Protein AF-0000000073405732 (afdb_homodimer)

Nearest PDB structures (foldseek):
  2b3y-assembly2_B  TM=9.616E-01  e=0.000E+00  Homo sapiens
  3sn2-assembly1_A  TM=6.070E-01  e=7.212E-95  Oryctolagus cuniculus
  6vcd-assembly1_A  TM=7.478E-01  e=3.315E-65  Homo sapiens
  4kp1-assembly1_A  TM=7.744E-01  e=2.807E-24  Methanocaldococcus jannaschii DSM 2661
  4nqy-assembly1_A  TM=7.704E-01  e=5.737E-23  Methanocaldococcus jannaschii DSM 2661

Organism: Sulfolobus acidocaldarius (strain ATCC 33909 / DSM 639 / JCM 8929 / NBRC 15157 / NCIMB 11770) (NCBI:txid330779)

InterPro domains:
  IPR000573 Aconitase A/isopropylmalate dehydratase small subunit, swivel domain [PF00694] (658-774)
  IPR001030 Aconitase/3-isopropylmalate dehydratase large subunit, alpha/beta/alpha domain [PF00330] (59-525)
  IPR001030 Aconitase/3-isopropylmalate dehydratase large subunit, alpha/beta/alpha domain [PR00415] (131-144)
  IPR001030 Aconitase/3-isopropylmalate dehydratase large subunit, alpha/beta/alpha domain [PR00415] (155-163)
  IPR001030 Aconitase/3-isopropylmalate dehydratase large subunit, alpha/beta/alpha domain [PR00415] (188-201)
  IPR001030 Aconitase/3-isopropylmalate dehydratase large subunit, alpha/beta/alpha domain [PR00415] (202-217)
  IPR001030 Aconitase/3-isopropylmalate dehydratase large subunit, alpha/beta/alpha domain [PR00415] (264-277)
  IPR001030 Aconitase/3-isopropylmalate dehydratase large subunit, alpha/beta/alpha domain [PR00415] (278-291)
  IPR001030 Aconitase/3-isopropylmalate dehydratase large subunit, alpha/beta/alpha domain [PR00415] (352-366)
  IPR001030 Aconitase/3-isopropylmalate dehydratase large subunit, alpha/beta/alpha domain [PR00415] (394-405)
  IPR001030 Aconitase/3-isopropylmalate dehydratase large subunit, alpha/beta/alpha domain [PR00415] (456-469)
  IPR006249 Aconitase/Iron-responsive element-binding protein 2 [PTHR11670] (6-842)
  IPR006249 Aconitase/Iron-responsive element-binding protein 2 [TIGR01341] (8-843)
  IPR015928 Aconitase/3-isopropylmalate dehydratase, swivel [G3DSA:3.20.19.10] (614-844)
  IPR015931 Aconitase/3-isopropylmalate dehydratase large subunit, alpha/beta/alpha, subdomain 1/3 [G3DSA:3.30.499.10] (2-352)
  IPR015931 Aconitase/3-isopropylmalate dehydratase large subunit, alpha/beta/alpha, subdomain 1/3 [G3DSA:3.30.499.10] (353-553)
  IPR018136 Aconitase family, 4Fe-4S cluster binding site [PS01244] (456-469)
  IPR036008 Aconitase, iron-sulfur domain [SSF53732] (9-590)
  IPR044137 Aconitase A, swivel domain [cd01580] (627-791)

Solvent-accessible surface area (backbone atoms only — not comparable to full-atom values): 83290 Å² total; per-residue (Å²): 121,73,44,75,74,54,90,80,29,26,29,60,54,53,70,62,42,42,81,74,70,37,62,59,80,49,42,36,62,73,51,47,53,54,34,37,47,28,58,72,53,56,68,70,71,82,26,33,70,64,25,38,48,25,52,47,63,60,38,62,65,35,65,30,38,36,68,66,63,32,39,39,28,36,48,47,50,34,42,34,46,52,46,50,50,43,46,48,21,48,52,29,43,76,72,72,43,71,32,75,74,65,41,41,68,32,45,30,42,32,29,32,15,67,70,42,37,33,73,35,44,22,18,65,58,10,29,62,53,16,53,52,51,32,49,68,75,36,48,70,59,51,44,50,51,51,28,46,37,66,50,35,53,53,40,48,66,33,42,68,67,60,17,18,55,60,42,44,37,56,64,61,69,56,56,42,45,45,74,43,79,53,96,89,33,42,29,44,48,73,44,30,37,40,16,35,38,40,44,39,9,22,36,5,21,52,34,23,52,24,21,40,33,21,33,66,60,49,49,42,34,26,59,61,40,62,50,71,45,54,33,57,53,37,36,29,36,34,30,36,63,52,76,45,90,74,49,49,64,52,23,49,32,39,52,50,24,34,53,38,40,73,68,60,38,64,69,19,34,34,35,54,39,55,86,32,48,81,77,44,47,36,57,46,33,20,31,43,9,27,45,20,55,72,19,35,24,52,26,30,38,28,63,33,43,68,48,36,36,51,48,29,49,32,40,65,43,77,31,66,64,38,51,52,49,28,55,73,55,68,47,40,67,78,73,85,49,56,55,76,41,78,45,79,44,55,40,56,72,49,53,51,40,32,17,38,43,46,38,51,49,39,60,36,49,44,92,51,41,30,65,78,51,64,79,67,76,86,72,55,72,49,92,85,55,38,46,43,23,31,44,34,27,30,38,18,14,69,51,41,31,64,25,54,69,39,48,47,29,26,21,45,24,30,40,41,33,37,37,44,36,45,60,41,38,89,75,37,48,33,33,22,18,36,13,34,68,51,51,57,52,34,31,52,74,69,64,28,42,65,32,28,32,57,49,22,38,20,54,25,43,27,17,33,25,41,50,63,17,23,38,46,76,64,56,66,71,55,47,50,37,35,62,76,58,69,43,48,28,29,31,33,25,13,33,77,61,27,44,72,54,42,45,44,76,75,41,70,28,24,31,31,31,38,41,40,52,24,55,49,40,33,41,46,30,38,64,67,49,47,58,88,83,40,58,49,47,52,23,69,77,68,46,73,39,39,48,79,79,29,56,53,48,68,69,63,39,56,72,50,45,64,57,62,51,38,29,66,49,43,50,62,56,57,73,49,46,74,59,51,54,73,71,63,67,64,59,85,63,73,74,46,91,61,75,83,82,49,90,82,48,78,39,51,44,86,67,65,70,85,74,55,85,44,63,69,48,57,43,65,68,15,38,43,57,43,40,39,56,59,64,39,30,26,50,36,34,36,40,41,31,70,51,48,66,85,37,65,33,25,44,54,42,43,71,73,65,51,85,73,70,60,28,41,34,71,24,46,27,12,60,71,48,43,45,40,34,33,35,45,22,69,74,30,62,27,71,64,43,94,54,66,13,30,45,23,43,39,78,89,82,59,49,74,41,42,42,48,58,43,30,53,52,33,53,75,68,69,42,41,27,29,34,40,34,26,40,43,35,33,34,79,57,21,55,40,56,41,24,47,28,44,38,74,50,43,32,50,33,38,40,18,45,32,65,23,65,47,38,43,51,30,24,33,39,48,38,20,46,41,26,33,33,72,62,50,69,82,70,64,65,79,52,80,34,36,32,34,38,57,41,67,85,67,52,57,60,28,75,29,51,34,37,36,32,40,90,87,64,52,73,49,77,43,79,20,40,33,64,38,76,37,70,67,48,48,50,15,24,57,52,29,5,39,66,52,40,54,52,53,50,56,55,51,57,66,74,99,120,74,43,76,73,52,90,78,31,26,28,60,53,51,70,62,42,42,83,76,69,35,64,60,80,48,40,36,58,72,52,46,52,53,34,39,46,26,57,70,54,55,69,69,70,83,24,34,69,64,24,39,49,25,53,46,63,60,37,63,67,37,65,31,38,36,66,66,61,32,38,41,28,35,50,47,52,33,41,35,46,51,46,50,51,44,45,48,22,49,52,29,44,74,73,72,42,69,33,74,73,65,41,42,65,32,47,30,41,34,29,32,16,65,69,42,36,33,75,32,44,23,17,65,57,10,28,62,52,14,53,52,51,31,48,68,76,36,46,71,59,51,44,51,52,52,29,46,38,66,48,36,54,53,42,48,65,31,41,69,68,57,16,17,52,60,40,44,36,57,64,62,69,58,57,43,44,44,74,44,77,52,94,90,33,42,30,44,46,73,44,31,38,40,17,34,38,41,45,38,8,22,37,4,21,52,34,24,53,22,21,41,32,20,30,65,59,50,49,42,35,26,59,60,43,61,50,71,48,53,33,57,51,37,37,30,35,34,30,36,66,53,76,46,89,74,49,48,64,51,23,47,32,39,50,49,24,34,53,38,40,73,71,60,37,61,70,17,33,32,36,53,38,54,86,33,48,83,76,43,48,36,55,46,34,20,32,44,9,26,45,21,55,72,18,33,23,52,26,29,36,30,64,33,41,66,48,36,38,51,47,29,47,32,41,67,43,77,31,65,64,38,51,53,48,26,54,71,56,67,46,40,67,79,72,85,51,56,58,76,40,76,45,78,46,56,40,55,71,50,52,52,40,34,18,38,43,45,39,50,49,38,57,38,51,43,91,52,41,30,65,77,53,64,79,66,77,84,69,54,73,50,92,84,56,39,48,45,23,32,43,34,26,29,38,17,13,71,49,41,28,65,25,54,68,40,49,48,26,26,22,46,25,29,40,41,33,35,37,45,38,44,60,41,40,89,74,35,48,32,33,22,19,36,13,33,68,52,49,56,52,33,30,51,75,69,62,27,40,64,32,27,30,56,49,22,38,20,56,25,42,28,16,31,25,42,49,62,17,24,37,46,75,66,56,67,70,55,47,50,38,35,62,77,58,68,42,49,27,30,30,32,25,12,32,77,62,28,44,72,55,42,46,45,79,76,42,72,28,24,30,30,31,35,40,41,50,23,54,50,41,33,39,46,31,38,62,67,48,46,58,88,81,39,56,48,48,54,24,71,76,69,47,75,39,39,46,79,78,29,57,54,48,68,68,66,38,58,73,49,44,63,58,61,50,36,31,66,48,43,50,62,56,58,74,51,46,73,60,51,55,75,72,62,67,63,58,85,63,74,76,47,92,60,75,81,82,47,90,84,48,78,37,52,44,87,66,65,70,85,75,54,86,46,64,68,48,58,44,65,68,14,39,43,58,43,38,40,58,59,64,40,30,26,49,36,35,36,40,42,31,69,51,49,65,85,38,68,33,26,44,54,42,44,73,73,66,49,85,72,71,60,27,41,35,71,23,46,26,13,59,72,48,44,43,39,35,32,34,43,22,69,72,29,62,26,70,62,43,93,56,68,14,32,44,23,43,39,77,90,82,59,49,74,43,42,41,49,58,44,29,53,52,35,54,75,68,69,43,42,27,28,36,39,34,26,41,42,35,34,33,78,59,21,56,39,55,40,24,48,29,45,39,73,50,43,33,49,33,39,39,18,46,32,66,23,66,46,38,43,51,28,21,33,38,48,38,21,46,42,25,34,33,72,61,49,69,83,70,65,65,77,52,80,35,35,33,33,37,55,41,68,84,68,50,60,62,29,74,30,51,35,38,38,32,39,90,85,65,52,72,48,78,43,78,21,40,33,64,38,76,38,70,67,48,47,49,16,23,58,53,29,5,40,67,53,40,54,52,53,49,55,55,52,57,67,75,99

Radius of gyration: 43.56 Å; Cα contacts (8 Å, |Δi|>4): 4177; chains: 2; bounding box: 74×132×95 Å

Sequence (1696 aa):
MSQILESNIRYYPIKQLKDRGYDVDSLPYSLKILVENTFRNLDNVKITEEDLDAIASWKTGKEFSFLPTRVVLQDYTGIPLLVDLAAMRDEMSKRGEDPLKINPIVQSDLIIDHSVQVDYYGTASSLLLNKKKEFERNVERYKFLKWAQRSFKNLRVFPPGKGIIHQINLEYLSKVVDVKEFRGQLTAYPEIVIGTDSHTPMTNGLGVLSWGVGGLEAEAVMLGEPYTMAVPEVVGVRLVGEIKEGVTPTDIVLYITEKLRKKGVVGKFVEFFGPSLGNLTVPDRATIANMAPEYGATASYFPIDYQTLNYLAATAREYKLVEKYAKAQGIFYESQPKYSEVVTIDLSEVEPAIAGPKNPDERVPLKDLKKLFQEKKDKKKGSLVKDLDVVLTAITSCTNTSNPTVMIGAGILAKKAIQHGIRSKSYVKTSMAPGSPVVVEYLKESGLLPYLEALGFHVVGFGCTTCIGNAGPLPKKIEEDVKSNKLEVYGVISGNRNYEGRINPYLSGVFLASPVLVVAFSLAGRIDIDFFNEPIDYDPNGNPVYLRDIWPTTKEISEYIKLGMNPEFYKAVYSHILEGDENWNNLQVKESELYSWDEKSTYIRMPPWISLDLKLDDVKNARILLLLGDKITTDHISPAGPIDKDSVAGKYLSELGEQDLNTYGARRGDHEVMLRGGFANSKLKNLLVDVQGGFTKHFPDGKVMSVYEASQQYKKEGVPLVIVAGKQYGSGSSRDWAAKVTALLGVKAVLAESFERIHRSNLVAMGVVPIEIPDWKSLGIKGDEIVNVYLKDLKPKSKVKVEFIKQDGSKVEVQGLARVDTNVELEYIKQGGILKYVFNKLIHESQNMSQILESNIRYYPIKQLKDRGYDVDSLPYSLKILVENTFRNLDNVKITEEDLDAIASWKTGKEFSFLPTRVVLQDYTGIPLLVDLAAMRDEMSKRGEDPLKINPIVQSDLIIDHSVQVDYYGTASSLLLNKKKEFERNVERYKFLKWAQRSFKNLRVFPPGKGIIHQINLEYLSKVVDVKEFRGQLTAYPEIVIGTDSHTPMTNGLGVLSWGVGGLEAEAVMLGEPYTMAVPEVVGVRLVGEIKEGVTPTDIVLYITEKLRKKGVVGKFVEFFGPSLGNLTVPDRATIANMAPEYGATASYFPIDYQTLNYLAATAREYKLVEKYAKAQGIFYESQPKYSEVVTIDLSEVEPAIAGPKNPDERVPLKDLKKLFQEKKDKKKGSLVKDLDVVLTAITSCTNTSNPTVMIGAGILAKKAIQHGIRSKSYVKTSMAPGSPVVVEYLKESGLLPYLEALGFHVVGFGCTTCIGNAGPLPKKIEEDVKSNKLEVYGVISGNRNYEGRINPYLSGVFLASPVLVVAFSLAGRIDIDFFNEPIDYDPNGNPVYLRDIWPTTKEISEYIKLGMNPEFYKAVYSHILEGDENWNNLQVKESELYSWDEKSTYIRMPPWISLDLKLDDVKNARILLLLGDKITTDHISPAGPIDKDSVAGKYLSELGEQDLNTYGARRGDHEVMLRGGFANSKLKNLLVDVQGGFTKHFPDGKVMSVYEASQQYKKEGVPLVIVAGKQYGSGSSRDWAAKVTALLGVKAVLAESFERIHRSNLVAMGVVPIEIPDWKSLGIKGDEIVNVYLKDLKPKSKVKVEFIKQDGSKVEVQGLARVDTNVELEYIKQGGILKYVFNKLIHESQN

Secondary structure (DSSP, 8-state):
--EEEETTEEE--GGGGGGGT--GGGS-HHHHHHHHHHHHT--SSSS-HHHHHHHHTT-TT-EEEE--SEEEEEHHHHHHHHHHHHHHHHHHHHTTS-GGG----S-EEEE--SS----S-SSTTHHHHHHHHHHHHTHHHHHHHHHHHHHSTTEEEEPTTS--HHHHIIIII--SEEEEEETTEEEEEE-EEEESSTTGGGGGGGT-EEEE--HHHHHHHHTTPPEEEEPPPEEEEEEES-PPTT--HHHHHHHHHHHHHHHT-TT-EEEEESTTGGGS-HHHHHHHHHTHHHHT-SEEEPPB-HHHHHHHHHTT---HHHHHHHHHHT-BS-S----SEEEEEEGGG---EEE-SS-TT-EEEGGGGGGGGTT-----B-SS-BTTBEEEEEE-STTTTT-HHHHHHHHHHHHHHHHTT----TTSEEEE--SSHHHHHHHHHTT-HHHHHHTT--B--SS-GGGGT---PPPHHHHHHHHHHT---EEEES-S---TTTS-TT-SEEEE--HHHHHHHHHH-BSS--TTTS-SEE-TTS-EE-HHHHPPPHHHHHHHHHHHT-HHHHHHHHTTTT---HHHHT------SS----TT-SS----SGGG-------EEEEEEEEE--S--BHHHHS--SBPPTTSHHHHHHHHTT-S---BTGGGTT-HHHHHHHTT--TT---TTSSS-SSEEEETTTTEEEEHHHHHHHHHHHT--EEEE--SSBTBS---THHHHHHHHTTEEEEEES-B-HHHHHHHHHTTPEEEE-S-TTTTT--S--EEEE--TT--TT-EEEEEEEPTTS-EEEEEEEE---SHHHHHHHHTTSHHHHHHHHHHHHHH-/--EEEETTEEE--GGGGGGGT--GGGS-HHHHHHHHHHHHT--SSSS-HHHHHHHHTT-TT-EEEE--SEEEEEHHHHHHHHHHHHHHHHHHHHTTS-GGG----S-EEEE--SS----S-SSTTHHHHHHHHHHHHTHHHHHHHHHHHHHSTTEEEEPTTS--HHHHIIIII--SEEEEEETTEEEEEE-EEEESSTTGGGGGGGT-EEEE--HHHHHHHHTTPPEEEEPPPEEEEEEES-PPTT--HHHHHHHHHHHHHHHT-TT-EEEEESTTGGGS-HHHHHHHHHTHHHHT-SEEEPPB-HHHHHHHHHTT---HHHHHHHHHHT-BS-S----SEEEEEEGGG---EEE-SS-TT-EEEGGGGGGGGTT-----B-SS-BTTBEEEEEE-STTTTT-HHHHHHHHHHHHHHHHTT----TTSEEEE--SSHHHHHHHHHTT-HHHHHHTT--B--SS-GGGGT---PPPHHHHHHHHHHT---EEEESSS---TTTS-TT-SEEEE--HHHHHHHHHH-BSS--TTTS-SEE-TTS-EE-HHHHPPPHHHHHHHHHHHT-HHHHHHHHTTTT---HHHHT------SS----TT-SS----SGGG-------EEEEEEEEE--S--BHHHHS--SBPPTTSHHHHHHHHTT-S---BTGGGTT-HHHHHHHTT--TT---TTSSS-SSEEEETTTTEEEEHHHHHHHHHHHT--EEEE--SSBTBS---THHHHHHHHTTEEEEEES-B-HHHHHHHHHTT-EEEE-S-TTTTT--S--EEEE--TT--TT-EEEEEEEPTTS-EEEEEEEE---SHHHHHHHHTTSHHHHHHHHHHHHHH-

pLDDT: mean 94.65, std 4.59, range [49.5, 98.88]

Foldseek 3Di:
DWDDLDDQAIEDACVVCVVVVFPLLQDALLLLQQLRQLVLPDPCPQRHPVQNCCSSNLVFQDKHWGAAQEEEEELLQVLQLLLLLLLLLVVCVVVVHHSLLSAFPHQYEYEHFAQFFQADFLDQCQAVVSVVVSCVVQVVSLLSVVLSCQQHPNYAYFDFFFFARLVCCQLPVAQQWDWDQDPNGTYIGGGEYEYQWQLQLLNLLLAHHYGYFFSLQSSLSRSPRTDMDGSAAEEEEAEAADADKQDDLLLVLLVVLLVLLVVDQAPHHYEYDYDCLVVAASLSSSLNQRLCQQSHHRHYHYFAEVSSLLQCVLQPHDSPSVVSVCVSNSRYPDDNHDGPHYHYDYNHPGAFWKADFAGSNRIDHLQCQLVVCVPPPDKADFPQGIAQFAQEFEAFEPNAQLPLLLLLQQLQLLVLCVVLAFEFDPRHGYEYAHRRCLSVVLCVVVVSQVSCSRRGHHHNGRHRHQQQQSHHDRDPVSLCRCVVGVHAYEHEYQYSTWHACRRHPSHPGYMHHGSNVSSLSSRQRGRSDNLVPAASDAGPVGHGHGSVSRGDTPVNSVVSVSSSSHNVSSCVSVVCRRPDDPSSVPSDHDHDNHDDDDPLDQAADNDDLVVDDFAWFKAFQAAALFEEEADAALCQFFNFHADDCPAQLNVVCVVSPDPGRRTSSRRSNHVVSRLSRGSQRQQGDGLQDDHGGQWHAAPDVGDIDGSSVNLVVCVVVVHAYEHEYEYAHHRDTSRLSSQVSCVVSRHQEYEYQYYRDNVCLSVLQQLRWYWHWPDVVVLVDRRRWTKIWGPNPPDAQDWTWMWTQDPVRDIDITTITTNRHDPVSVVQNNQRHSSSVSSVVSVVVVVD/DWDDLDDQAIEDACVVCVVVVFPLLQDALLLLQVLRQLVLPDPCPQRHPVQNCCSSNLVFQDKHWGAAQEEEEELLQVLQLLLLLLLLLVVCVVVVHHSLLSAFPHQYEYEYFAQFFQADFLDQCQAVVSVVVSCVVQVVSLLSVVLSCQQHPNYAYFDFFFFARLVCCQLPVAQQWDWDQDPNGTYIGGGEYEYQWQLQLLNLLLAHHYGYFFSLQSSLSRSPRTDMDGSAAEEEEAEAADADKLDDLLLVLLVVLLVLLVVDQAPHHYEYDYDCLVVAASLSSSLNQRLCQQSHHRHYHYFAEVSSLLQCVLSPHDNPSVVSVCVSNSRYPDDNHDGPHYHYDYNHPGAFWKADFAGSNRIDHLQCQLVVCVPPPDKADFPQGIAQFAQEFEAFEPNAQLPLLLLVQQLQLLVLCVVLAFEFDPRHGYEYAHRRCLSVVLCVVVVSQVSCSRRGHHHNGRHRHQQQQSHHDRDPVSLCRCVVGVHAYEHEYQYSTWHACRRHPSHPGYMHHGSNVSSLSSRQRGRSDNLVPAASDAGPVGHGHGSVSRGDTPVNSVVSVSSSSHNVSSCVSVVCRRPDDPSSVPSDHDHDNRDDADPLDQQADNDCLVVDDFAWFKAFQAAALFEEEADAALCQFFNFHADDCPAQLNVVVVVSPDPGRRTSSRRSNHVVSRLSCGSQRQQGDGLQDDHGGQWHFAPDVGDIDGSSVNLVVCVVVVHAYEHEYEYAHHRDTSRLSSQVSCVVSRHQEYEYQYYRDNVCLSVLQQLRWYWHWPDVVVLVDRRGWTKIWGPNPPDAQDWTWMWTQDPVRDIDITTITTNRHDPVSVVQNNQNHSSSVSSVVSVVVVVD

Structure (mmCIF, N/CA/C/O backbone):
data_AF-0000000073405732-model_v1
#
loop_
_entity.id
_entity.type
_entity.pdbx_description
1 polymer 'Aconitate hydratase'
#
loop_
_atom_site.group_PDB
_atom_site.id
_atom_site.type_symbol
_atom_site.label_atom_id
_atom_site.label_alt_id
_atom_site.label_comp_id
_atom_site.label_asym_id
_atom_site.label_entity_id
_atom_site.label_seq_id
_atom_site.pdbx_PDB_ins_code
_atom_site.Cartn_x
_atom_site.Cartn_y
_atom_site.Cartn_z
_atom_site.occupancy
_atom_site.B_iso_or_equiv
_atom_site.auth_seq_id
_atom_site.auth_comp_id
_atom_site.auth_asym_id
_atom_site.auth_atom_id
_atom_site.pdbx_PDB_model_num
ATOM 1 N N . MET A 1 1 ? 27.875 -38.969 -40.375 1 80.94 1 MET A N 1
ATOM 2 C CA . MET A 1 1 ? 29.078 -38.719 -39.594 1 80.94 1 MET A CA 1
ATOM 3 C C . MET A 1 1 ? 29.016 -37.344 -38.938 1 80.94 1 MET A C 1
ATOM 5 O O . MET A 1 1 ? 28.406 -36.406 -39.469 1 80.94 1 MET A O 1
ATOM 9 N N . SER A 1 2 ? 29.688 -37.312 -37.812 1 86.69 2 SER A N 1
ATOM 10 C CA . SER A 1 2 ? 29.719 -36.031 -37.094 1 86.69 2 SER A CA 1
ATOM 11 C C . SER A 1 2 ? 30.641 -35.031 -37.75 1 86.69 2 SER A C 1
ATOM 13 O O . SER A 1 2 ? 31.562 -35.406 -38.469 1 86.69 2 SER A O 1
ATOM 15 N N . GLN A 1 3 ? 30.328 -33.688 -37.656 1 90.25 3 GLN A N 1
ATOM 16 C CA . GLN A 1 3 ? 31.141 -32.594 -38.156 1 90.25 3 GLN A CA 1
ATOM 17 C C . GLN A 1 3 ? 31.469 -31.594 -37.062 1 90.25 3 GLN A C 1
ATOM 19 O O . GLN A 1 3 ? 30.828 -31.578 -36 1 90.25 3 GLN A O 1
ATOM 24 N N . ILE A 1 4 ? 32.469 -30.797 -37.281 1 92.38 4 ILE A N 1
ATOM 25 C CA . ILE A 1 4 ? 32.906 -29.797 -36.312 1 92.38 4 ILE A CA 1
ATOM 26 C C . ILE A 1 4 ? 31.984 -28.578 -36.406 1 92.38 4 ILE A C 1
ATOM 28 O O . ILE A 1 4 ? 31.797 -28.016 -37.5 1 92.38 4 ILE A O 1
ATOM 32 N N . LEU A 1 5 ? 31.391 -28.172 -35.344 1 93 5 LEU A N 1
ATOM 33 C CA . LEU A 1 5 ? 30.578 -26.953 -35.25 1 93 5 LEU A CA 1
ATOM 34 C C . LEU A 1 5 ? 31.438 -25.734 -34.938 1 93 5 LEU A C 1
ATOM 36 O O . LEU A 1 5 ? 31.375 -24.734 -35.656 1 93 5 LEU A O 1
ATOM 40 N N . GLU A 1 6 ? 32.125 -25.812 -33.844 1 90.25 6 GLU A N 1
ATOM 41 C CA . GLU A 1 6 ? 33.094 -24.812 -33.406 1 90.25 6 GLU A CA 1
ATOM 42 C C . GLU A 1 6 ? 34.125 -25.406 -32.469 1 90.25 6 GLU A C 1
ATOM 44 O O . GLU A 1 6 ? 33.781 -26.188 -31.562 1 90.25 6 GLU A O 1
ATOM 49 N N . SER A 1 7 ? 35.406 -25.016 -32.781 1 89 7 SER A N 1
ATOM 50 C CA . SER A 1 7 ? 36.469 -25.5 -31.922 1 89 7 SER A CA 1
ATOM 51 C C . SER A 1 7 ? 36.438 -27.031 -31.781 1 89 7 SER A C 1
ATOM 53 O O . SER A 1 7 ? 36.438 -27.734 -32.781 1 89 7 SER A O 1
ATOM 55 N N . ASN A 1 8 ? 36.219 -27.547 -30.516 1 91.81 8 ASN A N 1
ATOM 56 C CA . ASN A 1 8 ? 36.25 -28.984 -30.266 1 91.81 8 ASN A CA 1
ATOM 57 C C . ASN A 1 8 ? 34.844 -29.547 -30.078 1 91.81 8 ASN A C 1
ATOM 59 O O . ASN A 1 8 ? 34.688 -30.672 -29.594 1 91.81 8 ASN A O 1
ATOM 63 N N . ILE A 1 9 ? 33.812 -28.797 -30.531 1 96.62 9 ILE A N 1
ATOM 64 C CA . ILE A 1 9 ? 32.438 -29.25 -30.391 1 96.62 9 ILE A CA 1
ATOM 65 C C . ILE A 1 9 ? 31.922 -29.781 -31.734 1 96.62 9 ILE A C 1
ATOM 67 O O . ILE A 1 9 ? 31.984 -29.062 -32.75 1 96.62 9 ILE A O 1
ATOM 71 N N . ARG A 1 10 ? 31.453 -30.984 -31.734 1 96.94 10 ARG A N 1
ATOM 72 C CA . ARG A 1 10 ? 30.922 -31.594 -32.938 1 96.94 10 ARG A CA 1
ATOM 73 C C . ARG A 1 10 ? 29.406 -31.609 -32.938 1 96.94 10 ARG A C 1
ATOM 75 O O . ARG A 1 10 ? 28.781 -31.25 -31.922 1 96.94 10 ARG A O 1
ATOM 82 N N . TYR A 1 11 ? 28.781 -31.859 -34.062 1 97.5 11 TYR A N 1
ATOM 83 C CA . TYR A 1 11 ? 27.344 -32.094 -34.188 1 97.5 11 TYR A CA 1
ATOM 84 C C . TYR A 1 11 ? 27.047 -33.062 -35.312 1 97.5 11 TYR A C 1
ATOM 86 O O . TYR A 1 11 ? 27.938 -33.375 -36.125 1 97.5 11 TYR A O 1
ATOM 94 N N . TYR A 1 12 ? 25.906 -33.625 -35.375 1 97.19 12 TYR A N 1
ATOM 95 C CA . TYR A 1 12 ? 25.453 -34.531 -36.406 1 97.19 12 TYR A CA 1
ATOM 96 C C . TYR A 1 12 ? 24.516 -33.844 -37.375 1 97.19 12 TYR A C 1
ATOM 98 O O . TYR A 1 12 ? 23.312 -33.719 -37.094 1 97.19 12 TYR A O 1
ATOM 106 N N . PRO A 1 13 ? 25.031 -33.469 -38.562 1 97 13 PRO A N 1
ATOM 107 C CA . PRO A 1 13 ? 24.203 -32.719 -39.5 1 97 13 PRO A CA 1
ATOM 108 C C . PRO A 1 13 ? 23.109 -33.562 -40.156 1 97 13 PRO A C 1
ATOM 110 O O . PRO A 1 13 ? 23.438 -34.5 -40.875 1 97 13 PRO A O 1
ATOM 113 N N . ILE A 1 14 ? 21.844 -33.125 -40 1 96.5 14 ILE A N 1
ATOM 114 C CA . ILE A 1 14 ? 20.75 -33.938 -40.531 1 96.5 14 ILE A CA 1
ATOM 115 C C . ILE A 1 14 ? 20.703 -33.75 -42.062 1 96.5 14 ILE A C 1
ATOM 117 O O . ILE A 1 14 ? 20.047 -34.531 -42.75 1 96.5 14 ILE A O 1
ATOM 121 N N . LYS A 1 15 ? 21.344 -32.75 -42.562 1 94.44 15 LYS A N 1
ATOM 122 C CA . LYS A 1 15 ? 21.422 -32.531 -44 1 94.44 15 LYS A CA 1
ATOM 123 C C . LYS A 1 15 ? 22.031 -33.719 -44.719 1 94.44 15 LYS A C 1
ATOM 125 O O . LYS A 1 15 ? 21.766 -33.969 -45.906 1 94.44 15 LYS A O 1
ATOM 130 N N . GLN A 1 16 ? 22.875 -34.469 -44.031 1 95.38 16 GLN A N 1
ATOM 131 C CA . GLN A 1 16 ? 23.516 -35.656 -44.594 1 95.38 16 GLN A CA 1
ATOM 132 C C . GLN A 1 16 ? 22.469 -36.688 -45 1 95.38 16 GLN A C 1
ATOM 134 O O . GLN A 1 16 ? 22.734 -37.531 -45.875 1 95.38 16 GLN A O 1
ATOM 139 N N . LEU A 1 17 ? 21.359 -36.656 -44.406 1 97 17 LEU A N 1
ATOM 140 C CA . LEU A 1 17 ? 20.312 -37.625 -44.656 1 97 17 LEU A CA 1
ATOM 141 C C . LEU A 1 17 ? 19.672 -37.375 -46.031 1 97 17 LEU A C 1
ATOM 143 O O . LEU A 1 17 ? 19 -38.25 -46.562 1 97 17 LEU A O 1
ATOM 147 N N . LYS A 1 18 ? 19.906 -36.25 -46.562 1 95 18 LYS A N 1
ATOM 148 C CA . LYS A 1 18 ? 19.422 -35.969 -47.938 1 95 18 LYS A CA 1
ATOM 149 C C . LYS A 1 18 ? 20.078 -36.906 -48.938 1 95 18 LYS A C 1
ATOM 151 O O . LYS A 1 18 ? 19.438 -37.344 -49.906 1 95 18 LYS A O 1
ATOM 156 N N . ASP A 1 19 ? 21.281 -37.188 -48.688 1 94.12 19 ASP A N 1
ATOM 157 C CA . ASP A 1 19 ? 22.016 -38.125 -49.562 1 94.12 19 ASP A CA 1
ATOM 158 C C . ASP A 1 19 ? 21.406 -39.531 -49.5 1 94.12 19 ASP A C 1
ATOM 160 O O . ASP A 1 19 ? 21.594 -40.312 -50.406 1 94.12 19 ASP A O 1
ATOM 164 N N . ARG A 1 20 ? 20.719 -39.75 -48.406 1 94.56 20 ARG A N 1
ATOM 165 C CA . ARG A 1 20 ? 20.078 -41.031 -48.219 1 94.56 20 ARG A CA 1
ATOM 166 C C . ARG A 1 20 ? 18.656 -41.031 -48.812 1 94.56 20 ARG A C 1
ATOM 168 O O . ARG A 1 20 ? 17.938 -42 -48.688 1 94.56 20 ARG A O 1
ATOM 175 N N . GLY A 1 21 ? 18.297 -39.875 -49.344 1 95.06 21 GLY A N 1
ATOM 176 C CA . GLY A 1 21 ? 17.016 -39.781 -50.031 1 95.06 21 GLY A CA 1
ATOM 177 C C . GLY A 1 21 ? 15.922 -39.188 -49.156 1 95.06 21 GLY A C 1
ATOM 178 O O . GLY A 1 21 ? 14.758 -39.125 -49.562 1 95.06 21 GLY A O 1
ATOM 179 N N . TYR A 1 22 ? 16.219 -38.719 -47.938 1 96.75 22 TYR A N 1
ATOM 180 C CA . TYR A 1 22 ? 15.211 -38.156 -47.062 1 96.75 22 TYR A CA 1
ATOM 181 C C . TYR A 1 22 ? 15.055 -36.656 -47.312 1 96.75 22 TYR A C 1
ATOM 183 O O . TYR A 1 22 ? 16.047 -35.938 -47.5 1 96.75 22 TYR A O 1
ATOM 191 N N . ASP A 1 23 ? 13.844 -36.156 -47.375 1 95.25 23 ASP A N 1
ATOM 192 C CA . ASP A 1 23 ? 13.562 -34.75 -47.5 1 95.25 23 ASP A CA 1
ATOM 193 C C . ASP A 1 23 ? 13.469 -34.062 -46.125 1 95.25 23 ASP A C 1
ATOM 195 O O . ASP A 1 23 ? 12.398 -33.625 -45.719 1 95.25 23 ASP A O 1
ATOM 199 N N . VAL A 1 24 ? 14.539 -33.844 -45.5 1 95.19 24 VAL A N 1
ATOM 200 C CA . VAL A 1 24 ? 14.586 -33.344 -44.125 1 95.19 24 VAL A CA 1
ATOM 201 C C . VAL A 1 24 ? 14.242 -31.844 -44.125 1 95.19 24 VAL A C 1
ATOM 203 O O . VAL A 1 24 ? 13.766 -31.312 -43.125 1 95.19 24 VAL A O 1
ATOM 206 N N . ASP A 1 25 ? 14.367 -31.109 -45.25 1 94 25 ASP A N 1
ATOM 207 C CA . ASP A 1 25 ? 14.148 -29.672 -45.312 1 94 25 ASP A CA 1
ATOM 208 C C . ASP A 1 25 ? 12.664 -29.328 -45.156 1 94 25 ASP A C 1
ATOM 210 O O . ASP A 1 25 ? 12.32 -28.297 -44.562 1 94 25 ASP A O 1
ATOM 214 N N . SER A 1 26 ? 11.836 -30.188 -45.625 1 95.12 26 SER A N 1
ATOM 215 C CA . SER A 1 26 ? 10.406 -29.891 -45.625 1 95.12 26 SER A CA 1
ATOM 216 C C . SER A 1 26 ? 9.742 -30.328 -44.312 1 95.12 26 SER A C 1
ATOM 218 O O . SER A 1 26 ? 8.578 -30 -44.062 1 95.12 26 SER A O 1
ATOM 220 N N . LEU A 1 27 ? 10.469 -31 -43.406 1 97.44 27 LEU A N 1
ATOM 221 C CA . LEU A 1 27 ? 9.906 -31.484 -42.156 1 97.44 27 LEU A CA 1
ATOM 222 C C . LEU A 1 27 ? 9.641 -30.328 -41.188 1 97.44 27 LEU A C 1
ATOM 224 O O . LEU A 1 27 ? 10.367 -29.328 -41.188 1 97.44 27 LEU A O 1
ATOM 228 N N . PRO A 1 28 ? 8.523 -30.422 -40.406 1 97.94 28 PRO A N 1
ATOM 229 C CA . PRO A 1 28 ? 8.367 -29.484 -39.312 1 97.94 28 PRO A CA 1
ATOM 230 C C . PRO A 1 28 ? 9.594 -29.422 -38.406 1 97.94 28 PRO A C 1
ATOM 232 O O . PRO A 1 28 ? 10.328 -30.422 -38.281 1 97.94 28 PRO A O 1
ATOM 235 N N . TYR A 1 29 ? 9.82 -28.266 -37.781 1 98.31 29 TYR A N 1
ATOM 236 C CA . TYR A 1 29 ? 11 -28.062 -36.938 1 98.31 29 TYR A CA 1
ATOM 237 C C . TYR A 1 29 ? 11.023 -29.078 -35.812 1 98.31 29 TYR A C 1
ATOM 239 O O . TYR A 1 29 ? 12.086 -29.578 -35.438 1 98.31 29 TYR A O 1
ATOM 247 N N . SER A 1 30 ? 9.891 -29.391 -35.188 1 98.31 30 SER A N 1
ATOM 248 C CA . SER A 1 30 ? 9.797 -30.359 -34.125 1 98.31 30 SER A CA 1
ATOM 249 C C . SER A 1 30 ? 10.25 -31.75 -34.562 1 98.31 30 SER A C 1
ATOM 251 O O . SER A 1 30 ? 10.945 -32.438 -33.844 1 98.31 30 SER A O 1
ATOM 253 N N . LEU A 1 31 ? 9.898 -32.125 -35.719 1 98.25 31 LEU A N 1
ATOM 254 C CA . LEU A 1 31 ? 10.289 -33.406 -36.25 1 98.25 31 LEU A CA 1
ATOM 255 C C . LEU A 1 31 ? 11.781 -33.438 -36.594 1 98.25 31 LEU A C 1
ATOM 257 O O . LEU A 1 31 ? 12.43 -34.469 -36.438 1 98.25 31 LEU A O 1
ATOM 261 N N . LYS A 1 32 ? 12.328 -32.312 -37.094 1 98.19 32 LYS A N 1
ATOM 262 C CA . LYS A 1 32 ? 13.758 -32.219 -37.344 1 98.19 32 LYS A CA 1
ATOM 263 C C . LYS A 1 32 ? 14.562 -32.562 -36.094 1 98.19 32 LYS A C 1
ATOM 265 O O . LYS A 1 32 ? 15.617 -33.188 -36.156 1 98.19 32 LYS A O 1
ATOM 270 N N . ILE A 1 33 ? 14.07 -32.094 -35 1 98.44 33 ILE A N 1
ATOM 271 C CA . ILE A 1 33 ? 14.727 -32.344 -33.719 1 98.44 33 ILE A CA 1
ATOM 272 C C . ILE A 1 33 ? 14.703 -33.844 -33.438 1 98.44 33 ILE A C 1
ATOM 274 O O . ILE A 1 33 ? 15.711 -34.438 -33 1 98.44 33 ILE A O 1
ATOM 278 N N . LEU A 1 34 ? 13.555 -34.5 -33.656 1 98.5 34 LEU A N 1
ATOM 279 C CA . LEU A 1 34 ? 13.43 -35.938 -33.406 1 98.5 34 LEU A CA 1
ATOM 280 C C . LEU A 1 34 ? 14.297 -36.719 -34.406 1 98.5 34 LEU A C 1
ATOM 282 O O . LEU A 1 34 ? 14.875 -37.719 -34.062 1 98.5 34 LEU A O 1
ATOM 286 N N . VAL A 1 35 ? 14.383 -36.219 -35.625 1 98.44 35 VAL A N 1
ATOM 287 C CA . VAL A 1 35 ? 15.227 -36.844 -36.625 1 98.44 35 VAL A CA 1
ATOM 288 C C . VAL A 1 35 ? 16.688 -36.812 -36.188 1 98.44 35 VAL A C 1
ATOM 290 O O . VAL A 1 35 ? 17.406 -37.781 -36.281 1 98.44 35 VAL A O 1
ATOM 293 N N . GLU A 1 36 ? 17.094 -35.625 -35.781 1 98.31 36 GLU A N 1
ATOM 294 C CA . GLU A 1 36 ? 18.469 -35.5 -35.281 1 98.31 36 GLU A CA 1
ATOM 295 C C . GLU A 1 36 ? 18.75 -36.469 -34.188 1 98.31 36 GLU A C 1
ATOM 297 O O . GLU A 1 36 ? 19.797 -37.125 -34.188 1 98.31 36 GLU A O 1
ATOM 302 N N . ASN A 1 37 ? 17.906 -36.594 -33.188 1 98.19 37 ASN A N 1
ATOM 303 C CA . ASN A 1 37 ? 18.078 -37.5 -32.062 1 98.19 37 ASN A CA 1
ATOM 304 C C . ASN A 1 37 ? 18.188 -38.938 -32.5 1 98.19 37 ASN A C 1
ATOM 306 O O . ASN A 1 37 ? 19.078 -39.656 -32.062 1 98.19 37 ASN A O 1
ATOM 310 N N . THR A 1 38 ? 17.281 -39.344 -33.375 1 97.94 38 THR A N 1
ATOM 311 C CA . THR A 1 38 ? 17.266 -40.719 -33.844 1 97.94 38 THR A CA 1
ATOM 312 C C . THR A 1 38 ? 18.531 -41.031 -34.656 1 97.94 38 THR A C 1
ATOM 314 O O . THR A 1 38 ? 19.156 -42.062 -34.469 1 97.94 38 THR A O 1
ATOM 317 N N . PHE A 1 39 ? 18.922 -40.094 -35.5 1 97.25 39 PHE A N 1
ATOM 318 C CA . PHE A 1 39 ? 20.109 -40.219 -36.312 1 97.25 39 PHE A CA 1
ATOM 319 C C . PHE A 1 39 ? 21.359 -40.344 -35.469 1 97.25 39 PHE A C 1
ATOM 321 O O . PHE A 1 39 ? 22.156 -41.25 -35.656 1 97.25 39 PHE A O 1
ATOM 328 N N . ARG A 1 40 ? 21.516 -39.469 -34.531 1 96.88 40 ARG A N 1
ATOM 329 C CA . ARG A 1 40 ? 22.688 -39.438 -33.656 1 96.88 40 ARG A CA 1
ATOM 330 C C . ARG A 1 40 ? 22.766 -40.719 -32.812 1 96.88 40 ARG A C 1
ATOM 332 O O . ARG A 1 40 ? 23.859 -41.25 -32.562 1 96.88 40 ARG A O 1
ATOM 339 N N . ASN A 1 41 ? 21.594 -41.312 -32.469 1 96.31 41 ASN A N 1
ATOM 340 C CA . ASN A 1 41 ? 21.562 -42.406 -31.5 1 96.31 41 ASN A CA 1
ATOM 341 C C . ASN A 1 41 ? 21.422 -43.75 -32.188 1 96.31 41 ASN A C 1
ATOM 343 O O . ASN A 1 41 ? 21.156 -44.781 -31.547 1 96.31 41 ASN A O 1
ATOM 347 N N . LEU A 1 42 ? 21.609 -43.844 -33.469 1 95.31 42 LEU A N 1
ATOM 348 C CA . LEU A 1 42 ? 21.531 -45.094 -34.188 1 95.31 42 LEU A CA 1
ATOM 349 C C . LEU A 1 42 ? 22.562 -46.094 -33.656 1 95.31 42 LEU A C 1
ATOM 351 O O . LEU A 1 42 ? 23.766 -45.812 -33.656 1 95.31 42 LEU A O 1
ATOM 355 N N . ASP A 1 43 ? 22.078 -47.219 -33.156 1 91.19 43 ASP A N 1
ATOM 356 C CA . ASP A 1 43 ? 22.953 -48.281 -32.688 1 91.19 43 ASP A CA 1
ATOM 357 C C . ASP A 1 43 ? 22.5 -49.625 -33.188 1 91.19 43 ASP A C 1
ATOM 359 O O . ASP A 1 43 ? 23.109 -50.656 -32.875 1 91.19 43 ASP A O 1
ATOM 363 N N . ASN A 1 44 ? 21.375 -49.688 -33.906 1 87.81 44 ASN A N 1
ATOM 364 C CA . ASN A 1 44 ? 20.766 -50.875 -34.531 1 87.81 44 ASN A CA 1
ATOM 365 C C . ASN A 1 44 ? 20.375 -51.906 -33.469 1 87.81 44 ASN A C 1
ATOM 367 O O . ASN A 1 44 ? 20.281 -53.094 -33.75 1 87.81 44 ASN A O 1
ATOM 371 N N . VAL A 1 45 ? 20.25 -51.5 -32.344 1 88.31 45 VAL A N 1
ATOM 372 C CA . VAL A 1 45 ? 19.75 -52.344 -31.234 1 88.31 45 VAL A CA 1
ATOM 373 C C . VAL A 1 45 ? 18.5 -51.688 -30.625 1 88.31 45 VAL A C 1
ATOM 375 O O . VAL A 1 45 ? 17.375 -52.094 -30.891 1 88.31 45 VAL A O 1
ATOM 378 N N . LYS A 1 46 ? 18.703 -50.625 -30.031 1 88.19 46 LYS A N 1
ATOM 379 C CA . LYS A 1 46 ? 17.594 -49.906 -29.406 1 88.19 46 LYS A CA 1
ATOM 380 C C . LYS A 1 46 ? 16.938 -48.938 -30.406 1 88.19 46 LYS A C 1
ATOM 382 O O . LYS A 1 46 ? 15.719 -48.781 -30.406 1 88.19 46 LYS A O 1
ATOM 387 N N . ILE A 1 47 ? 17.828 -48.25 -31.141 1 95.5 47 ILE A N 1
ATOM 388 C CA . ILE A 1 47 ? 17.375 -47.375 -32.188 1 95.5 47 ILE A CA 1
ATOM 389 C C . ILE A 1 47 ? 17.859 -47.875 -33.562 1 95.5 47 ILE A C 1
ATOM 391 O O . ILE A 1 47 ? 19.062 -48 -33.781 1 95.5 47 ILE A O 1
ATOM 395 N N . THR A 1 48 ? 16.922 -48.125 -34.438 1 96.19 48 THR A N 1
ATOM 396 C CA . THR A 1 48 ? 17.25 -48.844 -35.656 1 96.19 48 THR A CA 1
ATOM 397 C C . THR A 1 48 ? 17.062 -47.938 -36.875 1 96.19 48 THR A C 1
ATOM 399 O O . THR A 1 48 ? 16.547 -46.812 -36.75 1 96.19 48 THR A O 1
ATOM 402 N N . GLU A 1 49 ? 17.562 -48.5 -37.969 1 96.38 49 GLU A N 1
ATOM 403 C CA . GLU A 1 49 ? 17.375 -47.781 -39.25 1 96.38 49 GLU A CA 1
ATOM 404 C C . GLU A 1 49 ? 15.898 -47.656 -39.594 1 96.38 49 GLU A C 1
ATOM 406 O O . GLU A 1 49 ? 15.484 -46.688 -40.219 1 96.38 49 GLU A O 1
ATOM 411 N N . GLU A 1 50 ? 15.156 -48.594 -39.156 1 96.06 50 GLU A N 1
ATOM 412 C CA . GLU A 1 50 ? 13.719 -48.5 -39.344 1 96.06 50 GLU A CA 1
ATOM 413 C C . GLU A 1 50 ? 13.109 -47.344 -38.594 1 96.06 50 GLU A C 1
ATOM 415 O O . GLU A 1 50 ? 12.195 -46.656 -39.094 1 96.06 50 GLU A O 1
ATOM 420 N N . ASP A 1 51 ? 13.641 -47.125 -37.438 1 97.12 51 ASP A N 1
ATOM 421 C CA . ASP A 1 51 ? 13.195 -45.969 -36.656 1 97.12 51 ASP A CA 1
ATOM 422 C C . ASP A 1 51 ? 13.5 -44.656 -37.375 1 97.12 51 ASP A C 1
ATOM 424 O O . ASP A 1 51 ? 12.648 -43.781 -37.438 1 97.12 51 ASP A O 1
ATOM 428 N N . LEU A 1 52 ? 14.742 -44.562 -37.812 1 97.81 52 LEU A N 1
ATOM 429 C CA . LEU A 1 52 ? 15.148 -43.344 -38.562 1 97.81 52 LEU A CA 1
ATOM 430 C C . LEU A 1 52 ? 14.289 -43.156 -39.781 1 97.81 52 LEU A C 1
ATOM 432 O O . LEU A 1 52 ? 13.867 -42.031 -40.094 1 97.81 52 LEU A O 1
ATOM 436 N N . ASP A 1 53 ? 14.031 -44.25 -40.5 1 97.75 53 ASP A N 1
ATOM 437 C CA . ASP A 1 53 ? 13.211 -44.156 -41.688 1 97.75 53 ASP A CA 1
ATOM 438 C C . ASP A 1 53 ? 11.797 -43.688 -41.344 1 97.75 53 ASP A C 1
ATOM 440 O O . ASP A 1 53 ? 11.219 -42.875 -42.062 1 97.75 53 ASP A O 1
ATOM 444 N N . ALA A 1 54 ? 11.258 -44.219 -40.281 1 97.56 54 ALA A N 1
ATOM 445 C CA . ALA A 1 54 ? 9.906 -43.844 -39.875 1 97.56 54 ALA A CA 1
ATOM 446 C C . ALA A 1 54 ? 9.789 -42.344 -39.625 1 97.56 54 ALA A C 1
ATOM 448 O O . ALA A 1 54 ? 8.859 -41.719 -40.125 1 97.56 54 ALA A O 1
ATOM 449 N N . ILE A 1 55 ? 10.727 -41.75 -38.906 1 97.94 55 ILE A N 1
ATOM 450 C CA . ILE A 1 55 ? 10.609 -40.344 -38.5 1 97.94 55 ILE A CA 1
ATOM 451 C C . ILE A 1 55 ? 11.117 -39.438 -39.594 1 97.94 55 ILE A C 1
ATOM 453 O O . ILE A 1 55 ? 10.547 -38.375 -39.844 1 97.94 55 ILE A O 1
ATOM 457 N N . ALA A 1 56 ? 12.195 -39.812 -40.312 1 97.94 56 ALA A N 1
ATOM 458 C CA . ALA A 1 56 ? 12.766 -39 -41.375 1 97.94 56 ALA A CA 1
ATOM 459 C C . ALA A 1 56 ? 11.844 -38.938 -42.562 1 97.94 56 ALA A C 1
ATOM 461 O O . ALA A 1 56 ? 11.805 -37.906 -43.281 1 97.94 56 ALA A O 1
ATOM 462 N N . SER A 1 57 ? 11.062 -40 -42.781 1 97.69 57 SER A N 1
ATOM 463 C CA . SER A 1 57 ? 10.094 -40 -43.875 1 97.69 57 SER A CA 1
ATOM 464 C C . SER A 1 57 ? 8.719 -39.562 -43.406 1 97.69 57 SER A C 1
ATOM 466 O O . SER A 1 57 ? 7.754 -39.562 -44.156 1 97.69 57 SER A O 1
ATOM 468 N N . TRP A 1 58 ? 8.594 -39.219 -42.188 1 97.69 58 TRP A N 1
ATOM 469 C CA . TRP A 1 58 ? 7.352 -38.781 -41.594 1 97.69 58 TRP A CA 1
ATOM 470 C C . TRP A 1 58 ? 6.219 -39.75 -41.844 1 97.69 58 TRP A C 1
ATOM 472 O O . TRP A 1 58 ? 5.16 -39.375 -42.344 1 97.69 58 TRP A O 1
ATOM 482 N N . LYS A 1 59 ? 6.48 -41 -41.562 1 97.06 59 LYS A N 1
ATOM 483 C CA . LYS A 1 59 ? 5.457 -42.031 -41.688 1 97.06 59 LYS A CA 1
ATOM 484 C C . LYS A 1 59 ? 4.516 -42.031 -40.469 1 97.06 59 LYS A C 1
ATOM 486 O O . LYS A 1 59 ? 4.66 -42.812 -39.562 1 97.06 59 LYS A O 1
ATOM 491 N N . THR A 1 60 ? 3.541 -41.188 -40.625 1 95 60 THR A N 1
ATOM 492 C CA . THR A 1 60 ? 2.619 -40.969 -39.5 1 95 60 THR A CA 1
ATOM 493 C C . THR A 1 60 ? 1.992 -42.25 -39.031 1 95 60 THR A C 1
ATOM 495 O O . THR A 1 60 ? 1.548 -43.062 -39.844 1 95 60 THR A O 1
ATOM 498 N N . GLY A 1 61 ? 2.021 -42.406 -37.75 1 90.38 61 GLY A N 1
ATOM 499 C CA . GLY A 1 61 ? 1.394 -43.562 -37.188 1 90.38 61 GLY A CA 1
ATOM 500 C C . GLY A 1 61 ? 2.361 -44.719 -36.969 1 90.38 61 GLY A C 1
ATOM 501 O O . GLY A 1 61 ? 2.092 -45.625 -36.188 1 90.38 61 GLY A O 1
ATOM 502 N N . LYS A 1 62 ? 3.467 -44.688 -37.656 1 94.5 62 LYS A N 1
ATOM 503 C CA . LYS A 1 62 ? 4.473 -45.719 -37.469 1 94.5 62 LYS A CA 1
ATOM 504 C C . LYS A 1 62 ? 5.234 -45.562 -36.156 1 94.5 62 LYS A C 1
ATOM 506 O O . LYS A 1 62 ? 5.527 -44.406 -35.75 1 94.5 62 LYS A O 1
ATOM 511 N N . GLU A 1 63 ? 5.527 -46.688 -35.594 1 93.62 63 GLU A N 1
ATOM 512 C CA . GLU A 1 63 ? 6.266 -46.656 -34.344 1 93.62 63 GLU A CA 1
ATOM 513 C C . GLU A 1 63 ? 7.738 -46.312 -34.562 1 93.62 63 GLU A C 1
ATOM 515 O O . GLU A 1 63 ? 8.32 -46.719 -35.594 1 93.62 63 GLU A O 1
ATOM 520 N N . PHE A 1 64 ? 8.258 -45.5 -33.719 1 95.75 64 PHE A N 1
ATOM 521 C CA . PHE A 1 64 ? 9.695 -45.281 -33.719 1 95.75 64 PHE A CA 1
ATOM 522 C C . PHE A 1 64 ? 10.188 -44.969 -32.281 1 95.75 64 PHE A C 1
ATOM 524 O O . PHE A 1 64 ? 9.398 -44.562 -31.438 1 95.75 64 PHE A O 1
ATOM 531 N N . SER A 1 65 ? 11.43 -45.156 -32.031 1 95.69 65 SER A N 1
ATOM 532 C CA . SER A 1 65 ? 12.031 -44.938 -30.719 1 95.69 65 SER A CA 1
ATOM 533 C C . SER A 1 65 ? 13.117 -43.875 -30.766 1 95.69 65 SER A C 1
ATOM 535 O O . SER A 1 65 ? 13.773 -43.688 -31.797 1 95.69 65 SER A O 1
ATOM 537 N N . PHE A 1 66 ? 13.266 -43.125 -29.797 1 96.94 66 PHE A N 1
ATOM 538 C CA . PHE A 1 66 ? 14.328 -42.125 -29.625 1 96.94 66 PHE A CA 1
ATOM 539 C C . PHE A 1 66 ? 14.734 -42.031 -28.156 1 96.94 66 PHE A C 1
ATOM 541 O O . PHE A 1 66 ? 14.133 -42.688 -27.297 1 96.94 66 PHE A O 1
ATOM 548 N N . LEU A 1 67 ? 15.797 -41.281 -27.828 1 96.38 67 LEU A N 1
ATOM 549 C CA . LEU A 1 67 ? 16.312 -41.156 -26.453 1 96.38 67 LEU A CA 1
ATOM 550 C C . LEU A 1 67 ? 16.203 -39.719 -25.953 1 96.38 67 LEU A C 1
ATOM 552 O O . LEU A 1 67 ? 17.047 -38.875 -26.281 1 96.38 67 LEU A O 1
ATOM 556 N N . PRO A 1 68 ? 15.219 -39.438 -25.062 1 97.12 68 PRO A N 1
ATOM 557 C CA . PRO A 1 68 ? 15.172 -38.094 -24.484 1 97.12 68 PRO A CA 1
ATOM 558 C C . PRO A 1 68 ? 16.484 -37.688 -23.812 1 97.12 68 PRO A C 1
ATOM 560 O O . PRO A 1 68 ? 17.203 -38.562 -23.297 1 97.12 68 PRO A O 1
ATOM 563 N N . THR A 1 69 ? 16.812 -36.375 -23.781 1 96.88 69 THR A N 1
ATOM 564 C CA . THR A 1 69 ? 18.109 -35.906 -23.312 1 96.88 69 THR A CA 1
ATOM 565 C C . THR A 1 69 ? 18.047 -35.562 -21.812 1 96.88 69 THR A C 1
ATOM 567 O O . THR A 1 69 ? 19.078 -35.469 -21.156 1 96.88 69 THR A O 1
ATOM 570 N N . ARG A 1 70 ? 16.875 -35.344 -21.281 1 97 70 ARG A N 1
ATOM 571 C CA . ARG A 1 70 ? 16.703 -35.031 -19.875 1 97 70 ARG A CA 1
ATOM 572 C C . ARG A 1 70 ? 15.305 -35.375 -19.391 1 97 70 ARG A C 1
ATOM 574 O O . ARG A 1 70 ? 14.359 -35.406 -20.188 1 97 70 ARG A O 1
ATOM 581 N N . VAL A 1 71 ? 15.188 -35.75 -18.141 1 97.44 71 VAL A N 1
ATOM 582 C CA . VAL A 1 71 ? 13.906 -36.031 -17.484 1 97.44 71 VAL A CA 1
ATOM 583 C C . VAL A 1 71 ? 13.703 -35.062 -16.328 1 97.44 71 VAL A C 1
ATOM 585 O O . VAL A 1 71 ? 14.625 -34.812 -15.539 1 97.44 71 VAL A O 1
ATOM 588 N N . VAL A 1 72 ? 12.578 -34.406 -16.281 1 97.44 72 VAL A N 1
ATOM 589 C CA . VAL A 1 72 ? 12.281 -33.469 -15.172 1 97.44 72 VAL A CA 1
ATOM 590 C C . VAL A 1 72 ? 11.109 -34.031 -14.359 1 97.44 72 VAL A C 1
ATOM 592 O O . VAL A 1 72 ? 10.141 -34.562 -14.914 1 97.44 72 VAL A O 1
ATOM 595 N N . LEU A 1 73 ? 11.266 -33.969 -13.016 1 96.5 73 LEU A N 1
ATOM 596 C CA . LEU A 1 73 ? 10.281 -34.469 -12.07 1 96.5 73 LEU A CA 1
ATOM 597 C C . LEU A 1 73 ? 9.914 -33.406 -11.047 1 96.5 73 LEU A C 1
ATOM 599 O O . LEU A 1 73 ? 10.695 -32.5 -10.781 1 96.5 73 LEU A O 1
ATOM 603 N N . GLN A 1 74 ? 8.719 -33.469 -10.562 1 96.44 74 GLN A N 1
ATOM 604 C CA . GLN A 1 74 ? 8.344 -32.75 -9.352 1 96.44 74 GLN A CA 1
ATOM 605 C C . GLN A 1 74 ? 8.07 -33.719 -8.203 1 96.44 74 GLN A C 1
ATOM 607 O O . GLN A 1 74 ? 8.047 -34.938 -8.391 1 96.44 74 GLN A O 1
ATOM 612 N N . ASP A 1 75 ? 7.906 -33.219 -7.016 1 95.56 75 ASP A N 1
ATOM 613 C CA . ASP A 1 75 ? 7.992 -34.031 -5.812 1 95.56 75 ASP A CA 1
ATOM 614 C C . ASP A 1 75 ? 6.754 -34.938 -5.668 1 95.56 75 ASP A C 1
ATOM 616 O O . ASP A 1 75 ? 6.824 -36 -5.078 1 95.56 75 ASP A O 1
ATOM 620 N N . TYR A 1 76 ? 5.566 -34.594 -6.191 1 94.69 76 TYR A N 1
ATOM 621 C CA . TYR A 1 76 ? 4.371 -35.438 -6.086 1 94.69 76 TYR A CA 1
ATOM 622 C C . TYR A 1 76 ? 4.48 -36.656 -6.984 1 94.69 76 TYR A C 1
ATOM 624 O O . TYR A 1 76 ? 4.09 -37.75 -6.594 1 94.69 76 TYR A O 1
ATOM 632 N N . THR A 1 77 ? 4.953 -36.438 -8.172 1 94.12 77 THR A N 1
ATOM 633 C CA . THR A 1 77 ? 5.031 -37.531 -9.117 1 94.12 77 THR A CA 1
ATOM 634 C C . THR A 1 77 ? 6.426 -38.156 -9.109 1 94.12 77 THR A C 1
ATOM 636 O O . THR A 1 77 ? 6.605 -39.312 -9.516 1 94.12 77 THR A O 1
ATOM 639 N N . GLY A 1 78 ? 7.391 -37.406 -8.625 1 95.62 78 GLY A N 1
ATOM 640 C CA . GLY A 1 78 ? 8.75 -37.938 -8.562 1 95.62 78 GLY A CA 1
ATOM 641 C C . GLY A 1 78 ? 8.961 -38.938 -7.438 1 95.62 78 GLY A C 1
ATOM 642 O O . GLY A 1 78 ? 9.711 -39.906 -7.594 1 95.62 78 GLY A O 1
ATOM 643 N N . ILE A 1 79 ? 8.297 -38.781 -6.32 1 95.94 79 ILE A N 1
ATOM 644 C CA . ILE A 1 79 ? 8.492 -39.625 -5.152 1 95.94 79 ILE A CA 1
ATOM 645 C C . ILE A 1 79 ? 8.039 -41.031 -5.469 1 95.94 79 ILE A C 1
ATOM 647 O O . ILE A 1 79 ? 8.789 -42 -5.25 1 95.94 79 ILE A O 1
ATOM 651 N N . PRO A 1 80 ? 6.824 -41.219 -5.984 1 94.69 80 PRO A N 1
ATOM 652 C CA . PRO A 1 80 ? 6.457 -42.594 -6.301 1 94.69 80 PRO A CA 1
ATOM 653 C C . PRO A 1 80 ? 7.43 -43.25 -7.277 1 94.69 80 PRO A C 1
ATOM 655 O O . PRO A 1 80 ? 7.691 -44.469 -7.176 1 94.69 80 PRO A O 1
ATOM 658 N N . LEU A 1 81 ? 7.953 -42.562 -8.195 1 95.44 81 LEU A N 1
ATOM 659 C CA . LEU A 1 81 ? 8.922 -43.094 -9.148 1 95.44 81 LEU A CA 1
ATOM 660 C C . LEU A 1 81 ? 10.203 -43.5 -8.445 1 95.44 81 LEU A C 1
ATOM 662 O O . LEU A 1 81 ? 10.734 -44.594 -8.711 1 95.44 81 LEU A O 1
ATOM 666 N N . LEU A 1 82 ? 10.727 -42.688 -7.586 1 96.75 82 LEU A N 1
ATOM 667 C CA . LEU A 1 82 ? 11.953 -42.969 -6.867 1 96.75 82 LEU A CA 1
ATOM 668 C C . LEU A 1 82 ? 11.742 -44.125 -5.879 1 96.75 82 LEU A C 1
ATOM 670 O O . LEU A 1 82 ? 12.664 -44.906 -5.625 1 96.75 82 LEU A O 1
ATOM 674 N N . VAL A 1 83 ? 10.531 -44.188 -5.316 1 96.44 83 VAL A N 1
ATOM 675 C CA . VAL A 1 83 ? 10.18 -45.312 -4.453 1 96.44 83 VAL A CA 1
ATOM 676 C C . VAL A 1 83 ? 10.25 -46.625 -5.242 1 96.44 83 VAL A C 1
ATOM 678 O O . VAL A 1 83 ? 10.742 -47.625 -4.742 1 96.44 83 VAL A O 1
ATOM 681 N N . ASP A 1 84 ? 9.742 -46.594 -6.465 1 95.56 84 ASP A N 1
ATOM 682 C CA . ASP A 1 84 ? 9.82 -47.781 -7.328 1 95.56 84 ASP A CA 1
ATOM 683 C C . ASP A 1 84 ? 11.266 -48.156 -7.59 1 95.56 84 ASP A C 1
ATOM 685 O O . ASP A 1 84 ? 11.602 -49.344 -7.582 1 95.56 84 ASP A O 1
ATOM 689 N N . LEU A 1 85 ? 12.156 -47.188 -7.871 1 96.19 85 LEU A N 1
ATOM 690 C CA . LEU A 1 85 ? 13.57 -47.469 -8.102 1 96.19 85 LEU A CA 1
ATOM 691 C C . LEU A 1 85 ? 14.211 -48.094 -6.859 1 96.19 85 LEU A C 1
ATOM 693 O O . LEU A 1 85 ? 15 -49.031 -6.957 1 96.19 85 LEU A O 1
ATOM 697 N N . ALA A 1 86 ? 13.875 -47.5 -5.703 1 96.38 86 ALA A N 1
ATOM 698 C CA . ALA A 1 86 ? 14.383 -48.062 -4.449 1 96.38 86 ALA A CA 1
ATOM 699 C C . ALA A 1 86 ? 13.93 -49.5 -4.266 1 96.38 86 ALA A C 1
ATOM 701 O O . ALA A 1 86 ? 14.719 -50.344 -3.838 1 96.38 86 ALA A O 1
ATOM 702 N N . ALA A 1 87 ? 12.688 -49.75 -4.531 1 95.38 87 ALA A N 1
ATOM 703 C CA . ALA A 1 87 ? 12.148 -51.094 -4.418 1 95.38 87 ALA A CA 1
ATOM 704 C C . ALA A 1 87 ? 12.844 -52.031 -5.387 1 95.38 87 ALA A C 1
ATOM 706 O O . ALA A 1 87 ? 13.078 -53.219 -5.059 1 95.38 87 ALA A O 1
ATOM 707 N N . MET A 1 88 ? 13.148 -51.594 -6.59 1 95 88 MET A N 1
ATOM 708 C CA . MET A 1 88 ? 13.867 -52.406 -7.574 1 95 88 MET A CA 1
ATOM 709 C C . MET A 1 88 ? 15.25 -52.781 -7.055 1 95 88 MET A C 1
ATOM 711 O O . MET A 1 88 ? 15.703 -53.906 -7.258 1 95 88 MET A O 1
ATOM 715 N N . ARG A 1 89 ? 15.883 -51.875 -6.449 1 95.94 89 ARG A N 1
ATOM 716 C CA . ARG A 1 89 ? 17.188 -52.156 -5.871 1 95.94 89 ARG A CA 1
ATOM 717 C C . ARG A 1 89 ? 17.078 -53.281 -4.824 1 95.94 89 ARG A C 1
ATOM 719 O O . ARG A 1 89 ? 17.922 -54.188 -4.773 1 95.94 89 ARG A O 1
ATOM 726 N N . ASP A 1 90 ? 16.125 -53.188 -4 1 95.5 90 ASP A N 1
ATOM 727 C CA . ASP A 1 90 ? 15.906 -54.219 -2.982 1 95.5 90 ASP A CA 1
ATOM 728 C C . ASP A 1 90 ? 15.672 -55.562 -3.619 1 95.5 90 ASP A C 1
ATOM 730 O O . ASP A 1 90 ? 16.234 -56.562 -3.168 1 95.5 90 ASP A O 1
ATOM 734 N N . GLU A 1 91 ? 14.812 -55.562 -4.613 1 93.81 91 GLU A N 1
ATOM 735 C CA . GLU A 1 91 ? 14.516 -56.812 -5.293 1 93.81 91 GLU A CA 1
ATOM 736 C C . GLU A 1 91 ? 15.766 -57.406 -5.957 1 93.81 91 GLU A C 1
ATOM 738 O O . GLU A 1 91 ? 15.984 -58.625 -5.934 1 93.81 91 GLU A O 1
ATOM 743 N N . MET A 1 92 ? 16.562 -56.594 -6.562 1 94.44 92 MET A N 1
ATOM 744 C CA . MET A 1 92 ? 17.828 -57 -7.137 1 94.44 92 MET A CA 1
ATOM 745 C C . MET A 1 92 ? 18.703 -57.688 -6.082 1 94.44 92 MET A C 1
ATOM 747 O O . MET A 1 92 ? 19.266 -58.75 -6.312 1 94.44 92 MET A O 1
ATOM 751 N N . SER A 1 93 ? 18.797 -57.062 -5.031 1 95.19 93 SER A N 1
ATOM 752 C CA . SER A 1 93 ? 19.609 -57.562 -3.934 1 95.19 93 SER A CA 1
ATOM 753 C C . SER A 1 93 ? 19.094 -58.906 -3.449 1 95.19 93 SER A C 1
ATOM 755 O O . SER A 1 93 ? 19.859 -59.844 -3.203 1 95.19 93 SER A O 1
ATOM 757 N N . LYS A 1 94 ? 17.875 -59.062 -3.297 1 94.06 94 LYS A N 1
ATOM 758 C CA . LYS A 1 94 ? 17.25 -60.312 -2.855 1 94.06 94 LYS A CA 1
ATOM 759 C C . LYS A 1 94 ? 17.547 -61.438 -3.816 1 94.06 94 LYS A C 1
ATOM 761 O O . LYS A 1 94 ? 17.672 -62.594 -3.4 1 94.06 94 LYS A O 1
ATOM 766 N N . ARG A 1 95 ? 17.672 -61.125 -5.043 1 92.44 95 ARG A N 1
ATOM 767 C CA . ARG A 1 95 ? 17.906 -62.125 -6.074 1 92.44 95 ARG A CA 1
ATOM 768 C C . ARG A 1 95 ? 19.406 -62.375 -6.266 1 92.44 95 ARG A C 1
ATOM 770 O O . ARG A 1 95 ? 19.812 -63.125 -7.145 1 92.44 95 ARG A O 1
ATOM 777 N N . G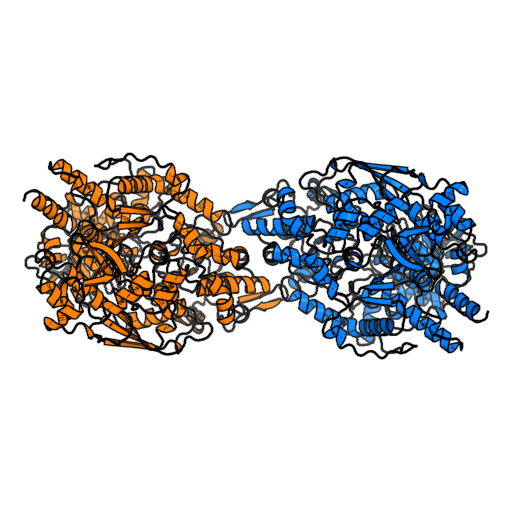LY A 1 96 ? 20.219 -61.719 -5.527 1 92.75 96 GLY A N 1
ATOM 778 C CA . GLY A 1 96 ? 21.656 -61.906 -5.57 1 92.75 96 GLY A CA 1
ATOM 779 C C . GLY A 1 96 ? 22.328 -61.094 -6.668 1 92.75 96 GLY A C 1
ATOM 780 O O . GLY A 1 96 ? 23.484 -61.344 -7.008 1 92.75 96 GLY A O 1
ATOM 781 N N . GLU A 1 97 ? 21.562 -60.125 -7.25 1 94 97 GLU A N 1
ATOM 782 C CA . GLU A 1 97 ? 22.125 -59.281 -8.289 1 94 97 GLU A CA 1
ATOM 783 C C . GLU A 1 97 ? 22.625 -57.969 -7.699 1 94 97 GLU A C 1
ATOM 785 O O . GLU A 1 97 ? 22.328 -57.625 -6.547 1 94 97 GLU A O 1
ATOM 790 N N . ASP A 1 98 ? 23.422 -57.25 -8.453 1 94.69 98 ASP A N 1
ATOM 791 C CA . ASP A 1 98 ? 23.969 -55.969 -8.023 1 94.69 98 ASP A CA 1
ATOM 792 C C . ASP A 1 98 ? 22.891 -54.906 -8.023 1 94.69 98 ASP A C 1
ATOM 794 O O . ASP A 1 98 ? 22.391 -54.5 -9.078 1 94.69 98 ASP A O 1
ATOM 798 N N . PRO A 1 99 ? 22.516 -54.375 -6.895 1 95.25 99 PRO A N 1
ATOM 799 C CA . PRO A 1 99 ? 21.469 -53.344 -6.828 1 95.25 99 PRO A CA 1
ATOM 800 C C . PRO A 1 99 ? 21.859 -52.062 -7.586 1 95.25 99 PRO A C 1
ATOM 802 O O . PRO A 1 99 ? 20.969 -51.312 -8.016 1 95.25 99 PRO A O 1
ATOM 805 N N . LEU A 1 100 ? 23.109 -51.781 -7.789 1 94.25 100 LEU A N 1
ATOM 806 C CA . LEU A 1 100 ? 23.594 -50.562 -8.398 1 94.25 100 LEU A CA 1
ATOM 807 C C . LEU A 1 100 ? 23.312 -50.531 -9.898 1 94.25 100 LEU A C 1
ATOM 809 O O . LEU A 1 100 ? 23.422 -49.5 -10.539 1 94.25 100 LEU A O 1
ATOM 813 N N . LYS A 1 101 ? 22.844 -51.625 -10.375 1 92.44 101 LYS A N 1
ATOM 814 C CA . LYS A 1 101 ? 22.406 -51.688 -11.766 1 92.44 101 LYS A CA 1
ATOM 815 C C . LYS A 1 101 ? 21.172 -50.812 -11.984 1 92.44 101 LYS A C 1
ATOM 817 O O . LYS A 1 101 ? 20.922 -50.344 -13.102 1 92.44 101 LYS A O 1
ATOM 822 N N . ILE A 1 102 ? 20.469 -50.719 -10.875 1 95.25 102 ILE A N 1
ATOM 823 C CA . ILE A 1 102 ? 19.328 -49.812 -10.914 1 95.25 102 ILE A CA 1
ATOM 824 C C . ILE A 1 102 ? 19.797 -48.375 -10.641 1 95.25 102 ILE A C 1
ATOM 826 O O . ILE A 1 102 ? 19.953 -47.969 -9.492 1 95.25 102 ILE A O 1
ATOM 830 N N . ASN A 1 103 ? 20 -47.594 -11.734 1 95.31 103 ASN A N 1
ATOM 831 C CA . ASN A 1 103 ? 20.469 -46.219 -11.641 1 95.31 103 ASN A CA 1
ATOM 832 C C . ASN A 1 103 ? 20.062 -45.406 -12.867 1 95.31 103 ASN A C 1
ATOM 834 O O . ASN A 1 103 ? 20.203 -45.875 -14 1 95.31 103 ASN A O 1
ATOM 838 N N . PRO A 1 104 ? 19.578 -44.188 -12.633 1 95.31 104 PRO A N 1
ATOM 839 C CA . PRO A 1 104 ? 19.281 -43.312 -13.789 1 95.31 104 PRO A CA 1
ATOM 840 C C . PRO A 1 104 ? 20.484 -43.125 -14.703 1 95.31 104 PRO A C 1
ATOM 842 O O . PRO A 1 104 ? 21.578 -42.781 -14.227 1 95.31 104 PRO A O 1
ATOM 845 N N . ILE A 1 105 ? 20.281 -43.312 -15.945 1 93.62 105 ILE A N 1
ATOM 846 C CA . ILE A 1 105 ? 21.312 -43.094 -16.953 1 93.62 105 ILE A CA 1
ATOM 847 C C . ILE A 1 105 ? 21.156 -41.719 -17.578 1 93.62 105 ILE A C 1
ATOM 849 O O . ILE A 1 105 ? 22.141 -41.062 -17.922 1 93.62 105 ILE A O 1
ATOM 853 N N . VAL A 1 106 ? 19.953 -41.25 -17.734 1 94.38 106 VAL A N 1
ATOM 854 C CA . VAL A 1 106 ? 19.641 -39.938 -18.281 1 94.38 106 VAL A CA 1
ATOM 855 C C . VAL A 1 106 ? 19.594 -38.906 -17.172 1 94.38 106 VAL A C 1
ATOM 857 O O . VAL A 1 106 ? 19.078 -39.188 -16.078 1 94.38 106 VAL A O 1
ATOM 860 N N . GLN A 1 107 ? 20.172 -37.719 -17.422 1 95.56 107 GLN A N 1
ATOM 861 C CA . GLN A 1 107 ? 20.094 -36.656 -16.438 1 95.56 107 GLN A CA 1
ATOM 862 C C . GLN A 1 107 ? 18.656 -36.406 -16 1 95.56 107 GLN A C 1
ATOM 864 O O . GLN A 1 107 ? 17.781 -36.156 -16.828 1 95.56 107 GLN A O 1
ATOM 869 N N . SER A 1 108 ? 18.422 -36.562 -14.695 1 97.31 108 SER A N 1
ATOM 870 C CA . SER A 1 108 ? 17.094 -36.406 -14.117 1 97.31 108 SER A CA 1
ATOM 871 C C . SER A 1 108 ? 17.094 -35.312 -13.031 1 97.31 108 SER A C 1
ATOM 873 O O . SER A 1 108 ? 17.906 -35.375 -12.102 1 97.31 108 SER A O 1
ATOM 875 N N . ASP A 1 109 ? 16.25 -34.281 -13.133 1 97.69 109 ASP A N 1
ATOM 876 C CA . ASP A 1 109 ? 16.156 -33.188 -12.188 1 97.69 109 ASP A CA 1
ATOM 877 C C . ASP A 1 109 ? 14.797 -33.188 -11.484 1 97.69 109 ASP A C 1
ATOM 879 O O . ASP A 1 109 ? 13.75 -33.125 -12.133 1 97.69 109 ASP A O 1
ATOM 883 N N . LEU A 1 110 ? 14.805 -33.312 -10.18 1 98 110 LEU A N 1
ATOM 884 C CA . LEU A 1 110 ? 13.586 -33.25 -9.383 1 98 110 LEU A CA 1
ATOM 885 C C . LEU A 1 110 ? 13.469 -31.938 -8.641 1 98 110 LEU A C 1
ATOM 887 O O . LEU A 1 110 ? 14.336 -31.594 -7.836 1 98 110 LEU A O 1
ATOM 891 N N . ILE A 1 111 ? 12.445 -31.156 -8.891 1 97.44 111 ILE A N 1
ATOM 892 C CA . ILE A 1 111 ? 12.195 -29.875 -8.234 1 97.44 111 ILE A CA 1
ATOM 893 C C . ILE A 1 111 ? 11.062 -30.031 -7.23 1 97.44 111 ILE A C 1
ATOM 895 O O . ILE A 1 111 ? 9.961 -30.469 -7.582 1 97.44 111 ILE A O 1
ATOM 899 N N . ILE A 1 112 ? 11.266 -29.703 -5.98 1 97 112 ILE A N 1
ATOM 900 C CA . ILE A 1 112 ? 10.219 -29.734 -4.965 1 97 112 ILE A CA 1
ATOM 901 C C . ILE A 1 112 ? 9.383 -28.453 -5.043 1 97 112 ILE A C 1
ATOM 903 O O . ILE A 1 112 ? 9.805 -27.406 -4.562 1 97 112 ILE A O 1
ATOM 907 N N . ASP A 1 113 ? 8.211 -28.547 -5.598 1 96.75 113 ASP A N 1
ATOM 908 C CA . ASP A 1 113 ? 7.402 -27.344 -5.773 1 96.75 113 ASP A CA 1
ATOM 909 C C . ASP A 1 113 ? 5.918 -27.641 -5.57 1 96.75 113 ASP A C 1
ATOM 911 O O . ASP A 1 113 ? 5.082 -26.734 -5.668 1 96.75 113 ASP A O 1
ATOM 915 N N . HIS A 1 114 ? 5.527 -28.891 -5.219 1 96.06 114 HIS A N 1
ATOM 916 C CA . HIS A 1 114 ? 4.117 -29.234 -5.133 1 96.06 114 HIS A CA 1
ATOM 917 C C . HIS A 1 114 ? 3.682 -29.422 -3.68 1 96.06 114 HIS A C 1
ATOM 919 O O . HIS A 1 114 ? 2.504 -29.656 -3.406 1 96.06 114 HIS A O 1
ATOM 925 N N . SER A 1 115 ? 4.559 -29.203 -2.795 1 95.88 115 SER A N 1
ATOM 926 C CA . SER A 1 115 ? 4.266 -29.562 -1.409 1 95.88 115 SER A CA 1
ATOM 927 C C . SER A 1 115 ? 3.82 -28.344 -0.608 1 95.88 115 SER A C 1
ATOM 929 O O . SER A 1 115 ? 3.215 -28.484 0.457 1 95.88 115 SER A O 1
ATOM 931 N N . VAL A 1 116 ? 4.137 -27.172 -1.077 1 95.69 116 VAL A N 1
ATOM 932 C CA . VAL A 1 116 ? 3.834 -25.984 -0.302 1 95.69 116 VAL A CA 1
ATOM 933 C C . VAL A 1 116 ? 2.342 -25.672 -0.394 1 95.69 116 VAL A C 1
ATOM 935 O O . VAL A 1 116 ? 1.749 -25.75 -1.473 1 95.69 116 VAL A O 1
ATOM 938 N N . GLN A 1 117 ? 1.698 -25.453 0.738 1 96.31 117 GLN A N 1
ATOM 939 C CA . GLN A 1 117 ? 0.29 -25.094 0.852 1 96.31 117 GLN A CA 1
ATOM 940 C C . GLN A 1 117 ? 0.132 -23.672 1.379 1 96.31 117 GLN A C 1
ATOM 942 O O . GLN A 1 117 ? 0.971 -23.188 2.143 1 96.31 117 GLN A O 1
ATOM 947 N N . VAL A 1 118 ? -0.962 -23 0.987 1 97.38 118 VAL A N 1
ATOM 948 C CA . VAL A 1 118 ? -1.215 -21.625 1.417 1 97.38 118 VAL A CA 1
ATOM 949 C C . VAL A 1 118 ? -2.029 -21.641 2.709 1 97.38 118 VAL A C 1
ATOM 951 O O . VAL A 1 118 ? -3.184 -21.203 2.725 1 97.38 118 VAL A O 1
ATOM 954 N N . ASP A 1 119 ? -1.345 -22.016 3.779 1 96.69 119 ASP A N 1
ATOM 955 C CA . ASP A 1 119 ? -1.962 -22 5.102 1 96.69 119 ASP A CA 1
ATOM 956 C C . ASP A 1 119 ? -2.057 -20.578 5.648 1 96.69 119 ASP A C 1
ATOM 958 O O . ASP A 1 119 ? -3.014 -20.25 6.348 1 96.69 119 ASP A O 1
ATOM 962 N N . TYR A 1 120 ? -1.038 -19.844 5.391 1 97.69 120 TYR A N 1
ATOM 963 C CA . TYR A 1 120 ? -0.951 -18.453 5.812 1 97.69 120 TYR A CA 1
ATOM 964 C C . TYR A 1 120 ? -0.957 -17.516 4.609 1 97.69 120 TYR A C 1
ATOM 966 O O . TYR A 1 120 ? -0.351 -17.812 3.578 1 97.69 120 TYR A O 1
ATOM 974 N N . TYR A 1 121 ? -1.674 -16.422 4.699 1 98.06 121 TYR A N 1
ATOM 975 C CA . TYR A 1 121 ? -1.866 -15.492 3.592 1 98.06 121 TYR A CA 1
ATOM 976 C C . TYR A 1 121 ? -2.074 -14.07 4.102 1 98.06 121 TYR A C 1
ATOM 978 O O . TYR A 1 121 ? -2.309 -13.859 5.293 1 98.06 121 TYR A O 1
ATOM 986 N N . GLY A 1 122 ? -1.891 -13.078 3.229 1 97.5 122 GLY A N 1
ATOM 987 C CA . GLY A 1 122 ? -2.256 -11.695 3.492 1 97.5 122 GLY A CA 1
ATOM 988 C C . GLY A 1 122 ? -1.295 -10.992 4.434 1 97.5 122 GLY A C 1
ATOM 989 O O . GLY A 1 122 ? -1.606 -9.922 4.965 1 97.5 122 GLY A O 1
ATOM 990 N N . THR A 1 123 ? -0.124 -11.609 4.762 1 97.88 123 THR A N 1
ATOM 991 C CA . THR A 1 123 ? 0.878 -11 5.629 1 97.88 123 THR A CA 1
ATOM 992 C C . THR A 1 123 ? 2.283 -11.234 5.078 1 97.88 123 THR A C 1
ATOM 994 O O . THR A 1 123 ? 2.506 -12.172 4.312 1 97.88 123 THR A O 1
ATOM 997 N N . ALA A 1 124 ? 3.25 -10.383 5.477 1 96.5 124 ALA A N 1
ATOM 998 C CA . ALA A 1 124 ? 4.633 -10.5 5.027 1 96.5 124 ALA A CA 1
ATOM 999 C C . ALA A 1 124 ? 5.285 -11.766 5.586 1 96.5 124 ALA A C 1
ATOM 1001 O O . ALA A 1 124 ? 6.27 -12.258 5.035 1 96.5 124 ALA A O 1
ATOM 1002 N N . SER A 1 125 ? 4.707 -12.328 6.633 1 96.94 125 SER A N 1
ATOM 1003 C CA . SER A 1 125 ? 5.277 -13.516 7.258 1 96.94 125 SER A CA 1
ATOM 1004 C C . SER A 1 125 ? 4.773 -14.789 6.59 1 96.94 125 SER A C 1
ATOM 1006 O O . SER A 1 125 ? 5.219 -15.891 6.926 1 96.94 125 SER A O 1
ATOM 1008 N N . SER A 1 126 ? 3.887 -14.656 5.676 1 98.06 126 SER A N 1
ATOM 1009 C CA . SER A 1 126 ? 3.238 -15.82 5.074 1 98.06 126 SER A CA 1
ATOM 1010 C C . SER A 1 126 ? 4.25 -16.719 4.379 1 98.06 126 SER A C 1
ATOM 1012 O O . SER A 1 126 ? 4.18 -17.953 4.496 1 98.06 126 SER A O 1
ATOM 1014 N N . LEU A 1 127 ? 5.195 -16.141 3.654 1 97.25 127 LEU A N 1
ATOM 1015 C CA . LEU A 1 127 ? 6.211 -16.922 2.955 1 97.25 127 LEU A CA 1
ATOM 1016 C C . LEU A 1 127 ? 6.984 -17.812 3.93 1 97.25 127 LEU A C 1
ATOM 1018 O O . LEU A 1 127 ? 7.094 -19.016 3.725 1 97.25 127 LEU A O 1
ATOM 1022 N N . LEU A 1 128 ? 7.473 -17.203 5.004 1 96.25 128 LEU A N 1
ATOM 1023 C CA . LEU A 1 128 ? 8.281 -17.906 5.996 1 96.25 128 LEU A CA 1
ATOM 1024 C C . LEU A 1 128 ? 7.449 -18.969 6.711 1 96.25 128 LEU A C 1
ATOM 1026 O O . LEU A 1 128 ? 7.914 -20.094 6.91 1 96.25 128 LEU A O 1
ATOM 1030 N N . LEU A 1 129 ? 6.234 -18.625 7.098 1 96.88 129 LEU A N 1
ATOM 1031 C CA . LEU A 1 129 ? 5.383 -19.531 7.855 1 96.88 129 LEU A CA 1
ATOM 1032 C C . LEU A 1 129 ? 4.941 -20.719 6.996 1 96.88 129 LEU A C 1
ATOM 1034 O O . LEU A 1 129 ? 4.883 -21.844 7.477 1 96.88 129 LEU A O 1
ATOM 1038 N N . ASN A 1 130 ? 4.609 -20.469 5.758 1 97.5 130 ASN A N 1
ATOM 1039 C CA . ASN A 1 130 ? 4.227 -21.562 4.863 1 97.5 130 ASN A CA 1
ATOM 1040 C C . ASN A 1 130 ? 5.398 -22.5 4.594 1 97.5 130 ASN A C 1
ATOM 1042 O O . ASN A 1 130 ? 5.219 -23.719 4.508 1 97.5 130 ASN A O 1
ATOM 1046 N N . LYS A 1 131 ? 6.609 -21.953 4.375 1 95.69 131 LYS A N 1
ATOM 1047 C CA . LYS A 1 131 ? 7.793 -22.781 4.184 1 95.69 131 LYS A CA 1
ATOM 1048 C C . LYS A 1 131 ? 8.047 -23.672 5.398 1 95.69 131 LYS A C 1
ATOM 1050 O O . LYS A 1 131 ? 8.383 -24.844 5.254 1 95.69 131 LYS A O 1
ATOM 1055 N N . LYS A 1 132 ? 7.918 -23.078 6.586 1 95.06 132 LYS A N 1
ATOM 1056 C CA . LYS A 1 132 ? 8.109 -23.828 7.82 1 95.06 132 LYS A CA 1
ATOM 1057 C C . LYS A 1 132 ? 7.094 -24.969 7.934 1 95.06 132 LYS A C 1
ATOM 1059 O O . LYS A 1 132 ? 7.453 -26.109 8.25 1 95.06 132 LYS A O 1
ATOM 1064 N N . LYS A 1 133 ? 5.836 -24.641 7.695 1 95.44 133 LYS A N 1
ATOM 1065 C CA . LYS A 1 133 ? 4.777 -25.656 7.77 1 95.44 133 LYS A CA 1
ATOM 1066 C C . LYS A 1 133 ? 4.988 -26.75 6.73 1 95.44 133 LYS A C 1
ATOM 1068 O O . LYS A 1 133 ? 4.754 -27.922 7.008 1 95.44 133 LYS A O 1
ATOM 1073 N N . GLU A 1 134 ? 5.402 -26.391 5.543 1 95.12 134 GLU A N 1
ATOM 1074 C CA . GLU A 1 134 ? 5.707 -27.359 4.484 1 95.12 134 GLU A CA 1
ATOM 1075 C C . GLU A 1 134 ? 6.773 -28.359 4.938 1 95.12 134 GLU A C 1
ATOM 1077 O O . GLU A 1 134 ? 6.633 -29.562 4.719 1 95.12 134 GLU A O 1
ATOM 1082 N N . PHE A 1 135 ? 7.82 -27.906 5.523 1 94.25 135 PHE A N 1
ATOM 1083 C CA . PHE A 1 135 ? 8.922 -28.766 5.969 1 94.25 135 PHE A CA 1
ATOM 1084 C C . PHE A 1 135 ? 8.461 -29.703 7.074 1 94.25 135 PHE A C 1
ATOM 1086 O O . PHE A 1 135 ? 8.789 -30.891 7.062 1 94.25 135 PHE A O 1
ATOM 1093 N N . GLU A 1 136 ? 7.66 -29.156 7.984 1 93.5 136 GLU A N 1
ATOM 1094 C CA . GLU A 1 136 ? 7.141 -29.969 9.086 1 93.5 136 GLU A CA 1
ATOM 1095 C C . GLU A 1 136 ? 6.277 -31.125 8.57 1 93.5 136 GLU A C 1
ATOM 1097 O O . GLU A 1 136 ? 6.398 -32.25 9.047 1 93.5 136 GLU A O 1
ATOM 1102 N N . ARG A 1 137 ? 5.512 -30.812 7.586 1 93.38 137 ARG A N 1
ATOM 1103 C CA . ARG A 1 137 ? 4.543 -31.766 7.066 1 93.38 137 ARG A CA 1
ATOM 1104 C C . ARG A 1 137 ? 5.223 -32.812 6.191 1 93.38 137 ARG A C 1
ATOM 1106 O O . ARG A 1 137 ? 4.703 -33.906 6.016 1 93.38 137 ARG A O 1
ATOM 1113 N N . ASN A 1 138 ? 6.422 -32.5 5.652 1 94.88 138 ASN A N 1
ATOM 1114 C CA . ASN A 1 138 ? 6.965 -33.344 4.594 1 94.88 138 ASN A CA 1
ATOM 1115 C C . ASN A 1 138 ? 8.359 -33.844 4.941 1 94.88 138 ASN A C 1
ATOM 1117 O O . ASN A 1 138 ? 9.133 -34.219 4.055 1 94.88 138 ASN A O 1
ATOM 1121 N N . VAL A 1 139 ? 8.695 -33.906 6.211 1 93.25 139 VAL A N 1
ATOM 1122 C CA . VAL A 1 139 ? 10.047 -34.25 6.652 1 93.25 139 VAL A CA 1
ATOM 1123 C C . VAL A 1 139 ? 10.422 -35.625 6.148 1 93.25 139 VAL A C 1
ATOM 1125 O O . VAL A 1 139 ? 11.531 -35.844 5.652 1 93.25 139 VAL A O 1
ATOM 1128 N N . GLU A 1 140 ? 9.523 -36.625 6.262 1 93.06 140 GLU A N 1
ATOM 1129 C CA . GLU A 1 140 ? 9.805 -38 5.824 1 93.06 140 GLU A CA 1
ATOM 1130 C C . GLU A 1 140 ? 10.07 -38.062 4.32 1 93.06 140 GLU A C 1
ATOM 1132 O O . GLU A 1 140 ? 10.992 -38.719 3.869 1 93.06 140 GLU A O 1
ATOM 1137 N N . ARG A 1 141 ? 9.273 -37.375 3.613 1 95.75 141 ARG A N 1
ATOM 1138 C CA . ARG A 1 141 ? 9.438 -37.312 2.162 1 95.75 141 ARG A CA 1
ATOM 1139 C C . ARG A 1 141 ? 10.758 -36.688 1.778 1 95.75 141 ARG A C 1
ATOM 1141 O O . ARG A 1 141 ? 11.445 -37.156 0.871 1 95.75 141 ARG A O 1
ATOM 1148 N N . TYR A 1 142 ? 11.078 -35.594 2.459 1 95.75 142 TYR A N 1
ATOM 1149 C CA . TYR A 1 142 ? 12.297 -34.844 2.135 1 95.75 142 TYR A CA 1
ATOM 1150 C C . TYR A 1 142 ? 13.539 -35.656 2.51 1 95.75 142 TYR A C 1
ATOM 1152 O O . TYR A 1 142 ? 14.555 -35.594 1.816 1 95.75 142 TYR A O 1
ATOM 1160 N N . LYS A 1 143 ? 13.461 -36.438 3.604 1 95.19 143 LYS A N 1
ATOM 1161 C CA . LYS A 1 143 ? 14.539 -37.344 3.938 1 95.19 143 LYS A CA 1
ATOM 1162 C C . LYS A 1 143 ? 14.734 -38.406 2.846 1 95.19 143 LYS A C 1
ATOM 1164 O O . LYS A 1 143 ? 15.867 -38.719 2.473 1 95.19 143 LYS A O 1
ATOM 1169 N N . PHE A 1 144 ? 13.695 -38.938 2.385 1 96.56 144 PHE A N 1
ATOM 1170 C CA . PHE A 1 144 ? 13.758 -39.906 1.305 1 96.56 144 PHE A CA 1
ATOM 1171 C C . PHE A 1 144 ? 14.391 -39.312 0.059 1 96.56 144 PHE A C 1
ATOM 1173 O O . PHE A 1 144 ? 15.242 -39.906 -0.581 1 96.56 144 PHE A O 1
ATOM 1180 N N . LEU A 1 145 ? 13.938 -38.094 -0.345 1 96.69 145 LEU A N 1
ATOM 1181 C CA . LEU A 1 145 ? 14.469 -37.438 -1.531 1 96.69 145 LEU A CA 1
ATOM 1182 C C . LEU A 1 145 ? 15.953 -37.125 -1.37 1 96.69 145 LEU A C 1
ATOM 1184 O O . LEU A 1 145 ? 16.719 -37.219 -2.334 1 96.69 145 LEU A O 1
ATOM 1188 N N . LYS A 1 146 ? 16.281 -36.719 -0.194 1 94.94 146 LYS A N 1
ATOM 1189 C CA . LYS A 1 146 ? 17.703 -36.469 0.068 1 94.94 146 LYS A CA 1
ATOM 1190 C C . LYS A 1 146 ? 18.5 -37.781 -0.033 1 94.94 146 LYS A C 1
ATOM 1192 O O . LYS A 1 146 ? 19.609 -37.781 -0.572 1 94.94 146 LYS A O 1
ATOM 1197 N N . TRP A 1 147 ? 18.062 -38.844 0.539 1 96.12 147 TRP A N 1
ATOM 1198 C CA . TRP A 1 147 ? 18.688 -40.156 0.367 1 96.12 147 TRP A CA 1
ATOM 1199 C C . TRP A 1 147 ? 18.844 -40.5 -1.112 1 96.12 147 TRP A C 1
ATOM 1201 O O . TRP A 1 147 ? 19.922 -40.906 -1.544 1 96.12 147 TRP A O 1
ATOM 1211 N N . ALA A 1 148 ? 17.734 -40.375 -1.854 1 96.56 148 ALA A N 1
ATOM 1212 C CA . ALA A 1 148 ? 17.766 -40.688 -3.281 1 96.56 148 ALA A CA 1
ATOM 1213 C C . ALA A 1 148 ? 18.844 -39.875 -4 1 96.56 148 ALA A C 1
ATOM 1215 O O . ALA A 1 148 ? 19.578 -40.438 -4.836 1 96.56 148 ALA A O 1
ATOM 1216 N N . GLN A 1 149 ? 18.906 -38.594 -3.73 1 94.31 149 GLN A N 1
ATOM 1217 C CA . GLN A 1 149 ? 19.891 -37.719 -4.352 1 94.31 149 GLN A CA 1
ATOM 1218 C C . GLN A 1 149 ? 21.312 -38.219 -4.09 1 94.31 149 GLN A C 1
ATOM 1220 O O . GLN A 1 149 ? 22.172 -38.094 -4.961 1 94.31 149 GLN A O 1
ATOM 1225 N N . ARG A 1 150 ? 21.578 -38.719 -2.947 1 93.94 150 ARG A N 1
ATOM 1226 C CA . ARG A 1 150 ? 22.906 -39.188 -2.557 1 93.94 150 ARG A CA 1
ATOM 1227 C C . ARG A 1 150 ? 23.203 -40.562 -3.1 1 93.94 150 ARG A C 1
ATOM 1229 O O . ARG A 1 150 ? 24.344 -40.906 -3.35 1 93.94 150 ARG A O 1
ATOM 1236 N N . SER A 1 151 ? 22.172 -41.281 -3.271 1 95.44 151 SER A N 1
ATOM 1237 C CA . SER A 1 151 ? 22.328 -42.719 -3.574 1 95.44 151 SER A CA 1
ATOM 1238 C C . SER A 1 151 ? 22.297 -42.969 -5.078 1 95.44 151 SER A C 1
ATOM 1240 O O . SER A 1 151 ? 22.891 -43.938 -5.566 1 95.44 151 SER A O 1
ATOM 1242 N N . PHE A 1 152 ? 21.578 -42.219 -5.805 1 96.19 152 PHE A N 1
ATOM 1243 C CA . PHE A 1 152 ? 21.453 -42.375 -7.246 1 96.19 152 PHE A CA 1
ATOM 1244 C C . PHE A 1 152 ? 22.359 -41.406 -7.992 1 96.19 152 PHE A C 1
ATOM 1246 O O . PHE A 1 152 ? 22.516 -40.25 -7.59 1 96.19 152 PHE A O 1
ATOM 1253 N N . LYS A 1 153 ? 23 -41.906 -9.031 1 94.44 153 LYS A N 1
ATOM 1254 C CA . LYS A 1 153 ? 23.75 -41.031 -9.93 1 94.44 153 LYS A CA 1
ATOM 1255 C C . LYS A 1 153 ? 22.828 -40.344 -10.945 1 94.44 153 LYS A C 1
ATOM 1257 O O . LYS A 1 153 ? 21.734 -40.844 -11.227 1 94.44 153 LYS A O 1
ATOM 1262 N N . ASN A 1 154 ? 23.188 -39.156 -11.469 1 95.38 154 ASN A N 1
ATOM 1263 C CA . ASN A 1 154 ? 22.484 -38.406 -12.5 1 95.38 154 ASN A CA 1
ATOM 1264 C C . ASN A 1 154 ? 21.109 -37.906 -12.016 1 95.38 154 ASN A C 1
ATOM 1266 O O . ASN A 1 154 ? 20.172 -37.812 -12.805 1 95.38 154 ASN A O 1
ATOM 1270 N N . LEU A 1 155 ? 20.953 -37.875 -10.68 1 96.62 155 LEU A N 1
ATOM 1271 C CA . LEU A 1 155 ? 19.734 -37.312 -10.086 1 96.62 155 LEU A CA 1
ATOM 1272 C C . LEU A 1 155 ? 20.047 -36.094 -9.258 1 96.62 155 LEU A C 1
ATOM 1274 O O . LEU A 1 155 ? 20.859 -36.125 -8.32 1 96.62 155 LEU A O 1
ATOM 1278 N N . ARG A 1 156 ? 19.594 -34.906 -9.609 1 95.19 156 ARG A N 1
ATOM 1279 C CA . ARG A 1 156 ? 19.672 -33.688 -8.828 1 95.19 156 ARG A CA 1
ATOM 1280 C C . ARG A 1 156 ? 18.312 -33.344 -8.219 1 95.19 156 ARG A C 1
ATOM 1282 O O . ARG A 1 156 ? 17.297 -33.375 -8.898 1 95.19 156 ARG A O 1
ATOM 1289 N N . VAL A 1 157 ? 18.297 -33.031 -6.984 1 97 157 VAL A N 1
ATOM 1290 C CA . VAL A 1 157 ? 17.078 -32.625 -6.285 1 97 157 VAL A CA 1
ATOM 1291 C C . VAL A 1 157 ? 17.188 -31.156 -5.875 1 97 157 VAL A C 1
ATOM 1293 O O . VAL A 1 157 ? 18.141 -30.766 -5.199 1 97 157 VAL A O 1
ATOM 1296 N N . PHE A 1 158 ? 16.281 -30.328 -6.309 1 96.5 158 PHE A N 1
ATOM 1297 C CA . PHE A 1 158 ? 16.188 -28.922 -5.938 1 96.5 158 PHE A CA 1
ATOM 1298 C C . PHE A 1 158 ? 15.305 -28.75 -4.715 1 96.5 158 PHE A C 1
ATOM 1300 O O . PHE A 1 158 ? 14.141 -29.141 -4.723 1 96.5 158 PHE A O 1
ATOM 1307 N N . PRO A 1 159 ? 15.805 -28.156 -3.648 1 95.5 159 PRO A N 1
ATOM 1308 C CA . PRO A 1 159 ? 15.07 -28.047 -2.387 1 95.5 159 PRO A CA 1
ATOM 1309 C C . PRO A 1 159 ? 13.82 -27.172 -2.51 1 95.5 159 PRO A C 1
ATOM 1311 O O . PRO A 1 159 ? 13.672 -26.438 -3.494 1 95.5 159 PRO A O 1
ATOM 1314 N N . PRO A 1 160 ? 12.953 -27.312 -1.482 1 95 160 PRO A N 1
ATOM 1315 C CA . PRO A 1 160 ? 11.734 -26.484 -1.503 1 95 160 PRO A CA 1
ATOM 1316 C C . PRO A 1 160 ? 12.039 -24.984 -1.437 1 95 160 PRO A C 1
ATOM 1318 O O . PRO A 1 160 ? 13.023 -24.578 -0.826 1 95 160 PRO A O 1
ATOM 1321 N N . GLY A 1 161 ? 11.156 -24.203 -2.07 1 93.94 161 GLY A N 1
ATOM 1322 C CA . GLY A 1 161 ? 11.234 -22.75 -1.948 1 93.94 161 GLY A CA 1
ATOM 1323 C C . GLY A 1 161 ? 12.047 -22.109 -3.051 1 93.94 161 GLY A C 1
ATOM 1324 O O . GLY A 1 161 ? 12.383 -20.922 -2.967 1 93.94 161 GLY A O 1
ATOM 1325 N N . LYS A 1 162 ? 12.312 -22.812 -4.121 1 94.75 162 LYS A N 1
ATOM 1326 C CA . LYS A 1 162 ? 13.211 -22.281 -5.141 1 94.75 162 LYS A CA 1
ATOM 1327 C C . LYS A 1 162 ? 12.43 -21.828 -6.375 1 94.75 162 LYS A C 1
ATOM 1329 O O . LYS A 1 162 ? 12.953 -21.078 -7.199 1 94.75 162 LYS A O 1
ATOM 1334 N N . GLY A 1 163 ? 11.242 -22.281 -6.539 1 95.56 163 GLY A N 1
ATOM 1335 C CA . GLY A 1 163 ? 10.445 -21.953 -7.707 1 95.56 163 GLY A CA 1
ATOM 1336 C C . GLY A 1 163 ? 9.633 -23.125 -8.234 1 95.56 163 GLY A C 1
ATOM 1337 O O . GLY A 1 163 ? 9.727 -24.234 -7.711 1 95.56 163 GLY A O 1
ATOM 1338 N N . ILE A 1 164 ? 8.828 -22.859 -9.203 1 97.31 164 ILE A N 1
ATOM 1339 C CA . ILE A 1 164 ? 8.023 -23.891 -9.844 1 97.31 164 ILE A CA 1
ATOM 1340 C C . ILE A 1 164 ? 8.859 -24.625 -10.883 1 97.31 164 ILE A C 1
ATOM 1342 O O . ILE A 1 164 ? 9.648 -24.016 -11.609 1 97.31 164 ILE A O 1
ATOM 1346 N N . ILE A 1 165 ? 8.758 -25.859 -11.016 1 97.31 165 ILE A N 1
ATOM 1347 C CA . ILE A 1 165 ? 9.539 -26.75 -11.859 1 97.31 165 ILE A CA 1
ATOM 1348 C C . ILE A 1 165 ? 9.648 -26.172 -13.266 1 97.31 165 ILE A C 1
ATOM 1350 O O . ILE A 1 165 ? 10.742 -26.047 -13.812 1 97.31 165 ILE A O 1
ATOM 1354 N N . HIS A 1 166 ? 8.555 -25.766 -13.836 1 97.12 166 HIS A N 1
ATOM 1355 C CA . HIS A 1 166 ? 8.531 -25.344 -15.234 1 97.12 166 HIS A CA 1
ATOM 1356 C C . HIS A 1 166 ? 9.203 -23.984 -15.406 1 97.12 166 HIS A C 1
ATOM 1358 O O . HIS A 1 166 ? 9.805 -23.719 -16.453 1 97.12 166 HIS A O 1
ATOM 1364 N N . GLN A 1 167 ? 9.078 -23.234 -14.398 1 96.25 167 GLN A N 1
ATOM 1365 C CA . GLN A 1 167 ? 9.766 -21.938 -14.445 1 96.25 167 GLN A CA 1
ATOM 1366 C C . GLN A 1 167 ? 11.273 -22.109 -14.297 1 96.25 167 GLN A C 1
ATOM 1368 O O . GLN A 1 167 ? 12.055 -21.453 -14.992 1 96.25 167 GLN A O 1
ATOM 1373 N N . ILE A 1 168 ? 11.688 -22.922 -13.375 1 96.5 168 ILE A N 1
ATOM 1374 C CA . ILE A 1 168 ? 13.109 -23.219 -13.203 1 96.5 168 ILE A CA 1
ATOM 1375 C C . ILE A 1 168 ? 13.672 -23.812 -14.492 1 96.5 168 ILE A C 1
ATOM 1377 O O . ILE A 1 168 ? 14.766 -23.469 -14.914 1 96.5 168 ILE A O 1
ATOM 1381 N N . ASN A 1 169 ? 12.883 -24.75 -15.062 1 97.19 169 ASN A N 1
ATOM 1382 C CA . ASN A 1 169 ? 13.297 -25.344 -16.328 1 97.19 169 ASN A CA 1
ATOM 1383 C C . ASN A 1 169 ? 13.453 -24.281 -17.422 1 97.19 169 ASN A C 1
ATOM 1385 O O . ASN A 1 169 ? 14.43 -24.297 -18.172 1 97.19 169 ASN A O 1
ATOM 1389 N N . LEU A 1 170 ? 12.562 -23.328 -17.484 1 97.38 170 LEU A N 1
ATOM 1390 C CA . LEU A 1 170 ? 12.555 -22.297 -18.516 1 97.38 170 LEU A CA 1
ATOM 1391 C C . LEU A 1 170 ? 13.672 -21.281 -18.281 1 97.38 170 LEU A C 1
ATOM 1393 O O . LEU A 1 170 ? 14.352 -20.875 -19.219 1 97.38 170 LEU A O 1
ATOM 1397 N N . GLU A 1 171 ? 13.914 -20.891 -17.031 1 96 171 GLU A N 1
ATOM 1398 C CA . GLU A 1 171 ? 14.773 -19.75 -16.719 1 96 171 GLU A CA 1
ATOM 1399 C C . GLU A 1 171 ? 16.219 -20.219 -16.469 1 96 171 GLU A C 1
ATOM 1401 O O . GLU A 1 171 ? 17.141 -19.406 -16.531 1 96 171 GLU A O 1
ATOM 1406 N N . TYR A 1 172 ? 16.375 -21.562 -16.203 1 95.31 172 TYR A N 1
ATOM 1407 C CA . TYR A 1 172 ? 17.703 -21.953 -15.719 1 95.31 172 TYR A CA 1
ATOM 1408 C C . TYR A 1 172 ? 18.156 -23.25 -16.359 1 95.31 172 TYR A C 1
ATOM 1410 O O . TYR A 1 172 ? 19.203 -23.297 -17.016 1 95.31 172 TYR A O 1
ATOM 1418 N N . LEU A 1 173 ? 17.375 -24.344 -16.312 1 96.69 173 LEU A N 1
ATOM 1419 C CA . LEU A 1 173 ? 17.844 -25.688 -16.625 1 96.69 173 LEU A CA 1
ATOM 1420 C C . LEU A 1 173 ? 18 -25.875 -18.141 1 96.69 173 LEU A C 1
ATOM 1422 O O . LEU A 1 173 ? 18.922 -26.547 -18.594 1 96.69 173 LEU A O 1
ATOM 1426 N N . SER A 1 174 ? 17.031 -25.391 -18.922 1 97.06 174 SER A N 1
ATOM 1427 C CA . SER A 1 174 ? 17.031 -25.641 -20.359 1 97.06 174 SER A CA 1
ATOM 1428 C C . SER A 1 174 ? 18.078 -24.797 -21.078 1 97.06 174 SER A C 1
ATOM 1430 O O . SER A 1 174 ? 18.094 -23.562 -20.922 1 97.06 174 SER A O 1
ATOM 1432 N N . LYS A 1 175 ? 18.859 -25.438 -21.891 1 96.81 175 LYS A N 1
ATOM 1433 C CA . LYS A 1 175 ? 19.906 -24.75 -22.641 1 96.81 175 LYS A CA 1
ATOM 1434 C C . LYS A 1 175 ? 19.547 -24.641 -24.109 1 96.81 175 LYS A C 1
ATOM 1436 O O . LYS A 1 175 ? 20.25 -23.984 -24.891 1 96.81 175 LYS A O 1
ATOM 1441 N N . VAL A 1 176 ? 18.484 -25.203 -24.516 1 98.25 176 VAL A N 1
ATOM 1442 C CA . VAL A 1 176 ? 18 -25.266 -25.891 1 98.25 176 VAL A CA 1
ATOM 1443 C C . VAL A 1 176 ? 18.906 -26.172 -26.719 1 98.25 176 VAL A C 1
ATOM 1445 O O . VAL A 1 176 ? 18.422 -27.125 -27.328 1 98.25 176 VAL A O 1
ATOM 1448 N N . VAL A 1 177 ? 20.156 -25.875 -26.719 1 98.25 177 VAL A N 1
ATOM 1449 C CA . VAL A 1 177 ? 21.219 -26.719 -27.281 1 98.25 177 VAL A CA 1
ATOM 1450 C C . VAL A 1 177 ? 22.234 -27.062 -26.188 1 98.25 177 VAL A C 1
ATOM 1452 O O . VAL A 1 177 ? 22.844 -26.156 -25.594 1 98.25 177 VAL A O 1
ATOM 1455 N N . ASP A 1 178 ? 22.312 -28.359 -25.953 1 96.31 178 ASP A N 1
ATOM 1456 C CA . ASP A 1 178 ? 23.25 -28.797 -24.922 1 96.31 178 ASP A CA 1
ATOM 1457 C C . ASP A 1 178 ? 24.531 -29.359 -25.547 1 96.31 178 ASP A C 1
ATOM 1459 O O . ASP A 1 178 ? 24.547 -29.703 -26.734 1 96.31 178 ASP A O 1
ATOM 1463 N N . VAL A 1 179 ? 25.625 -29.266 -24.875 1 96.5 179 VAL A N 1
ATOM 1464 C CA . VAL A 1 179 ? 26.922 -29.828 -25.266 1 96.5 179 VAL A CA 1
ATOM 1465 C C . VAL A 1 179 ? 27.391 -30.828 -24.219 1 96.5 179 VAL A C 1
ATOM 1467 O O . VAL A 1 179 ? 27.578 -30.469 -23.062 1 96.5 179 VAL A O 1
ATOM 1470 N N . LYS A 1 180 ? 27.484 -32.125 -24.609 1 94.81 180 LYS A N 1
ATOM 1471 C CA . LYS A 1 180 ? 27.938 -33.156 -23.703 1 94.81 180 LYS A CA 1
ATOM 1472 C C . LYS A 1 180 ? 28.844 -34.156 -24.438 1 94.81 180 LYS A C 1
ATOM 1474 O O . LYS A 1 180 ? 28.906 -34.156 -25.672 1 94.81 180 LYS A O 1
ATOM 1479 N N . GLU A 1 181 ? 29.547 -34.938 -23.609 1 94.25 181 GLU A N 1
ATOM 1480 C CA . GLU A 1 181 ? 30.344 -36 -24.188 1 94.25 181 GLU A CA 1
ATOM 1481 C C . GLU A 1 181 ? 29.438 -37.094 -24.781 1 94.25 181 GLU A C 1
ATOM 1483 O O . GLU A 1 181 ? 28.516 -37.594 -24.125 1 94.25 181 GLU A O 1
ATOM 1488 N N . PHE A 1 182 ? 29.547 -37.406 -26.016 1 93.19 182 PHE A N 1
ATOM 1489 C CA . PHE A 1 182 ? 28.828 -38.406 -26.75 1 93.19 182 PHE A CA 1
ATOM 1490 C C . PHE A 1 182 ? 29.797 -39.25 -27.609 1 93.19 182 PHE A C 1
ATOM 1492 O O . PHE A 1 182 ? 30.438 -38.719 -28.516 1 93.19 182 PHE A O 1
ATOM 1499 N N . ARG A 1 183 ? 29.969 -40.469 -27.234 1 91.88 183 ARG A N 1
ATOM 1500 C CA . ARG A 1 183 ? 30.891 -41.375 -27.906 1 91.88 183 ARG A CA 1
ATOM 1501 C C . ARG A 1 183 ? 32.312 -40.812 -27.922 1 91.88 183 ARG A C 1
ATOM 1503 O O . ARG A 1 183 ? 32.938 -40.781 -28.969 1 91.88 183 ARG A O 1
ATOM 1510 N N . GLY A 1 184 ? 32.656 -40.281 -26.797 1 91.88 184 GLY A N 1
ATOM 1511 C CA . GLY A 1 184 ? 34 -39.844 -26.531 1 91.88 184 GLY A CA 1
ATOM 1512 C C . GLY A 1 184 ? 34.312 -38.438 -27.062 1 91.88 184 GLY A C 1
ATOM 1513 O O . GLY A 1 184 ? 35.438 -37.969 -26.938 1 91.88 184 GLY A O 1
ATOM 1514 N N . GLN A 1 185 ? 33.312 -37.781 -27.594 1 94.44 185 GLN A N 1
ATOM 1515 C CA . GLN A 1 185 ? 33.5 -36.438 -28.156 1 94.44 185 GLN A CA 1
ATOM 1516 C C . GLN A 1 185 ? 32.469 -35.469 -27.641 1 94.44 185 GLN A C 1
ATOM 1518 O O . GLN A 1 185 ? 31.312 -35.844 -27.422 1 94.44 185 GLN A O 1
ATOM 1523 N N . LEU A 1 186 ? 32.969 -34.25 -27.453 1 96.25 186 LEU A N 1
ATOM 1524 C CA . LEU A 1 186 ? 32 -33.188 -27.109 1 96.25 186 LEU A CA 1
ATOM 1525 C C . LEU A 1 186 ? 31.078 -32.938 -28.281 1 96.25 186 LEU A C 1
ATOM 1527 O O . LEU A 1 186 ? 31.531 -32.625 -29.391 1 96.25 186 LEU A O 1
ATOM 1531 N N . THR A 1 187 ? 29.812 -33.094 -28.094 1 97.38 187 THR A N 1
ATOM 1532 C CA . THR A 1 187 ? 28.828 -33.031 -29.172 1 97.38 187 THR A CA 1
ATOM 1533 C C . THR A 1 187 ? 27.656 -32.125 -28.766 1 97.38 187 THR A C 1
ATOM 1535 O O . THR A 1 187 ? 27.125 -32.25 -27.672 1 97.38 187 THR A O 1
ATOM 1538 N N . ALA A 1 188 ? 27.359 -31.172 -29.703 1 97.81 188 ALA A N 1
ATOM 1539 C CA . ALA A 1 188 ? 26.172 -30.328 -29.516 1 97.81 188 ALA A CA 1
ATOM 1540 C C . ALA A 1 188 ? 24.938 -31 -30.078 1 97.81 188 ALA A C 1
ATOM 1542 O O . ALA A 1 188 ? 24.984 -31.641 -31.125 1 97.81 188 ALA A O 1
ATOM 1543 N N . TYR A 1 189 ? 23.812 -30.969 -29.422 1 97.75 189 TYR A N 1
ATOM 1544 C CA . TYR A 1 189 ? 22.531 -31.516 -29.875 1 97.75 189 TYR A CA 1
ATOM 1545 C C . TYR A 1 189 ? 21.359 -30.75 -29.266 1 97.75 189 TYR A C 1
ATOM 1547 O O . TYR A 1 189 ? 21.516 -30.125 -28.219 1 97.75 189 TYR A O 1
ATOM 1555 N N . PRO A 1 190 ? 20.188 -30.672 -29.922 1 98.06 190 PRO A N 1
ATOM 1556 C CA . PRO A 1 190 ? 19.016 -30.016 -29.328 1 98.06 190 PRO A CA 1
ATOM 1557 C C . PRO A 1 190 ? 18.406 -30.828 -28.188 1 98.06 190 PRO A C 1
ATOM 1559 O O . PRO A 1 190 ? 18.406 -32.062 -28.234 1 98.06 190 PRO A O 1
ATOM 1562 N N . GLU A 1 191 ? 17.828 -30.172 -27.25 1 97.38 191 GLU A N 1
ATOM 1563 C CA . GLU A 1 191 ? 17.25 -30.812 -26.078 1 97.38 191 GLU A CA 1
ATOM 1564 C C . GLU A 1 191 ? 15.883 -31.422 -26.406 1 97.38 191 GLU A C 1
ATOM 1566 O O . GLU A 1 191 ? 15.086 -30.812 -27.125 1 97.38 191 GLU A O 1
ATOM 1571 N N . ILE A 1 192 ? 15.641 -32.562 -25.953 1 98.19 192 ILE A N 1
ATOM 1572 C CA . ILE A 1 192 ? 14.336 -33.188 -25.859 1 98.19 192 ILE A CA 1
ATOM 1573 C C . ILE A 1 192 ? 14.07 -33.594 -24.406 1 98.19 192 ILE A C 1
ATOM 1575 O O . ILE A 1 192 ? 14.766 -34.438 -23.844 1 98.19 192 ILE A O 1
ATOM 1579 N N . VAL A 1 193 ? 13.047 -32.969 -23.828 1 98.12 193 VAL A N 1
ATOM 1580 C CA . VAL A 1 193 ? 12.812 -33.125 -22.391 1 98.12 193 VAL A CA 1
ATOM 1581 C C . VAL A 1 193 ? 11.453 -33.781 -22.172 1 98.12 193 VAL A C 1
ATOM 1583 O O . VAL A 1 193 ? 10.445 -33.344 -22.75 1 98.12 193 VAL A O 1
ATOM 1586 N N . ILE A 1 194 ? 11.414 -34.875 -21.453 1 97.12 194 ILE A N 1
ATOM 1587 C CA . ILE A 1 194 ? 10.141 -35.406 -20.984 1 97.12 194 ILE A CA 1
ATOM 1588 C C . ILE A 1 194 ? 10.008 -35.188 -19.469 1 97.12 194 ILE A C 1
ATOM 1590 O O . ILE A 1 194 ? 11.008 -35.062 -18.766 1 97.12 194 ILE A O 1
ATOM 1594 N N . GLY A 1 195 ? 8.859 -34.969 -19.031 1 96.12 195 GLY A N 1
ATOM 1595 C CA . GLY A 1 195 ? 8.625 -34.688 -17.609 1 96.12 195 GLY A CA 1
ATOM 1596 C C . GLY A 1 195 ? 7.414 -35.406 -17.062 1 96.12 195 GLY A C 1
ATOM 1597 O O . GLY A 1 195 ? 6.508 -35.781 -17.797 1 96.12 195 GLY A O 1
ATOM 1598 N N . THR A 1 196 ? 7.402 -35.594 -15.75 1 95 196 THR A N 1
ATOM 1599 C CA . THR A 1 196 ? 6.301 -36.312 -15.086 1 95 196 THR A CA 1
ATOM 1600 C C . THR A 1 196 ? 5.207 -35.312 -14.68 1 95 196 THR A C 1
ATOM 1602 O O . THR A 1 196 ? 4.402 -35.594 -13.797 1 95 196 THR A O 1
ATOM 1605 N N . ASP A 1 197 ? 5.301 -34.188 -15.219 1 95.25 197 ASP A N 1
ATOM 1606 C CA . ASP A 1 197 ? 4.246 -33.188 -15.102 1 95.25 197 ASP A CA 1
ATOM 1607 C C . ASP A 1 197 ? 3.676 -32.812 -16.469 1 95.25 197 ASP A C 1
ATOM 1609 O O . ASP A 1 197 ? 4.422 -32.719 -17.453 1 95.25 197 ASP A O 1
ATOM 1613 N N . SER A 1 198 ? 2.41 -32.656 -16.484 1 94.25 198 SER A N 1
ATOM 1614 C CA . SER A 1 198 ? 1.72 -32.469 -17.75 1 94.25 198 SER A CA 1
ATOM 1615 C C . SER A 1 198 ? 2.111 -31.141 -18.406 1 94.25 198 SER A C 1
ATOM 1617 O O . SER A 1 198 ? 1.992 -30.984 -19.625 1 94.25 198 SER A O 1
ATOM 1619 N N . HIS A 1 199 ? 2.592 -30.141 -17.688 1 96.19 199 HIS A N 1
ATOM 1620 C CA . HIS A 1 199 ? 2.855 -28.828 -18.25 1 96.19 199 HIS A CA 1
ATOM 1621 C C . HIS A 1 199 ? 4.324 -28.672 -18.625 1 96.19 199 HIS A C 1
ATOM 1623 O O . HIS A 1 199 ? 4.801 -27.547 -18.844 1 96.19 199 HIS A O 1
ATOM 1629 N N . THR A 1 200 ? 5 -29.75 -18.75 1 97.25 200 THR A N 1
ATOM 1630 C CA . THR A 1 200 ? 6.379 -29.797 -19.219 1 97.25 200 THR A CA 1
ATOM 1631 C C . THR A 1 200 ? 6.523 -29.109 -20.562 1 97.25 200 THR A C 1
ATOM 1633 O O . THR A 1 200 ? 7.582 -28.547 -20.875 1 97.25 200 THR A O 1
ATOM 1636 N N . PRO A 1 201 ? 5.461 -29.031 -21.375 1 97.69 201 PRO A N 1
ATOM 1637 C CA . PRO A 1 201 ? 5.559 -28.375 -22.688 1 97.69 201 PRO A CA 1
ATOM 1638 C C . PRO A 1 201 ? 5.852 -26.891 -22.578 1 97.69 201 PRO A C 1
ATOM 1640 O O . PRO A 1 201 ? 6.145 -26.234 -23.594 1 97.69 201 PRO A O 1
ATOM 1643 N N . MET A 1 202 ? 5.82 -26.312 -21.406 1 97.75 202 MET A N 1
ATOM 1644 C CA . MET A 1 202 ? 6.055 -24.891 -21.234 1 97.75 202 MET A CA 1
ATOM 1645 C C . MET A 1 202 ? 7.332 -24.469 -21.953 1 97.75 202 MET A C 1
ATOM 1647 O O . MET A 1 202 ? 7.367 -23.422 -22.609 1 97.75 202 MET A O 1
ATOM 1651 N N . THR A 1 203 ? 8.367 -25.25 -21.922 1 98 203 THR A N 1
ATOM 1652 C CA . THR A 1 203 ? 9.664 -24.891 -22.484 1 98 203 THR A CA 1
ATOM 1653 C C . THR A 1 203 ? 9.633 -24.984 -24.016 1 98 203 THR A C 1
ATOM 1655 O O . THR A 1 203 ? 10.57 -24.562 -24.688 1 98 203 THR A O 1
ATOM 1658 N N . ASN A 1 204 ? 8.531 -25.547 -24.578 1 98.62 204 ASN A N 1
ATOM 1659 C CA . ASN A 1 204 ? 8.383 -25.453 -26.031 1 98.62 204 ASN A CA 1
ATOM 1660 C C . ASN A 1 204 ? 8.422 -24.016 -26.516 1 98.62 204 ASN A C 1
ATOM 1662 O O . ASN A 1 204 ? 8.828 -23.734 -27.641 1 98.62 204 ASN A O 1
ATOM 1666 N N . GLY A 1 205 ? 8.008 -23.125 -25.641 1 98.19 205 GLY A N 1
ATOM 1667 C CA . GLY A 1 205 ? 8.039 -21.703 -25.969 1 98.19 205 GLY A CA 1
ATOM 1668 C C . GLY A 1 205 ? 9.445 -21.172 -26.141 1 98.19 205 GLY A C 1
ATOM 1669 O O . GLY A 1 205 ? 9.641 -20.109 -26.75 1 98.19 205 GLY A O 1
ATOM 1670 N N . LEU A 1 206 ? 10.414 -21.859 -25.672 1 98 206 LEU A N 1
ATOM 1671 C CA . LEU A 1 206 ? 11.82 -21.484 -25.734 1 98 206 LEU A CA 1
ATOM 1672 C C . LEU A 1 206 ? 12.523 -22.188 -26.891 1 98 206 LEU A C 1
ATOM 1674 O O . LEU A 1 206 ? 13.695 -21.906 -27.172 1 98 206 LEU A O 1
ATOM 1678 N N . GLY A 1 207 ? 11.836 -23.094 -27.516 1 98.19 207 GLY A N 1
ATOM 1679 C CA . GLY A 1 207 ? 12.43 -23.859 -28.594 1 98.19 207 GLY A CA 1
ATOM 1680 C C . GLY A 1 207 ? 12.984 -25.203 -28.141 1 98.19 207 GLY A C 1
ATOM 1681 O O . GLY A 1 207 ? 13.781 -25.828 -28.859 1 98.19 207 GLY A O 1
ATOM 1682 N N . VAL A 1 208 ? 12.633 -25.641 -26.984 1 98.44 208 VAL A N 1
ATOM 1683 C CA . VAL A 1 208 ? 12.961 -26.969 -26.484 1 98.44 208 VAL A CA 1
ATOM 1684 C C . VAL A 1 208 ? 11.781 -27.922 -26.719 1 98.44 208 VAL A C 1
ATOM 1686 O O . VAL A 1 208 ? 10.648 -27.594 -26.375 1 98.44 208 VAL A O 1
ATOM 1689 N N . LEU A 1 209 ? 11.984 -29.047 -27.359 1 98.62 209 LEU A N 1
ATOM 1690 C CA . LEU A 1 209 ? 10.906 -30.016 -27.531 1 98.62 209 LEU A CA 1
ATOM 1691 C C . LEU A 1 209 ? 10.688 -30.812 -26.25 1 98.62 209 LEU A C 1
ATOM 1693 O O . LEU A 1 209 ? 11.562 -31.578 -25.828 1 98.62 209 LEU A O 1
ATOM 1697 N N . SER A 1 210 ? 9.555 -30.609 -25.656 1 98 210 SER A N 1
ATOM 1698 C CA . SER A 1 210 ? 9.305 -31.219 -24.344 1 98 210 SER A CA 1
ATOM 1699 C C . SER A 1 210 ? 7.828 -31.547 -24.156 1 98 210 SER A C 1
ATOM 1701 O O . SER A 1 210 ? 6.961 -30.828 -24.688 1 98 210 SER A O 1
ATOM 1703 N N . TRP A 1 211 ? 7.484 -32.562 -23.469 1 96.75 211 TRP A N 1
ATOM 1704 C CA . TRP A 1 211 ? 6.094 -32.844 -23.141 1 96.75 211 TRP A CA 1
ATOM 1705 C C . TRP A 1 211 ? 6.004 -33.75 -21.922 1 96.75 211 TRP A C 1
ATOM 1707 O O . TRP A 1 211 ? 7.016 -34.281 -21.469 1 96.75 211 TRP A O 1
ATOM 1717 N N . GLY A 1 212 ? 4.848 -33.781 -21.359 1 95.44 212 GLY A N 1
ATOM 1718 C CA . GLY A 1 212 ? 4.586 -34.594 -20.188 1 95.44 212 GLY A CA 1
ATOM 1719 C C . GLY A 1 212 ? 4.336 -36.062 -20.531 1 95.44 212 GLY A C 1
ATOM 1720 O O . GLY A 1 212 ? 3.703 -36.375 -21.547 1 95.44 212 GLY A O 1
ATOM 1721 N N . VAL A 1 213 ? 4.863 -36.938 -19.734 1 94.44 213 VAL A N 1
ATOM 1722 C CA . VAL A 1 213 ? 4.66 -38.375 -19.891 1 94.44 213 VAL A CA 1
ATOM 1723 C C . VAL A 1 213 ? 4.25 -38.969 -18.547 1 94.44 213 VAL A C 1
ATOM 1725 O O . VAL A 1 213 ? 4.297 -38.312 -17.516 1 94.44 213 VAL A O 1
ATOM 1728 N N . GLY A 1 214 ? 3.742 -40.156 -18.594 1 89.56 214 GLY A N 1
ATOM 1729 C CA . GLY A 1 214 ? 3.463 -40.844 -17.344 1 89.56 214 GLY A CA 1
ATOM 1730 C C . GLY A 1 214 ? 4.715 -41.188 -16.562 1 89.56 214 GLY A C 1
ATOM 1731 O O . GLY A 1 214 ? 5.785 -41.375 -17.125 1 89.56 214 GLY A O 1
ATOM 1732 N N . GLY A 1 215 ? 4.523 -41.25 -15.273 1 89.44 215 GLY A N 1
ATOM 1733 C CA . GLY A 1 215 ? 5.648 -41.531 -14.391 1 89.44 215 GLY A CA 1
ATOM 1734 C C . GLY A 1 215 ? 6.355 -42.844 -14.75 1 89.44 215 GLY A C 1
ATOM 1735 O O . GLY A 1 215 ? 7.586 -42.906 -14.695 1 89.44 215 GLY A O 1
ATOM 1736 N N . LEU A 1 216 ? 5.645 -43.812 -15.195 1 89.31 216 LEU A N 1
ATOM 1737 C CA . LEU A 1 216 ? 6.207 -45.125 -15.508 1 89.31 216 LEU A CA 1
ATOM 1738 C C . LEU A 1 216 ? 7.066 -45.062 -16.766 1 89.31 216 LEU A C 1
ATOM 1740 O O . LEU A 1 216 ? 8.141 -45.656 -16.812 1 89.31 216 LEU A O 1
ATOM 1744 N N . GLU A 1 217 ? 6.59 -44.344 -17.703 1 90.5 217 GLU A N 1
ATOM 1745 C CA . GLU A 1 217 ? 7.383 -44.125 -18.906 1 90.5 217 GLU A CA 1
ATOM 1746 C C . GLU A 1 217 ? 8.664 -43.344 -18.594 1 90.5 217 GLU A C 1
ATOM 1748 O O . GLU A 1 217 ? 9.727 -43.688 -19.125 1 90.5 217 GLU A O 1
ATOM 1753 N N . ALA A 1 218 ? 8.516 -42.406 -17.812 1 94.5 218 ALA A N 1
ATOM 1754 C CA . ALA A 1 218 ? 9.68 -41.625 -17.438 1 94.5 218 ALA A CA 1
ATOM 1755 C C . ALA A 1 218 ? 10.719 -42.469 -16.719 1 94.5 218 ALA A C 1
ATOM 1757 O O . ALA A 1 218 ? 11.922 -42.281 -16.906 1 94.5 218 ALA A O 1
ATOM 1758 N N . GLU A 1 219 ? 10.258 -43.344 -15.875 1 93.62 219 GLU A N 1
ATOM 1759 C CA . GLU A 1 219 ? 11.141 -44.25 -15.156 1 93.62 219 GLU A CA 1
ATOM 1760 C C . GLU A 1 219 ? 11.93 -45.125 -16.109 1 93.62 219 GLU A C 1
ATOM 1762 O O . GLU A 1 219 ? 13.133 -45.312 -15.93 1 93.62 219 GLU A O 1
ATOM 1767 N N . ALA A 1 220 ? 11.266 -45.625 -17.047 1 92.81 220 ALA A N 1
ATOM 1768 C CA . ALA A 1 220 ? 11.922 -46.469 -18.047 1 92.81 220 ALA A CA 1
ATOM 1769 C C . ALA A 1 220 ? 13.008 -45.688 -18.781 1 92.81 220 ALA A C 1
ATOM 1771 O O . ALA A 1 220 ? 14.109 -46.188 -19 1 92.81 220 ALA A O 1
ATOM 1772 N N . VAL A 1 221 ? 12.711 -44.5 -19.141 1 95.31 221 VAL A N 1
ATOM 1773 C CA . VAL A 1 221 ? 13.672 -43.625 -19.844 1 95.31 221 VAL A CA 1
ATOM 1774 C C . VAL A 1 221 ? 14.844 -43.312 -18.922 1 95.31 221 VAL A C 1
ATOM 1776 O O . VAL A 1 221 ? 16 -43.312 -19.359 1 95.31 221 VAL A O 1
ATOM 1779 N N . MET A 1 222 ? 14.547 -43.062 -17.656 1 96.19 222 MET A N 1
ATOM 1780 C CA . MET A 1 222 ? 15.602 -42.781 -16.672 1 96.19 222 MET A CA 1
ATOM 1781 C C . MET A 1 222 ? 16.594 -43.938 -16.641 1 96.19 222 MET A C 1
ATOM 1783 O O . MET A 1 222 ? 17.797 -43.719 -16.438 1 96.19 222 MET A O 1
ATOM 1787 N N . LEU A 1 223 ? 16.094 -45.156 -16.828 1 94.12 223 LEU A N 1
ATOM 1788 C CA . LEU A 1 223 ? 16.906 -46.344 -16.719 1 94.12 223 LEU A CA 1
ATOM 1789 C C . LEU A 1 223 ? 17.516 -46.719 -18.062 1 94.12 223 LEU A C 1
ATOM 1791 O O . LEU A 1 223 ? 18.125 -47.781 -18.203 1 94.12 223 LEU A O 1
ATOM 1795 N N . GLY A 1 224 ? 17.312 -45.875 -19.094 1 89.56 224 GLY A N 1
ATOM 1796 C CA . GLY A 1 224 ? 18.047 -46.031 -20.328 1 89.56 224 GLY A CA 1
ATOM 1797 C C . GLY A 1 224 ? 17.203 -46.625 -21.453 1 89.56 224 GLY A C 1
ATOM 1798 O O . GLY A 1 224 ? 17.703 -46.844 -22.562 1 89.56 224 GLY A O 1
ATOM 1799 N N . GLU A 1 225 ? 15.992 -46.906 -21.156 1 91 225 GLU A N 1
ATOM 1800 C CA . GLU A 1 225 ? 15.109 -47.375 -22.219 1 91 225 GLU A CA 1
ATOM 1801 C C . GLU A 1 225 ? 14.68 -46.25 -23.141 1 91 225 GLU A C 1
ATOM 1803 O O . GLU A 1 225 ? 14.414 -45.125 -22.688 1 91 225 GLU A O 1
ATOM 1808 N N . PRO A 1 226 ? 14.688 -46.469 -24.484 1 94.12 226 PRO A N 1
ATOM 1809 C CA . PRO A 1 226 ? 14.18 -45.438 -25.406 1 94.12 226 PRO A CA 1
ATOM 1810 C C . PRO A 1 226 ? 12.703 -45.156 -25.203 1 94.12 226 PRO A C 1
ATOM 1812 O O . PRO A 1 226 ? 11.969 -45.969 -24.656 1 94.12 226 PRO A O 1
ATOM 1815 N N . TYR A 1 227 ? 12.359 -43.969 -25.469 1 94.81 227 TYR A N 1
ATOM 1816 C CA . TYR A 1 227 ? 10.945 -43.625 -25.547 1 94.81 227 TYR A CA 1
ATOM 1817 C C . TYR A 1 227 ? 10.359 -43.969 -26.906 1 94.81 227 TYR A C 1
ATOM 1819 O O . TYR A 1 227 ? 10.891 -43.594 -27.938 1 94.81 227 TYR A O 1
ATOM 1827 N N . THR A 1 228 ? 9.328 -44.719 -26.875 1 93.06 228 THR A N 1
ATOM 1828 C CA . THR A 1 228 ? 8.703 -45.188 -28.125 1 93.06 228 THR A CA 1
ATOM 1829 C C . THR A 1 228 ? 7.336 -44.531 -28.297 1 93.06 228 THR A C 1
ATOM 1831 O O . THR A 1 228 ? 6.527 -44.5 -27.375 1 93.06 228 THR A O 1
ATOM 1834 N N . MET A 1 229 ? 7.105 -44 -29.469 1 92.75 229 MET A N 1
ATOM 1835 C CA . MET A 1 229 ? 5.805 -43.438 -29.781 1 92.75 229 MET A CA 1
ATOM 1836 C C . MET A 1 229 ? 5.504 -43.531 -31.281 1 92.75 229 MET A C 1
ATOM 1838 O O . MET A 1 229 ? 6.379 -43.906 -32.062 1 92.75 229 MET A O 1
ATOM 1842 N N . ALA A 1 230 ? 4.312 -43.312 -31.562 1 92 230 ALA A N 1
ATOM 1843 C CA . ALA A 1 230 ? 3.938 -43.219 -32.969 1 92 230 ALA A CA 1
ATOM 1844 C C . ALA A 1 230 ? 4.363 -41.875 -33.562 1 92 230 ALA A C 1
ATOM 1846 O O . ALA A 1 230 ? 4.254 -40.844 -32.906 1 92 230 ALA A O 1
ATOM 1847 N N . VAL A 1 231 ? 4.949 -41.938 -34.812 1 96.44 231 VAL A N 1
ATOM 1848 C CA . VAL A 1 231 ? 5.266 -40.688 -35.5 1 96.44 231 VAL A CA 1
ATOM 1849 C C . VAL A 1 231 ? 4.035 -39.781 -35.531 1 96.44 231 VAL A C 1
ATOM 1851 O O . VAL A 1 231 ? 2.98 -40.188 -36.031 1 96.44 231 VAL A O 1
ATOM 1854 N N . PRO A 1 232 ? 4.094 -38.656 -35 1 96.25 232 PRO A N 1
ATOM 1855 C CA . PRO A 1 232 ? 2.904 -37.812 -34.812 1 96.25 232 PRO A CA 1
ATOM 1856 C C . PRO A 1 232 ? 2.537 -37.031 -36.062 1 96.25 232 PRO A C 1
ATOM 1858 O O . PRO A 1 232 ? 3.412 -36.719 -36.875 1 96.25 232 PRO A O 1
ATOM 1861 N N . GLU A 1 233 ? 1.226 -36.75 -36.156 1 97.19 233 GLU A N 1
ATOM 1862 C CA . GLU A 1 233 ? 0.83 -35.656 -37.031 1 97.19 233 GLU A CA 1
ATOM 1863 C C . GLU A 1 233 ? 1.273 -34.312 -36.438 1 97.19 233 GLU A C 1
ATOM 1865 O O . GLU A 1 233 ? 1.402 -34.188 -35.219 1 97.19 233 GLU A O 1
ATOM 1870 N N . VAL A 1 234 ? 1.605 -33.375 -37.312 1 98.31 234 VAL A N 1
ATOM 1871 C CA . VAL A 1 234 ? 1.985 -32.031 -36.875 1 98.31 234 VAL A CA 1
ATOM 1872 C C . VAL A 1 234 ? 1.021 -31 -37.438 1 98.31 234 VAL A C 1
ATOM 1874 O O . VAL A 1 234 ? 0.964 -30.812 -38.656 1 98.31 234 VAL A O 1
ATOM 1877 N N . VAL A 1 235 ? 0.223 -30.438 -36.562 1 98.25 235 VAL A N 1
ATOM 1878 C CA . VAL A 1 235 ? -0.68 -29.359 -36.938 1 98.25 235 VAL A CA 1
ATOM 1879 C C . VAL A 1 235 ? 0.055 -28.016 -36.875 1 98.25 235 VAL A C 1
ATOM 1881 O O . VAL A 1 235 ? 0.585 -27.641 -35.844 1 98.25 235 VAL A O 1
ATOM 1884 N N . GLY A 1 236 ? 0.143 -27.359 -38.031 1 98.19 236 GLY A N 1
ATOM 1885 C CA . GLY A 1 236 ? 0.687 -26 -38.031 1 98.19 236 GLY A CA 1
ATOM 1886 C C . GLY A 1 236 ? -0.327 -24.953 -37.656 1 98.19 236 GLY A C 1
ATOM 1887 O O . GLY A 1 236 ? -1.438 -24.922 -38.188 1 98.19 236 GLY A O 1
ATOM 1888 N N . VAL A 1 237 ? -0.037 -24.125 -36.688 1 98.38 237 VAL A N 1
ATOM 1889 C CA . VAL A 1 237 ? -0.882 -23.016 -36.281 1 98.38 237 VAL A CA 1
ATOM 1890 C C . VAL A 1 237 ? -0.279 -21.703 -36.812 1 98.38 237 VAL A C 1
ATOM 1892 O O . VAL A 1 237 ? 0.741 -21.234 -36.281 1 98.38 237 VAL A O 1
ATOM 1895 N N . ARG A 1 238 ? -0.918 -21.141 -37.781 1 98.25 238 ARG A N 1
ATOM 1896 C CA . ARG A 1 238 ? -0.462 -19.891 -38.375 1 98.25 238 ARG A CA 1
ATOM 1897 C C . ARG A 1 238 ? -0.972 -18.688 -37.594 1 98.25 238 ARG A C 1
ATOM 1899 O O . ARG A 1 238 ? -2.178 -18.438 -37.531 1 98.25 238 ARG A O 1
ATOM 1906 N N . LEU A 1 239 ? -0.081 -17.922 -36.938 1 98 239 LEU A N 1
ATOM 1907 C CA . LEU A 1 239 ? -0.442 -16.719 -36.219 1 98 239 LEU A CA 1
ATOM 1908 C C . LEU A 1 239 ? -0.398 -15.492 -37.094 1 98 239 LEU A C 1
ATOM 1910 O O . LEU A 1 239 ? 0.621 -15.227 -37.75 1 98 239 LEU A O 1
ATOM 1914 N N . VAL A 1 240 ? -1.499 -14.852 -37.188 1 98 240 VAL A N 1
ATOM 1915 C CA . VAL A 1 240 ? -1.594 -13.633 -37.969 1 98 240 VAL A CA 1
ATOM 1916 C C . VAL A 1 240 ? -2.209 -12.516 -37.156 1 98 240 VAL A C 1
ATOM 1918 O O . VAL A 1 240 ? -2.646 -12.742 -36 1 98 240 VAL A O 1
ATOM 1921 N N . GLY A 1 241 ? -2.104 -11.289 -37.594 1 96.88 241 GLY A N 1
ATOM 1922 C CA . GLY A 1 241 ? -2.746 -10.148 -36.938 1 96.88 241 GLY A CA 1
ATOM 1923 C C . GLY A 1 241 ? -1.939 -9.578 -35.781 1 96.88 241 GLY A C 1
ATOM 1924 O O . GLY A 1 241 ? -0.82 -10.023 -35.531 1 96.88 241 GLY A O 1
ATOM 1925 N N . GLU A 1 242 ? -2.514 -8.531 -35.156 1 95.81 242 GLU A N 1
ATOM 1926 C CA . GLU A 1 242 ? -1.838 -7.836 -34.031 1 95.81 242 GLU A CA 1
ATOM 1927 C C . GLU A 1 242 ? -2.654 -7.91 -32.75 1 95.81 242 GLU A C 1
ATOM 1929 O O . GLU A 1 242 ? -3.883 -7.832 -32.781 1 95.81 242 GLU A O 1
ATOM 1934 N N . ILE A 1 243 ? -1.949 -8.039 -31.688 1 95.25 243 ILE A N 1
ATOM 1935 C CA . ILE A 1 243 ? -2.602 -8.086 -30.391 1 95.25 243 ILE A CA 1
ATOM 1936 C C . ILE A 1 243 ? -3.213 -6.719 -30.078 1 95.25 243 ILE A C 1
ATOM 1938 O O . ILE A 1 243 ? -2.541 -5.691 -30.188 1 95.25 243 ILE A O 1
ATOM 1942 N N . LYS A 1 244 ? -4.426 -6.637 -29.609 1 94.12 244 LYS A N 1
ATOM 1943 C CA . LYS A 1 244 ? -5.145 -5.402 -29.297 1 94.12 244 LYS A CA 1
ATOM 1944 C C . LYS A 1 244 ? -4.766 -4.871 -27.922 1 94.12 244 LYS A C 1
ATOM 1946 O O . LYS A 1 244 ? -4.297 -5.625 -27.062 1 94.12 244 LYS A O 1
ATOM 1951 N N . GLU A 1 245 ? -4.969 -3.611 -27.766 1 95.19 245 GLU A N 1
ATOM 1952 C CA . GLU A 1 245 ? -4.805 -2.988 -26.453 1 95.19 245 GLU A CA 1
ATOM 1953 C C . GLU A 1 245 ? -5.691 -3.658 -25.406 1 95.19 245 GLU A C 1
ATOM 1955 O O . GLU A 1 245 ? -6.859 -3.953 -25.672 1 95.19 245 GLU A O 1
ATOM 1960 N N . GLY A 1 246 ? -5.059 -3.949 -24.297 1 94.44 246 GLY A N 1
ATOM 1961 C CA . GLY A 1 246 ? -5.828 -4.508 -23.203 1 94.44 246 GLY A CA 1
ATOM 1962 C C . GLY A 1 246 ? -5.828 -6.027 -23.172 1 94.44 246 GLY A C 1
ATOM 1963 O O . GLY A 1 246 ? -6.223 -6.641 -22.188 1 94.44 246 GLY A O 1
ATOM 1964 N N . VAL A 1 247 ? -5.379 -6.625 -24.219 1 96.88 247 VAL A N 1
ATOM 1965 C CA . VAL A 1 247 ? -5.332 -8.078 -24.312 1 96.88 247 VAL A CA 1
ATOM 1966 C C . VAL A 1 247 ? -4.039 -8.594 -23.688 1 96.88 247 VAL A C 1
ATOM 1968 O O . VAL A 1 247 ? -2.957 -8.078 -23.969 1 96.88 247 VAL A O 1
ATOM 1971 N N . THR A 1 248 ? -4.152 -9.578 -22.781 1 96.44 248 THR A N 1
ATOM 1972 C CA . THR A 1 248 ? -2.996 -10.172 -22.109 1 96.44 248 THR A CA 1
ATOM 1973 C C . THR A 1 248 ? -2.645 -11.523 -22.734 1 96.44 248 THR A C 1
ATOM 1975 O O . THR A 1 248 ? -3.443 -12.094 -23.484 1 96.44 248 THR A O 1
ATOM 1978 N N . PRO A 1 249 ? -1.423 -12.039 -22.391 1 96.19 249 PRO A N 1
ATOM 1979 C CA . PRO A 1 249 ? -1.066 -13.375 -22.859 1 96.19 249 PRO A CA 1
ATOM 1980 C C . PRO A 1 249 ? -2.039 -14.453 -22.375 1 96.19 249 PRO A C 1
ATOM 1982 O O . PRO A 1 249 ? -2.244 -15.453 -23.062 1 96.19 249 PRO A O 1
ATOM 1985 N N . THR A 1 250 ? -2.65 -14.234 -21.25 1 97.5 250 THR A N 1
ATOM 1986 C CA . THR A 1 250 ? -3.646 -15.172 -20.734 1 97.5 250 THR A CA 1
ATOM 1987 C C . THR A 1 250 ? -4.855 -15.234 -21.656 1 97.5 250 THR A C 1
ATOM 1989 O O . THR A 1 250 ? -5.395 -16.312 -21.922 1 97.5 250 THR A O 1
ATOM 1992 N N . ASP A 1 251 ? -5.273 -14.109 -22.203 1 98 251 ASP A N 1
ATOM 1993 C CA . ASP A 1 251 ? -6.387 -14.062 -23.141 1 98 251 ASP A CA 1
ATOM 1994 C C . ASP A 1 251 ? -6.059 -14.852 -24.406 1 98 251 ASP A C 1
ATOM 1996 O O . ASP A 1 251 ? -6.922 -15.547 -24.953 1 98 251 ASP A O 1
ATOM 2000 N N . ILE A 1 252 ? -4.871 -14.711 -24.828 1 97.75 252 ILE A N 1
ATOM 2001 C CA . ILE A 1 252 ? -4.426 -15.375 -26.062 1 97.75 252 ILE A CA 1
ATOM 2002 C C . ILE A 1 252 ? -4.469 -16.891 -25.859 1 97.75 252 ILE A C 1
ATOM 2004 O O . ILE A 1 252 ? -5.012 -17.609 -26.703 1 97.75 252 ILE A O 1
ATOM 2008 N N . VAL A 1 253 ? -3.943 -17.344 -24.75 1 97.75 253 VAL A N 1
ATOM 2009 C CA . VAL A 1 253 ? -3.863 -18.797 -24.562 1 97.75 253 VAL A CA 1
ATOM 2010 C C . VAL A 1 253 ? -5.262 -19.359 -24.344 1 97.75 253 VAL A C 1
ATOM 2012 O O . VAL A 1 253 ? -5.555 -20.484 -24.781 1 97.75 253 VAL A O 1
ATOM 2015 N N . LEU A 1 254 ? -6.113 -18.609 -23.609 1 98.06 254 LEU A N 1
ATOM 2016 C CA . LEU A 1 254 ? -7.477 -19.094 -23.438 1 98.06 254 LEU A CA 1
ATOM 2017 C C . LEU A 1 254 ? -8.188 -19.203 -24.797 1 98.06 254 LEU A C 1
ATOM 2019 O O . LEU A 1 254 ? -8.945 -20.156 -25.031 1 98.06 254 LEU A O 1
ATOM 2023 N N . TYR A 1 255 ? -7.965 -18.266 -25.688 1 98.06 255 TYR A N 1
ATOM 2024 C CA . TYR A 1 255 ? -8.539 -18.266 -27.031 1 98.06 255 TYR A CA 1
ATOM 2025 C C . TYR A 1 255 ? -8.016 -19.453 -27.844 1 98.06 255 TYR A C 1
ATOM 2027 O O . TYR A 1 255 ? -8.789 -20.172 -28.469 1 98.06 255 TYR A O 1
ATOM 2035 N N . ILE A 1 256 ? -6.754 -19.656 -27.797 1 97.81 256 ILE A N 1
ATOM 2036 C CA . ILE A 1 256 ? -6.117 -20.75 -28.516 1 97.81 256 ILE A CA 1
ATOM 2037 C C . ILE A 1 256 ? -6.609 -22.094 -27.969 1 97.81 256 ILE A C 1
ATOM 2039 O O . ILE A 1 256 ? -6.891 -23.016 -28.734 1 97.81 256 ILE A O 1
ATOM 2043 N N . THR A 1 257 ? -6.684 -22.188 -26.656 1 97.31 257 THR A N 1
ATOM 2044 C CA . THR A 1 257 ? -7.152 -23.406 -26.031 1 97.31 257 THR A CA 1
ATOM 2045 C C . THR A 1 257 ? -8.562 -23.75 -26.5 1 97.31 257 THR A C 1
ATOM 2047 O O . THR A 1 257 ? -8.836 -24.906 -26.859 1 97.31 257 THR A O 1
ATOM 2050 N N . GLU A 1 258 ? -9.422 -22.812 -26.484 1 96.44 258 GLU A N 1
ATOM 2051 C CA . GLU A 1 258 ? -10.789 -23.031 -26.969 1 96.44 258 GLU A CA 1
ATOM 2052 C C . GLU A 1 258 ? -10.805 -23.5 -28.406 1 96.44 258 GLU A C 1
ATOM 2054 O O . GLU A 1 258 ? -11.477 -24.469 -28.75 1 96.44 258 GLU A O 1
ATOM 2059 N N . LYS A 1 259 ? -10.031 -22.906 -29.297 1 96.56 259 LYS A N 1
ATOM 2060 C CA . LYS A 1 259 ? -10.023 -23.188 -30.734 1 96.56 259 LYS A CA 1
ATOM 2061 C C . LYS A 1 259 ? -9.43 -24.562 -31.031 1 96.56 259 LYS A C 1
ATOM 2063 O O . LYS A 1 259 ? -9.992 -25.344 -31.797 1 96.56 259 LYS A O 1
ATOM 2068 N N . LEU A 1 260 ? -8.328 -24.844 -30.406 1 96.56 260 LEU A N 1
ATOM 2069 C CA . LEU A 1 260 ? -7.625 -26.078 -30.719 1 96.56 260 LEU A CA 1
ATOM 2070 C C . LEU A 1 260 ? -8.328 -27.281 -30.094 1 96.56 260 LEU A C 1
ATOM 2072 O O . LEU A 1 260 ? -8.281 -28.391 -30.641 1 96.56 260 LEU A O 1
ATOM 2076 N N . ARG A 1 261 ? -8.875 -27.062 -28.875 1 92 261 ARG A N 1
ATOM 2077 C CA . ARG A 1 261 ? -9.672 -28.141 -28.297 1 92 261 ARG A CA 1
ATOM 2078 C C . ARG A 1 261 ? -10.828 -28.516 -29.219 1 92 261 ARG A C 1
ATOM 2080 O O . ARG A 1 261 ? -11.125 -29.703 -29.406 1 92 261 ARG A O 1
ATOM 2087 N N . LYS A 1 262 ? -11.547 -27.562 -29.797 1 91.5 262 LYS A N 1
ATOM 2088 C CA . LYS A 1 262 ? -12.641 -27.781 -30.734 1 91.5 262 LYS A CA 1
ATOM 2089 C C . LYS A 1 262 ? -12.148 -28.453 -32 1 91.5 262 LYS A C 1
ATOM 2091 O O . LYS A 1 262 ? -12.852 -29.281 -32.594 1 91.5 262 LYS A O 1
ATOM 2096 N N . LYS A 1 263 ? -10.93 -28.094 -32.438 1 92.38 263 LYS A N 1
ATOM 2097 C CA . LYS A 1 263 ? -10.344 -28.656 -33.656 1 92.38 263 LYS A CA 1
ATOM 2098 C C . LYS A 1 263 ? -10 -30.141 -33.438 1 92.38 263 LYS A C 1
ATOM 2100 O O . LYS A 1 263 ? -10 -30.906 -34.406 1 92.38 263 LYS A O 1
ATOM 2105 N N . GLY A 1 264 ? -9.656 -30.547 -32.188 1 89.69 264 GLY A N 1
ATOM 2106 C CA . GLY A 1 264 ? -9.312 -31.922 -31.906 1 89.69 264 GLY A CA 1
ATOM 2107 C C . GLY A 1 264 ? -7.871 -32.281 -32.25 1 89.69 264 GLY A C 1
ATOM 2108 O O . GLY A 1 264 ? -7.613 -33.062 -33.156 1 89.69 264 GLY A O 1
ATOM 2109 N N . VAL A 1 265 ? -6.945 -31.797 -31.469 1 91.38 265 VAL A N 1
ATOM 2110 C CA . VAL A 1 265 ? -5.527 -32 -31.75 1 91.38 265 VAL A CA 1
ATOM 2111 C C . VAL A 1 265 ? -4.949 -33 -30.75 1 91.38 265 VAL A C 1
ATOM 2113 O O . VAL A 1 265 ? -3.752 -33 -30.453 1 91.38 265 VAL A O 1
ATOM 2116 N N . VAL A 1 266 ? -5.758 -33.844 -30.219 1 85.88 266 VAL A N 1
ATOM 2117 C CA . VAL A 1 266 ? -5.332 -34.844 -29.234 1 85.88 266 VAL A CA 1
ATOM 2118 C C . VAL A 1 266 ? -4.32 -35.812 -29.844 1 85.88 266 VAL A C 1
ATOM 2120 O O . VAL A 1 266 ? -4.555 -36.344 -30.938 1 85.88 266 VAL A O 1
ATOM 2123 N N . GLY A 1 267 ? -3.211 -35.938 -29.141 1 86.62 267 GLY A N 1
ATOM 2124 C CA . GLY A 1 267 ? -2.193 -36.906 -29.562 1 86.62 267 GLY A CA 1
ATOM 2125 C C . GLY A 1 267 ? -1.293 -36.375 -30.656 1 86.62 267 GLY A C 1
ATOM 2126 O O . GLY A 1 267 ? -0.375 -37.062 -31.109 1 86.62 267 GLY A O 1
ATOM 2127 N N . LYS A 1 268 ? -1.508 -35.156 -31.062 1 95.75 268 LYS A N 1
ATOM 2128 C CA . LYS A 1 268 ? -0.745 -34.562 -32.156 1 95.75 268 LYS A CA 1
ATOM 2129 C C . LYS A 1 268 ? 0.256 -33.531 -31.625 1 95.75 268 LYS A C 1
ATOM 2131 O O . LYS A 1 268 ? 0.185 -33.156 -30.453 1 95.75 268 LYS A O 1
ATOM 2136 N N . PHE A 1 269 ? 1.265 -33.219 -32.469 1 98.06 269 PHE A N 1
ATOM 2137 C CA . PHE A 1 269 ? 2.105 -32.031 -32.219 1 98.06 269 PHE A CA 1
ATOM 2138 C C . PHE A 1 269 ? 1.503 -30.797 -32.844 1 98.06 269 PHE A C 1
ATOM 2140 O O . PHE A 1 269 ? 0.894 -30.859 -33.906 1 98.06 269 PHE A O 1
ATOM 2147 N N . VAL A 1 270 ? 1.568 -29.734 -32.125 1 98.38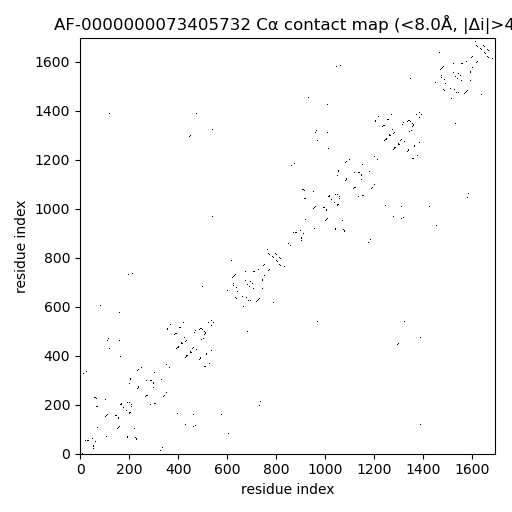 270 VAL A N 1
ATOM 2148 C CA . VAL A 1 270 ? 1.204 -28.422 -32.625 1 98.38 270 VAL A CA 1
ATOM 2149 C C . VAL A 1 270 ? 2.455 -27.562 -32.781 1 98.38 270 VAL A C 1
ATOM 2151 O O . VAL A 1 270 ? 3.309 -27.531 -31.906 1 98.38 270 VAL A O 1
ATOM 2154 N N . GLU A 1 271 ? 2.66 -26.984 -33.906 1 98.5 271 GLU A N 1
ATOM 2155 C CA . GLU A 1 271 ? 3.793 -26.094 -34.156 1 98.5 271 GLU A CA 1
ATOM 2156 C C . GLU A 1 271 ? 3.324 -24.719 -34.656 1 98.5 271 GLU A C 1
ATOM 2158 O O . GLU A 1 271 ? 2.502 -24.641 -35.562 1 98.5 271 GLU A O 1
ATOM 2163 N N . PHE A 1 272 ? 3.783 -23.656 -34 1 98.5 272 PHE A N 1
ATOM 2164 C CA . PHE A 1 272 ? 3.348 -22.297 -34.312 1 98.5 272 PHE A CA 1
ATOM 2165 C C . PHE A 1 272 ? 4.27 -21.656 -35.344 1 98.5 272 PHE A C 1
ATOM 2167 O O . PHE A 1 272 ? 5.484 -21.859 -35.312 1 98.5 272 PHE A O 1
ATOM 2174 N N . PHE A 1 273 ? 3.688 -20.953 -36.219 1 98 273 PHE A N 1
ATOM 2175 C CA . PHE A 1 273 ? 4.402 -20.219 -37.281 1 98 273 PHE A CA 1
ATOM 2176 C C . PHE A 1 273 ? 3.582 -19.047 -37.781 1 98 273 PHE A C 1
ATOM 2178 O O . PHE A 1 273 ? 2.516 -18.75 -37.219 1 98 273 PHE A O 1
ATOM 2185 N N . GLY A 1 274 ? 4.141 -18.266 -38.719 1 96.94 274 GLY A N 1
ATOM 2186 C CA . GLY A 1 274 ? 3.393 -17.172 -39.312 1 96.94 274 GLY A CA 1
ATOM 2187 C C . GLY A 1 274 ? 3.994 -15.805 -39.031 1 96.94 274 GLY A C 1
ATOM 2188 O O . GLY A 1 274 ? 4.961 -15.695 -38.281 1 96.94 274 GLY A O 1
ATOM 2189 N N . PRO A 1 275 ? 3.439 -14.773 -39.594 1 96.19 275 PRO A N 1
ATOM 2190 C CA . PRO A 1 275 ? 4.02 -13.43 -39.531 1 96.19 275 PRO A CA 1
ATOM 2191 C C . PRO A 1 275 ? 3.998 -12.82 -38.156 1 96.19 275 PRO A C 1
ATOM 2193 O O . PRO A 1 275 ? 4.797 -11.93 -37.844 1 96.19 275 PRO A O 1
ATOM 2196 N N . SER A 1 276 ? 3.117 -13.25 -37.312 1 96.56 276 SER A N 1
ATOM 2197 C CA . SER A 1 276 ? 2.979 -12.625 -36 1 96.56 276 SER A CA 1
ATOM 2198 C C . SER A 1 276 ? 3.783 -13.383 -34.938 1 96.56 276 SER A C 1
ATOM 2200 O O . SER A 1 276 ? 3.748 -13.031 -33.75 1 96.56 276 SER A O 1
ATOM 2202 N N . LEU A 1 277 ? 4.512 -14.445 -35.344 1 96.44 277 LEU A N 1
ATOM 2203 C CA . LEU A 1 277 ? 5.27 -15.273 -34.406 1 96.44 277 LEU A CA 1
ATOM 2204 C C . LEU A 1 277 ? 6.305 -14.438 -33.656 1 96.44 277 LEU A C 1
ATOM 2206 O O . LEU A 1 277 ? 6.477 -14.586 -32.438 1 96.44 277 LEU A O 1
ATOM 2210 N N . GLY A 1 278 ? 6.957 -13.539 -34.375 1 93.88 278 GLY A N 1
ATOM 2211 C CA . GLY A 1 278 ? 8.031 -12.727 -33.812 1 93.88 278 GLY A CA 1
ATOM 2212 C C . GLY A 1 278 ? 7.555 -11.688 -32.812 1 93.88 278 GLY A C 1
ATOM 2213 O O . GLY A 1 278 ? 8.352 -11.133 -32.062 1 93.88 278 GLY A O 1
ATOM 2214 N N . ASN A 1 279 ? 6.242 -11.453 -32.812 1 92.5 279 ASN A N 1
ATOM 2215 C CA . ASN A 1 279 ? 5.672 -10.453 -31.906 1 92.5 279 ASN A CA 1
ATOM 2216 C C . ASN A 1 279 ? 5.457 -11.016 -30.5 1 92.5 279 ASN A C 1
ATOM 2218 O O . ASN A 1 279 ? 5.199 -10.258 -29.562 1 92.5 279 ASN A O 1
ATOM 2222 N N . LEU A 1 280 ? 5.633 -12.273 -30.359 1 96.12 280 LEU A N 1
ATOM 2223 C CA . LEU A 1 280 ? 5.457 -12.914 -29.047 1 96.12 280 LEU A CA 1
ATOM 2224 C C . LEU A 1 280 ? 6.805 -13.172 -28.391 1 96.12 280 LEU A C 1
ATOM 2226 O O . LEU A 1 280 ? 7.688 -13.789 -28.984 1 96.12 280 LEU A O 1
ATOM 2230 N N . THR A 1 281 ? 6.926 -12.625 -27.188 1 95.12 281 THR A N 1
ATOM 2231 C CA . THR A 1 281 ? 8.125 -12.906 -26.406 1 95.12 281 THR A CA 1
ATOM 2232 C C . THR A 1 281 ? 8.125 -14.344 -25.891 1 95.12 281 THR A C 1
ATOM 2234 O O . THR A 1 281 ? 7.098 -15.023 -25.938 1 95.12 281 THR A O 1
ATOM 2237 N N . VAL A 1 282 ? 9.25 -14.82 -25.453 1 97.06 282 VAL A N 1
ATOM 2238 C CA . VAL A 1 282 ? 9.359 -16.203 -24.984 1 97.06 282 VAL A CA 1
ATOM 2239 C C . VAL A 1 282 ? 8.414 -16.422 -23.797 1 97.06 282 VAL A C 1
ATOM 2241 O O . VAL A 1 282 ? 7.734 -17.438 -23.719 1 97.06 282 VAL A O 1
ATOM 2244 N N . PRO A 1 283 ? 8.336 -15.445 -22.859 1 96.38 283 PRO A N 1
ATOM 2245 C CA . PRO A 1 283 ? 7.363 -15.672 -21.781 1 96.38 283 PRO A CA 1
ATOM 2246 C C . PRO A 1 283 ? 5.934 -15.797 -22.297 1 96.38 283 PRO A C 1
ATOM 2248 O O . PRO A 1 283 ? 5.156 -16.594 -21.781 1 96.38 283 PRO A O 1
ATOM 2251 N N . ASP A 1 284 ? 5.574 -15.086 -23.344 1 96.5 284 ASP A N 1
ATOM 2252 C CA . ASP A 1 284 ? 4.254 -15.203 -23.953 1 96.5 284 ASP A CA 1
ATOM 2253 C C . ASP A 1 284 ? 4.066 -16.578 -24.594 1 96.5 284 ASP A C 1
ATOM 2255 O O . ASP A 1 284 ? 3.031 -17.219 -24.406 1 96.5 284 ASP A O 1
ATOM 2259 N N . ARG A 1 285 ? 5.078 -16.984 -25.328 1 98.25 285 ARG A N 1
ATOM 2260 C CA . ARG A 1 285 ? 5.066 -18.297 -25.984 1 98.25 285 ARG A CA 1
ATOM 2261 C C . ARG A 1 285 ? 4.973 -19.422 -24.953 1 98.25 285 ARG A C 1
ATOM 2263 O O . ARG A 1 285 ? 4.266 -20.406 -25.172 1 98.25 285 ARG A O 1
ATOM 2270 N N . ALA A 1 286 ? 5.742 -19.188 -23.875 1 98.06 286 ALA A N 1
ATOM 2271 C CA . ALA A 1 286 ? 5.734 -20.188 -22.812 1 98.06 286 ALA A CA 1
ATOM 2272 C C . ALA A 1 286 ? 4.344 -20.312 -22.203 1 98.06 286 ALA A C 1
ATOM 2274 O O . ALA A 1 286 ? 3.922 -21.422 -21.828 1 98.06 286 ALA A O 1
ATOM 2275 N N . THR A 1 287 ? 3.645 -19.203 -22.078 1 97.69 287 THR A N 1
ATOM 2276 C CA . THR A 1 287 ? 2.273 -19.219 -21.578 1 97.69 287 THR A CA 1
ATOM 2277 C C . THR A 1 287 ? 1.377 -20.062 -22.484 1 97.69 287 THR A C 1
ATOM 2279 O O . THR A 1 287 ? 0.599 -20.891 -22.016 1 97.69 287 THR A O 1
ATOM 2282 N N . ILE A 1 288 ? 1.551 -19.922 -23.766 1 97.75 288 ILE A N 1
ATOM 2283 C CA . ILE A 1 288 ? 0.752 -20.641 -24.75 1 97.75 288 ILE A CA 1
ATOM 2284 C C . ILE A 1 288 ? 1.114 -22.125 -24.719 1 97.75 288 ILE A C 1
ATOM 2286 O O . ILE A 1 288 ? 0.231 -22.984 -24.688 1 97.75 288 ILE A O 1
ATOM 2290 N N . ALA A 1 289 ? 2.4 -22.406 -24.688 1 98.19 289 ALA A N 1
ATOM 2291 C CA . ALA A 1 289 ? 2.891 -23.781 -24.734 1 98.19 289 ALA A CA 1
ATOM 2292 C C . ALA A 1 289 ? 2.535 -24.531 -23.453 1 98.19 289 ALA A C 1
ATOM 2294 O O . ALA A 1 289 ? 2.281 -25.734 -23.469 1 98.19 289 ALA A O 1
ATOM 2295 N N . ASN A 1 290 ? 2.475 -23.797 -22.359 1 97.5 290 ASN A N 1
ATOM 2296 C CA . ASN A 1 290 ? 2.158 -24.375 -21.062 1 97.5 290 ASN A CA 1
ATOM 2297 C C . ASN A 1 290 ? 0.809 -25.094 -21.078 1 97.5 290 ASN A C 1
ATOM 2299 O O . ASN A 1 290 ? 0.646 -26.141 -20.438 1 97.5 290 ASN A O 1
ATOM 2303 N N . MET A 1 291 ? -0.136 -24.641 -21.812 1 96.44 291 MET A N 1
ATOM 2304 C CA . MET A 1 291 ? -1.501 -25.156 -21.75 1 96.44 291 MET A CA 1
ATOM 2305 C C . MET A 1 291 ? -1.754 -26.188 -22.844 1 96.44 291 MET A C 1
ATOM 2307 O O . MET A 1 291 ? -2.904 -26.484 -23.172 1 96.44 291 MET A O 1
ATOM 2311 N N . ALA A 1 292 ? -0.695 -26.766 -23.438 1 96.19 292 ALA A N 1
ATOM 2312 C CA . ALA A 1 292 ? -0.814 -27.812 -24.438 1 96.19 292 ALA A CA 1
ATOM 2313 C C . ALA A 1 292 ? -1.726 -28.938 -23.938 1 96.19 292 ALA A C 1
ATOM 2315 O O . ALA A 1 292 ? -2.596 -29.406 -24.688 1 96.19 292 ALA A O 1
ATOM 2316 N N . PRO A 1 293 ? -1.582 -29.344 -22.688 1 93.5 293 PRO A N 1
ATOM 2317 C CA . PRO A 1 293 ? -2.471 -30.406 -22.234 1 93.5 293 PRO A CA 1
ATOM 2318 C C . PRO A 1 293 ? -3.943 -30 -22.25 1 93.5 293 PRO A C 1
ATOM 2320 O O . PRO A 1 293 ? -4.812 -30.828 -22.531 1 93.5 293 PRO A O 1
ATOM 2323 N N . GLU A 1 294 ? -4.219 -28.781 -21.984 1 93.44 294 GLU A N 1
ATOM 2324 C CA . GLU A 1 294 ? -5.602 -28.312 -21.922 1 93.44 294 GLU A CA 1
ATOM 2325 C C . GLU A 1 294 ? -6.246 -28.281 -23.297 1 93.44 294 GLU A C 1
ATOM 2327 O O . GLU A 1 294 ? -7.453 -28.484 -23.438 1 93.44 294 GLU A O 1
ATOM 2332 N N . TYR A 1 295 ? -5.438 -28 -24.359 1 91.56 295 TYR A N 1
ATOM 2333 C CA . TYR A 1 295 ? -6.07 -28.094 -25.656 1 91.56 295 TYR A CA 1
ATOM 2334 C C . TYR A 1 295 ? -5.809 -29.453 -26.297 1 91.56 295 TYR A C 1
ATOM 2336 O O . TYR A 1 295 ? -6.289 -29.734 -27.391 1 91.56 295 TYR A O 1
ATOM 2344 N N . GLY A 1 296 ? -5.086 -30.375 -25.594 1 89.56 296 GLY A N 1
ATOM 2345 C CA . GLY A 1 296 ? -5.035 -31.781 -25.938 1 89.56 296 GLY A CA 1
ATOM 2346 C C . GLY A 1 296 ? -3.781 -32.156 -26.719 1 89.56 296 GLY A C 1
ATOM 2347 O O . GLY A 1 296 ? -3.518 -33.344 -26.938 1 89.56 296 GLY A O 1
ATOM 2348 N N . ALA A 1 297 ? -2.93 -31.281 -27.094 1 95.31 297 ALA A N 1
ATOM 2349 C CA . ALA A 1 297 ? -1.736 -31.547 -27.875 1 95.31 297 ALA A CA 1
ATOM 2350 C C . ALA A 1 297 ? -0.649 -32.188 -27.031 1 95.31 297 ALA A C 1
ATOM 2352 O O . ALA A 1 297 ? -0.558 -31.938 -25.828 1 95.31 297 ALA A O 1
ATOM 2353 N N . THR A 1 298 ? 0.141 -33.031 -27.656 1 95.25 298 THR A N 1
ATOM 2354 C CA . THR A 1 298 ? 1.288 -33.625 -26.984 1 95.25 298 THR A CA 1
ATOM 2355 C C . THR A 1 298 ? 2.363 -32.562 -26.719 1 95.25 298 THR A C 1
ATOM 2357 O O . THR A 1 298 ? 2.908 -32.5 -25.625 1 95.25 298 THR A O 1
ATOM 2360 N N . ALA A 1 299 ? 2.594 -31.781 -27.75 1 97.19 299 ALA A N 1
ATOM 2361 C CA . ALA A 1 299 ? 3.564 -30.688 -27.688 1 97.19 299 ALA A CA 1
ATOM 2362 C C . ALA A 1 299 ? 3.076 -29.484 -28.469 1 97.19 299 ALA A C 1
ATOM 2364 O O . ALA A 1 299 ? 2.322 -29.609 -29.438 1 97.19 299 ALA A O 1
ATOM 2365 N N . SER A 1 300 ? 3.42 -28.328 -28.016 1 97.81 300 SER A N 1
ATOM 2366 C CA . SER A 1 300 ? 3.143 -27.062 -28.672 1 97.81 300 SER A CA 1
ATOM 2367 C C . SER A 1 300 ? 4.422 -26.266 -28.906 1 97.81 300 SER A C 1
ATOM 2369 O O . SER A 1 300 ? 4.762 -25.375 -28.125 1 97.81 300 SER A O 1
ATOM 2371 N N . TYR A 1 301 ? 4.984 -26.438 -30.047 1 98.62 301 TYR A N 1
ATOM 2372 C CA . TYR A 1 301 ? 6.383 -26.094 -30.266 1 98.62 301 TYR A CA 1
ATOM 2373 C C . TYR A 1 301 ? 6.508 -24.75 -30.984 1 98.62 301 TYR A C 1
ATOM 2375 O O . TYR A 1 301 ? 5.809 -24.484 -31.953 1 98.62 301 TYR A O 1
ATOM 2383 N N . PHE A 1 302 ? 7.293 -23.859 -30.453 1 98.69 302 PHE A N 1
ATOM 2384 C CA . PHE A 1 302 ? 7.766 -22.641 -31.109 1 98.69 302 PHE A CA 1
ATOM 2385 C C . PHE A 1 302 ? 9.203 -22.797 -31.578 1 98.69 302 PHE A C 1
ATOM 2387 O O . PHE A 1 302 ? 10.102 -23.062 -30.766 1 98.69 302 PHE A O 1
ATOM 2394 N N . PRO A 1 303 ? 9.484 -22.641 -32.844 1 98.44 303 PRO A N 1
ATOM 2395 C CA . PRO A 1 303 ? 10.844 -22.844 -33.344 1 98.44 303 PRO A CA 1
ATOM 2396 C C . PRO A 1 303 ? 11.836 -21.828 -32.75 1 98.44 303 PRO A C 1
ATOM 2398 O O . PRO A 1 303 ? 11.438 -20.75 -32.312 1 98.44 303 PRO A O 1
ATOM 2401 N N . ILE A 1 304 ? 13.156 -22.203 -32.781 1 98.56 304 ILE A N 1
ATOM 2402 C CA . ILE A 1 304 ? 14.227 -21.312 -32.344 1 98.56 304 ILE A CA 1
ATOM 2403 C C . ILE A 1 304 ? 14.32 -20.109 -33.281 1 98.56 304 ILE A C 1
ATOM 2405 O O . ILE A 1 304 ? 14.414 -20.266 -34.5 1 98.56 304 ILE A O 1
ATOM 2409 N N . ASP A 1 305 ? 14.203 -18.938 -32.75 1 98.25 305 ASP A N 1
ATOM 2410 C CA . ASP A 1 305 ? 14.344 -17.703 -33.531 1 98.25 305 ASP A CA 1
ATOM 2411 C C . ASP A 1 305 ? 15.008 -16.609 -32.688 1 98.25 305 ASP A C 1
ATOM 2413 O O . ASP A 1 305 ? 15.703 -16.906 -31.719 1 98.25 305 ASP A O 1
ATOM 2417 N N . TYR A 1 306 ? 14.867 -15.367 -33.062 1 97.62 306 TYR A N 1
ATOM 2418 C CA . TYR A 1 306 ? 15.562 -14.273 -32.375 1 97.62 306 TYR A CA 1
ATOM 2419 C C . TYR A 1 306 ? 14.961 -14.023 -30.984 1 97.62 306 TYR A C 1
ATOM 2421 O O . TYR A 1 306 ? 15.664 -13.586 -30.078 1 97.62 306 TYR A O 1
ATOM 2429 N N . GLN A 1 307 ? 13.672 -14.273 -30.828 1 97.44 307 GLN A N 1
ATOM 2430 C CA . GLN A 1 307 ? 13.078 -14.148 -29.5 1 97.44 307 GLN A CA 1
ATOM 2431 C C . GLN A 1 307 ? 13.711 -15.141 -28.516 1 97.44 307 GLN A C 1
ATOM 2433 O O . GLN A 1 307 ? 13.898 -14.82 -27.344 1 97.44 307 GLN A O 1
ATOM 2438 N N . THR A 1 308 ? 13.992 -16.344 -29.062 1 98.38 308 THR A N 1
ATOM 2439 C CA . THR A 1 308 ? 14.688 -17.344 -28.25 1 98.38 308 THR A CA 1
ATOM 2440 C C . THR A 1 308 ? 16.047 -16.828 -27.797 1 98.38 308 THR A C 1
ATOM 2442 O O . THR A 1 308 ? 16.391 -16.891 -26.609 1 98.38 308 THR A O 1
ATOM 2445 N N . LEU A 1 309 ? 16.781 -16.234 -28.734 1 98.12 309 LEU A N 1
ATOM 2446 C CA . LEU A 1 309 ? 18.109 -15.719 -28.453 1 98.12 309 LEU A CA 1
ATOM 2447 C C . LEU A 1 309 ? 18.047 -14.555 -27.469 1 98.12 309 LEU A C 1
ATOM 2449 O O . LEU A 1 309 ? 18.859 -14.469 -26.547 1 98.12 309 LEU A O 1
ATOM 2453 N N . ASN A 1 310 ? 17.109 -13.672 -27.672 1 96.19 310 ASN A N 1
ATOM 2454 C CA . ASN A 1 310 ? 16.922 -12.539 -26.781 1 96.19 310 ASN A CA 1
ATOM 2455 C C . ASN A 1 310 ? 16.641 -12.992 -25.344 1 96.19 310 ASN A C 1
ATOM 2457 O O . ASN A 1 310 ? 17.156 -12.406 -24.391 1 96.19 310 ASN A O 1
ATOM 2461 N N . TYR A 1 311 ? 15.852 -13.938 -25.188 1 96.94 311 TYR A N 1
ATOM 2462 C CA . TYR A 1 311 ? 15.5 -14.438 -23.875 1 96.94 311 TYR A CA 1
ATOM 2463 C C . TYR A 1 311 ? 16.703 -15.078 -23.188 1 96.94 311 TYR A C 1
ATOM 2465 O O . TYR A 1 311 ? 16.922 -14.891 -21.984 1 96.94 311 TYR A O 1
ATOM 2473 N N . LEU A 1 312 ? 17.406 -15.938 -23.969 1 97.69 312 LEU A N 1
ATOM 2474 C CA . LEU A 1 312 ? 18.609 -16.547 -23.406 1 97.69 312 LEU A CA 1
ATOM 2475 C C . LEU A 1 312 ? 19.594 -15.477 -22.938 1 97.69 312 LEU A C 1
ATOM 2477 O O . LEU A 1 312 ? 20.172 -15.594 -21.875 1 97.69 312 LEU A O 1
ATOM 2481 N N . ALA A 1 313 ? 19.75 -14.422 -23.703 1 96 313 ALA A N 1
ATOM 2482 C CA . ALA A 1 313 ? 20.609 -13.312 -23.312 1 96 313 ALA A CA 1
ATOM 2483 C C . ALA A 1 313 ? 20.094 -12.617 -22.062 1 96 313 ALA A C 1
ATOM 2485 O O . ALA A 1 313 ? 20.859 -12.305 -21.156 1 96 313 ALA A O 1
ATOM 2486 N N . ALA A 1 314 ? 18.797 -12.391 -22.031 1 93.88 314 ALA A N 1
ATOM 2487 C CA . ALA A 1 314 ? 18.156 -11.68 -20.922 1 93.88 314 ALA A CA 1
ATOM 2488 C C . ALA A 1 314 ? 18.219 -12.492 -19.625 1 93.88 314 ALA A C 1
ATOM 2490 O O . ALA A 1 314 ? 18.141 -11.93 -18.531 1 93.88 314 ALA A O 1
ATOM 2491 N N . THR A 1 315 ? 18.344 -13.789 -19.703 1 94.25 315 THR A N 1
ATOM 2492 C CA . THR A 1 315 ? 18.406 -14.641 -18.516 1 94.25 315 THR A CA 1
ATOM 2493 C C . THR A 1 315 ? 19.828 -15.094 -18.25 1 94.25 315 THR A C 1
ATOM 2495 O O . THR A 1 315 ? 20.062 -16.078 -17.547 1 94.25 315 THR A O 1
ATOM 2498 N N . ALA A 1 316 ? 20.828 -14.484 -18.875 1 93.62 316 ALA A N 1
ATOM 2499 C CA . ALA A 1 316 ? 22.266 -14.656 -18.656 1 93.62 316 ALA A CA 1
ATOM 2500 C C . ALA A 1 316 ? 22.719 -16.047 -19.094 1 93.62 316 ALA A C 1
ATOM 2502 O O . ALA A 1 316 ? 23.531 -16.672 -18.422 1 93.62 316 ALA A O 1
ATOM 2503 N N . ARG A 1 317 ? 22.25 -16.547 -20.219 1 94.62 317 ARG A N 1
ATOM 2504 C CA . ARG A 1 317 ? 22.609 -17.859 -20.734 1 94.62 317 ARG A CA 1
ATOM 2505 C C . ARG A 1 317 ? 23.266 -17.75 -22.094 1 94.62 317 ARG A C 1
ATOM 2507 O O . ARG A 1 317 ? 23.281 -16.672 -22.703 1 94.62 317 ARG A O 1
ATOM 2514 N N . GLU A 1 318 ? 23.781 -18.922 -22.578 1 93.25 318 GLU A N 1
ATOM 2515 C CA . GLU A 1 318 ? 24.547 -18.953 -23.828 1 93.25 318 GLU A CA 1
ATOM 2516 C C . GLU A 1 318 ? 23.625 -18.922 -25.047 1 93.25 318 GLU A C 1
ATOM 2518 O O . GLU A 1 318 ? 22.906 -19.891 -25.312 1 93.25 318 GLU A O 1
ATOM 2523 N N . TYR A 1 319 ? 23.625 -17.797 -25.797 1 96.75 319 TYR A N 1
ATOM 2524 C CA . TYR A 1 319 ? 22.734 -17.688 -26.938 1 96.75 319 TYR A CA 1
ATOM 2525 C C . TYR A 1 319 ? 23.5 -17.797 -28.25 1 96.75 319 TYR A C 1
ATOM 2527 O O . TYR A 1 319 ? 22.922 -18.141 -29.281 1 96.75 319 TYR A O 1
ATOM 2535 N N . LYS A 1 320 ? 24.844 -17.609 -28.25 1 97.25 320 LYS A N 1
ATOM 2536 C CA . LYS A 1 320 ? 25.641 -17.625 -29.484 1 97.25 320 LYS A CA 1
ATOM 2537 C C . LYS A 1 320 ? 25.766 -19.047 -30.031 1 97.25 320 LYS A C 1
ATOM 2539 O O . LYS A 1 320 ? 25.625 -19.266 -31.234 1 97.25 320 LYS A O 1
ATOM 2544 N N . LEU A 1 321 ? 26.047 -20 -29.156 1 97 321 LEU A N 1
ATOM 2545 C CA . LEU A 1 321 ? 26.156 -21.391 -29.562 1 97 321 LEU A CA 1
ATOM 2546 C C . LEU A 1 321 ? 24.828 -21.922 -30.094 1 97 321 LEU A C 1
ATOM 2548 O O . LEU A 1 321 ? 24.797 -22.688 -31.047 1 97 321 LEU A O 1
ATOM 2552 N N . VAL A 1 322 ? 23.766 -21.453 -29.453 1 98.38 322 VAL A N 1
ATOM 2553 C CA . VAL A 1 322 ? 22.438 -21.875 -29.875 1 98.38 322 VAL A CA 1
ATOM 2554 C C . VAL A 1 322 ? 22.156 -21.391 -31.297 1 98.38 322 VAL A C 1
ATOM 2556 O O . VAL A 1 322 ? 21.641 -22.141 -32.125 1 98.38 322 VAL A O 1
ATOM 2559 N N . GLU A 1 323 ? 22.469 -20.125 -31.469 1 98.12 323 GLU A N 1
ATOM 2560 C CA . GLU A 1 323 ? 22.281 -19.562 -32.812 1 98.12 323 GLU A CA 1
ATOM 2561 C C . GLU A 1 323 ? 23.078 -20.328 -33.844 1 98.12 323 GLU A C 1
ATOM 2563 O O . GLU A 1 323 ? 22.547 -20.703 -34.875 1 98.12 323 GLU A O 1
ATOM 2568 N N . LYS A 1 324 ? 24.359 -20.531 -33.594 1 97.69 324 LYS A N 1
ATOM 2569 C CA . LYS A 1 324 ? 25.266 -21.203 -34.5 1 97.69 324 LYS A CA 1
ATOM 2570 C C . LYS A 1 324 ? 24.781 -22.625 -34.812 1 97.69 324 LYS A C 1
ATOM 2572 O O . LYS A 1 324 ? 24.734 -23.031 -35.969 1 97.69 324 LYS A O 1
ATOM 2577 N N . TYR A 1 325 ? 24.5 -23.344 -33.844 1 98.12 325 TYR A N 1
ATOM 2578 C CA . TYR A 1 325 ? 24.047 -24.719 -34 1 98.12 325 TYR A CA 1
ATOM 2579 C C . TYR A 1 325 ? 22.734 -24.766 -34.781 1 98.12 325 TYR A C 1
ATOM 2581 O O . TYR A 1 325 ? 22.594 -25.578 -35.719 1 98.12 325 TYR A O 1
ATOM 2589 N N . ALA A 1 326 ? 21.734 -23.953 -34.375 1 98.31 326 ALA A N 1
ATOM 2590 C CA . ALA A 1 326 ? 20.406 -24 -34.969 1 98.31 326 ALA A CA 1
ATOM 2591 C C . ALA A 1 326 ? 20.484 -23.688 -36.469 1 98.31 326 ALA A C 1
ATOM 2593 O O . ALA A 1 326 ? 19.781 -24.312 -37.281 1 98.31 326 ALA A O 1
ATOM 2594 N N . LYS A 1 327 ? 21.266 -22.75 -36.812 1 97.19 327 LYS A N 1
ATOM 2595 C CA . LYS A 1 327 ? 21.422 -22.391 -38.219 1 97.19 327 LYS A CA 1
ATOM 2596 C C . LYS A 1 327 ? 22.141 -23.516 -38.969 1 97.19 327 LYS A C 1
ATOM 2598 O O . LYS A 1 327 ? 21.734 -23.875 -40.094 1 97.19 327 LYS A O 1
ATOM 2603 N N . ALA A 1 328 ? 23.203 -24.062 -38.344 1 96.62 328 ALA A N 1
ATOM 2604 C CA . ALA A 1 328 ? 23.953 -25.141 -38.969 1 96.62 328 ALA A CA 1
ATOM 2605 C C . ALA A 1 328 ? 23.062 -26.359 -39.188 1 96.62 328 ALA A C 1
ATOM 2607 O O . ALA A 1 328 ? 23.203 -27.078 -40.188 1 96.62 328 ALA A O 1
ATOM 2608 N N . GLN A 1 329 ? 22.234 -26.641 -38.312 1 96.38 329 GLN A N 1
ATOM 2609 C CA . GLN A 1 329 ? 21.391 -27.828 -38.312 1 96.38 329 GLN A CA 1
ATOM 2610 C C . GLN A 1 329 ? 20.125 -27.609 -39.125 1 96.38 329 GLN A C 1
ATOM 2612 O O . GLN A 1 329 ? 19.406 -28.562 -39.438 1 96.38 329 GLN A O 1
ATOM 2617 N N . GLY A 1 330 ? 19.797 -26.375 -39.5 1 95.25 330 GLY A N 1
ATOM 2618 C CA . GLY A 1 330 ? 18.594 -26.062 -40.25 1 95.25 330 GLY A CA 1
ATOM 2619 C C . GLY A 1 330 ? 17.344 -26.047 -39.406 1 95.25 330 GLY A C 1
ATOM 2620 O O . GLY A 1 330 ? 16.25 -26.359 -39.875 1 95.25 330 GLY A O 1
ATOM 2621 N N . ILE A 1 331 ? 17.469 -25.719 -38.094 1 97.62 331 ILE A N 1
ATOM 2622 C CA . ILE A 1 331 ? 16.297 -25.719 -37.219 1 97.62 331 ILE A CA 1
ATOM 2623 C C . ILE A 1 331 ? 16.062 -24.312 -36.688 1 97.62 331 ILE A C 1
ATOM 2625 O O . ILE A 1 331 ? 15.289 -24.125 -35.75 1 97.62 331 ILE A O 1
ATOM 2629 N N . PHE A 1 332 ? 16.781 -23.25 -37.156 1 97.69 332 PHE A N 1
ATOM 2630 C CA . PHE A 1 332 ? 16.469 -21.844 -36.938 1 97.69 332 PHE A CA 1
ATOM 2631 C C . PHE A 1 332 ? 15.297 -21.406 -37.812 1 97.69 332 PHE A C 1
ATOM 2633 O O . PHE A 1 332 ? 15.258 -21.703 -39 1 97.69 332 PHE A O 1
ATOM 2640 N N . TYR A 1 333 ? 14.328 -20.75 -37.219 1 97.25 333 TYR A N 1
ATOM 2641 C CA . TYR A 1 333 ? 13.102 -20.391 -37.938 1 97.25 333 TYR A CA 1
ATOM 2642 C C . TYR A 1 333 ? 13.406 -19.453 -39.094 1 97.25 333 TYR A C 1
ATOM 2644 O O . TYR A 1 333 ? 13.5 -18.25 -38.906 1 97.25 333 TYR A O 1
ATOM 2652 N N . GLU A 1 334 ? 13.484 -19.984 -40.281 1 91.12 334 GLU A N 1
ATOM 2653 C CA . GLU A 1 334 ? 13.797 -19.219 -41.5 1 91.12 334 GLU A CA 1
ATOM 2654 C C . GLU A 1 334 ? 12.906 -19.609 -42.656 1 91.12 334 GLU A C 1
ATOM 2656 O O . GLU A 1 334 ? 12.781 -18.875 -43.625 1 91.12 334 GLU A O 1
ATOM 2661 N N . SER A 1 335 ? 12.359 -20.781 -42.594 1 89 335 SER A N 1
ATOM 2662 C CA . SER A 1 335 ? 11.531 -21.297 -43.656 1 89 335 SER A CA 1
ATOM 2663 C C . SER A 1 335 ? 10.25 -21.938 -43.125 1 89 335 SER A C 1
ATOM 2665 O O . SER A 1 335 ? 10.188 -22.328 -41.969 1 89 335 SER A O 1
ATOM 2667 N N . GLN A 1 336 ? 9.281 -21.922 -43.969 1 90.5 336 GLN A N 1
ATOM 2668 C CA . GLN A 1 336 ? 8.023 -22.562 -43.594 1 90.5 336 GLN A CA 1
ATOM 2669 C C . GLN A 1 336 ? 8.039 -24.047 -43.969 1 90.5 336 GLN A C 1
ATOM 2671 O O . GLN A 1 336 ? 8.18 -24.406 -45.156 1 90.5 336 GLN A O 1
ATOM 2676 N N . PRO A 1 337 ? 7.895 -24.875 -43.062 1 93.5 337 PRO A N 1
ATOM 2677 C CA . PRO A 1 337 ? 7.859 -26.312 -43.344 1 93.5 337 PRO A CA 1
ATOM 2678 C C . PRO A 1 337 ? 6.488 -26.781 -43.812 1 93.5 337 PRO A C 1
ATOM 2680 O O . PRO A 1 337 ? 5.566 -25.984 -43.969 1 93.5 337 PRO A O 1
ATOM 2683 N N . LYS A 1 338 ? 6.387 -28.172 -44.156 1 95.5 338 LYS A N 1
ATOM 2684 C CA . LYS A 1 338 ? 5.109 -28.828 -44.406 1 95.5 338 LYS A CA 1
ATOM 2685 C C . LYS A 1 338 ? 4.438 -29.266 -43.125 1 95.5 338 LYS A C 1
ATOM 2687 O O . LYS A 1 338 ? 5.113 -29.641 -42.156 1 95.5 338 LYS A O 1
ATOM 2692 N N . TYR A 1 339 ? 3.107 -29.109 -43.062 1 97.88 339 TYR A N 1
ATOM 2693 C CA . TYR A 1 339 ? 2.342 -29.578 -41.938 1 97.88 339 TYR A CA 1
ATOM 2694 C C . TYR A 1 339 ? 1.248 -30.547 -42.375 1 97.88 339 TYR A C 1
ATOM 2696 O O . TYR A 1 339 ? 0.859 -30.578 -43.531 1 97.88 339 TYR A O 1
ATOM 2704 N N . SER A 1 340 ? 0.806 -31.375 -41.438 1 97.56 340 SER A N 1
ATOM 2705 C CA . SER A 1 340 ? -0.323 -32.25 -41.719 1 97.56 340 SER A CA 1
ATOM 2706 C C . SER A 1 340 ? -1.598 -31.453 -41.969 1 97.56 340 SER A C 1
ATOM 2708 O O . SER A 1 340 ? -2.412 -31.844 -42.812 1 97.56 340 SER A O 1
ATOM 2710 N N . GLU A 1 341 ? -1.742 -30.547 -41.25 1 97 341 GLU A N 1
ATOM 2711 C CA . GLU A 1 341 ? -2.846 -29.594 -41.312 1 97 341 GLU A CA 1
ATOM 2712 C C . GLU A 1 341 ? -2.432 -28.219 -40.781 1 97 341 GLU A C 1
ATOM 2714 O O . GLU A 1 341 ? -1.476 -28.109 -40.031 1 97 341 GLU A O 1
ATOM 2719 N N . VAL A 1 342 ? -3.152 -27.172 -41.281 1 97.5 342 VAL A N 1
ATOM 2720 C CA . VAL A 1 342 ? -2.832 -25.828 -40.844 1 97.5 342 VAL A CA 1
ATOM 2721 C C . VAL A 1 342 ? -4.082 -25.156 -40.281 1 97.5 342 VAL A C 1
ATOM 2723 O O . VAL A 1 342 ? -5.16 -25.219 -40.875 1 97.5 342 VAL A O 1
ATOM 2726 N N . VAL A 1 343 ? -4 -24.656 -39.125 1 97.5 343 VAL A N 1
ATOM 2727 C CA . VAL A 1 343 ? -5.031 -23.844 -38.469 1 97.5 343 VAL A CA 1
ATOM 2728 C C . VAL A 1 343 ? -4.551 -22.406 -38.344 1 97.5 343 VAL A C 1
ATOM 2730 O O . VAL A 1 343 ? -3.418 -22.156 -37.906 1 97.5 343 VAL A O 1
ATOM 2733 N N . THR A 1 344 ? -5.375 -21.453 -38.719 1 97.75 344 THR A N 1
ATOM 2734 C CA . THR A 1 344 ? -4.996 -20.047 -38.625 1 97.75 344 THR A CA 1
ATOM 2735 C C . THR A 1 344 ? -5.633 -19.391 -37.406 1 97.75 344 THR A C 1
ATOM 2737 O O . THR A 1 344 ? -6.836 -19.547 -37.156 1 97.75 344 THR A O 1
ATOM 2740 N N . ILE A 1 345 ? -4.883 -18.75 -36.594 1 97.5 345 ILE A N 1
ATOM 2741 C CA . ILE A 1 345 ? -5.336 -17.969 -35.469 1 97.5 345 ILE A CA 1
ATOM 2742 C C . ILE A 1 345 ? -5.027 -16.5 -35.656 1 97.5 345 ILE A C 1
ATOM 2744 O O . ILE A 1 345 ? -3.869 -16.109 -35.875 1 97.5 345 ILE A O 1
ATOM 2748 N N . ASP A 1 346 ? -6.035 -15.672 -35.656 1 97.69 346 ASP A N 1
ATOM 2749 C CA . ASP A 1 346 ? -5.902 -14.219 -35.812 1 97.69 346 ASP A CA 1
ATOM 2750 C C . ASP A 1 346 ? -5.875 -13.547 -34.438 1 97.69 346 ASP A C 1
ATOM 2752 O O . ASP A 1 346 ? -6.906 -13.438 -33.75 1 97.69 346 ASP A O 1
ATOM 2756 N N . LEU A 1 347 ? -4.73 -13.062 -34.062 1 97.38 347 LEU A N 1
ATOM 2757 C CA . LEU A 1 347 ? -4.531 -12.453 -32.75 1 97.38 347 LEU A CA 1
ATOM 2758 C C . LEU A 1 347 ? -5.398 -11.211 -32.594 1 97.38 347 LEU A C 1
ATOM 2760 O O . LEU A 1 347 ? -5.707 -10.805 -31.469 1 97.38 347 LEU A O 1
ATOM 2764 N N . SER A 1 348 ? -5.832 -10.586 -33.656 1 97.12 348 SER A N 1
ATOM 2765 C CA . SER A 1 348 ? -6.652 -9.375 -33.625 1 97.12 348 SER A CA 1
ATOM 2766 C C . SER A 1 348 ? -8.07 -9.695 -33.156 1 97.12 348 SER A C 1
ATOM 2768 O O . SER A 1 348 ? -8.82 -8.797 -32.75 1 97.12 348 SER A O 1
ATOM 2770 N N . GLU A 1 349 ? -8.398 -10.93 -33.156 1 96.81 349 GLU A N 1
ATOM 2771 C CA . GLU A 1 349 ? -9.734 -11.344 -32.75 1 96.81 349 GLU A CA 1
ATOM 2772 C C . GLU A 1 349 ? -9.789 -11.641 -31.25 1 96.81 349 GLU A C 1
ATOM 2774 O O . GLU A 1 349 ? -10.875 -11.766 -30.672 1 96.81 349 GLU A O 1
ATOM 2779 N N . VAL A 1 350 ? -8.695 -11.719 -30.641 1 97.5 350 VAL A N 1
ATOM 2780 C CA . VAL A 1 350 ? -8.641 -12.062 -29.219 1 97.5 350 VAL A CA 1
ATOM 2781 C C . VAL A 1 350 ? -9.117 -10.883 -28.375 1 97.5 350 VAL A C 1
ATOM 2783 O O . VAL A 1 350 ? -8.758 -9.734 -28.656 1 97.5 350 VAL A O 1
ATOM 2786 N N . GLU A 1 351 ? -10 -11.109 -27.469 1 96.69 351 GLU A N 1
ATOM 2787 C CA . GLU A 1 351 ? -10.484 -10.125 -26.5 1 96.69 351 GLU A CA 1
ATOM 2788 C C . GLU A 1 351 ? -10.297 -10.609 -25.078 1 96.69 351 GLU A C 1
ATOM 2790 O O . GLU A 1 351 ? -10.086 -11.805 -24.844 1 96.69 351 GLU A O 1
ATOM 2795 N N . PRO A 1 352 ? -10.281 -9.672 -24.094 1 97 352 PRO A N 1
ATOM 2796 C CA . PRO A 1 352 ? -10.18 -10.102 -22.703 1 97 352 PRO A CA 1
ATOM 2797 C C . PRO A 1 352 ? -11.234 -11.133 -22.328 1 97 352 PRO A C 1
ATOM 2799 O O . PRO A 1 352 ? -12.398 -11 -22.703 1 97 352 PRO A O 1
ATOM 2802 N N . ALA A 1 353 ? -10.781 -12.18 -21.625 1 98 353 ALA A N 1
ATOM 2803 C CA . ALA A 1 353 ? -11.672 -13.297 -21.328 1 98 353 ALA A CA 1
ATOM 2804 C C . ALA A 1 353 ? -11.242 -14.023 -20.062 1 98 353 ALA A C 1
ATOM 2806 O O . ALA A 1 353 ? -10.188 -13.734 -19.5 1 98 353 ALA A O 1
ATOM 2807 N N . ILE A 1 354 ? -12.047 -14.844 -19.547 1 98.25 354 ILE A N 1
ATOM 2808 C CA . ILE A 1 354 ? -11.781 -15.805 -18.484 1 98.25 354 ILE A CA 1
ATOM 2809 C C . ILE A 1 354 ? -12.258 -17.188 -18.906 1 98.25 354 ILE A C 1
ATOM 2811 O O . ILE A 1 354 ? -12.859 -17.344 -19.984 1 98.25 354 ILE A O 1
ATOM 2815 N N . ALA A 1 355 ? -11.898 -18.188 -18.141 1 98.12 355 ALA A N 1
ATOM 2816 C CA . ALA A 1 355 ? -12.352 -19.547 -18.469 1 98.12 355 ALA A CA 1
ATOM 2817 C C . ALA A 1 355 ? -12.891 -20.266 -17.25 1 98.12 355 ALA A C 1
ATOM 2819 O O . ALA A 1 355 ? -12.273 -20.234 -16.172 1 98.12 355 ALA A O 1
ATOM 2820 N N . GLY A 1 356 ? -13.977 -20.891 -17.297 1 95.81 356 GLY A N 1
ATOM 2821 C CA . GLY A 1 356 ? -14.594 -21.625 -16.203 1 95.81 356 GLY A CA 1
ATOM 2822 C C . GLY A 1 356 ? -16.094 -21.781 -16.359 1 95.81 356 GLY A C 1
ATOM 2823 O O . GLY A 1 356 ? -16.641 -21.5 -17.422 1 95.81 356 GLY A O 1
ATOM 2824 N N . PRO A 1 357 ? -16.703 -22.266 -15.367 1 94.56 357 PRO A N 1
ATOM 2825 C CA . PRO A 1 357 ? -16.188 -22.438 -14.008 1 94.56 357 PRO A CA 1
ATOM 2826 C C . PRO A 1 357 ? -15.578 -23.812 -13.773 1 94.56 357 PRO A C 1
ATOM 2828 O O . PRO A 1 357 ? -15.016 -24.078 -12.703 1 94.56 357 PRO A O 1
ATOM 2831 N N . LYS A 1 358 ? -15.477 -24.781 -14.742 1 91.75 358 LYS A N 1
ATOM 2832 C CA . LYS A 1 358 ? -15.156 -26.172 -14.422 1 91.75 358 LYS A CA 1
ATOM 2833 C C . LYS A 1 358 ? -14.023 -26.688 -15.305 1 91.75 358 LYS A C 1
ATOM 2835 O O . LYS A 1 358 ? -13.359 -27.656 -14.961 1 91.75 358 LYS A O 1
ATOM 2840 N N . ASN A 1 359 ? -13.906 -26.031 -16.453 1 91.75 359 ASN A N 1
ATOM 2841 C CA . ASN A 1 359 ? -12.891 -26.531 -17.375 1 91.75 359 ASN A CA 1
ATOM 2842 C C . ASN A 1 359 ? -12.094 -25.391 -18 1 91.75 359 ASN A C 1
ATOM 2844 O O . ASN A 1 359 ? -12.625 -24.297 -18.219 1 91.75 359 ASN A O 1
ATOM 2848 N N . PRO A 1 360 ? -10.891 -25.625 -18.359 1 94.12 360 PRO A N 1
ATOM 2849 C CA . PRO A 1 360 ? -10.031 -24.578 -18.922 1 94.12 360 PRO A CA 1
ATOM 2850 C C . PRO A 1 360 ? -10.469 -24.156 -20.312 1 94.12 360 PRO A C 1
ATOM 2852 O O . PRO A 1 360 ? -10.133 -23.047 -20.766 1 94.12 360 PRO A O 1
ATOM 2855 N N . ASP A 1 361 ? -11.148 -24.984 -21.062 1 93.44 361 ASP A N 1
ATOM 2856 C CA . ASP A 1 361 ? -11.508 -24.656 -22.438 1 93.44 361 ASP A CA 1
ATOM 2857 C C . ASP A 1 361 ? -12.867 -23.969 -22.5 1 93.44 361 ASP A C 1
ATOM 2859 O O . ASP A 1 361 ? -13.352 -23.609 -23.578 1 93.44 361 ASP A O 1
ATOM 2863 N N . GLU A 1 362 ? -13.469 -23.75 -21.297 1 95.12 362 GLU A N 1
ATOM 2864 C CA . GLU A 1 362 ? -14.711 -23 -21.219 1 95.12 362 GLU A CA 1
ATOM 2865 C C . GLU A 1 362 ? -14.445 -21.5 -21.172 1 95.12 362 GLU A C 1
ATOM 2867 O O . GLU A 1 362 ? -14.719 -20.844 -20.172 1 95.12 362 GLU A O 1
ATOM 2872 N N . ARG A 1 363 ? -14.031 -20.984 -22.344 1 97.62 363 ARG A N 1
ATOM 2873 C CA . ARG A 1 363 ? -13.68 -19.562 -22.438 1 97.62 363 ARG A CA 1
ATOM 2874 C C . ARG A 1 363 ? -14.938 -18.703 -22.469 1 97.62 363 ARG A C 1
ATOM 2876 O O . ARG A 1 363 ? -15.914 -19.031 -23.156 1 97.62 363 ARG A O 1
ATOM 2883 N N . VAL A 1 364 ? -14.945 -17.641 -21.703 1 97.69 364 VAL A N 1
ATOM 2884 C CA . VAL A 1 364 ? -16.031 -16.672 -21.641 1 97.69 364 VAL A CA 1
ATOM 2885 C C . VAL A 1 364 ? -15.461 -15.258 -21.828 1 97.69 364 VAL A C 1
ATOM 2887 O O . VAL A 1 364 ? -14.703 -14.773 -21 1 97.69 364 VAL A O 1
ATOM 2890 N N . PRO A 1 365 ? -15.844 -14.633 -23.016 1 97.38 365 PRO A N 1
ATOM 2891 C CA . PRO A 1 365 ? -15.461 -13.219 -23.109 1 97.38 365 PRO A CA 1
ATOM 2892 C C . PRO A 1 365 ? -15.93 -12.406 -21.906 1 97.38 365 PRO A C 1
ATOM 2894 O O . PRO A 1 365 ? -17.047 -12.594 -21.422 1 97.38 365 PRO A O 1
ATOM 2897 N N . LEU A 1 366 ? -15.055 -11.578 -21.422 1 97.31 366 LEU A N 1
ATOM 2898 C CA . LEU A 1 366 ? -15.328 -10.82 -20.203 1 97.31 366 LEU A CA 1
ATOM 2899 C C . LEU A 1 366 ? -16.656 -10.086 -20.297 1 97.31 366 LEU A C 1
ATOM 2901 O O . LEU A 1 366 ? -17.391 -9.984 -19.312 1 97.31 366 LEU A O 1
ATOM 2905 N N . LYS A 1 367 ? -17.016 -9.547 -21.453 1 95.44 367 LYS A N 1
ATOM 2906 C CA . LYS A 1 367 ? -18.234 -8.781 -21.688 1 95.44 367 LYS A CA 1
ATOM 2907 C C . LYS A 1 367 ? -19.484 -9.648 -21.516 1 95.44 367 LYS A C 1
ATOM 2909 O O . LYS A 1 367 ? -20.578 -9.141 -21.266 1 95.44 367 LYS A O 1
ATOM 2914 N N . ASP A 1 368 ? -19.328 -10.977 -21.594 1 96.12 368 ASP A N 1
ATOM 2915 C CA . ASP A 1 368 ? -20.453 -11.906 -21.547 1 96.12 368 ASP A CA 1
ATOM 2916 C C . ASP A 1 368 ? -20.5 -12.633 -20.203 1 96.12 368 ASP A C 1
ATOM 2918 O O . ASP A 1 368 ? -21.359 -13.484 -19.984 1 96.12 368 ASP A O 1
ATOM 2922 N N . LEU A 1 369 ? -19.578 -12.359 -19.344 1 96.69 369 LEU A N 1
ATOM 2923 C CA . LEU A 1 369 ? -19.438 -13.109 -18.094 1 96.69 369 LEU A CA 1
ATOM 2924 C C . LEU A 1 369 ? -20.719 -13.031 -17.266 1 96.69 369 LEU A C 1
ATOM 2926 O O . LEU A 1 369 ? -21.203 -14.055 -16.766 1 96.69 369 LEU A O 1
ATOM 2930 N N . LYS A 1 370 ? -21.266 -11.852 -17.094 1 95.69 370 LYS A N 1
ATOM 2931 C CA . LYS A 1 370 ? -22.453 -11.648 -16.266 1 95.69 370 LYS A CA 1
ATOM 2932 C C . LYS A 1 370 ? -23.625 -12.469 -16.781 1 95.69 370 LYS A C 1
ATOM 2934 O O . LYS A 1 370 ? -24.438 -12.945 -16 1 95.69 370 LYS A O 1
ATOM 2939 N N . LYS A 1 371 ? -23.672 -12.742 -18.125 1 95.19 371 LYS A N 1
ATOM 2940 C CA . LYS A 1 371 ? -24.75 -13.492 -18.766 1 95.19 371 LYS A CA 1
ATOM 2941 C C . LYS A 1 371 ? -24.797 -14.938 -18.266 1 95.19 371 LYS A C 1
ATOM 2943 O O . LYS A 1 371 ? -25.844 -15.57 -18.25 1 95.19 371 LYS A O 1
ATOM 2948 N N . LEU A 1 372 ? -23.672 -15.43 -17.859 1 94.5 372 LEU A N 1
ATOM 2949 C CA . LEU A 1 372 ? -23.578 -16.812 -17.375 1 94.5 372 LEU A CA 1
ATOM 2950 C C . LEU A 1 372 ? -24.406 -17 -16.109 1 94.5 372 LEU A C 1
ATOM 2952 O O . LEU A 1 372 ? -24.812 -18.125 -15.789 1 94.5 372 LEU A O 1
ATOM 2956 N N . PHE A 1 373 ? -24.734 -15.883 -15.383 1 94.38 373 PHE A N 1
ATOM 2957 C CA . PHE A 1 373 ? -25.359 -16 -14.078 1 94.38 373 PHE A CA 1
ATOM 2958 C C . PHE A 1 373 ? -26.734 -15.336 -14.078 1 94.38 373 PHE A C 1
ATOM 2960 O O . PHE A 1 373 ? -27.312 -15.094 -13.016 1 94.38 373 PHE A O 1
ATOM 2967 N N . GLN A 1 374 ? -27.234 -14.984 -15.164 1 88.19 374 GLN A N 1
ATOM 2968 C CA . GLN A 1 374 ? -28.484 -14.25 -15.289 1 88.19 374 GLN A CA 1
ATOM 2969 C C . GLN A 1 374 ? -29.672 -15.078 -14.797 1 88.19 374 GLN A C 1
ATOM 2971 O O . GLN A 1 374 ? -30.656 -14.531 -14.305 1 88.19 374 GLN A O 1
ATOM 2976 N N . GLU A 1 375 ? -29.516 -16.297 -14.82 1 80.38 375 GLU A N 1
ATOM 2977 C CA . GLU A 1 375 ? -30.641 -17.156 -14.477 1 80.38 375 GLU A CA 1
ATOM 2978 C C . GLU A 1 375 ? -30.703 -17.422 -12.977 1 80.38 375 GLU A C 1
ATOM 2980 O O . GLU A 1 375 ? -31.703 -17.953 -12.469 1 80.38 375 GLU A O 1
ATOM 2985 N N . LYS A 1 376 ? -29.797 -17 -12.336 1 78.12 376 LYS A N 1
ATOM 2986 C CA . LYS A 1 376 ? -29.828 -17.219 -10.891 1 78.12 376 LYS A CA 1
ATOM 2987 C C . LYS A 1 376 ? -30.688 -16.172 -10.195 1 78.12 376 LYS A C 1
ATOM 2989 O O . LYS A 1 376 ? -30.203 -15.086 -9.859 1 78.12 376 LYS A O 1
ATOM 2994 N N . LYS A 1 377 ? -32.031 -16.344 -9.938 1 69.12 377 LYS A N 1
ATOM 2995 C CA . LYS A 1 377 ? -33 -15.398 -9.375 1 69.12 377 LYS A CA 1
ATOM 2996 C C . LYS A 1 377 ? -33 -15.461 -7.852 1 69.12 377 LYS A C 1
ATOM 2998 O O . LYS A 1 377 ? -33.031 -14.422 -7.184 1 69.12 377 LYS A O 1
ATOM 3003 N N . ASP A 1 378 ? -32.844 -16.641 -7.359 1 84 378 ASP A N 1
ATOM 3004 C CA . ASP A 1 378 ? -32.938 -16.766 -5.91 1 84 378 ASP A CA 1
ATOM 3005 C C . ASP A 1 378 ? -31.547 -16.828 -5.273 1 84 378 ASP A C 1
ATOM 3007 O O . ASP A 1 378 ? -31 -17.906 -5.062 1 84 378 ASP A O 1
ATOM 3011 N N . LYS A 1 379 ? -31.094 -15.617 -4.914 1 89.06 379 LYS A N 1
ATOM 3012 C CA . LYS A 1 379 ? -29.781 -15.531 -4.305 1 89.06 379 LYS A CA 1
ATOM 3013 C C . LYS A 1 379 ? -29.875 -15.57 -2.781 1 89.06 379 LYS A C 1
ATOM 3015 O O . LYS A 1 379 ? -30.594 -14.773 -2.178 1 89.06 379 LYS A O 1
ATOM 3020 N N . LYS A 1 380 ? -29.078 -16.516 -2.307 1 94.5 380 LYS A N 1
ATOM 3021 C CA . LYS A 1 380 ? -29 -16.641 -0.856 1 94.5 380 LYS A CA 1
ATOM 3022 C C . LYS A 1 380 ? -27.953 -15.695 -0.276 1 94.5 380 LYS A C 1
ATOM 3024 O O . LYS A 1 380 ? -27.016 -15.297 -0.97 1 94.5 380 LYS A O 1
ATOM 3029 N N . LYS A 1 381 ? -28.203 -15.227 0.986 1 94.75 381 LYS A N 1
ATOM 3030 C CA . LYS A 1 381 ? -27.281 -14.32 1.67 1 94.75 381 LYS A CA 1
ATOM 3031 C C . LYS A 1 381 ? -26.922 -14.852 3.057 1 94.75 381 LYS A C 1
ATOM 3033 O O . LYS A 1 381 ? -27.812 -15.273 3.811 1 94.75 381 LYS A O 1
ATOM 3038 N N . GLY A 1 382 ? -25.594 -14.914 3.244 1 96 382 GLY A N 1
ATOM 3039 C CA . GLY A 1 382 ? -25.109 -15.195 4.586 1 96 382 GLY A CA 1
ATOM 3040 C C . GLY A 1 382 ? -24.844 -13.953 5.406 1 96 382 GLY A C 1
ATOM 3041 O O . GLY A 1 382 ? -25.406 -12.891 5.129 1 96 382 GLY A O 1
ATOM 3042 N N . SER A 1 383 ? -24.094 -14.102 6.473 1 94.31 383 SER A N 1
ATOM 3043 C CA . SER A 1 383 ? -23.75 -12.984 7.352 1 94.31 383 SER A CA 1
ATOM 3044 C C . SER A 1 383 ? -22.594 -12.172 6.793 1 94.31 383 SER A C 1
ATOM 3046 O O . SER A 1 383 ? -22.5 -10.969 7.027 1 94.31 383 SER A O 1
ATOM 3048 N N . LEU A 1 384 ? -21.719 -12.844 6.023 1 95.38 384 LEU A N 1
ATOM 3049 C CA . LEU A 1 384 ? -20.484 -12.195 5.582 1 95.38 384 LEU A CA 1
ATOM 3050 C C . LEU A 1 384 ? -20.422 -12.148 4.059 1 95.38 384 LEU A C 1
ATOM 3052 O O . LEU A 1 384 ? -19.859 -11.211 3.488 1 95.38 384 LEU A O 1
ATOM 3056 N N . VAL A 1 385 ? -20.938 -13.219 3.41 1 97.69 385 VAL A N 1
ATOM 3057 C CA . VAL A 1 385 ? -20.875 -13.297 1.954 1 97.69 385 VAL A CA 1
ATOM 3058 C C . VAL A 1 385 ? -22.234 -13.766 1.415 1 97.69 385 VAL A C 1
ATOM 3060 O O . VAL A 1 385 ? -23.125 -14.109 2.188 1 97.69 385 VAL A O 1
ATOM 3063 N N . LYS A 1 386 ? -22.438 -13.711 0.107 1 97.69 386 LYS A N 1
ATOM 3064 C CA . LYS A 1 386 ? -23.688 -14.109 -0.559 1 97.69 386 LYS A CA 1
ATOM 3065 C C . LYS A 1 386 ? -23.391 -14.906 -1.828 1 97.69 386 LYS A C 1
ATOM 3067 O O . LYS A 1 386 ? -22.234 -15.07 -2.207 1 97.69 386 LYS A O 1
ATOM 3072 N N . ASP A 1 387 ? -24.406 -15.422 -2.443 1 97.75 387 ASP A N 1
ATOM 3073 C CA . ASP A 1 387 ? -24.266 -16.141 -3.709 1 97.75 387 ASP A CA 1
ATOM 3074 C C . ASP A 1 387 ? -23.562 -15.273 -4.75 1 97.75 387 ASP A C 1
ATOM 3076 O O . ASP A 1 387 ? -23.812 -14.07 -4.84 1 97.75 387 ASP A O 1
ATOM 3080 N N . LEU A 1 388 ? -22.625 -15.922 -5.457 1 98.06 388 LEU A N 1
ATOM 3081 C CA . LEU A 1 388 ? -21.906 -15.359 -6.605 1 98.06 388 LEU A CA 1
ATOM 3082 C C . LEU A 1 388 ? -20.766 -14.461 -6.152 1 98.06 388 LEU A C 1
ATOM 3084 O O . LEU A 1 388 ? -20.094 -13.852 -6.977 1 98.06 388 LEU A O 1
ATOM 3088 N N . ASP A 1 389 ? -20.5 -14.477 -4.797 1 98.38 389 ASP A N 1
ATOM 3089 C CA . ASP A 1 389 ? -19.312 -13.789 -4.312 1 98.38 389 ASP A CA 1
ATOM 3090 C C . ASP A 1 389 ? -18.047 -14.555 -4.672 1 98.38 389 ASP A C 1
ATOM 3092 O O . ASP A 1 389 ? -18.062 -15.781 -4.777 1 98.38 389 ASP A O 1
ATOM 3096 N N . VAL A 1 390 ? -17.031 -13.789 -4.977 1 98.69 390 VAL A N 1
ATOM 3097 C CA . VAL A 1 390 ? -15.695 -14.352 -5.082 1 98.69 390 VAL A CA 1
ATOM 3098 C C . VAL A 1 390 ? -15.031 -14.359 -3.707 1 98.69 390 VAL A C 1
ATOM 3100 O O . VAL A 1 390 ? -14.859 -13.305 -3.084 1 98.69 390 VAL A O 1
ATOM 3103 N N . VAL A 1 391 ? -14.641 -15.555 -3.199 1 98.56 391 VAL A N 1
ATOM 3104 C CA . VAL A 1 391 ? -14.133 -15.625 -1.834 1 98.56 391 VAL A CA 1
ATOM 3105 C C . VAL A 1 391 ? -12.656 -16.016 -1.851 1 98.56 391 VAL A C 1
ATOM 3107 O O . VAL A 1 391 ? -12 -16.016 -0.809 1 98.56 391 VAL A O 1
ATOM 3110 N N . LEU A 1 392 ? -12.141 -16.328 -3.041 1 98.5 392 LEU A N 1
ATOM 3111 C CA . LEU A 1 392 ? -10.742 -16.703 -3.189 1 98.5 392 LEU A CA 1
ATOM 3112 C C . LEU A 1 392 ? -10.164 -16.172 -4.496 1 98.5 392 LEU A C 1
ATOM 3114 O O . LEU A 1 392 ? -10.75 -16.375 -5.566 1 98.5 392 LEU A O 1
ATOM 3118 N N . THR A 1 393 ? -9.133 -15.414 -4.445 1 98.62 393 THR A N 1
ATOM 3119 C CA . THR A 1 393 ? -8.352 -14.992 -5.602 1 98.62 393 THR A CA 1
ATOM 3120 C C . THR A 1 393 ? -6.871 -15.312 -5.41 1 98.62 393 THR A C 1
ATOM 3122 O O . THR A 1 393 ? -6.328 -15.109 -4.32 1 98.62 393 THR A O 1
ATOM 3125 N N . ALA A 1 394 ? -6.234 -15.883 -6.387 1 98.56 394 ALA A N 1
ATOM 3126 C CA . ALA A 1 394 ? -4.84 -16.281 -6.246 1 98.56 394 ALA A CA 1
ATOM 3127 C C . ALA A 1 394 ? -4.07 -16.062 -7.543 1 98.56 394 ALA A C 1
ATOM 3129 O O . ALA A 1 394 ? -4.477 -16.531 -8.609 1 98.56 394 ALA A O 1
ATOM 3130 N N . ILE A 1 395 ? -3.055 -15.227 -7.469 1 98.44 395 ILE A N 1
ATOM 3131 C CA . ILE A 1 395 ? -2.033 -15.234 -8.516 1 98.44 395 ILE A CA 1
ATOM 3132 C C . ILE A 1 395 ? -1.11 -16.438 -8.328 1 98.44 395 ILE A C 1
ATOM 3134 O O . ILE A 1 395 ? -0.301 -16.469 -7.398 1 98.44 395 ILE A O 1
ATOM 3138 N N . THR A 1 396 ? -1.257 -17.406 -9.195 1 97 396 THR A N 1
ATOM 3139 C CA . THR A 1 396 ? -0.636 -18.703 -8.961 1 97 396 THR A CA 1
ATOM 3140 C C . THR A 1 396 ? -0.348 -19.406 -10.281 1 97 396 THR A C 1
ATOM 3142 O O . THR A 1 396 ? -0.709 -18.906 -11.352 1 97 396 THR A O 1
ATOM 3145 N N . SER A 1 397 ? 0.467 -20.391 -10.211 1 92.75 397 SER A N 1
ATOM 3146 C CA . SER A 1 397 ? 0.667 -21.359 -11.289 1 92.75 397 SER A CA 1
ATOM 3147 C C . SER A 1 397 ? 1.874 -21 -12.148 1 92.75 397 SER A C 1
ATOM 3149 O O . SER A 1 397 ? 2.312 -19.844 -12.148 1 92.75 397 SER A O 1
ATOM 3151 N N . CYS A 1 398 ? 2.32 -21.859 -12.836 1 93.88 398 CYS A N 1
ATOM 3152 C CA . CYS A 1 398 ? 3.451 -21.703 -13.75 1 93.88 398 CYS A CA 1
ATOM 3153 C C . CYS A 1 398 ? 3.039 -20.969 -15.008 1 93.88 398 CYS A C 1
ATOM 3155 O O . CYS A 1 398 ? 3.889 -20.422 -15.727 1 93.88 398 CYS A O 1
ATOM 3157 N N . THR A 1 399 ? 1.79 -20.859 -15.297 1 92.69 399 THR A N 1
ATOM 3158 C CA . THR A 1 399 ? 1.312 -20.312 -16.562 1 92.69 399 THR A CA 1
ATOM 3159 C C . THR A 1 399 ? 1.516 -18.797 -16.609 1 92.69 399 THR A C 1
ATOM 3161 O O . THR A 1 399 ? 1.921 -18.25 -17.641 1 92.69 399 THR A O 1
ATOM 3164 N N . ASN A 1 400 ? 1.293 -18.188 -15.5 1 90.31 400 ASN A N 1
ATOM 3165 C CA . ASN A 1 400 ? 1.161 -16.75 -15.578 1 90.31 400 ASN A CA 1
ATOM 3166 C C . ASN A 1 400 ? 2.092 -16.047 -14.594 1 90.31 400 ASN A C 1
ATOM 3168 O O . ASN A 1 400 ? 2.34 -14.844 -14.711 1 90.31 400 ASN A O 1
ATOM 3172 N N . THR A 1 401 ? 2.662 -16.656 -13.719 1 90.12 401 THR A N 1
ATOM 3173 C CA . THR A 1 401 ? 3.254 -15.969 -12.57 1 90.12 401 THR A CA 1
ATOM 3174 C C . THR A 1 401 ? 4.73 -15.68 -12.82 1 90.12 401 THR A C 1
ATOM 3176 O O . THR A 1 401 ? 5.465 -15.32 -11.898 1 90.12 401 THR A O 1
ATOM 3179 N N . SER A 1 402 ? 5.172 -15.906 -14.008 1 88.88 402 SER A N 1
ATOM 3180 C CA . SER A 1 402 ? 6.555 -15.539 -14.305 1 88.88 402 SER A CA 1
ATOM 3181 C C . SER A 1 402 ? 6.66 -14.758 -15.602 1 88.88 402 SER A C 1
ATOM 3183 O O . SER A 1 402 ? 7.762 -14.523 -16.109 1 88.88 402 SER A O 1
ATOM 3185 N N . ASN A 1 403 ? 5.535 -14.523 -16.156 1 94.75 403 ASN A N 1
ATOM 3186 C CA . ASN A 1 403 ? 5.492 -13.617 -17.297 1 94.75 403 ASN A CA 1
ATOM 3187 C C . ASN A 1 403 ? 5.461 -12.156 -16.859 1 94.75 403 ASN A C 1
ATOM 3189 O O . ASN A 1 403 ? 4.461 -11.695 -16.297 1 94.75 403 ASN A O 1
ATOM 3193 N N . PRO A 1 404 ? 6.547 -11.445 -17.156 1 95.25 404 PRO A N 1
ATOM 3194 C CA . PRO A 1 404 ? 6.617 -10.07 -16.656 1 95.25 404 PRO A CA 1
ATOM 3195 C C . PRO A 1 404 ? 5.445 -9.211 -17.125 1 95.25 404 PRO A C 1
ATOM 3197 O O . PRO A 1 404 ? 5 -8.32 -16.406 1 95.25 404 PRO A O 1
ATOM 3200 N N . THR A 1 405 ? 4.891 -9.477 -18.281 1 95.5 405 THR A N 1
ATOM 3201 C CA . THR A 1 405 ? 3.809 -8.68 -18.828 1 95.5 405 THR A CA 1
ATOM 3202 C C . THR A 1 405 ? 2.602 -8.68 -17.906 1 95.5 405 THR A C 1
ATOM 3204 O O . THR A 1 405 ? 2.066 -7.617 -17.562 1 95.5 405 THR A O 1
ATOM 3207 N N . VAL A 1 406 ? 2.215 -9.766 -17.453 1 97.25 406 VAL A N 1
ATOM 3208 C CA . VAL A 1 406 ? 0.988 -9.844 -16.672 1 97.25 406 VAL A CA 1
ATOM 3209 C C . VAL A 1 406 ? 1.295 -9.547 -15.195 1 97.25 406 VAL A C 1
ATOM 3211 O O . VAL A 1 406 ? 0.429 -9.07 -14.461 1 97.25 406 VAL A O 1
ATOM 3214 N N . MET A 1 407 ? 2.506 -9.867 -14.734 1 97.81 407 MET A N 1
ATOM 3215 C CA . MET A 1 407 ? 2.84 -9.602 -13.336 1 97.81 407 MET A CA 1
ATOM 3216 C C . MET A 1 407 ? 3.029 -8.109 -13.094 1 97.81 407 MET A C 1
ATOM 3218 O O . MET A 1 407 ? 2.555 -7.574 -12.094 1 97.81 407 MET A O 1
ATOM 3222 N N . ILE A 1 408 ? 3.76 -7.477 -13.992 1 97.62 408 ILE A N 1
ATOM 3223 C CA . ILE A 1 408 ? 3.895 -6.027 -13.93 1 97.62 408 ILE A CA 1
ATOM 3224 C C . ILE A 1 408 ? 2.527 -5.371 -14.109 1 97.62 408 ILE A C 1
ATOM 3226 O O . ILE A 1 408 ? 2.191 -4.414 -13.406 1 97.62 408 ILE A O 1
ATOM 3230 N N . GLY A 1 409 ? 1.75 -5.938 -15.102 1 98.06 409 GLY A N 1
ATOM 3231 C CA . GLY A 1 409 ? 0.393 -5.449 -15.281 1 98.06 409 GLY A CA 1
ATOM 3232 C C . GLY A 1 409 ? -0.44 -5.512 -14.016 1 98.06 409 GLY A C 1
ATOM 3233 O O . GLY A 1 409 ? -1.166 -4.566 -13.695 1 98.06 409 GLY A O 1
ATOM 3234 N N . ALA A 1 410 ? -0.358 -6.609 -13.297 1 98.56 410 ALA A N 1
ATOM 3235 C CA . ALA A 1 410 ? -1.074 -6.762 -12.039 1 98.56 410 ALA A CA 1
ATOM 3236 C C . ALA A 1 410 ? -0.618 -5.723 -11.016 1 98.56 410 ALA A C 1
ATOM 3238 O O . ALA A 1 410 ? -1.436 -5.16 -10.281 1 98.56 410 ALA A O 1
ATOM 3239 N N . GLY A 1 411 ? 0.72 -5.512 -10.969 1 98.44 411 GLY A N 1
ATOM 3240 C CA . GLY A 1 411 ? 1.266 -4.492 -10.086 1 98.44 411 GLY A CA 1
ATOM 3241 C C . GLY A 1 411 ? 0.751 -3.098 -10.398 1 98.44 411 GLY A C 1
ATOM 3242 O O . GLY A 1 411 ? 0.413 -2.338 -9.492 1 98.44 411 GLY A O 1
ATOM 3243 N N . ILE A 1 412 ? 0.703 -2.736 -11.672 1 98.56 412 ILE A N 1
ATOM 3244 C CA . ILE A 1 412 ? 0.237 -1.422 -12.102 1 98.56 412 ILE A CA 1
ATOM 3245 C C . ILE A 1 412 ? -1.242 -1.262 -11.758 1 98.56 412 ILE A C 1
ATOM 3247 O O . ILE A 1 412 ? -1.662 -0.207 -11.273 1 98.56 412 ILE A O 1
ATOM 3251 N N . LEU A 1 413 ? -2.053 -2.33 -12.023 1 98.75 413 LEU A N 1
ATOM 3252 C CA . LEU A 1 413 ? -3.461 -2.268 -11.648 1 98.75 413 LEU A CA 1
ATOM 3253 C C . LEU A 1 413 ? -3.617 -2.021 -10.148 1 98.75 413 LEU A C 1
ATOM 3255 O O . LEU A 1 413 ? -4.445 -1.205 -9.734 1 98.75 413 LEU A O 1
ATOM 3259 N N . ALA A 1 414 ? -2.838 -2.748 -9.367 1 98.81 414 ALA A N 1
ATOM 3260 C CA . ALA A 1 414 ? -2.889 -2.578 -7.914 1 98.81 414 ALA A CA 1
ATOM 3261 C C . ALA A 1 414 ? -2.537 -1.147 -7.516 1 98.81 414 ALA A C 1
ATOM 3263 O O . ALA A 1 414 ? -3.201 -0.553 -6.664 1 98.81 414 ALA A O 1
ATOM 3264 N N . LYS A 1 415 ? -1.455 -0.607 -8.055 1 98.5 415 LYS A N 1
ATOM 3265 C CA . LYS A 1 415 ? -1.032 0.766 -7.793 1 98.5 415 LYS A CA 1
ATOM 3266 C C . LYS A 1 415 ? -2.154 1.754 -8.102 1 98.5 415 LYS A C 1
ATOM 3268 O O . LYS A 1 415 ? -2.473 2.615 -7.277 1 98.5 415 LYS A O 1
ATOM 3273 N N . LYS A 1 416 ? -2.756 1.63 -9.25 1 98.56 416 LYS A N 1
ATOM 3274 C CA . LYS A 1 416 ? -3.834 2.527 -9.656 1 98.56 416 LYS A CA 1
ATOM 3275 C C . LYS A 1 416 ? -5.051 2.369 -8.75 1 98.56 416 LYS A C 1
ATOM 3277 O O . LYS A 1 416 ? -5.746 3.346 -8.461 1 98.56 416 LYS A O 1
ATOM 3282 N N . ALA A 1 417 ? -5.359 1.122 -8.367 1 98.75 417 ALA A N 1
ATOM 3283 C CA . ALA A 1 417 ? -6.457 0.894 -7.43 1 98.75 417 ALA A CA 1
ATOM 3284 C C . ALA A 1 417 ? -6.246 1.67 -6.133 1 98.75 417 ALA A C 1
ATOM 3286 O O . ALA A 1 417 ? -7.16 2.346 -5.652 1 98.75 417 ALA A O 1
ATOM 3287 N N . ILE A 1 418 ? -5.016 1.603 -5.578 1 98.31 418 ILE A N 1
ATOM 3288 C CA . ILE A 1 418 ? -4.68 2.309 -4.348 1 98.31 418 ILE A CA 1
ATOM 3289 C C . ILE A 1 418 ? -4.73 3.816 -4.586 1 98.31 418 ILE A C 1
ATOM 3291 O O . ILE A 1 418 ? -5.18 4.574 -3.721 1 98.31 418 ILE A O 1
ATOM 3295 N N . GLN A 1 419 ? -4.289 4.254 -5.73 1 98.12 419 GLN A N 1
ATOM 3296 C CA . GLN A 1 419 ? -4.324 5.668 -6.086 1 98.12 419 GLN A CA 1
ATOM 3297 C C . GLN A 1 419 ? -5.758 6.188 -6.137 1 98.12 419 GLN A C 1
ATOM 3299 O O . GLN A 1 419 ? -6.008 7.363 -5.863 1 98.12 419 GLN A O 1
ATOM 3304 N N . HIS A 1 420 ? -6.719 5.309 -6.43 1 98.12 420 HIS A N 1
ATOM 3305 C CA . HIS A 1 420 ? -8.133 5.676 -6.457 1 98.12 420 HIS A CA 1
ATOM 3306 C C . HIS A 1 420 ? -8.805 5.398 -5.117 1 98.12 420 HIS A C 1
ATOM 3308 O O . HIS A 1 420 ? -10.008 5.586 -4.969 1 98.12 420 HIS A O 1
ATOM 3314 N N . GLY A 1 421 ? -8.078 4.855 -4.203 1 96.94 421 GLY A N 1
ATOM 3315 C CA . GLY A 1 421 ? -8.555 4.668 -2.842 1 96.94 421 GLY A CA 1
ATOM 3316 C C . GLY A 1 421 ? -9.438 3.443 -2.682 1 96.94 421 GLY A C 1
ATOM 3317 O O . GLY A 1 421 ? -10.266 3.381 -1.771 1 96.94 421 GLY A O 1
ATOM 3318 N N . ILE A 1 422 ? -9.375 2.527 -3.596 1 96.44 422 ILE A N 1
ATOM 3319 C CA . ILE A 1 422 ? -10.195 1.329 -3.447 1 96.44 422 ILE A CA 1
ATOM 3320 C C . ILE A 1 422 ? -9.328 0.158 -3.002 1 96.44 422 ILE A C 1
ATOM 3322 O O . ILE A 1 422 ? -8.102 0.182 -3.18 1 96.44 422 ILE A O 1
ATOM 3326 N N . ARG A 1 423 ? -9.898 -0.915 -2.33 1 95.81 423 ARG A N 1
ATOM 3327 C CA . ARG A 1 423 ? -9.211 -2.043 -1.711 1 95.81 423 ARG A CA 1
ATOM 3328 C C . ARG A 1 423 ? -9.922 -3.355 -2.02 1 95.81 423 ARG A C 1
ATOM 3330 O O . ARG A 1 423 ? -11.109 -3.361 -2.352 1 95.81 423 ARG A O 1
ATOM 3337 N N . SER A 1 424 ? -9.133 -4.5 -1.966 1 98.06 424 SER A N 1
ATOM 3338 C CA . SER A 1 424 ? -9.758 -5.812 -2.057 1 98.06 424 SER A CA 1
ATOM 3339 C C . SER A 1 424 ? -10.812 -5.996 -0.972 1 98.06 424 SER A C 1
ATOM 3341 O O . SER A 1 424 ? -10.688 -5.457 0.129 1 98.06 424 SER A O 1
ATOM 3343 N N . LYS A 1 425 ? -11.914 -6.738 -1.329 1 97.44 425 LYS A N 1
ATOM 3344 C CA . LYS A 1 425 ? -12.922 -7.035 -0.314 1 97.44 425 LYS A CA 1
ATOM 3345 C C . LYS A 1 425 ? -12.328 -7.879 0.813 1 97.44 425 LYS A C 1
ATOM 3347 O O . LYS A 1 425 ? -11.508 -8.766 0.568 1 97.44 425 LYS A O 1
ATOM 3352 N N . SER A 1 426 ? -12.75 -7.664 2.076 1 93.69 426 SER A N 1
ATOM 3353 C CA . SER A 1 426 ? -12.141 -8.25 3.262 1 93.69 426 SER A CA 1
ATOM 3354 C C . SER A 1 426 ? -12.391 -9.75 3.332 1 93.69 426 SER A C 1
ATOM 3356 O O . SER A 1 426 ? -11.641 -10.484 3.979 1 93.69 426 SER A O 1
ATOM 3358 N N . TYR A 1 427 ? -13.461 -10.227 2.664 1 96.25 427 TYR A N 1
ATOM 3359 C CA . TYR A 1 427 ? -13.82 -11.633 2.777 1 96.25 427 TYR A CA 1
ATOM 3360 C C . TYR A 1 427 ? -13.109 -12.461 1.711 1 96.25 427 TYR A C 1
ATOM 3362 O O . TYR A 1 427 ? -13.234 -13.688 1.686 1 96.25 427 TYR A O 1
ATOM 3370 N N . VAL A 1 428 ? -12.328 -11.812 0.815 1 98 428 VAL A N 1
ATOM 3371 C CA . VAL A 1 428 ? -11.617 -12.531 -0.239 1 98 428 VAL A CA 1
ATOM 3372 C C . VAL A 1 428 ? -10.242 -12.969 0.269 1 98 428 VAL A C 1
ATOM 3374 O O . VAL A 1 428 ? -9.445 -12.141 0.708 1 98 428 VAL A O 1
ATOM 3377 N N . LYS A 1 429 ? -9.945 -14.234 0.272 1 98.12 429 LYS A N 1
ATOM 3378 C CA . LYS A 1 429 ? -8.586 -14.727 0.505 1 98.12 429 LYS A CA 1
ATOM 3379 C C . LYS A 1 429 ? -7.688 -14.438 -0.692 1 98.12 429 LYS A C 1
ATOM 3381 O O . LYS A 1 429 ? -7.914 -14.961 -1.786 1 98.12 429 LYS A O 1
ATOM 3386 N N . THR A 1 430 ? -6.734 -13.617 -0.503 1 98.25 430 THR A N 1
ATOM 3387 C CA . THR A 1 430 ? -5.82 -13.234 -1.576 1 98.25 430 THR A CA 1
ATOM 3388 C C . THR A 1 430 ? -4.445 -13.859 -1.365 1 98.25 430 THR A C 1
ATOM 3390 O O . THR A 1 430 ? -3.977 -13.969 -0.23 1 98.25 430 THR A O 1
ATOM 3393 N N . SER A 1 431 ? -3.814 -14.312 -2.443 1 98.06 431 SER A N 1
ATOM 3394 C CA . SER A 1 431 ? -2.463 -14.859 -2.348 1 98.06 431 SER A CA 1
ATOM 3395 C C . SER A 1 431 ? -1.693 -14.656 -3.65 1 98.06 431 SER A C 1
ATOM 3397 O O . SER A 1 431 ? -2.295 -14.508 -4.715 1 98.06 431 SER A O 1
ATOM 3399 N N . MET A 1 432 ? -0.426 -14.57 -3.551 1 98.38 432 MET A N 1
ATOM 3400 C CA . MET A 1 432 ? 0.47 -14.5 -4.699 1 98.38 432 MET A CA 1
ATOM 3401 C C . MET A 1 432 ? 1.634 -15.469 -4.543 1 98.38 432 MET A C 1
ATOM 3403 O O . MET A 1 432 ? 2.383 -15.398 -3.566 1 98.38 432 MET A O 1
ATOM 3407 N N . ALA A 1 433 ? 1.721 -16.406 -5.406 1 98.12 433 ALA A N 1
ATOM 3408 C CA . ALA A 1 433 ? 2.816 -17.359 -5.465 1 98.12 433 ALA A CA 1
ATOM 3409 C C . ALA A 1 433 ? 3.561 -17.266 -6.793 1 98.12 433 ALA A C 1
ATOM 3411 O O . ALA A 1 433 ? 3.256 -18 -7.738 1 98.12 433 ALA A O 1
ATOM 3412 N N . PRO A 1 434 ? 4.59 -16.453 -6.836 1 96.75 434 PRO A N 1
ATOM 3413 C CA . PRO A 1 434 ? 5.336 -16.281 -8.086 1 96.75 434 PRO A CA 1
ATOM 3414 C C . PRO A 1 434 ? 6.074 -17.547 -8.5 1 96.75 434 PRO A C 1
ATOM 3416 O O . PRO A 1 434 ? 6.426 -18.375 -7.652 1 96.75 434 PRO A O 1
ATOM 3419 N N . GLY A 1 435 ? 6.258 -17.625 -9.82 1 95.75 435 GLY A N 1
ATOM 3420 C CA . GLY A 1 435 ? 6.914 -18.797 -10.352 1 95.75 435 GLY A CA 1
ATOM 3421 C C . GLY A 1 435 ? 8.367 -18.906 -9.945 1 95.75 435 GLY A C 1
ATOM 3422 O O . GLY A 1 435 ? 8.922 -20.016 -9.898 1 95.75 435 GLY A O 1
ATOM 3423 N N . SER A 1 436 ? 9.047 -17.828 -9.789 1 94.25 436 SER A N 1
ATOM 3424 C CA . SER A 1 436 ? 10.422 -17.781 -9.32 1 94.25 436 SER A CA 1
ATOM 3425 C C . SER A 1 436 ? 10.688 -16.547 -8.477 1 94.25 436 SER A C 1
ATOM 3427 O O . SER A 1 436 ? 9.961 -15.547 -8.578 1 94.25 436 SER A O 1
ATOM 3429 N N . PRO A 1 437 ? 11.773 -16.547 -7.641 1 95.19 437 PRO A N 1
ATOM 3430 C CA . PRO A 1 437 ? 12.125 -15.383 -6.824 1 95.19 437 PRO A CA 1
ATOM 3431 C C . PRO A 1 437 ? 12.5 -14.164 -7.664 1 95.19 437 PRO A C 1
ATOM 3433 O O . PRO A 1 437 ? 12.492 -13.039 -7.164 1 95.19 437 PRO A O 1
ATOM 3436 N N . VAL A 1 438 ? 12.789 -14.336 -8.945 1 95.44 438 VAL A N 1
ATOM 3437 C CA . VAL A 1 438 ? 13.133 -13.234 -9.844 1 95.44 438 VAL A CA 1
ATOM 3438 C C . VAL A 1 438 ? 11.961 -12.258 -9.938 1 95.44 438 VAL A C 1
ATOM 3440 O O . VAL A 1 438 ? 12.164 -11.047 -10.031 1 95.44 438 VAL A O 1
ATOM 3443 N N . VAL A 1 439 ? 10.719 -12.773 -9.891 1 96.62 439 VAL A N 1
ATOM 3444 C CA . VAL A 1 439 ? 9.508 -11.961 -10.008 1 96.62 439 VAL A CA 1
ATOM 3445 C C . VAL A 1 439 ? 9.414 -11 -8.82 1 96.62 439 VAL A C 1
ATOM 3447 O O . VAL A 1 439 ? 9.062 -9.836 -8.992 1 96.62 439 VAL A O 1
ATOM 3450 N N . VAL A 1 440 ? 9.727 -11.492 -7.652 1 96.56 440 VAL A N 1
ATOM 3451 C CA . VAL A 1 440 ? 9.68 -10.664 -6.449 1 96.56 440 VAL A CA 1
ATOM 3452 C C . VAL A 1 440 ? 10.734 -9.562 -6.543 1 96.56 440 VAL A C 1
ATOM 3454 O O . VAL A 1 440 ? 10.477 -8.414 -6.164 1 96.56 440 VAL A O 1
ATOM 3457 N N . GLU A 1 441 ? 11.891 -9.891 -7.086 1 95.25 441 GLU A N 1
ATOM 3458 C CA . GLU A 1 441 ? 12.977 -8.93 -7.199 1 95.25 441 GLU A CA 1
ATOM 3459 C C . GLU A 1 441 ? 12.586 -7.758 -8.102 1 95.25 441 GLU A C 1
ATOM 3461 O O . GLU A 1 441 ? 12.781 -6.598 -7.734 1 95.25 441 GLU A O 1
ATOM 3466 N N . TYR A 1 442 ? 12.016 -8.008 -9.281 1 94.75 442 TYR A N 1
ATOM 3467 C CA . TYR A 1 442 ? 11.727 -6.887 -10.172 1 94.75 442 TYR A CA 1
ATOM 3468 C C . TYR A 1 442 ? 10.469 -6.148 -9.719 1 94.75 442 TYR A C 1
ATOM 3470 O O . TYR A 1 442 ? 10.289 -4.969 -10.031 1 94.75 442 TYR A O 1
ATOM 3478 N N . LEU A 1 443 ? 9.508 -6.828 -8.992 1 96.88 443 LEU A N 1
ATOM 3479 C CA . LEU A 1 443 ? 8.367 -6.117 -8.422 1 96.88 443 LEU A CA 1
ATOM 3480 C C . LEU A 1 443 ? 8.82 -5.152 -7.328 1 96.88 443 LEU A C 1
ATOM 3482 O O . LEU A 1 443 ? 8.266 -4.066 -7.184 1 96.88 443 LEU A O 1
ATOM 3486 N N . LYS A 1 444 ? 9.836 -5.562 -6.535 1 95.25 444 LYS A N 1
ATOM 3487 C CA . LYS A 1 444 ? 10.414 -4.703 -5.508 1 95.25 444 LYS A CA 1
ATOM 3488 C C . LYS A 1 444 ? 11.133 -3.508 -6.137 1 95.25 444 LYS A C 1
ATOM 3490 O O . LYS A 1 444 ? 10.891 -2.363 -5.746 1 95.25 444 LYS A O 1
ATOM 3495 N N . GLU A 1 445 ? 11.938 -3.762 -7.074 1 94.12 445 GLU A N 1
ATOM 3496 C CA . GLU A 1 445 ? 12.75 -2.727 -7.707 1 94.12 445 GLU A CA 1
ATOM 3497 C C . GLU A 1 445 ? 11.883 -1.721 -8.453 1 94.12 445 GLU A C 1
ATOM 3499 O O . GLU A 1 445 ? 12.219 -0.537 -8.531 1 94.12 445 GLU A O 1
ATOM 3504 N N . SER A 1 446 ? 10.789 -2.221 -9.031 1 94.44 446 SER A N 1
ATOM 3505 C CA . SER A 1 446 ? 9.883 -1.348 -9.766 1 94.44 446 SER A CA 1
ATOM 3506 C C . SER A 1 446 ? 8.984 -0.558 -8.82 1 94.44 446 SER A C 1
ATOM 3508 O O . SER A 1 446 ? 8.266 0.346 -9.242 1 94.44 446 SER A O 1
ATOM 3510 N N . GLY A 1 447 ? 8.977 -0.884 -7.551 1 94.75 447 GLY A N 1
ATOM 3511 C CA . GLY A 1 447 ? 8.156 -0.202 -6.57 1 94.75 447 GLY A CA 1
ATOM 3512 C C . GLY A 1 447 ? 6.703 -0.644 -6.598 1 94.75 447 GLY A C 1
ATOM 3513 O O . GLY A 1 447 ? 5.84 0.003 -6.004 1 94.75 447 GLY A O 1
ATOM 3514 N N . LEU A 1 448 ? 6.379 -1.743 -7.25 1 97.38 448 LEU A N 1
ATOM 3515 C CA . LEU A 1 448 ? 4.996 -2.166 -7.441 1 97.38 448 LEU A CA 1
ATOM 3516 C C . LEU A 1 448 ? 4.57 -3.133 -6.34 1 97.38 448 LEU A C 1
ATOM 3518 O O . LEU A 1 448 ? 3.375 -3.281 -6.066 1 97.38 448 LEU A O 1
ATOM 3522 N N . LEU A 1 449 ? 5.52 -3.811 -5.645 1 97.81 449 LEU A N 1
ATOM 3523 C CA . LEU A 1 449 ? 5.23 -4.859 -4.676 1 97.81 449 LEU A CA 1
ATOM 3524 C C . LEU A 1 449 ? 4.391 -4.316 -3.523 1 97.81 449 LEU A C 1
ATOM 3526 O O . LEU A 1 449 ? 3.418 -4.953 -3.104 1 97.81 449 LEU A O 1
ATOM 3530 N N . PRO A 1 450 ? 4.688 -3.031 -2.977 1 97.5 450 PRO A N 1
ATOM 3531 C CA . PRO A 1 450 ? 3.895 -2.529 -1.854 1 97.5 450 PRO A CA 1
ATOM 3532 C C . PRO A 1 450 ? 2.412 -2.398 -2.191 1 97.5 450 PRO A C 1
ATOM 3534 O O . PRO A 1 450 ? 1.558 -2.576 -1.319 1 97.5 450 PRO A O 1
ATOM 3537 N N . TYR A 1 451 ? 2.113 -2.09 -3.438 1 98.38 451 TYR A N 1
ATOM 3538 C CA . TYR A 1 451 ? 0.723 -1.914 -3.844 1 98.38 451 TYR A CA 1
ATOM 3539 C C . TYR A 1 451 ? 0.002 -3.254 -3.912 1 98.38 451 TYR A C 1
ATOM 3541 O O . TYR A 1 451 ? -1.179 -3.35 -3.568 1 98.38 451 TYR A O 1
ATOM 3549 N N . LEU A 1 452 ? 0.684 -4.285 -4.391 1 98.69 452 LEU A N 1
ATOM 3550 C CA . LEU A 1 452 ? 0.113 -5.629 -4.348 1 98.69 452 LEU A CA 1
ATOM 3551 C C . LEU A 1 452 ? -0.129 -6.07 -2.908 1 98.69 452 LEU A C 1
ATOM 3553 O O . LEU A 1 452 ? -1.195 -6.602 -2.59 1 98.69 452 LEU A O 1
ATOM 3557 N N . GLU A 1 453 ? 0.839 -5.832 -2.057 1 98.25 453 GLU A N 1
ATOM 3558 C CA . GLU A 1 453 ? 0.711 -6.172 -0.643 1 98.25 453 GLU A CA 1
ATOM 3559 C C . GLU A 1 453 ? -0.444 -5.414 0.005 1 98.25 453 GLU A C 1
ATOM 3561 O O . GLU A 1 453 ? -1.166 -5.969 0.838 1 98.25 453 GLU A O 1
ATOM 3566 N N . ALA A 1 454 ? -0.587 -4.156 -0.428 1 98 454 ALA A N 1
ATOM 3567 C CA . ALA A 1 454 ? -1.664 -3.32 0.099 1 98 454 ALA A CA 1
ATOM 3568 C C . ALA A 1 454 ? -3.029 -3.939 -0.19 1 98 454 ALA A C 1
ATOM 3570 O O . ALA A 1 454 ? -3.988 -3.719 0.554 1 98 454 ALA A O 1
ATOM 3571 N N . LEU A 1 455 ? -3.127 -4.727 -1.245 1 98.5 455 LEU A N 1
ATOM 3572 C CA . LEU A 1 455 ? -4.379 -5.375 -1.623 1 98.5 455 LEU A CA 1
ATOM 3573 C C . LEU A 1 455 ? -4.418 -6.812 -1.125 1 98.5 455 LEU A C 1
ATOM 3575 O O . LEU A 1 455 ? -5.312 -7.578 -1.49 1 98.5 455 LEU A O 1
ATOM 3579 N N . GLY A 1 456 ? -3.42 -7.238 -0.345 1 98 456 GLY A N 1
ATOM 3580 C CA . GLY A 1 456 ? -3.41 -8.547 0.292 1 98 456 GLY A CA 1
ATOM 3581 C C . GLY A 1 456 ? -2.623 -9.586 -0.486 1 98 456 GLY A C 1
ATOM 3582 O O . GLY A 1 456 ? -2.537 -10.742 -0.074 1 98 456 GLY A O 1
ATOM 3583 N N . PHE A 1 457 ? -2.076 -9.211 -1.612 1 98.56 457 PHE A N 1
ATOM 3584 C CA . PHE A 1 457 ? -1.331 -10.156 -2.438 1 98.56 457 PHE A CA 1
ATOM 3585 C C . PHE A 1 457 ? 0.134 -10.203 -2.02 1 98.56 457 PHE A C 1
ATOM 3587 O O . PHE A 1 457 ? 1.019 -9.836 -2.797 1 98.56 457 PHE A O 1
ATOM 3594 N N . HIS A 1 458 ? 0.363 -10.734 -0.809 1 98.19 458 HIS A N 1
ATOM 3595 C CA . HIS A 1 458 ? 1.701 -11.016 -0.3 1 98.19 458 HIS A CA 1
ATOM 3596 C C . HIS A 1 458 ? 2.252 -12.312 -0.883 1 98.19 458 HIS A C 1
ATOM 3598 O O . HIS A 1 458 ? 1.486 -13.188 -1.297 1 98.19 458 HIS A O 1
ATOM 3604 N N . VAL A 1 459 ? 3.557 -12.43 -0.937 1 98.12 459 VAL A N 1
ATOM 3605 C CA . VAL A 1 459 ? 4.18 -13.672 -1.385 1 98.12 459 VAL A CA 1
ATOM 3606 C C . VAL A 1 459 ? 3.908 -14.781 -0.371 1 98.12 459 VAL A C 1
ATOM 3608 O O . VAL A 1 459 ? 4.223 -14.633 0.813 1 98.12 459 VAL A O 1
ATOM 3611 N N . VAL A 1 460 ? 3.34 -15.859 -0.845 1 98.25 460 VAL A N 1
ATOM 3612 C CA . VAL A 1 460 ? 2.928 -16.906 0.088 1 98.25 460 VAL A CA 1
ATOM 3613 C C . VAL A 1 460 ? 3.834 -18.125 -0.066 1 98.25 460 VAL A C 1
ATOM 3615 O O . VAL A 1 460 ? 3.842 -19.016 0.791 1 98.25 460 VAL A O 1
ATOM 3618 N N . GLY A 1 461 ? 4.566 -18.188 -1.144 1 97.12 461 GLY A N 1
ATOM 3619 C CA . GLY A 1 461 ? 5.438 -19.312 -1.427 1 97.12 461 GLY A CA 1
ATOM 3620 C C . GLY A 1 461 ? 5.922 -19.344 -2.865 1 97.12 461 GLY A C 1
ATOM 3621 O O . GLY A 1 461 ? 5.453 -18.562 -3.699 1 97.12 461 GLY A O 1
ATOM 3622 N N . PHE A 1 462 ? 6.895 -20.156 -3.133 1 96.44 462 PHE A N 1
ATOM 3623 C CA . PHE A 1 462 ? 7.379 -20.469 -4.473 1 96.44 462 PHE A CA 1
ATOM 3624 C C . PHE A 1 462 ? 7.09 -21.922 -4.828 1 96.44 462 PHE A C 1
ATOM 3626 O O . PHE A 1 462 ? 7.887 -22.812 -4.52 1 96.44 462 PHE A O 1
ATOM 3633 N N . GLY A 1 463 ? 5.984 -22.141 -5.5 1 96.38 463 GLY A N 1
ATOM 3634 C CA . GLY A 1 463 ? 5.469 -23.438 -5.895 1 96.38 463 GLY A CA 1
ATOM 3635 C C . GLY A 1 463 ? 4.094 -23.359 -6.531 1 96.38 463 GLY A C 1
ATOM 3636 O O . GLY A 1 463 ? 3.582 -22.281 -6.793 1 96.38 463 GLY A O 1
ATOM 3637 N N . CYS A 1 464 ? 3.52 -24.453 -6.773 1 95.12 464 CYS A N 1
ATOM 3638 C CA . CYS A 1 464 ? 2.256 -24.516 -7.5 1 95.12 464 CYS A CA 1
ATOM 3639 C C . CYS A 1 464 ? 1.102 -24.047 -6.617 1 95.12 464 CYS A C 1
ATOM 3641 O O . CYS A 1 464 ? 0.11 -23.516 -7.121 1 95.12 464 CYS A O 1
ATOM 3643 N N . THR A 1 465 ? 1.212 -24.312 -5.27 1 96.06 465 THR A N 1
ATOM 3644 C CA . THR A 1 465 ? 0.302 -23.812 -4.242 1 96.06 465 THR A CA 1
ATOM 3645 C C . THR A 1 465 ? -1.15 -24.031 -4.656 1 96.06 465 THR A C 1
ATOM 3647 O O . THR A 1 465 ? -1.602 -25.172 -4.781 1 96.06 465 THR A O 1
ATOM 3650 N N . THR A 1 466 ? -1.948 -22.969 -4.918 1 95.88 466 THR A N 1
ATOM 3651 C CA . THR A 1 466 ? -3.393 -23 -5.117 1 95.88 466 THR A CA 1
ATOM 3652 C C . THR A 1 466 ? -3.748 -23.75 -6.395 1 95.88 466 THR A C 1
ATOM 3654 O O . THR A 1 466 ? -4.773 -24.438 -6.453 1 95.88 466 THR A O 1
ATOM 3657 N N . CYS A 1 467 ? -2.926 -23.734 -7.34 1 93.75 467 CYS A N 1
ATOM 3658 C CA . CYS A 1 467 ? -3.223 -24.312 -8.648 1 93.75 467 CYS A CA 1
ATOM 3659 C C . CYS A 1 467 ? -3.434 -25.812 -8.555 1 93.75 467 CYS A C 1
ATOM 3661 O O . CYS A 1 467 ? -4.195 -26.391 -9.336 1 93.75 467 CYS A O 1
ATOM 3663 N N . ILE A 1 468 ? -2.83 -26.469 -7.617 1 92.69 468 ILE A N 1
ATOM 3664 C CA . ILE A 1 468 ? -2.936 -27.922 -7.516 1 92.69 468 ILE A CA 1
ATOM 3665 C C . ILE A 1 468 ? -3.797 -28.297 -6.312 1 92.69 468 ILE A C 1
ATOM 3667 O O . ILE A 1 468 ? -3.74 -29.438 -5.832 1 92.69 468 ILE A O 1
ATOM 3671 N N . GLY A 1 469 ? -4.445 -27.297 -5.781 1 91.12 469 GLY A N 1
ATOM 3672 C CA . GLY A 1 469 ? -5.367 -27.562 -4.688 1 91.12 469 GLY A CA 1
ATOM 3673 C C . GLY A 1 469 ? -4.766 -27.281 -3.32 1 91.12 469 GLY A C 1
ATOM 3674 O O . GLY A 1 469 ? -5.344 -27.641 -2.295 1 91.12 469 GLY A O 1
ATOM 3675 N N . ASN A 1 470 ? -3.59 -26.688 -3.309 1 95.56 470 ASN A N 1
ATOM 3676 C CA . ASN A 1 470 ? -2.93 -26.328 -2.059 1 95.56 470 ASN A CA 1
ATOM 3677 C C . ASN A 1 470 ? -3.264 -24.891 -1.644 1 95.56 470 ASN A C 1
ATOM 3679 O O . ASN A 1 470 ? -2.377 -24.141 -1.246 1 95.56 470 ASN A O 1
ATOM 3683 N N . ALA A 1 471 ? -4.547 -24.547 -1.791 1 95.44 471 ALA A N 1
ATOM 3684 C CA . ALA A 1 471 ? -5.004 -23.203 -1.453 1 95.44 471 ALA A CA 1
ATOM 3685 C C . ALA A 1 471 ? -5.105 -23.016 0.059 1 95.44 471 ALA A C 1
ATOM 3687 O O . ALA A 1 471 ? -5.188 -21.891 0.552 1 95.44 471 ALA A O 1
ATOM 3688 N N . GLY A 1 472 ? -4.984 -24.141 0.797 1 92.44 472 GLY A N 1
ATOM 3689 C CA . GLY A 1 472 ? -5.285 -24.047 2.217 1 92.44 472 GLY A CA 1
ATOM 3690 C C . GLY A 1 472 ? -6.742 -23.734 2.496 1 92.44 472 GLY A C 1
ATOM 3691 O O . GLY A 1 472 ? -7.547 -23.609 1.57 1 92.44 472 GLY A O 1
ATOM 3692 N N . PRO A 1 473 ? -7.07 -23.672 3.736 1 92 473 PRO A N 1
ATOM 3693 C CA . PRO A 1 473 ? -8.461 -23.391 4.098 1 92 473 PRO A CA 1
ATOM 3694 C C . PRO A 1 473 ? -8.883 -21.953 3.799 1 92 473 PRO A C 1
ATOM 3696 O O . PRO A 1 473 ? -8.039 -21.062 3.791 1 92 473 PRO A O 1
ATOM 3699 N N . LEU A 1 474 ? -10.156 -21.734 3.5 1 94.88 474 LEU A N 1
ATOM 3700 C CA . LEU A 1 474 ? -10.719 -20.391 3.52 1 94.88 474 LEU A CA 1
ATOM 3701 C C . LEU A 1 474 ? -10.711 -19.828 4.938 1 94.88 474 LEU A C 1
ATOM 3703 O O . LEU A 1 474 ? -10.562 -20.578 5.906 1 94.88 474 LEU A O 1
ATOM 3707 N N . PRO A 1 475 ? -10.797 -18.469 5.031 1 93.31 475 PRO A N 1
ATOM 3708 C CA . PRO A 1 475 ? -10.984 -17.969 6.391 1 93.31 475 PRO A CA 1
ATOM 3709 C C . PRO A 1 475 ? -12.133 -18.656 7.129 1 93.31 475 PRO A C 1
ATOM 3711 O O . PRO A 1 475 ? -13.195 -18.875 6.547 1 93.31 475 PRO A O 1
ATOM 3714 N N . LYS A 1 476 ? -11.922 -19.031 8.383 1 92.44 476 LYS A N 1
ATOM 3715 C CA . LYS A 1 476 ? -12.844 -19.859 9.148 1 92.44 476 LYS A CA 1
ATOM 3716 C C . LYS A 1 476 ? -14.266 -19.297 9.102 1 92.44 476 LYS A C 1
ATOM 3718 O O . LYS A 1 476 ? -15.219 -20.031 8.859 1 92.44 476 LYS A O 1
ATOM 3723 N N . LYS A 1 477 ? -14.398 -18.016 9.312 1 93.88 477 LYS A N 1
ATOM 3724 C CA . LYS A 1 477 ? -15.711 -17.391 9.344 1 93.88 477 LYS A CA 1
ATOM 3725 C C . LYS A 1 477 ? -16.406 -17.469 7.984 1 93.88 477 LYS A C 1
ATOM 3727 O O . LYS A 1 477 ? -17.625 -17.625 7.906 1 93.88 477 LYS A O 1
ATOM 3732 N N . ILE A 1 478 ? -15.641 -17.359 6.953 1 96 478 ILE A N 1
ATOM 3733 C CA . ILE A 1 478 ? -16.188 -17.422 5.598 1 96 478 ILE A CA 1
ATOM 3734 C C . ILE A 1 478 ? -16.594 -18.859 5.277 1 96 478 ILE A C 1
ATOM 3736 O O . ILE A 1 478 ? -17.672 -19.078 4.715 1 96 478 ILE A O 1
ATOM 3740 N N . GLU A 1 479 ? -15.688 -19.75 5.574 1 94.56 479 GLU A N 1
ATOM 3741 C CA . GLU A 1 479 ? -15.992 -21.156 5.344 1 94.56 479 GLU A CA 1
ATOM 3742 C C . GLU A 1 479 ? -17.281 -21.578 6.055 1 94.56 479 GLU A C 1
ATOM 3744 O O . GLU A 1 479 ? -18.141 -22.234 5.465 1 94.56 479 GLU A O 1
ATOM 3749 N N . GLU A 1 480 ? -17.469 -21.203 7.301 1 95.56 480 GLU A N 1
ATOM 3750 C CA . GLU A 1 480 ? -18.656 -21.516 8.086 1 95.56 480 GLU A CA 1
ATOM 3751 C C . GLU A 1 480 ? -19.906 -20.875 7.473 1 95.56 480 GLU A C 1
ATOM 3753 O O . GLU A 1 480 ? -20.969 -21.5 7.418 1 95.56 480 GLU A O 1
ATOM 3758 N N . ASP A 1 481 ? -19.75 -19.672 7.074 1 96.81 481 ASP A N 1
ATOM 3759 C CA . ASP A 1 481 ? -20.875 -18.969 6.453 1 96.81 481 ASP A CA 1
ATOM 3760 C C . ASP A 1 481 ? -21.328 -19.672 5.18 1 96.81 481 ASP A C 1
ATOM 3762 O O . ASP A 1 481 ? -22.531 -19.844 4.953 1 96.81 481 ASP A O 1
ATOM 3766 N N . VAL A 1 482 ? -20.391 -20.094 4.363 1 96.31 482 VAL A N 1
ATOM 3767 C CA . VAL A 1 482 ? -20.672 -20.766 3.1 1 96.31 482 VAL A CA 1
ATOM 3768 C C . VAL A 1 482 ? -21.328 -22.109 3.373 1 96.31 482 VAL A C 1
ATOM 3770 O O . VAL A 1 482 ? -22.328 -22.469 2.738 1 96.31 482 VAL A O 1
ATOM 3773 N N . LYS A 1 483 ? -20.844 -22.859 4.328 1 93.62 483 LYS A N 1
ATOM 3774 C CA . LYS A 1 483 ? -21.359 -24.188 4.664 1 93.62 483 LYS A CA 1
ATOM 3775 C C . LYS A 1 483 ? -22.766 -24.094 5.25 1 93.62 483 LYS A C 1
ATOM 3777 O O . LYS A 1 483 ? -23.672 -24.812 4.816 1 93.62 483 LYS A O 1
ATOM 3782 N N . SER A 1 484 ? -22.891 -23.188 6.188 1 96 484 SER A N 1
ATOM 3783 C CA . SER A 1 484 ? -24.141 -23.094 6.938 1 96 484 SER A CA 1
ATOM 3784 C C . SER A 1 484 ? -25.297 -22.641 6.043 1 96 484 SER A C 1
ATOM 3786 O O . SER A 1 484 ? -26.438 -23.062 6.227 1 96 484 SER A O 1
ATOM 3788 N N . ASN A 1 485 ? -24.953 -21.891 5.098 1 96.38 485 ASN A N 1
ATOM 3789 C CA . ASN A 1 485 ? -26 -21.312 4.27 1 96.38 485 ASN A CA 1
ATOM 3790 C C . ASN A 1 485 ? -26.016 -21.922 2.871 1 96.38 485 ASN A C 1
ATOM 3792 O O . ASN A 1 485 ? -26.812 -21.531 2.018 1 96.38 485 ASN A O 1
ATOM 3796 N N . LYS A 1 486 ? -25.219 -22.891 2.594 1 93.62 486 LYS A N 1
ATOM 3797 C CA . LYS A 1 486 ? -25.125 -23.578 1.312 1 93.62 486 LYS A CA 1
ATOM 3798 C C . LYS A 1 486 ? -25.016 -22.594 0.158 1 93.62 486 LYS A C 1
ATOM 3800 O O . LYS A 1 486 ? -25.781 -22.656 -0.798 1 93.62 486 LYS A O 1
ATOM 3805 N N . LEU A 1 487 ? -24 -21.656 0.347 1 96.94 487 LEU A N 1
ATOM 3806 C CA . LEU A 1 487 ? -23.828 -20.578 -0.611 1 96.94 487 LEU A CA 1
ATOM 3807 C C . LEU A 1 487 ? -23.031 -21.031 -1.826 1 96.94 487 LEU A C 1
ATOM 3809 O O . LEU A 1 487 ? -22.141 -21.859 -1.704 1 96.94 487 LEU A O 1
ATOM 3813 N N . GLU A 1 488 ? -23.406 -20.484 -2.994 1 96.31 488 GLU A N 1
ATOM 3814 C CA . GLU A 1 488 ? -22.641 -20.656 -4.223 1 96.31 488 GLU A CA 1
ATOM 3815 C C . GLU A 1 488 ? -21.578 -19.578 -4.379 1 96.31 488 GLU A C 1
ATOM 3817 O O . GLU A 1 488 ? -21.859 -18.484 -4.848 1 96.31 488 GLU A O 1
ATOM 3822 N N . VAL A 1 489 ? -20.359 -19.922 -4.02 1 97.69 489 VAL A N 1
ATOM 3823 C CA . VAL A 1 489 ? -19.281 -18.953 -4.09 1 97.69 489 VAL A CA 1
ATOM 3824 C C . VAL A 1 489 ? -18.219 -19.422 -5.078 1 97.69 489 VAL A C 1
ATOM 3826 O O . VAL A 1 489 ? -18.172 -20.609 -5.422 1 97.69 489 VAL A O 1
ATOM 3829 N N . TYR A 1 490 ? -17.359 -18.547 -5.57 1 98.31 490 TYR A N 1
ATOM 3830 C CA . TYR A 1 490 ? -16.453 -18.859 -6.66 1 98.31 490 TYR A CA 1
ATOM 3831 C C . TYR A 1 490 ? -15.023 -18.438 -6.316 1 98.31 490 TYR A C 1
ATOM 3833 O O . TYR A 1 490 ? -14.812 -17.672 -5.371 1 98.31 490 TYR A O 1
ATOM 3841 N N . GLY A 1 491 ? -14.086 -19 -6.961 1 98.19 491 GLY A N 1
ATOM 3842 C CA . GLY A 1 491 ? -12.695 -18.562 -6.969 1 98.19 491 GLY A CA 1
ATOM 3843 C C . GLY A 1 491 ? -12.227 -18.078 -8.328 1 98.19 491 GLY A C 1
ATOM 3844 O O . GLY A 1 491 ? -12.797 -18.453 -9.352 1 98.19 491 GLY A O 1
ATOM 3845 N N . VAL A 1 492 ? -11.305 -17.172 -8.352 1 98.75 492 VAL A N 1
ATOM 3846 C CA . VAL A 1 492 ? -10.648 -16.734 -9.57 1 98.75 492 VAL A CA 1
ATOM 3847 C C . VAL A 1 492 ? -9.133 -16.844 -9.422 1 98.75 492 VAL A C 1
ATOM 3849 O O . VAL A 1 492 ? -8.539 -16.25 -8.508 1 98.75 492 VAL A O 1
ATOM 3852 N N . ILE A 1 493 ? -8.477 -17.562 -10.266 1 98.56 493 ILE A N 1
ATOM 3853 C CA . ILE A 1 493 ? -7.039 -17.797 -10.125 1 98.56 493 ILE A CA 1
ATOM 3854 C C . ILE A 1 493 ? -6.359 -17.625 -11.484 1 98.56 493 ILE A C 1
ATOM 3856 O O . ILE A 1 493 ? -7.008 -17.734 -12.531 1 98.56 493 ILE A O 1
ATOM 3860 N N . SER A 1 494 ? -5.09 -17.359 -11.453 1 98 494 SER A N 1
ATOM 3861 C CA . SER A 1 494 ? -4.316 -17.281 -12.688 1 98 494 SER A CA 1
ATOM 3862 C C . SER A 1 494 ? -3.658 -18.625 -13.016 1 98 494 SER A C 1
ATOM 3864 O O . SER A 1 494 ? -2.457 -18.672 -13.281 1 98 494 SER A O 1
ATOM 3866 N N . GLY A 1 495 ? -4.406 -19.656 -12.875 1 95 495 GLY A N 1
ATOM 3867 C CA . GLY A 1 495 ? -3.906 -21.016 -13.094 1 95 495 GLY A CA 1
ATOM 3868 C C . GLY A 1 495 ? -4.215 -21.547 -14.484 1 95 495 GLY A C 1
ATOM 3869 O O . GLY A 1 495 ? -4.691 -20.797 -15.344 1 95 495 GLY A O 1
ATOM 3870 N N . ASN A 1 496 ? -3.881 -22.75 -14.703 1 94.62 496 ASN A N 1
ATOM 3871 C CA . ASN A 1 496 ? -4.133 -23.375 -15.992 1 94.62 496 ASN A CA 1
ATOM 3872 C C . ASN A 1 496 ? -5.281 -24.375 -15.914 1 94.62 496 ASN A C 1
ATOM 3874 O O . ASN A 1 496 ? -5.82 -24.797 -16.938 1 94.62 496 ASN A O 1
ATOM 3878 N N . ARG A 1 497 ? -5.656 -24.766 -14.688 1 93.62 497 ARG A N 1
ATOM 3879 C CA . ARG A 1 497 ? -6.754 -25.719 -14.539 1 93.62 497 ARG A CA 1
ATOM 3880 C C . ARG A 1 497 ? -7.707 -25.281 -13.43 1 93.62 497 ARG A C 1
ATOM 3882 O O . ARG A 1 497 ? -7.289 -24.672 -12.445 1 93.62 497 ARG A O 1
ATOM 3889 N N . ASN A 1 498 ? -9.031 -25.594 -13.633 1 93.88 498 ASN A N 1
ATOM 3890 C CA . ASN A 1 498 ? -10.07 -25.25 -12.68 1 93.88 498 ASN A CA 1
ATOM 3891 C C . ASN A 1 498 ? -11.102 -26.375 -12.539 1 93.88 498 ASN A C 1
ATOM 3893 O O . ASN A 1 498 ? -12.289 -26.094 -12.359 1 93.88 498 ASN A O 1
ATOM 3897 N N . TYR A 1 499 ? -10.633 -27.531 -12.641 1 90.19 499 TYR A N 1
ATOM 3898 C CA . TYR A 1 499 ? -11.523 -28.672 -12.523 1 90.19 499 TYR A CA 1
ATOM 3899 C C . TYR A 1 499 ? -12.281 -28.641 -11.203 1 90.19 499 TYR A C 1
ATOM 3901 O O . TYR A 1 499 ? -11.773 -28.141 -10.195 1 90.19 499 TYR A O 1
ATOM 3909 N N . GLU A 1 500 ? -13.398 -29.219 -11.266 1 86.56 500 GLU A N 1
ATOM 3910 C CA . GLU A 1 500 ? -14.273 -29.203 -10.102 1 86.56 500 GLU A CA 1
ATOM 3911 C C . GLU A 1 500 ? -13.617 -29.875 -8.906 1 86.56 500 GLU A C 1
ATOM 3913 O O . GLU A 1 500 ? -13.062 -30.969 -9.031 1 86.56 500 GLU A O 1
ATOM 3918 N N . GLY A 1 501 ? -13.648 -29.141 -7.809 1 84.81 501 GLY A N 1
ATOM 3919 C CA . GLY A 1 501 ? -13.172 -29.703 -6.555 1 84.81 501 GLY A CA 1
ATOM 3920 C C . GLY A 1 501 ? -11.664 -29.672 -6.422 1 84.81 501 GLY A C 1
ATOM 3921 O O . GLY A 1 501 ? -11.117 -30.062 -5.387 1 84.81 501 GLY A O 1
ATOM 3922 N N . ARG A 1 502 ? -11.008 -29.172 -7.406 1 86.31 502 ARG A N 1
ATOM 3923 C CA . ARG A 1 502 ? -9.547 -29.188 -7.426 1 86.31 502 ARG A CA 1
ATOM 3924 C C . ARG A 1 502 ? -8.969 -28.188 -6.441 1 86.31 502 ARG A C 1
ATOM 3926 O O . ARG A 1 502 ? -8.086 -28.516 -5.652 1 86.31 502 ARG A O 1
ATOM 3933 N N . ILE A 1 503 ? -9.516 -26.969 -6.461 1 91.88 503 ILE A N 1
ATOM 3934 C CA . ILE A 1 503 ? -8.875 -25.859 -5.766 1 91.88 503 ILE A CA 1
ATOM 3935 C C . ILE A 1 503 ? -9.281 -25.875 -4.293 1 91.88 503 ILE A C 1
ATOM 3937 O O . ILE A 1 503 ? -8.438 -25.734 -3.41 1 91.88 503 ILE A O 1
ATOM 3941 N N . ASN A 1 504 ? -10.523 -25.953 -4.07 1 90.81 504 ASN A N 1
ATOM 3942 C CA . ASN A 1 504 ? -11.156 -25.953 -2.75 1 90.81 504 ASN A CA 1
ATOM 3943 C C . ASN A 1 504 ? -12.531 -26.609 -2.787 1 90.81 504 ASN A C 1
ATOM 3945 O O . ASN A 1 504 ? -13.336 -26.328 -3.678 1 90.81 504 ASN A O 1
ATOM 3949 N N . PRO A 1 505 ? -12.758 -27.469 -1.866 1 86.19 505 PRO A N 1
ATOM 3950 C CA . PRO A 1 505 ? -13.992 -28.25 -1.941 1 86.19 505 PRO A CA 1
ATOM 3951 C C . PRO A 1 505 ? -15.242 -27.406 -1.761 1 86.19 505 PRO A C 1
ATOM 3953 O O . PRO A 1 505 ? -16.344 -27.812 -2.152 1 86.19 505 PRO A O 1
ATOM 3956 N N . TYR A 1 506 ? -15.188 -26.203 -1.212 1 90.88 506 TYR A N 1
ATOM 3957 C CA . TYR A 1 506 ? -16.359 -25.406 -0.888 1 90.88 506 TYR A CA 1
ATOM 3958 C C . TYR A 1 506 ? -16.719 -24.469 -2.029 1 90.88 506 TYR A C 1
ATOM 3960 O O . TYR A 1 506 ? -17.781 -23.844 -2.023 1 90.88 506 TYR A O 1
ATOM 3968 N N . LEU A 1 507 ? -15.875 -24.391 -3.008 1 95.12 507 LEU A N 1
ATOM 3969 C CA . LEU A 1 507 ? -16.156 -23.531 -4.156 1 95.12 507 LEU A CA 1
ATOM 3970 C C . LEU A 1 507 ? -17.078 -24.234 -5.148 1 95.12 507 LEU A C 1
ATOM 3972 O O . LEU A 1 507 ? -16.922 -25.422 -5.406 1 95.12 507 LEU A O 1
ATOM 3976 N N . SER A 1 508 ? -18 -23.484 -5.656 1 94.38 508 SER A N 1
ATOM 3977 C CA . SER A 1 508 ? -18.906 -24 -6.676 1 94.38 508 SER A CA 1
ATOM 3978 C C . SER A 1 508 ? -18.234 -24.062 -8.039 1 94.38 508 SER A C 1
ATOM 3980 O O . SER A 1 508 ? -18.656 -24.812 -8.922 1 94.38 508 SER A O 1
ATOM 3982 N N . GLY A 1 509 ? -17.25 -23.312 -8.219 1 95.44 509 GLY A N 1
ATOM 3983 C CA . GLY A 1 509 ? -16.453 -23.25 -9.43 1 95.44 509 GLY A CA 1
ATOM 3984 C C . GLY A 1 509 ? -15.281 -22.281 -9.312 1 95.44 509 GLY A C 1
ATOM 3985 O O . GLY A 1 509 ? -15.203 -21.5 -8.367 1 95.44 509 GLY A O 1
ATOM 3986 N N . VAL A 1 510 ? -14.398 -22.422 -10.195 1 97.5 510 VAL A N 1
ATOM 3987 C CA . VAL A 1 510 ? -13.234 -21.547 -10.258 1 97.5 510 VAL A CA 1
ATOM 3988 C C . VAL A 1 510 ? -13.031 -21.062 -11.688 1 97.5 510 VAL A C 1
ATOM 3990 O O . VAL A 1 510 ? -13.219 -21.812 -12.641 1 97.5 510 VAL A O 1
ATOM 3993 N N . PHE A 1 511 ? -12.734 -19.797 -11.82 1 98.44 511 PHE A N 1
ATOM 3994 C CA . PHE A 1 511 ? -12.445 -19.234 -13.133 1 98.44 511 PHE A CA 1
ATOM 3995 C C . PHE A 1 511 ? -10.953 -18.953 -13.289 1 98.44 511 PHE A C 1
ATOM 3997 O O . PHE A 1 511 ? -10.297 -18.531 -12.336 1 98.44 511 PHE A O 1
ATOM 4004 N N . LEU A 1 512 ? -10.469 -19.203 -14.477 1 98.38 512 LEU A N 1
ATOM 4005 C CA . LEU A 1 512 ? -9.094 -18.859 -14.844 1 98.38 512 LEU A CA 1
ATOM 4006 C C . LEU A 1 512 ? -9.016 -17.469 -15.453 1 98.38 512 LEU A C 1
ATOM 4008 O O . LEU A 1 512 ? -9.812 -17.125 -16.328 1 98.38 512 LEU A O 1
ATOM 4012 N N . ALA A 1 513 ? -8.125 -16.719 -14.969 1 98.31 513 ALA A N 1
ATOM 4013 C CA . ALA A 1 513 ? -7.973 -15.344 -15.445 1 98.31 513 ALA A CA 1
ATOM 4014 C C . ALA A 1 513 ? -6.508 -14.914 -15.422 1 98.31 513 ALA A C 1
ATOM 4016 O O . ALA A 1 513 ? -5.656 -15.617 -14.875 1 98.31 513 ALA A O 1
ATOM 4017 N N . SER A 1 514 ? -6.215 -13.805 -16.109 1 98.12 514 SER A N 1
ATOM 4018 C CA . SER A 1 514 ? -4.887 -13.203 -16 1 98.12 514 SER A CA 1
ATOM 4019 C C . SER A 1 514 ? -4.633 -12.688 -14.594 1 98.12 514 SER A C 1
ATOM 4021 O O . SER A 1 514 ? -5.574 -12.359 -13.867 1 98.12 514 SER A O 1
ATOM 4023 N N . PRO A 1 515 ? -3.334 -12.586 -14.203 1 98.5 515 PRO A N 1
ATOM 4024 C CA . PRO A 1 515 ? -3.031 -11.969 -12.906 1 98.5 515 PRO A CA 1
ATOM 4025 C C . PRO A 1 515 ? -3.686 -10.602 -12.734 1 98.5 515 PRO A C 1
ATOM 4027 O O . PRO A 1 515 ? -4.117 -10.25 -11.633 1 98.5 515 PRO A O 1
ATOM 4030 N N . VAL A 1 516 ? -3.783 -9.844 -13.797 1 98.62 516 VAL A N 1
ATOM 4031 C CA . VAL A 1 516 ? -4.395 -8.516 -13.758 1 98.62 516 VAL A CA 1
ATOM 4032 C C . VAL A 1 516 ? -5.867 -8.641 -13.375 1 98.62 516 VAL A C 1
ATOM 4034 O O . VAL A 1 516 ? -6.34 -7.938 -12.477 1 98.62 516 VAL A O 1
ATOM 4037 N N . LEU A 1 517 ? -6.559 -9.555 -14.008 1 98.69 517 LEU A N 1
ATOM 4038 C CA . LEU A 1 517 ? -7.98 -9.742 -13.734 1 98.69 517 LEU A CA 1
ATOM 4039 C C . LEU A 1 517 ? -8.195 -10.367 -12.359 1 98.69 517 LEU A C 1
ATOM 4041 O O . LEU A 1 517 ? -9.203 -10.102 -11.703 1 98.69 517 LEU A O 1
ATOM 4045 N N . VAL A 1 518 ? -7.242 -11.211 -11.938 1 98.81 518 VAL A N 1
ATOM 4046 C CA . VAL A 1 518 ? -7.332 -11.781 -10.594 1 98.81 518 VAL A CA 1
ATOM 4047 C C . VAL A 1 518 ? -7.41 -10.664 -9.562 1 98.81 518 VAL A C 1
ATOM 4049 O O . VAL A 1 518 ? -8.258 -10.695 -8.664 1 98.81 518 VAL A O 1
ATOM 4052 N N . VAL A 1 519 ? -6.535 -9.672 -9.688 1 98.81 519 VAL A N 1
ATOM 4053 C CA . VAL A 1 519 ? -6.543 -8.539 -8.773 1 98.81 519 VAL A CA 1
ATOM 4054 C C . VAL A 1 519 ? -7.855 -7.77 -8.914 1 98.81 519 VAL A C 1
ATOM 4056 O O . VAL A 1 519 ? -8.461 -7.375 -7.918 1 98.81 519 VAL A O 1
ATOM 4059 N N . ALA A 1 520 ? -8.336 -7.586 -10.125 1 98.81 520 ALA A N 1
ATOM 4060 C CA . ALA A 1 520 ? -9.578 -6.859 -10.367 1 98.81 520 ALA A CA 1
ATOM 4061 C C . ALA A 1 520 ? -10.75 -7.535 -9.664 1 98.81 520 ALA A C 1
ATOM 4063 O O . ALA A 1 520 ? -11.602 -6.859 -9.086 1 98.81 520 ALA A O 1
ATOM 4064 N N . PHE A 1 521 ? -10.797 -8.836 -9.719 1 98.88 521 PHE A N 1
ATOM 4065 C CA . PHE A 1 521 ? -11.898 -9.57 -9.102 1 98.88 521 PHE A CA 1
ATOM 4066 C C . PHE A 1 521 ? -11.82 -9.492 -7.582 1 98.88 521 PHE A C 1
ATOM 4068 O O . PHE A 1 521 ? -12.844 -9.531 -6.898 1 98.88 521 PHE A O 1
ATOM 4075 N N . SER A 1 522 ? -10.594 -9.383 -7.027 1 98.75 522 SER A N 1
ATOM 4076 C CA . SER A 1 522 ? -10.469 -9.203 -5.582 1 98.75 522 SER A CA 1
ATOM 4077 C C . SER A 1 522 ? -11.062 -7.875 -5.137 1 98.75 522 SER A C 1
ATOM 4079 O O . SER A 1 522 ? -11.562 -7.758 -4.016 1 98.75 522 SER A O 1
ATOM 4081 N N . LEU A 1 523 ? -10.93 -6.855 -6.02 1 98.69 523 LEU A N 1
ATOM 4082 C CA . LEU A 1 523 ? -11.5 -5.539 -5.758 1 98.69 523 LEU A CA 1
ATOM 4083 C C . LEU A 1 523 ? -13.023 -5.574 -5.855 1 98.69 523 LEU A C 1
ATOM 4085 O O . LEU A 1 523 ? -13.719 -5.004 -5.008 1 98.69 523 LEU A O 1
ATOM 4089 N N . ALA A 1 524 ? -13.578 -6.285 -6.895 1 98.5 524 ALA A N 1
ATOM 4090 C CA . ALA A 1 524 ? -15.016 -6.336 -7.141 1 98.5 524 ALA A CA 1
ATOM 4091 C C . ALA A 1 524 ? -15.719 -7.211 -6.105 1 98.5 524 ALA A C 1
ATOM 4093 O O . ALA A 1 524 ? -16.844 -6.914 -5.688 1 98.5 524 ALA A O 1
ATOM 4094 N N . GLY A 1 525 ? -15.133 -8.406 -5.797 1 98.38 525 GLY A N 1
ATOM 4095 C CA . GLY A 1 525 ? -15.648 -9.312 -4.785 1 98.38 525 GLY A CA 1
ATOM 4096 C C . GLY A 1 525 ? -16.828 -10.133 -5.266 1 98.38 525 GLY A C 1
ATOM 4097 O O . GLY A 1 525 ? -17.5 -10.805 -4.473 1 98.38 525 GLY A O 1
ATOM 4098 N N . ARG A 1 526 ? -17.156 -10.094 -6.516 1 98.06 526 ARG A N 1
ATOM 4099 C CA . ARG A 1 526 ? -18.281 -10.836 -7.082 1 98.06 526 ARG A CA 1
ATOM 4100 C C . ARG A 1 526 ? -17.984 -11.273 -8.508 1 98.06 526 ARG A C 1
ATOM 4102 O O . ARG A 1 526 ? -17.281 -10.578 -9.25 1 98.06 526 ARG A O 1
ATOM 4109 N N . ILE A 1 527 ? -18.562 -12.398 -8.93 1 98.25 527 ILE A N 1
ATOM 4110 C CA . ILE A 1 527 ? -18.234 -12.984 -10.227 1 98.25 527 ILE A CA 1
ATOM 4111 C C . ILE A 1 527 ? -19.188 -12.438 -11.281 1 98.25 527 ILE A C 1
ATOM 4113 O O . ILE A 1 527 ? -18.859 -12.398 -12.469 1 98.25 527 ILE A O 1
ATOM 4117 N N . ASP A 1 528 ? -20.406 -12.008 -10.891 1 97.31 528 ASP A N 1
ATOM 4118 C CA . ASP A 1 528 ? -21.422 -11.539 -11.828 1 97.31 528 ASP A CA 1
AT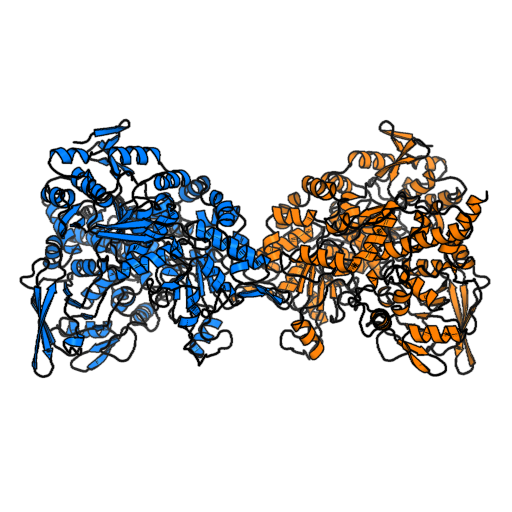OM 4119 C C . ASP A 1 528 ? -21.281 -10.039 -12.086 1 97.31 528 ASP A C 1
ATOM 4121 O O . ASP A 1 528 ? -22.281 -9.32 -12.102 1 97.31 528 ASP A O 1
ATOM 4125 N N . ILE A 1 529 ? -20.141 -9.578 -12.289 1 97.56 529 ILE A N 1
ATOM 4126 C CA . ILE A 1 529 ? -19.891 -8.164 -12.547 1 97.56 529 ILE A CA 1
ATOM 4127 C C . ILE A 1 529 ? -19.75 -7.938 -14.055 1 97.56 529 ILE A C 1
ATOM 4129 O O . ILE A 1 529 ? -19.172 -8.758 -14.766 1 97.56 529 ILE A O 1
ATOM 4133 N N . ASP A 1 530 ? -20.328 -6.824 -14.578 1 97.62 530 ASP A N 1
ATOM 4134 C CA . ASP A 1 530 ? -20.031 -6.293 -15.906 1 97.62 530 ASP A CA 1
ATOM 4135 C C . ASP A 1 530 ? -18.938 -5.234 -15.844 1 97.62 530 ASP A C 1
ATOM 4137 O O . ASP A 1 530 ? -19.219 -4.051 -15.656 1 97.62 530 ASP A O 1
ATOM 4141 N N . PHE A 1 531 ? -17.703 -5.559 -16.094 1 97.12 531 PHE A N 1
ATOM 4142 C CA . PHE A 1 531 ? -16.531 -4.711 -15.914 1 97.12 531 PHE A CA 1
ATOM 4143 C C . PHE A 1 531 ? -16.562 -3.531 -16.875 1 97.12 531 PHE A C 1
ATOM 4145 O O . PHE A 1 531 ? -15.812 -2.561 -16.688 1 97.12 531 PHE A O 1
ATOM 4152 N N . PHE A 1 532 ? -17.359 -3.598 -17.906 1 96.25 532 PHE A N 1
ATOM 4153 C CA . PHE A 1 532 ? -17.375 -2.539 -18.922 1 96.25 532 PHE A CA 1
ATOM 4154 C C . PHE A 1 532 ? -18.375 -1.455 -18.547 1 96.25 532 PHE A C 1
ATOM 4156 O O . PHE A 1 532 ? -18.188 -0.283 -18.875 1 96.25 532 PHE A O 1
ATOM 4163 N N . ASN A 1 533 ? -19.422 -1.84 -17.781 1 96.25 533 ASN A N 1
ATOM 4164 C CA . ASN A 1 533 ? -20.5 -0.884 -17.594 1 96.25 533 ASN A CA 1
ATOM 4165 C C . ASN A 1 533 ? -20.781 -0.635 -16.109 1 96.25 533 ASN A C 1
ATOM 4167 O O . ASN A 1 533 ? -21.469 0.324 -15.75 1 96.25 533 ASN A O 1
ATOM 4171 N N . GLU A 1 534 ? -20.297 -1.429 -15.281 1 97.81 534 GLU A N 1
ATOM 4172 C CA . GLU A 1 534 ? -20.5 -1.258 -13.844 1 97.81 534 GLU A CA 1
ATOM 4173 C C . GLU A 1 534 ? -19.203 -0.858 -13.148 1 97.81 534 GLU A C 1
ATOM 4175 O O . GLU A 1 534 ? -18.125 -1.323 -13.523 1 97.81 534 GLU A O 1
ATOM 4180 N N . PRO A 1 535 ? -19.312 0.033 -12.133 1 98.25 535 PRO A N 1
ATOM 4181 C CA . PRO A 1 535 ? -18.109 0.344 -11.375 1 98.25 535 PRO A CA 1
ATOM 4182 C C . PRO A 1 535 ? -17.625 -0.829 -10.523 1 98.25 535 PRO A C 1
ATOM 4184 O O . PRO A 1 535 ? -18.438 -1.571 -9.969 1 98.25 535 PRO A O 1
ATOM 4187 N N . ILE A 1 536 ? -16.344 -1 -10.461 1 98.12 536 ILE A N 1
ATOM 4188 C CA . ILE A 1 536 ? -15.75 -1.989 -9.578 1 98.12 536 ILE A CA 1
ATOM 4189 C C . ILE A 1 536 ? -16.047 -1.633 -8.125 1 98.12 536 ILE A C 1
ATOM 4191 O O . ILE A 1 536 ? -16.312 -2.514 -7.305 1 98.12 536 ILE A O 1
ATOM 4195 N N . ASP A 1 537 ? -15.914 -0.392 -7.812 1 97.25 537 ASP A N 1
ATOM 4196 C CA . ASP A 1 537 ? -16.172 0.192 -6.5 1 97.25 537 ASP A CA 1
ATOM 4197 C C . ASP A 1 537 ? -16.312 1.709 -6.59 1 97.25 537 ASP A C 1
ATOM 4199 O O . ASP A 1 537 ? -16.391 2.266 -7.688 1 97.25 537 ASP A O 1
ATOM 4203 N N . TYR A 1 538 ? -16.453 2.344 -5.469 1 96.75 538 TYR A N 1
ATOM 4204 C CA . TYR A 1 538 ? -16.469 3.797 -5.344 1 96.75 538 TYR A CA 1
ATOM 4205 C C . TYR A 1 538 ? -15.305 4.293 -4.5 1 96.75 538 TYR A C 1
ATOM 4207 O O . TYR A 1 538 ? -14.945 3.668 -3.498 1 96.75 538 TYR A O 1
ATOM 4215 N N . ASP A 1 539 ? -14.633 5.355 -4.977 1 95.88 539 ASP A N 1
ATOM 4216 C CA . ASP A 1 539 ? -13.547 5.906 -4.18 1 95.88 539 ASP A CA 1
ATOM 4217 C C . ASP A 1 539 ? -14.07 6.566 -2.906 1 95.88 539 ASP A C 1
ATOM 4219 O O . ASP A 1 539 ? -15.281 6.664 -2.709 1 95.88 539 ASP A O 1
ATOM 4223 N N . PRO A 1 540 ? -13.211 6.977 -1.943 1 93.94 540 PRO A N 1
ATOM 4224 C CA . PRO A 1 540 ? -13.664 7.516 -0.657 1 93.94 540 PRO A CA 1
ATOM 4225 C C . PRO A 1 540 ? -14.516 8.773 -0.81 1 93.94 540 PRO A C 1
ATOM 4227 O O . PRO A 1 540 ? -15.211 9.164 0.128 1 93.94 540 PRO A O 1
ATOM 4230 N N . ASN A 1 541 ? -14.484 9.477 -1.926 1 95.12 541 ASN A N 1
ATOM 4231 C CA . ASN A 1 541 ? -15.242 10.703 -2.17 1 95.12 541 ASN A CA 1
ATOM 4232 C C . ASN A 1 541 ? -16.562 10.422 -2.889 1 95.12 541 ASN A C 1
ATOM 4234 O O . ASN A 1 541 ? -17.281 11.344 -3.258 1 95.12 541 ASN A O 1
ATOM 4238 N N . GLY A 1 542 ? -16.859 9.172 -3.156 1 94.38 542 GLY A N 1
ATOM 4239 C CA . GLY A 1 542 ? -18.125 8.766 -3.725 1 94.38 542 GLY A CA 1
ATOM 4240 C C . GLY A 1 542 ? -18.109 8.68 -5.238 1 94.38 542 GLY A C 1
ATOM 4241 O O . GLY A 1 542 ? -19.141 8.477 -5.871 1 94.38 542 GLY A O 1
ATOM 4242 N N . ASN A 1 543 ? -17 8.805 -5.852 1 95.69 543 ASN A N 1
ATOM 4243 C CA . ASN A 1 543 ? -16.891 8.688 -7.301 1 95.69 543 ASN A CA 1
ATOM 4244 C C . ASN A 1 543 ? -16.719 7.238 -7.738 1 95.69 543 ASN A C 1
ATOM 4246 O O . ASN A 1 543 ? -16 6.473 -7.102 1 95.69 543 ASN A O 1
ATOM 4250 N N . PRO A 1 544 ? -17.469 6.824 -8.812 1 97.62 544 PRO A N 1
ATOM 4251 C CA . PRO A 1 544 ? -17.328 5.449 -9.297 1 97.62 544 PRO A CA 1
ATOM 4252 C C . PRO A 1 544 ? -15.953 5.184 -9.914 1 97.62 544 PRO A C 1
ATOM 4254 O O . PRO A 1 544 ? -15.391 6.059 -10.586 1 97.62 544 PRO A O 1
ATOM 4257 N N . VAL A 1 545 ? -15.344 4.07 -9.648 1 98.31 545 VAL A N 1
ATOM 4258 C CA . VAL A 1 545 ? -14.102 3.611 -10.25 1 98.31 545 VAL A CA 1
ATOM 4259 C C . VAL A 1 545 ? -14.383 2.412 -11.156 1 98.31 545 VAL A C 1
ATOM 4261 O O . VAL A 1 545 ? -14.875 1.38 -10.695 1 98.31 545 VAL A O 1
ATOM 4264 N N . TYR A 1 546 ? -14.117 2.531 -12.453 1 98.38 546 TYR A N 1
ATOM 4265 C CA . TYR A 1 546 ? -14.336 1.471 -13.43 1 98.38 546 TYR A CA 1
ATOM 4266 C C . TYR A 1 546 ? -13.039 0.733 -13.742 1 98.38 546 TYR A C 1
ATOM 4268 O O . TYR A 1 546 ? -11.953 1.243 -13.469 1 98.38 546 TYR A O 1
ATOM 4276 N N . LEU A 1 547 ? -13.164 -0.497 -14.273 1 98.31 547 LEU A N 1
ATOM 4277 C CA . LEU A 1 547 ? -11.977 -1.266 -14.641 1 98.31 547 LEU A CA 1
ATOM 4278 C C . LEU A 1 547 ? -11.109 -0.49 -15.625 1 98.31 547 LEU A C 1
ATOM 4280 O O . LEU A 1 547 ? -9.875 -0.527 -15.531 1 98.31 547 LEU A O 1
ATOM 4284 N N . ARG A 1 548 ? -11.711 0.184 -16.578 1 97.62 548 ARG A N 1
ATOM 4285 C CA . ARG A 1 548 ? -10.984 0.936 -17.594 1 97.62 548 ARG A CA 1
ATOM 4286 C C . ARG A 1 548 ? -10.094 1.997 -16.953 1 97.62 548 ARG A C 1
ATOM 4288 O O . ARG A 1 548 ? -9.062 2.377 -17.531 1 97.62 548 ARG A O 1
ATOM 4295 N N . ASP A 1 549 ? -10.492 2.531 -15.719 1 97.69 549 ASP A N 1
ATOM 4296 C CA . ASP A 1 549 ? -9.734 3.578 -15.031 1 97.69 549 ASP A CA 1
ATOM 4297 C C . ASP A 1 549 ? -8.438 3.029 -14.445 1 97.69 549 ASP A C 1
ATOM 4299 O O . ASP A 1 549 ? -7.484 3.781 -14.219 1 97.69 549 ASP A O 1
ATOM 4303 N N . ILE A 1 550 ? -8.406 1.743 -14.188 1 98.31 550 ILE A N 1
ATOM 4304 C CA . ILE A 1 550 ? -7.258 1.225 -13.453 1 98.31 550 ILE A CA 1
ATOM 4305 C C . ILE A 1 550 ? -6.578 0.122 -14.258 1 98.31 550 ILE A C 1
ATOM 4307 O O . ILE A 1 550 ? -5.598 -0.473 -13.812 1 98.31 550 ILE A O 1
ATOM 4311 N N . TRP A 1 551 ? -7.027 -0.242 -15.453 1 98.44 551 TRP A N 1
ATOM 4312 C CA . TRP A 1 551 ? -6.391 -1.241 -16.312 1 98.44 551 TRP A CA 1
ATOM 4313 C C . TRP A 1 551 ? -5.062 -0.726 -16.844 1 98.44 551 TRP A C 1
ATOM 4315 O O . TRP A 1 551 ? -4.984 0.399 -17.344 1 98.44 551 TRP A O 1
ATOM 4325 N N . PRO A 1 552 ? -3.98 -1.496 -16.75 1 97.81 552 PRO A N 1
ATOM 4326 C CA . PRO A 1 552 ? -2.695 -1.029 -17.281 1 97.81 552 PRO A CA 1
ATOM 4327 C C . PRO A 1 552 ? -2.662 -0.975 -18.797 1 97.81 552 PRO A C 1
ATOM 4329 O O . PRO A 1 552 ? -3.162 -1.886 -19.469 1 97.81 552 PRO A O 1
ATOM 4332 N N . THR A 1 553 ? -2.072 0.004 -19.375 1 96.75 553 THR A N 1
ATOM 4333 C CA . THR A 1 553 ? -1.854 0.095 -20.812 1 96.75 553 THR A CA 1
ATOM 4334 C C . THR A 1 553 ? -0.573 -0.63 -21.219 1 96.75 553 THR A C 1
ATOM 4336 O O . THR A 1 553 ? 0.284 -0.898 -20.375 1 96.75 553 THR A O 1
ATOM 4339 N N . THR A 1 554 ? -0.506 -0.965 -22.453 1 94.5 554 THR A N 1
ATOM 4340 C CA . THR A 1 554 ? 0.7 -1.604 -22.969 1 94.5 554 THR A CA 1
ATOM 4341 C C . THR A 1 554 ? 1.915 -0.703 -22.766 1 94.5 554 THR A C 1
ATOM 4343 O O . THR A 1 554 ? 3.01 -1.184 -22.469 1 94.5 554 THR A O 1
ATOM 4346 N N . LYS A 1 555 ? 1.718 0.552 -22.938 1 95.19 555 LYS A N 1
ATOM 4347 C CA . LYS A 1 555 ? 2.795 1.522 -22.766 1 95.19 555 LYS A CA 1
ATOM 4348 C C . LYS A 1 555 ? 3.299 1.53 -21.328 1 95.19 555 LYS A C 1
ATOM 4350 O O . LYS A 1 555 ? 4.508 1.52 -21.078 1 95.19 555 LYS A O 1
ATOM 4355 N N . GLU A 1 556 ? 2.406 1.576 -20.359 1 95.88 556 GLU A N 1
ATOM 4356 C CA . GLU A 1 556 ? 2.783 1.553 -18.953 1 95.88 556 GLU A CA 1
ATOM 4357 C C . GLU A 1 556 ? 3.578 0.295 -18.609 1 95.88 556 GLU A C 1
ATOM 4359 O O . GLU A 1 556 ? 4.574 0.359 -17.891 1 95.88 556 GLU A O 1
ATOM 4364 N N . ILE A 1 557 ? 3.143 -0.842 -19.094 1 96.06 557 ILE A N 1
ATOM 4365 C CA . ILE A 1 557 ? 3.807 -2.113 -18.828 1 96.06 557 ILE A CA 1
ATOM 4366 C C . ILE A 1 557 ? 5.211 -2.098 -19.422 1 96.06 557 ILE A C 1
ATOM 4368 O O . ILE A 1 557 ? 6.172 -2.533 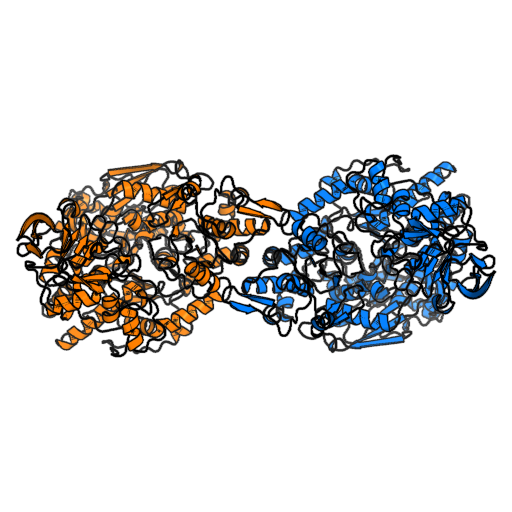-18.781 1 96.06 557 ILE A O 1
ATOM 4372 N N . SER A 1 558 ? 5.32 -1.602 -20.641 1 93.69 558 SER A N 1
ATOM 4373 C CA . SER A 1 558 ? 6.594 -1.586 -21.359 1 93.69 558 SER A CA 1
ATOM 4374 C C . SER A 1 558 ? 7.641 -0.771 -20.609 1 93.69 558 SER A C 1
ATOM 4376 O O . SER A 1 558 ? 8.836 -1.058 -20.688 1 93.69 558 SER A O 1
ATOM 4378 N N . GLU A 1 559 ? 7.191 0.204 -19.812 1 91.94 559 GLU A N 1
ATOM 4379 C CA . GLU A 1 559 ? 8.102 1.053 -19.062 1 91.94 559 GLU A CA 1
ATOM 4380 C C . GLU A 1 559 ? 8.82 0.258 -17.969 1 91.94 559 GLU A C 1
ATOM 4382 O O . GLU A 1 559 ? 9.922 0.615 -17.562 1 91.94 559 GLU A O 1
ATOM 4387 N N . TYR A 1 560 ? 8.195 -0.772 -17.531 1 91.19 560 TYR A N 1
ATOM 4388 C CA . TYR A 1 560 ? 8.758 -1.556 -16.438 1 91.19 560 TYR A CA 1
ATOM 4389 C C . TYR A 1 560 ? 9.375 -2.848 -16.953 1 91.19 560 TYR A C 1
ATOM 4391 O O . TYR A 1 560 ? 10.109 -3.525 -16.219 1 91.19 560 TYR A O 1
ATOM 4399 N N . ILE A 1 561 ? 9.164 -3.24 -18.188 1 88.44 561 ILE A N 1
ATOM 4400 C CA . ILE A 1 561 ? 9.5 -4.555 -18.719 1 88.44 561 ILE A CA 1
ATOM 4401 C C . ILE A 1 561 ? 11.008 -4.754 -18.688 1 88.44 561 ILE A C 1
ATOM 4403 O O . ILE A 1 561 ? 11.492 -5.867 -18.453 1 88.44 561 ILE A O 1
ATOM 4407 N N . LYS A 1 562 ? 11.742 -3.654 -18.906 1 83.62 562 LYS A N 1
ATOM 4408 C CA . LYS A 1 562 ? 13.195 -3.766 -18.891 1 83.62 562 LYS A CA 1
ATOM 4409 C C . LYS A 1 562 ? 13.703 -4.25 -17.531 1 83.62 562 LYS A C 1
ATOM 4411 O O . LYS A 1 562 ? 14.68 -4.992 -17.469 1 83.62 562 LYS A O 1
ATOM 4416 N N . LEU A 1 563 ? 13.016 -3.848 -16.516 1 82.06 563 LEU A N 1
ATOM 4417 C CA . LEU A 1 563 ? 13.383 -4.293 -15.18 1 82.06 563 LEU A CA 1
ATOM 4418 C C . LEU A 1 563 ? 13.078 -5.777 -15 1 82.06 563 LEU A C 1
ATOM 4420 O O . LEU A 1 563 ? 13.812 -6.484 -14.305 1 82.06 563 LEU A O 1
ATOM 4424 N N . GLY A 1 564 ? 12.078 -6.258 -15.609 1 82.31 564 GLY A N 1
ATOM 4425 C CA . GLY A 1 564 ? 11.695 -7.66 -15.508 1 82.31 564 GLY A CA 1
ATOM 4426 C C . GLY A 1 564 ? 12.641 -8.586 -16.25 1 82.31 564 GLY A C 1
ATOM 4427 O O . GLY A 1 564 ? 12.68 -9.789 -15.969 1 82.31 564 GLY A O 1
ATOM 4428 N N . MET A 1 565 ? 13.414 -8.039 -17.141 1 85.94 565 MET A N 1
ATOM 4429 C CA . MET A 1 565 ? 14.336 -8.828 -17.969 1 85.94 565 MET A CA 1
ATOM 4430 C C . MET A 1 565 ? 15.781 -8.406 -17.719 1 85.94 565 MET A C 1
ATOM 4432 O O . MET A 1 565 ? 16.531 -8.156 -18.672 1 85.94 565 MET A O 1
ATOM 4436 N N . ASN A 1 566 ? 16.125 -8.219 -16.484 1 89.06 566 ASN A N 1
ATOM 4437 C CA . ASN A 1 566 ? 17.469 -7.867 -16.078 1 89.06 566 ASN A CA 1
ATOM 4438 C C . ASN A 1 566 ? 18.297 -9.109 -15.734 1 89.06 566 ASN A C 1
ATOM 4440 O O . ASN A 1 566 ? 18.047 -9.773 -14.734 1 89.06 566 ASN A O 1
ATOM 4444 N N . PRO A 1 567 ? 19.312 -9.398 -16.547 1 92.81 567 PRO A N 1
ATOM 4445 C CA . PRO A 1 567 ? 20.109 -10.617 -16.344 1 92.81 567 PRO A CA 1
ATOM 4446 C C . PRO A 1 567 ? 20.719 -10.703 -14.945 1 92.81 567 PRO A C 1
ATOM 4448 O O . PRO A 1 567 ? 20.922 -11.805 -14.43 1 92.81 567 PRO A O 1
ATOM 4451 N N . GLU A 1 568 ? 20.922 -9.609 -14.289 1 92.94 568 GLU A N 1
ATOM 4452 C CA . GLU A 1 568 ? 21.531 -9.594 -12.961 1 92.94 568 GLU A CA 1
ATOM 4453 C C . GLU A 1 568 ? 20.609 -10.258 -11.93 1 92.94 568 GLU A C 1
ATOM 4455 O O . GLU A 1 568 ? 21.094 -10.898 -11 1 92.94 568 GLU A O 1
ATOM 4460 N N . PHE A 1 569 ? 19.344 -10.117 -12.125 1 92.44 569 PHE A N 1
ATOM 4461 C CA . PHE A 1 569 ? 18.406 -10.75 -11.211 1 92.44 569 PHE A CA 1
ATOM 4462 C C . PHE A 1 569 ? 18.453 -12.266 -11.344 1 92.44 569 PHE A C 1
ATOM 4464 O O . PHE A 1 569 ? 18.422 -12.984 -10.344 1 92.44 569 PHE A O 1
ATOM 4471 N N . TYR A 1 570 ? 18.5 -12.773 -12.555 1 93.81 570 TYR A N 1
ATOM 4472 C CA . TYR A 1 570 ? 18.531 -14.203 -12.812 1 93.81 570 TYR A CA 1
ATOM 4473 C C . TYR A 1 570 ? 19.828 -14.82 -12.281 1 93.81 570 TYR A C 1
ATOM 4475 O O . TYR A 1 570 ? 19.797 -15.875 -11.648 1 93.81 570 TYR A O 1
ATOM 4483 N N . LYS A 1 571 ? 20.969 -14.141 -12.539 1 94.5 571 LYS A N 1
ATOM 4484 C CA . LYS A 1 571 ? 22.234 -14.609 -12.008 1 94.5 571 LYS A CA 1
ATOM 4485 C C . LYS A 1 571 ? 22.203 -14.703 -10.484 1 94.5 571 LYS A C 1
ATOM 4487 O O . LYS A 1 571 ? 22.641 -15.695 -9.906 1 94.5 571 LYS A O 1
ATOM 4492 N N . ALA A 1 572 ? 21.688 -13.688 -9.906 1 92.94 572 ALA A N 1
ATOM 4493 C CA . ALA A 1 572 ? 21.672 -13.617 -8.453 1 92.94 572 ALA A CA 1
ATOM 4494 C C . ALA A 1 572 ? 20.797 -14.727 -7.863 1 92.94 572 ALA A C 1
ATOM 4496 O O . ALA A 1 572 ? 21.172 -15.367 -6.883 1 92.94 572 ALA A O 1
ATOM 4497 N N . VAL A 1 573 ? 19.656 -15 -8.391 1 91.38 573 VAL A N 1
ATOM 4498 C CA . VAL A 1 573 ? 18.688 -15.953 -7.871 1 91.38 573 VAL A CA 1
ATOM 4499 C C . VAL A 1 573 ? 19.172 -17.375 -8.109 1 91.38 573 VAL A C 1
ATOM 4501 O O . VAL A 1 573 ? 19.125 -18.219 -7.207 1 91.38 573 VAL A O 1
ATOM 4504 N N . TYR A 1 574 ? 19.719 -17.688 -9.266 1 93.62 574 TYR A N 1
ATOM 4505 C CA . TYR A 1 574 ? 19.984 -19.062 -9.641 1 93.62 574 TYR A CA 1
ATOM 4506 C C . TYR A 1 574 ? 21.391 -19.469 -9.242 1 93.62 574 TYR A C 1
ATOM 4508 O O . TYR A 1 574 ? 21.734 -20.656 -9.266 1 93.62 574 TYR A O 1
ATOM 4516 N N . SER A 1 575 ? 22.25 -18.531 -8.797 1 92.44 575 SER A N 1
ATOM 4517 C CA . SER A 1 575 ? 23.562 -18.875 -8.258 1 92.44 575 SER A CA 1
ATOM 4518 C C . SER A 1 575 ? 23.438 -19.672 -6.965 1 92.44 575 SER A C 1
ATOM 4520 O O . SER A 1 575 ? 24.344 -20.422 -6.602 1 92.44 575 SER A O 1
ATOM 4522 N N . HIS A 1 576 ? 22.281 -19.688 -6.348 1 89.31 576 HIS A N 1
ATOM 4523 C CA . HIS A 1 576 ? 22.094 -20.375 -5.07 1 89.31 576 HIS A CA 1
ATOM 4524 C C . HIS A 1 576 ? 20.922 -21.344 -5.133 1 89.31 576 HIS A C 1
ATOM 4526 O O . HIS A 1 576 ? 20.297 -21.656 -4.109 1 89.31 576 HIS A O 1
ATOM 4532 N N . ILE A 1 577 ? 20.641 -21.844 -6.297 1 90.44 577 ILE A N 1
ATOM 4533 C CA . ILE A 1 577 ? 19.391 -22.562 -6.52 1 90.44 577 ILE A CA 1
ATOM 4534 C C . ILE A 1 577 ? 19.484 -23.938 -5.859 1 90.44 577 ILE A C 1
ATOM 4536 O O . ILE A 1 577 ? 18.469 -24.516 -5.465 1 90.44 577 ILE A O 1
ATOM 4540 N N . LEU A 1 578 ? 20.672 -24.531 -5.703 1 89.81 578 LEU A N 1
ATOM 4541 C CA . LEU A 1 578 ? 20.828 -25.875 -5.156 1 89.81 578 LEU A CA 1
ATOM 4542 C C . LEU A 1 578 ? 21 -25.828 -3.643 1 89.81 578 LEU A C 1
ATOM 4544 O O . LEU A 1 578 ? 20.969 -26.875 -2.979 1 89.81 578 LEU A O 1
ATOM 4548 N N . GLU A 1 579 ? 21.109 -24.625 -3.111 1 87.88 579 GLU A N 1
ATOM 4549 C CA . GLU A 1 579 ? 21.281 -24.469 -1.672 1 87.88 579 GLU A CA 1
ATOM 4550 C C . GLU A 1 579 ? 19.938 -24.422 -0.952 1 87.88 579 GLU A C 1
ATOM 4552 O O . GLU A 1 579 ? 19.047 -23.656 -1.322 1 87.88 579 GLU A O 1
ATOM 4557 N N . GLY A 1 580 ? 19.828 -25.359 -0.012 1 86.19 580 GLY A N 1
ATOM 4558 C CA . GLY A 1 580 ? 18.594 -25.359 0.774 1 86.19 580 GLY A CA 1
ATOM 4559 C C . GLY A 1 580 ? 18.672 -24.438 1.976 1 86.19 580 GLY A C 1
ATOM 4560 O O . GLY A 1 580 ? 19.734 -23.875 2.279 1 86.19 580 GLY A O 1
ATOM 4561 N N . ASP A 1 581 ? 17.547 -24.172 2.568 1 87.25 581 ASP A N 1
ATOM 4562 C CA . ASP A 1 581 ? 17.516 -23.391 3.801 1 87.25 581 ASP A CA 1
ATOM 4563 C C . ASP A 1 581 ? 18.031 -24.219 4.984 1 87.25 581 ASP A C 1
ATOM 4565 O O . ASP A 1 581 ? 18.516 -25.328 4.805 1 87.25 581 ASP A O 1
ATOM 4569 N N . GLU A 1 582 ? 17.953 -23.672 6.141 1 88.06 582 GLU A N 1
ATOM 4570 C CA . GLU A 1 582 ? 18.469 -24.328 7.332 1 88.06 582 GLU A CA 1
ATOM 4571 C C . GLU A 1 582 ? 17.734 -25.641 7.602 1 88.06 582 GLU A C 1
ATOM 4573 O O . GLU A 1 582 ? 18.344 -26.625 8.039 1 88.06 582 GLU A O 1
ATOM 4578 N N . ASN A 1 583 ? 16.516 -25.688 7.332 1 89.19 583 ASN A N 1
ATOM 4579 C CA . ASN A 1 583 ? 15.734 -26.906 7.555 1 89.19 583 ASN A CA 1
ATOM 4580 C C . ASN A 1 583 ? 16.172 -28.031 6.633 1 89.19 583 ASN A C 1
ATOM 4582 O O . ASN A 1 583 ? 16.328 -29.172 7.07 1 89.19 583 ASN A O 1
ATOM 4586 N N . TRP A 1 584 ? 16.344 -27.781 5.383 1 90.88 584 TRP A N 1
ATOM 4587 C CA . TRP A 1 584 ? 16.781 -28.75 4.387 1 90.88 584 TRP A CA 1
ATOM 4588 C C . TRP A 1 584 ? 18.188 -29.25 4.684 1 90.88 584 TRP A C 1
ATOM 4590 O O . TRP A 1 584 ? 18.453 -30.453 4.621 1 90.88 584 TRP A O 1
ATOM 4600 N N . ASN A 1 585 ? 19.062 -28.344 5.062 1 90.06 585 ASN A N 1
ATOM 4601 C CA . ASN A 1 585 ? 20.469 -28.672 5.301 1 90.06 585 ASN A CA 1
ATOM 4602 C C . ASN A 1 585 ? 20.625 -29.531 6.555 1 90.06 585 ASN A C 1
ATOM 4604 O O . ASN A 1 585 ? 21.547 -30.344 6.641 1 90.06 585 ASN A O 1
ATOM 4608 N N . ASN A 1 586 ? 19.719 -29.453 7.445 1 89.88 586 ASN A N 1
ATOM 4609 C CA . ASN A 1 586 ? 19.812 -30.156 8.719 1 89.88 586 ASN A CA 1
ATOM 4610 C C . ASN A 1 586 ? 19.219 -31.547 8.633 1 89.88 586 ASN A C 1
ATOM 4612 O O . ASN A 1 586 ? 19.312 -32.344 9.586 1 89.88 586 ASN A O 1
ATOM 4616 N N . LEU A 1 587 ? 18.609 -31.797 7.539 1 90 587 LEU A N 1
ATOM 4617 C CA . LEU A 1 587 ? 18.078 -33.156 7.371 1 90 587 LEU A CA 1
ATOM 4618 C C . LEU A 1 587 ? 19.219 -34.188 7.367 1 90 587 LEU A C 1
ATOM 4620 O O . LEU A 1 587 ? 20.109 -34.125 6.512 1 90 587 LEU A O 1
ATOM 4624 N N . GLN A 1 588 ? 19.297 -35.031 8.359 1 87.25 588 GLN A N 1
ATOM 4625 C CA . GLN A 1 588 ? 20.328 -36.062 8.461 1 87.25 588 GLN A CA 1
ATOM 4626 C C . GLN A 1 588 ? 19.922 -37.344 7.715 1 87.25 588 GLN A C 1
ATOM 4628 O O . GLN A 1 588 ? 18.922 -37.969 8.055 1 87.25 588 GLN A O 1
ATOM 4633 N N . VAL A 1 589 ? 20.594 -37.594 6.625 1 88.88 589 VAL A N 1
ATOM 4634 C CA . VAL A 1 589 ? 20.344 -38.781 5.84 1 88.88 589 VAL A CA 1
ATOM 4635 C C . VAL A 1 589 ? 21.672 -39.5 5.535 1 88.88 589 VAL A C 1
ATOM 4637 O O . VAL A 1 589 ? 22.656 -38.844 5.199 1 88.88 589 VAL A O 1
ATOM 4640 N N . LYS A 1 590 ? 21.781 -40.812 5.785 1 86.81 590 LYS A N 1
ATOM 4641 C CA . LYS A 1 590 ? 22.969 -41.625 5.492 1 86.81 590 LYS A CA 1
ATOM 4642 C C . LYS A 1 590 ? 22.906 -42.188 4.074 1 86.81 590 LYS A C 1
ATOM 4644 O O . LYS A 1 590 ? 21.844 -42.594 3.615 1 86.81 590 LYS A O 1
ATOM 4649 N N . GLU A 1 591 ? 23.984 -42.031 3.373 1 86.38 591 GLU A N 1
ATOM 4650 C CA . GLU A 1 591 ? 24.078 -42.656 2.055 1 86.38 591 GLU A CA 1
ATOM 4651 C C . GLU A 1 591 ? 24.156 -44.188 2.166 1 86.38 591 GLU A C 1
ATOM 4653 O O . GLU A 1 591 ? 24.844 -44.719 3.037 1 86.38 591 GLU A O 1
ATOM 4658 N N . SER A 1 592 ? 23.328 -44.812 1.461 1 92.5 592 SER A N 1
ATOM 4659 C CA . SER A 1 592 ? 23.312 -46.281 1.388 1 92.5 592 SER A CA 1
ATOM 4660 C C . SER A 1 592 ? 22.781 -46.75 0.045 1 92.5 592 SER A C 1
ATOM 4662 O O . SER A 1 592 ? 22.031 -46.031 -0.621 1 92.5 592 SER A O 1
ATOM 4664 N N . GLU A 1 593 ? 23.234 -47.906 -0.319 1 92.88 593 GLU A N 1
ATOM 4665 C CA . GLU A 1 593 ? 22.797 -48.469 -1.597 1 92.88 593 GLU A CA 1
ATOM 4666 C C . GLU A 1 593 ? 21.328 -48.875 -1.564 1 92.88 593 GLU A C 1
ATOM 4668 O O . GLU A 1 593 ? 20.625 -48.719 -2.566 1 92.88 593 GLU A O 1
ATOM 4673 N N . LEU A 1 594 ? 20.922 -49.375 -0.479 1 96.12 594 LEU A N 1
ATOM 4674 C CA . LEU A 1 594 ? 19.531 -49.781 -0.288 1 96.12 594 LEU A CA 1
ATOM 4675 C C . LEU A 1 594 ? 18.828 -48.844 0.681 1 96.12 594 LEU A C 1
ATOM 4677 O O . LEU A 1 594 ? 19.422 -48.375 1.664 1 96.12 594 LEU A O 1
ATOM 4681 N N . TYR A 1 595 ? 17.594 -48.531 0.354 1 95.62 595 TYR A N 1
ATOM 4682 C CA . TYR A 1 595 ? 16.797 -47.688 1.239 1 95.62 595 TYR A CA 1
ATOM 4683 C C . TYR A 1 595 ? 16.328 -48.469 2.467 1 95.62 595 TYR A C 1
ATOM 4685 O O . TYR A 1 595 ? 15.945 -49.625 2.363 1 95.62 595 TYR A O 1
ATOM 4693 N N . SER A 1 596 ? 16.375 -47.812 3.627 1 94.44 596 SER A N 1
ATOM 4694 C CA . SER A 1 596 ? 15.875 -48.406 4.859 1 94.44 596 SER A CA 1
ATOM 4695 C C . SER A 1 596 ? 14.391 -48.156 5.055 1 94.44 596 SER A C 1
ATOM 4697 O O . SER A 1 596 ? 14.016 -47.125 5.66 1 94.44 596 SER A O 1
ATOM 4699 N N . TRP A 1 597 ? 13.609 -49.062 4.668 1 95.06 597 TRP A N 1
ATOM 4700 C CA . TRP A 1 597 ? 12.156 -48.906 4.75 1 95.06 597 TRP A CA 1
ATOM 4701 C C . TRP A 1 597 ? 11.695 -48.875 6.199 1 95.06 597 TRP A C 1
ATOM 4703 O O . TRP A 1 597 ? 12.156 -49.656 7.031 1 95.06 597 TRP A O 1
ATOM 4713 N N . ASP A 1 598 ? 10.883 -47.938 6.527 1 93 598 ASP A N 1
ATOM 4714 C CA . ASP A 1 598 ? 10.25 -47.844 7.836 1 93 598 ASP A CA 1
ATOM 4715 C C . ASP A 1 598 ? 8.812 -48.344 7.797 1 93 598 ASP A C 1
ATOM 4717 O O . ASP A 1 598 ? 7.949 -47.719 7.16 1 93 598 ASP A O 1
ATOM 4721 N N . GLU A 1 599 ? 8.516 -49.344 8.5 1 89.19 599 GLU A N 1
ATOM 4722 C CA . GLU A 1 599 ? 7.199 -49.969 8.484 1 89.19 599 GLU A CA 1
ATOM 4723 C C . GLU A 1 599 ? 6.137 -49.031 9.055 1 89.19 599 GLU A C 1
ATOM 4725 O O . GLU A 1 599 ? 4.945 -49.188 8.773 1 89.19 599 GLU A O 1
ATOM 4730 N N . LYS A 1 600 ? 6.527 -48.125 9.828 1 91.75 600 LYS A N 1
ATOM 4731 C CA . LYS A 1 600 ? 5.574 -47.219 10.453 1 91.75 600 LYS A CA 1
ATOM 4732 C C . LYS A 1 600 ? 5.32 -46 9.578 1 91.75 600 LYS A C 1
ATOM 4734 O O . LYS A 1 600 ? 4.434 -45.188 9.867 1 91.75 600 LYS A O 1
ATOM 4739 N N . SER A 1 601 ? 6.055 -45.906 8.453 1 93.69 601 SER A N 1
ATOM 4740 C CA . SER A 1 601 ? 5.906 -44.75 7.578 1 93.69 601 SER A CA 1
ATOM 4741 C C . SER A 1 601 ? 4.531 -44.719 6.918 1 93.69 601 SER A C 1
ATOM 4743 O O . SER A 1 601 ? 4.012 -45.781 6.52 1 93.69 601 SER A O 1
ATOM 4745 N N . THR A 1 602 ? 3.947 -43.531 6.891 1 94.69 602 THR A N 1
ATOM 4746 C CA . THR A 1 602 ? 2.682 -43.344 6.191 1 94.69 602 THR A CA 1
ATOM 4747 C C . THR A 1 602 ? 2.887 -42.531 4.91 1 94.69 602 THR A C 1
ATOM 4749 O O . THR A 1 602 ? 1.918 -42.094 4.281 1 94.69 602 THR A O 1
ATOM 4752 N N . TYR A 1 603 ? 4.156 -42.281 4.523 1 96.25 603 TYR A N 1
ATOM 4753 C CA . TYR A 1 603 ? 4.48 -41.531 3.33 1 96.25 603 TYR A CA 1
ATOM 4754 C C . TYR A 1 603 ? 5.238 -42.375 2.318 1 96.25 603 TYR A C 1
ATOM 4756 O O . TYR A 1 603 ? 5.047 -42.219 1.108 1 96.25 603 TYR A O 1
ATOM 4764 N N . ILE A 1 604 ? 6.152 -43.219 2.814 1 96.75 604 ILE A N 1
ATOM 4765 C CA . ILE A 1 604 ? 7.02 -44.031 1.968 1 96.75 604 ILE A CA 1
ATOM 4766 C C . ILE A 1 604 ? 6.895 -45.5 2.361 1 96.75 604 ILE A C 1
ATOM 4768 O O . ILE A 1 604 ? 7.25 -45.906 3.477 1 96.75 604 ILE A O 1
ATOM 4772 N N . ARG A 1 605 ? 6.367 -46.281 1.446 1 95.69 605 ARG A N 1
ATOM 4773 C CA . ARG A 1 605 ? 6.188 -47.719 1.699 1 95.69 605 ARG A CA 1
ATOM 4774 C C . ARG A 1 605 ? 6.609 -48.531 0.492 1 95.69 605 ARG A C 1
ATOM 4776 O O . ARG A 1 605 ? 6.465 -48.094 -0.651 1 95.69 605 ARG A O 1
ATOM 4783 N N . MET A 1 606 ? 7.172 -49.75 0.818 1 94.38 606 MET A N 1
ATOM 4784 C CA . MET A 1 606 ? 7.512 -50.656 -0.253 1 94.38 606 MET A CA 1
ATOM 4785 C C . MET A 1 606 ? 6.297 -50.969 -1.119 1 94.38 606 MET A C 1
ATOM 4787 O O . MET A 1 606 ? 5.266 -51.438 -0.615 1 94.38 606 MET A O 1
ATOM 4791 N N . PRO A 1 607 ? 6.402 -50.625 -2.418 1 92.38 607 PRO A N 1
ATOM 4792 C CA . PRO A 1 607 ? 5.234 -50.844 -3.281 1 92.38 607 PRO A CA 1
ATOM 4793 C C . PRO A 1 607 ? 5 -52.312 -3.627 1 92.38 607 PRO A C 1
ATOM 4795 O O . PRO A 1 607 ? 5.941 -53.094 -3.633 1 92.38 607 PRO A O 1
ATOM 4798 N N . PRO A 1 608 ? 3.779 -52.625 -3.98 1 88.44 608 PRO A N 1
ATOM 4799 C CA . PRO A 1 608 ? 3.426 -54.031 -4.168 1 88.44 608 PRO A CA 1
ATOM 4800 C C . PRO A 1 608 ? 3.561 -54.5 -5.617 1 88.44 608 PRO A C 1
ATOM 4802 O O . PRO A 1 608 ? 3.141 -55.625 -5.961 1 88.44 608 PRO A O 1
ATOM 4805 N N . TRP A 1 609 ? 4.043 -53.844 -6.523 1 79 609 TRP A N 1
ATOM 4806 C CA . TRP A 1 609 ? 3.955 -54.156 -7.945 1 79 609 TRP A CA 1
ATOM 4807 C C . TRP A 1 609 ? 4.734 -55.406 -8.273 1 79 609 TRP A C 1
ATOM 4809 O O . TRP A 1 609 ? 4.434 -56.094 -9.25 1 79 609 TRP A O 1
ATOM 4819 N N . ILE A 1 610 ? 5.73 -55.781 -7.488 1 76.69 610 ILE A N 1
ATOM 4820 C CA . ILE A 1 610 ? 6.523 -56.969 -7.789 1 76.69 610 ILE A CA 1
ATOM 4821 C C . ILE A 1 610 ? 5.66 -58.219 -7.629 1 76.69 610 ILE A C 1
ATOM 4823 O O . ILE A 1 610 ? 5.852 -59.219 -8.344 1 76.69 610 ILE A O 1
ATOM 4827 N N . SER A 1 611 ? 4.723 -58.094 -6.766 1 74.94 611 SER A N 1
ATOM 4828 C CA . SER A 1 611 ? 3.91 -59.25 -6.438 1 74.94 611 SER A CA 1
ATOM 4829 C C . SER A 1 611 ? 2.646 -59.281 -7.289 1 74.94 611 SER A C 1
ATOM 4831 O O . SER A 1 611 ? 1.886 -60.25 -7.227 1 74.94 611 SER A O 1
ATOM 4833 N N . LEU A 1 612 ? 2.471 -58.312 -8.125 1 75.31 612 LEU A N 1
ATOM 4834 C CA . LEU A 1 612 ? 1.282 -58.281 -8.969 1 75.31 612 LEU A CA 1
ATOM 4835 C C . LEU A 1 612 ? 1.397 -59.312 -10.094 1 75.31 612 LEU A C 1
ATOM 4837 O O . LEU A 1 612 ? 2.438 -59.406 -10.758 1 75.31 612 LEU A O 1
ATOM 4841 N N . ASP A 1 613 ? 0.501 -60.25 -10.094 1 69.62 613 ASP A N 1
ATOM 4842 C CA . ASP A 1 613 ? 0.484 -61.25 -11.156 1 69.62 613 ASP A CA 1
ATOM 4843 C C . ASP A 1 613 ? -0.479 -60.875 -12.273 1 69.62 613 ASP A C 1
ATOM 4845 O O . ASP A 1 613 ? -1.669 -61.188 -12.219 1 69.62 613 ASP A O 1
ATOM 4849 N N . LEU A 1 614 ? 0.033 -59.969 -13.102 1 71.69 614 LEU A N 1
ATOM 4850 C CA . LEU A 1 614 ? -0.796 -59.531 -14.211 1 71.69 614 LEU A CA 1
ATOM 4851 C C . LEU A 1 614 ? -0.394 -60.219 -15.508 1 71.69 614 LEU A C 1
ATOM 4853 O O . LEU A 1 614 ? 0.787 -60.25 -15.859 1 71.69 614 LEU A O 1
ATOM 4857 N N . LYS A 1 615 ? -1.162 -61.031 -15.992 1 75.31 615 LYS A N 1
ATOM 4858 C CA . LYS A 1 615 ? -0.943 -61.688 -17.281 1 75.31 615 LYS A CA 1
ATOM 4859 C C . LYS A 1 615 ? -2.059 -61.375 -18.266 1 75.31 615 LYS A C 1
ATOM 4861 O O . LYS A 1 615 ? -3.223 -61.25 -17.875 1 75.31 615 LYS A O 1
ATOM 4866 N N . LEU A 1 616 ? -1.516 -61.219 -19.422 1 88.12 616 LEU A N 1
ATOM 4867 C CA . LEU A 1 616 ? -2.488 -60.969 -20.484 1 88.12 616 LEU A CA 1
ATOM 4868 C C . LEU A 1 616 ? -3.352 -62.188 -20.734 1 88.12 616 LEU A C 1
ATOM 4870 O O . LEU A 1 616 ? -2.836 -63.25 -21.094 1 88.12 616 LEU A O 1
ATOM 4874 N N . ASP A 1 617 ? -4.609 -62.062 -20.484 1 91.19 617 ASP A N 1
ATOM 4875 C CA . ASP A 1 617 ? -5.59 -63.094 -20.719 1 91.19 617 ASP A CA 1
ATOM 4876 C C . ASP A 1 617 ? -6.988 -62.531 -20.922 1 91.19 617 ASP A C 1
ATOM 4878 O O . ASP A 1 617 ? -7.191 -61.312 -20.734 1 91.19 617 ASP A O 1
ATOM 4882 N N . ASP A 1 618 ? -7.891 -63.344 -21.359 1 95.81 618 ASP A N 1
ATOM 4883 C CA . ASP A 1 618 ? -9.281 -62.938 -21.453 1 95.81 618 ASP A CA 1
ATOM 4884 C C . ASP A 1 618 ? -9.836 -62.562 -20.078 1 95.81 618 ASP A C 1
ATOM 4886 O O . ASP A 1 618 ? -9.469 -63.156 -19.078 1 95.81 618 ASP A O 1
ATOM 4890 N N . VAL A 1 619 ? -10.664 -61.531 -20.094 1 96.12 619 VAL A N 1
ATOM 4891 C CA . VAL A 1 619 ? -11.391 -61.156 -18.891 1 96.12 619 VAL A CA 1
ATOM 4892 C C . VAL A 1 619 ? -12.789 -61.75 -18.906 1 96.12 619 VAL A C 1
ATOM 4894 O O . VAL A 1 619 ? -13.625 -61.375 -19.734 1 96.12 619 VAL A O 1
ATOM 4897 N N . LYS A 1 620 ? -12.992 -62.656 -18 1 96.81 620 LYS A N 1
ATOM 4898 C CA . LYS A 1 620 ? -14.258 -63.406 -18.016 1 96.81 620 LYS A CA 1
ATOM 4899 C C . LYS A 1 620 ? -15.078 -63.125 -16.75 1 96.81 620 LYS A C 1
ATOM 4901 O O . LYS A 1 620 ? -14.516 -63 -15.664 1 96.81 620 LYS A O 1
ATOM 4906 N N . ASN A 1 621 ? -16.391 -62.969 -16.969 1 97.25 621 ASN A N 1
ATOM 4907 C CA . ASN A 1 621 ? -17.359 -62.781 -15.898 1 97.25 621 ASN A CA 1
ATOM 4908 C C . ASN A 1 621 ? -16.984 -61.625 -14.984 1 97.25 621 ASN A C 1
ATOM 4910 O O . ASN A 1 621 ? -17.062 -61.75 -13.758 1 97.25 621 ASN A O 1
ATOM 4914 N N . ALA A 1 622 ? -16.562 -60.5 -15.586 1 98.06 622 ALA A N 1
ATOM 4915 C CA . ALA A 1 622 ? -16.172 -59.344 -14.82 1 98.06 622 ALA A CA 1
ATOM 4916 C C . ALA A 1 622 ? -17.391 -58.5 -14.43 1 98.06 622 ALA A C 1
ATOM 4918 O O . ALA A 1 622 ? -18.453 -58.594 -15.062 1 98.06 622 ALA A O 1
ATOM 4919 N N . ARG A 1 623 ? -17.266 -57.75 -13.32 1 98.19 623 ARG A N 1
ATOM 4920 C CA . ARG A 1 623 ? -18.281 -56.781 -12.891 1 98.19 623 ARG A CA 1
ATOM 4921 C C . ARG A 1 623 ? -17.844 -55.344 -13.164 1 98.19 623 ARG A C 1
ATOM 4923 O O . ARG A 1 623 ? -16.656 -55.062 -13.172 1 98.19 623 ARG A O 1
ATOM 4930 N N . ILE A 1 624 ? -18.859 -54.531 -13.391 1 98.44 624 ILE A N 1
ATOM 4931 C CA . ILE A 1 624 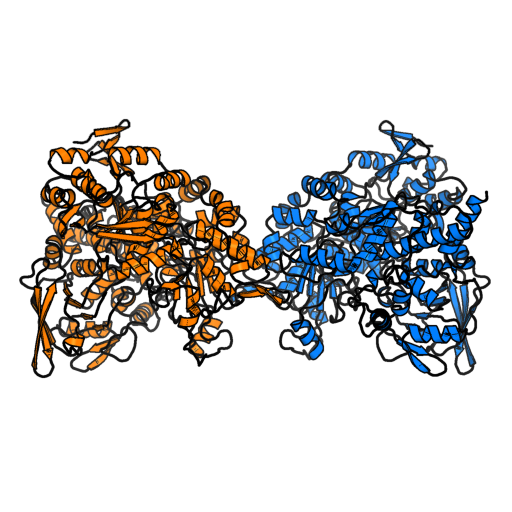? -18.594 -53.125 -13.578 1 98.44 624 ILE A CA 1
ATOM 4932 C C . ILE A 1 624 ? -18.438 -52.438 -12.219 1 98.44 624 ILE A C 1
ATOM 4934 O O . ILE A 1 624 ? -19.406 -52.344 -11.453 1 98.44 624 ILE A O 1
ATOM 4938 N N . LEU A 1 625 ? -17.25 -51.969 -11.953 1 98.25 625 LEU A N 1
ATOM 4939 C CA . LEU A 1 625 ? -16.984 -51.281 -10.688 1 98.25 625 LEU A CA 1
ATOM 4940 C C . LEU A 1 625 ? -17.547 -49.875 -10.695 1 98.25 625 LEU A C 1
ATOM 4942 O O . LEU A 1 625 ? -18.078 -49.406 -9.688 1 98.25 625 LEU A O 1
ATOM 4946 N N . LEU A 1 626 ? -17.328 -49.125 -11.797 1 98.44 626 LEU A N 1
ATOM 4947 C CA . LEU A 1 626 ? -17.797 -47.75 -11.953 1 98.44 626 LEU A CA 1
ATOM 4948 C C . LEU A 1 626 ? -18.453 -47.562 -13.32 1 98.44 626 LEU A C 1
ATOM 4950 O O . LEU A 1 626 ? -17.969 -48.094 -14.328 1 98.44 626 LEU A O 1
ATOM 4954 N N . LEU A 1 627 ? -19.562 -46.906 -13.344 1 98.31 627 LEU A N 1
ATOM 4955 C CA . LEU A 1 627 ? -20.234 -46.406 -14.539 1 98.31 627 LEU A CA 1
ATOM 4956 C C . LEU A 1 627 ? -20.219 -44.875 -14.594 1 98.31 627 LEU A C 1
ATOM 4958 O O . LEU A 1 627 ? -20.969 -44.219 -13.859 1 98.31 627 LEU A O 1
ATOM 4962 N N . LEU A 1 628 ? -19.328 -44.375 -15.477 1 97.56 628 LEU A N 1
ATOM 4963 C CA . LEU A 1 628 ? -19 -42.938 -15.414 1 97.56 628 LEU A CA 1
ATOM 4964 C C . LEU A 1 628 ? -19.406 -42.25 -16.703 1 97.56 628 LEU A C 1
ATOM 4966 O O . LEU A 1 628 ? -19.5 -42.875 -17.766 1 97.56 628 LEU A O 1
ATOM 4970 N N . GLY A 1 629 ? -19.625 -40.938 -16.609 1 95.5 629 GLY A N 1
ATOM 4971 C CA . GLY A 1 629 ? -19.938 -40.125 -17.75 1 95.5 629 GLY A CA 1
ATOM 4972 C C . GLY A 1 629 ? -18.703 -39.656 -18.5 1 95.5 629 GLY A C 1
ATOM 4973 O O . GLY A 1 629 ? -17.719 -40.375 -18.609 1 95.5 629 GLY A O 1
ATOM 4974 N N . ASP A 1 630 ? -18.781 -38.438 -19.078 1 92.81 630 ASP A N 1
ATOM 4975 C CA . ASP A 1 630 ? -17.703 -37.875 -19.875 1 92.81 630 ASP A CA 1
ATOM 4976 C C . ASP A 1 630 ? -16.75 -37.062 -19 1 92.81 630 ASP A C 1
ATOM 4978 O O . ASP A 1 630 ? -17.078 -36.688 -17.875 1 92.81 630 ASP A O 1
ATOM 4982 N N . LYS A 1 631 ? -15.602 -36.781 -19.484 1 90.56 631 LYS A N 1
ATOM 4983 C CA . LYS A 1 631 ? -14.602 -35.875 -18.938 1 90.56 631 LYS A CA 1
ATOM 4984 C C . LYS A 1 631 ? -14.242 -36.25 -17.5 1 90.56 631 LYS A C 1
ATOM 4986 O O . LYS A 1 631 ? -14.242 -35.406 -16.609 1 90.56 631 LYS A O 1
ATOM 4991 N N . ILE A 1 632 ? -14.039 -37.531 -17.344 1 93.31 632 ILE A N 1
ATOM 4992 C CA . ILE A 1 632 ? -13.484 -38 -16.078 1 93.31 632 ILE A CA 1
ATOM 4993 C C . ILE A 1 632 ? -12 -37.656 -16.016 1 93.31 632 ILE A C 1
ATOM 4995 O O . ILE A 1 632 ? -11.211 -38.125 -16.812 1 93.31 632 ILE A O 1
ATOM 4999 N N . THR A 1 633 ? -11.641 -36.812 -15.039 1 92.12 633 THR A N 1
ATOM 5000 C CA . THR A 1 633 ? -10.266 -36.312 -14.945 1 92.12 633 THR A CA 1
ATOM 5001 C C . THR A 1 633 ? -9.438 -37.219 -14.023 1 92.12 633 THR A C 1
ATOM 5003 O O . THR A 1 633 ? -9.984 -38 -13.266 1 92.12 633 THR A O 1
ATOM 5006 N N . THR A 1 634 ? -8.164 -37.062 -14.156 1 93.06 634 THR A N 1
ATOM 5007 C CA . THR A 1 634 ? -7.281 -37.812 -13.258 1 93.06 634 THR A CA 1
ATOM 5008 C C . THR A 1 634 ? -7.414 -37.281 -11.828 1 93.06 634 THR A C 1
ATOM 5010 O O . THR A 1 634 ? -7.008 -37.969 -10.883 1 93.06 634 THR A O 1
ATOM 5013 N N . ASP A 1 635 ? -7.977 -36.156 -11.648 1 90.69 635 ASP A N 1
ATOM 5014 C CA . ASP A 1 635 ? -8.297 -35.688 -10.297 1 90.69 635 ASP A CA 1
ATOM 5015 C C . ASP A 1 635 ? -9.461 -36.469 -9.711 1 90.69 635 ASP A C 1
ATOM 5017 O O . ASP A 1 635 ? -9.508 -36.719 -8.5 1 90.69 635 ASP A O 1
ATOM 5021 N N . HIS A 1 636 ? -10.406 -36.812 -10.578 1 92.62 636 HIS A N 1
ATOM 5022 C CA . HIS A 1 636 ? -11.5 -37.688 -10.141 1 92.62 636 HIS A CA 1
ATOM 5023 C C . HIS A 1 636 ? -10.984 -39.062 -9.703 1 92.62 636 HIS A C 1
ATOM 5025 O O . HIS A 1 636 ? -11.469 -39.625 -8.719 1 92.62 636 HIS A O 1
ATOM 5031 N N . ILE A 1 637 ? -9.992 -39.5 -10.375 1 95.31 637 ILE A N 1
ATOM 5032 C CA . ILE A 1 637 ? -9.516 -40.875 -10.203 1 95.31 637 ILE A CA 1
ATOM 5033 C C . ILE A 1 637 ? -8.523 -40.938 -9.039 1 95.31 637 ILE A C 1
ATOM 5035 O O . ILE A 1 637 ? -8.617 -41.812 -8.18 1 95.31 637 ILE A O 1
ATOM 5039 N N . SER A 1 638 ? -7.602 -40.062 -9.062 1 94.31 638 SER A N 1
ATOM 5040 C CA . SER A 1 638 ? -6.57 -39.969 -8.031 1 94.31 638 SER A CA 1
ATOM 5041 C C . SER A 1 638 ? -6.371 -38.531 -7.578 1 94.31 638 SER A C 1
ATOM 5043 O O . SER A 1 638 ? -5.453 -37.875 -8.039 1 94.31 638 SER A O 1
ATOM 5045 N N . PRO A 1 639 ? -7.121 -38.094 -6.645 1 90.69 639 PRO A N 1
ATOM 5046 C CA . PRO A 1 639 ? -7.051 -36.688 -6.203 1 90.69 639 PRO A CA 1
ATOM 5047 C C . PRO A 1 639 ? -5.707 -36.344 -5.574 1 90.69 639 PRO A C 1
ATOM 5049 O O . PRO A 1 639 ? -4.988 -37.219 -5.102 1 90.69 639 PRO A O 1
ATOM 5052 N N . ALA A 1 640 ? -5.332 -35.031 -5.633 1 89.38 640 ALA A N 1
ATOM 5053 C CA . ALA A 1 640 ? -4.094 -34.562 -5.031 1 89.38 640 ALA A CA 1
ATOM 5054 C C . ALA A 1 640 ? -4.379 -33.719 -3.793 1 89.38 640 ALA A C 1
ATOM 5056 O O . ALA A 1 640 ? -3.488 -33.469 -2.971 1 89.38 640 ALA A O 1
ATOM 5057 N N . GLY A 1 641 ? -5.578 -33.25 -3.613 1 86.75 641 GLY A N 1
ATOM 5058 C CA . GLY A 1 641 ? -5.953 -32.281 -2.586 1 86.75 641 GLY A CA 1
ATOM 5059 C C . GLY A 1 641 ? -5.961 -32.875 -1.189 1 86.75 641 GLY A C 1
ATOM 5060 O O . GLY A 1 641 ? -5.438 -33.969 -0.973 1 86.75 641 GLY A O 1
ATOM 5061 N N . PRO A 1 642 ? -6.516 -32.125 -0.294 1 88.5 642 PRO A N 1
ATOM 5062 C CA . PRO A 1 642 ? -6.512 -32.531 1.111 1 88.5 642 PRO A CA 1
ATOM 5063 C C . PRO A 1 642 ? -7.285 -33.844 1.351 1 88.5 642 PRO A C 1
ATOM 5065 O O . PRO A 1 642 ? -8.328 -34.062 0.732 1 88.5 642 PRO A O 1
ATOM 5068 N N . ILE A 1 643 ? -6.781 -34.594 2.26 1 92.81 643 ILE A N 1
ATOM 5069 C CA . ILE A 1 643 ? -7.449 -35.812 2.654 1 92.81 643 ILE A CA 1
ATOM 5070 C C . ILE A 1 643 ? -8.5 -35.531 3.723 1 92.81 643 ILE A C 1
ATOM 5072 O O . ILE A 1 643 ? -8.188 -34.938 4.766 1 92.81 643 ILE A O 1
ATOM 5076 N N . ASP A 1 644 ? -9.695 -35.969 3.422 1 89.12 644 ASP A N 1
ATOM 5077 C CA . ASP A 1 644 ? -10.781 -35.781 4.379 1 89.12 644 ASP A CA 1
ATOM 5078 C C . ASP A 1 644 ? -10.68 -36.781 5.523 1 89.12 644 ASP A C 1
ATOM 5080 O O . ASP A 1 644 ? -10.438 -37.969 5.293 1 89.12 644 ASP A O 1
ATOM 5084 N N . LYS A 1 645 ? -10.891 -36.281 6.684 1 90.06 645 LYS A N 1
ATOM 5085 C CA . LYS A 1 645 ? -10.773 -37.156 7.867 1 90.06 645 LYS A CA 1
ATOM 5086 C C . LYS A 1 645 ? -11.797 -38.281 7.828 1 90.06 645 LYS A C 1
ATOM 5088 O O . LYS A 1 645 ? -11.539 -39.375 8.344 1 90.06 645 LYS A O 1
ATOM 5093 N N . ASP A 1 646 ? -12.906 -38.062 7.16 1 89.88 646 ASP A N 1
ATOM 5094 C CA . ASP A 1 646 ? -13.992 -39.031 7.168 1 89.88 646 ASP A CA 1
ATOM 5095 C C . ASP A 1 646 ? -13.906 -39.969 5.965 1 89.88 646 ASP A C 1
ATOM 5097 O O . ASP A 1 646 ? -14.656 -40.938 5.875 1 89.88 646 ASP A O 1
ATOM 5101 N N . SER A 1 647 ? -12.969 -39.75 5.098 1 93.44 647 SER A N 1
ATOM 5102 C CA . SER A 1 647 ? -12.773 -40.625 3.955 1 93.44 647 SER A CA 1
ATOM 5103 C C . SER A 1 647 ? -12.133 -41.969 4.387 1 93.44 647 SER A C 1
ATOM 5105 O O . SER A 1 647 ? -11.648 -42.094 5.512 1 93.44 647 SER A O 1
ATOM 5107 N N . VAL A 1 648 ? -12.109 -42.938 3.49 1 95.88 648 VAL A N 1
ATOM 5108 C CA . VAL A 1 648 ? -11.508 -44.219 3.783 1 95.88 648 VAL A CA 1
ATOM 5109 C C . VAL A 1 648 ? -10.031 -44.031 4.109 1 95.88 648 VAL A C 1
ATOM 5111 O O . VAL A 1 648 ? -9.523 -44.625 5.066 1 95.88 648 VAL A O 1
ATOM 5114 N N . ALA A 1 649 ? -9.344 -43.25 3.34 1 96.5 649 ALA A N 1
ATOM 5115 C CA . ALA A 1 649 ? -7.934 -42.969 3.582 1 96.5 649 ALA A CA 1
ATOM 5116 C C . ALA A 1 649 ? -7.742 -42.219 4.891 1 96.5 649 ALA A C 1
ATOM 5118 O O . ALA A 1 649 ? -6.785 -42.469 5.629 1 96.5 649 ALA A O 1
ATOM 5119 N N . GLY A 1 650 ? -8.625 -41.25 5.145 1 96.06 650 GLY A N 1
ATOM 5120 C CA . GLY A 1 650 ? -8.555 -40.5 6.375 1 96.06 650 GLY A CA 1
ATOM 5121 C C . GLY A 1 650 ? -8.695 -41.344 7.621 1 96.06 650 GLY A C 1
ATOM 5122 O O . GLY A 1 650 ? -7.941 -41.188 8.586 1 96.06 650 GLY A O 1
ATOM 5123 N N . LYS A 1 651 ? -9.664 -42.219 7.594 1 95.88 651 LYS A N 1
ATOM 5124 C CA . LYS A 1 651 ? -9.883 -43.125 8.719 1 95.88 651 LYS A CA 1
ATOM 5125 C C . LYS A 1 651 ? -8.68 -44.062 8.914 1 95.88 651 LYS A C 1
ATOM 5127 O O . LYS A 1 651 ? -8.258 -44.281 10.047 1 95.88 651 LYS A O 1
ATOM 5132 N N . TYR A 1 652 ? -8.156 -44.562 7.914 1 96.38 652 TYR A N 1
ATOM 5133 C CA . TYR A 1 652 ? -6.977 -45.438 7.961 1 96.38 652 TYR A CA 1
ATOM 5134 C C . TYR A 1 652 ? -5.805 -44.688 8.609 1 96.38 652 TYR A C 1
ATOM 5136 O O . TYR A 1 652 ? -5.156 -45.219 9.508 1 96.38 652 TYR A O 1
ATOM 5144 N N . LEU A 1 653 ? -5.508 -43.438 8.125 1 96.88 653 LEU A N 1
ATOM 5145 C CA . LEU A 1 653 ? -4.395 -42.656 8.641 1 96.88 653 LEU A CA 1
ATOM 5146 C C . LEU A 1 653 ? -4.629 -42.281 10.102 1 96.88 653 LEU A C 1
ATOM 5148 O O . LEU A 1 653 ? -3.689 -42.25 10.898 1 96.88 653 LEU A O 1
ATOM 5152 N N . SER A 1 654 ? -5.898 -42 10.367 1 95.88 654 SER A N 1
ATOM 5153 C CA . SER A 1 654 ? -6.23 -41.688 11.75 1 95.88 654 SER A CA 1
ATOM 5154 C C . SER A 1 654 ? -5.996 -42.875 12.664 1 95.88 654 SER A C 1
ATOM 5156 O O . SER A 1 654 ? -5.539 -42.719 13.805 1 95.88 654 SER A O 1
ATOM 5158 N N . GLU A 1 655 ? -6.328 -44 12.203 1 95.25 655 GLU A N 1
ATOM 5159 C CA . GLU A 1 655 ? -6.109 -45.25 12.961 1 95.25 655 GLU A CA 1
ATOM 5160 C C . GLU A 1 655 ? -4.621 -45.469 13.211 1 95.25 655 GLU A C 1
ATOM 5162 O O . GLU A 1 655 ? -4.246 -46.062 14.227 1 95.25 655 GLU A O 1
ATOM 5167 N N . LEU A 1 656 ? -3.859 -45.031 12.344 1 95.06 656 LEU A N 1
ATOM 5168 C CA . LEU A 1 656 ? -2.414 -45.188 12.5 1 95.06 656 LEU A CA 1
ATOM 5169 C C . LEU A 1 656 ? -1.845 -44.062 13.367 1 95.06 656 LEU A C 1
ATOM 5171 O O . LEU A 1 656 ? -0.635 -44 13.602 1 95.06 656 LEU A O 1
ATOM 5175 N N . GLY A 1 657 ? -2.666 -43.062 13.805 1 92.88 657 GLY A N 1
ATOM 5176 C CA . GLY A 1 657 ? -2.26 -42.031 14.75 1 92.88 657 GLY A CA 1
ATOM 5177 C C . GLY A 1 657 ? -1.845 -40.719 14.078 1 92.88 657 GLY A C 1
ATOM 5178 O O . GLY A 1 657 ? -1.278 -39.844 14.719 1 92.88 657 GLY A O 1
ATOM 5179 N N . GLU A 1 658 ? -2.135 -40.562 12.773 1 92.5 658 GLU A N 1
ATOM 5180 C CA . GLU A 1 658 ? -1.755 -39.344 12.07 1 92.5 658 GLU A CA 1
ATOM 5181 C C . GLU A 1 658 ? -2.656 -38.188 12.453 1 92.5 658 GLU A C 1
ATOM 5183 O O . GLU A 1 658 ? -3.883 -38.312 12.445 1 92.5 658 GLU A O 1
ATOM 5188 N N . GLN A 1 659 ? -2.008 -37.125 12.906 1 88.25 659 GLN A N 1
ATOM 5189 C CA . GLN A 1 659 ? -2.756 -35.938 13.273 1 88.25 659 GLN A CA 1
ATOM 5190 C C . GLN A 1 659 ? -2.922 -35 12.078 1 88.25 659 GLN A C 1
ATOM 5192 O O . GLN A 1 659 ? -3.965 -34.375 11.922 1 88.25 659 GLN A O 1
ATOM 5197 N N . ASP A 1 660 ? -1.954 -34.906 11.258 1 89.5 660 ASP A N 1
ATOM 5198 C CA . ASP A 1 660 ? -1.989 -34.156 10.016 1 89.5 660 ASP A CA 1
ATOM 5199 C C . ASP A 1 660 ? -2.078 -35.094 8.805 1 89.5 660 ASP A C 1
ATOM 5201 O O . ASP A 1 660 ? -1.104 -35.75 8.461 1 89.5 660 ASP A O 1
ATOM 5205 N N . LEU A 1 661 ? -3.197 -35.031 8.219 1 92.94 661 LEU A N 1
ATOM 5206 C CA . LEU A 1 661 ? -3.436 -35.969 7.133 1 92.94 661 LEU A CA 1
ATOM 5207 C C . LEU A 1 661 ? -2.721 -35.531 5.863 1 92.94 661 LEU A C 1
ATOM 5209 O O . LEU A 1 661 ? -2.393 -36.344 5.008 1 92.94 661 LEU A O 1
ATOM 5213 N N . ASN A 1 662 ? -2.404 -34.156 5.785 1 93.25 662 ASN A N 1
ATOM 5214 C CA . ASN A 1 662 ? -1.771 -33.625 4.586 1 93.25 662 ASN A CA 1
ATOM 5215 C C . ASN A 1 662 ? -2.633 -33.844 3.348 1 93.25 662 ASN A C 1
ATOM 5217 O O . ASN A 1 662 ? -3.854 -33.688 3.396 1 93.25 662 ASN A O 1
ATOM 5221 N N . THR A 1 663 ? -2.066 -34.125 2.189 1 92.88 663 THR A N 1
ATOM 5222 C CA . THR A 1 663 ? -2.787 -34.281 0.932 1 92.88 663 THR A CA 1
ATOM 5223 C C . THR A 1 663 ? -2.504 -35.656 0.304 1 92.88 663 THR A C 1
ATOM 5225 O O . THR A 1 663 ? -1.545 -36.312 0.68 1 92.88 663 THR A O 1
ATOM 5228 N N . TYR A 1 664 ? -3.373 -36.031 -0.556 1 93.56 664 TYR A N 1
ATOM 5229 C CA . TYR A 1 664 ? -3.113 -37.25 -1.334 1 93.56 664 TYR A CA 1
ATOM 5230 C C . TYR A 1 664 ? -1.839 -37.094 -2.158 1 93.56 664 TYR A C 1
ATOM 5232 O O . TYR A 1 664 ? -1.091 -38.062 -2.332 1 93.56 664 TYR A O 1
ATOM 5240 N N . GLY A 1 665 ? -1.63 -35.906 -2.641 1 92.62 665 GLY A N 1
ATOM 5241 C CA . GLY A 1 665 ? -0.416 -35.625 -3.396 1 92.62 665 GLY A CA 1
ATOM 5242 C C . GLY A 1 665 ? 0.85 -35.938 -2.621 1 92.62 665 GLY A C 1
ATOM 5243 O O . GLY A 1 665 ? 1.811 -36.469 -3.18 1 92.62 665 GLY A O 1
ATOM 5244 N N . ALA A 1 666 ? 0.806 -35.656 -1.386 1 94.12 666 ALA A N 1
ATOM 5245 C CA . ALA A 1 666 ? 1.988 -35.812 -0.545 1 94.12 666 ALA A CA 1
ATOM 5246 C C . ALA A 1 666 ? 2.174 -37.281 -0.148 1 94.12 666 ALA A C 1
ATOM 5248 O O . ALA A 1 666 ? 3.266 -37.688 0.257 1 94.12 666 ALA A O 1
ATOM 5249 N N . ARG A 1 667 ? 1.173 -38.062 -0.272 1 96.06 667 ARG A N 1
ATOM 5250 C CA . ARG A 1 667 ? 1.251 -39.438 0.243 1 96.06 667 ARG A CA 1
ATOM 5251 C C . ARG A 1 667 ? 1.367 -40.438 -0.895 1 96.06 667 ARG A C 1
ATOM 5253 O O . ARG A 1 667 ? 1.064 -41.625 -0.717 1 96.06 667 ARG A O 1
ATOM 5260 N N . ARG A 1 668 ? 1.832 -40.062 -1.978 1 95.81 668 ARG A N 1
ATOM 5261 C CA . ARG A 1 668 ? 1.901 -40.875 -3.184 1 95.81 668 ARG A CA 1
ATOM 5262 C C . ARG A 1 668 ? 3.01 -41.906 -3.074 1 95.81 668 ARG A C 1
ATOM 5264 O O . ARG A 1 668 ? 3.09 -42.844 -3.895 1 95.81 668 ARG A O 1
ATOM 5271 N N . GLY A 1 669 ? 3.842 -41.844 -2.076 1 95.69 669 GLY A N 1
ATOM 5272 C CA . GLY A 1 669 ? 4.832 -42.875 -1.817 1 95.69 669 GLY A CA 1
ATOM 5273 C C . GLY A 1 669 ? 4.285 -44.031 -1.002 1 95.69 669 GLY A C 1
ATOM 5274 O O . GLY A 1 669 ? 4.996 -45.031 -0.745 1 95.69 669 GLY A O 1
ATOM 5275 N N . ASP A 1 670 ? 3.02 -43.969 -0.64 1 96.25 670 ASP A N 1
ATOM 5276 C CA . ASP A 1 670 ? 2.361 -45 0.156 1 96.25 670 ASP A CA 1
ATOM 5277 C C . ASP A 1 670 ? 1.162 -45.594 -0.585 1 96.25 670 ASP A C 1
ATOM 5279 O O . ASP A 1 670 ? 0.091 -44.969 -0.623 1 96.25 670 ASP A O 1
ATOM 5283 N N . HIS A 1 671 ? 1.287 -46.812 -1.039 1 94.81 671 HIS A N 1
ATOM 5284 C CA . HIS A 1 671 ? 0.25 -47.438 -1.854 1 94.81 671 HIS A CA 1
ATOM 5285 C C . HIS A 1 671 ? -1.014 -47.688 -1.04 1 94.81 671 HIS A C 1
ATOM 5287 O O . HIS A 1 671 ? -2.119 -47.719 -1.588 1 94.81 671 HIS A O 1
ATOM 5293 N N . GLU A 1 672 ? -0.929 -47.844 0.268 1 95.62 672 GLU A N 1
ATOM 5294 C CA . GLU A 1 672 ? -2.102 -48.094 1.102 1 95.62 672 GLU A CA 1
ATOM 5295 C C . GLU A 1 672 ? -3.02 -46.875 1.139 1 95.62 672 GLU A C 1
ATOM 5297 O O . GLU A 1 672 ? -4.242 -47.031 1.089 1 95.62 672 GLU A O 1
ATOM 5302 N N . VAL A 1 673 ? -2.406 -45.781 1.263 1 96.44 673 VAL A N 1
ATOM 5303 C CA . VAL A 1 673 ? -3.18 -44.531 1.292 1 96.44 673 VAL A CA 1
ATOM 5304 C C . VAL A 1 673 ? -3.771 -44.281 -0.089 1 96.44 673 VAL A C 1
ATOM 5306 O O . VAL A 1 673 ? -4.949 -43.938 -0.21 1 96.44 673 VAL A O 1
ATOM 5309 N N . MET A 1 674 ? -2.961 -44.469 -1.134 1 96.19 674 MET A N 1
ATOM 5310 C CA . MET A 1 674 ? -3.379 -44.125 -2.49 1 96.19 674 MET A CA 1
ATOM 5311 C C . MET A 1 674 ? -4.484 -45.062 -2.969 1 96.19 674 MET A C 1
ATOM 5313 O O . MET A 1 674 ? -5.406 -44.625 -3.668 1 96.19 674 MET A O 1
ATOM 5317 N N . LEU A 1 675 ? -4.367 -46.281 -2.576 1 95.94 675 LEU A N 1
ATOM 5318 C CA . LEU A 1 675 ? -5.406 -47.25 -2.934 1 95.94 675 LEU A CA 1
ATOM 5319 C C . LEU A 1 675 ? -6.742 -46.844 -2.307 1 95.94 675 LEU A C 1
ATOM 5321 O O . LEU A 1 675 ? -7.781 -46.906 -2.969 1 95.94 675 LEU A O 1
ATOM 5325 N N . ARG A 1 676 ? -6.73 -46.438 -1.109 1 97.12 676 ARG A N 1
ATOM 5326 C CA . ARG A 1 676 ? -7.922 -46.031 -0.355 1 97.12 676 ARG A CA 1
ATOM 5327 C C . ARG A 1 676 ? -8.469 -44.719 -0.837 1 97.12 676 ARG A C 1
ATOM 5329 O O . ARG A 1 676 ? -9.633 -44.375 -0.592 1 97.12 676 ARG A O 1
ATOM 5336 N N . GLY A 1 677 ? -7.598 -43.969 -1.507 1 95.38 677 GLY A N 1
ATOM 5337 C CA . GLY A 1 677 ? -7.992 -42.688 -2.027 1 95.38 677 GLY A CA 1
ATOM 5338 C C . GLY A 1 677 ? -8.445 -42.719 -3.475 1 95.38 677 GLY A C 1
ATOM 5339 O O . GLY A 1 677 ? -8.883 -41.719 -4.027 1 95.38 677 GLY A O 1
ATOM 5340 N N . GLY A 1 678 ? -8.359 -43.906 -4.125 1 95.31 678 GLY A N 1
ATOM 5341 C CA . GLY A 1 678 ? -8.742 -44.062 -5.52 1 95.31 678 GLY A CA 1
ATOM 5342 C C . GLY A 1 678 ? -10.211 -43.75 -5.766 1 95.31 678 GLY A C 1
ATOM 5343 O O . GLY A 1 678 ? -11.086 -44.344 -5.129 1 95.31 678 GLY A O 1
ATOM 5344 N N . PHE A 1 679 ? -10.531 -42.844 -6.695 1 95.5 679 PHE A N 1
ATOM 5345 C CA . PHE A 1 679 ? -11.867 -42.438 -7.086 1 95.5 679 PHE A CA 1
ATOM 5346 C C . PHE A 1 679 ? -12.609 -41.812 -5.902 1 95.5 679 PHE A C 1
ATOM 5348 O O . PHE A 1 679 ? -13.828 -41.969 -5.777 1 95.5 679 PHE A O 1
ATOM 5355 N N . ALA A 1 680 ? -11.828 -41.156 -5 1 91.25 680 ALA A N 1
ATOM 5356 C CA . ALA A 1 680 ? -12.414 -40.625 -3.771 1 91.25 680 ALA A CA 1
ATOM 5357 C C . ALA A 1 680 ? -12.773 -39.156 -3.922 1 91.25 680 ALA A C 1
ATOM 5359 O O . ALA A 1 680 ? -13.242 -38.531 -2.973 1 91.25 680 ALA A O 1
ATOM 5360 N N . ASN A 1 681 ? -12.586 -38.562 -5.09 1 89.62 681 ASN A N 1
ATOM 5361 C CA . ASN A 1 681 ? -12.938 -37.188 -5.312 1 89.62 681 ASN A CA 1
ATOM 5362 C C . ASN A 1 681 ? -14.398 -36.906 -4.98 1 89.62 681 ASN A C 1
ATOM 5364 O O . ASN A 1 681 ? -15.281 -37.625 -5.426 1 89.62 681 ASN A O 1
ATOM 5368 N N . SER A 1 682 ? -14.648 -35.812 -4.258 1 85.88 682 SER A N 1
ATOM 5369 C CA . SER A 1 682 ? -15.984 -35.531 -3.736 1 85.88 682 SER A CA 1
ATOM 5370 C C . SER A 1 682 ? -16.953 -35.156 -4.859 1 85.88 682 SER A C 1
ATOM 5372 O O . SER A 1 682 ? -18.172 -35.219 -4.68 1 85.88 682 SER A O 1
ATOM 5374 N N . LYS A 1 683 ? -16.422 -34.812 -6.016 1 87.5 683 LYS A N 1
ATOM 5375 C CA . LYS A 1 683 ? -17.281 -34.375 -7.105 1 87.5 683 LYS A CA 1
ATOM 5376 C C . LYS A 1 683 ? -17.5 -35.5 -8.125 1 87.5 683 LYS A C 1
ATOM 5378 O O . LYS A 1 683 ? -18.234 -35.312 -9.109 1 87.5 683 LYS A O 1
ATOM 5383 N N . LEU A 1 684 ? -16.875 -36.656 -7.891 1 92.06 684 LEU A N 1
ATOM 5384 C CA . LEU A 1 684 ? -17.047 -37.781 -8.805 1 92.06 684 LEU A CA 1
ATOM 5385 C C . LEU A 1 684 ? -18.5 -38.25 -8.781 1 92.06 684 LEU A C 1
ATOM 5387 O O . LEU A 1 684 ? -19.062 -38.469 -7.711 1 92.06 684 LEU A O 1
ATOM 5391 N N . LYS A 1 685 ? -19.109 -38.438 -9.961 1 93.88 685 LYS A N 1
ATOM 5392 C CA . LYS A 1 685 ? -20.469 -38.906 -10.094 1 93.88 685 LYS A CA 1
ATOM 5393 C C . LYS A 1 685 ? -20.5 -40.312 -10.711 1 93.88 685 LYS A C 1
ATOM 5395 O O . LYS A 1 685 ? -20.422 -40.469 -11.93 1 93.88 685 LYS A O 1
ATOM 5400 N N . ASN A 1 686 ? -20.625 -41.344 -9.891 1 96.75 686 ASN A N 1
ATOM 5401 C CA . ASN A 1 686 ? -20.875 -42.719 -10.32 1 96.75 686 ASN A CA 1
ATOM 5402 C C . ASN A 1 686 ? -22.359 -42.969 -10.555 1 96.75 686 ASN A C 1
ATOM 5404 O O . ASN A 1 686 ? -23.172 -42.812 -9.648 1 96.75 686 ASN A O 1
ATOM 5408 N N . LEU A 1 687 ? -22.703 -43.406 -11.758 1 96.62 687 LEU A N 1
ATOM 5409 C CA . LEU A 1 687 ? -24.109 -43.5 -12.148 1 96.62 687 LEU A CA 1
ATOM 5410 C C . LEU A 1 687 ? -24.734 -44.75 -11.531 1 96.62 687 LEU A C 1
ATOM 5412 O O . LEU A 1 687 ? -25.953 -44.938 -11.586 1 96.62 687 LEU A O 1
ATOM 5416 N N . LEU A 1 688 ? -23.969 -45.594 -10.828 1 96.75 688 LEU A N 1
ATOM 5417 C CA . LEU A 1 688 ? -24.484 -46.781 -10.148 1 96.75 688 LEU A CA 1
ATOM 5418 C C . LEU A 1 688 ? -25.141 -46.406 -8.828 1 96.75 688 LEU A C 1
ATOM 5420 O O . LEU A 1 688 ? -25.875 -47.188 -8.242 1 96.75 688 LEU A O 1
ATOM 5424 N N . VAL A 1 689 ? -24.844 -45.219 -8.32 1 96.75 689 VAL A N 1
ATOM 5425 C CA . VAL A 1 689 ? -25.344 -44.781 -7.02 1 96.75 689 VAL A CA 1
ATOM 5426 C C . VAL A 1 689 ? -25.875 -43.344 -7.109 1 96.75 689 VAL A C 1
ATOM 5428 O O . VAL A 1 689 ? -25.516 -42.625 -8.039 1 96.75 689 VAL A O 1
ATOM 5431 N N . ASP A 1 690 ? -26.609 -42.844 -6.102 1 93.38 690 ASP A N 1
ATOM 5432 C CA . ASP A 1 690 ? -27.219 -41.5 -6.102 1 93.38 690 ASP A CA 1
ATOM 5433 C C . ASP A 1 690 ? -26.406 -40.531 -5.27 1 93.38 690 ASP A C 1
ATOM 5435 O O . ASP A 1 690 ? -26.719 -39.344 -5.219 1 93.38 690 ASP A O 1
ATOM 5439 N N . VAL A 1 691 ? -25.344 -40.969 -4.734 1 90.31 691 VAL A N 1
ATOM 5440 C CA . VAL A 1 691 ? -24.5 -40.094 -3.916 1 90.31 691 VAL A CA 1
ATOM 5441 C C . VAL A 1 691 ? -23.219 -39.75 -4.672 1 90.31 691 VAL A C 1
ATOM 5443 O O . VAL A 1 691 ? -22.688 -40.594 -5.426 1 90.31 691 VAL A O 1
ATOM 5446 N N . GLN A 1 692 ? -22.797 -38.531 -4.566 1 86.81 692 GLN A N 1
ATOM 5447 C CA . GLN A 1 692 ? -21.531 -38.094 -5.168 1 86.81 692 GLN A CA 1
ATOM 5448 C C . GLN A 1 692 ? -20.344 -38.5 -4.293 1 86.81 692 GLN A C 1
ATOM 5450 O O . GLN A 1 692 ? -20.5 -38.656 -3.078 1 86.81 692 GLN A O 1
ATOM 5455 N N . GLY A 1 693 ? -19.312 -38.75 -5.031 1 86.12 693 GLY A N 1
ATOM 5456 C CA . GLY A 1 693 ? -18.094 -39.125 -4.316 1 86.12 693 GLY A CA 1
ATOM 5457 C C . GLY A 1 693 ? -17.625 -40.531 -4.656 1 86.12 693 GLY A C 1
ATOM 5458 O O . GLY A 1 693 ? -18.047 -41.125 -5.656 1 86.12 693 GLY A O 1
ATOM 5459 N N . GLY A 1 694 ? -16.641 -41.156 -3.844 1 90.56 694 GLY A N 1
ATOM 5460 C CA . GLY A 1 694 ? -15.977 -42.438 -4.078 1 90.56 694 GLY A CA 1
ATOM 5461 C C . GLY A 1 694 ? -16.797 -43.625 -3.627 1 90.56 694 GLY A C 1
ATOM 5462 O O . GLY A 1 694 ? -16.297 -44.5 -2.912 1 90.56 694 GLY A O 1
ATOM 5463 N N . PHE A 1 695 ? -18.109 -43.594 -4.184 1 96 695 PHE A N 1
ATOM 5464 C CA . PHE A 1 695 ? -18.984 -44.688 -3.803 1 96 695 PHE A CA 1
ATOM 5465 C C . PHE A 1 695 ? -19.422 -45.5 -5.027 1 96 695 PHE A C 1
ATOM 5467 O O . PHE A 1 695 ? -19.375 -45 -6.152 1 96 695 PHE A O 1
ATOM 5474 N N . THR A 1 696 ? -19.734 -46.781 -4.809 1 97.69 696 THR A N 1
ATOM 5475 C CA . THR A 1 696 ? -20.219 -47.688 -5.852 1 97.69 696 THR A CA 1
ATOM 5476 C C . THR A 1 696 ? -21.172 -48.719 -5.27 1 97.69 696 THR A C 1
ATOM 5478 O O . THR A 1 696 ? -21.578 -48.625 -4.105 1 97.69 696 THR A O 1
ATOM 5481 N N . LYS A 1 697 ? -21.688 -49.562 -6.199 1 97.25 697 LYS A N 1
ATOM 5482 C CA . LYS A 1 697 ? -22.609 -50.625 -5.812 1 97.25 697 LYS A CA 1
ATOM 5483 C C . LYS A 1 697 ? -22 -52 -6.062 1 97.25 697 LYS A C 1
ATOM 5485 O O . LYS A 1 697 ? -21.453 -52.25 -7.141 1 97.25 697 LYS A O 1
ATOM 5490 N N . HIS A 1 698 ? -22.047 -52.875 -4.973 1 97.5 698 HIS A N 1
ATOM 5491 C CA . HIS A 1 698 ? -21.594 -54.25 -5.125 1 97.5 698 HIS A CA 1
ATOM 5492 C C . HIS A 1 698 ? -22.734 -55.156 -5.633 1 97.5 698 HIS A C 1
ATOM 5494 O O . HIS A 1 698 ? -23.844 -55.094 -5.117 1 97.5 698 HIS A O 1
ATOM 5500 N N . PHE A 1 699 ? -22.531 -55.844 -6.684 1 95.38 699 PHE A N 1
ATOM 5501 C CA . PHE A 1 699 ? -23.516 -56.75 -7.258 1 95.38 699 PHE A CA 1
ATOM 5502 C C . PHE A 1 699 ? -23.172 -58.188 -6.953 1 95.38 699 PHE A C 1
ATOM 5504 O O . PHE A 1 699 ? -22 -58.562 -6.879 1 95.38 699 PHE A O 1
ATOM 5511 N N . PRO A 1 700 ? -24.062 -59.125 -6.734 1 91.62 700 PRO A N 1
ATOM 5512 C CA . PRO A 1 700 ? -25.469 -58.906 -7.074 1 91.62 700 PRO A CA 1
ATOM 5513 C C . PRO A 1 700 ? -26.281 -58.375 -5.902 1 91.62 700 PRO A C 1
ATOM 5515 O O . PRO A 1 700 ? -27.469 -58.062 -6.055 1 91.62 700 PRO A O 1
ATOM 5518 N N . ASP A 1 701 ? -25.672 -58.219 -4.727 1 93.81 701 ASP A N 1
ATOM 5519 C CA . ASP A 1 701 ? -26.453 -57.906 -3.531 1 93.81 701 ASP A CA 1
ATOM 5520 C C . ASP A 1 701 ? -26.922 -56.438 -3.537 1 93.81 701 ASP A C 1
ATOM 5522 O O . ASP A 1 701 ? -27.812 -56.062 -2.785 1 93.81 701 ASP A O 1
ATOM 5526 N N . GLY A 1 702 ? -26.344 -55.625 -4.305 1 94.06 702 GLY A N 1
ATOM 5527 C CA . GLY A 1 702 ? -26.812 -54.25 -4.492 1 94.06 702 GLY A CA 1
ATOM 5528 C C . GLY A 1 702 ? -26.391 -53.344 -3.367 1 94.06 702 GLY A C 1
ATOM 5529 O O . GLY A 1 702 ? -26.812 -52.188 -3.326 1 94.06 702 GLY A O 1
ATOM 5530 N N . LYS A 1 703 ? -25.516 -53.656 -2.547 1 96.44 703 LYS A N 1
ATOM 5531 C CA . LYS A 1 703 ? -25.094 -52.844 -1.411 1 96.44 703 LYS A CA 1
ATOM 5532 C C . LYS A 1 703 ? -24.203 -51.688 -1.859 1 96.44 703 LYS A C 1
ATOM 5534 O O . LYS A 1 703 ? -23.266 -51.906 -2.645 1 96.44 703 LYS A O 1
ATOM 5539 N N . VAL A 1 704 ? -24.547 -50.5 -1.353 1 97.12 704 VAL A N 1
ATOM 5540 C CA . VAL A 1 704 ? -23.766 -49.312 -1.649 1 97.12 704 VAL A CA 1
ATOM 5541 C C . VAL A 1 704 ? -22.594 -49.188 -0.662 1 97.12 704 VAL A C 1
ATOM 5543 O O . VAL A 1 704 ? -22.797 -49.344 0.549 1 97.12 704 VAL A O 1
ATOM 5546 N N . MET A 1 705 ? -21.406 -49 -1.052 1 96.62 705 MET A N 1
ATOM 5547 C CA . MET A 1 705 ? -20.203 -48.844 -0.238 1 96.62 705 MET A CA 1
ATOM 5548 C C . MET A 1 705 ? -19.141 -48.062 -0.988 1 96.62 705 MET A C 1
ATOM 5550 O O . MET A 1 705 ? -19.359 -47.625 -2.119 1 96.62 705 MET A O 1
ATOM 5554 N N . SER A 1 706 ? -17.984 -47.781 -0.284 1 96.88 706 SER A N 1
ATOM 5555 C CA . SER A 1 706 ? -16.906 -47.062 -0.954 1 96.88 706 SER A CA 1
ATOM 5556 C C . SER A 1 706 ? -16.297 -47.906 -2.078 1 96.88 706 SER A C 1
ATOM 5558 O O . SER A 1 706 ? -16.391 -49.125 -2.076 1 96.88 706 SER A O 1
ATOM 5560 N N . VAL A 1 707 ? -15.711 -47.25 -3.061 1 97.75 707 VAL A N 1
ATOM 5561 C CA . VAL A 1 707 ? -15.062 -47.938 -4.184 1 97.75 707 VAL A CA 1
ATOM 5562 C C . VAL A 1 707 ? -14 -48.906 -3.668 1 97.75 707 VAL A C 1
ATOM 5564 O O . VAL A 1 707 ? -13.891 -50.031 -4.156 1 97.75 707 VAL A O 1
ATOM 5567 N N . TYR A 1 708 ? -13.258 -48.531 -2.678 1 97.12 708 TYR A N 1
ATOM 5568 C CA . TYR A 1 708 ? -12.219 -49.375 -2.086 1 97.12 708 TYR A CA 1
ATOM 5569 C C . TYR A 1 708 ? -12.812 -50.625 -1.475 1 97.12 708 TYR A C 1
ATOM 5571 O O . TYR A 1 708 ? -12.336 -51.719 -1.739 1 97.12 708 TYR A O 1
ATOM 5579 N N . GLU A 1 709 ? -13.805 -50.469 -0.726 1 97.44 709 GLU A N 1
ATOM 5580 C CA . GLU A 1 709 ? -14.422 -51.594 -0.039 1 97.44 709 GLU A CA 1
ATOM 5581 C C . GLU A 1 709 ? -15.023 -52.594 -1.033 1 97.44 709 GLU A C 1
ATOM 5583 O O . GLU A 1 709 ? -14.898 -53.781 -0.861 1 97.44 709 GLU A O 1
ATOM 5588 N N . ALA A 1 710 ? -15.664 -52.031 -1.99 1 98 710 ALA A N 1
ATOM 5589 C CA . ALA A 1 710 ? -16.25 -52.906 -3.02 1 98 710 ALA A CA 1
ATOM 5590 C C . ALA A 1 710 ? -15.164 -53.688 -3.74 1 98 710 ALA A C 1
ATOM 5592 O O . ALA A 1 710 ? -15.336 -54.906 -3.996 1 98 710 ALA A O 1
ATOM 5593 N N . SER A 1 711 ? -14.133 -53.062 -4.121 1 97.56 711 SER A N 1
ATOM 5594 C CA . SER A 1 711 ? -13.031 -53.719 -4.82 1 97.56 711 SER A CA 1
ATOM 5595 C C . SER A 1 711 ? -12.438 -54.844 -3.975 1 97.56 711 SER A C 1
ATOM 5597 O O . SER A 1 711 ? -12.117 -55.938 -4.492 1 97.56 711 SER A O 1
ATOM 5599 N N . GLN A 1 712 ? -12.25 -54.594 -2.725 1 96.69 712 GLN A N 1
ATOM 5600 C CA . GLN A 1 712 ? -11.719 -55.625 -1.829 1 96.69 712 GLN A CA 1
ATOM 5601 C C . GLN A 1 712 ? -12.656 -56.812 -1.745 1 96.69 712 GLN A C 1
ATOM 5603 O O . GLN A 1 712 ? -12.203 -57.969 -1.715 1 96.69 712 GLN A O 1
ATOM 5608 N N . GLN A 1 713 ? -13.875 -56.531 -1.714 1 97.44 713 GLN A N 1
ATOM 5609 C CA . GLN A 1 713 ? -14.859 -57.594 -1.663 1 97.44 713 GLN A CA 1
ATOM 5610 C C . GLN A 1 713 ? -14.828 -58.438 -2.939 1 97.44 713 GLN A C 1
ATOM 5612 O O . GLN A 1 713 ? -14.828 -59.656 -2.883 1 97.44 713 GLN A O 1
ATOM 5617 N N . TYR A 1 714 ? -14.812 -57.812 -4.062 1 97.88 714 TYR A N 1
ATOM 5618 C CA . TYR A 1 714 ? -14.75 -58.531 -5.336 1 97.88 714 TYR A CA 1
ATOM 5619 C C . TYR A 1 714 ? -13.477 -59.344 -5.441 1 97.88 714 TYR A C 1
ATOM 5621 O O . TYR A 1 714 ? -13.484 -60.438 -6 1 97.88 714 TYR A O 1
ATOM 5629 N N . LYS A 1 715 ? -12.391 -58.812 -4.984 1 95.19 715 LYS A N 1
ATOM 5630 C CA . LYS A 1 715 ? -11.125 -59.531 -4.984 1 95.19 715 LYS A CA 1
ATOM 5631 C C . LYS A 1 715 ? -11.227 -60.844 -4.188 1 95.19 715 LYS A C 1
ATOM 5633 O O . LYS A 1 715 ? -10.742 -61.875 -4.629 1 95.19 715 LYS A O 1
ATOM 5638 N N . LYS A 1 716 ? -11.836 -60.75 -3.057 1 96 716 LYS A N 1
ATOM 5639 C CA . LYS A 1 716 ? -12.047 -61.938 -2.225 1 96 716 LYS A CA 1
ATOM 5640 C C . LYS A 1 716 ? -12.906 -62.969 -2.943 1 96 716 LYS A C 1
ATOM 5642 O O . LYS A 1 716 ? -12.734 -64.188 -2.748 1 96 716 LYS A O 1
ATOM 5647 N N . GLU A 1 717 ? -13.742 -62.438 -3.779 1 97.12 717 GLU A N 1
ATOM 5648 C CA . GLU A 1 717 ? -14.664 -63.312 -4.508 1 97.12 717 GLU A CA 1
ATOM 5649 C C . GLU A 1 717 ? -14.031 -63.844 -5.797 1 97.12 717 GLU A C 1
ATOM 5651 O O . GLU A 1 717 ? -14.594 -64.688 -6.461 1 97.12 717 GLU A O 1
ATOM 5656 N N . GLY A 1 718 ? -12.906 -63.344 -6.129 1 94.75 718 GLY A N 1
ATOM 5657 C CA . GLY A 1 718 ? -12.219 -63.719 -7.352 1 94.75 718 GLY A CA 1
ATOM 5658 C C . GLY A 1 718 ? -12.875 -63.188 -8.602 1 94.75 718 GLY A C 1
ATOM 5659 O O . GLY A 1 718 ? -12.789 -63.812 -9.672 1 94.75 718 GLY A O 1
ATOM 5660 N N . VAL A 1 719 ? -13.578 -62.156 -8.523 1 96.88 719 VAL A N 1
ATOM 5661 C CA . VAL A 1 719 ? -14.297 -61.562 -9.641 1 96.88 719 VAL A CA 1
ATOM 5662 C C . VAL A 1 719 ? -13.469 -60.406 -10.234 1 96.88 719 VAL A C 1
ATOM 5664 O O . VAL A 1 719 ? -13.125 -59.469 -9.531 1 96.88 719 VAL A O 1
ATOM 5667 N N . PRO A 1 720 ? -13.078 -60.5 -11.531 1 96.12 720 PRO A N 1
ATOM 5668 C CA . PRO A 1 720 ? -12.391 -59.344 -12.156 1 96.12 720 PRO A CA 1
ATOM 5669 C C . PRO A 1 720 ? -13.305 -58.156 -12.359 1 96.12 720 PRO A C 1
ATOM 5671 O O . PRO A 1 720 ? -14.531 -58.312 -12.352 1 96.12 720 PRO A O 1
ATOM 5674 N N . LEU A 1 721 ? -12.688 -57.031 -12.484 1 97.88 721 LEU A N 1
ATOM 5675 C CA . LEU A 1 721 ? -13.477 -55.781 -12.57 1 97.88 721 LEU A CA 1
ATOM 5676 C C . LEU A 1 721 ? -13.172 -55.031 -13.867 1 97.88 721 LEU A C 1
ATOM 5678 O O . LEU A 1 721 ? -12.094 -55.188 -14.438 1 97.88 721 LEU A O 1
ATOM 5682 N N . VAL A 1 722 ? -14.141 -54.219 -14.383 1 98.44 722 VAL A N 1
ATOM 5683 C CA . VAL A 1 722 ? -13.969 -53.281 -15.477 1 98.44 722 VAL A CA 1
ATOM 5684 C C . VAL A 1 722 ? -14.594 -51.938 -15.109 1 98.44 722 VAL A C 1
ATOM 5686 O O . VAL A 1 722 ? -15.367 -51.844 -14.156 1 98.44 722 VAL A O 1
ATOM 5689 N N . ILE A 1 723 ? -14.164 -50.906 -15.727 1 98.56 723 ILE A N 1
ATOM 5690 C CA . ILE A 1 723 ? -14.773 -49.594 -15.633 1 98.56 723 ILE A CA 1
ATOM 5691 C C . ILE A 1 723 ? -15.375 -49.188 -16.984 1 98.56 723 ILE A C 1
ATOM 5693 O O . ILE A 1 723 ? -14.781 -49.469 -18.031 1 98.56 723 ILE A O 1
ATOM 5697 N N . VAL A 1 724 ? -16.562 -48.656 -17 1 98.56 724 VAL A N 1
ATOM 5698 C CA . VAL A 1 724 ? -17.234 -48.156 -18.188 1 98.56 724 VAL A CA 1
ATOM 5699 C C . VAL A 1 724 ? -17.406 -46.625 -18.094 1 98.56 724 VAL A C 1
ATOM 5701 O O . VAL A 1 724 ? -17.906 -46.125 -17.078 1 98.56 724 VAL A O 1
ATOM 5704 N N . ALA A 1 725 ? -16.922 -45.938 -19.062 1 98.12 725 ALA A N 1
ATOM 5705 C CA . ALA A 1 725 ? -16.953 -44.469 -18.984 1 98.12 725 ALA A CA 1
ATOM 5706 C C . ALA A 1 725 ? -17.266 -43.844 -20.344 1 98.12 725 ALA A C 1
ATOM 5708 O O . ALA A 1 725 ? -17.359 -44.562 -21.344 1 98.12 725 ALA A O 1
ATOM 5709 N N . GLY A 1 726 ? -17.516 -42.562 -20.375 1 96.75 726 GLY A N 1
ATOM 5710 C CA . GLY A 1 726 ? -17.828 -41.844 -21.594 1 96.75 726 GLY A CA 1
ATOM 5711 C C . GLY A 1 726 ? -16.594 -41.312 -22.297 1 96.75 726 GLY A C 1
ATOM 5712 O O . GLY A 1 726 ? -15.586 -42 -22.422 1 96.75 726 GLY A O 1
ATOM 5713 N N . LYS A 1 727 ? -16.703 -40.062 -22.781 1 93.5 727 LYS A N 1
ATOM 5714 C CA . LYS A 1 727 ? -15.656 -39.438 -23.578 1 93.5 727 LYS A CA 1
ATOM 5715 C C . LYS A 1 727 ? -14.586 -38.812 -22.688 1 93.5 727 LYS A C 1
ATOM 5717 O O . LYS A 1 727 ? -14.891 -38.312 -21.594 1 93.5 727 LYS A O 1
ATOM 5722 N N . GLN A 1 728 ? -13.305 -38.719 -23.25 1 90.69 728 GLN A N 1
ATOM 5723 C CA . GLN A 1 728 ? -12.195 -37.969 -22.656 1 90.69 728 GLN A CA 1
ATOM 5724 C C . GLN A 1 728 ? -11.875 -38.5 -21.266 1 90.69 728 GLN A C 1
ATOM 5726 O O . GLN A 1 728 ? -11.789 -37.75 -20.297 1 90.69 728 GLN A O 1
ATOM 5731 N N . TYR A 1 729 ? -11.836 -39.875 -21.219 1 94.81 729 TYR A N 1
ATOM 5732 C CA . TYR A 1 729 ? -11.5 -40.531 -19.953 1 94.81 729 TYR A CA 1
ATOM 5733 C C . TYR A 1 729 ? -10.023 -40.344 -19.625 1 94.81 729 TYR A C 1
ATOM 5735 O O . TYR A 1 729 ? -9.148 -40.656 -20.438 1 94.81 729 TYR A O 1
ATOM 5743 N N . GLY A 1 730 ? -9.773 -39.75 -18.469 1 93.12 730 GLY A N 1
ATOM 5744 C CA . GLY A 1 730 ? -8.414 -39.594 -17.984 1 93.12 730 GLY A CA 1
ATOM 5745 C C . GLY A 1 730 ? -7.789 -38.281 -18.344 1 93.12 730 GLY A C 1
ATOM 5746 O O . GLY A 1 730 ? -6.582 -38.188 -18.578 1 93.12 730 GLY A O 1
ATOM 5747 N N . SER A 1 731 ? -8.531 -37.188 -18.422 1 87.06 731 SER A N 1
ATOM 5748 C CA . SER A 1 731 ? -8.023 -35.844 -18.734 1 87.06 731 SER A CA 1
ATOM 5749 C C . SER A 1 731 ? -7.273 -35.25 -17.562 1 87.06 731 SER A C 1
ATOM 5751 O O . SER A 1 731 ? -7.633 -35.5 -16.406 1 87.06 731 SER A O 1
ATOM 5753 N N . GLY A 1 732 ? -6.223 -34.531 -17.984 1 80.81 732 GLY A N 1
ATOM 5754 C CA . GLY A 1 732 ? -5.594 -33.75 -16.906 1 80.81 732 GLY A CA 1
ATOM 5755 C C . GLY A 1 732 ? -4.141 -34.125 -16.688 1 80.81 732 GLY A C 1
ATOM 5756 O O . GLY A 1 732 ? -3.348 -34.156 -17.641 1 80.81 732 GLY A O 1
ATOM 5757 N N . SER A 1 733 ? -3.762 -34.594 -15.383 1 79.06 733 SER A N 1
ATOM 5758 C CA . SER A 1 733 ? -2.395 -34.688 -14.883 1 79.06 733 SER A CA 1
ATOM 5759 C C . SER A 1 733 ? -1.743 -36 -15.289 1 79.06 733 SER A C 1
ATOM 5761 O O . SER A 1 733 ? -2.436 -36.969 -15.578 1 79.06 733 SER A O 1
ATOM 5763 N N . SER A 1 734 ? -0.41 -36 -15.352 1 78.25 734 SER A N 1
ATOM 5764 C CA . SER A 1 734 ? 0.405 -37.156 -15.711 1 78.25 734 SER A CA 1
ATOM 5765 C C . SER A 1 734 ? 0.528 -38.125 -14.547 1 78.25 734 SER A C 1
ATOM 5767 O O . SER A 1 734 ? 1.417 -38.969 -14.531 1 78.25 734 SER A O 1
ATOM 5769 N N . ARG A 1 735 ? -0.342 -38.125 -13.68 1 85.44 735 ARG A N 1
ATOM 5770 C CA . ARG A 1 735 ? -0.257 -38.906 -12.453 1 85.44 735 ARG A CA 1
ATOM 5771 C C . ARG A 1 735 ? -0.288 -40.406 -12.758 1 85.44 735 ARG A C 1
ATOM 5773 O O . ARG A 1 735 ? -1.322 -40.938 -13.164 1 85.44 735 ARG A O 1
ATOM 5780 N N . ASP A 1 736 ? 0.741 -41.188 -12.406 1 91.19 736 ASP A N 1
ATOM 5781 C CA . ASP A 1 736 ? 0.796 -42.625 -12.609 1 91.19 736 ASP A CA 1
ATOM 5782 C C . ASP A 1 736 ? -0.177 -43.344 -11.68 1 91.19 736 ASP A C 1
ATOM 5784 O O . ASP A 1 736 ? -0.684 -44.406 -12.016 1 91.19 736 ASP A O 1
ATOM 5788 N N . TRP A 1 737 ? -0.451 -42.656 -10.57 1 93.94 737 TRP A N 1
ATOM 5789 C CA . TRP A 1 737 ? -1.315 -43.281 -9.57 1 93.94 737 TRP A CA 1
ATOM 5790 C C . TRP A 1 737 ? -2.74 -43.406 -10.094 1 93.94 737 TRP A C 1
ATOM 5792 O O . TRP A 1 737 ? -3.516 -44.25 -9.594 1 93.94 737 TRP A O 1
ATOM 5802 N N . ALA A 1 738 ? -3.129 -42.594 -11.031 1 94.56 738 ALA A N 1
ATOM 5803 C CA . ALA A 1 738 ? -4.449 -42.812 -11.617 1 94.56 738 ALA A CA 1
ATOM 5804 C C . ALA A 1 738 ? -4.559 -44.188 -12.266 1 94.56 738 ALA A C 1
ATOM 5806 O O . ALA A 1 738 ? -5.617 -44.812 -12.227 1 94.56 738 ALA A O 1
ATOM 5807 N N . ALA A 1 739 ? -3.465 -44.688 -12.844 1 94.25 739 ALA A N 1
ATOM 5808 C CA . ALA A 1 739 ? -3.439 -46.031 -13.445 1 94.25 739 ALA A CA 1
ATOM 5809 C C . ALA A 1 739 ? -3.102 -47.094 -12.406 1 94.25 739 ALA A C 1
ATOM 5811 O O . ALA A 1 739 ? -3.676 -48.188 -12.422 1 94.25 739 ALA A O 1
ATOM 5812 N N . LYS A 1 740 ? -2.166 -46.75 -11.508 1 93.88 740 LYS A N 1
ATOM 5813 C CA . LYS A 1 740 ? -1.776 -47.719 -10.469 1 93.88 740 LYS A CA 1
ATOM 5814 C C . LYS A 1 740 ? -2.977 -48.125 -9.625 1 93.88 740 LYS A C 1
ATOM 5816 O O . LYS A 1 740 ? -3.172 -49.312 -9.359 1 93.88 740 LYS A O 1
ATOM 5821 N N . VAL A 1 741 ? -3.703 -47.094 -9.242 1 95.44 741 VAL A N 1
ATOM 5822 C CA . VAL A 1 741 ? -4.836 -47.375 -8.367 1 95.44 741 VAL A CA 1
ATOM 5823 C C . VAL A 1 741 ? -5.867 -48.219 -9.117 1 95.44 741 VAL A C 1
ATOM 5825 O O . VAL A 1 741 ? -6.465 -49.156 -8.539 1 95.44 741 VAL A O 1
ATOM 5828 N N . THR A 1 742 ? -6.125 -47.938 -10.367 1 95.56 742 THR A N 1
ATOM 5829 C CA . THR A 1 742 ? -7.059 -48.688 -11.195 1 95.56 742 THR A CA 1
ATOM 5830 C C . THR A 1 742 ? -6.66 -50.188 -11.234 1 95.56 742 THR A C 1
ATOM 5832 O O . THR A 1 742 ? -7.492 -51.062 -11.016 1 95.56 742 THR A O 1
ATOM 5835 N N . ALA A 1 743 ? -5.422 -50.438 -11.453 1 94.06 743 ALA A N 1
ATOM 5836 C CA . ALA A 1 743 ? -4.91 -51.812 -11.516 1 94.06 743 ALA A CA 1
ATOM 5837 C C . ALA A 1 743 ? -5.008 -52.5 -10.156 1 94.06 743 ALA A C 1
ATOM 5839 O O . ALA A 1 743 ? -5.418 -53.656 -10.07 1 94.06 743 ALA A O 1
ATOM 5840 N N . LEU A 1 744 ? -4.598 -51.781 -9.109 1 93.75 744 LEU A N 1
ATOM 5841 C CA . LEU A 1 744 ? -4.527 -52.375 -7.773 1 93.75 744 LEU A CA 1
ATOM 5842 C C . LEU A 1 744 ? -5.926 -52.656 -7.23 1 93.75 744 LEU A C 1
ATOM 5844 O O . LEU A 1 744 ? -6.094 -53.5 -6.34 1 93.75 744 LEU A O 1
ATOM 5848 N N . LEU A 1 745 ? -6.891 -51.938 -7.746 1 95.62 745 LEU A N 1
ATOM 5849 C CA . LEU A 1 745 ? -8.273 -52.156 -7.348 1 95.62 745 LEU A CA 1
ATOM 5850 C C . LEU A 1 745 ? -8.812 -53.438 -7.996 1 95.62 745 LEU A C 1
ATOM 5852 O O . LEU A 1 745 ? -9.867 -53.938 -7.609 1 95.62 745 LEU A O 1
ATOM 5856 N N . GLY A 1 746 ? -8.141 -53.938 -8.961 1 93.56 746 GLY A N 1
ATOM 5857 C CA . GLY A 1 746 ? -8.555 -55.188 -9.602 1 93.56 746 GLY A CA 1
ATOM 5858 C C . GLY A 1 746 ? -9.172 -54.969 -10.969 1 93.56 746 GLY A C 1
ATOM 5859 O O . GLY A 1 746 ? -9.734 -55.906 -11.555 1 93.56 746 GLY A O 1
ATOM 5860 N N . VAL A 1 747 ? -9.094 -53.812 -11.492 1 96.44 747 VAL A N 1
ATOM 5861 C CA . VAL A 1 747 ? -9.648 -53.5 -12.805 1 96.44 747 VAL A CA 1
ATOM 5862 C C . VAL A 1 747 ? -8.727 -54.031 -13.898 1 96.44 747 VAL A C 1
ATOM 5864 O O . VAL A 1 747 ? -7.527 -53.781 -13.891 1 96.44 747 VAL A O 1
ATOM 5867 N N . LYS A 1 748 ? -9.312 -54.719 -14.852 1 96 74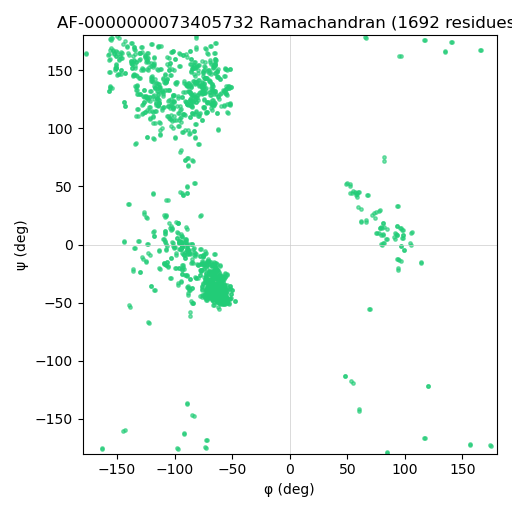8 LYS A N 1
ATOM 5868 C CA . LYS A 1 748 ? -8.516 -55.344 -15.906 1 96 748 LYS A CA 1
ATOM 5869 C C . LYS A 1 748 ? -8.609 -54.562 -17.203 1 96 748 LYS A C 1
ATOM 5871 O O . LYS A 1 748 ? -7.688 -54.594 -18.031 1 96 748 LYS A O 1
ATOM 5876 N N . ALA A 1 749 ? -9.688 -53.906 -17.391 1 97.31 749 ALA A N 1
ATOM 5877 C CA . ALA A 1 749 ? -9.914 -53.125 -18.594 1 97.31 749 ALA A CA 1
ATOM 5878 C C . ALA A 1 749 ? -10.805 -51.938 -18.312 1 97.31 749 ALA A C 1
ATOM 5880 O O . ALA A 1 749 ? -11.672 -52 -17.438 1 97.31 749 ALA A O 1
ATOM 5881 N N . VAL A 1 750 ? -10.539 -50.938 -18.984 1 98.31 750 VAL A N 1
ATOM 5882 C CA . VAL A 1 750 ? -11.398 -49.75 -18.953 1 98.31 750 VAL A CA 1
ATOM 5883 C C . VAL A 1 750 ? -12.055 -49.531 -20.312 1 98.31 750 VAL A C 1
ATOM 5885 O O . VAL A 1 750 ? -11.367 -49.438 -21.344 1 98.31 750 VAL A O 1
ATOM 5888 N N . LEU A 1 751 ? -13.375 -49.531 -20.375 1 98.5 751 LEU A N 1
ATOM 5889 C CA . LEU A 1 751 ? -14.18 -49.344 -21.578 1 98.5 751 LEU A CA 1
ATOM 5890 C C . LEU A 1 751 ? -14.742 -47.938 -21.656 1 98.5 751 LEU A C 1
ATOM 5892 O O . LEU A 1 751 ? -15.664 -47.594 -20.906 1 98.5 751 LEU A O 1
ATOM 5896 N N . ALA A 1 752 ? -14.18 -47.188 -22.516 1 98 752 ALA A N 1
ATOM 5897 C CA . ALA A 1 752 ? -14.602 -45.812 -22.625 1 98 752 ALA A CA 1
ATOM 5898 C C . ALA A 1 752 ? -14.797 -45.406 -24.094 1 98 752 ALA A C 1
ATOM 5900 O O . ALA A 1 752 ? -14.336 -46.094 -25 1 98 752 ALA A O 1
ATOM 5901 N N . GLU A 1 753 ? -15.5 -44.281 -24.297 1 96.81 753 GLU A N 1
ATOM 5902 C CA . GLU A 1 753 ? -15.68 -43.781 -25.656 1 96.81 753 GLU A CA 1
ATOM 5903 C C . GLU A 1 753 ? -14.375 -43.25 -26.219 1 96.81 753 GLU A C 1
ATOM 5905 O O . GLU A 1 753 ? -14.133 -43.312 -27.438 1 96.81 753 GLU A O 1
ATOM 5910 N N . SER A 1 754 ? -13.633 -42.625 -25.422 1 93.88 754 SER A N 1
ATOM 5911 C CA . SER A 1 754 ? -12.312 -42.125 -25.797 1 93.88 754 SER A CA 1
ATOM 5912 C C . SER A 1 754 ? -11.422 -41.938 -24.578 1 93.88 754 SER A C 1
ATOM 5914 O O . SER A 1 754 ? -11.914 -41.875 -23.453 1 93.88 754 SER A O 1
ATOM 5916 N N . PHE A 1 755 ? -10.086 -41.906 -24.875 1 93.5 755 PHE A N 1
ATOM 5917 C CA . PHE A 1 755 ? -9.094 -41.781 -23.797 1 93.5 755 PHE A CA 1
ATOM 5918 C C . PHE A 1 755 ? -8.188 -40.562 -24.062 1 93.5 755 PHE A C 1
ATOM 5920 O O . PHE A 1 755 ? -7.953 -40.188 -25.203 1 93.5 755 PHE A O 1
ATOM 5927 N N . GLU A 1 756 ? -7.734 -40.031 -22.969 1 90.88 756 GLU A N 1
ATOM 5928 C CA . GLU A 1 756 ? -6.641 -39.062 -23.062 1 90.88 756 GLU A CA 1
ATOM 5929 C C . GLU A 1 756 ? -5.289 -39.75 -23.109 1 90.88 756 GLU A C 1
ATOM 5931 O O . GLU A 1 756 ? -5.098 -40.781 -22.453 1 90.88 756 GLU A O 1
ATOM 5936 N N . ARG A 1 757 ? -4.398 -39.125 -23.734 1 86.25 757 ARG A N 1
ATOM 5937 C CA . ARG A 1 757 ? -3.168 -39.781 -24.172 1 86.25 757 ARG A CA 1
ATOM 5938 C C . ARG A 1 757 ? -2.365 -40.281 -22.984 1 86.25 757 ARG A C 1
ATOM 5940 O O . ARG A 1 757 ? -1.982 -41.469 -22.938 1 86.25 757 ARG A O 1
ATOM 5947 N N . ILE A 1 758 ? -2.043 -39.406 -21.984 1 89.44 758 ILE A N 1
ATOM 5948 C CA . ILE A 1 758 ? -1.114 -39.75 -20.906 1 89.44 758 ILE A CA 1
ATOM 5949 C C . ILE A 1 758 ? -1.711 -40.844 -20.047 1 89.44 758 ILE A C 1
ATOM 5951 O O . ILE A 1 758 ? -1.021 -41.812 -19.688 1 89.44 758 ILE A O 1
ATOM 5955 N N . HIS A 1 759 ? -2.979 -40.688 -19.797 1 93.25 759 HIS A N 1
ATOM 5956 C CA . HIS A 1 759 ? -3.625 -41.688 -18.953 1 93.25 759 HIS A CA 1
ATOM 5957 C C . HIS A 1 759 ? -3.719 -43.031 -19.672 1 93.25 759 HIS A C 1
ATOM 5959 O O . HIS A 1 759 ? -3.516 -44.062 -19.062 1 93.25 759 HIS A O 1
ATOM 5965 N N . ARG A 1 760 ? -4.047 -43 -20.906 1 93.44 760 ARG A N 1
ATOM 5966 C CA . ARG A 1 760 ? -4.07 -44.219 -21.719 1 93.44 760 ARG A CA 1
ATOM 5967 C C . ARG A 1 760 ? -2.744 -44.969 -21.609 1 93.44 760 ARG A C 1
ATOM 5969 O O . ARG A 1 760 ? -2.725 -46.188 -21.375 1 93.44 760 ARG A O 1
ATOM 5976 N N . SER A 1 761 ? -1.699 -44.219 -21.75 1 91.81 761 SER A N 1
ATOM 5977 C CA . SER A 1 761 ? -0.37 -44.812 -21.703 1 91.81 761 SER A CA 1
ATOM 5978 C C . SER A 1 761 ? -0.077 -45.406 -20.328 1 91.81 761 SER A C 1
ATOM 5980 O O . SER A 1 761 ? 0.534 -46.469 -20.219 1 91.81 761 SER A O 1
ATOM 5982 N N . ASN A 1 762 ? -0.478 -44.719 -19.328 1 93.5 762 ASN A N 1
ATOM 5983 C CA . ASN A 1 762 ? -0.265 -45.219 -17.953 1 93.5 762 ASN A CA 1
ATOM 5984 C C . ASN A 1 762 ? -1.042 -46.5 -17.688 1 93.5 762 ASN A C 1
ATOM 5986 O O . ASN A 1 762 ? -0.561 -47.375 -16.984 1 93.5 762 ASN A O 1
ATOM 5990 N N . LEU A 1 763 ? -2.277 -46.531 -18.219 1 94.88 763 LEU A N 1
ATOM 5991 C CA . LEU A 1 763 ? -3.064 -47.75 -18.047 1 94.88 763 LEU A CA 1
ATOM 5992 C C . LEU A 1 763 ? -2.346 -48.969 -18.656 1 94.88 763 LEU A C 1
ATOM 5994 O O . LEU A 1 763 ? -2.174 -50 -18 1 94.88 763 LEU A O 1
ATOM 5998 N N . VAL A 1 764 ? -1.873 -48.781 -19.844 1 93.94 764 VAL A N 1
ATOM 5999 C CA . VAL A 1 764 ? -1.159 -49.844 -20.547 1 93.94 764 VAL A CA 1
ATOM 6000 C C . VAL A 1 764 ? 0.093 -50.25 -19.766 1 93.94 764 VAL A C 1
ATOM 6002 O O . VAL A 1 764 ? 0.4 -51.438 -19.625 1 93.94 764 VAL A O 1
ATOM 6005 N N . ALA A 1 765 ? 0.764 -49.25 -19.297 1 92.69 765 ALA A N 1
ATOM 6006 C CA . ALA A 1 765 ? 2.004 -49.469 -18.547 1 92.69 765 ALA A CA 1
ATOM 6007 C C . ALA A 1 765 ? 1.745 -50.25 -17.281 1 92.69 765 ALA A C 1
ATOM 6009 O O . ALA A 1 765 ? 2.65 -50.906 -16.75 1 92.69 765 ALA A O 1
ATOM 6010 N N . MET A 1 766 ? 0.52 -50.25 -16.781 1 92.62 766 MET A N 1
ATOM 6011 C CA . MET A 1 766 ? 0.166 -51 -15.57 1 92.62 766 MET A CA 1
ATOM 6012 C C . MET A 1 766 ? -0.503 -52.312 -15.906 1 92.62 766 MET A C 1
ATOM 6014 O O . MET A 1 766 ? -0.905 -53.062 -15.016 1 92.62 766 MET A O 1
ATOM 6018 N N . GLY A 1 767 ? -0.67 -52.5 -17.156 1 91.69 767 GLY A N 1
ATOM 6019 C CA . GLY A 1 767 ? -1.252 -53.781 -17.594 1 91.69 767 GLY A CA 1
ATOM 6020 C C . GLY A 1 767 ? -2.766 -53.719 -17.703 1 91.69 767 GLY A C 1
ATOM 6021 O O . GLY A 1 767 ? -3.412 -54.75 -17.859 1 91.69 767 GLY A O 1
ATOM 6022 N N . VAL A 1 768 ? -3.373 -52.594 -17.516 1 94.62 768 VAL A N 1
ATOM 6023 C CA . VAL A 1 768 ? -4.805 -52.406 -17.719 1 94.62 768 VAL A CA 1
ATOM 6024 C C . VAL A 1 768 ? -5.074 -52.062 -19.188 1 94.62 768 VAL A C 1
ATOM 6026 O O . VAL A 1 768 ? -4.438 -51.156 -19.734 1 94.62 768 VAL A O 1
ATOM 6029 N N . VAL A 1 769 ? -5.992 -52.688 -19.844 1 96.5 769 VAL A N 1
ATOM 6030 C CA . VAL A 1 769 ? -6.188 -52.5 -21.266 1 96.5 769 VAL A CA 1
ATOM 6031 C C . VAL A 1 769 ? -7.273 -51.438 -21.5 1 96.5 769 VAL A C 1
ATOM 6033 O O . VAL A 1 769 ? -8.43 -51.656 -21.141 1 96.5 769 VAL A O 1
ATOM 6036 N N . PRO A 1 770 ? -6.93 -50.375 -22.078 1 97.5 770 PRO A N 1
ATOM 6037 C CA . PRO A 1 770 ? -7.949 -49.406 -22.484 1 97.5 770 PRO A CA 1
ATOM 6038 C C . PRO A 1 770 ? -8.641 -49.781 -23.797 1 97.5 770 PRO A C 1
ATOM 6040 O O . PRO A 1 770 ? -7.977 -50.094 -24.781 1 97.5 770 PRO A O 1
ATOM 6043 N N . ILE A 1 771 ? -9.961 -49.781 -23.766 1 98.31 771 ILE A N 1
ATOM 6044 C CA . ILE A 1 771 ? -10.734 -50.188 -24.938 1 98.31 771 ILE A CA 1
ATOM 6045 C C . ILE A 1 771 ? -11.766 -49.094 -25.281 1 98.31 771 ILE A C 1
ATOM 6047 O O . ILE A 1 771 ? -12.602 -48.75 -24.438 1 98.31 771 ILE A O 1
ATOM 6051 N N . GLU A 1 772 ? -11.656 -48.594 -26.469 1 97.75 772 GLU A N 1
ATOM 6052 C CA . GLU A 1 772 ? -12.656 -47.656 -26.922 1 97.75 772 GLU A CA 1
ATOM 6053 C C . GLU A 1 772 ? -13.906 -48.344 -27.438 1 97.75 772 GLU A C 1
ATOM 6055 O O . GLU A 1 772 ? -13.82 -49.219 -28.328 1 97.75 772 GLU A O 1
ATOM 6060 N N . ILE A 1 773 ? -15.008 -48.062 -26.906 1 97.88 773 ILE A N 1
ATOM 6061 C CA . ILE A 1 773 ? -16.297 -48.625 -27.297 1 97.88 773 ILE A CA 1
ATOM 6062 C C . ILE A 1 773 ? -17.266 -47.531 -27.672 1 97.88 773 ILE A C 1
ATOM 6064 O O . ILE A 1 773 ? -17.016 -46.344 -27.391 1 97.88 773 ILE A O 1
ATOM 6068 N N . PRO A 1 774 ? -18.344 -47.906 -28.328 1 95.88 774 PRO A N 1
ATOM 6069 C CA . PRO A 1 774 ? -19.375 -46.875 -28.578 1 95.88 774 PRO A CA 1
ATOM 6070 C C . PRO A 1 774 ? -20.016 -46.375 -27.281 1 95.88 774 PRO A C 1
ATOM 6072 O O . PRO A 1 774 ? -19.766 -46.906 -26.203 1 95.88 774 PRO A O 1
ATOM 6075 N N . ASP A 1 775 ? -20.812 -45.406 -27.453 1 95.56 775 ASP A N 1
ATOM 6076 C CA . ASP A 1 775 ? -21.516 -44.844 -26.312 1 95.56 775 ASP A CA 1
ATOM 6077 C C . ASP A 1 775 ? -22.297 -45.906 -25.547 1 95.56 775 ASP A C 1
ATOM 6079 O O . ASP A 1 775 ? -23.219 -46.531 -26.078 1 95.56 775 ASP A O 1
ATOM 6083 N N . TRP A 1 776 ? -21.844 -46.125 -24.344 1 95.5 776 TRP A N 1
ATOM 6084 C CA . TRP A 1 776 ? -22.422 -47.219 -23.562 1 95.5 776 TRP A CA 1
ATOM 6085 C C . TRP A 1 776 ? -23.891 -46.969 -23.25 1 95.5 776 TRP A C 1
ATOM 6087 O O . TRP A 1 776 ? -24.656 -47.906 -23.016 1 95.5 776 TRP A O 1
ATOM 6097 N N . LYS A 1 777 ? -24.25 -45.656 -23.188 1 95.69 777 LYS A N 1
ATOM 6098 C CA . LYS A 1 777 ? -25.656 -45.344 -23 1 95.69 777 LYS A CA 1
ATOM 6099 C C . LYS A 1 777 ? -26.516 -45.875 -24.156 1 95.69 777 LYS A C 1
ATOM 6101 O O . LYS A 1 777 ? -27.594 -46.406 -23.938 1 95.69 777 LYS A O 1
ATOM 6106 N N . SER A 1 778 ? -26.047 -45.719 -25.312 1 95.62 778 SER A N 1
ATOM 6107 C CA . SER A 1 778 ? -26.75 -46.188 -26.5 1 95.62 778 SER A CA 1
ATOM 6108 C C . SER A 1 778 ? -26.828 -47.719 -26.531 1 95.62 778 SER A C 1
ATOM 6110 O O . SER A 1 778 ? -27.719 -48.281 -27.172 1 95.62 778 SER A O 1
ATOM 6112 N N . LEU A 1 779 ? -25.953 -48.375 -25.875 1 95.12 779 LEU A N 1
ATOM 6113 C CA . LEU A 1 779 ? -25.938 -49.844 -25.797 1 95.12 779 LEU A CA 1
ATOM 6114 C C . LEU A 1 779 ? -26.891 -50.344 -24.703 1 95.12 779 LEU A C 1
ATOM 6116 O O . LEU A 1 779 ? -27.125 -51.531 -24.594 1 95.12 779 LEU A O 1
ATOM 6120 N N . GLY A 1 780 ? -27.422 -49.406 -23.969 1 94.62 780 GLY A N 1
ATOM 6121 C CA . GLY A 1 780 ? -28.359 -49.75 -22.906 1 94.62 780 GLY A CA 1
ATOM 6122 C C . GLY A 1 780 ? -27.703 -50.375 -21.688 1 94.62 780 GLY A C 1
ATOM 6123 O O . GLY A 1 780 ? -28.328 -51.156 -20.984 1 94.62 780 GLY A O 1
ATOM 6124 N N . ILE A 1 781 ? -26.516 -50.094 -21.453 1 96.19 781 ILE A N 1
ATOM 6125 C CA . ILE A 1 781 ? -25.797 -50.625 -20.312 1 96.19 781 ILE A CA 1
ATOM 6126 C C . ILE A 1 781 ? -26.266 -49.938 -19.031 1 96.19 781 ILE A C 1
ATOM 6128 O O . ILE A 1 781 ? -26.344 -48.688 -18.969 1 96.19 781 ILE A O 1
ATOM 6132 N N . LYS A 1 782 ? -26.531 -50.719 -17.984 1 95.56 782 LYS A N 1
ATOM 6133 C CA . LYS A 1 782 ? -27.078 -50.156 -16.75 1 95.56 782 LYS A CA 1
ATOM 6134 C C . LYS A 1 782 ? -26.062 -50.281 -15.609 1 95.56 782 LYS A C 1
ATOM 6136 O O . LYS A 1 782 ? -26.172 -49.594 -14.602 1 95.56 782 LYS A O 1
ATOM 6141 N N . GLY A 1 783 ? -25.125 -51.156 -15.75 1 95.94 783 GLY A N 1
ATOM 6142 C CA . GLY A 1 783 ? -24.078 -51.25 -14.75 1 95.94 783 GLY A CA 1
ATOM 6143 C C . GLY A 1 783 ? -24.109 -52.562 -13.992 1 95.94 783 GLY A C 1
ATOM 6144 O O . GLY A 1 783 ? -23.141 -52.938 -13.328 1 95.94 783 GLY A O 1
ATOM 6145 N N . ASP A 1 784 ? -25.172 -53.312 -14.055 1 96.12 784 ASP A N 1
ATOM 6146 C CA . ASP A 1 784 ? -25.281 -54.562 -13.328 1 96.12 784 ASP A CA 1
ATOM 6147 C C . ASP A 1 784 ? -24.953 -55.75 -14.25 1 96.12 784 ASP A C 1
ATOM 6149 O O . ASP A 1 784 ? -25.141 -56.906 -13.867 1 96.12 784 ASP A O 1
ATOM 6153 N N . GLU A 1 785 ? -24.438 -55.531 -15.398 1 97.38 785 GLU A N 1
ATOM 6154 C CA . GLU A 1 785 ? -24.109 -56.562 -16.375 1 97.38 785 GLU A CA 1
ATOM 6155 C C . GLU A 1 785 ? -22.859 -57.344 -15.977 1 97.38 785 GLU A C 1
ATOM 6157 O O . GLU A 1 785 ? -22 -56.781 -15.258 1 97.38 785 GLU A O 1
ATOM 6162 N N . ILE A 1 786 ? -22.766 -58.562 -16.422 1 97.81 786 ILE A N 1
ATOM 6163 C CA . ILE A 1 786 ? -21.5 -59.312 -16.438 1 97.81 786 ILE A CA 1
ATOM 6164 C C . ILE A 1 786 ? -20.766 -59.031 -17.75 1 97.81 786 ILE A C 1
ATOM 6166 O O . ILE A 1 786 ? -21.375 -59.031 -18.828 1 97.81 786 ILE A O 1
ATOM 6170 N N . VAL A 1 787 ? -19.453 -58.812 -17.672 1 98.31 787 VAL A N 1
ATOM 6171 C CA . VAL A 1 787 ? -18.719 -58.375 -18.859 1 98.31 787 VAL A CA 1
ATOM 6172 C C . VAL A 1 787 ? -17.625 -59.375 -19.188 1 98.31 787 VAL A C 1
ATOM 6174 O O . VAL A 1 787 ? -16.891 -59.812 -18.297 1 98.31 787 VAL A O 1
ATOM 6177 N N . ASN A 1 788 ? -17.516 -59.781 -20.391 1 98.06 788 ASN A N 1
ATOM 6178 C CA . ASN A 1 788 ? -16.406 -60.562 -20.922 1 98.06 788 ASN A CA 1
ATOM 6179 C C . ASN A 1 788 ? -15.625 -59.781 -21.969 1 98.06 788 ASN A C 1
ATOM 6181 O O . ASN A 1 788 ? -16.219 -59.125 -22.828 1 98.06 788 ASN A O 1
ATOM 6185 N N . VAL A 1 789 ? -14.336 -59.75 -21.875 1 97.69 789 VAL A N 1
ATOM 6186 C CA . VAL A 1 789 ? -13.461 -59.125 -22.828 1 97.69 789 VAL A CA 1
ATOM 6187 C C . VAL A 1 789 ? -12.438 -60.125 -23.359 1 97.69 789 VAL A C 1
ATOM 6189 O O . VAL A 1 789 ? -11.719 -60.75 -22.578 1 97.69 789 VAL A O 1
ATOM 6192 N N . TYR A 1 790 ? -12.312 -60.281 -24.609 1 96.69 790 TYR A N 1
ATOM 6193 C CA . TYR A 1 790 ? -11.422 -61.25 -25.219 1 96.69 790 TYR A CA 1
ATOM 6194 C C . TYR A 1 790 ? -10.117 -60.625 -25.672 1 96.69 790 TYR A C 1
ATOM 6196 O O . TYR A 1 790 ? -10.078 -59.938 -26.719 1 96.69 790 TYR A O 1
ATOM 6204 N N . LEU A 1 791 ? -9.008 -60.906 -24.938 1 94.75 791 LEU A N 1
ATOM 6205 C CA . LEU A 1 791 ? -7.754 -60.156 -25.125 1 94.75 791 LEU A CA 1
ATOM 6206 C C . LEU A 1 791 ? -6.617 -61.125 -25.469 1 94.75 791 LEU A C 1
ATOM 6208 O O . LEU A 1 791 ? -5.5 -60.688 -25.766 1 94.75 791 LEU A O 1
ATOM 6212 N N . LYS A 1 792 ? -6.734 -62.375 -25.438 1 89.88 792 LYS A N 1
ATOM 6213 C CA . LYS A 1 792 ? -5.68 -63.375 -25.516 1 89.88 792 LYS A CA 1
ATOM 6214 C C . LYS A 1 792 ? -4.828 -63.188 -26.766 1 89.88 792 LYS A C 1
ATOM 6216 O O . LYS A 1 792 ? -3.609 -63.344 -26.734 1 89.88 792 LYS A O 1
ATOM 6221 N N . ASP A 1 793 ? -5.473 -62.812 -27.891 1 89.38 793 ASP A N 1
ATOM 6222 C CA . ASP A 1 793 ? -4.754 -62.656 -29.156 1 89.38 793 ASP A CA 1
ATOM 6223 C C . ASP A 1 793 ? -4.613 -61.156 -29.516 1 89.38 793 ASP A C 1
ATOM 6225 O O . ASP A 1 793 ? -4.645 -60.812 -30.688 1 89.38 793 ASP A O 1
ATOM 6229 N N . LEU A 1 794 ? -4.379 -60.406 -28.469 1 93.44 794 LEU A N 1
ATOM 6230 C CA . LEU A 1 794 ? -4.328 -58.969 -28.641 1 93.44 794 LEU A CA 1
ATOM 6231 C C . LEU A 1 794 ? -3.135 -58.562 -29.5 1 93.44 794 LEU A C 1
ATOM 6233 O O . LEU A 1 794 ? -2.029 -59.094 -29.312 1 93.44 794 LEU A O 1
ATOM 6237 N N . LYS A 1 795 ? -3.33 -57.75 -30.469 1 93 795 LYS A N 1
ATOM 6238 C CA . LYS A 1 795 ? -2.326 -57.094 -31.297 1 93 795 LYS A CA 1
ATOM 6239 C C . LYS A 1 795 ? -2.451 -55.562 -31.188 1 93 795 LYS A C 1
ATOM 6241 O O . LYS A 1 795 ? -3.496 -55.062 -30.781 1 93 795 LYS A O 1
ATOM 6246 N N . PRO A 1 796 ? -1.333 -54.938 -31.484 1 91.5 796 PRO A N 1
ATOM 6247 C CA . PRO A 1 796 ? -1.421 -53.469 -31.406 1 91.5 796 PRO A CA 1
ATOM 6248 C C . PRO A 1 796 ? -2.547 -52.906 -32.281 1 91.5 796 PRO A C 1
ATOM 6250 O O . PRO A 1 796 ? -2.695 -53.281 -33.438 1 91.5 796 PRO A O 1
ATOM 6253 N N . LYS A 1 797 ? -3.348 -52.094 -31.703 1 89.88 797 LYS A N 1
ATOM 6254 C CA . LYS A 1 797 ? -4.445 -51.406 -32.344 1 89.88 797 LYS A CA 1
ATOM 6255 C C . LYS A 1 797 ? -5.426 -52.375 -33 1 89.88 797 LYS A C 1
ATOM 6257 O O . LYS A 1 797 ? -5.879 -52.156 -34.125 1 89.88 797 LYS A O 1
ATOM 6262 N N . SER A 1 798 ? -5.734 -53.375 -32.281 1 92.88 798 SER A N 1
ATOM 6263 C CA . SER A 1 798 ? -6.668 -54.375 -32.844 1 92.88 798 SER A CA 1
ATOM 6264 C C . SER A 1 798 ? -8.039 -54.25 -32.188 1 92.88 798 SER A C 1
ATOM 6266 O O . SER A 1 798 ? -8.164 -53.688 -31.094 1 92.88 798 SER A O 1
ATOM 6268 N N . LYS A 1 799 ? -8.977 -54.688 -32.938 1 96.5 799 LYS A N 1
ATOM 6269 C CA . LYS A 1 799 ? -10.328 -54.75 -32.375 1 96.5 799 LYS A CA 1
ATOM 6270 C C . LYS A 1 799 ? -10.484 -56 -31.5 1 96.5 799 LYS A C 1
ATOM 6272 O O . LYS A 1 799 ? -9.93 -57.062 -31.812 1 96.5 799 LYS A O 1
ATOM 6277 N N . VAL A 1 800 ? -11.188 -55.812 -30.438 1 97.06 800 VAL A N 1
ATOM 6278 C CA . VAL A 1 800 ? -11.43 -56.938 -29.516 1 97.06 800 VAL A CA 1
ATOM 6279 C C . VAL A 1 800 ? -12.922 -57.062 -29.25 1 97.06 800 VAL A C 1
ATOM 6281 O O . VAL A 1 800 ? -13.664 -56.062 -29.297 1 97.06 800 VAL A O 1
ATOM 6284 N N . LYS A 1 801 ? -13.336 -58.25 -28.969 1 97.31 801 LYS A N 1
ATOM 6285 C CA . LYS A 1 801 ? -14.742 -58.531 -28.656 1 97.31 801 LYS A CA 1
ATOM 6286 C C . LYS A 1 801 ? -15.047 -58.25 -27.188 1 97.31 801 LYS A C 1
ATOM 6288 O O . LYS A 1 801 ? -14.312 -58.719 -26.312 1 97.31 801 LYS A O 1
ATOM 6293 N N . VAL A 1 802 ? -16.094 -57.469 -26.953 1 97.94 802 VAL A N 1
ATOM 6294 C CA . VAL A 1 802 ? -16.609 -57.219 -25.609 1 97.94 802 VAL A CA 1
ATOM 6295 C C . VAL A 1 802 ? -18.062 -57.656 -25.516 1 97.94 802 VAL A C 1
ATOM 6297 O O . VAL A 1 802 ? -18.891 -57.312 -26.375 1 97.94 802 VAL A O 1
ATOM 6300 N N . GLU A 1 803 ? -18.375 -58.469 -24.547 1 98 803 GLU A N 1
ATOM 6301 C CA . GLU A 1 803 ? -19.734 -58.969 -24.328 1 98 803 GLU A CA 1
ATOM 6302 C C . GLU A 1 803 ? -20.297 -58.469 -23 1 98 803 GLU A C 1
ATOM 6304 O O . GLU A 1 803 ? -19.672 -58.656 -21.953 1 98 803 GLU A O 1
ATOM 6309 N N . PHE A 1 804 ? -21.469 -57.844 -23.062 1 97.88 804 PHE A N 1
ATOM 6310 C CA . PHE A 1 804 ? -22.25 -57.5 -21.875 1 97.88 804 PHE A CA 1
ATOM 6311 C C . PHE A 1 804 ? -23.422 -58.438 -21.688 1 97.88 804 PHE A C 1
ATOM 6313 O O . PHE A 1 804 ? -24.312 -58.531 -22.547 1 97.88 804 PHE A O 1
ATOM 6320 N N . ILE A 1 805 ? -23.438 -59.156 -20.609 1 97.69 805 ILE A N 1
ATOM 6321 C CA . ILE A 1 805 ? -24.531 -60.062 -20.312 1 97.69 805 ILE A CA 1
ATOM 6322 C C . ILE A 1 805 ? -25.469 -59.438 -19.297 1 97.69 805 ILE A C 1
ATOM 6324 O O . ILE A 1 805 ? -25.078 -59.219 -18.141 1 97.69 805 ILE A O 1
ATOM 6328 N N . LYS A 1 806 ? -26.672 -59.25 -19.703 1 95.38 806 LYS A N 1
ATOM 6329 C CA . LYS A 1 806 ? -27.672 -58.625 -18.844 1 95.38 806 LYS A CA 1
ATOM 6330 C C . LYS A 1 806 ? -28.281 -59.625 -17.859 1 95.38 806 LYS A C 1
ATOM 6332 O O . LYS A 1 806 ? -28.016 -60.844 -17.969 1 95.38 806 LYS A O 1
ATOM 6337 N N . GLN A 1 807 ? -28.969 -59.188 -16.938 1 90.19 807 GLN A N 1
ATOM 6338 C CA . GLN A 1 807 ? -29.562 -60.031 -15.898 1 90.19 807 GLN A CA 1
ATOM 6339 C C . GLN A 1 807 ? -30.484 -61.062 -16.5 1 90.19 807 GLN A C 1
ATOM 6341 O O . GLN A 1 807 ? -30.594 -62.188 -15.984 1 90.19 807 GLN A O 1
ATOM 6346 N N . ASP A 1 808 ? -31.094 -60.75 -17.594 1 91.88 808 ASP A N 1
ATOM 6347 C CA . ASP A 1 808 ? -32.031 -61.656 -18.203 1 91.88 808 ASP A CA 1
ATOM 6348 C C . ASP A 1 808 ? -31.344 -62.656 -19.125 1 91.88 808 ASP A C 1
ATOM 6350 O O . ASP A 1 808 ? -31.984 -63.469 -19.766 1 91.88 808 ASP A O 1
ATOM 6354 N N . GLY A 1 809 ? -30.031 -62.531 -19.203 1 91.38 809 GLY A N 1
ATOM 6355 C CA . GLY A 1 809 ? -29.25 -63.469 -20 1 91.38 809 GLY A CA 1
ATOM 6356 C C . GLY A 1 809 ? -28.969 -62.969 -21.406 1 91.38 809 GLY A C 1
ATOM 6357 O O . GLY A 1 809 ? -28.125 -63.531 -22.109 1 91.38 809 GLY A O 1
ATOM 6358 N N . SER A 1 810 ? -29.719 -61.906 -21.766 1 94.88 810 SER A N 1
ATOM 6359 C CA . SER A 1 810 ? -29.453 -61.344 -23.094 1 94.88 810 SER A CA 1
ATOM 6360 C C . SER A 1 810 ? -28.062 -60.75 -23.188 1 94.88 810 SER A C 1
ATOM 6362 O O . SER A 1 810 ? -27.516 -60.25 -22.188 1 94.88 810 SER A O 1
ATOM 6364 N N . LYS A 1 811 ? -27.453 -60.812 -24.375 1 95.5 811 LYS A N 1
ATOM 6365 C CA . LYS A 1 811 ? -26.078 -60.406 -24.578 1 95.5 811 LYS A CA 1
ATOM 6366 C C . LYS A 1 811 ? -25.984 -59.219 -25.547 1 95.5 811 LYS A C 1
ATOM 6368 O O . LYS A 1 811 ? -26.734 -59.156 -26.516 1 95.5 811 LYS A O 1
ATOM 6373 N N . VAL A 1 812 ? -25.219 -58.25 -25.25 1 96.12 812 VAL A N 1
ATOM 6374 C CA . VAL A 1 812 ? -24.812 -57.188 -26.141 1 96.12 812 VAL A CA 1
ATOM 6375 C C . VAL A 1 812 ? -23.328 -57.344 -26.484 1 96.12 812 VAL A C 1
ATOM 6377 O O . VAL A 1 812 ? -22.484 -57.344 -25.594 1 96.12 812 VAL A O 1
ATOM 6380 N N . GLU A 1 813 ? -23.062 -57.531 -27.75 1 96.5 813 GLU A N 1
ATOM 6381 C CA . GLU A 1 813 ? -21.688 -57.719 -28.203 1 96.5 813 GLU A CA 1
ATOM 6382 C C . GLU A 1 813 ? -21.203 -56.5 -28.969 1 96.5 813 GLU A C 1
ATOM 6384 O O . GLU A 1 813 ? -21.922 -55.938 -29.812 1 96.5 813 GLU A O 1
ATOM 6389 N N . VAL A 1 814 ? -20.031 -56.062 -28.625 1 96.31 814 VAL A N 1
ATOM 6390 C CA . VAL A 1 814 ? -19.438 -54.906 -29.281 1 96.31 814 VAL A CA 1
ATOM 6391 C C . VAL A 1 814 ? -18 -55.188 -29.672 1 96.31 814 VAL A C 1
ATOM 6393 O O . VAL A 1 814 ? -17.328 -55.969 -29 1 96.31 814 VAL A O 1
ATOM 6396 N N . GLN A 1 815 ? -17.625 -54.625 -30.797 1 95.88 815 GLN A N 1
ATOM 6397 C CA . GLN A 1 815 ? -16.219 -54.625 -31.172 1 95.88 815 GLN A CA 1
ATOM 6398 C C . GLN A 1 815 ? -15.531 -53.344 -30.734 1 95.88 815 GLN A C 1
ATOM 6400 O O . GLN A 1 815 ? -15.773 -52.281 -31.297 1 95.88 815 GLN A O 1
ATOM 6405 N N . GLY A 1 816 ? -14.734 -53.5 -29.688 1 96.5 816 GLY A N 1
ATOM 6406 C CA . GLY A 1 816 ? -13.992 -52.344 -29.203 1 96.5 816 GLY A CA 1
ATOM 6407 C C . GLY A 1 816 ? -12.578 -52.25 -29.75 1 96.5 816 GLY A C 1
ATOM 6408 O O . GLY A 1 816 ? -12.008 -53.281 -30.156 1 96.5 816 GLY A O 1
ATOM 6409 N N . LEU A 1 817 ? -12.047 -51.031 -29.812 1 97.12 817 LEU A N 1
ATOM 6410 C CA . LEU A 1 817 ? -10.664 -50.844 -30.234 1 97.12 817 LEU A CA 1
ATOM 6411 C C . LEU A 1 817 ? -9.727 -50.844 -29.031 1 97.12 817 LEU A C 1
ATOM 6413 O O . LEU A 1 817 ? -9.812 -49.938 -28.172 1 97.12 817 LEU A O 1
ATOM 6417 N N . ALA A 1 818 ? -8.875 -51.875 -28.906 1 96.69 818 ALA A N 1
ATOM 6418 C CA . ALA A 1 818 ? -7.863 -51.844 -27.859 1 96.69 818 ALA A CA 1
ATOM 6419 C C . ALA A 1 818 ? -6.805 -50.781 -28.109 1 96.69 818 ALA A C 1
ATOM 6421 O O . ALA A 1 818 ? -6.168 -50.781 -29.172 1 96.69 818 ALA A O 1
ATOM 6422 N N . ARG A 1 819 ? -6.668 -49.875 -27.188 1 94.62 819 ARG A N 1
ATOM 6423 C CA . ARG A 1 819 ? -5.719 -48.781 -27.344 1 94.62 819 ARG A CA 1
ATOM 6424 C C . ARG A 1 819 ? -4.348 -49.156 -26.797 1 94.62 819 ARG A C 1
ATOM 6426 O O . ARG A 1 819 ? -3.836 -48.5 -25.875 1 94.62 819 ARG A O 1
ATOM 6433 N N . VAL A 1 820 ? -3.85 -50.281 -27.188 1 94.75 820 VAL A N 1
ATOM 6434 C CA . VAL A 1 820 ? -2.453 -50.688 -27.125 1 94.75 820 VAL A CA 1
ATOM 6435 C C . VAL A 1 820 ? -1.783 -50.438 -28.469 1 94.75 820 VAL A C 1
ATOM 6437 O O . VAL A 1 820 ? -1.882 -51.25 -29.391 1 94.75 820 VAL A O 1
ATOM 6440 N N . ASP A 1 821 ? -1.05 -49.406 -28.516 1 89.44 821 ASP A N 1
ATOM 6441 C CA . ASP A 1 821 ? -0.784 -48.781 -29.812 1 89.44 821 ASP A CA 1
ATOM 6442 C C . ASP A 1 821 ? 0.516 -49.312 -30.422 1 89.44 821 ASP A C 1
ATOM 6444 O O . ASP A 1 821 ? 0.727 -49.188 -31.625 1 89.44 821 ASP A O 1
ATOM 6448 N N . THR A 1 822 ? 1.444 -49.781 -29.594 1 89.06 822 THR A N 1
ATOM 6449 C CA . THR A 1 822 ? 2.742 -50.188 -30.109 1 89.06 822 THR A CA 1
ATOM 6450 C C . THR A 1 822 ? 3.061 -51.625 -29.688 1 89.06 822 THR A C 1
ATOM 6452 O O . THR A 1 822 ? 2.451 -52.156 -28.75 1 89.06 822 THR A O 1
ATOM 6455 N N . ASN A 1 823 ? 4.023 -52.188 -30.375 1 90.44 823 ASN A N 1
ATOM 6456 C CA . ASN A 1 823 ? 4.496 -53.531 -30 1 90.44 823 ASN A CA 1
ATOM 6457 C C . ASN A 1 823 ? 5.172 -53.531 -28.641 1 90.44 823 ASN A C 1
ATOM 6459 O O . ASN A 1 823 ? 5.062 -54.5 -27.875 1 90.44 823 ASN A O 1
ATOM 6463 N N . VAL A 1 824 ? 5.773 -52.469 -28.438 1 88.88 824 VAL A N 1
ATOM 6464 C CA . VAL A 1 824 ? 6.441 -52.344 -27.141 1 88.88 824 VAL A CA 1
ATOM 6465 C C . VAL A 1 824 ? 5.402 -52.344 -26.016 1 88.88 824 VAL A C 1
ATOM 6467 O O . VAL A 1 824 ? 5.59 -52.969 -24.984 1 88.88 824 VAL A O 1
ATOM 6470 N N . GLU A 1 825 ? 4.359 -51.656 -26.219 1 92.38 825 GLU A N 1
ATOM 6471 C CA . GLU A 1 825 ? 3.273 -51.594 -25.25 1 92.38 825 GLU A CA 1
ATOM 6472 C C . GLU A 1 825 ? 2.658 -52.969 -25.031 1 92.38 825 GLU A C 1
ATOM 6474 O O . GLU A 1 825 ? 2.305 -53.312 -23.906 1 92.38 825 GLU A O 1
ATOM 6479 N N . LEU A 1 826 ? 2.547 -53.656 -26.094 1 93.69 826 LEU A N 1
ATOM 6480 C CA . LEU A 1 826 ? 2.025 -55.031 -26 1 93.69 826 LEU A CA 1
ATOM 6481 C C . LEU A 1 826 ? 2.928 -55.875 -25.125 1 93.69 826 LEU A C 1
ATOM 6483 O O . LEU A 1 826 ? 2.439 -56.688 -24.328 1 93.69 826 LEU A O 1
ATOM 6487 N N . GLU A 1 827 ? 4.168 -55.656 -25.281 1 91.38 827 GLU A N 1
ATOM 6488 C CA . GLU A 1 827 ? 5.117 -56.406 -24.469 1 91.38 827 GLU A CA 1
ATOM 6489 C C . GLU A 1 827 ? 4.988 -56.062 -22.984 1 91.38 827 GLU A C 1
ATOM 6491 O O . GLU A 1 827 ? 5.172 -56.906 -22.109 1 91.38 827 GLU A O 1
ATOM 6496 N N . TYR A 1 828 ? 4.746 -54.781 -22.719 1 91.75 828 TYR A N 1
ATOM 6497 C CA . TYR A 1 828 ? 4.512 -54.375 -21.344 1 91.75 828 TYR A CA 1
ATOM 6498 C C . TYR A 1 828 ? 3.375 -55.188 -20.719 1 91.75 828 TYR A C 1
ATOM 6500 O O . TYR A 1 828 ? 3.512 -55.719 -19.609 1 91.75 828 TYR A O 1
ATOM 6508 N N . ILE A 1 829 ? 2.268 -55.25 -21.422 1 92.62 829 ILE A N 1
ATOM 6509 C CA . ILE A 1 829 ? 1.078 -55.938 -20.922 1 92.62 829 ILE A CA 1
ATOM 6510 C C . ILE A 1 829 ? 1.373 -57.438 -20.734 1 92.62 829 ILE A C 1
ATOM 6512 O O . ILE A 1 829 ? 0.972 -58.031 -19.734 1 92.62 829 ILE A O 1
ATOM 6516 N N . LYS A 1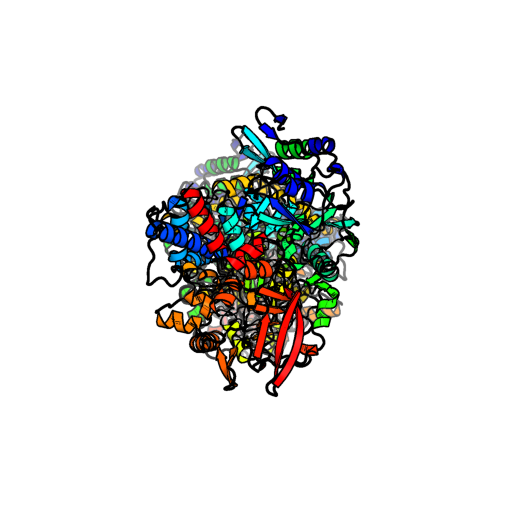 830 ? 2.061 -58.031 -21.672 1 91.56 830 LYS A N 1
ATOM 6517 C CA . LYS A 1 830 ? 2.385 -59.438 -21.625 1 91.56 830 LYS A CA 1
ATOM 6518 C C . LYS A 1 830 ? 3.234 -59.781 -20.391 1 91.56 830 LYS A C 1
ATOM 6520 O O . LYS A 1 830 ? 3.105 -60.844 -19.797 1 91.56 830 LYS A O 1
ATOM 6525 N N . GLN A 1 831 ? 4.016 -58.812 -20.031 1 88.44 831 GLN A N 1
ATOM 6526 C CA . GLN A 1 831 ? 4.926 -59.062 -18.922 1 88.44 831 GLN A CA 1
ATOM 6527 C C . GLN A 1 831 ? 4.32 -58.562 -17.609 1 88.44 831 GLN A C 1
ATOM 6529 O O . GLN A 1 831 ? 4.973 -58.594 -16.562 1 88.44 831 GLN A O 1
ATOM 6534 N N . GLY A 1 832 ? 3.184 -58.094 -17.703 1 85.81 832 GLY A N 1
ATOM 6535 C CA . GLY A 1 832 ? 2.496 -57.688 -16.484 1 85.81 832 GLY A CA 1
ATOM 6536 C C . GLY A 1 832 ? 2.713 -56.219 -16.125 1 85.81 832 GLY A C 1
ATOM 6537 O O . GLY A 1 832 ? 2.381 -55.781 -15.031 1 85.81 832 GLY A O 1
ATOM 6538 N N . GLY A 1 833 ? 3.318 -55.469 -17.047 1 89.38 833 GLY A N 1
ATOM 6539 C CA . GLY A 1 833 ? 3.551 -54.062 -16.828 1 89.38 833 GLY A CA 1
ATOM 6540 C C . GLY A 1 833 ? 4.949 -53.594 -17.219 1 89.38 833 GLY A C 1
ATOM 6541 O O . GLY A 1 833 ? 5.844 -54.438 -17.391 1 89.38 833 GLY A O 1
ATOM 6542 N N . ILE A 1 834 ? 5.09 -52.281 -17.297 1 90.44 834 ILE A N 1
ATOM 6543 C CA . ILE A 1 834 ? 6.336 -51.719 -17.797 1 90.44 834 ILE A CA 1
ATOM 6544 C C . ILE A 1 834 ? 7.445 -51.938 -16.766 1 90.44 834 ILE A C 1
ATOM 6546 O O . ILE A 1 834 ? 8.602 -52.156 -17.125 1 90.44 834 ILE A O 1
ATOM 6550 N N . LEU A 1 835 ? 7.145 -51.875 -15.453 1 90 835 LEU A N 1
ATOM 6551 C CA . LEU A 1 835 ? 8.164 -52 -14.422 1 90 835 LEU A CA 1
ATOM 6552 C C . LEU A 1 835 ? 8.789 -53.406 -14.438 1 90 835 LEU A C 1
ATOM 6554 O O . LEU A 1 835 ? 10.008 -53.531 -14.359 1 90 835 LEU A O 1
ATOM 6558 N N . LYS A 1 836 ? 7.957 -54.375 -14.523 1 90.31 836 LYS A N 1
ATOM 6559 C CA . LYS A 1 836 ? 8.453 -55.719 -14.625 1 90.31 836 LYS A CA 1
ATOM 6560 C C . LYS A 1 836 ? 9.266 -55.938 -15.906 1 90.31 836 LYS A C 1
ATOM 6562 O O . LYS A 1 836 ? 10.281 -56.625 -15.906 1 90.31 836 LYS A O 1
ATOM 6567 N N . TYR A 1 837 ? 8.766 -55.375 -16.938 1 90.69 837 TYR A N 1
ATOM 6568 C CA . TYR A 1 837 ? 9.461 -55.438 -18.219 1 90.69 837 TYR A CA 1
ATOM 6569 C C . TYR A 1 837 ? 10.875 -54.875 -18.109 1 90.69 837 TYR A C 1
ATOM 6571 O O . TYR A 1 837 ? 11.836 -55.531 -18.484 1 90.69 837 TYR A O 1
ATOM 6579 N N . VAL A 1 838 ? 11.016 -53.719 -17.562 1 91.44 838 VAL A N 1
ATOM 6580 C CA . VAL A 1 838 ? 12.312 -53.062 -17.453 1 91.44 838 VAL A CA 1
ATOM 6581 C C . VAL A 1 838 ? 13.203 -53.844 -16.469 1 91.44 838 VAL A C 1
ATOM 6583 O O . VAL A 1 838 ? 14.398 -54 -16.719 1 91.44 838 VAL A O 1
ATOM 6586 N N . PHE A 1 839 ? 12.648 -54.281 -15.383 1 91.81 839 PHE A N 1
ATOM 6587 C CA . PHE A 1 839 ? 13.391 -55 -14.375 1 91.81 839 PHE A CA 1
ATOM 6588 C C . PHE A 1 839 ? 13.969 -56.281 -14.961 1 91.81 839 PHE A C 1
ATOM 6590 O O . PHE A 1 839 ? 15.156 -56.594 -14.781 1 91.81 839 PHE A O 1
ATOM 6597 N N . ASN A 1 840 ? 13.156 -57.062 -15.68 1 89.56 840 ASN A N 1
ATOM 6598 C CA . ASN A 1 840 ? 13.594 -58.312 -16.297 1 89.56 840 ASN A CA 1
ATOM 6599 C C . ASN A 1 840 ? 14.68 -58.062 -17.344 1 89.56 840 ASN A C 1
ATOM 6601 O O . ASN A 1 840 ? 15.609 -58.875 -17.469 1 89.56 840 ASN A O 1
ATOM 6605 N N . LYS A 1 841 ? 14.461 -57.062 -18.016 1 89.38 841 LYS A N 1
ATOM 6606 C CA . LYS A 1 841 ? 15.461 -56.719 -19.031 1 89.38 841 LYS A CA 1
ATOM 6607 C C . LYS A 1 841 ? 16.812 -56.406 -18.375 1 89.38 841 LYS A C 1
ATOM 6609 O O . LYS A 1 841 ? 17.859 -56.812 -18.891 1 89.38 841 LYS A O 1
ATOM 6614 N N . LEU A 1 842 ? 16.859 -55.75 -17.312 1 89.12 842 LEU A N 1
ATOM 6615 C CA . LEU A 1 842 ? 18.078 -55.375 -16.625 1 89.12 842 LEU A CA 1
ATOM 6616 C C . LEU A 1 842 ? 18.75 -56.594 -16 1 89.12 842 LEU A C 1
ATOM 6618 O O . LEU A 1 842 ? 19.984 -56.688 -15.945 1 89.12 842 LEU A O 1
ATOM 6622 N N . ILE A 1 843 ? 17.969 -57.562 -15.578 1 88.19 843 ILE A N 1
ATOM 6623 C CA . ILE A 1 843 ? 18.5 -58.812 -15.023 1 88.19 843 ILE A CA 1
ATOM 6624 C C . ILE A 1 843 ? 19.188 -59.594 -16.125 1 88.19 843 ILE A C 1
ATOM 6626 O O . ILE A 1 843 ? 20.266 -60.156 -15.922 1 88.19 843 ILE A O 1
ATOM 6630 N N . HIS A 1 844 ? 18.562 -59.656 -17.266 1 85.5 844 HIS A N 1
ATOM 6631 C CA . HIS A 1 844 ? 19.094 -60.406 -18.391 1 85.5 844 HIS A CA 1
ATOM 6632 C C . HIS A 1 844 ? 20.375 -59.781 -18.922 1 85.5 844 HIS A C 1
ATOM 6634 O O . HIS A 1 844 ? 21.281 -60.5 -19.359 1 85.5 844 HIS A O 1
ATOM 6640 N N . GLU A 1 845 ? 20.438 -58.531 -19.047 1 77.94 845 GLU A N 1
ATOM 6641 C CA . GLU A 1 845 ? 21.641 -57.844 -19.516 1 77.94 845 GLU A CA 1
ATOM 6642 C C . GLU A 1 845 ? 22.812 -58.094 -18.578 1 77.94 845 GLU A C 1
ATOM 6644 O O . GLU A 1 845 ? 23.969 -58.062 -18.984 1 77.94 845 GLU A O 1
ATOM 6649 N N . SER A 1 846 ? 22.547 -58.344 -17.391 1 60.44 846 SER A N 1
ATOM 6650 C CA . SER A 1 846 ? 23.578 -58.656 -16.406 1 60.44 846 SER A CA 1
ATOM 6651 C C . SER A 1 846 ? 24.141 -60.062 -16.609 1 60.44 846 SER A C 1
ATOM 6653 O O . SER A 1 846 ? 25.297 -60.344 -16.297 1 60.44 846 SER A O 1
ATOM 6655 N N . GLN A 1 847 ? 23.328 -60.906 -17.109 1 57.06 847 GLN A N 1
ATOM 6656 C CA . GLN A 1 847 ? 23.75 -62.281 -17.281 1 57.06 847 GLN A CA 1
ATOM 6657 C C . GLN A 1 847 ? 24.516 -62.469 -18.594 1 57.06 847 GLN A C 1
ATOM 6659 O O . GLN A 1 847 ? 25.297 -63.406 -18.719 1 57.06 847 GLN A O 1
ATOM 6664 N N . ASN A 1 848 ? 24.438 -61.531 -19.516 1 50 848 ASN A N 1
ATOM 6665 C CA . ASN A 1 848 ? 25.25 -61.594 -20.734 1 50 848 ASN A CA 1
ATOM 6666 C C . ASN A 1 848 ? 26.469 -60.688 -20.625 1 50 848 ASN A C 1
ATOM 6668 O O . ASN A 1 848 ? 26.391 -59.562 -20.125 1 50 848 ASN A O 1
ATOM 6672 N N . MET B 1 1 ? 30.125 51.375 18.422 1 81.12 1 MET B N 1
ATOM 6673 C CA . MET B 1 1 ? 30.562 51.5 17.031 1 81.12 1 MET B CA 1
ATOM 6674 C C . MET B 1 1 ? 30.594 50.125 16.375 1 81.12 1 MET B C 1
ATOM 6676 O O . MET B 1 1 ? 30.859 49.094 17.031 1 81.12 1 MET B O 1
ATOM 6680 N N . SER B 1 2 ? 30.344 50.188 15.078 1 86.69 2 SER B N 1
ATOM 6681 C CA . SER B 1 2 ? 30.359 48.938 14.328 1 86.69 2 SER B CA 1
ATOM 6682 C C . SER B 1 2 ? 31.797 48.438 14.109 1 86.69 2 SER B C 1
ATOM 6684 O O . SER B 1 2 ? 32.75 49.25 14.133 1 86.69 2 SER B O 1
ATOM 6686 N N . GLN B 1 3 ? 32 47.094 14.008 1 90.06 3 GLN B N 1
ATOM 6687 C CA . GLN B 1 3 ? 33.281 46.438 13.742 1 90.06 3 GLN B CA 1
ATOM 6688 C C . GLN B 1 3 ? 33.188 45.5 12.555 1 90.06 3 GLN B C 1
ATOM 6690 O O . GLN B 1 3 ? 32.094 45.094 12.156 1 90.06 3 GLN B O 1
ATOM 6695 N N . ILE B 1 4 ? 34.312 45.156 11.992 1 92.38 4 ILE B N 1
ATOM 6696 C CA . ILE B 1 4 ? 34.344 44.25 10.844 1 92.38 4 ILE B CA 1
ATOM 6697 C C . ILE B 1 4 ? 34.219 42.812 11.328 1 92.38 4 ILE B C 1
ATOM 6699 O O . ILE B 1 4 ? 35 42.375 12.195 1 92.38 4 ILE B O 1
ATOM 6703 N N . LEU B 1 5 ? 33.312 42.094 10.828 1 93 5 LEU B N 1
ATOM 6704 C CA . LEU B 1 5 ? 33.125 40.656 11.109 1 93 5 LEU B CA 1
ATOM 6705 C C . LEU B 1 5 ? 34 39.812 10.156 1 93 5 LEU B C 1
ATOM 6707 O O . LEU B 1 5 ? 34.781 38.969 10.602 1 93 5 LEU B O 1
ATOM 6711 N N . GLU B 1 6 ? 33.719 39.969 8.906 1 90.25 6 GLU B N 1
ATOM 6712 C CA . GLU B 1 6 ? 34.469 39.375 7.82 1 90.25 6 GLU B CA 1
ATOM 6713 C C . GLU B 1 6 ? 34.344 40.156 6.531 1 90.25 6 GLU B C 1
ATOM 6715 O O . GLU B 1 6 ? 33.281 40.625 6.18 1 90.25 6 GLU B O 1
ATOM 6720 N N . SER B 1 7 ? 35.562 40.312 5.914 1 89.25 7 SER B N 1
ATOM 6721 C CA . SER B 1 7 ? 35.562 41.031 4.652 1 89.25 7 SER B CA 1
ATOM 6722 C C . SER B 1 7 ? 34.906 42.406 4.789 1 89.25 7 SER B C 1
ATOM 6724 O O . SER B 1 7 ? 35.281 43.188 5.656 1 89.25 7 SER B O 1
ATOM 6726 N N . ASN B 1 8 ? 33.781 42.625 4.016 1 91.94 8 ASN B N 1
ATOM 6727 C CA . ASN B 1 8 ? 33.094 43.938 4.004 1 91.94 8 ASN B CA 1
ATOM 6728 C C . ASN B 1 8 ? 31.828 43.906 4.836 1 91.94 8 ASN B C 1
ATOM 6730 O O . ASN B 1 8 ? 30.984 44.812 4.723 1 91.94 8 ASN B O 1
ATOM 6734 N N . ILE B 1 9 ? 31.656 42.875 5.727 1 96.69 9 ILE B N 1
ATOM 6735 C CA . ILE B 1 9 ? 30.469 42.75 6.555 1 96.69 9 ILE B CA 1
ATOM 6736 C C . ILE B 1 9 ? 30.781 43.25 7.973 1 96.69 9 ILE B C 1
ATOM 6738 O O . ILE B 1 9 ? 31.734 42.75 8.602 1 96.69 9 ILE B O 1
ATOM 6742 N N . ARG B 1 10 ? 30.016 44.188 8.414 1 97 10 ARG B N 1
ATOM 6743 C CA . ARG B 1 10 ? 30.203 44.719 9.758 1 97 10 ARG B CA 1
ATOM 6744 C C . ARG B 1 10 ? 29.156 44.156 10.719 1 97 10 ARG B C 1
ATOM 6746 O O . ARG B 1 10 ? 28.234 43.438 10.305 1 97 10 ARG B O 1
ATOM 6753 N N . TYR B 1 11 ? 29.375 44.312 12.016 1 97.56 11 TYR B N 1
ATOM 6754 C CA . TYR B 1 11 ? 28.391 44 13.055 1 97.56 11 TYR B CA 1
ATOM 6755 C C . TYR B 1 11 ? 28.547 44.938 14.242 1 97.56 11 TYR B C 1
ATOM 6757 O O . TYR B 1 11 ? 29.531 45.688 14.328 1 97.56 11 TYR B O 1
ATOM 6765 N N . TYR B 1 12 ? 27.594 45.062 15.078 1 97.25 12 TYR B N 1
ATOM 6766 C CA . TYR B 1 12 ? 27.594 45.875 16.281 1 97.25 12 TYR B CA 1
ATOM 6767 C C . TYR B 1 12 ? 27.828 45.031 17.531 1 97.25 12 TYR B C 1
ATOM 6769 O O . TYR B 1 12 ? 26.906 44.438 18.062 1 97.25 12 TYR B O 1
ATOM 6777 N N . PRO B 1 13 ? 29.078 45.031 18.047 1 97.06 13 PRO B N 1
ATOM 6778 C CA . PRO B 1 13 ? 29.391 44.156 19.172 1 97.06 13 PRO B CA 1
ATOM 6779 C C . PRO B 1 13 ? 28.75 44.625 20.484 1 97.06 13 PRO B C 1
ATOM 6781 O O . PRO B 1 13 ? 29.078 45.719 20.969 1 97.06 13 PRO B O 1
ATOM 6784 N N . ILE B 1 14 ? 27.938 43.75 21.109 1 96.56 14 ILE B N 1
ATOM 6785 C CA . ILE B 1 14 ? 27.266 44.156 22.328 1 96.56 14 ILE B CA 1
ATOM 6786 C C . ILE B 1 14 ? 28.25 44.188 23.5 1 96.56 14 ILE B C 1
ATOM 6788 O O . ILE B 1 14 ? 27.969 44.75 24.547 1 96.56 14 ILE B O 1
ATOM 6792 N N . LYS B 1 15 ? 29.375 43.562 23.328 1 94.44 15 LYS B N 1
ATOM 6793 C CA . LYS B 1 15 ? 30.422 43.562 24.344 1 94.44 15 LYS B CA 1
ATOM 6794 C C . LYS B 1 15 ? 30.859 45 24.672 1 94.44 15 LYS B C 1
ATOM 6796 O O . LYS B 1 15 ? 31.344 45.281 25.781 1 94.44 15 LYS B O 1
ATOM 6801 N N . GLN B 1 16 ? 30.719 45.875 23.734 1 95.44 16 GLN B N 1
ATOM 6802 C CA . GLN B 1 16 ? 31.078 47.281 23.922 1 95.44 16 GLN B CA 1
ATOM 6803 C C . GLN B 1 16 ? 30.25 47.906 25.047 1 95.44 16 GLN B C 1
ATOM 6805 O O . GLN B 1 16 ? 30.672 48.906 25.656 1 95.44 16 GLN B O 1
ATOM 6810 N N . LEU B 1 17 ? 29.125 47.406 25.266 1 97.06 17 LEU B N 1
ATOM 6811 C CA . LEU B 1 17 ? 28.219 47.938 26.266 1 97.06 17 LEU B CA 1
ATOM 6812 C C . LEU B 1 17 ? 28.734 47.656 27.672 1 97.06 17 LEU B C 1
ATOM 6814 O O . LEU B 1 17 ? 28.281 48.281 28.641 1 97.06 17 LEU B O 1
ATOM 6818 N N . LYS B 1 18 ? 29.688 46.781 27.797 1 95.06 18 LYS B N 1
ATOM 6819 C CA . LYS B 1 18 ? 30.312 46.531 29.094 1 95.06 18 LYS B CA 1
ATOM 6820 C C . LYS B 1 18 ? 31.047 47.781 29.594 1 95.06 18 LYS B C 1
ATOM 6822 O O . LYS B 1 18 ? 31.062 48.062 30.797 1 95.06 18 LYS B O 1
ATOM 6827 N N . ASP B 1 19 ? 31.594 48.469 28.672 1 94.12 19 ASP B N 1
ATOM 6828 C CA . ASP B 1 19 ? 32.281 49.688 29 1 94.12 19 ASP B CA 1
ATOM 6829 C C . ASP B 1 19 ? 31.328 50.75 29.531 1 94.12 19 ASP B C 1
ATOM 6831 O O . ASP B 1 19 ? 31.734 51.688 30.219 1 94.12 19 ASP B O 1
ATOM 6835 N N . ARG B 1 20 ? 30.078 50.562 29.172 1 94.69 20 ARG B N 1
ATOM 6836 C CA . ARG B 1 20 ? 29.047 51.469 29.625 1 94.69 20 ARG B CA 1
ATOM 6837 C C . ARG B 1 20 ? 28.453 51 30.953 1 94.69 20 ARG B C 1
ATOM 6839 O O . ARG B 1 20 ? 27.531 51.625 31.484 1 94.69 20 ARG B O 1
ATOM 6846 N N . GLY B 1 21 ? 28.969 49.906 31.438 1 95.12 21 GLY B N 1
ATOM 6847 C CA . GLY B 1 21 ? 28.547 49.438 32.75 1 95.12 21 GLY B CA 1
ATOM 6848 C C . GLY B 1 21 ? 27.484 48.375 32.688 1 95.12 21 GLY B C 1
ATOM 6849 O O . GLY B 1 21 ? 26.984 47.906 33.719 1 95.12 21 GLY B O 1
ATOM 6850 N N . TYR B 1 22 ? 27.094 47.875 31.516 1 96.81 22 TYR B N 1
ATOM 6851 C CA . TYR B 1 22 ? 26.062 46.844 31.391 1 96.81 22 TYR B CA 1
ATOM 6852 C C . TYR B 1 22 ? 26.672 45.469 31.484 1 96.81 22 TYR B C 1
ATOM 6854 O O . TYR B 1 22 ? 27.734 45.219 30.906 1 96.81 22 TYR B O 1
ATOM 6862 N N . ASP B 1 23 ? 26.047 44.562 32.219 1 95.25 23 ASP B N 1
ATOM 6863 C CA . ASP B 1 23 ? 26.469 43.156 32.281 1 95.25 23 ASP B CA 1
ATOM 6864 C C . ASP B 1 23 ? 25.797 42.312 31.203 1 95.25 23 ASP B C 1
ATOM 6866 O O . ASP B 1 23 ? 24.969 41.469 31.5 1 95.25 23 ASP B O 1
ATOM 6870 N N . VAL B 1 24 ? 26.203 42.438 30.016 1 95.25 24 VAL B N 1
ATOM 6871 C CA . VAL B 1 24 ? 25.547 41.812 28.875 1 95.25 24 VAL B CA 1
ATOM 6872 C C . VAL B 1 24 ? 25.859 40.312 28.875 1 95.25 24 VAL B C 1
ATOM 6874 O O . VAL B 1 24 ? 25.094 39.5 28.344 1 95.25 24 VAL B O 1
ATOM 6877 N N . ASP B 1 25 ? 26.938 39.844 29.547 1 94.06 25 ASP B N 1
ATOM 6878 C CA . ASP B 1 25 ? 27.359 38.438 29.516 1 94.06 25 ASP B CA 1
ATOM 6879 C C . ASP B 1 25 ? 26.375 37.562 30.297 1 94.06 25 ASP B C 1
ATOM 6881 O O . ASP B 1 25 ? 26.172 36.406 29.938 1 94.06 25 ASP B O 1
ATOM 6885 N N . SER B 1 26 ? 25.797 38.094 31.297 1 95.12 26 SER B N 1
ATOM 6886 C CA . SER B 1 26 ? 24.938 37.281 32.156 1 95.12 26 SER B CA 1
ATOM 6887 C C . SER B 1 26 ? 23.5 37.281 31.656 1 95.12 26 SER B C 1
ATOM 6889 O O . SER B 1 26 ? 22.672 36.5 32.156 1 95.12 26 SER B O 1
ATOM 6891 N N . LEU B 1 27 ? 23.156 38.031 30.594 1 97.5 27 LEU B N 1
ATOM 6892 C CA . LEU B 1 27 ? 21.812 38.094 30.062 1 97.5 27 LEU B CA 1
ATOM 6893 C C . LEU B 1 27 ? 21.438 36.812 29.344 1 97.5 27 LEU B C 1
ATOM 6895 O O . LEU B 1 27 ? 22.312 36.156 28.734 1 97.5 27 LEU B O 1
ATOM 6899 N N . PRO B 1 28 ? 20.141 36.375 29.469 1 98 28 PRO B N 1
ATOM 6900 C CA . PRO B 1 28 ? 19.688 35.281 28.578 1 98 28 PRO B CA 1
ATOM 6901 C C . PRO B 1 28 ? 19.969 35.562 27.109 1 98 28 PRO B C 1
ATOM 6903 O O . PRO B 1 28 ? 20.031 36.75 26.703 1 98 28 PRO B O 1
ATOM 6906 N N . TYR B 1 29 ? 20.172 34.5 26.344 1 98.31 29 TYR B N 1
ATOM 6907 C CA . TYR B 1 29 ? 20.516 34.656 24.922 1 98.31 29 TYR B CA 1
ATOM 6908 C C . TYR B 1 29 ? 19.438 35.438 24.188 1 98.31 29 TYR B C 1
ATOM 6910 O O . TYR B 1 29 ? 19.75 36.219 23.297 1 98.31 29 TYR B O 1
ATOM 6918 N N . SER B 1 30 ? 18.172 35.188 24.484 1 98.31 30 SER B N 1
ATOM 6919 C CA . SER B 1 30 ? 17.062 35.906 23.844 1 98.31 30 SER B CA 1
ATOM 6920 C C . SER B 1 30 ? 17.141 37.406 24.109 1 98.31 30 SER B C 1
ATOM 6922 O O . SER B 1 30 ? 16.906 38.219 23.219 1 98.31 30 SER B O 1
ATOM 6924 N N . LEU B 1 31 ? 17.5 37.781 25.266 1 98.25 31 LEU B N 1
ATOM 6925 C CA . LEU B 1 31 ? 17.625 39.188 25.594 1 98.25 31 LEU B CA 1
ATOM 6926 C C . LEU B 1 31 ? 18.828 39.812 24.906 1 98.25 31 LEU B C 1
ATOM 6928 O O . LEU B 1 31 ? 18.812 41 24.547 1 98.25 31 LEU B O 1
ATOM 6932 N N . LYS B 1 32 ? 19.938 39.031 24.781 1 98.25 32 LYS B N 1
ATOM 6933 C CA . LYS B 1 32 ? 21.109 39.531 24.062 1 98.25 32 LYS B CA 1
ATOM 6934 C C . LYS B 1 32 ? 20.734 39.969 22.641 1 98.25 32 LYS B C 1
ATOM 6936 O O . LYS B 1 32 ? 21.266 40.938 22.125 1 98.25 32 LYS B O 1
ATOM 6941 N N . ILE B 1 33 ? 19.875 39.219 22.062 1 98.5 33 ILE B N 1
ATOM 6942 C CA . ILE B 1 33 ? 19.422 39.531 20.719 1 98.5 33 ILE B CA 1
ATOM 6943 C C . ILE B 1 33 ? 18.672 40.844 20.719 1 98.5 33 ILE B C 1
ATOM 6945 O O . ILE B 1 33 ? 18.875 41.688 19.844 1 98.5 33 ILE B O 1
ATOM 6949 N N . LEU B 1 34 ? 17.781 41.031 21.703 1 98.5 34 LEU B N 1
ATOM 6950 C CA . LEU B 1 34 ? 17.031 42.281 21.812 1 98.5 34 LEU B CA 1
ATOM 6951 C C . LEU B 1 34 ? 17.953 43.438 22.125 1 98.5 34 LEU B C 1
ATOM 6953 O O . LEU B 1 34 ? 17.75 44.562 21.625 1 98.5 34 LEU B O 1
ATOM 6957 N N . VAL B 1 35 ? 18.953 43.219 22.938 1 98.44 35 VAL B N 1
ATOM 6958 C CA . VAL B 1 35 ? 19.953 44.25 23.25 1 98.44 35 VAL B CA 1
ATOM 6959 C C . VAL B 1 35 ? 20.688 44.656 21.984 1 98.44 35 VAL B C 1
ATOM 6961 O O . VAL B 1 35 ? 20.875 45.875 21.75 1 98.44 35 VAL B O 1
ATOM 6964 N N . GLU B 1 36 ? 21.125 43.688 21.25 1 98.38 36 GLU B N 1
ATOM 6965 C CA . GLU B 1 36 ? 21.797 44 19.984 1 98.38 36 GLU B CA 1
ATOM 6966 C C . GLU B 1 36 ? 20.922 44.875 19.078 1 98.38 36 GLU B C 1
ATOM 6968 O O . GLU B 1 36 ? 21.391 45.844 18.516 1 98.38 36 GLU B O 1
ATOM 6973 N N . ASN B 1 37 ? 19.688 44.531 18.906 1 98.25 37 ASN B N 1
ATOM 6974 C CA . ASN B 1 37 ? 18.75 45.25 18.047 1 98.25 37 ASN B CA 1
ATOM 6975 C C . ASN B 1 37 ? 18.562 46.688 18.531 1 98.25 37 ASN B C 1
ATOM 6977 O O . ASN B 1 37 ? 18.641 47.625 17.734 1 98.25 37 ASN B O 1
ATOM 6981 N N . THR B 1 38 ? 18.344 46.812 19.812 1 98 38 THR B N 1
ATOM 6982 C CA . THR B 1 38 ? 18.141 48.156 20.375 1 98 38 THR B CA 1
ATOM 6983 C C . THR B 1 38 ? 19.391 49 20.234 1 98 38 THR B C 1
ATOM 6985 O O . THR B 1 38 ? 19.312 50.188 19.859 1 98 38 THR B O 1
ATOM 6988 N N . PHE B 1 39 ? 20.516 48.406 20.5 1 97.5 39 PHE B N 1
ATOM 6989 C CA . PHE B 1 39 ? 21.797 49.094 20.406 1 97.5 39 PHE B CA 1
ATOM 6990 C C . PHE B 1 39 ? 22.062 49.531 18.969 1 97.5 39 PHE B C 1
ATOM 6992 O O . PHE B 1 39 ? 22.406 50.688 18.734 1 97.5 39 PHE B O 1
ATOM 6999 N N . ARG B 1 40 ? 21.922 48.656 18.031 1 96.88 40 ARG B N 1
ATOM 7000 C CA . ARG B 1 40 ? 22.172 48.969 16.625 1 96.88 40 ARG B CA 1
ATOM 7001 C C . ARG B 1 40 ? 21.219 50.031 16.109 1 96.88 40 ARG B C 1
ATOM 7003 O O . ARG B 1 40 ? 21.609 50.875 15.305 1 96.88 40 ARG B O 1
ATOM 7010 N N . ASN B 1 41 ? 19.984 50.125 16.672 1 96.38 41 ASN B N 1
ATOM 7011 C CA . ASN B 1 41 ? 18.953 50.969 16.109 1 96.38 41 ASN B CA 1
ATOM 7012 C C . ASN B 1 41 ? 18.797 52.25 16.922 1 96.38 41 ASN B C 1
ATOM 7014 O O . ASN B 1 41 ? 17.844 53 16.75 1 96.38 41 ASN B O 1
ATOM 7018 N N . LEU B 1 42 ? 19.703 52.562 17.812 1 95.38 42 LEU B N 1
ATOM 7019 C CA . LEU B 1 42 ? 19.656 53.812 18.578 1 95.38 42 LEU B CA 1
ATOM 7020 C C . LEU B 1 42 ? 19.625 55.031 17.656 1 95.38 42 LEU B C 1
ATOM 7022 O O . LEU B 1 42 ? 20.547 55.219 16.859 1 95.38 42 LEU B O 1
ATOM 7026 N N . ASP B 1 43 ? 18.578 55.812 17.75 1 91.25 43 ASP B N 1
ATOM 7027 C CA . ASP B 1 43 ? 18.484 57.031 16.969 1 91.25 43 ASP B CA 1
ATOM 7028 C C . ASP B 1 43 ? 17.984 58.188 17.844 1 91.25 43 ASP B C 1
ATOM 7030 O O . ASP B 1 43 ? 17.828 59.312 17.359 1 91.25 43 ASP B O 1
ATOM 7034 N N . ASN B 1 44 ? 17.672 57.906 19.109 1 87.94 44 ASN B N 1
ATOM 7035 C CA . ASN B 1 44 ? 17.203 58.875 20.109 1 87.94 44 ASN B CA 1
ATOM 7036 C C . ASN B 1 44 ? 15.891 59.531 19.719 1 87.94 44 ASN B C 1
ATOM 7038 O O . ASN B 1 44 ? 15.578 60.625 20.172 1 87.94 44 ASN B O 1
ATOM 7042 N N . VAL B 1 45 ? 15.219 58.938 18.875 1 88.56 45 VAL B N 1
ATOM 7043 C CA . VAL B 1 45 ? 13.883 59.375 18.484 1 88.56 45 VAL B CA 1
ATOM 7044 C C . VAL B 1 45 ? 12.891 58.219 18.703 1 88.56 45 VAL B C 1
ATOM 7046 O O . VAL B 1 45 ? 12.156 58.219 19.688 1 88.56 45 VAL B O 1
ATOM 7049 N N . LYS B 1 46 ? 13.055 57.25 17.969 1 88.31 46 LYS B N 1
ATOM 7050 C CA . LYS B 1 46 ? 12.172 56.094 18.109 1 88.31 46 LYS B CA 1
ATOM 7051 C C . LYS B 1 46 ? 12.711 55.094 19.141 1 88.31 46 LYS B C 1
ATOM 7053 O O . LYS B 1 46 ? 11.945 54.5 19.891 1 88.31 46 LYS B O 1
ATOM 7058 N N . ILE B 1 47 ? 14.023 54.906 19.047 1 95.56 47 ILE B N 1
ATOM 7059 C CA . ILE B 1 47 ? 14.727 54.062 20 1 95.56 47 ILE B CA 1
ATOM 7060 C C . ILE B 1 47 ? 15.719 54.906 20.797 1 95.56 47 ILE B C 1
ATOM 7062 O O . ILE B 1 47 ? 16.641 55.469 20.234 1 95.56 47 ILE B O 1
ATOM 7066 N N . THR B 1 48 ? 15.562 54.906 22.094 1 96.31 48 THR B N 1
ATOM 7067 C CA . THR B 1 48 ? 16.297 55.844 22.938 1 96.31 48 THR B CA 1
ATOM 7068 C C . THR B 1 48 ? 17.281 55.094 23.844 1 96.31 48 THR B C 1
ATOM 7070 O O . THR B 1 48 ? 17.25 53.875 23.922 1 96.31 48 THR B O 1
ATOM 7073 N N . GLU B 1 49 ? 18.078 55.969 24.453 1 96.44 49 GLU B N 1
ATOM 7074 C CA . GLU B 1 49 ? 19.016 55.438 25.422 1 96.44 49 GLU B CA 1
ATOM 7075 C C . GLU B 1 49 ? 18.281 54.812 26.609 1 96.44 49 GLU B C 1
ATOM 7077 O O . GLU B 1 49 ? 18.766 53.844 27.203 1 96.44 49 GLU B O 1
ATOM 7082 N N . GLU B 1 50 ? 17.156 55.312 26.875 1 96.19 50 GLU B N 1
ATOM 7083 C CA . GLU B 1 50 ? 16.344 54.75 27.938 1 96.19 50 GLU B CA 1
ATOM 7084 C C . GLU B 1 50 ? 15.875 53.344 27.562 1 96.19 50 GLU B C 1
ATOM 7086 O O . GLU B 1 50 ? 15.82 52.469 28.422 1 96.19 50 GLU B O 1
ATOM 7091 N N . ASP B 1 51 ? 15.578 53.188 26.312 1 97.25 51 ASP B N 1
ATOM 7092 C CA . ASP B 1 51 ? 15.211 51.844 25.828 1 97.25 51 ASP B CA 1
ATOM 7093 C C . ASP B 1 51 ? 16.359 50.875 26.016 1 97.25 51 ASP B C 1
ATOM 7095 O O . ASP B 1 51 ? 16.156 49.75 26.484 1 97.25 51 ASP B O 1
ATOM 7099 N N . LEU B 1 52 ? 17.547 51.281 25.562 1 97.88 52 LEU B N 1
ATOM 7100 C CA . LEU B 1 52 ? 18.719 50.438 25.672 1 97.88 52 LEU B CA 1
ATOM 7101 C C . LEU B 1 52 ? 19 50.094 27.141 1 97.88 52 LEU B C 1
ATOM 7103 O O . LEU B 1 52 ? 19.312 48.938 27.469 1 97.88 52 LEU B O 1
ATOM 7107 N N . ASP B 1 53 ? 18.844 51.125 27.984 1 97.75 53 ASP B N 1
ATOM 7108 C CA . ASP B 1 53 ? 19.078 50.906 29.406 1 97.75 53 ASP B CA 1
ATOM 7109 C C . ASP B 1 53 ? 18.078 49.906 29.984 1 97.75 53 ASP B C 1
ATOM 7111 O O . ASP B 1 53 ? 18.438 49.031 30.781 1 97.75 53 ASP B O 1
ATOM 7115 N N . ALA B 1 54 ? 16.844 50.031 29.578 1 97.62 54 ALA B N 1
ATOM 7116 C CA . ALA B 1 54 ? 15.797 49.125 30.078 1 97.62 54 ALA B CA 1
ATOM 7117 C C . ALA B 1 54 ? 16.125 47.688 29.75 1 97.62 54 ALA B C 1
ATOM 7119 O O . ALA B 1 54 ? 16.031 46.812 30.625 1 97.62 54 ALA B O 1
ATOM 7120 N N . ILE B 1 55 ? 16.531 47.375 28.516 1 98 55 ILE B N 1
ATOM 7121 C CA . ILE B 1 55 ? 16.703 45.969 28.078 1 98 55 ILE B CA 1
ATOM 7122 C C . ILE B 1 55 ? 18.078 45.469 28.469 1 98 55 ILE B C 1
ATOM 7124 O O . ILE B 1 55 ? 18.25 44.312 28.875 1 98 55 ILE B O 1
ATOM 7128 N N . ALA B 1 56 ? 19.125 46.344 28.391 1 98.06 56 ALA B N 1
ATOM 7129 C CA . ALA B 1 56 ? 20.484 45.938 28.719 1 98.06 56 ALA B CA 1
ATOM 7130 C C . ALA B 1 56 ? 20.641 45.688 30.219 1 98.06 56 ALA B C 1
ATOM 7132 O O . ALA B 1 56 ? 21.438 44.875 30.625 1 98.06 56 ALA B O 1
ATOM 7133 N N . SER B 1 57 ? 19.844 46.406 31.016 1 97.69 57 SER B N 1
ATOM 7134 C CA . SER B 1 57 ? 19.875 46.219 32.469 1 97.69 57 SER B CA 1
ATOM 7135 C C . SER B 1 57 ? 18.797 45.219 32.906 1 97.69 57 SER B C 1
ATOM 7137 O O . SER B 1 57 ? 18.641 44.969 34.094 1 97.69 57 SER B O 1
ATOM 7139 N N . TRP B 1 58 ? 18.078 44.719 32.031 1 97.75 58 TRP B N 1
ATOM 7140 C CA . TRP B 1 58 ? 17 43.75 32.281 1 97.75 58 TRP B CA 1
ATOM 7141 C C . TRP B 1 58 ? 16.047 44.281 33.344 1 97.75 58 TRP B C 1
ATOM 7143 O O . TRP B 1 58 ? 15.781 43.594 34.344 1 97.75 58 TRP B O 1
ATOM 7153 N N . LYS B 1 59 ? 15.586 45.469 33.125 1 97.06 59 LYS B N 1
ATOM 7154 C CA . LYS B 1 59 ? 14.578 46.062 34 1 97.06 59 LYS B CA 1
ATOM 7155 C C . LYS B 1 59 ? 13.188 45.531 33.688 1 97.06 59 LYS B C 1
ATOM 7157 O O . LYS B 1 59 ? 12.406 46.188 33 1 97.06 59 LYS B O 1
ATOM 7162 N N . THR B 1 60 ? 12.914 44.438 34.312 1 95.06 60 THR B N 1
ATOM 7163 C CA . THR B 1 60 ? 11.672 43.719 34 1 95.06 60 THR B CA 1
ATOM 7164 C C . THR B 1 60 ? 10.461 44.625 34.219 1 95.06 60 THR B C 1
ATOM 7166 O O . THR B 1 60 ? 10.375 45.312 35.25 1 95.06 60 THR B O 1
ATOM 7169 N N . GLY B 1 61 ? 9.625 44.594 33.25 1 90.56 61 GLY B N 1
ATOM 7170 C CA . GLY B 1 61 ? 8.398 45.375 33.375 1 90.56 61 GLY B CA 1
ATOM 7171 C C . GLY B 1 61 ? 8.5 46.75 32.75 1 90.56 61 GLY B C 1
ATOM 7172 O O . GLY B 1 61 ? 7.48 47.375 32.469 1 90.56 61 GLY B O 1
ATOM 7173 N N . LYS B 1 62 ? 9.695 47.219 32.594 1 94.62 62 LYS B N 1
ATOM 7174 C CA . LYS B 1 62 ? 9.891 48.531 31.953 1 94.62 62 LYS B CA 1
ATOM 7175 C C . LYS B 1 62 ? 9.641 48.469 30.453 1 94.62 62 LYS B C 1
ATOM 7177 O O . LYS B 1 62 ? 9.992 47.469 29.812 1 94.62 62 LYS B O 1
ATOM 7182 N N . GLU B 1 63 ? 9.07 49.531 30 1 93.75 63 GLU B N 1
ATOM 7183 C CA . GLU B 1 63 ? 8.789 49.594 28.578 1 93.75 63 GLU B CA 1
ATOM 7184 C C . GLU B 1 63 ? 10.055 49.875 27.766 1 93.75 63 GLU B C 1
ATOM 7186 O O . GLU B 1 63 ? 10.945 50.594 28.234 1 93.75 63 GLU B O 1
ATOM 7191 N N . PHE B 1 64 ? 10.172 49.219 26.672 1 95.81 64 PHE B N 1
ATOM 7192 C CA . PHE B 1 64 ? 11.227 49.531 25.719 1 95.81 64 PHE B CA 1
ATOM 7193 C C . PHE B 1 64 ? 10.773 49.25 24.297 1 95.81 64 PHE B C 1
ATOM 7195 O O . PHE B 1 64 ? 9.836 48.469 24.078 1 95.81 64 PHE B O 1
ATOM 7202 N N . SER B 1 65 ? 11.383 49.812 23.328 1 95.81 65 SER B N 1
ATOM 7203 C CA . SER B 1 65 ? 11.039 49.656 21.906 1 95.81 65 SER B CA 1
ATOM 7204 C C . SER B 1 65 ? 12.203 49.094 21.109 1 95.81 65 SER B C 1
ATOM 7206 O O . SER B 1 65 ? 13.367 49.312 21.453 1 95.81 65 SER B O 1
ATOM 7208 N N . PHE B 1 66 ? 11.969 48.312 20.172 1 96.94 66 PHE B N 1
ATOM 7209 C CA . PHE B 1 66 ? 12.945 47.781 19.219 1 96.94 66 PHE B CA 1
ATOM 7210 C C . PHE B 1 66 ? 12.328 47.656 17.828 1 96.94 66 PHE B C 1
ATOM 7212 O O . PHE B 1 66 ? 11.133 47.906 17.656 1 96.94 66 PHE B O 1
ATOM 7219 N N . LEU B 1 67 ? 13.117 47.281 16.812 1 96.44 67 LEU B N 1
ATOM 7220 C CA . LEU B 1 67 ? 12.648 47.188 15.43 1 96.44 67 LEU B CA 1
ATOM 7221 C C . LEU B 1 67 ? 12.789 45.75 14.914 1 96.44 67 LEU B C 1
ATOM 7223 O O . LEU B 1 67 ? 13.875 45.344 14.508 1 96.44 67 LEU B O 1
ATOM 7227 N N . PRO B 1 68 ? 11.648 45 14.82 1 97.19 68 PRO B N 1
ATOM 7228 C CA . PRO B 1 68 ? 11.734 43.688 14.211 1 97.19 68 PRO B CA 1
ATOM 7229 C C . PRO B 1 68 ? 12.344 43.719 12.812 1 97.19 68 PRO B C 1
ATOM 7231 O O . PRO B 1 68 ? 12.188 44.688 12.086 1 97.19 68 PRO B O 1
ATOM 7234 N N . THR B 1 69 ? 13.039 42.625 12.398 1 96.88 69 THR B N 1
ATOM 7235 C CA . THR B 1 69 ? 13.797 42.594 11.148 1 96.88 69 THR B CA 1
ATOM 7236 C C . THR B 1 69 ? 12.93 42.062 10.008 1 96.88 69 THR B C 1
ATOM 7238 O O . THR B 1 69 ? 13.25 42.281 8.828 1 96.88 69 THR B O 1
ATOM 7241 N N . ARG B 1 70 ? 11.875 41.344 10.297 1 97 70 ARG B N 1
ATOM 7242 C CA . ARG B 1 70 ? 10.984 40.781 9.289 1 97 70 ARG B CA 1
ATOM 7243 C C . ARG B 1 70 ? 9.594 40.531 9.867 1 97 70 ARG B C 1
ATOM 7245 O O . ARG B 1 70 ? 9.445 40.312 11.07 1 97 70 ARG B O 1
ATOM 7252 N N . VAL B 1 71 ? 8.586 40.656 9.047 1 97.5 71 VAL B N 1
ATOM 7253 C CA . VAL B 1 71 ? 7.207 40.344 9.398 1 97.5 71 VAL B CA 1
ATOM 7254 C C . VAL B 1 71 ? 6.691 39.219 8.5 1 97.5 71 VAL B C 1
ATOM 7256 O O . VAL B 1 71 ? 6.902 39.219 7.289 1 97.5 71 VAL B O 1
ATOM 7259 N N . VAL B 1 72 ? 6.137 38.156 9.078 1 97.5 72 VAL B N 1
ATOM 7260 C CA . VAL B 1 72 ? 5.574 37.062 8.305 1 97.5 72 VAL B CA 1
ATOM 7261 C C . VAL B 1 72 ? 4.062 37.031 8.5 1 97.5 72 VAL B C 1
ATOM 7263 O O . VAL B 1 72 ? 3.564 37.219 9.609 1 97.5 72 VAL B O 1
ATOM 7266 N N . LEU B 1 73 ? 3.344 36.844 7.371 1 96.56 73 LEU B N 1
ATOM 7267 C CA . LEU B 1 73 ? 1.885 36.812 7.344 1 96.56 73 LEU B CA 1
ATOM 7268 C C . LEU B 1 73 ? 1.372 35.562 6.648 1 96.56 73 LEU B C 1
ATOM 7270 O O . LEU B 1 73 ? 2.08 34.969 5.832 1 96.56 73 LEU B O 1
ATOM 7274 N N . GLN B 1 74 ? 0.226 35.125 7.027 1 96.5 74 GLN B N 1
ATOM 7275 C CA . GLN B 1 74 ? -0.521 34.156 6.242 1 96.5 74 GLN B CA 1
ATOM 7276 C C . GLN B 1 74 ? -1.801 34.75 5.68 1 96.5 74 GLN B C 1
ATOM 7278 O O . GLN B 1 74 ? -2.152 35.906 6.012 1 96.5 74 GLN B O 1
ATOM 7283 N N . ASP B 1 75 ? -2.479 34.094 4.82 1 95.69 75 ASP B N 1
ATOM 7284 C CA . ASP B 1 75 ? -3.488 34.688 3.967 1 95.69 75 ASP B CA 1
ATOM 7285 C C . ASP B 1 75 ? -4.754 35.031 4.762 1 95.69 75 ASP B C 1
ATOM 7287 O O . ASP B 1 75 ? -5.5 35.938 4.402 1 95.69 75 ASP B O 1
ATOM 7291 N N . TYR B 1 76 ? -5.09 34.375 5.887 1 94.81 76 TYR B N 1
ATOM 7292 C CA . TYR B 1 76 ? -6.277 34.656 6.68 1 94.81 76 TYR B CA 1
ATOM 7293 C C . TYR B 1 76 ? -6.086 35.969 7.469 1 94.81 76 TYR B C 1
ATOM 7295 O O . TYR B 1 76 ? -7.004 36.781 7.566 1 94.81 76 TYR B O 1
ATOM 7303 N N . THR B 1 77 ? -4.93 36.094 8.039 1 94.19 77 THR B N 1
ATOM 7304 C CA . THR B 1 77 ? -4.691 37.281 8.859 1 94.19 77 THR B CA 1
ATOM 7305 C C . THR B 1 77 ? -3.979 38.375 8.062 1 94.19 77 THR B C 1
ATOM 7307 O O . THR B 1 77 ? -4.027 39.531 8.414 1 94.19 77 THR B O 1
ATOM 7310 N N . GLY B 1 78 ? -3.354 37.969 6.984 1 95.69 78 GLY B N 1
ATOM 7311 C CA . GLY B 1 78 ? -2.66 38.938 6.141 1 95.69 78 GLY B CA 1
ATOM 7312 C C . GLY B 1 78 ? -3.598 39.781 5.297 1 95.69 78 GLY B C 1
ATOM 7313 O O . GLY B 1 78 ? -3.342 40.969 5.066 1 95.69 78 GLY B O 1
ATOM 7314 N N . ILE B 1 79 ? -4.703 39.25 4.848 1 95.94 79 ILE B N 1
ATOM 7315 C CA . ILE B 1 79 ? -5.625 39.938 3.955 1 95.94 79 ILE B CA 1
ATOM 7316 C C . ILE B 1 79 ? -6.258 41.125 4.684 1 95.94 79 ILE B C 1
ATOM 7318 O O . ILE B 1 79 ? -6.246 42.25 4.184 1 95.94 79 ILE B O 1
ATOM 7322 N N . PRO B 1 80 ? -6.836 40.906 5.871 1 94.75 80 PRO B N 1
ATOM 7323 C CA . PRO B 1 80 ? -7.395 42.062 6.543 1 94.75 80 PRO B CA 1
ATOM 7324 C C . PRO B 1 80 ? -6.355 43.156 6.77 1 94.75 80 PRO B C 1
ATOM 7326 O O . PRO B 1 80 ? -6.68 44.344 6.695 1 94.75 80 PRO B O 1
ATOM 7329 N N . LEU B 1 81 ? -5.164 42.812 7.043 1 95.38 81 LEU B N 1
ATOM 7330 C CA . LEU B 1 81 ? -4.086 43.781 7.23 1 95.38 81 LEU B CA 1
ATOM 7331 C C . LEU B 1 81 ? -3.824 44.562 5.945 1 95.38 81 LEU B C 1
ATOM 7333 O O . LEU B 1 81 ? -3.699 45.781 5.973 1 95.38 81 LEU B O 1
ATOM 7337 N N . LEU B 1 82 ? -3.699 43.875 4.84 1 96.81 82 LEU B N 1
ATOM 7338 C CA . LEU B 1 82 ? -3.426 44.531 3.555 1 96.81 82 LEU B CA 1
ATOM 7339 C C . LEU B 1 82 ? -4.613 45.375 3.1 1 96.81 82 LEU B C 1
ATOM 7341 O O . LEU B 1 82 ? -4.441 46.375 2.439 1 96.81 82 LEU B O 1
ATOM 7345 N N . VAL B 1 83 ? -5.828 44.906 3.449 1 96.5 83 VAL B N 1
ATOM 7346 C CA . VAL B 1 83 ? -7.031 45.688 3.172 1 96.5 83 VAL B CA 1
ATOM 7347 C C . VAL B 1 83 ? -6.961 47.031 3.914 1 96.5 83 VAL B C 1
ATOM 7349 O O . VAL B 1 83 ? -7.316 48.062 3.361 1 96.5 83 VAL B O 1
ATOM 7352 N N . ASP B 1 84 ? -6.52 46.969 5.16 1 95.56 84 ASP B N 1
ATOM 7353 C CA . ASP B 1 84 ? -6.348 48.219 5.938 1 95.56 84 ASP B CA 1
ATOM 7354 C C . ASP B 1 84 ? -5.344 49.156 5.273 1 95.56 84 ASP B C 1
ATOM 7356 O O . ASP B 1 84 ? -5.559 50.344 5.227 1 95.56 84 ASP B O 1
ATOM 7360 N N . LEU B 1 85 ? -4.203 48.625 4.781 1 96.19 85 LEU B N 1
ATOM 7361 C CA . LEU B 1 85 ? -3.203 49.438 4.102 1 96.19 85 LEU B CA 1
ATOM 7362 C C . LEU B 1 85 ? -3.781 50.062 2.836 1 96.19 85 LEU B C 1
ATOM 7364 O O . LEU B 1 85 ? -3.523 51.219 2.545 1 96.19 85 LEU B O 1
ATOM 7368 N N . ALA B 1 86 ? -4.52 49.25 2.094 1 96.5 86 ALA B N 1
ATOM 7369 C CA . ALA B 1 86 ? -5.176 49.75 0.897 1 96.5 86 ALA B CA 1
ATOM 7370 C C . ALA B 1 86 ? -6.133 50.906 1.246 1 96.5 86 ALA B C 1
ATOM 7372 O O . ALA B 1 86 ? -6.188 51.906 0.544 1 96.5 86 ALA B O 1
ATOM 7373 N N . ALA B 1 87 ? -6.902 50.688 2.268 1 95.44 87 ALA B N 1
ATOM 7374 C CA . ALA B 1 87 ? -7.84 51.719 2.721 1 95.44 87 ALA B CA 1
ATOM 7375 C C . ALA B 1 87 ? -7.105 53 3.146 1 95.44 87 ALA B C 1
ATOM 7377 O O . ALA B 1 87 ? -7.586 54.094 2.918 1 95.44 87 ALA B O 1
ATOM 7378 N N . MET B 1 88 ? -5.965 52.844 3.807 1 95.06 88 MET B N 1
ATOM 7379 C CA . MET B 1 88 ? -5.148 54 4.211 1 95.06 88 MET B CA 1
ATOM 7380 C C . MET B 1 88 ? -4.684 54.781 2.994 1 95.06 88 MET B C 1
ATOM 7382 O O . MET B 1 88 ? -4.664 56.031 3.023 1 95.06 88 MET B O 1
ATOM 7386 N N . ARG B 1 89 ? -4.293 54.094 2.002 1 96 89 ARG B N 1
ATOM 7387 C CA . ARG B 1 89 ? -3.891 54.781 0.777 1 96 89 ARG B CA 1
ATOM 7388 C C . ARG B 1 89 ? -5.039 55.625 0.21 1 96 89 ARG B C 1
ATOM 7390 O O . ARG B 1 89 ? -4.836 56.75 -0.235 1 96 89 ARG B O 1
ATOM 7397 N N . ASP B 1 90 ? -6.176 55.062 0.175 1 95.5 90 ASP B N 1
ATOM 7398 C CA . ASP B 1 90 ? -7.355 55.781 -0.309 1 95.5 90 ASP B CA 1
ATOM 7399 C C . ASP B 1 90 ? -7.609 57.031 0.518 1 95.5 90 ASP B C 1
ATOM 7401 O O . ASP B 1 90 ? -7.891 58.094 -0.035 1 95.5 90 ASP B O 1
ATOM 7405 N N . GLU B 1 91 ? -7.559 56.844 1.813 1 93.94 91 GLU B N 1
ATOM 7406 C CA . GLU B 1 91 ? -7.789 58 2.699 1 93.94 91 GLU B CA 1
ATOM 7407 C C . GLU B 1 91 ? -6.738 59.062 2.494 1 93.94 91 GLU B C 1
ATOM 7409 O O . GLU B 1 91 ? -7.055 60.25 2.514 1 93.94 91 GLU B O 1
ATOM 7414 N N . MET B 1 92 ? -5.5 58.688 2.336 1 94.5 92 MET B N 1
ATOM 7415 C CA . MET B 1 92 ? -4.438 59.656 2.027 1 94.5 92 MET B CA 1
ATOM 7416 C C . MET B 1 92 ? -4.758 60.438 0.765 1 94.5 92 MET B C 1
ATOM 7418 O O . MET B 1 92 ? -4.637 61.656 0.746 1 94.5 92 MET B O 1
ATOM 7422 N N . SER B 1 93 ? -5.133 59.75 -0.182 1 95.19 93 SER B N 1
ATOM 7423 C CA . SER B 1 93 ? -5.473 60.375 -1.453 1 95.19 93 SER B CA 1
ATOM 7424 C C . SER B 1 93 ? -6.633 61.344 -1.294 1 95.19 93 SER B C 1
ATOM 7426 O O . SER B 1 93 ? -6.602 62.469 -1.843 1 95.19 93 SER B O 1
ATOM 7428 N N . LYS B 1 94 ? -7.602 61.031 -0.619 1 94.12 94 LYS B N 1
ATOM 7429 C CA . LYS B 1 94 ? -8.766 61.875 -0.376 1 94.12 94 LYS B CA 1
ATOM 7430 C C . LYS B 1 94 ? -8.367 63.156 0.325 1 94.12 94 LYS B C 1
ATOM 7432 O O . LYS B 1 94 ? -8.984 64.188 0.101 1 94.12 94 LYS B O 1
ATOM 7437 N N . ARG B 1 95 ? -7.391 63.062 1.136 1 92.62 95 ARG B N 1
ATOM 7438 C CA . ARG B 1 95 ? -6.941 64.25 1.91 1 92.62 95 ARG B CA 1
ATOM 7439 C C . ARG B 1 95 ? -5.898 65 1.143 1 92.62 95 ARG B C 1
ATOM 7441 O O . ARG B 1 95 ? -5.344 66 1.666 1 92.62 95 ARG B O 1
ATOM 7448 N N . GLY B 1 96 ? -5.574 64.625 -0.03 1 92.88 96 GLY B N 1
ATOM 7449 C CA . GLY B 1 96 ? -4.637 65.312 -0.886 1 92.88 96 GLY B CA 1
ATOM 7450 C C . GLY B 1 96 ? -3.188 65 -0.59 1 92.88 96 GLY B C 1
ATOM 7451 O O . GLY B 1 96 ? -2.279 65.688 -1.034 1 92.88 96 GLY B O 1
ATOM 7452 N N . GLU B 1 97 ? -2.977 63.906 0.198 1 94 97 GLU B N 1
ATOM 7453 C CA . GLU B 1 97 ? -1.622 63.469 0.511 1 94 97 GLU B CA 1
ATOM 7454 C C . GLU B 1 97 ? -1.17 62.375 -0.446 1 94 97 GLU B C 1
ATOM 7456 O O . GLU B 1 97 ? -1.983 61.812 -1.182 1 94 97 GLU B O 1
ATOM 7461 N N . ASP B 1 98 ? 0.101 62.125 -0.479 1 94.75 98 ASP B N 1
ATOM 7462 C CA . ASP B 1 98 ? 0.668 61.094 -1.337 1 94.75 98 ASP B CA 1
ATOM 7463 C C . ASP B 1 98 ? 0.336 59.688 -0.809 1 94.75 98 ASP B C 1
ATOM 7465 O O . ASP B 1 98 ? 0.814 59.312 0.256 1 94.75 98 ASP B O 1
ATOM 7469 N N . PRO B 1 99 ? -0.446 58.938 -1.507 1 95.25 99 PRO B N 1
ATOM 7470 C CA . PRO B 1 99 ? -0.812 57.594 -1.049 1 95.25 99 PRO B CA 1
ATOM 7471 C C . PRO B 1 99 ? 0.396 56.656 -0.894 1 95.25 99 PRO B C 1
ATOM 7473 O O . PRO B 1 99 ? 0.351 55.688 -0.118 1 95.25 99 PRO B O 1
ATOM 7476 N N . LEU B 1 100 ? 1.479 56.906 -1.575 1 94.25 100 LEU B N 1
ATOM 7477 C CA . LEU B 1 100 ? 2.648 56.031 -1.595 1 94.25 100 LEU B CA 1
ATOM 7478 C C . LEU B 1 100 ? 3.412 56.125 -0.278 1 94.25 100 LEU B C 1
ATOM 7480 O O . LEU B 1 100 ? 4.281 55.281 -0.004 1 94.25 100 LEU B O 1
ATOM 7484 N N . LYS B 1 101 ? 2.992 57 0.533 1 92.5 101 LYS B N 1
ATOM 7485 C CA . LYS B 1 101 ? 3.57 57.062 1.872 1 92.5 101 LYS B CA 1
ATOM 7486 C C . LYS B 1 101 ? 3.193 55.844 2.697 1 92.5 101 LYS B C 1
ATOM 7488 O O . LYS B 1 101 ? 3.902 55.5 3.639 1 92.5 101 LYS B O 1
ATOM 7493 N N . ILE B 1 102 ? 2.057 55.344 2.295 1 95.31 102 ILE B N 1
ATOM 7494 C CA . ILE B 1 102 ? 1.641 54.094 2.918 1 95.31 102 ILE B CA 1
ATOM 7495 C C . ILE B 1 102 ? 2.316 52.938 2.215 1 95.31 102 ILE B C 1
ATOM 7497 O O . ILE B 1 102 ? 1.842 52.469 1.177 1 95.31 102 ILE B O 1
ATOM 7501 N N . ASN B 1 103 ? 3.436 52.438 2.793 1 95.38 103 ASN B N 1
ATOM 7502 C CA . ASN B 1 103 ? 4.203 51.312 2.229 1 95.38 103 ASN B CA 1
ATOM 7503 C C . ASN B 1 103 ? 5.016 50.594 3.301 1 95.38 103 ASN B C 1
ATOM 7505 O O . ASN B 1 103 ? 5.648 51.25 4.141 1 95.38 103 ASN B O 1
ATOM 7509 N N . PRO B 1 104 ? 4.984 49.281 3.26 1 95.31 104 PRO B N 1
ATOM 7510 C CA . PRO B 1 104 ? 5.824 48.531 4.215 1 95.31 104 PRO B CA 1
ATOM 7511 C C . PRO B 1 104 ? 7.297 48.906 4.117 1 95.31 104 PRO B C 1
ATOM 7513 O O . PRO B 1 104 ? 7.855 48.969 3.018 1 95.31 104 PRO B O 1
ATOM 7516 N N . ILE B 1 105 ? 7.883 49.188 5.215 1 93.62 105 ILE B N 1
ATOM 7517 C CA . ILE B 1 105 ? 9.297 49.5 5.297 1 93.62 105 ILE B CA 1
ATOM 7518 C C . ILE B 1 105 ? 10.094 48.281 5.684 1 93.62 105 ILE B C 1
ATOM 7520 O O . ILE B 1 105 ? 11.219 48.062 5.219 1 93.62 105 ILE B O 1
ATOM 7524 N N . VAL B 1 106 ? 9.539 47.438 6.477 1 94.5 106 VAL B N 1
ATOM 7525 C CA . VAL B 1 106 ? 10.156 46.188 6.92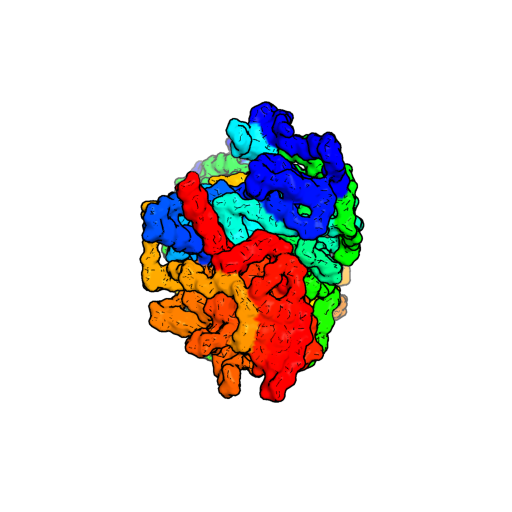2 1 94.5 106 VAL B CA 1
ATOM 7526 C C . VAL B 1 106 ? 9.797 45.062 5.957 1 94.5 106 VAL B C 1
ATOM 7528 O O . VAL B 1 106 ? 8.664 44.969 5.488 1 94.5 106 VAL B O 1
ATOM 7531 N N . GLN B 1 107 ? 10.797 44.219 5.617 1 95.56 107 GLN B N 1
ATOM 7532 C CA . GLN B 1 107 ? 10.516 43.062 4.754 1 95.56 107 GLN B CA 1
ATOM 7533 C C . GLN B 1 107 ? 9.359 42.219 5.301 1 95.56 107 GLN B C 1
ATOM 7535 O O . GLN B 1 107 ? 9.383 41.812 6.457 1 95.56 107 GLN B O 1
ATOM 7540 N N . SER B 1 108 ? 8.32 42.094 4.48 1 97.38 108 SER B N 1
ATOM 7541 C CA . SER B 1 108 ? 7.113 41.375 4.859 1 97.38 108 SER B CA 1
ATOM 7542 C C . SER B 1 108 ? 6.812 40.25 3.879 1 97.38 108 SER B C 1
ATOM 7544 O O . SER B 1 108 ? 6.762 40.469 2.666 1 97.38 108 SER B O 1
ATOM 7546 N N . ASP B 1 109 ? 6.684 39 4.344 1 97.69 109 ASP B N 1
ATOM 7547 C CA . ASP B 1 109 ? 6.43 37.812 3.529 1 97.69 109 ASP B CA 1
ATOM 7548 C C . ASP B 1 109 ? 5.059 37.219 3.846 1 97.69 109 ASP B C 1
ATOM 7550 O O . ASP B 1 109 ? 4.785 36.844 4.992 1 97.69 109 ASP B O 1
ATOM 7554 N N . LEU B 1 110 ? 4.184 37.156 2.873 1 98.06 110 LEU B N 1
ATOM 7555 C CA . LEU B 1 110 ? 2.869 36.562 3.039 1 98.06 110 LEU B CA 1
ATOM 7556 C C . LEU B 1 110 ? 2.812 35.188 2.355 1 98.06 110 LEU B C 1
ATOM 7558 O O . LEU B 1 110 ? 3.016 35.094 1.144 1 98.06 110 LEU B O 1
ATOM 7562 N N . ILE B 1 111 ? 2.564 34.125 3.08 1 97.5 111 ILE B N 1
ATOM 7563 C CA . ILE B 1 111 ? 2.453 32.781 2.557 1 97.5 111 ILE B CA 1
ATOM 7564 C C . ILE B 1 111 ? 0.988 32.344 2.533 1 97.5 111 ILE B C 1
ATOM 7566 O O . ILE B 1 111 ? 0.302 32.406 3.557 1 97.5 111 ILE B O 1
ATOM 7570 N N . ILE B 1 112 ? 0.456 31.953 1.405 1 97.06 112 ILE B N 1
ATOM 7571 C CA . ILE B 1 112 ? -0.912 31.453 1.3 1 97.06 112 ILE B CA 1
ATOM 7572 C C . ILE B 1 112 ? -0.96 29.984 1.706 1 97.06 112 ILE B C 1
ATOM 7574 O O . ILE B 1 112 ? -0.591 29.109 0.923 1 97.06 112 ILE B O 1
ATOM 7578 N N . ASP B 1 113 ? -1.438 29.719 2.883 1 96.88 113 ASP B N 1
ATOM 7579 C CA . ASP B 1 113 ? -1.43 28.328 3.359 1 96.88 113 ASP B CA 1
ATOM 7580 C C . ASP B 1 113 ? -2.672 28.031 4.195 1 96.88 113 ASP B C 1
ATOM 7582 O O . ASP B 1 113 ? -2.838 26.922 4.688 1 96.88 113 ASP B O 1
ATOM 7586 N N . HIS B 1 114 ? -3.621 28.984 4.348 1 96.19 114 HIS B N 1
ATOM 7587 C CA . HIS B 1 114 ? -4.766 28.781 5.227 1 96.19 114 HIS B CA 1
ATOM 7588 C C . HIS B 1 114 ? -6.051 28.578 4.426 1 96.19 114 HIS B C 1
ATOM 7590 O O . HIS B 1 114 ? -7.113 28.344 5 1 96.19 114 HIS B O 1
ATOM 7596 N N . SER B 1 115 ? -5.938 28.578 3.168 1 96 115 SER B N 1
ATOM 7597 C CA . SER B 1 115 ? -7.145 28.625 2.35 1 96 115 SER B CA 1
ATOM 7598 C C . SER B 1 115 ? -7.508 27.219 1.845 1 96 115 SER B C 1
ATOM 7600 O O . SER B 1 115 ? -8.641 26.984 1.418 1 96 115 SER B O 1
ATOM 7602 N N . VAL B 1 116 ? -6.566 26.328 1.841 1 95.69 116 VAL B N 1
ATOM 7603 C CA . VAL B 1 116 ? -6.82 25.016 1.271 1 95.69 116 VAL B CA 1
ATOM 7604 C C . VAL B 1 116 ? -7.66 24.188 2.24 1 95.69 116 VAL B C 1
ATOM 7606 O O . VAL B 1 116 ? -7.406 24.172 3.447 1 95.69 116 VAL B O 1
ATOM 7609 N N . GLN B 1 117 ? -8.742 23.594 1.754 1 96.38 117 GLN B N 1
ATOM 7610 C CA . GLN B 1 117 ? -9.641 22.719 2.508 1 96.38 117 GLN B CA 1
ATOM 7611 C C . GLN B 1 117 ? -9.547 21.281 2.008 1 96.38 117 GLN B C 1
ATOM 7613 O O . GLN B 1 117 ? -9.281 21.047 0.828 1 96.38 117 GLN B O 1
ATOM 7618 N N . VAL B 1 118 ? -9.797 20.312 2.902 1 97.44 118 VAL B N 1
ATOM 7619 C CA . VAL B 1 118 ? -9.734 18.906 2.539 1 97.44 118 VAL B CA 1
ATOM 7620 C C . VAL B 1 118 ? -11.109 18.438 2.07 1 97.44 118 VAL B C 1
ATOM 7622 O O . VAL B 1 118 ? -11.742 17.609 2.732 1 97.44 118 VAL B O 1
ATOM 7625 N N . ASP B 1 119 ? -11.461 18.891 0.873 1 96.75 119 ASP B N 1
ATOM 7626 C CA . ASP B 1 119 ? -12.711 18.469 0.257 1 96.75 119 ASP B CA 1
ATOM 7627 C C . ASP B 1 119 ? -12.602 17.047 -0.301 1 96.75 119 ASP B C 1
ATOM 7629 O O . ASP B 1 119 ? -13.57 16.281 -0.275 1 96.75 119 ASP B O 1
ATOM 7633 N N . TYR B 1 120 ? -11.469 16.781 -0.846 1 97.69 120 TYR B N 1
ATOM 7634 C CA . TYR B 1 120 ? -11.164 15.477 -1.415 1 97.69 120 TYR B CA 1
ATOM 7635 C C . TYR B 1 120 ? -10.062 14.781 -0.628 1 97.69 120 TYR B C 1
ATOM 7637 O O . TYR B 1 120 ? -9.102 15.422 -0.187 1 97.69 120 TYR B O 1
ATOM 7645 N N . TYR B 1 121 ? -10.203 13.492 -0.394 1 98.06 121 TYR B N 1
ATOM 7646 C CA . TYR B 1 121 ? -9.281 12.727 0.437 1 98.06 121 TYR B CA 1
ATOM 7647 C C . TYR B 1 121 ? -9.219 11.273 -0.017 1 98.06 121 TYR B C 1
ATOM 7649 O O . TYR B 1 121 ? -10.062 10.828 -0.8 1 98.06 121 TYR B O 1
ATOM 7657 N N . GLY B 1 122 ? -8.172 10.555 0.396 1 97.56 122 GLY B N 1
ATOM 7658 C CA . GLY B 1 122 ? -8.07 9.117 0.236 1 97.56 122 GLY B CA 1
ATOM 7659 C C . GLY B 1 122 ? -7.754 8.688 -1.186 1 97.56 122 GLY B C 1
ATOM 7660 O O . GLY B 1 122 ? -7.898 7.52 -1.537 1 97.56 122 GLY B O 1
ATOM 7661 N N . THR B 1 123 ? -7.395 9.648 -2.092 1 97.88 123 THR B N 1
ATOM 7662 C CA . THR B 1 123 ? -7.031 9.336 -3.469 1 97.88 123 THR B CA 1
ATOM 7663 C C . THR B 1 123 ? -5.816 10.156 -3.904 1 97.88 123 THR B C 1
ATOM 7665 O O . THR B 1 123 ? -5.531 11.203 -3.33 1 97.88 123 THR B O 1
ATOM 7668 N N . ALA B 1 124 ? -5.09 9.672 -4.941 1 96.5 124 ALA B N 1
ATOM 7669 C CA . ALA B 1 124 ? -3.91 10.359 -5.453 1 96.5 124 ALA B CA 1
ATOM 7670 C C . ALA B 1 124 ? -4.289 11.68 -6.121 1 96.5 124 ALA B C 1
ATOM 7672 O O . ALA B 1 124 ? -3.457 12.578 -6.254 1 96.5 124 ALA B O 1
ATOM 7673 N N . SER B 1 125 ? -5.559 11.844 -6.469 1 96.94 125 SER B N 1
ATOM 7674 C CA . SER B 1 125 ? -6.008 13.055 -7.141 1 96.94 125 SER B CA 1
ATOM 7675 C C . SER B 1 125 ? -6.402 14.133 -6.133 1 96.94 125 SER B C 1
ATOM 7677 O O . SER B 1 125 ? -6.727 15.258 -6.516 1 96.94 125 SER B O 1
ATOM 7679 N N . SER B 1 126 ? -6.375 13.812 -4.898 1 98.06 126 SER B N 1
ATOM 7680 C CA . SER B 1 126 ? -6.863 14.719 -3.863 1 98.06 126 SER B CA 1
ATOM 7681 C C . SER B 1 126 ? -6.074 16.016 -3.852 1 98.06 126 SER B C 1
ATOM 7683 O O . SER B 1 126 ? -6.652 17.109 -3.725 1 98.06 126 SER B O 1
ATOM 7685 N N . LEU B 1 127 ? -4.758 15.938 -3.979 1 97.25 127 LEU B N 1
ATOM 7686 C CA . LEU B 1 127 ? -3.916 17.125 -3.977 1 97.25 127 LEU B CA 1
ATOM 7687 C C . LEU B 1 127 ? -4.332 18.094 -5.086 1 97.25 127 LEU B C 1
ATOM 7689 O O . LEU B 1 127 ? -4.57 19.281 -4.832 1 97.25 127 LEU B O 1
ATOM 7693 N N . LEU B 1 128 ? -4.469 17.578 -6.293 1 96.19 128 LEU B N 1
ATOM 7694 C CA . LEU B 1 128 ? -4.809 18.391 -7.461 1 96.19 128 LEU B CA 1
ATOM 7695 C C . LEU B 1 128 ? -6.219 18.953 -7.332 1 96.19 128 LEU B C 1
ATOM 7697 O O . LEU B 1 128 ? -6.445 20.141 -7.617 1 96.19 128 LEU B O 1
ATOM 7701 N N . LEU B 1 129 ? -7.16 18.125 -6.906 1 96.81 129 LEU B N 1
ATOM 7702 C CA . LEU B 1 129 ? -8.555 18.547 -6.82 1 96.81 129 LEU B CA 1
ATOM 7703 C C . LEU B 1 129 ? -8.75 19.578 -5.723 1 96.81 129 LEU B C 1
ATOM 7705 O O . LEU B 1 129 ? -9.516 20.531 -5.891 1 96.81 129 LEU B O 1
ATOM 7709 N N . ASN B 1 130 ? -8.094 19.406 -4.594 1 97.56 130 ASN B N 1
ATOM 7710 C CA . ASN B 1 130 ? -8.195 20.391 -3.523 1 97.56 130 ASN B CA 1
ATOM 7711 C C . ASN B 1 130 ? -7.574 21.719 -3.926 1 97.56 130 ASN B C 1
ATOM 7713 O O . ASN B 1 130 ? -8.094 22.781 -3.576 1 97.56 130 ASN B O 1
ATOM 7717 N N . LYS B 1 131 ? -6.422 21.688 -4.602 1 95.62 131 LYS B N 1
ATOM 7718 C CA . LYS B 1 131 ? -5.801 22.922 -5.09 1 95.62 131 LYS B CA 1
ATOM 7719 C C . LYS B 1 131 ? -6.723 23.656 -6.051 1 95.62 131 LYS B C 1
ATOM 7721 O O . LYS B 1 131 ? -6.844 24.891 -5.988 1 95.62 131 LYS B O 1
ATOM 7726 N N . LYS B 1 132 ? -7.344 22.906 -6.953 1 95.06 132 LYS B N 1
ATOM 7727 C CA . LYS B 1 132 ? -8.273 23.5 -7.906 1 95.06 132 LYS B CA 1
ATOM 7728 C C . LYS B 1 132 ? -9.453 24.141 -7.191 1 95.06 132 LYS B C 1
ATOM 7730 O O . LYS B 1 132 ? -9.828 25.281 -7.504 1 95.06 132 LYS B O 1
ATOM 7735 N N . LYS B 1 133 ? -10.031 23.422 -6.258 1 95.44 133 LYS B N 1
ATOM 7736 C CA . LYS B 1 133 ? -11.172 23.953 -5.508 1 95.44 133 LYS B CA 1
ATOM 7737 C C . LYS B 1 133 ? -10.781 25.172 -4.691 1 95.44 133 LYS B C 1
ATOM 7739 O O . LYS B 1 133 ? -11.547 26.125 -4.59 1 95.44 133 LYS B O 1
ATOM 7744 N N . GLU B 1 134 ? -9.617 25.172 -4.102 1 95.25 134 GLU B N 1
ATOM 7745 C CA . GLU B 1 134 ? -9.094 26.312 -3.355 1 95.25 134 GLU B CA 1
ATOM 7746 C C . GLU B 1 134 ? -9.023 27.562 -4.23 1 95.25 134 GLU B C 1
ATOM 7748 O O . GLU B 1 134 ? -9.422 28.641 -3.807 1 95.25 134 GLU B O 1
ATOM 7753 N N . PHE B 1 135 ? -8.523 27.453 -5.406 1 94.44 135 PHE B N 1
ATOM 7754 C CA . PHE B 1 135 ? -8.375 28.578 -6.32 1 94.44 135 PHE B CA 1
ATOM 7755 C C . PHE B 1 135 ? -9.734 29.125 -6.734 1 94.44 135 PHE B C 1
ATOM 7757 O O . PHE B 1 135 ? -9.945 30.344 -6.773 1 94.44 135 PHE B O 1
ATOM 7764 N N . GLU B 1 136 ? -10.664 28.203 -6.988 1 93.69 136 GLU B N 1
ATOM 7765 C CA . GLU B 1 136 ? -12.008 28.594 -7.383 1 93.69 136 GLU B CA 1
ATOM 7766 C C . GLU B 1 136 ? -12.695 29.422 -6.285 1 93.69 136 GLU B C 1
ATOM 7768 O O . GLU B 1 136 ? -13.328 30.438 -6.566 1 93.69 136 GLU B O 1
ATOM 7773 N N . ARG B 1 137 ? -12.484 28.984 -5.078 1 93.81 137 ARG B N 1
ATOM 7774 C CA . ARG B 1 137 ? -13.164 29.578 -3.936 1 93.81 137 ARG B CA 1
ATOM 7775 C C . ARG B 1 137 ? -12.523 30.922 -3.561 1 93.81 137 ARG B C 1
ATOM 7777 O O . ARG B 1 137 ? -13.164 31.766 -2.943 1 93.81 137 ARG B O 1
ATOM 7784 N N . ASN B 1 138 ? -11.25 31.125 -3.961 1 95.06 138 ASN B N 1
ATOM 7785 C CA . ASN B 1 138 ? -10.508 32.25 -3.385 1 95.06 138 ASN B CA 1
ATOM 7786 C C . ASN B 1 138 ? -9.969 33.188 -4.469 1 95.06 138 ASN B C 1
ATOM 7788 O O . ASN B 1 138 ? -9.023 33.938 -4.227 1 95.06 138 ASN B O 1
ATOM 7792 N N . VAL B 1 139 ? -10.57 33.188 -5.637 1 93.38 139 VAL B N 1
ATOM 7793 C CA . VAL B 1 139 ? -10.062 33.938 -6.781 1 93.38 139 VAL B CA 1
ATOM 7794 C C . VAL B 1 139 ? -10 35.438 -6.441 1 93.38 139 VAL B C 1
ATOM 7796 O O . VAL B 1 139 ? -9.008 36.094 -6.742 1 93.38 139 VAL B O 1
ATOM 7799 N N . GLU B 1 140 ? -11.055 36 -5.82 1 93.25 140 GLU B N 1
ATOM 7800 C CA . GLU B 1 140 ? -11.086 37.406 -5.473 1 93.25 140 GLU B CA 1
ATOM 7801 C C . GLU B 1 140 ? -9.977 37.75 -4.484 1 93.25 140 GLU B C 1
ATOM 7803 O O . GLU B 1 140 ? -9.312 38.781 -4.629 1 93.25 140 GLU B O 1
ATOM 7808 N N . ARG B 1 141 ? -9.812 36.938 -3.541 1 95.88 141 ARG B N 1
ATOM 7809 C CA . ARG B 1 141 ? -8.773 37.156 -2.545 1 95.88 141 ARG B CA 1
ATOM 7810 C C . ARG B 1 141 ? -7.387 37.125 -3.182 1 95.88 141 ARG B C 1
ATOM 7812 O O . ARG B 1 141 ? -6.52 37.938 -2.857 1 95.88 141 ARG B O 1
ATOM 7819 N N . TYR B 1 142 ? -7.199 36.125 -4.059 1 95.81 142 TYR B N 1
ATOM 7820 C CA . TYR B 1 142 ? -5.895 35.938 -4.688 1 95.81 142 TYR B CA 1
ATOM 7821 C C . TYR B 1 142 ? -5.586 37.094 -5.641 1 95.81 142 TYR B C 1
ATOM 7823 O O . TYR B 1 142 ? -4.434 37.531 -5.766 1 95.81 142 TYR B O 1
ATOM 7831 N N . LYS B 1 143 ? -6.621 37.656 -6.305 1 95.31 143 LYS B N 1
ATOM 7832 C CA . LYS B 1 143 ? -6.438 38.844 -7.117 1 95.31 143 LYS B CA 1
ATOM 7833 C C . LYS B 1 143 ? -6.004 40.031 -6.258 1 95.31 143 LYS B C 1
ATOM 7835 O O . LYS B 1 143 ? -5.117 40.781 -6.645 1 95.31 143 LYS B O 1
ATOM 7840 N N . PHE B 1 144 ? -6.617 40.188 -5.172 1 96.56 144 PHE B N 1
ATOM 7841 C CA . PHE B 1 144 ? -6.254 41.25 -4.254 1 96.56 144 PHE B CA 1
ATOM 7842 C C . PHE B 1 144 ? -4.809 41.094 -3.791 1 96.56 144 PHE B C 1
ATOM 7844 O O . PHE B 1 144 ? -4.059 42.094 -3.754 1 96.56 144 PHE B O 1
ATOM 7851 N N . LEU B 1 145 ? -4.41 39.875 -3.369 1 96.69 145 LEU B N 1
ATOM 7852 C CA . LEU B 1 145 ? -3.053 39.625 -2.895 1 96.69 145 LEU B CA 1
ATOM 7853 C C . LEU B 1 145 ? -2.033 39.875 -4 1 96.69 145 LEU B C 1
ATOM 7855 O O . LEU B 1 145 ? -0.938 40.375 -3.736 1 96.69 145 LEU B O 1
ATOM 7859 N N . LYS B 1 146 ? -2.402 39.469 -5.16 1 95 146 LYS B N 1
ATOM 7860 C CA . LYS B 1 146 ? -1.518 39.75 -6.289 1 95 146 LYS B CA 1
ATOM 7861 C C . LYS B 1 146 ? -1.385 41.25 -6.539 1 95 146 LYS B C 1
ATOM 7863 O O . LYS B 1 146 ? -0.292 41.719 -6.832 1 95 146 LYS B O 1
ATOM 7868 N N . TRP B 1 147 ? -2.461 42 -6.539 1 96.19 147 TRP B N 1
ATOM 7869 C CA . TRP B 1 147 ? -2.408 43.438 -6.621 1 96.19 147 TRP B CA 1
ATOM 7870 C C . TRP B 1 147 ? -1.482 44.031 -5.551 1 96.19 147 TRP B C 1
ATOM 7872 O O . TRP B 1 147 ? -0.633 44.875 -5.844 1 96.19 147 TRP B O 1
ATOM 7882 N N . ALA B 1 148 ? -1.717 43.594 -4.297 1 96.56 148 ALA B N 1
ATOM 7883 C CA . ALA B 1 148 ? -0.913 44.094 -3.18 1 96.56 148 ALA B CA 1
ATOM 7884 C C . ALA B 1 148 ? 0.575 43.844 -3.43 1 96.56 148 ALA B C 1
ATOM 7886 O O . ALA B 1 148 ? 1.399 44.75 -3.178 1 96.56 148 ALA B O 1
ATOM 7887 N N . GLN B 1 149 ? 0.916 42.656 -3.861 1 94.31 149 GLN B N 1
ATOM 7888 C CA . GLN B 1 149 ? 2.303 42.312 -4.141 1 94.31 149 GLN B CA 1
ATOM 7889 C C . GLN B 1 149 ? 2.92 43.25 -5.168 1 94.31 149 GLN B C 1
ATOM 7891 O O . GLN B 1 149 ? 4.098 43.594 -5.066 1 94.31 149 GLN B O 1
ATOM 7896 N N . ARG B 1 150 ? 2.18 43.656 -6.133 1 93.94 150 ARG B N 1
ATOM 7897 C CA . ARG B 1 150 ? 2.67 44.531 -7.207 1 93.94 150 ARG B CA 1
ATOM 7898 C C . ARG B 1 150 ? 2.693 45.969 -6.777 1 93.94 150 ARG B C 1
ATOM 7900 O O . ARG B 1 150 ? 3.51 46.75 -7.266 1 93.94 150 ARG B O 1
ATOM 7907 N N . SER B 1 151 ? 1.83 46.281 -5.895 1 95.38 151 SER B N 1
ATOM 7908 C CA . SER B 1 151 ? 1.606 47.688 -5.562 1 95.38 151 SER B CA 1
ATOM 7909 C C . SER B 1 151 ? 2.443 48.125 -4.359 1 95.38 151 SER B C 1
ATOM 7911 O O . SER B 1 151 ? 2.803 49.281 -4.227 1 95.38 151 SER B O 1
ATOM 7913 N N . PHE B 1 152 ? 2.709 47.25 -3.459 1 96.19 152 PHE B N 1
ATOM 7914 C CA . PHE B 1 152 ? 3.477 47.562 -2.26 1 96.19 152 PHE B CA 1
ATOM 7915 C C . PHE B 1 152 ? 4.926 47.125 -2.41 1 96.19 152 PHE B C 1
ATOM 7917 O O . PHE B 1 152 ? 5.195 46.062 -2.973 1 96.19 152 PHE B O 1
ATOM 7924 N N . LYS B 1 153 ? 5.844 47.938 -1.961 1 94.44 153 LYS B N 1
ATOM 7925 C CA . LYS B 1 153 ? 7.246 47.531 -1.878 1 94.44 153 LYS B CA 1
ATOM 7926 C C . LYS B 1 153 ? 7.512 46.719 -0.615 1 94.44 153 LYS B C 1
ATOM 7928 O O . LYS B 1 153 ? 6.77 46.812 0.364 1 94.44 153 LYS B O 1
ATOM 7933 N N . ASN B 1 154 ? 8.531 45.812 -0.617 1 95.38 154 ASN B N 1
ATOM 7934 C CA . ASN B 1 154 ? 8.992 45 0.506 1 95.38 154 ASN B CA 1
ATOM 7935 C C . ASN B 1 154 ? 7.938 44 0.933 1 95.38 154 ASN B C 1
ATOM 7937 O O . ASN B 1 154 ? 7.84 43.656 2.113 1 95.38 154 ASN B O 1
ATOM 7941 N N . LEU B 1 155 ? 6.988 43.688 0.015 1 96.62 155 LEU B N 1
ATOM 7942 C CA . LEU B 1 155 ? 5.992 42.656 0.258 1 96.62 155 LEU B CA 1
ATOM 7943 C C . LEU B 1 155 ? 6.137 41.531 -0.747 1 96.62 155 LEU B C 1
ATOM 7945 O O . LEU B 1 155 ? 6.07 41.75 -1.958 1 96.62 155 LEU B O 1
ATOM 7949 N N . ARG B 1 156 ? 6.477 40.344 -0.345 1 95.19 156 ARG B N 1
ATOM 7950 C CA . ARG B 1 156 ? 6.488 39.125 -1.167 1 95.19 156 ARG B CA 1
ATOM 7951 C C . ARG B 1 156 ? 5.309 38.219 -0.83 1 95.19 156 ARG B C 1
ATOM 7953 O O . ARG B 1 156 ? 5.023 37.969 0.344 1 95.19 156 ARG B O 1
ATOM 7960 N N . VAL B 1 157 ? 4.637 37.75 -1.8 1 97 157 VAL B N 1
ATOM 7961 C CA . VAL B 1 157 ? 3.52 36.844 -1.626 1 97 157 VAL B CA 1
ATOM 7962 C C . VAL B 1 157 ? 3.879 35.469 -2.209 1 97 157 VAL B C 1
ATOM 7964 O O . VAL B 1 157 ? 4.25 35.375 -3.381 1 97 157 VAL B O 1
ATOM 7967 N N . PHE B 1 158 ? 3.832 34.438 -1.42 1 96.5 158 PHE B N 1
ATOM 7968 C CA . PHE B 1 158 ? 4.059 33.062 -1.843 1 96.5 158 PHE B CA 1
ATOM 7969 C C . PHE B 1 158 ? 2.748 32.406 -2.238 1 96.5 158 PHE B C 1
ATOM 7971 O O . PHE B 1 158 ? 1.814 32.312 -1.436 1 96.5 158 PHE B O 1
ATOM 7978 N N . PRO B 1 159 ? 2.627 31.891 -3.453 1 95.56 159 PRO B N 1
ATOM 7979 C CA . PRO B 1 159 ? 1.37 31.344 -3.963 1 95.56 159 PRO B CA 1
ATOM 7980 C C . PRO B 1 159 ? 0.923 30.094 -3.203 1 95.56 159 PRO B C 1
ATOM 7982 O O . PRO B 1 159 ? 1.71 29.5 -2.457 1 95.56 159 PRO B O 1
ATOM 7985 N N . PRO B 1 160 ? -0.366 29.75 -3.414 1 95 160 PRO B N 1
ATOM 7986 C CA . PRO B 1 160 ? -0.875 28.562 -2.746 1 95 160 PRO B CA 1
ATOM 7987 C C . PRO B 1 160 ? -0.158 27.281 -3.191 1 95 160 PRO B C 1
ATOM 7989 O O . PRO B 1 160 ? 0.28 27.188 -4.34 1 95 160 PRO B O 1
ATOM 7992 N N . GLY B 1 161 ? -0.064 26.328 -2.266 1 93.94 161 GLY B N 1
ATOM 7993 C CA . GLY B 1 161 ? 0.451 25.016 -2.605 1 93.94 161 GLY B CA 1
ATOM 7994 C C . GLY B 1 161 ? 1.943 24.875 -2.371 1 93.94 161 GLY B C 1
ATOM 7995 O O . GLY B 1 161 ? 2.559 23.891 -2.805 1 93.94 161 GLY B O 1
ATOM 7996 N N . LYS B 1 162 ? 2.537 25.766 -1.633 1 94.81 162 LYS B N 1
ATOM 7997 C CA . LYS B 1 162 ? 3.99 25.766 -1.498 1 94.81 162 LYS B CA 1
ATOM 7998 C C . LYS B 1 162 ? 4.414 25.234 -0.131 1 94.81 162 LYS B C 1
ATOM 8000 O O . LYS B 1 162 ? 5.566 24.844 0.062 1 94.81 162 LYS B O 1
ATOM 8005 N N . GLY B 1 163 ? 3.543 25.219 0.808 1 95.62 163 GLY B N 1
ATOM 8006 C CA . GLY B 1 163 ? 3.865 24.781 2.154 1 95.62 163 GLY B CA 1
ATOM 8007 C C . GLY B 1 163 ? 3.213 25.625 3.232 1 95.62 163 GLY B C 1
ATOM 8008 O O . GLY B 1 163 ? 2.521 26.594 2.93 1 95.62 163 GLY B O 1
ATOM 8009 N N . ILE B 1 164 ? 3.377 25.219 4.441 1 97.38 164 ILE B N 1
ATOM 8010 C CA . ILE B 1 164 ? 2.852 25.953 5.59 1 97.38 164 ILE B CA 1
ATOM 8011 C C . ILE B 1 164 ? 3.805 27.094 5.953 1 97.38 164 ILE B C 1
ATOM 8013 O O . ILE B 1 164 ? 5.023 26.922 5.93 1 97.38 164 ILE B O 1
ATOM 8017 N N . ILE B 1 165 ? 3.357 28.203 6.289 1 97.38 165 ILE B N 1
ATOM 8018 C CA . ILE B 1 165 ? 4.094 29.438 6.559 1 97.38 165 ILE B CA 1
ATOM 8019 C C . ILE B 1 165 ? 5.273 29.141 7.484 1 97.38 165 ILE B C 1
ATOM 8021 O O . ILE B 1 165 ? 6.414 29.5 7.188 1 97.38 165 ILE B O 1
ATOM 8025 N N . HIS B 1 166 ? 5.035 28.438 8.555 1 97.12 166 HIS B N 1
ATOM 8026 C CA . HIS B 1 166 ? 6.062 28.25 9.57 1 97.12 166 HIS B CA 1
ATOM 8027 C C . HIS B 1 166 ? 7.129 27.266 9.094 1 97.12 166 HIS B C 1
ATOM 8029 O O . HIS B 1 166 ? 8.297 27.375 9.477 1 97.12 166 HIS B O 1
ATOM 8035 N N . GLN B 1 167 ? 6.688 26.375 8.289 1 96.31 167 GLN B N 1
ATOM 8036 C CA . GLN B 1 167 ? 7.66 25.453 7.719 1 96.31 167 GLN B CA 1
ATOM 8037 C C . GLN B 1 167 ? 8.531 26.141 6.672 1 96.31 167 GLN B C 1
ATOM 8039 O O . GLN B 1 167 ? 9.742 25.922 6.617 1 96.31 167 GLN B O 1
ATOM 8044 N N . ILE B 1 168 ? 7.934 26.906 5.816 1 96.56 168 ILE B N 1
ATOM 8045 C CA . ILE B 1 168 ? 8.68 27.688 4.828 1 96.56 168 ILE B CA 1
ATOM 8046 C C . ILE B 1 168 ? 9.656 28.625 5.535 1 96.56 168 ILE B C 1
ATOM 8048 O O . ILE B 1 168 ? 10.805 28.766 5.117 1 96.56 168 ILE B O 1
ATOM 8052 N N . ASN B 1 169 ? 9.141 29.266 6.605 1 97.25 169 ASN B N 1
ATOM 8053 C CA . ASN B 1 169 ? 10 30.141 7.387 1 97.25 169 ASN B CA 1
ATOM 8054 C C . ASN B 1 169 ? 11.188 29.375 7.969 1 97.25 169 ASN B C 1
ATOM 8056 O O . ASN B 1 169 ? 12.32 29.859 7.93 1 97.25 169 ASN B O 1
ATOM 8060 N N . LEU B 1 170 ? 10.977 28.188 8.453 1 97.44 170 LEU B N 1
ATOM 8061 C CA . LEU B 1 170 ? 12 27.375 9.102 1 97.44 170 LEU B CA 1
ATOM 8062 C C . LEU B 1 170 ? 12.992 26.828 8.07 1 97.44 170 LEU B C 1
ATOM 8064 O O . LEU B 1 170 ? 14.203 26.828 8.305 1 97.44 170 LEU B O 1
ATOM 8068 N N . GLU B 1 171 ? 12.5 26.375 6.902 1 96.06 171 GLU B N 1
ATOM 8069 C CA . GLU B 1 171 ? 13.305 25.609 5.957 1 96.06 171 GLU B CA 1
ATOM 8070 C C . GLU B 1 171 ? 13.961 26.531 4.93 1 96.06 171 GLU B C 1
ATOM 8072 O O . GLU B 1 171 ? 14.93 26.125 4.27 1 96.06 171 GLU B O 1
ATOM 8077 N N . TYR B 1 172 ? 13.414 27.797 4.812 1 95.38 172 TYR B N 1
ATOM 8078 C CA . TYR B 1 172 ? 13.859 28.562 3.66 1 95.38 172 TYR B CA 1
ATOM 8079 C C . TYR B 1 172 ? 14.094 30.031 4.039 1 95.38 172 TYR B C 1
ATOM 8081 O O . TYR B 1 172 ? 15.203 30.547 3.883 1 95.38 172 TYR B O 1
ATOM 8089 N N . LEU B 1 173 ? 13.148 30.734 4.66 1 96.69 173 LEU B N 1
ATOM 8090 C CA . LEU B 1 173 ? 13.164 32.188 4.797 1 96.69 173 LEU B CA 1
ATOM 8091 C C . LEU B 1 173 ? 14.156 32.625 5.871 1 96.69 173 LEU B C 1
ATOM 8093 O O . LEU B 1 173 ? 14.828 33.656 5.723 1 96.69 173 LEU B O 1
ATOM 8097 N N . SER B 1 174 ? 14.172 31.938 7.008 1 97.12 174 SER B N 1
ATOM 8098 C CA . SER B 1 174 ? 14.984 32.375 8.141 1 97.12 174 SER B CA 1
ATOM 8099 C C . SER B 1 174 ? 16.453 32.062 7.91 1 97.12 174 SER B C 1
ATOM 8101 O O . SER B 1 174 ? 16.828 30.922 7.613 1 97.12 174 SER B O 1
ATOM 8103 N N . LYS B 1 175 ? 17.281 33.062 8.125 1 96.81 175 LYS B N 1
ATOM 8104 C CA . LYS B 1 175 ? 18.719 32.938 7.93 1 96.81 175 LYS B CA 1
ATOM 8105 C C . LYS B 1 175 ? 19.453 32.906 9.266 1 96.81 175 LYS B C 1
ATOM 8107 O O . LYS B 1 175 ? 20.656 32.656 9.312 1 96.81 175 LYS B O 1
ATOM 8112 N N . VAL B 1 176 ? 18.766 33.062 10.328 1 98.25 176 VAL B N 1
ATOM 8113 C CA . VAL B 1 176 ? 19.297 33.125 11.695 1 98.25 176 VAL B CA 1
ATOM 8114 C C . VAL B 1 176 ? 20.094 34.406 11.883 1 98.25 176 VAL B C 1
ATOM 8116 O O . VAL B 1 176 ? 19.797 35.219 12.781 1 98.25 176 VAL B O 1
ATOM 8119 N N . VAL B 1 177 ? 21.062 34.625 11.047 1 98.25 177 VAL B N 1
ATOM 8120 C CA . VAL B 1 177 ? 21.812 35.875 10.922 1 98.25 177 VAL B CA 1
ATOM 8121 C C . VAL B 1 177 ? 21.688 36.406 9.492 1 98.25 177 VAL B C 1
ATOM 8123 O O . VAL B 1 177 ? 22.062 35.719 8.531 1 98.25 177 VAL B O 1
ATOM 8126 N N . ASP B 1 178 ? 21.109 37.594 9.445 1 96.38 178 ASP B N 1
ATOM 8127 C CA . ASP B 1 178 ? 20.938 38.219 8.133 1 96.38 178 ASP B CA 1
ATOM 8128 C C . ASP B 1 178 ? 22 39.281 7.875 1 96.38 178 ASP B C 1
ATOM 8130 O O . ASP B 1 178 ? 22.641 39.75 8.812 1 96.38 178 ASP B O 1
ATOM 8134 N N . VAL B 1 179 ? 22.359 39.5 6.66 1 96.56 179 VAL B N 1
ATOM 8135 C CA . VAL B 1 179 ? 23.281 40.531 6.219 1 96.56 179 VAL B CA 1
ATOM 8136 C C . VAL B 1 179 ? 22.562 41.5 5.262 1 96.56 179 VAL B C 1
ATOM 8138 O O . VAL B 1 179 ? 22.094 41.094 4.203 1 96.56 179 VAL B O 1
ATOM 8141 N N . LYS B 1 180 ? 22.391 42.75 5.68 1 94.94 180 LYS B N 1
ATOM 8142 C CA . LYS B 1 180 ? 21.734 43.781 4.859 1 94.94 180 LYS B CA 1
ATOM 8143 C C . LYS B 1 180 ? 22.453 45.125 4.984 1 94.94 180 LYS B C 1
ATOM 8145 O O . LYS B 1 180 ? 23.297 45.312 5.871 1 94.94 180 LYS B O 1
ATOM 8150 N N . GLU B 1 181 ? 22.125 45.969 4.012 1 94.38 181 GLU B N 1
ATOM 8151 C CA . GLU B 1 181 ? 22.641 47.344 4.105 1 94.38 181 GLU B CA 1
ATOM 8152 C C . GLU B 1 181 ? 22 48.094 5.277 1 94.38 181 GLU B C 1
ATOM 8154 O O . GLU B 1 181 ? 20.781 48.094 5.422 1 94.38 181 GLU B O 1
ATOM 8159 N N . PHE B 1 182 ? 22.75 48.562 6.191 1 93.31 182 PHE B N 1
ATOM 8160 C CA . PHE B 1 182 ? 22.359 49.344 7.359 1 93.31 182 PHE B CA 1
ATOM 8161 C C . PHE B 1 182 ? 23.25 50.594 7.508 1 93.31 182 PHE B C 1
ATOM 8163 O O . PHE B 1 182 ? 24.453 50.469 7.715 1 93.31 182 PHE B O 1
ATOM 8170 N N . ARG B 1 183 ? 22.672 51.719 7.285 1 91.88 183 ARG B N 1
ATOM 8171 C CA . ARG B 1 183 ? 23.391 52.969 7.348 1 91.88 183 ARG B CA 1
ATOM 8172 C C . ARG B 1 183 ? 24.562 53 6.371 1 91.88 183 ARG B C 1
ATOM 8174 O O . ARG B 1 183 ? 25.688 53.344 6.75 1 91.88 183 ARG B O 1
ATOM 8181 N N . GLY B 1 184 ? 24.281 52.469 5.223 1 92 184 GLY B N 1
ATOM 8182 C CA . GLY B 1 184 ? 25.188 52.531 4.094 1 92 184 GLY B CA 1
ATOM 8183 C C . GLY B 1 184 ? 26.25 51.438 4.105 1 92 184 GLY B C 1
ATOM 8184 O O . GLY B 1 184 ? 27.109 51.406 3.223 1 92 184 GLY B O 1
ATOM 8185 N N . GLN B 1 185 ? 26.141 50.531 5.066 1 94.56 185 GLN B N 1
ATOM 8186 C CA . GLN B 1 185 ? 27.141 49.469 5.176 1 94.56 185 GLN B CA 1
ATOM 8187 C C . GLN B 1 185 ? 26.469 48.094 5.301 1 94.56 185 GLN B C 1
ATOM 8189 O O . GLN B 1 185 ? 25.406 47.969 5.926 1 94.56 185 GLN B O 1
ATOM 8194 N N . LEU B 1 186 ? 27.141 47.125 4.656 1 96.25 186 LEU B N 1
ATOM 8195 C CA . LEU B 1 186 ? 26.672 45.781 4.867 1 96.25 186 LEU B CA 1
ATOM 8196 C C . LEU B 1 186 ? 26.875 45.344 6.316 1 96.25 186 LEU B C 1
ATOM 8198 O O . LEU B 1 186 ? 27.984 45.375 6.824 1 96.25 186 LEU B O 1
ATOM 8202 N N . THR B 1 187 ? 25.844 45 6.984 1 97.44 187 THR B N 1
ATOM 8203 C CA . THR B 1 187 ? 25.875 44.719 8.422 1 97.44 187 THR B CA 1
ATOM 8204 C C . THR B 1 187 ? 25.141 43.406 8.734 1 97.44 187 THR B C 1
ATOM 8206 O O . THR B 1 187 ? 24.047 43.188 8.25 1 97.44 187 THR B O 1
ATOM 8209 N N . ALA B 1 188 ? 25.891 42.562 9.5 1 97.88 188 ALA B N 1
ATOM 8210 C CA . ALA B 1 188 ? 25.281 41.312 9.992 1 97.88 188 ALA B CA 1
ATOM 8211 C C . ALA B 1 188 ? 24.531 41.562 11.305 1 97.88 188 ALA B C 1
ATOM 8213 O O . ALA B 1 188 ? 25 42.312 12.164 1 97.88 188 ALA B O 1
ATOM 8214 N N . TYR B 1 189 ? 23.375 41.031 11.508 1 97.81 189 TYR B N 1
ATOM 8215 C CA . TYR B 1 189 ? 22.594 41.125 12.734 1 97.81 189 TYR B CA 1
ATOM 8216 C C . TYR B 1 189 ? 21.688 39.906 12.906 1 97.81 189 TYR B C 1
ATOM 8218 O O . TYR B 1 189 ? 21.359 39.219 11.922 1 97.81 189 TYR B O 1
ATOM 8226 N N . PRO B 1 190 ? 21.344 39.469 14.133 1 98.06 190 PRO B N 1
ATOM 8227 C CA . PRO B 1 190 ? 20.406 38.375 14.344 1 98.06 190 PRO B CA 1
ATOM 8228 C C . PRO B 1 190 ? 18.969 38.719 13.969 1 98.06 190 PRO B C 1
ATOM 8230 O O . PRO B 1 190 ? 18.531 39.844 14.188 1 98.06 190 PRO B O 1
ATOM 8233 N N . GLU B 1 191 ? 18.219 37.781 13.523 1 97.38 191 GLU B N 1
ATOM 8234 C CA . GLU B 1 191 ? 16.844 38 13.094 1 97.38 191 GLU B CA 1
ATOM 8235 C C . GLU B 1 191 ? 15.898 38.094 14.281 1 97.38 191 GLU B C 1
ATOM 8237 O O . GLU B 1 191 ? 16.047 37.344 15.25 1 97.38 191 GLU B O 1
ATOM 8242 N N . ILE B 1 192 ? 15.047 38.969 14.258 1 98.25 192 ILE B N 1
ATOM 8243 C CA . ILE B 1 192 ? 13.852 39.062 15.094 1 98.25 192 ILE B CA 1
ATOM 8244 C C . ILE B 1 192 ? 12.609 39.125 14.211 1 98.25 192 ILE B C 1
ATOM 8246 O O . ILE B 1 192 ? 12.414 40.094 13.461 1 98.25 192 ILE B O 1
ATOM 8250 N N . VAL B 1 193 ? 11.781 38.062 14.32 1 98.19 193 VAL B N 1
ATOM 8251 C CA . VAL B 1 193 ? 10.648 37.938 13.406 1 98.19 193 VAL B CA 1
ATOM 8252 C C . VAL B 1 193 ? 9.336 38.031 14.195 1 98.19 193 VAL B C 1
ATOM 8254 O O . VAL B 1 193 ? 9.18 37.344 15.203 1 98.19 193 VAL B O 1
ATOM 8257 N N . ILE B 1 194 ? 8.461 38.906 13.812 1 97.19 194 ILE B N 1
ATOM 8258 C CA . ILE B 1 194 ? 7.098 38.875 14.344 1 97.19 194 ILE B CA 1
ATOM 8259 C C . ILE B 1 194 ? 6.137 38.406 13.25 1 97.19 194 ILE B C 1
ATOM 8261 O O . ILE B 1 194 ? 6.41 38.562 12.062 1 97.19 194 ILE B O 1
ATOM 8265 N N . GLY B 1 195 ? 5.145 37.719 13.602 1 96.12 195 GLY B N 1
ATOM 8266 C CA . GLY B 1 195 ? 4.195 37.188 12.641 1 96.12 195 GLY B CA 1
ATOM 8267 C C . GLY B 1 195 ? 2.752 37.312 13.078 1 96.12 195 GLY B C 1
ATOM 8268 O O . GLY B 1 195 ? 2.473 37.438 14.273 1 96.12 195 GLY B O 1
ATOM 8269 N N . THR B 1 196 ? 1.833 37.312 12.117 1 95.06 196 THR B N 1
ATOM 8270 C CA . THR B 1 196 ? 0.41 37.469 12.406 1 95.06 196 THR B CA 1
ATOM 8271 C C . THR B 1 196 ? -0.226 36.094 12.656 1 95.06 196 THR B C 1
ATOM 8273 O O . THR B 1 196 ? -1.445 35.938 12.562 1 95.06 196 THR B O 1
ATOM 8276 N N . ASP B 1 197 ? 0.594 35.156 12.836 1 95.25 197 ASP B N 1
ATOM 8277 C CA . ASP B 1 197 ? 0.177 33.812 13.289 1 95.25 197 ASP B CA 1
ATOM 8278 C C . ASP B 1 197 ? 0.792 33.5 14.641 1 95.25 197 ASP B C 1
ATOM 8280 O O . ASP B 1 197 ? 1.961 33.781 14.891 1 95.25 197 ASP B O 1
ATOM 8284 N N . SER B 1 198 ? 0.011 32.844 15.43 1 94.31 198 SER B N 1
ATOM 8285 C CA . SER B 1 198 ? 0.416 32.594 16.812 1 94.31 198 SER B CA 1
ATOM 8286 C C . SER B 1 198 ? 1.59 31.625 16.875 1 94.31 198 SER B C 1
ATOM 8288 O O . SER B 1 198 ? 2.338 31.625 17.859 1 94.31 198 SER B O 1
ATOM 8290 N N . HIS B 1 199 ? 1.821 30.781 15.867 1 96.19 199 HIS B N 1
ATOM 8291 C CA . HIS B 1 199 ? 2.844 29.75 15.945 1 96.19 199 HIS B CA 1
ATOM 8292 C C . HIS B 1 199 ? 4.141 30.203 15.281 1 96.19 199 HIS B C 1
ATOM 8294 O O . HIS B 1 199 ? 5.016 29.375 14.992 1 96.19 199 HIS B O 1
ATOM 8300 N N . THR B 1 200 ? 4.277 31.453 15.102 1 97.38 200 THR B N 1
ATOM 8301 C CA . THR B 1 200 ? 5.488 32.094 14.586 1 97.38 200 THR B CA 1
ATOM 8302 C C . THR B 1 200 ? 6.699 31.688 15.43 1 97.38 200 THR B C 1
ATOM 8304 O O . THR B 1 200 ? 7.82 31.609 14.914 1 97.38 200 THR B O 1
ATOM 8307 N N . PRO B 1 201 ? 6.527 31.328 16.703 1 97.69 201 PRO B N 1
ATOM 8308 C CA . PRO B 1 201 ? 7.66 30.953 17.547 1 97.69 201 PRO B CA 1
ATOM 8309 C C . PRO B 1 201 ? 8.344 29.672 17.078 1 97.69 201 PRO B C 1
ATOM 8311 O O . PRO B 1 201 ? 9.422 29.328 17.562 1 97.69 201 PRO B O 1
ATOM 8314 N N . MET B 1 202 ? 7.789 28.969 16.125 1 97.75 202 MET B N 1
ATOM 8315 C CA . MET B 1 202 ? 8.375 27.719 15.648 1 97.75 202 MET B CA 1
ATOM 8316 C C . MET B 1 202 ? 9.852 27.906 15.328 1 97.75 202 MET B C 1
ATOM 8318 O O . MET B 1 202 ? 10.68 27.047 15.648 1 97.75 202 MET B O 1
ATOM 8322 N N . THR B 1 203 ? 10.242 29.016 14.758 1 98 203 THR B N 1
ATOM 8323 C CA . THR B 1 203 ? 11.609 29.25 14.32 1 98 203 THR B CA 1
ATOM 8324 C C . THR B 1 203 ? 12.523 29.531 15.508 1 98 203 THR B C 1
ATOM 8326 O O . THR B 1 203 ? 13.742 29.578 15.367 1 98 203 THR B O 1
ATOM 8329 N N . ASN B 1 204 ? 11.93 29.719 16.719 1 98.69 204 ASN B N 1
ATOM 8330 C CA . ASN B 1 204 ? 12.773 29.781 17.906 1 98.69 204 ASN B CA 1
ATOM 8331 C C . ASN B 1 204 ? 13.641 28.531 18.047 1 98.69 204 ASN B C 1
ATOM 8333 O O . ASN B 1 204 ? 14.734 28.578 18.609 1 98.69 204 ASN B O 1
ATOM 8337 N N . GLY B 1 205 ? 13.133 27.438 17.516 1 98.19 205 GLY B N 1
ATOM 8338 C CA . GLY B 1 205 ? 13.883 26.188 17.547 1 98.19 205 GLY B CA 1
ATOM 8339 C C . GLY B 1 205 ? 15.156 26.234 16.719 1 98.19 205 GLY B C 1
ATOM 8340 O O . GLY B 1 205 ? 16.047 25.422 16.906 1 98.19 205 GLY B O 1
ATOM 8341 N N . LEU B 1 206 ? 15.258 27.172 15.844 1 98.06 206 LEU B N 1
ATOM 8342 C CA . LEU B 1 206 ? 16.391 27.344 14.945 1 98.06 206 LEU B CA 1
ATOM 8343 C C . LEU B 1 206 ? 17.344 28.406 15.484 1 98.06 206 LEU B C 1
ATOM 8345 O O . LEU B 1 206 ? 18.422 28.625 14.922 1 98.06 206 LEU B O 1
ATOM 8349 N N . GLY B 1 207 ? 16.938 29.094 16.516 1 98.19 207 GLY B N 1
ATOM 8350 C CA . GLY B 1 207 ? 17.734 30.172 17.078 1 98.19 207 GLY B CA 1
ATOM 8351 C C . GLY B 1 207 ? 17.328 31.547 16.578 1 98.19 207 GLY B C 1
ATOM 8352 O O . GLY B 1 207 ? 18.094 32.5 16.703 1 98.19 207 GLY B O 1
ATOM 8353 N N . VAL B 1 208 ? 16.203 31.656 15.977 1 98.44 208 VAL B N 1
ATOM 8354 C CA . VAL B 1 208 ? 15.617 32.938 15.578 1 98.44 208 VAL B CA 1
ATOM 8355 C C . VAL B 1 208 ? 14.625 33.375 16.641 1 98.44 208 VAL B C 1
ATOM 8357 O O . VAL B 1 208 ? 13.75 32.625 17.062 1 98.44 208 VAL B O 1
ATOM 8360 N N . LEU B 1 209 ? 14.75 34.594 17.141 1 98.62 209 LEU B N 1
ATOM 8361 C CA . LEU B 1 209 ? 13.766 35.125 18.094 1 98.62 209 LEU B CA 1
ATOM 8362 C C . LEU B 1 209 ? 12.508 35.594 17.359 1 98.62 209 LEU B C 1
ATOM 8364 O O . LEU B 1 209 ? 12.555 36.531 16.594 1 98.62 209 LEU B O 1
ATOM 8368 N N . SER B 1 210 ? 11.438 34.875 17.594 1 98.06 210 SER B N 1
ATOM 8369 C CA . SER B 1 210 ? 10.219 35.156 16.844 1 98.06 210 SER B CA 1
ATOM 8370 C C . SER B 1 210 ? 8.977 34.906 17.688 1 98.06 210 SER B C 1
ATOM 8372 O O . SER B 1 210 ? 8.977 34 18.531 1 98.06 210 SER B O 1
ATOM 8374 N N . TRP B 1 211 ? 7.934 35.625 17.531 1 96.81 211 TRP B N 1
ATOM 8375 C CA . TRP B 1 211 ? 6.672 35.312 18.203 1 96.81 211 TRP B CA 1
ATOM 8376 C C . TRP B 1 211 ? 5.496 35.938 17.453 1 96.81 211 TRP B C 1
ATOM 8378 O O . TRP B 1 211 ? 5.695 36.75 16.531 1 96.81 211 TRP B O 1
ATOM 8388 N N . GLY B 1 212 ? 4.344 35.469 17.766 1 95.5 212 GLY B N 1
ATOM 8389 C CA . GLY B 1 212 ? 3.119 35.969 17.156 1 95.5 212 GLY B CA 1
ATOM 8390 C C . GLY B 1 212 ? 2.627 37.25 17.781 1 95.5 212 GLY B C 1
ATOM 8391 O O . GLY B 1 212 ? 2.729 37.438 18.984 1 95.5 212 GLY B O 1
ATOM 8392 N N . VAL B 1 213 ? 2.16 38.156 16.953 1 94.5 213 VAL B N 1
ATOM 8393 C CA . VAL B 1 213 ? 1.58 39.406 17.391 1 94.5 213 VAL B CA 1
ATOM 8394 C C . VAL B 1 213 ? 0.232 39.625 16.703 1 94.5 213 VAL B C 1
ATOM 8396 O O . VAL B 1 213 ? -0.133 38.875 15.789 1 94.5 213 VAL B O 1
ATOM 8399 N N . GLY B 1 214 ? -0.527 40.531 17.219 1 89.62 214 GLY B N 1
ATOM 8400 C CA . GLY B 1 214 ? -1.762 40.875 16.531 1 89.62 214 GLY B CA 1
ATOM 8401 C C . GLY B 1 214 ? -1.531 41.531 15.188 1 89.62 214 GLY B C 1
ATOM 8402 O O . GLY B 1 214 ? -0.509 42.188 14.984 1 89.62 214 GLY B O 1
ATOM 8403 N N . GLY B 1 215 ? -2.504 41.375 14.344 1 89.5 215 GLY B N 1
ATOM 8404 C CA . GLY B 1 215 ? -2.404 41.938 13.016 1 89.5 215 GLY B CA 1
ATOM 8405 C C . GLY B 1 215 ? -2.172 43.438 13.031 1 89.5 215 GLY B C 1
ATOM 8406 O O . GLY B 1 215 ? -1.405 43.969 12.219 1 89.5 215 GLY B O 1
ATOM 8407 N N . LEU B 1 216 ? -2.746 44.125 13.961 1 89.5 216 LEU B N 1
ATOM 8408 C CA . LEU B 1 216 ? -2.646 45.594 14.039 1 89.5 216 LEU B CA 1
ATOM 8409 C C . LEU B 1 216 ? -1.239 46.031 14.438 1 89.5 216 LEU B C 1
ATOM 8411 O O . LEU B 1 216 ? -0.697 46.969 13.891 1 89.5 216 LEU B O 1
ATOM 8415 N N . GLU B 1 217 ? -0.69 45.281 15.352 1 90.62 217 GLU B N 1
ATOM 8416 C CA . GLU B 1 217 ? 0.692 45.531 15.742 1 90.62 217 GLU B CA 1
ATOM 8417 C C . GLU B 1 217 ? 1.651 45.281 14.586 1 90.62 217 GLU B C 1
ATOM 8419 O O . GLU B 1 217 ? 2.596 46.031 14.375 1 90.62 217 GLU B O 1
ATOM 8424 N N . ALA B 1 218 ? 1.403 44.25 13.945 1 94.62 218 ALA B N 1
ATOM 8425 C CA . ALA B 1 218 ? 2.242 43.906 12.805 1 94.62 218 ALA B CA 1
ATOM 8426 C C . ALA B 1 218 ? 2.178 44.969 11.727 1 94.62 218 ALA B C 1
ATOM 8428 O O . ALA B 1 218 ? 3.188 45.281 11.094 1 94.62 218 ALA B O 1
ATOM 8429 N N . GLU B 1 219 ? 1.011 45.5 11.508 1 93.75 219 GLU B N 1
ATOM 8430 C CA . GLU B 1 219 ? 0.821 46.562 10.531 1 93.75 219 GLU B CA 1
ATOM 8431 C C . GLU B 1 219 ? 1.647 47.781 10.891 1 93.75 219 GLU B C 1
ATOM 8433 O O . GLU B 1 219 ? 2.279 48.406 10.016 1 93.75 219 GLU B O 1
ATOM 8438 N N . ALA B 1 220 ? 1.591 48.125 12.102 1 92.88 220 ALA B N 1
ATOM 8439 C CA . ALA B 1 220 ? 2.371 49.281 12.562 1 92.88 220 ALA B CA 1
ATOM 8440 C C . ALA B 1 220 ? 3.861 49.062 12.32 1 92.88 220 ALA B C 1
ATOM 8442 O O . ALA B 1 220 ? 4.562 49.969 11.867 1 92.88 220 ALA B O 1
ATOM 8443 N N . VAL B 1 221 ? 4.332 47.906 12.609 1 95.31 221 VAL B N 1
ATOM 8444 C CA . VAL B 1 221 ? 5.738 47.562 12.414 1 95.31 221 VAL B CA 1
ATOM 8445 C C . VAL B 1 221 ? 6.07 47.594 10.922 1 95.31 221 VAL B C 1
ATOM 8447 O O . VAL B 1 221 ? 7.137 48.062 10.523 1 95.31 221 VAL B O 1
ATOM 8450 N N . MET B 1 222 ? 5.172 47.062 10.117 1 96.19 222 MET B N 1
ATOM 8451 C CA . MET B 1 222 ? 5.363 47.094 8.664 1 96.19 222 MET B CA 1
ATOM 8452 C C . MET B 1 222 ? 5.586 48.5 8.164 1 96.19 222 MET B C 1
ATOM 8454 O O . MET B 1 222 ? 6.348 48.719 7.223 1 96.19 222 MET B O 1
ATOM 8458 N N . LEU B 1 223 ? 4.918 49.438 8.805 1 94.06 223 LEU B N 1
ATOM 8459 C CA . LEU B 1 223 ? 4.961 50.844 8.359 1 94.06 223 LEU B CA 1
ATOM 8460 C C . LEU B 1 223 ? 6.094 51.594 9.055 1 94.06 223 LEU B C 1
ATOM 8462 O O . LEU B 1 223 ? 6.203 52.812 8.922 1 94.06 223 LEU B O 1
ATOM 8466 N N . GLY B 1 224 ? 6.914 50.875 9.852 1 89.5 224 GLY B N 1
ATOM 8467 C CA . GLY B 1 224 ? 8.141 51.469 10.359 1 89.5 224 GLY B CA 1
ATOM 8468 C C . GLY B 1 224 ? 8.062 51.875 11.82 1 89.5 224 GLY B C 1
ATOM 8469 O O . GLY B 1 224 ? 9.023 52.375 12.383 1 89.5 224 GLY B O 1
ATOM 8470 N N . GLU B 1 225 ? 6.945 51.625 12.414 1 90.94 225 GLU B N 1
ATOM 8471 C CA . GLU B 1 225 ? 6.832 51.875 13.844 1 90.94 225 GLU B CA 1
ATOM 8472 C C . GLU B 1 225 ? 7.555 50.812 14.656 1 90.94 225 GLU B C 1
ATOM 8474 O O . GLU B 1 225 ? 7.496 49.625 14.32 1 90.94 225 GLU B O 1
ATOM 8479 N N . PRO B 1 226 ? 8.336 51.188 15.711 1 94.12 226 PRO B N 1
ATOM 8480 C CA . PRO B 1 226 ? 8.945 50.188 16.578 1 94.12 226 PRO B CA 1
ATOM 8481 C C . PRO B 1 226 ? 7.918 49.344 17.312 1 94.12 226 PRO B C 1
ATOM 8483 O O . PRO B 1 226 ? 6.773 49.75 17.484 1 94.12 226 PRO B O 1
ATOM 8486 N N . TYR B 1 227 ? 8.297 48.188 17.578 1 94.94 227 TYR B N 1
ATOM 8487 C CA . TYR B 1 227 ? 7.512 47.344 18.469 1 94.94 227 TYR B CA 1
ATOM 8488 C C . TYR B 1 227 ? 7.836 47.625 19.938 1 94.94 227 TYR B C 1
ATOM 8490 O O . TYR B 1 227 ? 9 47.594 20.328 1 94.94 227 TYR B O 1
ATOM 8498 N N . THR B 1 228 ? 6.84 47.969 20.672 1 93.31 228 THR B N 1
ATOM 8499 C CA . THR B 1 228 ? 7.043 48.312 22.078 1 93.31 228 THR B CA 1
ATOM 8500 C C . THR B 1 228 ? 6.461 47.25 22.984 1 93.31 228 THR B C 1
ATOM 8502 O O . THR B 1 228 ? 5.336 46.781 22.781 1 93.31 228 THR B O 1
ATOM 8505 N N . MET B 1 229 ? 7.246 46.812 23.953 1 92.94 229 MET B N 1
ATOM 8506 C CA . MET B 1 229 ? 6.773 45.844 24.922 1 92.94 229 MET B CA 1
ATOM 8507 C C . MET B 1 229 ? 7.477 46.031 26.266 1 92.94 229 MET B C 1
ATOM 8509 O O . MET B 1 229 ? 8.43 46.812 26.375 1 92.94 229 MET B O 1
ATOM 8513 N N . ALA B 1 230 ? 6.926 45.438 27.219 1 92.25 230 ALA B N 1
ATOM 8514 C CA . ALA B 1 230 ? 7.598 45.406 28.516 1 92.25 230 ALA B CA 1
ATOM 8515 C C . ALA B 1 230 ? 8.758 44.406 28.516 1 92.25 230 ALA B C 1
ATOM 8517 O O . ALA B 1 230 ? 8.656 43.344 27.922 1 92.25 230 ALA B O 1
ATOM 8518 N N . VAL B 1 231 ? 9.906 44.844 29.094 1 96.56 231 VAL B N 1
ATOM 8519 C CA . VAL B 1 231 ? 11.023 43.906 29.234 1 96.56 231 VAL B CA 1
ATOM 8520 C C . VAL B 1 231 ? 10.539 42.656 29.906 1 96.56 231 VAL B C 1
ATOM 8522 O O . VAL B 1 231 ? 9.992 42.688 31.016 1 96.56 231 VAL B O 1
ATOM 8525 N N . PRO B 1 232 ? 10.672 41.531 29.297 1 96.38 232 PRO B N 1
ATOM 8526 C CA . PRO B 1 232 ? 10.055 40.312 29.797 1 96.38 232 PRO B CA 1
ATOM 8527 C C . PRO B 1 232 ? 10.891 39.625 30.875 1 96.38 232 PRO B C 1
ATOM 8529 O O . PRO B 1 232 ? 12.117 39.75 30.906 1 96.38 232 PRO B O 1
ATOM 8532 N N . GLU B 1 233 ? 10.156 38.906 31.734 1 97.25 233 GLU B N 1
ATOM 8533 C CA . GLU B 1 233 ? 10.836 37.844 32.5 1 97.25 233 GLU B CA 1
ATOM 8534 C C . GLU B 1 233 ? 11.258 36.719 31.578 1 97.25 233 GLU B C 1
ATOM 8536 O O . GLU B 1 233 ? 10.625 36.469 30.547 1 97.25 233 GLU B O 1
ATOM 8541 N N . VAL B 1 234 ? 12.391 36.094 31.906 1 98.31 234 VAL B N 1
ATOM 8542 C CA . VAL B 1 234 ? 12.859 34.938 31.141 1 98.31 234 VAL B CA 1
ATOM 8543 C C . VAL B 1 234 ? 12.945 33.719 32.031 1 98.31 234 VAL B C 1
ATOM 8545 O O . VAL B 1 234 ? 13.742 33.688 32.969 1 98.31 234 VAL B O 1
ATOM 8548 N N . VAL B 1 235 ? 12.062 32.781 31.797 1 98.31 235 VAL B N 1
ATOM 8549 C CA . VAL B 1 235 ? 12.094 31.516 32.5 1 98.31 235 VAL B CA 1
ATOM 8550 C C . VAL B 1 235 ? 13.047 30.547 31.812 1 98.31 235 VAL B C 1
ATOM 8552 O O . VAL B 1 235 ? 12.883 30.25 30.625 1 98.31 235 VAL B O 1
ATOM 8555 N N . GLY B 1 236 ? 14.07 30.125 32.531 1 98.25 236 GLY B N 1
ATOM 8556 C CA . GLY B 1 236 ? 14.945 29.078 32 1 98.25 236 GLY B CA 1
ATOM 8557 C C . GLY B 1 236 ? 14.391 27.688 32.188 1 98.25 236 GLY B C 1
ATOM 8558 O O . GLY B 1 236 ? 13.984 27.312 33.281 1 98.25 236 GLY B O 1
ATOM 8559 N N . VAL B 1 237 ? 14.289 26.906 31.156 1 98.38 237 VAL B N 1
ATOM 8560 C CA . VAL B 1 237 ? 13.875 25.516 31.234 1 98.38 237 VAL B CA 1
ATOM 8561 C C . VAL B 1 237 ? 15.094 24.609 31.062 1 98.38 237 VAL B C 1
ATOM 8563 O O . VAL B 1 237 ? 15.641 24.484 29.953 1 98.38 237 VAL B O 1
ATOM 8566 N N . ARG B 1 238 ? 15.477 23.984 32.125 1 98.25 238 ARG B N 1
ATOM 8567 C CA . ARG B 1 238 ? 16.625 23.078 32.125 1 98.25 238 ARG B CA 1
ATOM 8568 C C . ARG B 1 238 ? 16.219 21.688 31.672 1 98.25 238 ARG B C 1
ATOM 8570 O O . ARG B 1 238 ? 15.461 21 32.375 1 98.25 238 ARG B O 1
ATOM 8577 N N . LEU B 1 239 ? 16.703 21.234 30.516 1 98.06 239 LEU B N 1
ATOM 8578 C CA . LEU B 1 239 ? 16.438 19.891 30.016 1 98.06 239 LEU B CA 1
ATOM 8579 C C . LEU B 1 239 ? 17.484 18.906 30.5 1 98.06 239 LEU B C 1
ATOM 8581 O O . LEU B 1 239 ? 18.688 19.109 30.312 1 98.06 239 LEU B O 1
ATOM 8585 N N . VAL B 1 240 ? 17.016 17.906 31.156 1 98 240 VAL B N 1
ATOM 8586 C CA . VAL B 1 240 ? 17.906 16.859 31.656 1 98 240 VAL B CA 1
ATOM 8587 C C . VAL B 1 240 ? 17.375 15.492 31.25 1 98 240 VAL B C 1
ATOM 8589 O O . VAL B 1 240 ? 16.266 15.383 30.703 1 98 240 VAL B O 1
ATOM 8592 N N . GLY B 1 241 ? 18.172 14.477 31.344 1 96.88 241 GLY B N 1
ATOM 8593 C CA . GLY B 1 241 ? 17.75 13.102 31.109 1 96.88 241 GLY B CA 1
ATOM 8594 C C . GLY B 1 241 ? 17.781 12.719 29.641 1 96.88 241 GLY B C 1
ATOM 8595 O O . GLY B 1 241 ? 18.203 13.5 28.797 1 96.88 241 GLY B O 1
ATOM 8596 N N . GLU B 1 242 ? 17.359 11.445 29.375 1 95.94 242 GLU B N 1
ATOM 8597 C CA . GLU B 1 242 ? 17.391 10.906 28.016 1 95.94 242 GLU B CA 1
ATOM 8598 C C . GLU B 1 242 ? 15.992 10.5 27.562 1 95.94 242 GLU B C 1
ATOM 8600 O O . GLU B 1 242 ? 15.203 9.984 28.344 1 95.94 242 GLU B O 1
ATOM 8605 N N . ILE B 1 243 ? 15.75 10.742 26.328 1 95.44 243 ILE B N 1
ATOM 8606 C CA . ILE B 1 243 ? 14.469 10.359 25.75 1 95.44 243 ILE B CA 1
ATOM 8607 C C . ILE B 1 243 ? 14.352 8.836 25.703 1 95.44 243 ILE B C 1
ATOM 8609 O O . ILE B 1 243 ? 15.258 8.156 25.219 1 95.44 243 ILE B O 1
ATOM 8613 N N . LYS B 1 244 ? 13.266 8.242 26.094 1 94.19 244 LYS B N 1
ATOM 8614 C CA . LYS B 1 244 ? 13.039 6.805 26.141 1 94.19 244 LYS B CA 1
ATOM 8615 C C . LYS B 1 244 ? 12.617 6.266 24.766 1 94.19 244 LYS B C 1
ATOM 8617 O O . LYS B 1 244 ? 12.117 7.016 23.938 1 94.19 244 LYS B O 1
ATOM 8622 N N . GLU B 1 245 ? 12.844 5.008 24.609 1 95.12 245 GLU B N 1
ATOM 8623 C CA . GLU B 1 245 ? 12.359 4.316 23.422 1 95.12 245 GLU B CA 1
ATOM 8624 C C . GLU B 1 245 ? 10.844 4.461 23.281 1 95.12 245 GLU B C 1
ATOM 8626 O O . GLU B 1 245 ? 10.109 4.34 24.266 1 95.12 245 GLU B O 1
ATOM 8631 N N . GLY B 1 246 ? 10.461 4.812 22.062 1 94.38 246 GLY B N 1
ATOM 8632 C CA . GLY B 1 246 ? 9.039 4.891 21.797 1 94.38 246 GLY B CA 1
ATOM 8633 C C . GLY B 1 246 ? 8.469 6.281 22 1 94.38 246 GLY B C 1
ATOM 8634 O O . GLY B 1 246 ? 7.344 6.566 21.578 1 94.38 246 GLY B O 1
ATOM 8635 N N . VAL B 1 247 ? 9.211 7.141 22.609 1 96.88 247 VAL B N 1
ATOM 8636 C CA . VAL B 1 247 ? 8.773 8.508 22.844 1 96.88 247 VAL B CA 1
ATOM 8637 C C . VAL B 1 247 ? 9.062 9.375 21.625 1 96.88 247 VAL B C 1
ATOM 8639 O O . VAL B 1 247 ? 10.164 9.336 21.078 1 96.88 247 VAL B O 1
ATOM 8642 N N . THR B 1 248 ? 8.055 10.109 21.141 1 96.5 248 THR B N 1
ATOM 8643 C CA . THR B 1 248 ? 8.195 10.992 19.984 1 96.5 248 THR B CA 1
ATOM 8644 C C . THR B 1 248 ? 8.336 12.445 20.422 1 96.5 248 THR B C 1
ATOM 8646 O O . THR B 1 248 ? 8.047 12.781 21.578 1 96.5 248 THR B O 1
ATOM 8649 N N . PRO B 1 249 ? 8.75 13.32 19.469 1 96.25 249 PRO B N 1
ATOM 8650 C CA . PRO B 1 249 ? 8.789 14.75 19.797 1 96.25 249 PRO B CA 1
ATOM 8651 C C . PRO B 1 249 ? 7.422 15.312 20.188 1 96.25 249 PRO B C 1
ATOM 8653 O O . PRO B 1 249 ? 7.34 16.25 20.969 1 96.25 249 PRO B O 1
ATOM 8656 N N . THR B 1 250 ? 6.375 14.719 19.672 1 97.56 250 THR B N 1
ATOM 8657 C CA . THR B 1 250 ? 5.027 15.133 20.047 1 97.56 250 THR B CA 1
ATOM 8658 C C . THR B 1 250 ? 4.77 14.867 21.531 1 97.56 250 THR B C 1
ATOM 8660 O O . THR B 1 250 ? 4.168 15.695 22.219 1 97.56 250 THR B O 1
ATOM 8663 N N . ASP B 1 251 ? 5.242 13.766 22.047 1 98.06 251 ASP B N 1
ATOM 8664 C CA . ASP B 1 251 ? 5.098 13.453 23.469 1 98.06 251 ASP B CA 1
ATOM 8665 C C . ASP B 1 251 ? 5.832 14.469 24.328 1 98.06 251 ASP B C 1
ATOM 8667 O O . ASP B 1 251 ? 5.34 14.859 25.391 1 98.06 251 ASP B O 1
ATOM 8671 N N . ILE B 1 252 ? 6.965 14.828 23.875 1 97.81 252 ILE B N 1
ATOM 8672 C CA . ILE B 1 252 ? 7.797 15.773 24.609 1 97.81 252 ILE B CA 1
ATOM 8673 C C . ILE B 1 252 ? 7.086 17.125 24.719 1 97.81 252 ILE B C 1
ATOM 8675 O O . ILE B 1 252 ? 6.977 17.703 25.797 1 97.81 252 ILE B O 1
ATOM 8679 N N . VAL B 1 253 ? 6.57 17.594 23.609 1 97.81 253 VAL B N 1
ATOM 8680 C CA . VAL B 1 253 ? 5.973 18.922 23.609 1 97.81 253 VAL B CA 1
ATOM 8681 C C . VAL B 1 253 ? 4.672 18.891 24.406 1 97.81 253 VAL B C 1
ATOM 8683 O O . VAL B 1 253 ? 4.332 19.875 25.078 1 97.81 253 VAL B O 1
ATOM 8686 N N . LEU B 1 254 ? 3.906 17.781 24.281 1 98.06 254 LEU B N 1
ATOM 8687 C CA . LEU B 1 254 ? 2.693 17.703 25.094 1 98.06 254 LEU B CA 1
ATOM 8688 C C . LEU B 1 254 ? 3.023 17.734 26.578 1 98.06 254 LEU B C 1
ATOM 8690 O O . LEU B 1 254 ? 2.309 18.344 27.375 1 98.06 254 LEU B O 1
ATOM 8694 N N . TYR B 1 255 ? 4.09 17.078 26.984 1 98.06 255 TYR B N 1
ATOM 8695 C CA . TYR B 1 255 ? 4.551 17.047 28.375 1 98.06 255 TYR B CA 1
ATOM 8696 C C . TYR B 1 255 ? 4.984 18.438 28.828 1 98.06 255 TYR B C 1
ATOM 8698 O O . TYR B 1 255 ? 4.59 18.906 29.891 1 98.06 255 TYR B O 1
ATOM 8706 N N . ILE B 1 256 ? 5.742 19.078 28.016 1 97.81 256 ILE B N 1
ATOM 8707 C CA . ILE B 1 256 ? 6.23 20.422 28.312 1 97.81 256 ILE B CA 1
ATOM 8708 C C . ILE B 1 256 ? 5.055 21.391 28.406 1 97.81 256 ILE B C 1
ATOM 8710 O O . ILE B 1 256 ? 5.012 22.25 29.297 1 97.81 256 ILE B O 1
ATOM 8714 N N . THR B 1 257 ? 4.137 21.266 27.469 1 97.31 257 THR B N 1
ATOM 8715 C CA . THR B 1 257 ? 2.963 22.141 27.453 1 97.31 257 THR B CA 1
ATOM 8716 C C . THR B 1 257 ? 2.178 22 28.75 1 97.31 257 THR B C 1
ATOM 8718 O O . THR B 1 257 ? 1.793 23 29.359 1 97.31 257 THR B O 1
ATOM 8721 N N . GLU B 1 258 ? 1.94 20.812 29.156 1 96.5 258 GLU B N 1
ATOM 8722 C CA . GLU B 1 258 ? 1.232 20.578 30.422 1 96.5 258 GLU B CA 1
ATOM 8723 C C . GLU B 1 258 ? 1.968 21.203 31.594 1 96.5 258 GLU B C 1
ATOM 8725 O O . GLU B 1 258 ? 1.359 21.891 32.406 1 96.5 258 GLU B O 1
ATOM 8730 N N . LYS B 1 259 ? 3.27 21.078 31.688 1 96.62 259 LYS B N 1
ATOM 8731 C CA . LYS B 1 259 ? 4.078 21.531 32.812 1 96.62 259 LYS B CA 1
ATOM 8732 C C . LYS B 1 259 ? 4.16 23.047 32.844 1 96.62 259 LYS B C 1
ATOM 8734 O O . LYS B 1 259 ? 3.984 23.672 33.906 1 96.62 259 LYS B O 1
ATOM 8739 N N . LEU B 1 260 ? 4.41 23.625 31.719 1 96.56 260 LEU B N 1
ATOM 8740 C CA . LEU B 1 260 ? 4.633 25.062 31.688 1 96.56 260 LEU B CA 1
ATOM 8741 C C . LEU B 1 260 ? 3.312 25.828 31.828 1 96.56 260 LEU B C 1
ATOM 8743 O O . LEU B 1 260 ? 3.277 26.922 32.375 1 96.56 260 LEU B O 1
ATOM 8747 N N . ARG B 1 261 ? 2.254 25.25 31.219 1 92.06 261 ARG B N 1
ATOM 8748 C CA . ARG B 1 261 ? 0.95 25.859 31.438 1 92.06 261 ARG B CA 1
ATOM 8749 C C . ARG B 1 261 ? 0.605 25.906 32.906 1 92.06 261 ARG B C 1
ATOM 8751 O O . ARG B 1 261 ? 0.085 26.906 33.406 1 92.06 261 ARG B O 1
ATOM 8758 N N . LYS B 1 262 ? 0.841 24.844 33.688 1 91.56 262 LYS B N 1
ATOM 8759 C CA . LYS B 1 262 ? 0.605 24.781 35.125 1 91.56 262 LYS B CA 1
ATOM 8760 C C . LYS B 1 262 ? 1.498 25.766 35.875 1 91.56 262 LYS B C 1
ATOM 8762 O O . LYS B 1 262 ? 1.079 26.344 36.875 1 91.56 262 LYS B O 1
ATOM 8767 N N . LYS B 1 263 ? 2.725 25.922 35.375 1 92.44 263 LYS B N 1
ATOM 8768 C CA . LYS B 1 263 ? 3.678 26.844 36 1 92.44 263 LYS B CA 1
ATOM 8769 C C . LYS B 1 263 ? 3.238 28.297 35.844 1 92.44 263 LYS B C 1
ATOM 8771 O O . LYS B 1 263 ? 3.541 29.141 36.688 1 92.44 263 LYS B O 1
ATOM 8776 N N . GLY B 1 264 ? 2.541 28.609 34.719 1 89.81 264 GLY B N 1
ATOM 8777 C CA . GLY B 1 264 ? 2.086 29.969 34.469 1 89.81 264 GLY B CA 1
ATOM 8778 C C . GLY B 1 264 ? 3.16 30.859 33.875 1 89.81 264 GLY B C 1
ATOM 8779 O O . GLY B 1 264 ? 3.635 31.797 34.531 1 89.81 264 GLY B O 1
ATOM 8780 N N . VAL B 1 265 ? 3.457 30.688 32.625 1 91.62 265 VAL B N 1
ATOM 8781 C CA . VAL B 1 265 ? 4.52 31.438 31.969 1 91.62 265 VAL B CA 1
ATOM 8782 C C . VAL B 1 265 ? 3.914 32.438 30.984 1 91.62 265 VAL B C 1
ATOM 8784 O O . VAL B 1 265 ? 4.551 32.812 30 1 91.62 265 VAL B O 1
ATOM 8787 N N . VAL B 1 266 ? 2.719 32.844 31.219 1 86.25 266 VAL B N 1
ATOM 8788 C CA . VAL B 1 266 ? 2.021 33.781 30.328 1 86.25 266 VAL B CA 1
ATOM 8789 C C . VAL B 1 266 ? 2.75 35.125 30.312 1 86.25 266 VAL B C 1
ATOM 8791 O O . VAL B 1 266 ? 3.088 35.656 31.359 1 86.25 266 VAL B O 1
ATOM 8794 N N . GLY B 1 267 ? 2.99 35.562 29.094 1 86.94 267 GLY B N 1
ATOM 8795 C CA . GLY B 1 267 ? 3.6 36.875 28.906 1 86.94 267 GLY B CA 1
ATOM 8796 C C . GLY B 1 267 ? 5.105 36.875 29.094 1 86.94 267 GLY B C 1
ATOM 8797 O O . GLY B 1 267 ? 5.762 37.906 28.953 1 86.94 267 GLY B O 1
ATOM 8798 N N . LYS B 1 268 ? 5.664 35.75 29.359 1 95.88 268 LYS B N 1
ATOM 8799 C CA . LYS B 1 268 ? 7.094 35.594 29.625 1 95.88 268 LYS B CA 1
ATOM 8800 C C . LYS B 1 268 ? 7.812 34.969 28.438 1 95.88 268 LYS B C 1
ATOM 8802 O O . LYS B 1 268 ? 7.172 34.406 27.547 1 95.88 268 LYS B O 1
ATOM 8807 N N . PHE B 1 269 ? 9.156 35.156 28.406 1 98.12 269 PHE B N 1
ATOM 8808 C CA . PHE B 1 269 ? 9.992 34.344 27.516 1 98.12 269 PHE B CA 1
ATOM 8809 C C . PHE B 1 269 ? 10.438 33.062 28.188 1 98.12 269 PHE B C 1
ATOM 8811 O O . PHE B 1 269 ? 10.68 33.031 29.406 1 98.12 269 PHE B O 1
ATOM 8818 N N . VAL B 1 270 ? 10.414 32.031 27.453 1 98.38 270 VAL B N 1
ATOM 8819 C CA . VAL B 1 270 ? 10.977 30.766 27.906 1 98.38 270 VAL B CA 1
ATOM 8820 C C . VAL B 1 270 ? 12.25 30.453 27.109 1 98.38 270 VAL B C 1
ATOM 8822 O O . VAL B 1 270 ? 12.281 30.609 25.891 1 98.38 270 VAL B O 1
ATOM 8825 N N . GLU B 1 271 ? 13.312 30.141 27.75 1 98.5 271 GLU B N 1
ATOM 8826 C CA . GLU B 1 271 ? 14.57 29.781 27.094 1 98.5 271 GLU B CA 1
ATOM 8827 C C . GLU B 1 271 ? 15.07 28.422 27.578 1 98.5 271 GLU B C 1
ATOM 8829 O O . GLU B 1 271 ? 15.125 28.156 28.781 1 98.5 271 GLU B O 1
ATOM 8834 N N . PHE B 1 272 ? 15.367 27.516 26.641 1 98.5 272 PHE B N 1
ATOM 8835 C CA . PHE B 1 272 ? 15.766 26.141 26.953 1 98.5 272 PHE B CA 1
ATOM 8836 C C . PHE B 1 272 ? 17.281 26.031 27.062 1 98.5 272 PHE B C 1
ATOM 8838 O O . PHE B 1 272 ? 18.016 26.672 26.297 1 98.5 272 PHE B O 1
ATOM 8845 N N . PHE B 1 273 ? 17.703 25.297 28.016 1 98 273 PHE B N 1
ATOM 8846 C CA . PHE B 1 273 ? 19.109 25.047 28.25 1 98 273 PHE B CA 1
ATOM 8847 C C . PHE B 1 273 ? 19.312 23.719 28.984 1 98 273 PHE B C 1
ATOM 8849 O O . PHE B 1 273 ? 18.344 22.969 29.203 1 98 273 PHE B O 1
ATOM 8856 N N . GLY B 1 274 ? 20.562 23.328 29.234 1 96.94 274 GLY B N 1
ATOM 8857 C CA . GLY B 1 274 ? 20.828 22.141 30.016 1 96.94 274 GLY B CA 1
ATOM 8858 C C . GLY B 1 274 ? 21.562 21.062 29.234 1 96.94 274 GLY B C 1
ATOM 8859 O O . GLY B 1 274 ? 21.781 21.219 28.031 1 96.94 274 GLY B O 1
ATOM 8860 N N . PRO B 1 275 ? 21.922 20 29.859 1 96.19 275 PRO B N 1
ATOM 8861 C CA . PRO B 1 275 ? 22.797 18.969 29.266 1 96.19 275 PRO B CA 1
ATOM 8862 C C . PRO B 1 275 ? 22.125 18.219 28.125 1 96.19 275 PRO B C 1
ATOM 8864 O O . PRO B 1 275 ? 22.797 17.641 27.266 1 96.19 275 PRO B O 1
ATOM 8867 N N . SER B 1 276 ? 20.828 18.172 28.109 1 96.62 276 SER B N 1
ATOM 8868 C CA . SER B 1 276 ? 20.141 17.375 27.109 1 96.62 276 SER B CA 1
ATOM 8869 C C . SER B 1 276 ? 19.734 18.219 25.906 1 96.62 276 SER B C 1
ATOM 8871 O O . SER B 1 276 ? 19.094 17.719 24.969 1 96.62 276 SER B O 1
ATOM 8873 N N . LEU B 1 277 ? 20.094 19.516 25.891 1 96.44 277 LEU B N 1
ATOM 8874 C CA . LEU B 1 277 ? 19.719 20.422 24.812 1 96.44 277 LEU B CA 1
ATOM 8875 C C . LEU B 1 277 ? 20.25 19.938 23.469 1 96.44 277 LEU B C 1
ATOM 8877 O O . LEU B 1 277 ? 19.547 19.969 22.469 1 96.44 277 LEU B O 1
ATOM 8881 N N . GLY B 1 278 ? 21.484 19.453 23.484 1 93.81 278 GLY B N 1
ATOM 8882 C CA . GLY B 1 278 ? 22.156 19.031 22.266 1 93.81 278 GLY B CA 1
ATOM 8883 C C . GLY B 1 278 ? 21.594 17.766 21.672 1 93.81 278 GLY B C 1
ATOM 8884 O O . GLY B 1 278 ? 21.859 17.438 20.516 1 93.81 278 GLY B O 1
ATOM 8885 N N . ASN B 1 279 ? 20.766 17.062 22.438 1 92.56 279 ASN B N 1
ATOM 8886 C CA . ASN B 1 279 ? 20.172 15.805 21.984 1 92.56 279 ASN B CA 1
ATOM 8887 C C . ASN B 1 279 ? 18.938 16.047 21.125 1 92.56 279 ASN B C 1
ATOM 8889 O O . ASN B 1 279 ? 18.438 15.125 20.469 1 92.56 279 ASN B O 1
ATOM 8893 N N . LEU B 1 280 ? 18.5 17.25 21.078 1 96.12 280 LEU B N 1
ATOM 8894 C CA . LEU B 1 280 ? 17.328 17.594 20.297 1 96.12 280 LEU B CA 1
ATOM 8895 C C . LEU B 1 280 ? 17.719 18.234 18.969 1 96.12 280 LEU B C 1
ATOM 8897 O O . LEU B 1 280 ? 18.469 19.203 18.938 1 96.12 280 LEU B O 1
ATOM 8901 N N . THR B 1 281 ? 17.25 17.609 17.891 1 95.12 281 THR B N 1
ATOM 8902 C CA . THR B 1 281 ? 17.469 18.188 16.578 1 95.12 281 THR B CA 1
ATOM 8903 C C . THR B 1 281 ? 16.609 19.453 16.391 1 95.12 281 THR B C 1
ATOM 8905 O O . THR B 1 281 ? 15.695 19.703 17.172 1 95.12 281 THR B O 1
ATOM 8908 N N . VAL B 1 282 ? 16.922 20.234 15.422 1 97.06 282 VAL B N 1
ATOM 8909 C CA . VAL B 1 282 ? 16.188 21.484 15.188 1 97.06 282 VAL B CA 1
ATOM 8910 C C . VAL B 1 282 ? 14.719 21.172 14.906 1 97.06 282 VAL B C 1
ATOM 8912 O O . VAL B 1 282 ? 13.828 21.844 15.43 1 97.06 282 VAL B O 1
ATOM 8915 N N . PRO B 1 283 ? 14.43 20.109 14.094 1 96.38 283 PRO B N 1
ATOM 8916 C CA . PRO B 1 283 ? 13.008 19.812 13.93 1 96.38 283 PRO B CA 1
ATOM 8917 C C . PRO B 1 283 ? 12.312 19.469 15.242 1 96.38 283 PRO B C 1
ATOM 8919 O O . PRO B 1 283 ? 11.164 19.859 15.461 1 96.38 283 PRO B O 1
ATOM 8922 N N . ASP B 1 284 ? 12.992 18.828 16.172 1 96.5 284 ASP B N 1
ATOM 8923 C CA . ASP B 1 284 ? 12.438 18.531 17.484 1 96.5 284 ASP B CA 1
ATOM 8924 C C . ASP B 1 284 ? 12.211 19.812 18.281 1 96.5 284 ASP B C 1
ATOM 8926 O O . ASP B 1 284 ? 11.148 19.984 18.891 1 96.5 284 ASP B O 1
ATOM 8930 N N . ARG B 1 285 ? 13.203 20.672 18.266 1 98.25 285 ARG B N 1
ATOM 8931 C CA . ARG B 1 285 ? 13.125 21.953 18.953 1 98.25 285 ARG B CA 1
ATOM 8932 C C . ARG B 1 285 ? 12 22.812 18.391 1 98.25 285 ARG B C 1
ATOM 8934 O O . ARG B 1 285 ? 11.297 23.484 19.141 1 98.25 285 ARG B O 1
ATOM 8941 N N . ALA B 1 286 ? 11.922 22.734 17.047 1 98.06 286 ALA B N 1
ATOM 8942 C CA . ALA B 1 286 ? 10.875 23.5 16.391 1 98.06 286 ALA B CA 1
ATOM 8943 C C . ALA B 1 286 ? 9.492 23.031 16.812 1 98.06 286 ALA B C 1
ATOM 8945 O O . ALA B 1 286 ? 8.562 23.828 16.953 1 98.06 286 ALA B O 1
ATOM 8946 N N . THR B 1 287 ? 9.344 21.734 17.016 1 97.69 287 THR B N 1
ATOM 8947 C CA . THR B 1 287 ? 8.094 21.172 17.5 1 97.69 287 THR B CA 1
ATOM 8948 C C . THR B 1 287 ? 7.75 21.734 18.875 1 97.69 287 THR B C 1
ATOM 8950 O O . THR B 1 287 ? 6.613 22.141 19.125 1 97.69 287 THR B O 1
ATOM 8953 N N . ILE B 1 288 ? 8.727 21.844 19.719 1 97.75 288 ILE B N 1
ATOM 8954 C CA . ILE B 1 288 ? 8.539 22.344 21.078 1 97.75 288 ILE B CA 1
ATOM 8955 C C . ILE B 1 288 ? 8.227 23.844 21.047 1 97.75 288 ILE B C 1
ATOM 8957 O O . ILE B 1 288 ? 7.285 24.297 21.703 1 97.75 288 ILE B O 1
ATOM 8961 N N . ALA B 1 289 ? 8.984 24.578 20.234 1 98.19 289 ALA B N 1
ATOM 8962 C CA . ALA B 1 289 ? 8.836 26.016 20.156 1 98.19 289 ALA B CA 1
ATOM 8963 C C . ALA B 1 289 ? 7.504 26.391 19.5 1 98.19 289 ALA B C 1
ATOM 8965 O O . ALA B 1 289 ? 6.898 27.422 19.844 1 98.19 289 ALA B O 1
ATOM 8966 N N . ASN B 1 290 ? 7.039 25.547 18.609 1 97.5 290 ASN B N 1
ATOM 8967 C CA . ASN B 1 290 ? 5.785 25.781 17.906 1 97.5 290 ASN B CA 1
ATOM 8968 C C . ASN B 1 290 ? 4.613 25.938 18.875 1 97.5 290 ASN B C 1
ATOM 8970 O O . ASN B 1 290 ? 3.707 26.734 18.625 1 97.5 290 ASN B O 1
ATOM 8974 N N . MET B 1 291 ? 4.617 25.297 19.969 1 96.44 291 MET B N 1
ATOM 8975 C CA . MET B 1 291 ? 3.453 25.25 20.859 1 96.44 291 MET B CA 1
ATOM 8976 C C . MET B 1 291 ? 3.598 26.25 22 1 96.44 291 MET B C 1
ATOM 8978 O O . MET B 1 291 ? 2.904 26.141 23.016 1 96.44 291 MET B O 1
ATOM 8982 N N . ALA B 1 292 ? 4.477 27.25 21.844 1 96.19 292 ALA B N 1
ATOM 8983 C CA . ALA B 1 292 ? 4.637 28.312 22.828 1 96.19 292 ALA B CA 1
ATOM 8984 C C . ALA B 1 292 ? 3.293 28.938 23.188 1 96.19 292 ALA B C 1
ATOM 8986 O O . ALA B 1 292 ? 2.996 29.156 24.375 1 96.19 292 ALA B O 1
ATOM 8987 N N . PRO B 1 293 ? 2.443 29.172 22.203 1 93.69 293 PRO B N 1
ATOM 8988 C CA . PRO B 1 293 ? 1.149 29.766 22.562 1 93.69 293 PRO B CA 1
ATOM 8989 C C . PRO B 1 293 ? 0.315 28.844 23.469 1 93.69 293 PRO B C 1
ATOM 8991 O O . PRO B 1 293 ? -0.408 29.328 24.344 1 93.69 293 PRO B O 1
ATOM 8994 N N . GLU B 1 294 ? 0.425 27.594 23.281 1 93.5 294 GLU B N 1
ATOM 8995 C CA . GLU B 1 294 ? -0.384 26.641 24.031 1 93.5 294 GLU B CA 1
ATOM 8996 C C . GLU B 1 294 ? 0.065 26.578 25.484 1 93.5 294 GLU B C 1
ATOM 8998 O O . GLU B 1 294 ? -0.744 26.312 26.375 1 93.5 294 GLU B O 1
ATOM 9003 N N . TYR B 1 295 ? 1.377 26.766 25.734 1 91.62 295 TYR B N 1
ATOM 9004 C CA . TYR B 1 295 ? 1.74 26.797 27.156 1 91.62 295 TYR B CA 1
ATOM 9005 C C . TYR B 1 295 ? 1.818 28.234 27.656 1 91.62 295 TYR B C 1
ATOM 9007 O O . TYR B 1 295 ? 2.086 28.469 28.844 1 91.62 295 TYR B O 1
ATOM 9015 N N . GLY B 1 296 ? 1.526 29.25 26.797 1 89.69 296 GLY B N 1
ATOM 9016 C CA . GLY B 1 296 ? 1.263 30.625 27.219 1 89.69 296 GLY B CA 1
ATOM 9017 C C . GLY B 1 296 ? 2.463 31.531 27.062 1 89.69 296 GLY B C 1
ATOM 9018 O O . GLY B 1 296 ? 2.346 32.75 27.234 1 89.69 296 GLY B O 1
ATOM 9019 N N . ALA B 1 297 ? 3.604 31.094 26.688 1 95.38 297 ALA B N 1
ATOM 9020 C CA . ALA B 1 297 ? 4.816 31.891 26.578 1 95.38 297 ALA B CA 1
ATOM 9021 C C . ALA B 1 297 ? 4.777 32.781 25.328 1 95.38 297 ALA B C 1
ATOM 9023 O O . ALA B 1 297 ? 4.176 32.406 24.312 1 95.38 297 ALA B O 1
ATOM 9024 N N . THR B 1 298 ? 5.418 33.906 25.422 1 95.38 298 THR B N 1
ATOM 9025 C CA . THR B 1 298 ? 5.547 34.781 24.266 1 95.38 298 THR B CA 1
ATOM 9026 C C . THR B 1 298 ? 6.508 34.188 23.234 1 95.38 298 THR B C 1
ATOM 9028 O O . THR B 1 298 ? 6.215 34.156 22.047 1 95.38 298 THR B O 1
ATOM 9031 N N . ALA B 1 299 ? 7.594 33.688 23.766 1 97.19 299 ALA B N 1
ATOM 9032 C CA . ALA B 1 299 ? 8.617 33.031 22.953 1 97.19 299 ALA B CA 1
ATOM 9033 C C . ALA B 1 299 ? 9.227 31.828 23.688 1 97.19 299 ALA B C 1
ATOM 9035 O O . ALA B 1 299 ? 9.266 31.812 24.922 1 97.19 299 ALA B O 1
ATOM 9036 N N . SER B 1 300 ? 9.594 30.844 22.969 1 97.88 300 SER B N 1
ATOM 9037 C CA . SER B 1 300 ? 10.289 29.656 23.453 1 97.88 300 SER B CA 1
ATOM 9038 C C . SER B 1 300 ? 11.602 29.438 22.719 1 97.88 300 SER B C 1
ATOM 9040 O O . SER B 1 300 ? 11.664 28.625 21.781 1 97.88 300 SER B O 1
ATOM 9042 N N . TYR B 1 301 ? 12.633 29.953 23.25 1 98.62 301 TYR B N 1
ATOM 9043 C CA . TYR B 1 301 ? 13.859 30.188 22.484 1 98.62 301 TYR B CA 1
ATOM 9044 C C . TYR B 1 301 ? 14.891 29.109 22.766 1 98.62 301 TYR B C 1
ATOM 9046 O O . TYR B 1 301 ? 15.125 28.734 23.922 1 98.62 301 TYR B O 1
ATOM 9054 N N . PHE B 1 302 ? 15.422 28.516 21.75 1 98.69 302 PHE B N 1
ATOM 9055 C CA . PHE B 1 302 ? 16.609 27.656 21.766 1 98.69 302 PHE B CA 1
ATOM 9056 C C . PHE B 1 302 ? 17.828 28.406 21.234 1 98.69 302 PHE B C 1
ATOM 9058 O O . PHE B 1 302 ? 17.812 28.875 20.094 1 98.69 302 PHE B O 1
ATOM 9065 N N . PRO B 1 303 ? 18.859 28.531 22 1 98.44 303 PRO B N 1
ATOM 9066 C CA . PRO B 1 303 ? 20.031 29.297 21.547 1 98.44 303 PRO B CA 1
ATOM 9067 C C . PRO B 1 303 ? 20.719 28.656 20.344 1 98.44 303 PRO B C 1
ATOM 9069 O O . PRO B 1 303 ? 20.562 27.453 20.094 1 98.44 303 PRO B O 1
ATOM 9072 N N . ILE B 1 304 ? 21.484 29.484 19.578 1 98.56 304 ILE B N 1
ATOM 9073 C CA . ILE B 1 304 ? 22.266 29 18.438 1 98.56 304 ILE B CA 1
ATOM 9074 C C . ILE B 1 304 ? 23.359 28.062 18.906 1 98.56 304 ILE B C 1
ATOM 9076 O O . ILE B 1 304 ? 24.141 28.406 19.812 1 98.56 304 ILE B O 1
ATOM 9080 N N . ASP B 1 305 ? 23.375 26.859 18.438 1 98.25 305 ASP B N 1
ATOM 9081 C CA . ASP B 1 305 ? 24.422 25.891 18.75 1 98.25 305 ASP B CA 1
ATOM 9082 C C . ASP B 1 305 ? 24.75 25.016 17.547 1 98.25 305 ASP B C 1
ATOM 9084 O O . ASP B 1 305 ? 24.5 25.406 16.406 1 98.25 305 ASP B O 1
ATOM 9088 N N . TYR B 1 306 ? 25.344 23.875 17.734 1 97.62 306 TYR B N 1
ATOM 9089 C CA . TYR B 1 306 ? 25.781 23.031 16.625 1 97.62 306 TYR B CA 1
ATOM 9090 C C . TYR B 1 306 ? 24.594 22.391 15.914 1 97.62 306 TYR B C 1
ATOM 9092 O O . TYR B 1 306 ? 24.656 22.125 14.711 1 97.62 306 TYR B O 1
ATOM 9100 N N . GLN B 1 307 ? 23.531 22.109 16.641 1 97.5 307 GLN B N 1
ATOM 9101 C CA . GLN B 1 307 ? 22.328 21.609 15.984 1 97.5 307 GLN B CA 1
ATOM 9102 C C . GLN B 1 307 ? 21.766 22.609 14.977 1 97.5 307 GLN B C 1
ATOM 9104 O O . GLN B 1 307 ? 21.281 22.234 13.914 1 97.5 307 GLN B O 1
ATOM 9109 N N . THR B 1 308 ? 21.859 23.906 15.383 1 98.38 308 THR B N 1
ATOM 9110 C CA . THR B 1 308 ? 21.453 24.969 14.469 1 98.38 308 THR B CA 1
ATOM 9111 C C . THR B 1 308 ? 22.281 24.922 13.188 1 98.38 308 THR B C 1
ATOM 9113 O O . THR B 1 308 ? 21.734 24.953 12.086 1 98.38 308 THR B O 1
ATOM 9116 N N . LEU B 1 309 ? 23.594 24.781 13.359 1 98.19 309 LEU B N 1
ATOM 9117 C CA . LEU B 1 309 ? 24.5 24.766 12.227 1 98.19 309 LEU B CA 1
ATOM 9118 C C . LEU B 1 309 ? 24.281 23.547 11.352 1 98.19 309 LEU B C 1
ATOM 9120 O O . LEU B 1 309 ? 24.266 23.641 10.125 1 98.19 309 LEU B O 1
ATOM 9124 N N . ASN B 1 310 ? 24.094 22.406 11.984 1 96.25 310 ASN B N 1
ATOM 9125 C CA . ASN B 1 310 ? 23.812 21.172 11.258 1 96.25 310 ASN B CA 1
ATOM 9126 C C . ASN B 1 310 ? 22.547 21.281 10.414 1 96.25 310 ASN B C 1
ATOM 9128 O O . ASN B 1 310 ? 22.516 20.812 9.273 1 96.25 310 ASN B O 1
ATOM 9132 N N . TYR B 1 311 ? 21.562 21.844 10.922 1 96.94 311 TYR B N 1
ATOM 9133 C CA . TYR B 1 311 ? 20.312 21.984 10.203 1 96.94 311 TYR B CA 1
ATOM 9134 C C . TYR B 1 311 ? 20.453 22.922 9.016 1 96.94 311 TYR B C 1
ATOM 9136 O O . TYR B 1 311 ? 19.922 22.672 7.941 1 96.94 311 TYR B O 1
ATOM 9144 N N . LEU B 1 312 ? 21.109 24.094 9.289 1 97.69 312 LEU B N 1
ATOM 9145 C CA . LEU B 1 312 ? 21.359 25.016 8.195 1 97.69 312 LEU B CA 1
ATOM 9146 C C . LEU B 1 312 ? 22.125 24.328 7.062 1 97.69 312 LEU B C 1
ATOM 9148 O O . LEU B 1 312 ? 21.797 24.516 5.887 1 97.69 312 LEU B O 1
ATOM 9152 N N . ALA B 1 313 ? 23.094 23.531 7.391 1 96 313 ALA B N 1
ATOM 9153 C CA . ALA B 1 313 ? 23.844 22.781 6.391 1 96 313 ALA B CA 1
ATOM 9154 C C . ALA B 1 313 ? 22.953 21.766 5.668 1 96 313 ALA B C 1
ATOM 9156 O O . ALA B 1 313 ? 23.016 21.656 4.441 1 96 313 ALA B O 1
ATOM 9157 N N . ALA B 1 314 ? 22.141 21.078 6.422 1 93.88 314 ALA B N 1
ATOM 9158 C CA . ALA B 1 314 ? 21.266 20.047 5.891 1 93.88 314 ALA B CA 1
ATOM 9159 C C . ALA B 1 314 ? 20.203 20.641 4.977 1 93.88 314 ALA B C 1
ATOM 9161 O O . ALA B 1 314 ? 19.656 19.938 4.117 1 93.88 314 ALA B O 1
ATOM 9162 N N . THR B 1 315 ? 19.844 21.875 5.141 1 94.25 315 THR B N 1
ATOM 9163 C CA . THR B 1 315 ? 18.812 22.531 4.324 1 94.25 315 THR B CA 1
ATOM 9164 C C . THR B 1 315 ? 19.453 23.438 3.277 1 94.25 315 THR B C 1
ATOM 9166 O O . THR B 1 315 ? 18.797 24.328 2.734 1 94.25 315 THR B O 1
ATOM 9169 N N . ALA B 1 316 ? 20.734 23.328 3.029 1 93.62 316 ALA B N 1
ATOM 9170 C CA . ALA B 1 316 ? 21.516 23.984 1.979 1 93.62 316 ALA B CA 1
ATOM 9171 C C . ALA B 1 316 ? 21.594 25.484 2.219 1 93.62 316 ALA B C 1
ATOM 9173 O O . ALA B 1 316 ? 21.469 26.281 1.28 1 93.62 316 ALA B O 1
ATOM 9174 N N . ARG B 1 317 ? 21.812 25.922 3.441 1 94.62 317 ARG B N 1
ATOM 9175 C CA . ARG B 1 317 ? 21.891 27.328 3.793 1 94.62 317 ARG B CA 1
ATOM 9176 C C . ARG B 1 317 ? 23.25 27.656 4.406 1 94.62 317 ARG B C 1
ATOM 9178 O O . ARG B 1 317 ? 24.047 26.766 4.699 1 94.62 317 ARG B O 1
ATOM 9185 N N . GLU B 1 318 ? 23.469 29 4.625 1 93.31 318 GLU B N 1
ATOM 9186 C CA . GLU B 1 318 ? 24.766 29.484 5.086 1 93.31 318 GLU B CA 1
ATOM 9187 C C . GLU B 1 318 ? 24.922 29.281 6.594 1 93.31 318 GLU B C 1
ATOM 9189 O O . GLU B 1 318 ? 24.266 29.953 7.383 1 93.31 318 GLU B O 1
ATOM 9194 N N . TYR B 1 319 ? 25.812 28.359 7.004 1 96.75 319 TYR B N 1
ATOM 9195 C CA . TYR B 1 319 ? 25.969 28.094 8.43 1 96.75 319 TYR B CA 1
ATOM 9196 C C . TYR B 1 319 ? 27.281 28.656 8.953 1 96.75 319 TYR B C 1
ATOM 9198 O O . TYR B 1 319 ? 27.422 28.906 10.156 1 96.75 319 TYR B O 1
ATOM 9206 N N . LYS B 1 320 ? 28.266 28.984 8.086 1 97.31 320 LYS B N 1
ATOM 9207 C CA . LYS B 1 320 ? 29.578 29.453 8.523 1 97.31 320 LYS B CA 1
ATOM 9208 C C . LYS B 1 320 ? 29.484 30.891 9.055 1 97.31 320 LYS B C 1
ATOM 9210 O O . LYS B 1 320 ? 30.062 31.203 10.102 1 97.31 320 LYS B O 1
ATOM 9215 N N . LEU B 1 321 ? 28.781 31.734 8.344 1 97 321 LEU B N 1
ATOM 9216 C CA . LEU B 1 321 ? 28.594 33.125 8.773 1 97 321 LEU B CA 1
ATOM 9217 C C . LEU B 1 321 ? 27.828 33.188 10.094 1 97 321 LEU B C 1
ATOM 9219 O O . LEU B 1 321 ? 28.141 34 10.953 1 97 321 LEU B O 1
ATOM 9223 N N . VAL B 1 322 ? 26.875 32.281 10.227 1 98.38 322 VAL B N 1
ATOM 9224 C CA . VAL B 1 322 ? 26.078 32.219 11.445 1 98.38 322 VAL B CA 1
ATOM 9225 C C . VAL B 1 322 ? 26.969 31.875 12.633 1 98.38 322 VAL B C 1
ATOM 9227 O O . VAL B 1 322 ? 26.875 32.469 13.695 1 98.38 322 VAL B O 1
ATOM 9230 N N . GLU B 1 323 ? 27.766 30.844 12.383 1 98.12 323 GLU B N 1
ATOM 9231 C CA . GLU B 1 323 ? 28.672 30.438 13.445 1 98.12 323 GLU B CA 1
ATOM 9232 C C . GLU B 1 323 ? 29.609 31.578 13.844 1 98.12 323 GLU B C 1
ATOM 9234 O O . GLU B 1 323 ? 29.766 31.875 15.031 1 98.12 323 GLU B O 1
ATOM 9239 N N . LYS B 1 324 ? 30.234 32.219 12.867 1 97.69 324 LYS B N 1
ATOM 9240 C CA . LYS B 1 324 ? 31.188 33.281 13.094 1 97.69 324 LYS B CA 1
ATOM 9241 C C . LYS B 1 324 ? 30.531 34.438 13.828 1 97.69 324 LYS B C 1
ATOM 9243 O O . LYS B 1 324 ? 31.078 34.969 14.797 1 97.69 324 LYS B O 1
ATOM 9248 N N . TYR B 1 325 ? 29.469 34.875 13.367 1 98.19 325 TYR B N 1
ATOM 9249 C CA . TYR B 1 325 ? 28.734 36 13.969 1 98.19 325 TYR B CA 1
ATOM 9250 C C . TYR B 1 325 ? 28.328 35.656 15.398 1 98.19 325 TYR B C 1
ATOM 9252 O O . TYR B 1 325 ? 28.516 36.5 16.297 1 98.19 325 TYR B O 1
ATOM 9260 N N . ALA B 1 326 ? 27.688 34.5 15.594 1 98.31 326 ALA B N 1
ATOM 9261 C CA . ALA B 1 326 ? 27.156 34.125 16.906 1 98.31 326 ALA B CA 1
ATOM 9262 C C . ALA B 1 326 ? 28.25 34.094 17.953 1 98.31 326 ALA B C 1
ATOM 9264 O O . ALA B 1 326 ? 28.047 34.5 19.094 1 98.31 326 ALA B O 1
ATOM 9265 N N . LYS B 1 327 ? 29.359 33.531 17.594 1 97.25 327 LYS B N 1
ATOM 9266 C CA . LYS B 1 327 ? 30.484 33.469 18.516 1 97.25 327 LYS B CA 1
ATOM 9267 C C . LYS B 1 327 ? 31.047 34.875 18.797 1 97.25 327 LYS B C 1
ATOM 9269 O O . LYS B 1 327 ? 31.328 35.188 19.953 1 97.25 327 LYS B O 1
ATOM 9274 N N . ALA B 1 328 ? 31.172 35.688 17.719 1 96.69 328 ALA B N 1
ATOM 9275 C CA . ALA B 1 328 ? 31.672 37.031 17.891 1 96.69 328 ALA B CA 1
ATOM 9276 C C . ALA B 1 328 ? 30.75 37.875 18.781 1 96.69 328 ALA B C 1
ATOM 9278 O O . ALA B 1 328 ? 31.203 38.719 19.531 1 96.69 328 ALA B O 1
ATOM 9279 N N . GLN B 1 329 ? 29.516 37.656 18.672 1 96.44 329 GLN B N 1
ATOM 9280 C CA . GLN B 1 329 ? 28.5 38.438 19.375 1 96.44 329 GLN B CA 1
ATOM 9281 C C . GLN B 1 329 ? 28.266 37.906 20.781 1 96.44 329 GLN B C 1
ATOM 9283 O O . GLN B 1 329 ? 27.594 38.562 21.594 1 96.44 329 GLN B O 1
ATOM 9288 N N . GLY B 1 330 ? 28.719 36.688 21.094 1 95.38 330 GLY B N 1
ATOM 9289 C CA . GLY B 1 330 ? 28.484 36.062 22.375 1 95.38 330 GLY B CA 1
ATOM 9290 C C . GLY B 1 330 ? 27.094 35.469 22.516 1 95.38 330 GLY B C 1
ATOM 9291 O O . GLY B 1 330 ? 26.547 35.406 23.609 1 95.38 330 GLY B O 1
ATOM 9292 N N . ILE B 1 331 ? 26.484 35.031 21.406 1 97.62 331 ILE B N 1
ATOM 9293 C CA . ILE B 1 331 ? 25.125 34.469 21.469 1 97.62 331 ILE B CA 1
ATOM 9294 C C . ILE B 1 331 ? 25.156 33.031 21.016 1 97.62 331 ILE B C 1
ATOM 9296 O O . ILE B 1 331 ? 24.094 32.438 20.766 1 97.62 331 ILE B O 1
ATOM 9300 N N . PHE B 1 332 ? 26.344 32.375 20.766 1 97.69 332 PHE B N 1
ATOM 9301 C CA . PHE B 1 332 ? 26.5 30.938 20.594 1 97.69 332 PHE B CA 1
ATOM 9302 C C . PHE B 1 332 ? 26.422 30.234 21.938 1 97.69 332 PHE B C 1
ATOM 9304 O O . PHE B 1 332 ? 27.047 30.656 22.906 1 97.69 332 PHE B O 1
ATOM 9311 N N . TYR B 1 333 ? 25.609 29.188 22 1 97.25 333 TYR B N 1
ATOM 9312 C CA . TYR B 1 333 ? 25.375 28.516 23.266 1 97.25 333 TYR B CA 1
ATOM 9313 C C . TYR B 1 333 ? 26.656 27.922 23.828 1 97.25 333 TYR B C 1
ATOM 9315 O O . TYR B 1 333 ? 27.062 26.828 23.453 1 97.25 333 TYR B O 1
ATOM 9323 N N . GLU B 1 334 ? 27.297 28.609 24.766 1 91.25 334 GLU B N 1
ATOM 9324 C CA . GLU B 1 334 ? 28.547 28.172 25.375 1 91.25 334 GLU B CA 1
ATOM 9325 C C . GLU B 1 334 ? 28.531 28.375 26.891 1 91.25 334 GLU B C 1
ATOM 9327 O O . GLU B 1 334 ? 29.344 27.781 27.609 1 91.25 334 GLU B O 1
ATOM 9332 N N . SER B 1 335 ? 27.688 29.234 27.328 1 89.44 335 SER B N 1
ATOM 9333 C CA . SER B 1 335 ? 27.625 29.562 28.75 1 89.44 335 SER B CA 1
ATOM 9334 C C . SER B 1 335 ? 26.188 29.594 29.25 1 89.44 335 SER B C 1
ATOM 9336 O O . SER B 1 335 ? 25.25 29.781 28.469 1 89.44 335 SER B O 1
ATOM 9338 N N . GLN B 1 336 ? 26.062 29.312 30.5 1 90.94 336 GLN B N 1
ATOM 9339 C CA . GLN B 1 336 ? 24.734 29.391 31.109 1 90.94 336 GLN B CA 1
ATOM 9340 C C . GLN B 1 336 ? 24.422 30.812 31.578 1 90.94 336 GLN B C 1
ATOM 9342 O O . GLN B 1 336 ? 25.141 31.359 32.438 1 90.94 336 GLN B O 1
ATOM 9347 N N . PRO B 1 337 ? 23.438 31.391 31.094 1 93.5 337 PRO B N 1
ATOM 9348 C CA . PRO B 1 337 ? 23.062 32.75 31.547 1 93.5 337 PRO B CA 1
ATOM 9349 C C . PRO B 1 337 ? 22.266 32.719 32.844 1 93.5 337 PRO B C 1
ATOM 9351 O O . PRO B 1 337 ? 22.031 31.672 33.406 1 93.5 337 PRO B O 1
ATOM 9354 N N . LYS B 1 338 ? 21.891 34 33.344 1 95.5 338 LYS B N 1
ATOM 9355 C CA . LYS B 1 338 ? 20.953 34.188 34.438 1 95.5 338 LYS B CA 1
ATOM 9356 C C . LYS B 1 338 ? 19.516 34.156 33.938 1 95.5 338 LYS B C 1
ATOM 9358 O O . LYS B 1 338 ? 19.219 34.625 32.844 1 95.5 338 LYS B O 1
ATOM 9363 N N . TYR B 1 339 ? 18.641 33.531 34.719 1 97.88 339 TYR B N 1
ATOM 9364 C CA . TYR B 1 339 ? 17.219 33.531 34.406 1 97.88 339 TYR B CA 1
ATOM 9365 C C . TYR B 1 339 ? 16.391 34.062 35.562 1 97.88 339 TYR B C 1
ATOM 9367 O O . TYR B 1 339 ? 16.859 34.094 36.719 1 97.88 339 TYR B O 1
ATOM 9375 N N . SER B 1 340 ? 15.203 34.531 35.25 1 97.56 340 SER B N 1
ATOM 9376 C CA . SER B 1 340 ? 14.281 34.969 36.312 1 97.56 340 SER B CA 1
ATOM 9377 C C . SER B 1 340 ? 13.875 33.781 37.219 1 97.56 340 SER B C 1
ATOM 9379 O O . SER B 1 340 ? 13.711 33.969 38.406 1 97.56 340 SER B O 1
ATOM 9381 N N . GLU B 1 341 ? 13.648 32.812 36.625 1 97 341 GLU B N 1
ATOM 9382 C CA . GLU B 1 341 ? 13.305 31.531 37.25 1 97 341 GLU B CA 1
ATOM 9383 C C . GLU B 1 341 ? 13.75 30.344 36.375 1 97 341 GLU B C 1
ATOM 9385 O O . GLU B 1 341 ? 13.953 30.5 35.188 1 97 341 GLU B O 1
ATOM 9390 N N . VAL B 1 342 ? 13.953 29.188 37.062 1 97.56 342 VAL B N 1
ATOM 9391 C CA . VAL B 1 342 ? 14.391 28 36.344 1 97.56 342 VAL B CA 1
ATOM 9392 C C . VAL B 1 342 ? 13.422 26.844 36.594 1 97.56 342 VAL B C 1
ATOM 9394 O O . VAL B 1 342 ? 13.047 26.594 37.75 1 97.56 342 VAL B O 1
ATOM 9397 N N . VAL B 1 343 ? 12.922 26.266 35.594 1 97.56 343 VAL B N 1
ATOM 9398 C CA . VAL B 1 343 ? 12.117 25.047 35.656 1 97.56 343 VAL B CA 1
ATOM 9399 C C . VAL B 1 343 ? 12.898 23.875 35.031 1 97.56 343 VAL B C 1
ATOM 9401 O O . VAL B 1 343 ? 13.492 24.016 33.969 1 97.56 343 VAL B O 1
ATOM 9404 N N . THR B 1 344 ? 12.922 22.75 35.719 1 97.81 344 THR B N 1
ATOM 9405 C CA . THR B 1 344 ? 13.633 21.594 35.219 1 97.81 344 THR B CA 1
ATOM 9406 C C . THR B 1 344 ? 12.664 20.594 34.594 1 97.81 344 THR B C 1
ATOM 9408 O O . THR B 1 344 ? 11.648 20.25 35.188 1 97.81 344 THR B O 1
ATOM 9411 N N . ILE B 1 345 ? 12.914 20.156 33.406 1 97.5 345 ILE B N 1
ATOM 9412 C CA . ILE B 1 345 ? 12.164 19.125 32.719 1 97.5 345 ILE B CA 1
ATOM 9413 C C . ILE B 1 345 ? 13.055 17.906 32.469 1 97.5 345 ILE B C 1
ATOM 9415 O O . ILE B 1 345 ? 14.102 18.016 31.828 1 97.5 345 ILE B O 1
ATOM 9419 N N . ASP B 1 346 ? 12.672 16.781 33 1 97.75 346 ASP B N 1
ATOM 9420 C CA . ASP B 1 346 ? 13.383 15.523 32.812 1 97.75 346 ASP B CA 1
ATOM 9421 C C . ASP B 1 346 ? 12.789 14.727 31.656 1 97.75 346 ASP B C 1
ATOM 9423 O O . ASP B 1 346 ? 11.695 14.156 31.781 1 97.75 346 ASP B O 1
ATOM 9427 N N . LEU B 1 347 ? 13.516 14.648 30.594 1 97.38 347 LEU B N 1
ATOM 9428 C CA . LEU B 1 347 ? 13.047 13.977 29.375 1 97.38 347 LEU B CA 1
ATOM 9429 C C . LEU B 1 347 ? 12.812 12.492 29.625 1 97.38 347 LEU B C 1
ATOM 9431 O O . LEU B 1 347 ? 12.039 11.852 28.906 1 97.38 347 LEU B O 1
ATOM 9435 N N . SER B 1 348 ? 13.43 11.914 30.641 1 97.12 348 SER B N 1
ATOM 9436 C CA . SER B 1 348 ? 13.281 10.492 30.953 1 97.12 348 SER B CA 1
ATOM 9437 C C . SER B 1 348 ? 11.906 10.195 31.531 1 97.12 348 SER B C 1
ATOM 9439 O O . SER B 1 348 ? 11.484 9.039 31.594 1 97.12 348 SER B O 1
ATOM 9441 N N . GLU B 1 349 ? 11.227 11.211 31.906 1 96.81 349 GLU B N 1
ATOM 9442 C CA . GLU B 1 349 ? 9.906 11.047 32.5 1 96.81 349 GLU B CA 1
ATOM 9443 C C . GLU B 1 349 ? 8.812 11.086 31.453 1 96.81 349 GLU B C 1
ATOM 9445 O O . GLU B 1 349 ? 7.668 10.711 31.719 1 96.81 349 GLU B O 1
ATOM 9450 N N . VAL B 1 350 ? 9.141 11.469 30.297 1 97.5 350 VAL B N 1
ATOM 9451 C CA . VAL B 1 350 ? 8.156 11.609 29.234 1 97.5 350 VAL B CA 1
ATOM 9452 C C . VAL B 1 350 ? 7.73 10.227 28.734 1 97.5 350 VAL B C 1
ATOM 9454 O O . VAL B 1 350 ? 8.57 9.344 28.562 1 97.5 350 VAL B O 1
ATOM 9457 N N . GLU B 1 351 ? 6.473 9.992 28.625 1 96.75 351 GLU B N 1
ATOM 9458 C CA . GLU B 1 351 ? 5.895 8.773 28.078 1 96.75 351 GLU B CA 1
ATOM 9459 C C . GLU B 1 351 ? 4.938 9.094 26.922 1 96.75 351 GLU B C 1
ATOM 9461 O O . GLU B 1 351 ? 4.492 10.234 26.781 1 96.75 351 GLU B O 1
ATOM 9466 N N . PRO B 1 352 ? 4.68 8.102 26.031 1 97 352 PRO B N 1
ATOM 9467 C CA . PRO B 1 352 ? 3.705 8.344 24.969 1 97 352 PRO B CA 1
ATOM 9468 C C . PRO B 1 352 ? 2.363 8.844 25.5 1 97 352 PRO B C 1
ATOM 9470 O O . PRO B 1 352 ? 1.864 8.344 26.5 1 97 352 PRO B O 1
ATOM 9473 N N . ALA B 1 353 ? 1.845 9.883 24.828 1 98 353 ALA B N 1
ATOM 9474 C CA . ALA B 1 353 ? 0.642 10.539 25.328 1 98 353 ALA B CA 1
ATOM 9475 C C . ALA B 1 353 ? -0.14 11.188 24.188 1 98 353 ALA B C 1
ATOM 9477 O O . ALA B 1 353 ? 0.332 11.234 23.047 1 98 353 ALA B O 1
ATOM 9478 N N . ILE B 1 354 ? -1.311 11.562 24.422 1 98.25 354 ILE B N 1
ATOM 9479 C CA . ILE B 1 354 ? -2.156 12.406 23.578 1 98.25 354 ILE B CA 1
ATOM 9480 C C . ILE B 1 354 ? -2.723 13.562 24.391 1 98.25 354 ILE B C 1
ATOM 9482 O O . ILE B 1 354 ? -2.508 13.625 25.609 1 98.25 354 ILE B O 1
ATOM 9486 N N . ALA B 1 355 ? -3.334 14.516 23.719 1 98.06 355 ALA B N 1
ATOM 9487 C CA . ALA B 1 355 ? -3.926 15.633 24.453 1 98.06 355 ALA B CA 1
ATOM 9488 C C . ALA B 1 355 ? -5.34 15.922 23.969 1 98.06 355 ALA B C 1
ATOM 9490 O O . ALA B 1 355 ? -5.586 15.977 22.75 1 98.06 355 ALA B O 1
ATOM 9491 N N . GLY B 1 356 ? -6.277 16.094 24.766 1 95.81 356 GLY B N 1
ATOM 9492 C CA . GLY B 1 356 ? -7.66 16.391 24.422 1 95.81 356 GLY B CA 1
ATOM 9493 C C . GLY B 1 356 ? -8.641 16 25.516 1 95.81 356 GLY B C 1
ATOM 9494 O O . GLY B 1 356 ? -8.234 15.672 26.641 1 95.81 356 GLY B O 1
ATOM 9495 N N . PRO B 1 357 ? -9.844 16.094 25.219 1 94.62 357 PRO B N 1
ATOM 9496 C CA . PRO B 1 357 ? -10.422 16.25 23.875 1 94.62 357 PRO B CA 1
ATOM 9497 C C . PRO B 1 357 ? -10.672 17.703 23.516 1 94.62 357 PRO B C 1
ATOM 9499 O O . PRO B 1 357 ? -11.062 18 22.391 1 94.62 357 PRO B O 1
ATOM 9502 N N . LYS B 1 358 ? -10.352 18.766 24.328 1 91.94 358 LYS B N 1
ATOM 9503 C CA . LYS B 1 358 ? -10.844 20.125 24.078 1 91.94 358 LYS B CA 1
ATOM 9504 C C . LYS B 1 358 ? -9.711 21.141 24.109 1 91.94 358 LYS B C 1
ATOM 9506 O O . LYS B 1 358 ? -9.836 22.234 23.562 1 91.94 358 LYS B O 1
ATOM 9511 N N . ASN B 1 359 ? -8.656 20.75 24.812 1 91.88 359 ASN B N 1
ATOM 9512 C CA . ASN B 1 359 ? -7.562 21.703 24.938 1 91.88 359 ASN B CA 1
ATOM 9513 C C . ASN B 1 359 ? -6.203 21.031 24.75 1 91.88 359 ASN B C 1
ATOM 9515 O O . ASN B 1 359 ? -6.027 19.859 25.109 1 91.88 359 ASN B O 1
ATOM 9519 N N . PRO B 1 360 ? -5.25 21.734 24.297 1 94.19 360 PRO B N 1
ATOM 9520 C CA . PRO B 1 360 ? -3.926 21.172 24.031 1 94.19 360 PRO B CA 1
ATOM 9521 C C . PRO B 1 360 ? -3.176 20.797 25.312 1 94.19 360 PRO B C 1
ATOM 9523 O O . PRO B 1 360 ? -2.264 19.969 25.281 1 94.19 360 PRO B O 1
ATOM 9526 N N . ASP B 1 361 ? -3.477 21.422 26.422 1 93.44 361 ASP B N 1
ATOM 9527 C CA . ASP B 1 361 ? -2.734 21.172 27.656 1 93.44 361 ASP B CA 1
ATOM 9528 C C . ASP B 1 361 ? -3.369 20.047 28.469 1 93.44 361 ASP B C 1
ATOM 9530 O O . ASP B 1 361 ? -2.879 19.688 29.531 1 93.44 361 ASP B O 1
ATOM 9534 N N . GLU B 1 362 ? -4.457 19.469 27.891 1 95.19 362 GLU B N 1
ATOM 9535 C CA . GLU B 1 362 ? -5.074 18.297 28.516 1 95.19 362 GLU B CA 1
ATOM 9536 C C . GLU B 1 362 ? -4.367 17.016 28.109 1 95.19 362 GLU B C 1
ATOM 9538 O O . GLU B 1 362 ? -4.949 16.172 27.422 1 95.19 362 GLU B O 1
ATOM 9543 N N . ARG B 1 363 ? -3.152 16.859 28.656 1 97.62 363 ARG B N 1
ATOM 9544 C CA . ARG B 1 363 ? -2.33 15.695 28.312 1 97.62 363 ARG B CA 1
ATOM 9545 C C . ARG B 1 363 ? -2.844 14.438 29 1 97.62 363 ARG B C 1
ATOM 9547 O O . ARG B 1 363 ? -3.203 14.477 30.188 1 97.62 363 ARG B O 1
ATOM 9554 N N . VAL B 1 364 ? -2.949 13.367 28.297 1 97.69 364 VAL B N 1
ATOM 9555 C CA . VAL B 1 364 ? -3.354 12.055 28.797 1 97.69 364 VAL B CA 1
ATOM 9556 C C . VAL B 1 364 ? -2.33 11.008 28.391 1 97.69 364 VAL B C 1
ATOM 9558 O O . VAL B 1 364 ? -2.158 10.727 27.188 1 97.69 364 VAL B O 1
ATOM 9561 N N . PRO B 1 365 ? -1.615 10.438 29.438 1 97.38 365 PRO B N 1
ATOM 9562 C CA . PRO B 1 365 ? -0.778 9.289 29.062 1 97.38 365 PRO B CA 1
ATOM 9563 C C . PRO B 1 365 ? -1.559 8.211 28.328 1 97.38 365 PRO B C 1
ATOM 9565 O O . PRO B 1 365 ? -2.697 7.902 28.688 1 97.38 365 PRO B O 1
ATOM 9568 N N . LEU B 1 366 ? -0.969 7.703 27.281 1 97.25 366 LEU B N 1
ATOM 9569 C CA . LEU B 1 366 ? -1.646 6.738 26.422 1 97.25 366 LEU B CA 1
ATOM 9570 C C . LEU B 1 366 ? -2.215 5.586 27.234 1 97.25 366 LEU B C 1
ATOM 9572 O O . LEU B 1 366 ? -3.299 5.082 26.938 1 97.25 366 LEU B O 1
ATOM 9576 N N . LYS B 1 367 ? -1.527 5.121 28.266 1 95.44 367 LYS B N 1
ATOM 9577 C CA . LYS B 1 367 ? -1.927 3.996 29.109 1 95.44 367 LYS B CA 1
ATOM 9578 C C . LYS B 1 367 ? -3.201 4.312 29.891 1 95.44 367 LYS B C 1
ATOM 9580 O O . LYS B 1 367 ? -3.914 3.404 30.312 1 95.44 367 LYS B O 1
ATOM 9585 N N . ASP B 1 368 ? -3.533 5.605 30.031 1 96.12 368 ASP B N 1
ATOM 9586 C CA . ASP B 1 368 ? -4.676 6.027 30.844 1 96.12 368 ASP B CA 1
ATOM 9587 C C . ASP B 1 368 ? -5.828 6.5 29.953 1 96.12 368 ASP B C 1
ATOM 9589 O O . ASP B 1 368 ? -6.871 6.926 30.453 1 96.12 368 ASP B O 1
ATOM 9593 N N . LEU B 1 369 ? -5.652 6.465 28.688 1 96.62 369 LEU B N 1
ATOM 9594 C CA . LEU B 1 369 ? -6.621 7.031 27.75 1 96.62 369 LEU B CA 1
ATOM 9595 C C . LEU B 1 369 ? -7.988 6.375 27.922 1 96.62 369 LEU B C 1
ATOM 9597 O O . LEU B 1 369 ? -9.008 7.066 27.984 1 96.62 369 LEU B O 1
ATOM 9601 N N . LYS B 1 370 ? -8.023 5.07 27.969 1 95.62 370 LYS B N 1
ATOM 9602 C CA . LYS B 1 370 ? -9.273 4.332 28.062 1 95.62 370 LYS B CA 1
ATOM 9603 C C . LYS B 1 370 ? -10.055 4.727 29.312 1 95.62 370 LYS B C 1
ATOM 9605 O O . LYS B 1 370 ? -11.281 4.75 29.297 1 95.62 370 LYS B O 1
ATOM 9610 N N . LYS B 1 371 ? -9.352 5.145 30.406 1 95.12 371 LYS B N 1
ATOM 9611 C CA . LYS B 1 371 ? -9.961 5.523 31.672 1 95.12 371 LYS B CA 1
ATOM 9612 C C . LYS B 1 371 ? -10.828 6.766 31.516 1 95.12 371 LYS B C 1
ATOM 9614 O O . LYS B 1 371 ? -11.789 6.953 32.281 1 95.12 371 LYS B O 1
ATOM 9619 N N . LEU B 1 372 ? -10.5 7.578 30.562 1 94.5 372 LEU B N 1
ATOM 9620 C CA . LEU B 1 372 ? -11.25 8.805 30.328 1 94.5 372 LEU B CA 1
ATOM 9621 C C . LEU B 1 372 ? -12.688 8.5 29.938 1 94.5 372 LEU B C 1
ATOM 9623 O O . LEU B 1 372 ? -13.578 9.336 30.094 1 94.5 372 LEU B O 1
ATOM 9627 N N . PHE B 1 373 ? -12.945 7.258 29.422 1 94.31 373 PHE B N 1
ATOM 9628 C CA . PHE B 1 373 ? -14.25 6.949 28.844 1 94.31 373 PHE B CA 1
ATOM 9629 C C . PHE B 1 373 ? -14.938 5.828 29.609 1 94.31 373 PHE B C 1
ATOM 9631 O O . PHE B 1 373 ? -15.922 5.254 29.141 1 94.31 373 PHE B O 1
ATOM 9638 N N . GLN B 1 374 ? -14.461 5.469 30.703 1 88.06 374 GLN B N 1
ATOM 9639 C CA . GLN B 1 374 ? -14.961 4.348 31.484 1 88.06 374 GLN B CA 1
ATOM 9640 C C . GLN B 1 374 ? -16.391 4.605 31.984 1 88.06 374 GLN B C 1
ATOM 9642 O O . GLN B 1 374 ? -17.172 3.67 32.156 1 88.06 374 GLN B O 1
ATOM 9647 N N . GLU B 1 375 ? -16.719 5.777 32.094 1 79.75 375 GLU B N 1
ATOM 9648 C CA . GLU B 1 375 ? -18.016 6.109 32.656 1 79.75 375 GLU B CA 1
ATOM 9649 C C . GLU B 1 375 ? -19.109 6.117 31.594 1 79.75 375 GLU B C 1
ATOM 9651 O O . GLU B 1 375 ? -20.297 6.16 31.906 1 79.75 375 GLU B O 1
ATOM 9656 N N . LYS B 1 376 ? -18.734 5.988 30.469 1 77.81 376 LYS B N 1
ATOM 9657 C CA . LYS B 1 376 ? -19.75 5.977 29.406 1 77.81 376 LYS B CA 1
ATOM 9658 C C . LYS B 1 376 ? -20.375 4.594 29.281 1 77.81 376 LYS B C 1
ATOM 9660 O O . LYS B 1 376 ? -19.859 3.734 28.562 1 77.81 376 LYS B O 1
ATOM 9665 N N . LYS B 1 377 ? -21.531 4.223 29.969 1 68.44 377 LYS B N 1
ATOM 9666 C CA . LYS B 1 377 ? -22.172 2.918 30 1 68.44 377 LYS B CA 1
ATOM 9667 C C . LYS B 1 377 ? -23.172 2.762 28.859 1 68.44 377 LYS B C 1
ATOM 9669 O O . LYS B 1 377 ? -23.25 1.704 28.234 1 68.44 377 LYS B O 1
ATOM 9674 N N . ASP B 1 378 ? -23.812 3.84 28.562 1 84 378 ASP B N 1
ATOM 9675 C CA . ASP B 1 378 ? -24.844 3.723 27.531 1 84 378 ASP B CA 1
ATOM 9676 C C . ASP B 1 378 ? -24.328 4.207 26.188 1 84 378 ASP B C 1
ATOM 9678 O O . ASP B 1 378 ? -24.5 5.375 25.828 1 84 378 ASP B O 1
ATOM 9682 N N . LYS B 1 379 ? -23.812 3.213 25.453 1 88.94 379 LYS B N 1
ATOM 9683 C CA . LYS B 1 379 ? -23.266 3.541 24.125 1 88.94 379 LYS B CA 1
ATOM 9684 C C . LYS B 1 379 ? -24.312 3.336 23.031 1 88.94 379 LYS B C 1
ATOM 9686 O O . LYS B 1 379 ? -24.891 2.254 22.922 1 88.94 379 LYS B O 1
ATOM 9691 N N . LYS B 1 380 ? -24.422 4.43 22.312 1 94.56 380 LYS B N 1
ATOM 9692 C CA . LYS B 1 380 ? -25.344 4.387 21.172 1 94.56 380 LYS B CA 1
ATOM 9693 C C . LYS B 1 380 ? -24.641 3.818 19.938 1 94.56 380 LYS B C 1
ATOM 9695 O O . LYS B 1 380 ? -23.422 3.898 19.812 1 94.56 380 LYS B O 1
ATOM 9700 N N . LYS B 1 381 ? -25.453 3.113 19.094 1 94.69 381 LYS B N 1
ATOM 9701 C CA . LYS B 1 381 ? -24.938 2.521 17.859 1 94.69 381 LYS B CA 1
ATOM 9702 C C . LYS B 1 381 ? -25.766 2.947 16.656 1 94.69 381 LYS B C 1
ATOM 9704 O O . LYS B 1 381 ? -26.984 2.904 16.688 1 94.69 381 LYS B O 1
ATOM 9709 N N . GLY B 1 382 ? -24.984 3.482 15.672 1 96 382 GLY B N 1
ATOM 9710 C CA . GLY B 1 382 ? -25.625 3.742 14.383 1 96 382 GLY B CA 1
ATOM 9711 C C . GLY B 1 382 ? -25.5 2.582 13.414 1 96 382 GLY B C 1
ATOM 9712 O O . GLY B 1 382 ? -25.312 1.437 13.828 1 96 382 GLY B O 1
ATOM 9713 N N . SER B 1 383 ? -25.719 2.85 12.141 1 94.31 383 SER B N 1
ATOM 9714 C CA . SER B 1 383 ? -25.641 1.828 11.102 1 94.31 383 SER B CA 1
ATOM 9715 C C . SER B 1 383 ? -24.188 1.593 10.664 1 94.31 383 SER B C 1
ATOM 9717 O O . SER B 1 383 ? -23.828 0.487 10.258 1 94.31 383 SER B O 1
ATOM 9719 N N . LEU B 1 384 ? -23.359 2.635 10.797 1 95.31 384 LEU B N 1
ATOM 9720 C CA . LEU B 1 384 ? -22 2.557 10.258 1 95.31 384 LEU B CA 1
ATOM 9721 C C . LEU B 1 384 ? -20.969 2.748 11.367 1 95.31 384 LEU B C 1
ATOM 9723 O O . LEU B 1 384 ? -19.875 2.164 11.312 1 95.31 384 LEU B O 1
ATOM 9727 N N . VAL B 1 385 ? -21.297 3.631 12.352 1 97.62 385 VAL B N 1
ATOM 9728 C CA . VAL B 1 385 ? -20.375 3.922 13.438 1 97.62 385 VAL B CA 1
ATOM 9729 C C . VAL B 1 385 ? -21.125 3.924 14.766 1 97.62 385 VAL B C 1
ATOM 9731 O O . VAL B 1 385 ? -22.344 3.803 14.797 1 97.62 385 VAL B O 1
ATOM 9734 N N . LYS B 1 386 ? -20.422 3.977 15.883 1 97.69 386 LYS B N 1
ATOM 9735 C CA . LYS B 1 386 ? -20.984 3.98 17.219 1 97.69 386 LYS B CA 1
ATOM 9736 C C . LYS B 1 386 ? -20.281 4.992 18.125 1 97.69 386 LYS B C 1
ATOM 9738 O O . LYS B 1 386 ? -19.312 5.633 17.688 1 97.69 386 LYS B O 1
ATOM 9743 N N . ASP B 1 387 ? -20.766 5.18 19.297 1 97.75 387 ASP B N 1
ATOM 9744 C CA . ASP B 1 387 ? -20.125 6.059 20.281 1 97.75 387 ASP B CA 1
ATOM 9745 C C . ASP B 1 387 ? -18.672 5.676 20.5 1 97.75 387 ASP B C 1
ATOM 9747 O O . ASP B 1 387 ? -18.328 4.488 20.562 1 97.75 387 ASP B O 1
ATOM 9751 N N . LEU B 1 388 ? -17.828 6.707 20.531 1 98.06 388 LEU B N 1
ATOM 9752 C CA . LEU B 1 388 ? -16.406 6.613 20.875 1 98.06 388 LEU B CA 1
ATOM 9753 C C . LEU B 1 388 ? -15.586 6.148 19.688 1 98.06 388 LEU B C 1
ATOM 9755 O O . LEU B 1 388 ? -14.375 5.953 19.797 1 98.06 388 LEU B O 1
ATOM 9759 N N . ASP B 1 389 ? -16.266 6.082 18.484 1 98.31 389 ASP B N 1
ATOM 9760 C CA . ASP B 1 389 ? -15.508 5.82 17.266 1 98.31 389 ASP B CA 1
ATOM 9761 C C . ASP B 1 389 ? -14.695 7.043 16.844 1 98.31 389 ASP B C 1
ATOM 9763 O O . ASP B 1 389 ? -15.094 8.18 17.109 1 98.31 389 ASP B O 1
ATOM 9767 N N . VAL B 1 390 ? -13.539 6.758 16.344 1 98.69 390 VAL B N 1
ATOM 9768 C CA . VAL B 1 390 ? -12.766 7.777 15.641 1 98.69 390 VAL B CA 1
ATOM 9769 C C . VAL B 1 390 ? -13.188 7.844 14.18 1 98.69 390 VAL B C 1
ATOM 9771 O O . VAL B 1 390 ? -13.078 6.852 13.453 1 98.69 390 VAL B O 1
ATOM 9774 N N . VAL B 1 391 ? -13.695 9.016 13.719 1 98.5 391 VAL B N 1
ATOM 9775 C CA . VAL B 1 391 ? -14.234 9.07 12.359 1 98.5 391 VAL B CA 1
ATOM 9776 C C . VAL B 1 391 ? -13.367 9.984 11.492 1 98.5 391 VAL B C 1
ATOM 9778 O O . VAL B 1 391 ? -13.578 10.078 10.281 1 98.5 391 VAL B O 1
ATOM 9781 N N . LEU B 1 392 ? -12.375 10.617 12.117 1 98.5 392 LEU B N 1
ATOM 9782 C CA . LEU B 1 392 ? -11.477 11.508 11.398 1 98.5 392 LEU B CA 1
ATOM 9783 C C . LEU B 1 392 ? -10.055 11.414 11.953 1 98.5 392 LEU B C 1
ATOM 9785 O O . LEU B 1 392 ? -9.852 11.531 13.164 1 98.5 392 LEU B O 1
ATOM 9789 N N . THR B 1 393 ? -9.109 11.094 11.148 1 98.62 393 THR B N 1
ATOM 9790 C CA . THR B 1 393 ? -7.688 11.148 11.477 1 98.62 393 THR B CA 1
ATOM 9791 C C . THR B 1 393 ? -6.922 11.969 10.445 1 98.62 393 THR B C 1
ATOM 9793 O O . THR B 1 393 ? -7.172 11.844 9.242 1 98.62 393 THR B O 1
ATOM 9796 N N . ALA B 1 394 ? -6.078 12.859 10.859 1 98.56 394 ALA B N 1
ATOM 9797 C CA . ALA B 1 394 ? -5.367 13.727 9.93 1 98.56 394 ALA B CA 1
ATOM 9798 C C . ALA B 1 394 ? -3.936 13.984 10.398 1 98.56 394 ALA B C 1
ATOM 9800 O O . ALA B 1 394 ? -3.715 14.414 11.531 1 98.56 394 ALA B O 1
ATOM 9801 N N . ILE B 1 395 ? -2.986 13.586 9.586 1 98.44 395 ILE B N 1
ATOM 9802 C CA . ILE B 1 395 ? -1.633 14.109 9.734 1 98.44 395 ILE B CA 1
ATOM 9803 C C . ILE B 1 395 ? -1.565 15.531 9.172 1 98.44 395 ILE B C 1
ATOM 9805 O O . ILE B 1 395 ? -1.62 15.727 7.957 1 98.44 395 ILE B O 1
ATOM 9809 N N . THR B 1 396 ? -1.47 16.5 10.062 1 96.94 396 THR B N 1
ATOM 9810 C CA . THR B 1 396 ? -1.675 17.891 9.672 1 96.94 396 THR B CA 1
ATOM 9811 C C . THR B 1 396 ? -0.899 18.828 10.594 1 96.94 396 THR B C 1
ATOM 9813 O O . THR B 1 396 ? -0.271 18.391 11.555 1 96.94 396 THR B O 1
ATOM 9816 N N . SER B 1 397 ? -0.771 20.016 10.172 1 92.81 397 SER B N 1
ATOM 9817 C CA . SER B 1 397 ? -0.308 21.125 10.992 1 92.81 397 SER B CA 1
ATOM 9818 C C . SER B 1 397 ? 1.192 21.359 10.836 1 92.81 397 SER B C 1
ATOM 9820 O O . SER B 1 397 ? 1.915 20.453 10.406 1 92.81 397 SER B O 1
ATOM 9822 N N . CYS B 1 398 ? 1.617 22.406 11.18 1 93.88 398 CYS B N 1
ATOM 9823 C CA . CYS B 1 398 ? 3.02 22.812 11.141 1 93.88 398 CYS B CA 1
ATOM 9824 C C . CYS B 1 398 ? 3.812 22.141 12.258 1 93.88 398 CYS B C 1
ATOM 9826 O O . CYS B 1 398 ? 5.039 22.047 12.18 1 93.88 398 CYS B O 1
ATOM 9828 N N . THR B 1 399 ? 3.184 21.625 13.258 1 93 399 THR B N 1
ATOM 9829 C CA . THR B 1 399 ? 3.861 21.125 14.445 1 93 399 THR B CA 1
ATOM 9830 C C . THR B 1 399 ? 4.574 19.812 14.141 1 93 399 THR B C 1
ATOM 9832 O O . THR B 1 399 ? 5.699 19.594 14.594 1 93 399 THR B O 1
ATOM 9835 N N . ASN B 1 400 ? 3.932 19.031 13.344 1 91.12 400 ASN B N 1
ATOM 9836 C CA . ASN B 1 400 ? 4.414 17.656 13.289 1 91.12 400 ASN B CA 1
ATOM 9837 C C . ASN B 1 400 ? 4.676 17.203 11.852 1 91.12 400 ASN B C 1
ATOM 9839 O O . ASN B 1 400 ? 5.336 16.188 11.625 1 91.12 400 ASN B O 1
ATOM 9843 N N . THR B 1 401 ? 4.312 17.859 10.906 1 90.44 401 THR B N 1
ATOM 9844 C CA . THR B 1 401 ? 4.254 17.297 9.555 1 90.44 401 THR B CA 1
ATOM 9845 C C . THR B 1 401 ? 5.531 17.609 8.789 1 90.44 401 THR B C 1
ATOM 9847 O O . THR B 1 401 ? 5.598 17.406 7.57 1 90.44 401 THR B O 1
ATOM 9850 N N . SER B 1 402 ? 6.484 18.156 9.438 1 88.62 402 SER B N 1
ATOM 9851 C CA . SER B 1 402 ? 7.746 18.391 8.742 1 88.62 402 SER B CA 1
ATOM 9852 C C . SER B 1 402 ? 8.93 17.891 9.555 1 88.62 402 SER B C 1
ATOM 9854 O O . SER B 1 402 ? 10.086 18.125 9.203 1 88.62 402 SER B O 1
ATOM 9856 N N . ASN B 1 403 ? 8.602 17.312 10.648 1 94.69 403 ASN B N 1
ATOM 9857 C CA . ASN B 1 403 ? 9.633 16.625 11.422 1 94.69 403 ASN B CA 1
ATOM 9858 C C . ASN B 1 403 ? 9.867 15.211 10.906 1 94.69 403 ASN B C 1
ATOM 9860 O O . ASN B 1 403 ? 9.008 14.344 11.047 1 94.69 403 ASN B O 1
ATOM 9864 N N . PRO B 1 404 ? 11.055 15.008 10.336 1 95.25 404 PRO B N 1
ATOM 9865 C CA . PRO B 1 404 ? 11.297 13.695 9.719 1 95.25 404 PRO B CA 1
ATOM 9866 C C . PRO B 1 404 ? 11.117 12.539 10.703 1 95.25 404 PRO B C 1
ATOM 9868 O O . PRO B 1 404 ? 10.688 11.453 10.32 1 95.25 404 PRO B O 1
ATOM 9871 N N . THR B 1 405 ? 11.367 12.75 11.977 1 95.44 405 THR B N 1
ATOM 9872 C CA . THR B 1 405 ? 11.281 11.688 12.977 1 95.44 405 THR B CA 1
ATOM 9873 C C . THR B 1 405 ? 9.867 11.109 13.023 1 95.44 405 THR B C 1
ATOM 9875 O O . THR B 1 405 ? 9.688 9.891 12.961 1 95.44 405 THR B O 1
ATOM 9878 N N . VAL B 1 406 ? 8.922 11.906 13.078 1 97.25 406 VAL B N 1
ATOM 9879 C CA . VAL B 1 406 ? 7.562 11.406 13.266 1 97.25 406 VAL B CA 1
ATOM 9880 C C . VAL B 1 406 ? 6.953 11.047 11.914 1 97.25 406 VAL B C 1
ATOM 9882 O O . VAL B 1 406 ? 6.074 10.188 11.836 1 97.25 406 VAL B O 1
ATOM 9885 N N . MET B 1 407 ? 7.359 11.727 10.844 1 97.81 407 MET B N 1
ATOM 9886 C CA . MET B 1 407 ? 6.801 11.414 9.531 1 97.81 407 MET B CA 1
ATOM 9887 C C . MET B 1 407 ? 7.332 10.078 9.016 1 97.81 407 MET B C 1
ATOM 9889 O O . MET B 1 407 ? 6.574 9.266 8.477 1 97.81 407 MET B O 1
ATOM 9893 N N . ILE B 1 408 ? 8.641 9.891 9.156 1 97.62 408 ILE B N 1
ATOM 9894 C CA . ILE B 1 408 ? 9.219 8.594 8.82 1 97.62 408 ILE B CA 1
ATOM 9895 C C . ILE B 1 408 ? 8.648 7.516 9.727 1 97.62 408 ILE B C 1
ATOM 9897 O O . ILE B 1 408 ? 8.328 6.418 9.273 1 97.62 408 ILE B O 1
ATOM 9901 N N . GLY B 1 409 ? 8.539 7.887 11.047 1 98 409 GLY B N 1
ATOM 9902 C CA . GLY B 1 409 ? 7.91 6.961 11.977 1 98 409 GLY B CA 1
ATOM 9903 C C . GLY B 1 409 ? 6.52 6.535 11.547 1 98 409 GLY B C 1
ATOM 9904 O O . GLY B 1 409 ? 6.172 5.355 11.633 1 98 409 GLY B O 1
ATOM 9905 N N . ALA B 1 410 ? 5.711 7.469 11.109 1 98.56 410 ALA B N 1
ATOM 9906 C CA . ALA B 1 410 ? 4.367 7.172 10.617 1 98.56 410 ALA B CA 1
ATOM 9907 C C . ALA B 1 410 ? 4.418 6.242 9.406 1 98.56 410 ALA B C 1
ATOM 9909 O O . ALA B 1 410 ? 3.607 5.324 9.289 1 98.56 410 ALA B O 1
ATOM 9910 N N . GLY B 1 411 ? 5.375 6.543 8.492 1 98.44 411 GLY B N 1
ATOM 9911 C CA . GLY B 1 411 ? 5.57 5.684 7.34 1 98.44 411 GLY B CA 1
ATOM 9912 C C . GLY B 1 411 ? 5.934 4.258 7.707 1 98.44 411 GLY B C 1
ATOM 9913 O O . GLY B 1 411 ? 5.406 3.307 7.125 1 98.44 411 GLY B O 1
ATOM 9914 N N . ILE B 1 412 ? 6.844 4.086 8.656 1 98.56 412 ILE B N 1
ATOM 9915 C CA . ILE B 1 412 ? 7.281 2.764 9.094 1 98.56 412 ILE B CA 1
ATOM 9916 C C . ILE B 1 412 ? 6.117 2.021 9.742 1 98.56 412 ILE B C 1
ATOM 9918 O O . ILE B 1 412 ? 5.914 0.83 9.492 1 98.56 412 ILE B O 1
ATOM 9922 N N . LEU B 1 413 ? 5.34 2.738 10.609 1 98.75 413 LEU B N 1
ATOM 9923 C CA . LEU B 1 413 ? 4.168 2.107 11.211 1 98.75 413 LEU B CA 1
ATOM 9924 C C . LEU B 1 413 ? 3.207 1.615 10.133 1 98.75 413 LEU B C 1
ATOM 9926 O O . LEU B 1 413 ? 2.68 0.505 10.227 1 98.75 413 LEU B O 1
ATOM 9930 N N . ALA B 1 414 ? 2.967 2.459 9.141 1 98.81 414 ALA B N 1
ATOM 9931 C CA . ALA B 1 414 ? 2.08 2.084 8.047 1 98.81 414 ALA B CA 1
ATOM 9932 C C . ALA B 1 414 ? 2.596 0.844 7.32 1 98.81 414 ALA B C 1
ATOM 9934 O O . ALA B 1 414 ? 1.826 -0.066 7.004 1 98.81 414 ALA B O 1
ATOM 9935 N N . LYS B 1 415 ? 3.877 0.829 6.973 1 98.5 415 LYS B N 1
ATOM 9936 C CA . LYS B 1 415 ? 4.508 -0.313 6.316 1 98.5 415 LYS B CA 1
ATOM 9937 C C . LYS B 1 415 ? 4.305 -1.592 7.121 1 98.5 415 LYS B C 1
ATOM 9939 O O . LYS B 1 415 ? 3.885 -2.615 6.578 1 98.5 415 LYS B O 1
ATOM 9944 N N . LYS B 1 416 ? 4.578 -1.539 8.391 1 98.56 416 LYS B N 1
ATOM 9945 C CA . LYS B 1 416 ? 4.434 -2.707 9.258 1 98.56 416 LYS B CA 1
ATOM 9946 C C . LYS B 1 416 ? 2.973 -3.139 9.359 1 98.56 416 LYS B C 1
ATOM 9948 O O . LYS B 1 416 ? 2.678 -4.332 9.445 1 98.56 416 LYS B O 1
ATOM 9953 N N . ALA B 1 417 ? 2.059 -2.156 9.438 1 98.75 417 ALA B N 1
ATOM 9954 C CA . ALA B 1 417 ? 0.636 -2.484 9.453 1 98.75 417 ALA B CA 1
ATOM 9955 C C . ALA B 1 417 ? 0.246 -3.303 8.227 1 98.75 417 ALA B C 1
ATOM 9957 O O . ALA B 1 417 ? -0.429 -4.328 8.344 1 98.75 417 ALA B O 1
ATOM 9958 N N . ILE B 1 418 ? 0.708 -2.865 7.031 1 98.31 418 ILE B N 1
ATOM 9959 C CA . ILE B 1 418 ? 0.419 -3.562 5.785 1 98.31 418 ILE B CA 1
ATOM 9960 C C . ILE B 1 418 ? 1.095 -4.934 5.793 1 98.31 418 ILE B C 1
ATOM 9962 O O . ILE B 1 418 ? 0.524 -5.914 5.312 1 98.31 418 ILE B O 1
ATOM 9966 N N . GLN B 1 419 ? 2.287 -5 6.32 1 98.12 419 GLN B N 1
ATOM 9967 C CA . GLN B 1 419 ? 3.008 -6.266 6.418 1 98.12 419 GLN B CA 1
ATOM 9968 C C . GLN B 1 419 ? 2.252 -7.266 7.289 1 98.12 419 GLN B C 1
ATOM 9970 O O . GLN B 1 419 ? 2.34 -8.477 7.07 1 98.12 419 GLN B O 1
ATOM 9975 N N . HIS B 1 420 ? 1.463 -6.781 8.242 1 98.12 420 HIS B N 1
ATOM 9976 C CA . HIS B 1 420 ? 0.654 -7.637 9.102 1 98.12 420 HIS B CA 1
ATOM 9977 C C . HIS B 1 420 ? -0.753 -7.812 8.539 1 98.12 420 HIS B C 1
ATOM 9979 O O . HIS B 1 420 ? -1.602 -8.453 9.172 1 98.12 420 HIS B O 1
ATOM 9985 N N . GLY B 1 421 ? -1.046 -7.176 7.461 1 97 421 GLY B N 1
ATOM 9986 C CA . GLY B 1 421 ? -2.301 -7.367 6.754 1 97 421 GLY B CA 1
ATOM 9987 C C . GLY B 1 421 ? -3.453 -6.586 7.355 1 97 421 GLY B C 1
ATOM 9988 O O . GLY B 1 421 ? -4.617 -6.957 7.195 1 97 421 GLY B O 1
ATOM 9989 N N . ILE B 1 422 ? -3.176 -5.598 8.148 1 96.5 422 ILE B N 1
ATOM 9990 C CA . ILE B 1 422 ? -4.27 -4.82 8.719 1 96.5 422 ILE B CA 1
ATOM 9991 C C . ILE B 1 422 ? -4.391 -3.482 7.992 1 96.5 422 ILE B C 1
ATOM 9993 O O . ILE B 1 422 ? -3.439 -3.029 7.352 1 96.5 422 ILE B O 1
ATOM 9997 N N . ARG B 1 423 ? -5.609 -2.803 7.992 1 95.81 423 ARG B N 1
ATOM 9998 C CA . ARG B 1 423 ? -5.953 -1.597 7.246 1 95.81 423 ARG B CA 1
ATOM 9999 C C . ARG B 1 423 ? -6.727 -0.614 8.117 1 95.81 423 ARG B C 1
ATOM 10001 O O . ARG B 1 423 ? -7.324 -1.005 9.125 1 95.81 423 ARG B O 1
ATOM 10008 N N . SER B 1 424 ? -6.648 0.721 7.742 1 98.06 424 SER B N 1
ATOM 10009 C CA . SER B 1 424 ? -7.508 1.706 8.391 1 98.06 424 SER B CA 1
ATOM 10010 C C . SER B 1 424 ? -8.977 1.334 8.258 1 98.06 424 SER B C 1
ATOM 10012 O O . SER B 1 424 ? -9.383 0.74 7.262 1 98.06 424 SER B O 1
ATOM 10014 N N . LYS B 1 425 ? -9.766 1.657 9.336 1 97.44 425 LYS B N 1
ATOM 10015 C CA . LYS B 1 425 ? -11.203 1.419 9.242 1 97.44 425 LYS B CA 1
ATOM 10016 C C . LYS B 1 425 ? -11.828 2.258 8.125 1 97.44 425 LYS B C 1
ATOM 10018 O O . LYS B 1 425 ? -11.445 3.41 7.918 1 97.44 425 LYS B O 1
ATOM 10023 N N . SER B 1 426 ? -12.844 1.729 7.402 1 93.69 426 SER B N 1
ATOM 10024 C CA . SER B 1 426 ? -13.391 2.332 6.191 1 93.69 426 SER B CA 1
ATOM 10025 C C . SER B 1 426 ? -14.164 3.607 6.512 1 93.69 426 SER B C 1
ATOM 10027 O O . SER B 1 426 ? -14.328 4.473 5.645 1 93.69 426 SER B O 1
ATOM 10029 N N . TYR B 1 427 ? -14.641 3.742 7.762 1 96.19 427 TYR B N 1
ATOM 10030 C CA . TYR B 1 427 ? -15.477 4.891 8.102 1 96.19 427 TYR B CA 1
ATOM 10031 C C . TYR B 1 427 ? -14.625 6.062 8.578 1 96.19 427 TYR B C 1
ATOM 10033 O O . TYR B 1 427 ? -15.141 7.148 8.844 1 96.19 427 TYR B O 1
ATOM 10041 N N . VAL B 1 428 ? -13.281 5.879 8.664 1 98 428 VAL B N 1
ATOM 10042 C CA . VAL B 1 428 ? -12.391 6.941 9.117 1 98 428 VAL B CA 1
ATOM 10043 C C . VAL B 1 428 ? -11.938 7.781 7.926 1 98 428 VAL B C 1
ATOM 10045 O O . VAL B 1 428 ? -11.375 7.258 6.965 1 98 428 VAL B O 1
ATOM 10048 N N . LYS B 1 429 ? -12.203 9.055 7.914 1 98.12 429 LYS B N 1
ATOM 10049 C CA . LYS B 1 429 ? -11.617 9.977 6.945 1 98.12 429 LYS B CA 1
ATOM 10050 C C . LYS B 1 429 ? -10.133 10.219 7.246 1 98.12 429 LYS B C 1
ATOM 10052 O O . LYS B 1 429 ? -9.789 10.75 8.297 1 98.12 429 LYS B O 1
ATOM 10057 N N . THR B 1 430 ? -9.305 9.781 6.379 1 98.25 430 THR B N 1
ATOM 10058 C CA . THR B 1 430 ? -7.863 9.914 6.566 1 98.25 430 THR B CA 1
ATOM 10059 C C . THR B 1 430 ? -7.293 10.969 5.621 1 98.25 430 THR B C 1
ATOM 10061 O O . THR B 1 430 ? -7.734 11.094 4.48 1 98.25 430 THR B O 1
ATOM 10064 N N . SER B 1 431 ? -6.348 11.781 6.117 1 98.06 431 SER B N 1
ATOM 10065 C CA . SER B 1 431 ? -5.688 12.766 5.266 1 98.06 431 SER B CA 1
ATOM 10066 C C . SER B 1 431 ? -4.266 13.047 5.738 1 98.06 431 SER B C 1
ATOM 10068 O O . SER B 1 431 ? -3.947 12.836 6.91 1 98.06 431 SER B O 1
ATOM 10070 N N . MET B 1 432 ? -3.432 13.414 4.848 1 98.38 432 MET B N 1
ATOM 10071 C CA . MET B 1 432 ? -2.066 13.844 5.145 1 98.38 432 MET B CA 1
ATOM 10072 C C . MET B 1 432 ? -1.733 15.141 4.426 1 98.38 432 MET B C 1
ATOM 10074 O O . MET B 1 432 ? -1.816 15.219 3.197 1 98.38 432 MET B O 1
ATOM 10078 N N . ALA B 1 433 ? -1.488 16.156 5.152 1 98.12 433 ALA B N 1
ATOM 10079 C CA . ALA B 1 433 ? -1.059 17.453 4.637 1 98.12 433 ALA B CA 1
ATOM 10080 C C . ALA B 1 433 ? 0.326 17.828 5.16 1 98.12 433 ALA B C 1
ATOM 10082 O O . ALA B 1 433 ? 0.448 18.5 6.18 1 98.12 433 ALA B O 1
ATOM 10083 N N . PRO B 1 434 ? 1.359 17.453 4.422 1 96.81 434 PRO B N 1
ATOM 10084 C CA . PRO B 1 434 ? 2.721 17.75 4.879 1 96.81 434 PRO B CA 1
ATOM 10085 C C . PRO B 1 434 ? 3.023 19.25 4.91 1 96.81 434 PRO B C 1
ATOM 10087 O O . PRO B 1 434 ? 2.422 20.016 4.16 1 96.81 434 PRO B O 1
ATOM 10090 N N . GLY B 1 435 ? 3.957 19.547 5.812 1 95.81 435 GLY B N 1
ATOM 10091 C CA . GLY B 1 435 ? 4.309 20.953 5.973 1 95.81 435 GLY B CA 1
ATOM 10092 C C . GLY B 1 435 ? 4.996 21.531 4.75 1 95.81 435 GLY B C 1
ATOM 10093 O O . GLY B 1 435 ? 4.938 22.75 4.52 1 95.81 435 GLY B O 1
ATOM 10094 N N . SER B 1 436 ? 5.75 20.766 4.047 1 94.38 436 SER B N 1
ATOM 10095 C CA . SER B 1 436 ? 6.402 21.172 2.807 1 94.38 436 SER B CA 1
ATOM 10096 C C . SER B 1 436 ? 6.508 20 1.826 1 94.38 436 SER B C 1
ATOM 10098 O O . SER B 1 436 ? 6.445 18.844 2.227 1 94.38 436 SER B O 1
ATOM 10100 N N . PRO B 1 437 ? 6.711 20.297 0.502 1 95.19 437 PRO B N 1
ATOM 10101 C CA . PRO B 1 437 ? 6.867 19.25 -0.503 1 95.19 437 PRO B CA 1
ATOM 10102 C C . PRO B 1 437 ? 8.102 18.375 -0.267 1 95.19 437 PRO B C 1
ATOM 10104 O O . PRO B 1 437 ? 8.195 17.266 -0.799 1 95.19 437 PRO B O 1
ATOM 10107 N N . VAL B 1 438 ? 9.055 18.828 0.549 1 95.5 438 VAL B N 1
ATOM 10108 C CA . VAL B 1 438 ? 10.258 18.062 0.862 1 95.5 438 VAL B CA 1
ATOM 10109 C C . VAL B 1 438 ? 9.875 16.75 1.541 1 95.5 438 VAL B C 1
ATOM 10111 O O . VAL B 1 438 ? 10.523 15.727 1.321 1 95.5 438 VAL B O 1
ATOM 10114 N N . VAL B 1 439 ? 8.812 16.766 2.363 1 96.62 439 VAL B N 1
ATOM 10115 C CA . VAL B 1 439 ? 8.359 15.586 3.104 1 96.62 439 VAL B CA 1
ATOM 10116 C C . VAL B 1 439 ? 7.898 14.508 2.129 1 96.62 439 VAL B C 1
ATOM 10118 O O . VAL B 1 439 ? 8.195 13.32 2.314 1 96.62 439 VAL B O 1
ATOM 10121 N N . VAL B 1 440 ? 7.195 14.906 1.106 1 96.62 440 VAL B N 1
ATOM 10122 C CA . VAL B 1 440 ? 6.707 13.961 0.107 1 96.62 440 VAL B CA 1
ATOM 10123 C C . VAL B 1 440 ? 7.887 13.344 -0.642 1 96.62 440 VAL B C 1
ATOM 10125 O O . VAL B 1 440 ? 7.895 12.148 -0.923 1 96.62 440 VAL B O 1
ATOM 10128 N N . GLU B 1 441 ? 8.898 14.164 -0.912 1 95.25 441 GLU B N 1
ATOM 10129 C CA . GLU B 1 441 ? 10.07 13.695 -1.651 1 95.25 441 GLU B CA 1
ATOM 10130 C C . GLU B 1 441 ? 10.805 12.594 -0.886 1 95.25 441 GLU B C 1
ATOM 10132 O O . GLU B 1 441 ? 11.133 11.555 -1.45 1 95.25 441 GLU B O 1
ATOM 10137 N N . TYR B 1 442 ? 11.07 12.781 0.413 1 94.69 442 TYR B N 1
ATOM 10138 C CA . TYR B 1 442 ? 11.844 11.766 1.117 1 94.69 442 TYR B CA 1
ATOM 10139 C C . TYR B 1 442 ? 10.977 10.555 1.461 1 94.69 442 TYR B C 1
ATOM 10141 O O . TYR B 1 442 ? 11.484 9.453 1.646 1 94.69 442 TYR B O 1
ATOM 10149 N N . LEU B 1 443 ? 9.609 10.727 1.607 1 96.88 443 LEU B N 1
ATOM 10150 C CA . LEU B 1 443 ? 8.742 9.57 1.795 1 96.88 443 LEU B CA 1
ATOM 10151 C C . LEU B 1 443 ? 8.711 8.703 0.541 1 96.88 443 LEU B C 1
ATOM 10153 O O . LEU B 1 443 ? 8.641 7.473 0.632 1 96.88 443 LEU B O 1
ATOM 10157 N N . LYS B 1 444 ? 8.742 9.344 -0.645 1 95.25 444 LYS B N 1
ATOM 10158 C CA . LYS B 1 444 ? 8.805 8.625 -1.913 1 95.25 444 LYS B CA 1
ATOM 10159 C C . LYS B 1 444 ? 10.133 7.875 -2.055 1 95.25 444 LYS B C 1
ATOM 10161 O O . LYS B 1 444 ? 10.141 6.68 -2.359 1 95.25 444 LYS B O 1
ATOM 10166 N N . GLU B 1 445 ? 11.188 8.547 -1.821 1 94.06 445 GLU B N 1
ATOM 10167 C CA . GLU B 1 445 ? 12.523 7.98 -2.002 1 94.06 445 GLU B CA 1
ATOM 10168 C C . GLU B 1 445 ? 12.773 6.84 -1.021 1 94.06 445 GLU B C 1
ATOM 10170 O O . GLU B 1 445 ? 13.484 5.887 -1.344 1 94.06 445 GLU B O 1
ATOM 10175 N N . SER B 1 446 ? 12.211 6.977 0.178 1 94.38 446 SER B N 1
ATOM 10176 C CA . SER B 1 446 ? 12.383 5.941 1.189 1 94.38 446 SER B CA 1
ATOM 10177 C C . SER B 1 446 ? 11.461 4.754 0.924 1 94.38 446 SER B C 1
ATOM 10179 O O . SER B 1 446 ? 11.578 3.715 1.58 1 94.38 446 SER B O 1
ATOM 10181 N N . GLY B 1 447 ? 10.539 4.875 0.012 1 94.75 447 GLY B N 1
ATOM 10182 C CA . GLY B 1 447 ? 9.609 3.805 -0.307 1 94.75 447 GLY B CA 1
ATOM 10183 C C . GLY B 1 447 ? 8.477 3.68 0.696 1 94.75 447 GLY B C 1
ATOM 10184 O O . GLY B 1 447 ? 7.75 2.684 0.699 1 94.75 447 GLY B O 1
ATOM 10185 N N . LEU B 1 448 ? 8.266 4.66 1.553 1 97.38 448 LEU B N 1
ATOM 10186 C CA . LEU B 1 448 ? 7.285 4.566 2.631 1 97.38 448 LEU B CA 1
ATOM 10187 C C . LEU B 1 448 ? 5.941 5.141 2.199 1 97.38 448 LEU B C 1
ATOM 10189 O O . LEU B 1 448 ? 4.902 4.797 2.766 1 97.38 448 LEU B O 1
ATOM 10193 N N . LEU B 1 449 ? 5.898 6.02 1.168 1 97.81 449 LEU B N 1
ATOM 10194 C CA . LEU B 1 449 ? 4.695 6.738 0.761 1 97.81 449 LEU B CA 1
ATOM 10195 C C . LEU B 1 449 ? 3.6 5.77 0.338 1 97.81 449 LEU B C 1
ATOM 10197 O O . LEU B 1 449 ? 2.438 5.934 0.719 1 97.81 449 LEU B O 1
ATOM 10201 N N . PRO B 1 450 ? 3.938 4.633 -0.453 1 97.56 450 PRO B N 1
ATOM 10202 C CA . PRO B 1 450 ? 2.875 3.717 -0.874 1 97.56 450 PRO B CA 1
ATOM 10203 C C . PRO B 1 450 ? 2.129 3.096 0.305 1 97.56 450 PRO B C 1
ATOM 10205 O O . PRO B 1 450 ? 0.931 2.818 0.205 1 97.56 450 PRO B O 1
ATOM 10208 N N . TYR B 1 451 ? 2.826 2.875 1.398 1 98.38 451 TYR B N 1
ATOM 10209 C CA . TYR B 1 451 ? 2.203 2.256 2.564 1 98.38 451 TYR B CA 1
ATOM 10210 C C . TYR B 1 451 ? 1.261 3.23 3.26 1 98.38 451 TYR B C 1
ATOM 10212 O O . TYR B 1 451 ? 0.207 2.834 3.762 1 98.38 451 TYR B O 1
ATOM 10220 N N . LEU B 1 452 ? 1.647 4.496 3.336 1 98.69 452 LEU B N 1
ATOM 10221 C CA . LEU B 1 452 ? 0.737 5.512 3.854 1 98.69 452 LEU B CA 1
ATOM 10222 C C . LEU B 1 452 ? -0.503 5.629 2.973 1 98.69 452 LEU B C 1
ATOM 10224 O O . LEU B 1 452 ? -1.626 5.676 3.48 1 98.69 452 LEU B O 1
ATOM 10228 N N . GLU B 1 453 ? -0.292 5.645 1.675 1 98.25 453 GLU B N 1
ATOM 10229 C CA . GLU B 1 453 ? -1.4 5.715 0.727 1 98.25 453 GLU B CA 1
ATOM 10230 C C . GLU B 1 453 ? -2.314 4.5 0.858 1 98.25 453 GLU B C 1
ATOM 10232 O O . GLU B 1 453 ? -3.537 4.625 0.76 1 98.25 453 GLU B O 1
ATOM 10237 N N . ALA B 1 454 ? -1.678 3.354 1.107 1 98 454 ALA B N 1
ATOM 10238 C CA . ALA B 1 454 ? -2.436 2.115 1.27 1 98 454 ALA B CA 1
ATOM 10239 C C . ALA B 1 454 ? -3.41 2.219 2.439 1 98 454 ALA B C 1
ATOM 10241 O O . ALA B 1 454 ? -4.457 1.564 2.443 1 98 454 ALA B O 1
ATOM 10242 N N . LEU B 1 455 ? -3.1 3.045 3.418 1 98.5 455 LEU B N 1
ATOM 10243 C CA . LEU B 1 455 ? -3.949 3.229 4.59 1 98.5 455 LEU B CA 1
ATOM 10244 C C . LEU B 1 455 ? -4.824 4.469 4.438 1 98.5 455 LEU B C 1
ATOM 10246 O O . LEU B 1 455 ? -5.488 4.887 5.391 1 98.5 455 LEU B O 1
ATOM 10250 N N . GLY B 1 456 ? -4.793 5.125 3.271 1 98 456 GLY B N 1
ATOM 10251 C CA . GLY B 1 456 ? -5.672 6.238 2.967 1 98 456 GLY B CA 1
ATOM 10252 C C . GLY B 1 456 ? -5.027 7.59 3.209 1 98 456 GLY B C 1
ATOM 10253 O O . GLY B 1 456 ? -5.66 8.633 3.004 1 98 456 GLY B O 1
ATOM 10254 N N . PHE B 1 457 ? -3.811 7.605 3.668 1 98.56 457 PHE B N 1
ATOM 10255 C CA . PHE B 1 457 ? -3.131 8.859 3.957 1 98.56 457 PHE B CA 1
ATOM 10256 C C . PHE B 1 457 ? -2.414 9.391 2.719 1 98.56 457 PHE B C 1
ATOM 10258 O O . PHE B 1 457 ? -1.186 9.484 2.701 1 98.56 457 PHE B O 1
ATOM 10265 N N . HIS B 1 458 ? -3.225 9.805 1.727 1 98.19 458 HIS B N 1
ATOM 10266 C CA . HIS B 1 458 ? -2.74 10.484 0.531 1 98.19 458 HIS B CA 1
ATOM 10267 C C . HIS B 1 458 ? -2.477 11.961 0.807 1 98.19 458 HIS B C 1
ATOM 10269 O O . HIS B 1 458 ? -3.057 12.539 1.729 1 98.19 458 HIS B O 1
ATOM 10275 N N . VAL B 1 459 ? -1.593 12.562 0.04 1 98.12 459 VAL B N 1
ATOM 10276 C CA . VAL B 1 459 ? -1.346 13.992 0.162 1 98.12 459 VAL B CA 1
ATOM 10277 C C . VAL B 1 459 ? -2.582 14.773 -0.283 1 98.12 459 VAL B C 1
ATOM 10279 O O . VAL B 1 459 ? -3.066 14.594 -1.403 1 98.12 459 VAL B O 1
ATOM 10282 N N . VAL B 1 460 ? -3.076 15.625 0.588 1 98.25 460 VAL B N 1
ATOM 10283 C CA . VAL B 1 460 ? -4.336 16.297 0.285 1 98.25 460 VAL B CA 1
ATOM 10284 C C . VAL B 1 460 ? -4.074 17.781 -0.002 1 98.25 460 VAL B C 1
ATOM 10286 O O . VAL B 1 460 ? -4.938 18.469 -0.539 1 98.25 460 VAL B O 1
ATOM 10289 N N . GLY B 1 461 ? -2.906 18.25 0.367 1 97.12 461 GLY B N 1
ATOM 10290 C CA . GLY B 1 461 ? -2.553 19.641 0.187 1 97.12 461 GLY B CA 1
ATOM 10291 C C . GLY B 1 461 ? -1.324 20.062 0.977 1 97.12 461 GLY B C 1
ATOM 10292 O O . GLY B 1 461 ? -0.822 19.297 1.798 1 97.12 461 GLY B O 1
ATOM 10293 N N . PHE B 1 462 ? -0.79 21.203 0.68 1 96.38 462 PHE B N 1
ATOM 10294 C CA . PHE B 1 462 ? 0.274 21.859 1.432 1 96.38 462 PHE B CA 1
ATOM 10295 C C . PHE B 1 462 ? -0.236 23.125 2.09 1 96.38 462 PHE B C 1
ATOM 10297 O O . PHE B 1 462 ? -0.213 24.203 1.479 1 96.38 462 PHE B O 1
ATOM 10304 N N . GLY B 1 463 ? -0.649 23 3.328 1 96.38 463 GLY B N 1
ATOM 10305 C CA . GLY B 1 463 ? -1.233 24.062 4.137 1 96.38 463 GLY B CA 1
ATOM 10306 C C . GLY B 1 463 ? -1.737 23.578 5.484 1 96.38 463 GLY B C 1
ATOM 10307 O O . GLY B 1 463 ? -1.527 22.406 5.848 1 96.38 463 GLY B O 1
ATOM 10308 N N . CYS B 1 464 ? -2.367 24.391 6.191 1 95.06 464 CYS B N 1
ATOM 10309 C CA . CYS B 1 464 ? -2.789 24.062 7.547 1 95.06 464 CYS B CA 1
ATOM 10310 C C . CYS B 1 464 ? -3.957 23.094 7.539 1 95.06 464 CYS B C 1
ATOM 10312 O O . CYS B 1 464 ? -4.109 22.297 8.461 1 95.06 464 CYS B O 1
ATOM 10314 N N . THR B 1 465 ? -4.84 23.188 6.484 1 96.06 465 THR B N 1
ATOM 10315 C CA . THR B 1 465 ? -5.922 22.266 6.207 1 96.06 465 THR B CA 1
ATOM 10316 C C . THR B 1 465 ? -6.73 21.984 7.469 1 96.06 465 THR B C 1
ATOM 10318 O O . THR B 1 465 ? -7.383 22.875 8.008 1 96.06 465 THR B O 1
ATOM 10321 N N . THR B 1 466 ? -6.715 20.734 8.023 1 95.88 466 THR B N 1
ATOM 10322 C CA . THR B 1 466 ? -7.578 20.266 9.094 1 95.88 466 THR B CA 1
ATOM 10323 C C . THR B 1 466 ? -7.293 21 10.398 1 95.88 466 THR B C 1
ATOM 10325 O O . THR B 1 466 ? -8.211 21.266 11.188 1 95.88 466 THR B O 1
ATOM 10328 N N . CYS B 1 467 ? -6.129 21.438 10.586 1 93.81 467 CYS B N 1
ATOM 10329 C CA . CYS B 1 467 ? -5.715 22.031 11.852 1 93.81 467 CYS B CA 1
ATOM 10330 C C . CYS B 1 467 ? -6.473 23.328 12.117 1 93.81 467 CYS B C 1
ATOM 10332 O O . CYS B 1 467 ? -6.719 23.672 13.273 1 93.81 467 CYS B O 1
ATOM 10334 N N . ILE B 1 468 ? -6.895 24.016 11.117 1 92.81 468 ILE B N 1
ATOM 10335 C CA . ILE B 1 468 ? -7.562 25.297 11.305 1 92.81 468 ILE B CA 1
ATOM 10336 C C . ILE B 1 468 ? -9.055 25.156 10.992 1 92.81 468 ILE B C 1
ATOM 10338 O O . ILE B 1 468 ? -9.742 26.156 10.758 1 92.81 468 ILE B O 1
ATOM 10342 N N . GLY B 1 469 ? -9.453 23.906 10.859 1 91.31 469 GLY B N 1
ATOM 10343 C CA . GLY B 1 469 ? -10.875 23.656 10.648 1 91.31 469 GLY B CA 1
ATOM 10344 C C . GLY B 1 469 ? -11.227 23.438 9.188 1 91.31 469 GLY B C 1
ATOM 10345 O O . GLY B 1 469 ? -12.406 23.406 8.828 1 91.31 469 GLY B O 1
ATOM 10346 N N . ASN B 1 470 ? -10.219 23.328 8.352 1 95.62 470 ASN B N 1
ATOM 10347 C CA . ASN B 1 470 ? -10.43 23.062 6.93 1 95.62 470 ASN B CA 1
ATOM 10348 C C . ASN B 1 470 ? -10.391 21.562 6.625 1 95.62 470 ASN B C 1
ATOM 10350 O O . ASN B 1 470 ? -9.758 21.141 5.652 1 95.62 470 ASN B O 1
ATOM 10354 N N . ALA B 1 471 ? -11.039 20.797 7.5 1 95.56 471 ALA B N 1
ATOM 10355 C CA . ALA B 1 471 ? -11.062 19.344 7.344 1 95.56 471 ALA B CA 1
ATOM 10356 C C . ALA B 1 471 ? -12.023 18.922 6.234 1 95.56 471 ALA B C 1
ATOM 10358 O O . ALA B 1 471 ? -11.969 17.797 5.754 1 95.56 471 ALA B O 1
ATOM 10359 N N . GLY B 1 472 ? -12.82 19.891 5.754 1 92.75 472 GLY B N 1
ATOM 10360 C CA . GLY B 1 472 ? -13.883 19.484 4.848 1 92.75 472 GLY B CA 1
ATOM 10361 C C . GLY B 1 472 ? -14.938 18.625 5.516 1 92.75 472 GLY B C 1
ATOM 10362 O O . GLY B 1 472 ? -14.844 18.344 6.711 1 92.75 472 GLY B O 1
ATOM 10363 N N . PRO B 1 473 ? -15.93 18.281 4.766 1 92.25 473 PRO B N 1
ATOM 10364 C CA . PRO B 1 473 ? -17 17.469 5.34 1 92.25 473 PRO B CA 1
ATOM 10365 C C . PRO B 1 473 ? -16.578 16.031 5.633 1 92.25 473 PRO B C 1
ATOM 10367 O O . PRO B 1 473 ? -15.664 15.516 4.98 1 92.25 473 PRO B O 1
ATOM 10370 N N . LEU B 1 474 ? -17.172 15.414 6.645 1 94.94 474 LEU B N 1
ATOM 10371 C CA . LEU B 1 474 ? -17.078 13.969 6.797 1 94.94 474 LEU B CA 1
ATOM 10372 C C . LEU B 1 474 ? -17.766 13.25 5.637 1 94.94 474 LEU B C 1
ATOM 10374 O O . LEU B 1 474 ? -18.562 13.859 4.91 1 94.94 474 LEU B O 1
ATOM 10378 N N . PRO B 1 475 ? -17.391 11.961 5.434 1 93.19 475 PRO B N 1
ATOM 10379 C CA . PRO B 1 475 ? -18.188 11.242 4.445 1 93.19 475 PRO B CA 1
ATOM 10380 C C . PRO B 1 475 ? -19.688 11.352 4.711 1 93.19 475 PRO B C 1
ATOM 10382 O O . PRO B 1 475 ? -20.125 11.242 5.859 1 93.19 475 PRO B O 1
ATOM 10385 N N . LYS B 1 476 ? -20.484 11.594 3.674 1 92.38 476 LYS B N 1
ATOM 10386 C CA . LYS B 1 476 ? -21.891 11.914 3.789 1 92.38 476 LYS B CA 1
ATOM 10387 C C . LYS B 1 476 ? -22.625 10.883 4.641 1 92.38 476 LYS B C 1
ATOM 10389 O O . LYS B 1 476 ? -23.391 11.234 5.531 1 92.38 476 LYS B O 1
ATOM 10394 N N . LYS B 1 477 ? -22.375 9.633 4.398 1 93.81 477 LYS B N 1
ATOM 10395 C CA . LYS B 1 477 ? -23.062 8.562 5.117 1 93.81 477 LYS B CA 1
ATOM 10396 C C . LYS B 1 477 ? -22.688 8.57 6.598 1 93.81 477 LYS B C 1
ATOM 10398 O O . LYS B 1 477 ? -23.531 8.273 7.453 1 93.81 477 LYS B O 1
ATOM 10403 N N . ILE B 1 478 ? -21.484 8.891 6.883 1 95.94 478 ILE B N 1
ATOM 10404 C CA . ILE B 1 478 ? -21.016 8.945 8.266 1 95.94 478 ILE B CA 1
ATOM 10405 C C . ILE B 1 478 ? -21.625 10.148 8.977 1 95.94 478 ILE B C 1
ATOM 10407 O O . ILE B 1 478 ? -22.094 10.039 10.109 1 95.94 478 ILE B O 1
ATOM 10411 N N . GLU B 1 479 ? -21.531 11.266 8.289 1 94.62 479 GLU B N 1
ATOM 10412 C CA . GLU B 1 479 ? -22.109 12.484 8.852 1 94.62 479 GLU B CA 1
ATOM 10413 C C . GLU B 1 479 ? -23.578 12.289 9.188 1 94.62 479 GLU B C 1
ATOM 10415 O O . GLU B 1 479 ? -24.031 12.664 10.266 1 94.62 479 GLU B O 1
ATOM 10420 N N . GLU B 1 480 ? -24.359 11.695 8.312 1 95.62 480 GLU B N 1
ATOM 10421 C CA . GLU B 1 480 ? -25.797 11.438 8.508 1 95.62 480 GLU B CA 1
ATOM 10422 C C . GLU B 1 480 ? -26.016 10.477 9.68 1 95.62 480 GLU B C 1
ATOM 10424 O O . GLU B 1 480 ? -26.938 10.672 10.477 1 95.62 480 GLU B O 1
ATOM 10429 N N . ASP B 1 481 ? -25.219 9.484 9.719 1 96.81 481 ASP B N 1
ATOM 10430 C CA . ASP B 1 481 ? -25.312 8.508 10.805 1 96.81 481 ASP B CA 1
ATOM 10431 C C . ASP B 1 481 ? -25.078 9.172 12.164 1 96.81 481 ASP B C 1
ATOM 10433 O O . ASP B 1 481 ? -25.797 8.914 13.117 1 96.81 481 ASP B O 1
ATOM 10437 N N . VAL B 1 482 ? -24.078 10.016 12.242 1 96.38 482 VAL B N 1
ATOM 10438 C CA . VAL B 1 482 ? -23.719 10.711 13.469 1 96.38 482 VAL B CA 1
ATOM 10439 C C . VAL B 1 482 ? -24.828 11.664 13.875 1 96.38 482 VAL B C 1
ATOM 10441 O O . VAL B 1 482 ? -25.234 11.703 15.039 1 96.38 482 VAL B O 1
ATOM 10444 N N . LYS B 1 483 ? -25.391 12.398 12.938 1 93.81 483 LYS B N 1
ATOM 10445 C CA . LYS B 1 483 ? -26.438 13.375 13.195 1 93.81 483 LYS B CA 1
ATOM 10446 C C . LYS B 1 483 ? -27.734 12.695 13.633 1 93.81 483 LYS B C 1
ATOM 10448 O O . LYS B 1 483 ? -28.344 13.078 14.633 1 93.81 483 LYS B O 1
ATOM 10453 N N . SER B 1 484 ? -28.078 11.68 12.883 1 96.06 484 SER B N 1
ATOM 10454 C CA . SER B 1 484 ? -29.375 11.031 13.094 1 96.06 484 SER B CA 1
ATOM 10455 C C . SER B 1 484 ? -29.406 10.312 14.438 1 96.06 484 SER B C 1
ATOM 10457 O O . SER B 1 484 ? -30.469 10.25 15.086 1 96.06 484 SER B O 1
ATOM 10459 N N . ASN B 1 485 ? -28.297 9.883 14.828 1 96.38 485 ASN B N 1
ATOM 10460 C CA . ASN B 1 485 ? -28.281 9.078 16.047 1 96.38 485 ASN B CA 1
ATOM 10461 C C . ASN B 1 485 ? -27.625 9.836 17.203 1 96.38 485 ASN B C 1
ATOM 10463 O O . ASN B 1 485 ? -27.469 9.289 18.297 1 96.38 485 ASN B O 1
ATOM 10467 N N . LYS B 1 486 ? -27.266 11.047 17.031 1 93.69 486 LYS B N 1
ATOM 10468 C CA . LYS B 1 486 ? -26.641 11.906 18.047 1 93.69 486 LYS B CA 1
ATOM 10469 C C . LYS B 1 486 ? -25.469 11.188 18.719 1 93.69 486 LYS B C 1
ATOM 10471 O O . LYS B 1 486 ? -25.406 11.094 19.938 1 93.69 486 LYS B O 1
ATOM 10476 N N . LEU B 1 487 ? -24.547 10.688 17.797 1 97 487 LEU B N 1
ATOM 10477 C CA . LEU B 1 487 ? -23.438 9.883 18.281 1 97 487 LEU B CA 1
ATOM 10478 C C . LEU B 1 487 ? -22.297 10.766 18.766 1 97 487 LEU B C 1
ATOM 10480 O O . LEU B 1 487 ? -22.062 11.844 18.219 1 97 487 LEU B O 1
ATOM 10484 N N . GLU B 1 488 ? -21.594 10.273 19.797 1 96.31 488 GLU B N 1
ATOM 10485 C CA . GLU B 1 488 ? -20.359 10.898 20.281 1 96.31 488 GLU B CA 1
ATOM 10486 C C . GLU B 1 488 ? -19.141 10.32 19.578 1 96.31 488 GLU B C 1
ATOM 10488 O O . GLU B 1 488 ? -18.625 9.266 19.969 1 96.31 488 GLU B O 1
ATOM 10493 N N . VAL B 1 489 ? -18.672 11.023 18.578 1 97.69 489 VAL B N 1
ATOM 10494 C CA . VAL B 1 489 ? -17.531 10.531 17.812 1 97.69 489 VAL B CA 1
ATOM 10495 C C . VAL B 1 489 ? -16.359 11.5 17.953 1 97.69 489 VAL B C 1
ATOM 10497 O O . VAL B 1 489 ? -16.547 12.656 18.344 1 97.69 489 VAL B O 1
ATOM 10500 N N . TYR B 1 490 ? -15.148 11.07 17.672 1 98.31 490 TYR B N 1
ATOM 10501 C CA . TYR B 1 490 ? -13.945 11.852 17.969 1 98.31 490 TYR B CA 1
ATOM 10502 C C . TYR B 1 490 ? -13.047 11.938 16.734 1 98.31 490 TYR B C 1
ATOM 10504 O O . TYR B 1 490 ? -13.211 11.188 15.773 1 98.31 490 TYR B O 1
ATOM 10512 N N . GLY B 1 491 ? -12.195 12.891 16.719 1 98.25 491 GLY B N 1
ATOM 10513 C CA . GLY B 1 491 ? -11.094 13.008 15.781 1 98.25 491 GLY B CA 1
ATOM 10514 C C . GLY B 1 491 ? -9.734 12.922 16.453 1 98.25 491 GLY B C 1
ATOM 10515 O O . GLY B 1 491 ? -9.602 13.195 17.641 1 98.25 491 GLY B O 1
ATOM 10516 N N . VAL B 1 492 ? -8.758 12.445 15.75 1 98.75 492 VAL B N 1
ATOM 10517 C CA . VAL B 1 492 ? -7.371 12.438 16.203 1 98.75 492 VAL B CA 1
ATOM 10518 C C . VAL B 1 492 ? -6.48 13.094 15.141 1 98.75 492 VAL B C 1
ATOM 10520 O O . VAL B 1 492 ? -6.441 12.641 13.992 1 98.75 492 VAL B O 1
ATOM 10523 N N . ILE B 1 493 ? -5.773 14.109 15.477 1 98.56 493 ILE B N 1
ATOM 10524 C CA . ILE B 1 493 ? -4.965 14.828 14.492 1 98.56 493 ILE B CA 1
ATOM 10525 C C . ILE B 1 493 ? -3.578 15.102 15.07 1 98.56 493 ILE B C 1
ATOM 10527 O O . ILE B 1 493 ? -3.395 15.102 16.297 1 98.56 493 ILE B O 1
ATOM 10531 N N . SER B 1 494 ? -2.637 15.336 14.203 1 98 494 SER B N 1
ATOM 10532 C CA . SER B 1 494 ? -1.299 15.719 14.648 1 98 494 SER B CA 1
ATOM 10533 C C . SER B 1 494 ? -1.133 17.234 14.656 1 98 494 SER B C 1
ATOM 10535 O O . SER B 1 494 ? -0.165 17.766 14.109 1 98 494 SER B O 1
ATOM 10537 N N . GLY B 1 495 ? -2.113 17.906 15.172 1 95 495 GLY B N 1
ATOM 10538 C CA . GLY B 1 495 ? -2.125 19.359 15.211 1 95 495 GLY B CA 1
ATOM 10539 C C . GLY B 1 495 ? -1.663 19.922 16.547 1 95 495 GLY B C 1
ATOM 10540 O O . GLY B 1 495 ? -1.173 19.188 17.391 1 95 495 GLY B O 1
ATOM 10541 N N . ASN B 1 496 ? -1.737 21.188 16.672 1 94.62 496 ASN B N 1
ATOM 10542 C CA . ASN B 1 496 ? -1.325 21.844 17.906 1 94.62 496 ASN B CA 1
ATOM 10543 C C . ASN B 1 496 ? -2.529 22.328 18.703 1 94.62 496 ASN B C 1
ATOM 10545 O O . ASN B 1 496 ? -2.398 22.656 19.891 1 94.62 496 ASN B O 1
ATOM 10549 N N . ARG B 1 497 ? -3.715 22.375 18.047 1 93.62 497 ARG B N 1
ATOM 10550 C CA . ARG B 1 497 ? -4.902 22.828 18.766 1 93.62 497 ARG B CA 1
ATOM 10551 C C . ARG B 1 497 ? -6.098 21.922 18.469 1 93.62 497 ARG B C 1
ATOM 10553 O O . ARG B 1 497 ? -6.219 21.391 17.359 1 93.62 497 ARG B O 1
ATOM 10560 N N . ASN B 1 498 ? -6.969 21.734 19.5 1 93.94 498 ASN B N 1
ATOM 10561 C CA . ASN B 1 498 ? -8.156 20.906 19.391 1 93.94 498 ASN B CA 1
ATOM 10562 C C . ASN B 1 498 ? -9.359 21.531 20.094 1 93.94 498 ASN B C 1
ATOM 10564 O O . ASN B 1 498 ? -10.188 20.828 20.672 1 93.94 498 ASN B O 1
ATOM 10568 N N . TYR B 1 499 ? -9.398 22.797 20.031 1 90.44 499 TYR B N 1
ATOM 10569 C CA . TYR B 1 499 ? -10.5 23.516 20.672 1 90.44 499 TYR B CA 1
ATOM 10570 C C . TYR B 1 499 ? -11.844 23.031 20.141 1 90.44 499 TYR B C 1
ATOM 10572 O O . TYR B 1 499 ? -11.945 22.625 18.984 1 90.44 499 TYR B O 1
ATOM 10580 N N . GLU B 1 500 ? -12.781 23.141 20.984 1 86.81 500 GLU B N 1
ATOM 10581 C CA . GLU B 1 500 ? -14.109 22.641 20.641 1 86.81 500 GLU B CA 1
ATOM 10582 C C . GLU B 1 500 ? -14.664 23.344 19.406 1 86.81 500 GLU B C 1
ATOM 10584 O O . GLU B 1 500 ? -14.609 24.578 19.312 1 86.81 500 GLU B O 1
ATOM 10589 N N . GLY B 1 501 ? -15.125 22.5 18.5 1 85.38 501 GLY B N 1
ATOM 10590 C CA . GLY B 1 501 ? -15.797 23.031 17.312 1 85.38 501 GLY B CA 1
ATOM 10591 C C . GLY B 1 501 ? -14.844 23.531 16.266 1 85.38 501 GLY B C 1
ATOM 10592 O O . GLY B 1 501 ? -15.266 23.953 15.18 1 85.38 501 GLY B O 1
ATOM 10593 N N . ARG B 1 502 ? -13.586 23.438 16.516 1 87.12 502 ARG B N 1
ATOM 10594 C CA . ARG B 1 502 ? -12.586 24 15.609 1 87.12 502 ARG B CA 1
ATOM 10595 C C . ARG B 1 502 ? -12.445 23.156 14.352 1 87.12 502 ARG B C 1
ATOM 10597 O O . ARG B 1 502 ? -12.461 23.672 13.234 1 87.12 502 ARG B O 1
ATOM 10604 N N . ILE B 1 503 ? -12.359 21.828 14.547 1 92.19 503 ILE B N 1
ATOM 10605 C CA . ILE B 1 503 ? -11.953 20.953 13.453 1 92.19 503 ILE B CA 1
ATOM 10606 C C . ILE B 1 503 ? -13.164 20.609 12.594 1 92.19 503 ILE B C 1
ATOM 10608 O O . ILE B 1 503 ? -13.102 20.672 11.359 1 92.19 503 ILE B O 1
ATOM 10612 N N . ASN B 1 504 ? -14.188 20.188 13.227 1 91.25 504 ASN B N 1
ATOM 10613 C CA . ASN B 1 504 ? -15.453 19.781 12.617 1 91.25 504 ASN B CA 1
ATOM 10614 C C . ASN B 1 504 ? -16.609 19.875 13.609 1 91.25 504 ASN B C 1
ATOM 10616 O O . ASN B 1 504 ? -16.484 19.453 14.758 1 91.25 504 ASN B O 1
ATOM 10620 N N . PRO B 1 505 ? -17.672 20.469 13.164 1 86.69 505 PRO B N 1
ATOM 10621 C CA . PRO B 1 505 ? -18.75 20.75 14.117 1 86.69 505 PRO B CA 1
ATOM 10622 C C . PRO B 1 505 ? -19.406 19.469 14.648 1 86.69 505 PRO B C 1
ATOM 10624 O O . PRO B 1 505 ? -20.047 19.5 15.703 1 86.69 505 PRO B O 1
ATOM 10627 N N . TYR B 1 506 ? -19.266 18.312 14.031 1 91.19 506 TYR B N 1
ATOM 10628 C CA . TYR B 1 506 ? -19.969 17.109 14.422 1 91.19 506 TYR B CA 1
ATOM 10629 C C . TYR B 1 506 ? -19.141 16.266 15.383 1 91.19 506 TYR B C 1
ATOM 10631 O O . TYR B 1 506 ? -19.641 15.297 15.961 1 91.19 506 TYR B O 1
ATOM 10639 N N . LEU B 1 507 ? -17.922 16.641 15.594 1 95.25 507 LEU B N 1
ATOM 10640 C CA . LEU B 1 507 ? -17.062 15.914 16.516 1 95.25 507 LEU B CA 1
ATOM 10641 C C . LEU B 1 507 ? -17.312 16.344 17.953 1 95.25 507 LEU B C 1
ATOM 10643 O O . LEU B 1 507 ? -17.5 17.531 18.234 1 95.25 507 LEU B O 1
ATOM 10647 N N . SER B 1 508 ? -17.344 15.398 18.828 1 94.44 508 SER B N 1
ATOM 10648 C CA . SER B 1 508 ? -17.516 15.688 20.25 1 94.44 508 SER B CA 1
ATOM 10649 C C . SER B 1 508 ? -16.203 16.172 20.875 1 94.44 508 SER B C 1
ATOM 10651 O O . SER B 1 508 ? -16.219 16.828 21.922 1 94.44 508 SER B O 1
ATOM 10653 N N . GLY B 1 509 ? -15.156 15.859 20.281 1 95.56 509 GLY B N 1
ATOM 10654 C CA . GLY B 1 509 ? -13.812 16.266 20.688 1 95.56 509 GLY B CA 1
ATOM 10655 C C . GLY B 1 509 ? -12.734 15.797 19.719 1 95.56 509 GLY B C 1
ATOM 10656 O O . GLY B 1 509 ? -12.992 14.969 18.844 1 95.56 509 GLY B O 1
ATOM 10657 N N . VAL B 1 510 ? -11.633 16.359 19.859 1 97.56 510 VAL B N 1
ATOM 10658 C CA . VAL B 1 510 ? -10.469 16.016 19.047 1 97.56 510 VAL B CA 1
ATOM 10659 C C . VAL B 1 510 ? -9.25 15.828 19.938 1 97.56 510 VAL B C 1
ATOM 10661 O O . VAL B 1 510 ? -9.047 16.594 20.891 1 97.56 510 VAL B O 1
ATOM 10664 N N . PHE B 1 511 ? -8.5 14.805 19.672 1 98.5 511 PHE B N 1
ATOM 10665 C CA . PHE B 1 511 ? -7.258 14.57 20.406 1 98.5 511 PHE B CA 1
ATOM 10666 C C . PHE B 1 511 ? -6.047 14.891 19.547 1 98.5 511 PHE B C 1
ATOM 10668 O O . PHE B 1 511 ? -6.047 14.609 18.344 1 98.5 511 PHE B O 1
ATOM 10675 N N . LEU B 1 512 ? -5.059 15.453 20.172 1 98.38 512 LEU B N 1
ATOM 10676 C CA . LEU B 1 512 ? -3.77 15.703 19.531 1 98.38 512 LEU B CA 1
ATOM 10677 C C . LEU B 1 512 ? -2.812 14.539 19.766 1 98.38 512 LEU B C 1
ATOM 10679 O O . LEU B 1 512 ? -2.674 14.055 20.891 1 98.38 512 LEU B O 1
ATOM 10683 N N . ALA B 1 513 ? -2.242 14.117 18.719 1 98.31 513 ALA B N 1
ATOM 10684 C CA . ALA B 1 513 ? -1.33 12.977 18.781 1 98.31 513 ALA B CA 1
ATOM 10685 C C . ALA B 1 513 ? -0.19 13.125 17.781 1 98.31 513 ALA B C 1
ATOM 10687 O O . ALA B 1 513 ? -0.214 14.016 16.938 1 98.31 513 ALA B O 1
ATOM 10688 N N . SER B 1 514 ? 0.871 12.297 17.984 1 98.12 514 SER B N 1
ATOM 10689 C CA . SER B 1 514 ? 1.921 12.227 16.969 1 98.12 514 SER B CA 1
ATOM 10690 C C . SER B 1 514 ? 1.389 11.648 15.664 1 98.12 514 SER B C 1
ATOM 10692 O O . SER B 1 514 ? 0.411 10.898 15.656 1 98.12 514 SER B O 1
ATOM 10694 N N . PRO B 1 515 ? 2.061 11.977 14.523 1 98.5 515 PRO B N 1
ATOM 10695 C CA . PRO B 1 515 ? 1.671 11.344 13.258 1 98.5 515 PRO B CA 1
ATOM 10696 C C . PRO B 1 515 ? 1.62 9.82 13.352 1 98.5 515 PRO B C 1
ATOM 10698 O O . PRO B 1 515 ? 0.757 9.195 12.734 1 98.5 515 PRO B O 1
ATOM 10701 N N . VAL B 1 516 ? 2.508 9.234 14.109 1 98.62 516 VAL B N 1
ATOM 10702 C CA . VAL B 1 516 ? 2.559 7.789 14.281 1 98.62 516 VAL B CA 1
ATOM 10703 C C . VAL B 1 516 ? 1.269 7.301 14.938 1 98.62 516 VAL B C 1
ATOM 10705 O O . VAL B 1 516 ? 0.638 6.359 14.453 1 98.62 516 VAL B O 1
ATOM 10708 N N . LEU B 1 517 ? 0.859 7.977 15.984 1 98.69 517 LEU B N 1
ATOM 10709 C CA . LEU B 1 517 ? -0.348 7.586 16.703 1 98.69 517 LEU B CA 1
ATOM 10710 C C . LEU B 1 517 ? -1.595 7.887 15.883 1 98.69 517 LEU B C 1
ATOM 10712 O O . LEU B 1 517 ? -2.598 7.176 15.977 1 98.69 517 LEU B O 1
ATOM 10716 N N . VAL B 1 518 ? -1.53 8.961 15.078 1 98.81 518 VAL B N 1
ATOM 10717 C CA . VAL B 1 518 ? -2.652 9.266 14.195 1 98.81 518 VAL B CA 1
ATOM 10718 C C . VAL B 1 518 ? -2.949 8.07 13.297 1 98.81 518 VAL B C 1
ATOM 10720 O O . VAL B 1 518 ? -4.105 7.664 13.156 1 98.81 518 VAL B O 1
ATOM 10723 N N . VAL B 1 519 ? -1.904 7.5 12.695 1 98.81 519 VAL B N 1
ATOM 10724 C CA . VAL B 1 519 ? -2.072 6.328 11.844 1 98.81 519 VAL B CA 1
ATOM 10725 C C . VAL B 1 519 ? -2.59 5.156 12.672 1 98.81 519 VAL B C 1
ATOM 10727 O O . VAL B 1 519 ? -3.49 4.43 12.242 1 98.81 519 VAL B O 1
ATOM 10730 N N . ALA B 1 520 ? -2.074 4.98 13.875 1 98.81 520 ALA B N 1
ATOM 10731 C CA . ALA B 1 520 ? -2.498 3.885 14.742 1 98.81 520 ALA B CA 1
ATOM 10732 C C . ALA B 1 520 ? -3.992 3.971 15.039 1 98.81 520 ALA B C 1
ATOM 10734 O O . ALA B 1 520 ? -4.691 2.955 15.039 1 98.81 520 ALA B O 1
ATOM 10735 N N . PHE B 1 521 ? -4.469 5.16 15.305 1 98.88 521 PHE B N 1
ATOM 10736 C CA . PHE B 1 521 ? -5.879 5.34 15.633 1 98.88 521 PHE B CA 1
ATOM 10737 C C . PHE B 1 521 ? -6.758 5.09 14.422 1 98.88 521 PHE B C 1
ATOM 10739 O O . PHE B 1 521 ? -7.906 4.652 14.555 1 98.88 521 PHE B O 1
ATOM 10746 N N . SER B 1 522 ? -6.238 5.367 13.203 1 98.75 522 SER B N 1
ATOM 10747 C CA . SER B 1 522 ? -7.008 5.051 12 1 98.75 522 SER B CA 1
ATOM 10748 C C . SER B 1 522 ? -7.199 3.547 11.844 1 98.75 522 SER B C 1
ATOM 10750 O O . SER B 1 522 ? -8.203 3.1 11.297 1 98.75 522 SER B O 1
ATOM 10752 N N . LEU B 1 523 ? -6.172 2.781 12.297 1 98.69 523 LEU B N 1
ATOM 10753 C CA . LEU B 1 523 ? -6.238 1.324 12.266 1 98.69 523 LEU B CA 1
ATOM 10754 C C . LEU B 1 523 ? -7.227 0.805 13.305 1 98.69 523 LEU B C 1
ATOM 10756 O O . LEU B 1 523 ? -8.023 -0.091 13.016 1 98.69 523 LEU B O 1
ATOM 10760 N N . ALA B 1 524 ? -7.211 1.399 14.555 1 98.5 524 ALA B N 1
ATOM 10761 C CA . ALA B 1 524 ? -8.055 0.946 15.656 1 98.5 524 ALA B CA 1
ATOM 10762 C C . ALA B 1 524 ? -9.508 1.352 15.43 1 98.5 524 ALA B C 1
ATOM 10764 O O . ALA B 1 524 ? -10.43 0.607 15.781 1 98.5 524 ALA B O 1
ATOM 10765 N N . GLY B 1 525 ? -9.742 2.617 14.992 1 98.31 525 GLY B N 1
ATOM 10766 C CA . GLY B 1 525 ? -11.062 3.127 14.68 1 98.31 525 GLY B CA 1
ATOM 10767 C C . GLY B 1 525 ? -11.867 3.5 15.914 1 98.31 525 GLY B C 1
ATOM 10768 O O . GLY B 1 525 ? -13.07 3.756 15.82 1 98.31 525 GLY B O 1
ATOM 10769 N N . ARG B 1 526 ? -11.281 3.523 17.062 1 98.06 526 ARG B N 1
ATOM 10770 C CA . ARG B 1 526 ? -11.961 3.863 18.312 1 98.06 526 ARG B CA 1
ATOM 10771 C C . ARG B 1 526 ? -11.016 4.578 19.266 1 98.06 526 ARG B C 1
ATOM 10773 O O . ARG B 1 526 ? -9.812 4.309 19.281 1 98.06 526 ARG B O 1
ATOM 10780 N N . ILE B 1 527 ? -11.555 5.453 20.109 1 98.25 527 ILE B N 1
ATOM 10781 C CA . ILE B 1 527 ? -10.734 6.285 20.984 1 98.25 527 ILE B CA 1
ATOM 10782 C C . ILE B 1 527 ? -10.508 5.578 22.312 1 98.25 527 ILE B C 1
ATOM 10784 O O . ILE B 1 527 ? -9.516 5.832 23 1 98.25 527 ILE B O 1
ATOM 10788 N N . ASP B 1 528 ? -11.43 4.68 22.703 1 97.25 528 ASP B N 1
ATOM 10789 C CA . ASP B 1 528 ? -11.352 4.004 24 1 97.25 528 ASP B CA 1
ATOM 10790 C C . ASP B 1 528 ? -10.539 2.713 23.906 1 97.25 528 ASP B C 1
ATOM 10792 O O . ASP B 1 528 ? -10.945 1.679 24.438 1 97.25 528 ASP B O 1
ATOM 10796 N N . ILE B 1 529 ? -9.461 2.744 23.266 1 97.56 529 ILE B N 1
ATOM 10797 C CA . ILE B 1 529 ? -8.609 1.571 23.125 1 97.56 529 ILE B CA 1
ATOM 10798 C C . ILE B 1 529 ? -7.48 1.619 24.141 1 97.56 529 ILE B C 1
ATOM 10800 O O . ILE B 1 529 ? -6.934 2.688 24.422 1 97.56 529 ILE B O 1
ATOM 10804 N N . ASP B 1 530 ? -7.125 0.458 24.75 1 97.56 530 ASP B N 1
ATOM 10805 C CA . ASP B 1 530 ? -5.891 0.262 25.5 1 97.56 530 ASP B CA 1
ATOM 10806 C C . ASP B 1 530 ? -4.789 -0.308 24.609 1 97.56 530 ASP B C 1
ATOM 10808 O O . ASP B 1 530 ? -4.66 -1.527 24.484 1 97.56 530 ASP B O 1
ATOM 10812 N N . PHE B 1 531 ? -3.916 0.468 24.062 1 97.12 531 PHE B N 1
ATOM 10813 C CA . PHE B 1 531 ? -2.928 0.098 23.062 1 97.12 531 PHE B CA 1
ATOM 10814 C C . PHE B 1 531 ? -1.896 -0.862 23.641 1 97.12 531 PHE B C 1
ATOM 10816 O O . PHE B 1 531 ? -1.147 -1.501 22.906 1 97.12 531 PHE B O 1
ATOM 10823 N N . PHE B 1 532 ? -1.81 -0.949 24.953 1 96.25 532 PHE B N 1
ATOM 10824 C CA . PHE B 1 532 ? -0.792 -1.787 25.578 1 96.25 532 PHE B CA 1
ATOM 10825 C C . PHE B 1 532 ? -1.31 -3.207 25.781 1 96.25 532 PHE B C 1
ATOM 10827 O O . PHE B 1 532 ? -0.534 -4.164 25.75 1 96.25 532 PHE B O 1
ATOM 10834 N N . ASN B 1 533 ? -2.635 -3.342 25.906 1 96.25 533 ASN B N 1
ATOM 10835 C CA . ASN B 1 533 ? -3.141 -4.648 26.312 1 96.25 533 ASN B CA 1
ATOM 10836 C C . ASN B 1 533 ? -4.172 -5.184 25.328 1 96.25 533 ASN B C 1
ATOM 10838 O O . ASN B 1 533 ? -4.512 -6.367 25.359 1 96.25 533 ASN B O 1
ATOM 10842 N N . GLU B 1 534 ? -4.668 -4.395 24.5 1 97.81 534 GLU B N 1
ATOM 10843 C CA . GLU B 1 534 ? -5.648 -4.824 23.516 1 97.81 534 GLU B CA 1
ATOM 10844 C C . GLU B 1 534 ? -5.055 -4.805 22.109 1 97.81 534 GLU B C 1
ATOM 10846 O O . GLU B 1 534 ? -4.258 -3.926 21.781 1 97.81 534 GLU B O 1
ATOM 10851 N N . PRO B 1 535 ? -5.461 -5.805 21.281 1 98.25 535 PRO B N 1
ATOM 10852 C CA . PRO B 1 535 ? -5 -5.746 19.891 1 98.25 535 PRO B CA 1
ATOM 10853 C C . PRO B 1 535 ? -5.648 -4.609 19.109 1 98.25 535 PRO B C 1
ATOM 10855 O O . PRO B 1 535 ? -6.828 -4.309 19.297 1 98.25 535 PRO B O 1
ATOM 10858 N N . ILE B 1 536 ? -4.883 -3.99 18.281 1 98.12 536 ILE B N 1
ATOM 10859 C CA . ILE B 1 536 ? -5.398 -2.982 17.359 1 98.12 536 ILE B CA 1
ATOM 10860 C C . ILE B 1 536 ? -6.391 -3.625 16.391 1 98.12 536 ILE B C 1
ATOM 10862 O O . ILE B 1 536 ? -7.426 -3.035 16.062 1 98.12 536 ILE B O 1
ATOM 10866 N N . ASP B 1 537 ? -6.039 -4.754 15.891 1 97.31 537 ASP B N 1
ATOM 10867 C CA . ASP B 1 537 ? -6.824 -5.566 14.977 1 97.31 537 ASP B CA 1
ATOM 10868 C C . ASP B 1 537 ? -6.301 -7 14.922 1 97.31 537 ASP B C 1
ATOM 10870 O O . ASP B 1 537 ? -5.453 -7.387 15.727 1 97.31 537 ASP B O 1
ATOM 10874 N N . TYR B 1 538 ? -6.879 -7.789 14.07 1 96.75 538 TYR B N 1
ATOM 10875 C CA . TYR B 1 538 ? -6.434 -9.148 13.789 1 96.75 538 TYR B CA 1
ATOM 10876 C C . TYR B 1 538 ? -5.988 -9.281 12.336 1 96.75 538 TYR B C 1
ATOM 10878 O O . TYR B 1 538 ? -6.609 -8.711 11.438 1 96.75 538 TYR B O 1
ATOM 10886 N N . ASP B 1 539 ? -4.832 -9.953 12.133 1 95.88 539 ASP B N 1
ATOM 10887 C CA . ASP B 1 539 ? -4.387 -10.164 10.758 1 95.88 539 ASP B CA 1
ATOM 10888 C C . ASP B 1 539 ? -5.305 -11.141 10.023 1 95.88 539 ASP B C 1
ATOM 10890 O O . ASP B 1 539 ? -6.219 -11.703 10.625 1 95.88 539 ASP B O 1
ATOM 10894 N N . PRO B 1 540 ? -5.176 -11.328 8.688 1 94.06 540 PRO B N 1
ATOM 10895 C CA . PRO B 1 540 ? -6.094 -12.164 7.918 1 94.06 540 PRO B CA 1
ATOM 10896 C C . PRO B 1 540 ? -6.109 -13.617 8.398 1 94.06 540 PRO B C 1
ATOM 10898 O O . PRO B 1 540 ? -7.031 -14.367 8.07 1 94.06 540 PRO B O 1
ATOM 10901 N N . ASN B 1 541 ? -5.137 -14.094 9.141 1 95.19 541 ASN B N 1
ATOM 10902 C CA . ASN B 1 541 ? -5.039 -15.461 9.625 1 95.19 541 ASN B CA 1
ATOM 10903 C C . ASN B 1 541 ? -5.59 -15.586 11.047 1 95.19 541 ASN B C 1
ATOM 10905 O O . ASN B 1 541 ? -5.512 -16.656 11.648 1 95.19 541 ASN B O 1
ATOM 10909 N N . GLY B 1 542 ? -6.082 -14.523 11.617 1 94.38 542 GLY B N 1
ATOM 10910 C CA . GLY B 1 542 ? -6.742 -14.547 12.914 1 94.38 542 GLY B CA 1
ATOM 10911 C C . GLY B 1 542 ? -5.805 -14.258 14.062 1 94.38 542 GLY B C 1
ATOM 10912 O O . GLY B 1 542 ? -6.188 -14.375 15.227 1 94.38 542 GLY B O 1
ATOM 10913 N N . ASN B 1 543 ? -4.617 -13.875 13.812 1 95.75 543 ASN B N 1
ATOM 10914 C CA . ASN B 1 543 ? -3.668 -13.523 14.859 1 95.75 543 ASN B CA 1
ATOM 10915 C C . ASN B 1 543 ? -3.814 -12.07 15.297 1 95.75 543 ASN B C 1
ATOM 10917 O O . ASN B 1 543 ? -4.008 -11.188 14.461 1 95.75 543 ASN B O 1
ATOM 10921 N N . PRO B 1 544 ? -3.793 -11.82 16.641 1 97.62 544 PRO B N 1
ATOM 10922 C CA . PRO B 1 544 ? -3.895 -10.43 17.109 1 97.62 544 PRO B CA 1
ATOM 10923 C C . PRO B 1 544 ? -2.666 -9.602 16.75 1 97.62 544 PRO B C 1
ATOM 10925 O O . PRO B 1 544 ? -1.541 -10.102 16.781 1 97.62 544 PRO B O 1
ATOM 10928 N N . VAL B 1 545 ? -2.832 -8.391 16.312 1 98.31 545 VAL B N 1
ATOM 10929 C CA . VAL B 1 545 ? -1.771 -7.422 16.062 1 98.31 545 VAL B CA 1
ATOM 10930 C C . VAL B 1 545 ? -1.83 -6.297 17.094 1 98.31 545 VAL B C 1
ATOM 10932 O O . VAL B 1 545 ? -2.838 -5.594 17.203 1 98.31 545 VAL B O 1
ATOM 10935 N N . TYR B 1 546 ? -0.789 -6.129 17.891 1 98.38 546 TYR B N 1
ATOM 10936 C CA . TYR B 1 546 ? -0.713 -5.102 18.938 1 98.38 546 TYR B CA 1
ATOM 10937 C C . TYR B 1 546 ? 0.092 -3.9 18.453 1 98.38 546 TYR B C 1
ATOM 10939 O O . TYR B 1 546 ? 0.852 -4 17.484 1 98.38 546 TYR B O 1
ATOM 10947 N N . LEU B 1 547 ? -0.104 -2.75 19.094 1 98.31 547 LEU B N 1
ATOM 10948 C CA . LEU B 1 547 ? 0.648 -1.555 18.734 1 98.31 547 LEU B CA 1
ATOM 10949 C C . LEU B 1 547 ? 2.148 -1.81 18.828 1 98.31 547 LEU B C 1
ATOM 10951 O O . LEU B 1 547 ? 2.914 -1.332 17.984 1 98.31 547 LEU B O 1
ATOM 10955 N N . ARG B 1 548 ? 2.594 -2.518 19.844 1 97.62 548 ARG B N 1
ATOM 10956 C CA . ARG B 1 548 ? 4.012 -2.799 20.047 1 97.62 548 ARG B CA 1
ATOM 10957 C C . ARG B 1 548 ? 4.602 -3.531 18.844 1 97.62 548 ARG B C 1
ATOM 10959 O O . ARG B 1 548 ? 5.801 -3.424 18.578 1 97.62 548 ARG B O 1
ATOM 10966 N N . ASP B 1 549 ? 3.736 -4.34 18.078 1 97.69 549 ASP B N 1
ATOM 10967 C CA . ASP B 1 549 ? 4.199 -5.117 16.938 1 97.69 549 ASP B CA 1
ATOM 10968 C C . ASP B 1 549 ? 4.512 -4.211 15.742 1 97.69 549 ASP B C 1
ATOM 10970 O O . ASP B 1 549 ? 5.293 -4.578 14.867 1 97.69 549 ASP B O 1
ATOM 10974 N N . ILE B 1 550 ? 3.898 -3.053 15.711 1 98.31 550 ILE B N 1
ATOM 10975 C CA . ILE B 1 550 ? 4.02 -2.254 14.492 1 98.31 550 ILE B CA 1
ATOM 10976 C C . ILE B 1 550 ? 4.586 -0.877 14.836 1 98.31 550 ILE B C 1
ATOM 10978 O O . ILE B 1 550 ? 4.746 -0.028 13.961 1 98.31 550 ILE B O 1
ATOM 10982 N N . TRP B 1 551 ? 4.906 -0.545 16.094 1 98.44 551 TRP B N 1
ATOM 10983 C CA . TRP B 1 551 ? 5.508 0.726 16.469 1 98.44 551 TRP B CA 1
ATOM 10984 C C . TRP B 1 551 ? 6.945 0.822 15.969 1 98.44 551 TRP B C 1
ATOM 10986 O O . TRP B 1 551 ? 7.73 -0.114 16.141 1 98.44 551 TRP B O 1
ATOM 10996 N N . PRO B 1 552 ? 7.332 1.91 15.312 1 97.81 552 PRO B N 1
ATOM 10997 C CA . PRO B 1 552 ? 8.711 2.035 14.828 1 97.81 552 PRO B CA 1
ATOM 10998 C C . PRO B 1 552 ? 9.719 2.209 15.961 1 97.81 552 PRO B C 1
ATOM 11000 O O . PRO B 1 552 ? 9.461 2.951 16.922 1 97.81 552 PRO B O 1
ATOM 11003 N N . THR B 1 553 ? 10.844 1.613 15.898 1 96.75 553 THR B N 1
ATOM 11004 C CA . THR B 1 553 ? 11.93 1.811 16.844 1 96.75 553 THR B CA 1
ATOM 11005 C C . THR B 1 553 ? 12.789 3.006 16.438 1 96.75 553 THR B C 1
ATOM 11007 O O . THR B 1 553 ? 12.742 3.449 15.289 1 96.75 553 THR B O 1
ATOM 11010 N N . THR B 1 554 ? 13.484 3.508 17.375 1 94.44 554 THR B N 1
ATOM 11011 C CA . THR B 1 554 ? 14.391 4.613 17.094 1 94.44 554 THR B CA 1
ATOM 11012 C C . THR B 1 554 ? 15.43 4.207 16.062 1 94.44 554 THR B C 1
ATOM 11014 O O . THR B 1 554 ? 15.805 5.012 15.203 1 94.44 554 THR B O 1
ATOM 11017 N N . LYS B 1 555 ? 15.867 3.01 16.141 1 95.12 555 LYS B N 1
ATOM 11018 C CA . LYS B 1 555 ? 16.859 2.492 15.188 1 95.12 555 LYS B CA 1
ATOM 11019 C C . LYS B 1 555 ? 16.297 2.471 13.773 1 95.12 555 LYS B C 1
ATOM 11021 O O . LYS B 1 555 ? 16.953 2.895 12.828 1 95.12 555 LYS B O 1
ATOM 11026 N N . GLU B 1 556 ? 15.086 1.967 13.594 1 95.81 556 GLU B N 1
ATOM 11027 C CA . GLU B 1 556 ? 14.445 1.931 12.289 1 95.81 556 GLU B CA 1
ATOM 11028 C C . GLU B 1 556 ? 14.305 3.334 11.703 1 95.81 556 GLU B C 1
ATOM 11030 O O . GLU B 1 556 ? 14.547 3.541 10.508 1 95.81 556 GLU B O 1
ATOM 11035 N N . ILE B 1 557 ? 13.891 4.285 12.508 1 96.06 557 ILE B N 1
ATOM 11036 C CA . ILE B 1 557 ? 13.703 5.66 12.062 1 96.06 557 ILE B CA 1
ATOM 11037 C C . ILE B 1 557 ? 15.047 6.25 11.625 1 96.06 557 ILE B C 1
ATOM 11039 O O . ILE B 1 557 ? 15.133 6.918 10.594 1 96.06 557 ILE B O 1
ATOM 11043 N N . SER B 1 558 ? 16.078 6.004 12.406 1 93.62 558 SER B N 1
ATOM 11044 C CA . SER B 1 558 ? 17.391 6.559 12.148 1 93.62 558 SER B CA 1
ATOM 11045 C C . SER B 1 558 ? 17.938 6.094 10.797 1 93.62 558 SER B C 1
ATOM 11047 O O . SER B 1 558 ? 18.688 6.812 10.148 1 93.62 558 SER B O 1
ATOM 11049 N N . GLU B 1 559 ? 17.5 4.926 10.359 1 91.94 559 GLU B N 1
ATOM 11050 C CA . GLU B 1 559 ? 17.953 4.379 9.086 1 91.94 559 GLU B CA 1
ATOM 11051 C C . GLU B 1 559 ? 17.453 5.219 7.914 1 91.94 559 GLU B C 1
ATOM 11053 O O . GLU B 1 559 ? 18.078 5.242 6.848 1 91.94 559 GLU B O 1
ATOM 11058 N N . TYR B 1 560 ? 16.359 5.875 8.109 1 91.06 560 TYR B N 1
ATOM 11059 C CA . TYR B 1 560 ? 15.758 6.652 7.027 1 91.06 560 TYR B CA 1
ATOM 11060 C C . TYR B 1 560 ? 16.031 8.141 7.203 1 91.06 560 TYR B C 1
ATOM 11062 O O . TYR B 1 560 ? 15.828 8.93 6.281 1 91.06 560 TYR B O 1
ATOM 11070 N N . ILE B 1 561 ? 16.531 8.594 8.336 1 88.06 561 ILE B N 1
ATOM 11071 C CA . ILE B 1 561 ? 16.609 10 8.703 1 88.06 561 ILE B CA 1
ATOM 11072 C C . ILE B 1 561 ? 17.547 10.734 7.746 1 88.06 561 ILE B C 1
ATOM 11074 O O . ILE B 1 561 ? 17.312 11.898 7.418 1 88.06 561 ILE B O 1
ATOM 11078 N N . LYS B 1 562 ? 18.625 10.047 7.301 1 83.56 562 LYS B N 1
ATOM 11079 C CA . LYS B 1 562 ? 19.562 10.68 6.379 1 83.56 562 LYS B CA 1
ATOM 11080 C C . LYS B 1 562 ? 18.859 11.109 5.094 1 83.56 562 LYS B C 1
ATOM 11082 O O . LYS B 1 562 ? 19.219 12.141 4.512 1 83.56 562 LYS B O 1
ATOM 11087 N N . LEU B 1 563 ? 17.891 10.328 4.707 1 81.62 563 LEU B N 1
ATOM 11088 C CA . LEU B 1 563 ? 17.125 10.68 3.518 1 81.62 563 LEU B CA 1
ATOM 11089 C C . LEU B 1 563 ? 16.25 11.906 3.771 1 81.62 563 LEU B C 1
ATOM 11091 O O . LEU B 1 563 ? 16.047 12.734 2.875 1 81.62 563 LEU B O 1
ATOM 11095 N N . GLY B 1 564 ? 15.773 12.07 4.93 1 81.94 564 GLY B N 1
ATOM 11096 C CA . GLY B 1 564 ? 14.93 13.195 5.289 1 81.94 564 GLY B CA 1
ATOM 11097 C C . GLY B 1 564 ? 15.695 14.508 5.383 1 81.94 564 GLY B C 1
ATOM 11098 O O . GLY B 1 564 ? 15.094 15.578 5.309 1 81.94 564 GLY B O 1
ATOM 11099 N N . MET B 1 565 ? 16.984 14.406 5.496 1 85.56 565 MET B N 1
ATOM 11100 C CA . MET B 1 565 ? 17.844 15.586 5.648 1 85.56 565 MET B CA 1
ATOM 11101 C C . MET B 1 565 ? 18.828 15.703 4.488 1 85.56 565 MET B C 1
ATOM 11103 O O . MET B 1 565 ? 20.016 15.891 4.699 1 85.56 565 MET B O 1
ATOM 11107 N N . ASN B 1 566 ? 18.344 15.5 3.309 1 88.94 566 ASN B N 1
ATOM 11108 C CA . ASN B 1 566 ? 19.125 15.617 2.088 1 88.94 566 ASN B CA 1
ATOM 11109 C C . ASN B 1 566 ? 19.031 17.016 1.483 1 88.94 566 ASN B C 1
ATOM 11111 O O . ASN B 1 566 ? 17.969 17.391 0.974 1 88.94 566 ASN B O 1
ATOM 11115 N N . PRO B 1 567 ? 20.125 17.766 1.493 1 92.75 567 PRO B N 1
ATOM 11116 C CA . PRO B 1 567 ? 20.094 19.141 1.011 1 92.75 567 PRO B CA 1
ATOM 11117 C C . PRO B 1 567 ? 19.578 19.266 -0.422 1 92.75 567 PRO B C 1
ATOM 11119 O O . PRO B 1 567 ? 18.984 20.281 -0.79 1 92.75 567 PRO B O 1
ATOM 11122 N N . GLU B 1 568 ? 19.703 18.234 -1.206 1 92.88 568 GLU B N 1
ATOM 11123 C CA . GLU B 1 568 ? 19.281 18.266 -2.604 1 92.88 568 GLU B CA 1
ATOM 11124 C C . GLU B 1 568 ? 17.766 18.406 -2.717 1 92.88 568 GLU B C 1
ATOM 11126 O O . GLU B 1 568 ? 17.25 19.031 -3.643 1 92.88 568 GLU B O 1
ATOM 11131 N N . PHE B 1 569 ? 17.078 17.812 -1.786 1 92.31 569 PHE B N 1
ATOM 11132 C CA . PHE B 1 569 ? 15.617 17.922 -1.794 1 92.31 569 PHE B CA 1
ATOM 11133 C C . PHE B 1 569 ? 15.18 19.359 -1.513 1 92.31 569 PHE B C 1
ATOM 11135 O O . PHE B 1 569 ? 14.258 19.875 -2.152 1 92.31 569 PHE B O 1
ATOM 11142 N N . TYR B 1 570 ? 15.805 20 -0.543 1 93.75 570 TYR B N 1
ATOM 11143 C CA . TYR B 1 570 ? 15.461 21.375 -0.172 1 93.75 570 TYR B CA 1
ATOM 11144 C C . TYR B 1 570 ? 15.773 22.344 -1.31 1 93.75 570 TYR B C 1
ATOM 11146 O O . TYR B 1 570 ? 14.961 23.219 -1.627 1 93.75 570 TYR B O 1
ATOM 11154 N N . LYS B 1 571 ? 16.938 22.188 -1.929 1 94.5 571 LYS B N 1
ATOM 11155 C CA . LYS B 1 571 ? 17.297 23.016 -3.074 1 94.5 571 LYS B CA 1
ATOM 11156 C C . LYS B 1 571 ? 16.281 22.875 -4.199 1 94.5 571 LYS B C 1
ATOM 11158 O O . LYS B 1 571 ? 15.836 23.875 -4.773 1 94.5 571 LYS B O 1
ATOM 11163 N N . ALA B 1 572 ? 15.945 21.672 -4.457 1 92.94 572 ALA B N 1
ATOM 11164 C CA . ALA B 1 572 ? 15.031 21.391 -5.559 1 92.94 572 ALA B CA 1
ATOM 11165 C C . ALA B 1 572 ? 13.656 22 -5.297 1 92.94 572 ALA B C 1
ATOM 11167 O O . ALA B 1 572 ? 13.055 22.594 -6.191 1 92.94 572 ALA B O 1
ATOM 11168 N N . VAL B 1 573 ? 13.125 21.906 -4.137 1 91.44 573 VAL B N 1
ATOM 11169 C CA . VAL B 1 573 ? 11.781 22.344 -3.777 1 91.44 573 VAL B CA 1
ATOM 11170 C C . VAL B 1 573 ? 11.742 23.859 -3.709 1 91.44 573 VAL B C 1
ATOM 11172 O O . VAL B 1 573 ? 10.82 24.5 -4.242 1 91.44 573 VAL B O 1
ATOM 11175 N N . TYR B 1 574 ? 12.719 24.516 -3.121 1 93.62 574 TYR B N 1
ATOM 11176 C CA . TYR B 1 574 ? 12.625 25.938 -2.812 1 93.62 574 TYR B CA 1
ATOM 11177 C C . TYR B 1 574 ? 13.18 26.781 -3.957 1 93.62 574 TYR B C 1
ATOM 11179 O O . TYR B 1 574 ? 12.992 28 -3.986 1 93.62 574 TYR B O 1
ATOM 11187 N N . SER B 1 575 ? 13.828 26.172 -4.969 1 92.44 575 SER B N 1
ATOM 11188 C CA . SER B 1 575 ? 14.25 26.891 -6.164 1 92.44 575 SER B CA 1
ATOM 11189 C C . SER B 1 575 ? 13.047 27.406 -6.953 1 92.44 575 SER B C 1
ATOM 11191 O O . SER B 1 575 ? 13.164 28.375 -7.703 1 92.44 575 SER B O 1
ATOM 11193 N N . HIS B 1 576 ? 11.867 26.906 -6.691 1 89.38 576 HIS B N 1
ATOM 11194 C CA . HIS B 1 576 ? 10.68 27.281 -7.445 1 89.38 576 HIS B CA 1
ATOM 11195 C C . HIS B 1 576 ? 9.562 27.75 -6.516 1 89.38 576 HIS B C 1
ATOM 11197 O O . HIS B 1 576 ? 8.383 27.656 -6.863 1 89.38 576 HIS B O 1
ATOM 11203 N N . ILE B 1 577 ? 9.93 28.25 -5.383 1 90.38 577 ILE B N 1
ATOM 11204 C CA . ILE B 1 577 ? 8.961 28.484 -4.324 1 90.38 577 ILE B CA 1
ATOM 11205 C C . ILE B 1 577 ? 8.086 29.688 -4.684 1 90.38 577 ILE B C 1
ATOM 11207 O O . ILE B 1 577 ? 6.934 29.781 -4.254 1 90.38 577 ILE B O 1
ATOM 11211 N N . LEU B 1 578 ? 8.578 30.672 -5.473 1 89.81 578 LEU B N 1
ATOM 11212 C CA . LEU B 1 578 ? 7.836 31.875 -5.789 1 89.81 578 LEU B CA 1
ATOM 11213 C C . LEU B 1 578 ? 7.004 31.688 -7.055 1 89.81 578 LEU B C 1
ATOM 11215 O O . LEU B 1 578 ? 6.176 32.531 -7.391 1 89.81 578 LEU B O 1
ATOM 11219 N N . GLU B 1 579 ? 7.191 30.547 -7.711 1 87.94 579 GLU B N 1
ATOM 11220 C CA . GLU B 1 579 ? 6.457 30.266 -8.938 1 87.94 579 GLU B CA 1
ATOM 11221 C C . GLU B 1 579 ? 5.102 29.641 -8.641 1 87.94 579 GLU B C 1
ATOM 11223 O O . GLU B 1 579 ? 5.02 28.656 -7.902 1 87.94 579 GLU B O 1
ATOM 11228 N N . GLY B 1 580 ? 4.082 30.328 -9.148 1 86.31 580 GLY B N 1
ATOM 11229 C CA . GLY B 1 580 ? 2.756 29.75 -8.977 1 86.31 580 GLY B CA 1
ATOM 11230 C C . GLY B 1 580 ? 2.385 28.766 -10.062 1 86.31 580 GLY B C 1
ATOM 11231 O O . GLY B 1 580 ? 3.113 28.609 -11.047 1 86.31 580 GLY B O 1
ATOM 11232 N N . ASP B 1 581 ? 1.342 28.016 -9.844 1 87.25 581 ASP B N 1
ATOM 11233 C CA . ASP B 1 581 ? 0.838 27.125 -10.883 1 87.25 581 ASP B CA 1
ATOM 11234 C C . ASP B 1 581 ? 0.127 27.906 -11.984 1 87.25 581 ASP B C 1
ATOM 11236 O O . ASP B 1 581 ? 0.165 29.125 -12.008 1 87.25 581 ASP B O 1
ATOM 11240 N N . GLU B 1 582 ? -0.465 27.219 -12.891 1 88 582 GLU B N 1
ATOM 11241 C CA . GLU B 1 582 ? -1.106 27.859 -14.039 1 88 582 GLU B CA 1
ATOM 11242 C C . GLU B 1 582 ? -2.262 28.75 -13.594 1 88 582 GLU B C 1
ATOM 11244 O O . GLU B 1 582 ? -2.484 29.812 -14.18 1 88 582 GLU B O 1
ATOM 11249 N N . ASN B 1 583 ? -2.941 28.391 -12.609 1 89.25 583 ASN B N 1
ATOM 11250 C CA . ASN B 1 583 ? -4.062 29.188 -12.117 1 89.25 583 ASN B CA 1
ATOM 11251 C C . ASN B 1 583 ? -3.592 30.516 -11.531 1 89.25 583 ASN B C 1
ATOM 11253 O O . ASN B 1 583 ? -4.184 31.562 -11.805 1 89.25 583 ASN B O 1
ATOM 11257 N N . TRP B 1 584 ? -2.582 30.5 -10.734 1 90.81 584 TRP B N 1
ATOM 11258 C CA . TRP B 1 584 ? -2.023 31.688 -10.102 1 90.81 584 TRP B CA 1
ATOM 11259 C C . TRP B 1 584 ? -1.439 32.625 -11.148 1 90.81 584 TRP B C 1
ATOM 11261 O O . TRP B 1 584 ? -1.661 33.844 -11.102 1 90.81 584 TRP B O 1
ATOM 11271 N N . ASN B 1 585 ? -0.746 32.062 -12.117 1 89.69 585 ASN B N 1
ATOM 11272 C CA . ASN B 1 585 ? -0.07 32.875 -13.141 1 89.69 585 ASN B CA 1
ATOM 11273 C C . ASN B 1 585 ? -1.068 33.531 -14.078 1 89.69 585 ASN B C 1
ATOM 11275 O O . ASN B 1 585 ? -0.797 34.625 -14.609 1 89.69 585 ASN B O 1
ATOM 11279 N N . ASN B 1 586 ? -2.219 33 -14.195 1 89.69 586 ASN B N 1
ATOM 11280 C CA . ASN B 1 586 ? -3.217 33.5 -15.133 1 89.69 586 ASN B CA 1
ATOM 11281 C C . ASN B 1 586 ? -4.09 34.594 -14.492 1 89.69 586 ASN B C 1
ATOM 11283 O O . ASN B 1 586 ? -4.918 35.188 -15.164 1 89.69 586 ASN B O 1
ATOM 11287 N N . LEU B 1 587 ? -3.906 34.75 -13.234 1 89.94 587 LEU B N 1
ATOM 11288 C CA . LEU B 1 587 ? -4.656 35.812 -12.586 1 89.94 587 LEU B CA 1
ATOM 11289 C C . LEU B 1 587 ? -4.258 37.188 -13.148 1 89.94 587 LEU B C 1
ATOM 11291 O O . LEU B 1 587 ? -3.092 37.562 -13.062 1 89.94 587 LEU B O 1
ATOM 11295 N N . GLN B 1 588 ? -5.16 37.844 -13.836 1 87.19 588 GLN B N 1
ATOM 11296 C CA . GLN B 1 588 ? -4.898 39.156 -14.422 1 87.19 588 GLN B CA 1
ATOM 11297 C C . GLN B 1 588 ? -5.172 40.281 -13.414 1 87.19 588 GLN B C 1
ATOM 11299 O O . GLN B 1 588 ? -6.301 40.438 -12.953 1 87.19 588 GLN B O 1
ATOM 11304 N N . VAL B 1 589 ? -4.113 40.906 -12.977 1 89 589 VAL B N 1
ATOM 11305 C CA . VAL B 1 589 ? -4.242 42.031 -12.055 1 89 589 VAL B CA 1
ATOM 11306 C C . VAL B 1 589 ? -3.42 43.219 -12.555 1 89 589 VAL B C 1
ATOM 11308 O O . VAL B 1 589 ? -2.289 43.062 -13.016 1 89 589 VAL B O 1
ATOM 11311 N N . LYS B 1 590 ? -4.004 44.438 -12.641 1 87.19 590 LYS B N 1
ATOM 11312 C CA . LYS B 1 590 ? -3.326 45.656 -13.055 1 87.19 590 LYS B CA 1
ATOM 11313 C C . LYS B 1 590 ? -2.672 46.344 -11.859 1 87.19 590 LYS B C 1
ATOM 11315 O O . LYS B 1 590 ? -3.254 46.406 -10.781 1 87.19 590 LYS B O 1
ATOM 11320 N N . GLU B 1 591 ? -1.433 46.719 -12.023 1 86.12 591 GLU B N 1
ATOM 11321 C CA . GLU B 1 591 ? -0.763 47.5 -10.992 1 86.12 591 GLU B CA 1
ATOM 11322 C C . GLU B 1 591 ? -1.341 48.906 -10.906 1 86.12 591 GLU B C 1
ATOM 11324 O O . GLU B 1 591 ? -1.62 49.531 -11.938 1 86.12 591 GLU B O 1
ATOM 11329 N N . SER B 1 592 ? -1.689 49.281 -9.758 1 92.38 592 SER B N 1
ATOM 11330 C CA . SER B 1 592 ? -2.186 50.625 -9.484 1 92.38 592 SER B CA 1
ATOM 11331 C C . SER B 1 592 ? -1.875 51.062 -8.055 1 92.38 592 SER B C 1
ATOM 11333 O O . SER B 1 592 ? -1.71 50.219 -7.172 1 92.38 592 SER B O 1
ATOM 11335 N N . GLU B 1 593 ? -1.75 52.344 -7.898 1 92.81 593 GLU B N 1
ATOM 11336 C CA . GLU B 1 593 ? -1.435 52.875 -6.578 1 92.81 593 GLU B CA 1
ATOM 11337 C C . GLU B 1 593 ? -2.598 52.688 -5.609 1 92.81 593 GLU B C 1
ATOM 11339 O O . GLU B 1 593 ? -2.387 52.438 -4.422 1 92.81 593 GLU B O 1
ATOM 11344 N N . LEU B 1 594 ? -3.748 52.875 -6.098 1 96.12 594 LEU B N 1
ATOM 11345 C CA . LEU B 1 594 ? -4.961 52.688 -5.305 1 96.12 594 LEU B CA 1
ATOM 11346 C C . LEU B 1 594 ? -5.707 51.438 -5.727 1 96.12 594 LEU B C 1
ATOM 11348 O O . LEU B 1 594 ? -5.762 51.094 -6.914 1 96.12 594 LEU B O 1
ATOM 11352 N N . TYR B 1 595 ? -6.234 50.75 -4.727 1 95.69 595 TYR B N 1
ATOM 11353 C CA . TYR B 1 595 ? -7.02 49.531 -5.02 1 95.69 595 TYR B CA 1
ATOM 11354 C C . TYR B 1 595 ? -8.398 49.906 -5.547 1 95.69 595 TYR B C 1
ATOM 11356 O O . TYR B 1 595 ? -9.023 50.875 -5.059 1 95.69 595 TYR B O 1
ATOM 11364 N N . SER B 1 596 ? -8.867 49.188 -6.551 1 94.56 596 SER B N 1
ATOM 11365 C CA . SER B 1 596 ? -10.211 49.375 -7.086 1 94.56 596 SER B CA 1
ATOM 11366 C C . SER B 1 596 ? -11.242 48.562 -6.332 1 94.56 596 SER B C 1
ATOM 11368 O O . SER B 1 596 ? -11.5 47.406 -6.688 1 94.56 596 SER B O 1
ATOM 11370 N N . TRP B 1 597 ? -11.867 49.188 -5.41 1 95.19 597 TRP B N 1
ATOM 11371 C CA . TRP B 1 597 ? -12.836 48.5 -4.578 1 95.19 597 TRP B CA 1
ATOM 11372 C C . TRP B 1 597 ? -14.055 48.062 -5.395 1 95.19 597 TRP B C 1
ATOM 11374 O O . TRP B 1 597 ? -14.562 48.844 -6.211 1 95.19 597 TRP B O 1
ATOM 11384 N N . ASP B 1 598 ? -14.477 46.875 -5.254 1 93.12 598 ASP B N 1
ATOM 11385 C CA . ASP B 1 598 ? -15.695 46.344 -5.863 1 93.12 598 ASP B CA 1
ATOM 11386 C C . ASP B 1 598 ? -16.828 46.281 -4.844 1 93.12 598 ASP B C 1
ATOM 11388 O O . ASP B 1 598 ? -16.781 45.5 -3.902 1 93.12 598 ASP B O 1
ATOM 11392 N N . GLU B 1 599 ? -17.844 47 -5.047 1 89.31 599 GLU B N 1
ATOM 11393 C CA . GLU B 1 599 ? -18.969 47.062 -4.105 1 89.31 599 GLU B CA 1
ATOM 11394 C C . GLU B 1 599 ? -19.703 45.75 -4.012 1 89.31 599 GLU B C 1
ATOM 11396 O O . GLU B 1 599 ? -20.391 45.469 -3.02 1 89.31 599 GLU B O 1
ATOM 11401 N N . LYS B 1 600 ? -19.594 44.969 -4.98 1 91.88 600 LYS B N 1
ATOM 11402 C CA . LYS B 1 600 ? -20.297 43.688 -4.992 1 91.88 600 LYS B CA 1
ATOM 11403 C C . LYS B 1 600 ? -19.469 42.594 -4.336 1 91.88 600 LYS B C 1
ATOM 11405 O O . LYS B 1 600 ? -19.953 41.5 -4.113 1 91.88 600 LYS B O 1
ATOM 11410 N N . SER B 1 601 ? -18.219 42.938 -3.953 1 93.94 601 SER B N 1
ATOM 11411 C CA . SER B 1 601 ? -17.344 41.938 -3.359 1 93.94 601 SER B CA 1
ATOM 11412 C C . SER B 1 601 ? -17.844 41.5 -1.991 1 93.94 601 SER B C 1
ATOM 11414 O O . SER B 1 601 ? -18.344 42.312 -1.209 1 93.94 601 SER B O 1
ATOM 11416 N N . THR B 1 602 ? -17.781 40.156 -1.78 1 94.81 602 THR B N 1
ATOM 11417 C CA . THR B 1 602 ? -18.125 39.625 -0.474 1 94.81 602 THR B CA 1
ATOM 11418 C C . THR B 1 602 ? -16.891 39.125 0.261 1 94.81 602 THR B C 1
ATOM 11420 O O . THR B 1 602 ? -16.984 38.469 1.294 1 94.81 602 THR B O 1
ATOM 11423 N N . TYR B 1 603 ? -15.68 39.438 -0.288 1 96.44 603 TYR B N 1
ATOM 11424 C CA . TYR B 1 603 ? -14.422 39 0.312 1 96.44 603 TYR B CA 1
ATOM 11425 C C . TYR B 1 603 ? -13.586 40.219 0.722 1 96.44 603 TYR B C 1
ATOM 11427 O O . TYR B 1 603 ? -12.891 40.188 1.742 1 96.44 603 TYR B O 1
ATOM 11435 N N . ILE B 1 604 ? -13.594 41.281 -0.11 1 96.81 604 ILE B N 1
ATOM 11436 C CA . ILE B 1 604 ? -12.773 42.469 0.1 1 96.81 604 ILE B CA 1
ATOM 11437 C C . ILE B 1 604 ? -13.648 43.719 0.093 1 96.81 604 ILE B C 1
ATOM 11439 O O . ILE B 1 604 ? -14.266 44.031 -0.924 1 96.81 604 ILE B O 1
ATOM 11443 N N . ARG B 1 605 ? -13.703 44.344 1.23 1 95.81 605 ARG B N 1
ATOM 11444 C CA . ARG B 1 605 ? -14.523 45.562 1.36 1 95.81 605 ARG B CA 1
ATOM 11445 C C . ARG B 1 605 ? -13.773 46.656 2.125 1 95.81 605 ARG B C 1
ATOM 11447 O O . ARG B 1 605 ? -12.984 46.344 3.025 1 95.81 605 ARG B O 1
ATOM 11454 N N . MET B 1 606 ? -14.031 47.906 1.689 1 94.5 606 MET B N 1
ATOM 11455 C CA . MET B 1 606 ? -13.469 49.031 2.42 1 94.5 606 MET B CA 1
ATOM 11456 C C . MET B 1 606 ? -13.852 48.969 3.893 1 94.5 606 MET B C 1
ATOM 11458 O O . MET B 1 606 ? -15.039 48.938 4.227 1 94.5 606 MET B O 1
ATOM 11462 N N . PRO B 1 607 ? -12.836 48.906 4.773 1 92.5 607 PRO B N 1
ATOM 11463 C CA . PRO B 1 607 ? -13.156 48.75 6.195 1 92.5 607 PRO B CA 1
ATOM 11464 C C . PRO B 1 607 ? -13.641 50.062 6.816 1 92.5 607 PRO B C 1
ATOM 11466 O O . PRO B 1 607 ? -13.289 51.156 6.336 1 92.5 607 PRO B O 1
ATOM 11469 N N . PRO B 1 608 ? -14.367 49.969 7.906 1 88.38 608 PRO B N 1
ATOM 11470 C CA . PRO B 1 608 ? -15.008 51.156 8.477 1 88.38 608 PRO B CA 1
ATOM 11471 C C . PRO B 1 608 ? -14.164 51.844 9.562 1 88.38 608 PRO B C 1
ATOM 11473 O O . PRO B 1 608 ? -14.648 52.719 10.258 1 88.38 608 PRO B O 1
ATOM 11476 N N . TRP B 1 609 ? -13.016 51.531 9.852 1 79.06 609 TRP B N 1
ATOM 11477 C CA . TRP B 1 609 ? -12.289 51.969 11.031 1 79.06 609 TRP B CA 1
ATOM 11478 C C . TRP B 1 609 ? -12.039 53.469 10.984 1 79.06 609 TRP B C 1
ATOM 11480 O O . TRP B 1 609 ? -11.883 54.125 12.023 1 79.06 609 TRP B O 1
ATOM 11490 N N . ILE B 1 610 ? -11.977 54.062 9.812 1 77.06 610 ILE B N 1
ATOM 11491 C CA . ILE B 1 610 ? -11.695 55.5 9.719 1 77.06 610 ILE B CA 1
ATOM 11492 C C . ILE B 1 610 ? -12.859 56.281 10.32 1 77.06 610 ILE B C 1
ATOM 11494 O O . ILE B 1 610 ? -12.656 57.375 10.891 1 77.06 610 ILE B O 1
ATOM 11498 N N . SER B 1 611 ? -13.992 55.688 10.219 1 75.31 611 SER B N 1
ATOM 11499 C CA . SER B 1 611 ? -15.188 56.406 10.648 1 75.31 611 SER B CA 1
ATOM 11500 C C . SER B 1 611 ? -15.531 56.094 12.102 1 75.31 611 SER B C 1
ATOM 11502 O O . SER B 1 611 ? -16.438 56.688 12.68 1 75.31 611 SER B O 1
ATOM 11504 N N . LEU B 1 612 ? -14.758 55.25 12.711 1 75.81 612 LEU B N 1
ATOM 11505 C CA . LEU B 1 612 ? -15.023 54.906 14.102 1 75.81 612 LEU B CA 1
ATOM 11506 C C . LEU B 1 612 ? -14.609 56.031 15.031 1 75.81 612 LEU B C 1
ATOM 11508 O O . LEU B 1 612 ? -13.523 56.594 14.891 1 75.81 612 LEU B O 1
ATOM 11512 N N . ASP B 1 613 ? -15.57 56.562 15.727 1 70 613 ASP B N 1
ATOM 11513 C CA . ASP B 1 613 ? -15.289 57.625 16.688 1 70 613 ASP B CA 1
ATOM 11514 C C . ASP B 1 613 ? -15.086 57.031 18.094 1 70 613 ASP B C 1
ATOM 11516 O O . ASP B 1 613 ? -16.047 56.844 18.844 1 70 613 ASP B O 1
ATOM 11520 N N . LEU B 1 614 ? -13.883 56.562 18.281 1 72.12 614 LEU B N 1
ATOM 11521 C CA . LEU B 1 614 ? -13.57 56 19.594 1 72.12 614 LEU B CA 1
ATOM 11522 C C . LEU B 1 614 ? -12.742 56.969 20.422 1 72.12 614 LEU B C 1
ATOM 11524 O O . LEU B 1 614 ? -11.734 57.5 19.938 1 72.12 614 LEU B O 1
ATOM 11528 N N . LYS B 1 615 ? -13.266 57.469 21.391 1 75.31 615 LYS B N 1
ATOM 11529 C CA . LYS B 1 615 ? -12.555 58.344 22.312 1 75.31 615 LYS B CA 1
ATOM 11530 C C . LYS B 1 615 ? -12.555 57.781 23.719 1 75.31 615 LYS B C 1
ATOM 11532 O O . LYS B 1 615 ? -13.539 57.156 24.156 1 75.31 615 LYS B O 1
ATOM 11537 N N . LEU B 1 616 ? -11.383 58 24.25 1 88.19 616 LEU B N 1
ATOM 11538 C CA . LEU B 1 616 ? -11.273 57.531 25.641 1 88.19 616 LEU B CA 1
ATOM 11539 C C . LEU B 1 616 ? -12.156 58.375 26.547 1 88.19 616 LEU B C 1
ATOM 11541 O O . LEU B 1 616 ? -11.969 59.594 26.656 1 88.19 616 LEU B O 1
ATOM 11545 N N . ASP B 1 617 ? -13.109 57.75 27.141 1 91.31 617 ASP B N 1
ATOM 11546 C CA . ASP B 1 617 ? -14.023 58.375 28.078 1 91.31 617 ASP B CA 1
ATOM 11547 C C . ASP B 1 617 ? -14.625 57.344 29.031 1 91.31 617 ASP B C 1
ATOM 11549 O O . ASP B 1 617 ? -14.43 56.156 28.859 1 91.31 617 ASP B O 1
ATOM 11553 N N . ASP B 1 618 ? -15.258 57.844 30.078 1 95.88 618 ASP B N 1
ATOM 11554 C CA . ASP B 1 618 ? -15.992 56.938 30.969 1 95.88 618 ASP B CA 1
ATOM 11555 C C . ASP B 1 618 ? -17.094 56.219 30.219 1 95.88 618 ASP B C 1
ATOM 11557 O O . ASP B 1 618 ? -17.719 56.781 29.312 1 95.88 618 ASP B O 1
ATOM 11561 N N . VAL B 1 619 ? -17.266 54.969 30.594 1 96.19 619 VAL B N 1
ATOM 11562 C CA . VAL B 1 619 ? -18.391 54.188 30.094 1 96.19 619 VAL B CA 1
ATOM 11563 C C . VAL B 1 619 ? -19.547 54.219 31.078 1 96.19 619 VAL B C 1
ATOM 11565 O O . VAL B 1 619 ? -19.453 53.688 32.188 1 96.19 619 VAL B O 1
ATOM 11568 N N . LYS B 1 620 ? -20.594 54.844 30.656 1 96.88 620 LYS B N 1
ATOM 11569 C CA . LYS B 1 620 ? -21.719 55.062 31.562 1 96.88 620 LYS B CA 1
ATOM 11570 C C . LYS B 1 620 ? -22.969 54.312 31.078 1 96.88 620 LYS B C 1
ATOM 11572 O O . LYS B 1 620 ? -23.234 54.281 29.891 1 96.88 620 LYS B O 1
ATOM 11577 N N . ASN B 1 621 ? -23.672 53.719 32.062 1 97.25 621 ASN B N 1
ATOM 11578 C CA . ASN B 1 621 ? -24.938 53.031 31.828 1 97.25 621 ASN B CA 1
ATOM 11579 C C . ASN B 1 621 ? -24.828 52 30.734 1 97.25 621 ASN B C 1
ATOM 11581 O O . ASN B 1 621 ? -25.703 51.906 29.859 1 97.25 621 ASN B O 1
ATOM 11585 N N . ALA B 1 622 ? -23.75 51.219 30.766 1 98.06 622 ALA B N 1
ATOM 11586 C CA . ALA B 1 622 ? -23.547 50.188 29.766 1 98.06 622 ALA B CA 1
ATOM 11587 C C . ALA B 1 622 ? -24.312 48.906 30.125 1 98.06 622 ALA B C 1
ATOM 11589 O O . ALA B 1 622 ? -24.656 48.688 31.281 1 98.06 622 ALA B O 1
ATOM 11590 N N . ARG B 1 623 ? -24.656 48.094 29.078 1 98.25 623 ARG B N 1
ATOM 11591 C CA . ARG B 1 623 ? -25.266 46.781 29.25 1 98.25 623 ARG B CA 1
ATOM 11592 C C . ARG B 1 623 ? -24.25 45.688 28.984 1 98.25 623 ARG B C 1
ATOM 11594 O O . ARG B 1 623 ? -23.328 45.844 28.172 1 98.25 623 ARG B O 1
ATOM 11601 N N . ILE B 1 624 ? -24.484 44.594 29.688 1 98.44 624 ILE B N 1
ATOM 11602 C CA . ILE B 1 624 ? -23.656 43.406 29.453 1 98.44 624 ILE B CA 1
ATOM 11603 C C . ILE B 1 624 ? -24.172 42.656 28.234 1 98.44 624 ILE B C 1
ATOM 11605 O O . ILE B 1 624 ? -25.281 42.125 28.25 1 98.44 624 ILE B O 1
ATOM 11609 N N . LEU B 1 625 ? -23.344 42.625 27.203 1 98.25 625 LEU B N 1
ATOM 11610 C CA . LEU B 1 625 ? -23.734 41.938 25.969 1 98.25 625 LEU B CA 1
ATOM 11611 C C . LEU B 1 625 ? -23.578 40.406 26.141 1 98.25 625 LEU B C 1
ATOM 11613 O O . LEU B 1 625 ? -24.406 39.656 25.641 1 98.25 625 LEU B O 1
ATOM 11617 N N . LEU B 1 626 ? -22.469 39.969 26.734 1 98.44 626 LEU B N 1
ATOM 11618 C CA . LEU B 1 626 ? -22.172 38.562 26.953 1 98.44 626 LEU B CA 1
ATOM 11619 C C . LEU B 1 626 ? -21.672 38.344 28.375 1 98.44 626 LEU B C 1
ATOM 11621 O O . LEU B 1 626 ? -20.906 39.125 28.906 1 98.44 626 LEU B O 1
ATOM 11625 N N . LEU B 1 627 ? -22.172 37.312 29 1 98.31 627 LEU B N 1
ATOM 11626 C CA . LEU B 1 627 ? -21.688 36.781 30.266 1 98.31 627 LEU B CA 1
ATOM 11627 C C . LEU B 1 627 ? -21.078 35.375 30.078 1 98.31 627 LEU B C 1
ATOM 11629 O O . LEU B 1 627 ? -21.797 34.406 29.891 1 98.31 627 LEU B O 1
ATOM 11633 N N . LEU B 1 628 ? -19.719 35.375 30.125 1 97.62 628 LEU B N 1
ATOM 11634 C CA . LEU B 1 628 ? -19 34.188 29.656 1 97.62 628 LEU B CA 1
ATOM 11635 C C . LEU B 1 628 ? -18.188 33.562 30.797 1 97.62 628 LEU B C 1
ATOM 11637 O O . LEU B 1 628 ? -17.828 34.25 31.75 1 97.62 628 LEU B O 1
ATOM 11641 N N . GLY B 1 629 ? -17.938 32.281 30.688 1 95.5 629 GLY B N 1
ATOM 11642 C CA . GLY B 1 629 ? -17.109 31.562 31.641 1 95.5 629 GLY B CA 1
ATOM 11643 C C . GLY B 1 629 ? -15.617 31.688 31.359 1 95.5 629 GLY B C 1
ATOM 11644 O O . GLY B 1 629 ? -15.156 32.75 30.922 1 95.5 629 GLY B O 1
ATOM 11645 N N . ASP B 1 630 ? -14.859 30.641 31.672 1 92.88 630 ASP B N 1
ATOM 11646 C CA . ASP B 1 630 ? -13.406 30.609 31.516 1 92.88 630 ASP B CA 1
ATOM 11647 C C . ASP B 1 630 ? -13.016 30.109 30.141 1 92.88 630 ASP B C 1
ATOM 11649 O O . ASP B 1 630 ? -13.82 29.469 29.438 1 92.88 630 ASP B O 1
ATOM 11653 N N . LYS B 1 631 ? -11.844 30.359 29.719 1 90.94 631 LYS B N 1
ATOM 11654 C CA . LYS B 1 631 ? -11.172 29.812 28.547 1 90.94 631 LYS B CA 1
ATOM 11655 C C . LYS B 1 631 ? -11.977 30.094 27.266 1 90.94 631 LYS B C 1
ATOM 11657 O O . LYS B 1 631 ? -12.227 29.188 26.469 1 90.94 631 LYS B O 1
ATOM 11662 N N . ILE B 1 632 ? -12.414 31.328 27.219 1 93.44 632 ILE B N 1
ATOM 11663 C CA . ILE B 1 632 ? -13.008 31.766 25.969 1 93.44 632 ILE B CA 1
ATOM 11664 C C . ILE B 1 632 ? -11.914 32 24.922 1 93.44 632 ILE B C 1
ATOM 11666 O O . ILE B 1 632 ? -11.039 32.844 25.109 1 93.44 632 ILE B O 1
ATOM 11670 N N . THR B 1 633 ? -11.984 31.234 23.828 1 92.38 633 THR B N 1
ATOM 11671 C CA . THR B 1 633 ? -10.938 31.266 22.812 1 92.38 633 THR B CA 1
ATOM 11672 C C . THR B 1 633 ? -11.281 32.281 21.719 1 92.38 633 THR B C 1
ATOM 11674 O O . THR B 1 633 ? -12.438 32.688 21.594 1 92.38 633 THR B O 1
ATOM 11677 N N . THR B 1 634 ? -10.281 32.625 20.984 1 93.19 634 THR B N 1
ATOM 11678 C CA . THR B 1 634 ? -10.523 33.531 19.859 1 93.19 634 THR B CA 1
ATOM 11679 C C . THR B 1 634 ? -11.336 32.812 18.781 1 93.19 634 THR B C 1
ATOM 11681 O O . THR B 1 634 ? -11.914 33.438 17.906 1 93.19 634 THR B O 1
ATOM 11684 N N . ASP B 1 635 ? -11.406 31.516 18.844 1 91 635 ASP B N 1
ATOM 11685 C CA . ASP B 1 635 ? -12.312 30.781 17.953 1 91 635 ASP B CA 1
ATOM 11686 C C . ASP B 1 635 ? -13.766 31 18.359 1 91 635 ASP B C 1
ATOM 11688 O O . ASP B 1 635 ? -14.656 31.031 17.5 1 91 635 ASP B O 1
ATOM 11692 N N . HIS B 1 636 ? -13.992 31.078 19.656 1 92.88 636 HIS B N 1
ATOM 11693 C CA . HIS B 1 636 ? -15.328 31.406 20.141 1 92.88 636 HIS B CA 1
ATOM 11694 C C . HIS B 1 636 ? -15.766 32.781 19.672 1 92.88 636 HIS B C 1
ATOM 11696 O O . HIS B 1 636 ? -16.938 33 19.312 1 92.88 636 HIS B O 1
ATOM 11702 N N . ILE B 1 637 ? -14.828 33.688 19.625 1 95.38 637 ILE B N 1
ATOM 11703 C CA . ILE B 1 637 ? -15.117 35.094 19.375 1 95.38 637 ILE B CA 1
ATOM 11704 C C . ILE B 1 637 ? -15.211 35.344 17.875 1 95.38 637 ILE B C 1
ATOM 11706 O O . ILE B 1 637 ? -16.141 36 17.406 1 95.38 637 ILE B O 1
ATOM 11710 N N . SER B 1 638 ? -14.25 34.906 17.172 1 94.44 638 SER B N 1
ATOM 11711 C CA . SER B 1 638 ? -14.172 35.062 15.727 1 94.44 638 SER B CA 1
ATOM 11712 C C . SER B 1 638 ? -13.781 33.75 15.055 1 94.44 638 SER B C 1
ATOM 11714 O O . SER B 1 638 ? -12.609 33.531 14.734 1 94.44 638 SER B O 1
ATOM 11716 N N . PRO B 1 639 ? -14.711 32.906 14.742 1 90.81 639 PRO B N 1
ATOM 11717 C CA . PRO B 1 639 ? -14.422 31.594 14.164 1 90.81 639 PRO B CA 1
ATOM 11718 C C . PRO B 1 639 ? -13.781 31.688 12.781 1 90.81 639 PRO B C 1
ATOM 11720 O O . PRO B 1 639 ? -13.922 32.719 12.094 1 90.81 639 PRO B O 1
ATOM 11723 N N . ALA B 1 640 ? -13.008 30.656 12.398 1 89.69 640 ALA B N 1
ATOM 11724 C CA . ALA B 1 640 ? -12.367 30.594 11.086 1 89.69 640 ALA B CA 1
ATOM 11725 C C . ALA B 1 640 ? -13.039 29.531 10.203 1 89.69 640 ALA B C 1
ATOM 11727 O O . ALA B 1 640 ? -12.875 29.547 8.984 1 89.69 640 ALA B O 1
ATOM 11728 N N . GLY B 1 641 ? -13.789 28.641 10.75 1 87.06 641 GLY B N 1
ATOM 11729 C CA . GLY B 1 641 ? -14.336 27.484 10.07 1 87.06 641 GLY B CA 1
ATOM 11730 C C . GLY B 1 641 ? -15.453 27.828 9.102 1 87.06 641 GLY B C 1
ATOM 11731 O O . GLY B 1 641 ? -15.648 29 8.773 1 87.06 641 GLY B O 1
ATOM 11732 N N . PRO B 1 642 ? -16.109 26.797 8.664 1 88.81 642 PRO B N 1
ATOM 11733 C CA . PRO B 1 642 ? -17.156 26.984 7.652 1 88.81 642 PRO B CA 1
ATOM 11734 C C . PRO B 1 642 ? -18.312 27.844 8.148 1 88.81 642 PRO B C 1
ATOM 11736 O O . PRO B 1 642 ? -18.703 27.734 9.312 1 88.81 642 PRO B O 1
ATOM 11739 N N . ILE B 1 643 ? -18.812 28.609 7.254 1 93.25 643 ILE B N 1
ATOM 11740 C CA . ILE B 1 643 ? -19.984 29.438 7.555 1 93.25 643 ILE B CA 1
ATOM 11741 C C . ILE B 1 643 ? -21.25 28.625 7.371 1 93.25 643 ILE B C 1
ATOM 11743 O O . ILE B 1 643 ? -21.484 28.062 6.301 1 93.25 643 ILE B O 1
ATOM 11747 N N . ASP B 1 644 ? -22.047 28.625 8.422 1 89.62 644 ASP B N 1
ATOM 11748 C CA . ASP B 1 644 ? -23.312 27.922 8.359 1 89.62 644 ASP B CA 1
ATOM 11749 C C . ASP B 1 644 ? -24.344 28.719 7.566 1 89.62 644 ASP B C 1
ATOM 11751 O O . ASP B 1 644 ? -24.484 29.938 7.746 1 89.62 644 ASP B O 1
ATOM 11755 N N . LYS B 1 645 ? -25.047 28.016 6.758 1 90.44 645 LYS B N 1
ATOM 11756 C CA . LYS B 1 645 ? -26.031 28.672 5.902 1 90.44 645 LYS B CA 1
ATOM 11757 C C . LYS B 1 645 ? -27.125 29.344 6.738 1 90.44 645 LYS B C 1
ATOM 11759 O O . LYS B 1 645 ? -27.688 30.359 6.332 1 90.44 645 LYS B O 1
ATOM 11764 N N . ASP B 1 646 ? -27.359 28.828 7.914 1 90.31 646 ASP B N 1
ATOM 11765 C CA . ASP B 1 646 ? -28.469 29.312 8.734 1 90.31 646 ASP B CA 1
ATOM 11766 C C . ASP B 1 646 ? -28 30.375 9.727 1 90.31 646 ASP B C 1
ATOM 11768 O O . ASP B 1 646 ? -28.812 31 10.406 1 90.31 646 ASP B O 1
ATOM 11772 N N . SER B 1 647 ? -26.734 30.641 9.773 1 93.62 647 SER B N 1
ATOM 11773 C CA . SER B 1 647 ? -26.203 31.688 10.633 1 93.62 647 SER B CA 1
ATOM 11774 C C . SER B 1 647 ? -26.531 33.094 10.094 1 93.62 647 SER B C 1
ATOM 11776 O O . SER B 1 647 ? -26.969 33.219 8.945 1 93.62 647 SER B O 1
ATOM 11778 N N . VAL B 1 648 ? -26.312 34.125 10.898 1 96 648 VAL B N 1
ATOM 11779 C CA . VAL B 1 648 ? -26.562 35.5 10.477 1 96 648 VAL B CA 1
ATOM 11780 C C . VAL B 1 648 ? -25.703 35.812 9.266 1 96 648 VAL B C 1
ATOM 11782 O O . VAL B 1 648 ? -26.188 36.438 8.305 1 96 648 VAL B O 1
ATOM 11785 N N . ALA B 1 649 ? -24.469 35.469 9.305 1 96.69 649 ALA B N 1
ATOM 11786 C CA . ALA B 1 649 ? -23.562 35.688 8.188 1 96.69 649 ALA B CA 1
ATOM 11787 C C . ALA B 1 649 ? -23.969 34.906 6.957 1 96.69 649 ALA B C 1
ATOM 11789 O O . ALA B 1 649 ? -23.891 35.375 5.828 1 96.69 649 ALA B O 1
ATOM 11790 N N . GLY B 1 650 ? -24.375 33.625 7.188 1 96.19 650 GLY B N 1
ATOM 11791 C CA . GLY B 1 650 ? -24.828 32.781 6.094 1 96.19 650 GLY B CA 1
ATOM 11792 C C . GLY B 1 650 ? -26.031 33.344 5.355 1 96.19 650 GLY B C 1
ATOM 11793 O O . GLY B 1 650 ? -26.062 33.344 4.125 1 96.19 650 GLY B O 1
ATOM 11794 N N . LYS B 1 651 ? -27 33.812 6.117 1 96.06 651 LYS B N 1
ATOM 11795 C CA . LYS B 1 651 ? -28.203 34.406 5.527 1 96.06 651 LYS B CA 1
ATOM 11796 C C . LYS B 1 651 ? -27.844 35.688 4.75 1 96.06 651 LYS B C 1
ATOM 11798 O O . LYS B 1 651 ? -28.359 35.906 3.65 1 96.06 651 LYS B O 1
ATOM 11803 N N . TYR B 1 652 ? -27.047 36.469 5.25 1 96.44 652 TYR B N 1
ATOM 11804 C CA . TYR B 1 652 ? -26.594 37.688 4.59 1 96.44 652 TYR B CA 1
ATOM 11805 C C . TYR B 1 652 ? -25.938 37.375 3.252 1 96.44 652 TYR B C 1
ATOM 11807 O O . TYR B 1 652 ? -26.266 37.969 2.23 1 96.44 652 TYR B O 1
ATOM 11815 N N . LEU B 1 653 ? -24.953 36.375 3.256 1 96.94 653 LEU B N 1
ATOM 11816 C CA . LEU B 1 653 ? -24.234 36 2.045 1 96.94 653 LEU B CA 1
ATOM 11817 C C . LEU B 1 653 ? -25.172 35.375 1.028 1 96.94 653 LEU B C 1
ATOM 11819 O O . LEU B 1 653 ? -25.031 35.594 -0.177 1 96.94 653 LEU B O 1
ATOM 11823 N N . SER B 1 654 ? -26.109 34.625 1.592 1 95.94 654 SER B N 1
ATOM 11824 C CA . SER B 1 654 ? -27.094 34.031 0.703 1 95.94 654 SER B CA 1
ATOM 11825 C C . SER B 1 654 ? -27.953 35.094 0.027 1 95.94 654 SER B C 1
ATOM 11827 O O . SER B 1 654 ? -28.312 34.938 -1.146 1 95.94 654 SER B O 1
ATOM 11829 N N . GLU B 1 655 ? -28.297 36.062 0.751 1 95.31 655 GLU B N 1
ATOM 11830 C CA . GLU B 1 655 ? -29.094 37.156 0.209 1 95.31 655 GLU B CA 1
ATOM 11831 C C . GLU B 1 655 ? -28.328 37.906 -0.888 1 95.31 655 GLU B C 1
ATOM 11833 O O . GLU B 1 655 ? -28.922 38.438 -1.812 1 95.31 655 GLU B O 1
ATOM 11838 N N . LEU B 1 656 ? -27.094 37.906 -0.78 1 95.19 656 LEU B N 1
ATOM 11839 C CA . LEU B 1 656 ? -26.25 38.531 -1.784 1 95.19 656 LEU B CA 1
ATOM 11840 C C . LEU B 1 656 ? -26.016 37.625 -2.971 1 95.19 656 LEU B C 1
ATOM 11842 O O . LEU B 1 656 ? -25.312 37.969 -3.922 1 95.19 656 LEU B O 1
ATOM 11846 N N . GLY B 1 657 ? -26.469 36.312 -2.922 1 93 657 GLY B N 1
ATOM 11847 C CA . GLY B 1 657 ? -26.406 35.406 -4.047 1 93 657 GLY B CA 1
ATOM 11848 C C . GLY B 1 657 ? -25.219 34.469 -3.986 1 93 657 GLY B C 1
ATOM 11849 O O . GLY B 1 657 ? -24.922 33.75 -4.961 1 93 657 GLY B O 1
ATOM 11850 N N . GLU B 1 658 ? -24.531 34.375 -2.842 1 92.5 658 GLU B N 1
ATOM 11851 C CA . GLU B 1 658 ? -23.375 33.5 -2.717 1 92.5 658 GLU B CA 1
ATOM 11852 C C . GLU B 1 658 ? -23.797 32.031 -2.621 1 92.5 658 GLU B C 1
ATOM 11854 O O . GLU B 1 658 ? -24.672 31.688 -1.828 1 92.5 658 GLU B O 1
ATOM 11859 N N . GLN B 1 659 ? -23.25 31.266 -3.527 1 88.38 659 GLN B N 1
ATOM 11860 C CA . GLN B 1 659 ? -23.547 29.828 -3.516 1 88.38 659 GLN B CA 1
ATOM 11861 C C . GLN B 1 659 ? -22.562 29.078 -2.619 1 88.38 659 GLN B C 1
ATOM 11863 O O . GLN B 1 659 ? -22.953 28.125 -1.941 1 88.38 659 GLN B O 1
ATOM 11868 N N . ASP B 1 660 ? -21.359 29.469 -2.615 1 89.75 660 ASP B N 1
ATOM 11869 C CA . ASP B 1 660 ? -20.328 28.922 -1.741 1 89.75 660 ASP B CA 1
ATOM 11870 C C . ASP B 1 660 ? -19.969 29.906 -0.633 1 89.75 660 ASP B C 1
ATOM 11872 O O . ASP B 1 660 ? -19.344 30.938 -0.89 1 89.75 660 ASP B O 1
ATOM 11876 N N . LEU B 1 661 ? -20.344 29.531 0.518 1 93.25 661 LEU B N 1
ATOM 11877 C CA . LEU B 1 661 ? -20.172 30.453 1.634 1 93.25 661 LEU B CA 1
ATOM 11878 C C . LEU B 1 661 ? -18.719 30.484 2.084 1 93.25 661 LEU B C 1
ATOM 11880 O O . LEU B 1 661 ? -18.25 31.484 2.645 1 93.25 661 LEU B O 1
ATOM 11884 N N . ASN B 1 662 ? -17.953 29.344 1.744 1 93.5 662 ASN B N 1
ATOM 11885 C CA . ASN B 1 662 ? -16.562 29.25 2.17 1 93.5 662 ASN B CA 1
ATOM 11886 C C . ASN B 1 662 ? -16.438 29.297 3.689 1 93.5 662 ASN B C 1
ATOM 11888 O O . ASN B 1 662 ? -17.219 28.672 4.402 1 93.5 662 ASN B O 1
ATOM 11892 N N . THR B 1 663 ? -15.43 29.953 4.25 1 93.12 663 THR B N 1
ATOM 11893 C CA . THR B 1 663 ? -15.164 29.984 5.688 1 93.12 663 THR B CA 1
ATOM 11894 C C . THR B 1 663 ? -15.086 31.438 6.176 1 93.12 663 THR B C 1
ATOM 11896 O O . THR B 1 663 ? -14.922 32.344 5.379 1 93.12 663 THR B O 1
ATOM 11899 N N . TYR B 1 664 ? -15.273 31.594 7.441 1 93.75 664 TYR B N 1
ATOM 11900 C CA . TYR B 1 664 ? -15.055 32.906 8.039 1 93.75 664 TYR B CA 1
ATOM 11901 C C . TYR B 1 664 ? -13.617 33.375 7.832 1 93.75 664 TYR B C 1
ATOM 11903 O O . TYR B 1 664 ? -13.359 34.562 7.621 1 93.75 664 TYR B O 1
ATOM 11911 N N . GLY B 1 665 ? -12.711 32.406 7.895 1 92.75 665 GLY B N 1
ATOM 11912 C CA . GLY B 1 665 ? -11.312 32.719 7.664 1 92.75 665 GLY B CA 1
ATOM 11913 C C . GLY B 1 665 ? -11.062 33.375 6.316 1 92.75 665 GLY B C 1
ATOM 11914 O O . GLY B 1 665 ? -10.25 34.281 6.207 1 92.75 665 GLY B O 1
ATOM 11915 N N . ALA B 1 666 ? -11.766 32.906 5.363 1 94.38 666 ALA B N 1
ATOM 11916 C CA . ALA B 1 666 ? -11.562 33.375 4 1 94.38 666 ALA B CA 1
ATOM 11917 C C . ALA B 1 666 ? -12.234 34.75 3.787 1 94.38 666 ALA B C 1
ATOM 11919 O O . ALA B 1 666 ? -11.922 35.438 2.832 1 94.38 666 ALA B O 1
ATOM 11920 N N . ARG B 1 667 ? -13.117 35.125 4.645 1 96.19 667 ARG B N 1
ATOM 11921 C CA . ARG B 1 667 ? -13.898 36.344 4.402 1 96.19 667 ARG B CA 1
ATOM 11922 C C . ARG B 1 667 ? -13.469 37.469 5.34 1 96.19 667 ARG B C 1
ATOM 11924 O O . ARG B 1 667 ? -14.227 38.406 5.57 1 96.19 667 ARG B O 1
ATOM 11931 N N . ARG B 1 668 ? -12.312 37.406 5.805 1 95.88 668 ARG B N 1
ATOM 11932 C CA . ARG B 1 668 ? -11.805 38.375 6.797 1 95.88 668 ARG B CA 1
ATOM 11933 C C . ARG B 1 668 ? -11.508 39.719 6.164 1 95.88 668 ARG B C 1
ATOM 11935 O O . ARG B 1 668 ? -11.266 40.688 6.871 1 95.88 668 ARG B O 1
ATOM 11942 N N . GLY B 1 669 ? -11.555 39.844 4.871 1 95.81 669 GLY B N 1
ATOM 11943 C CA . GLY B 1 669 ? -11.43 41.125 4.199 1 95.81 669 GLY B CA 1
ATOM 11944 C C . GLY B 1 669 ? -12.75 41.875 4.09 1 95.81 669 GLY B C 1
ATOM 11945 O O . GLY B 1 669 ? -12.789 43 3.576 1 95.81 669 GLY B O 1
ATOM 11946 N N . ASP B 1 670 ? -13.812 41.281 4.613 1 96.31 670 ASP B N 1
ATOM 11947 C CA . ASP B 1 670 ? -15.148 41.875 4.574 1 96.31 670 ASP B CA 1
ATOM 11948 C C . ASP B 1 670 ? -15.711 42.062 5.98 1 96.31 670 ASP B C 1
ATOM 11950 O O . ASP B 1 670 ? -16.172 41.094 6.605 1 96.31 670 ASP B O 1
ATOM 11954 N N . HIS B 1 671 ? -15.789 43.312 6.422 1 94.88 671 HIS B N 1
ATOM 11955 C CA . HIS B 1 671 ? -16.203 43.594 7.793 1 94.88 671 HIS B CA 1
ATOM 11956 C C . HIS B 1 671 ? -17.672 43.25 8.008 1 94.88 671 HIS B C 1
ATOM 11958 O O . HIS B 1 671 ? -18.078 42.906 9.125 1 94.88 671 HIS B O 1
ATOM 11964 N N . GLU B 1 672 ? -18.5 43.219 6.977 1 95.69 672 GLU B N 1
ATOM 11965 C CA . GLU B 1 672 ? -19.922 42.906 7.121 1 95.69 672 GLU B CA 1
ATOM 11966 C C . GLU B 1 672 ? -20.125 41.438 7.5 1 95.69 672 GLU B C 1
ATOM 11968 O O . GLU B 1 672 ? -20.969 41.125 8.328 1 95.69 672 GLU B O 1
ATOM 11973 N N . VAL B 1 673 ? -19.375 40.625 6.855 1 96.5 673 VAL B N 1
ATOM 11974 C CA . VAL B 1 673 ? -19.469 39.219 7.145 1 96.5 673 VAL B CA 1
ATOM 11975 C C . VAL B 1 673 ? -18.891 38.938 8.531 1 96.5 673 VAL B C 1
ATOM 11977 O O . VAL B 1 673 ? -19.484 38.188 9.32 1 96.5 673 VAL B O 1
ATOM 11980 N N . MET B 1 674 ? -17.734 39.562 8.836 1 96.31 674 MET B N 1
ATOM 11981 C CA . MET B 1 674 ? -17.031 39.281 10.086 1 96.31 674 MET B CA 1
ATOM 11982 C C . MET B 1 674 ? -17.828 39.781 11.289 1 96.31 674 MET B C 1
ATOM 11984 O O . MET B 1 674 ? -17.859 39.156 12.336 1 96.31 674 MET B O 1
ATOM 11988 N N . LEU B 1 675 ? -18.453 40.906 11.094 1 96.06 675 LEU B N 1
ATOM 11989 C CA . LEU B 1 675 ? -19.281 41.438 12.156 1 96.06 675 LEU B CA 1
ATOM 11990 C C . LEU B 1 675 ? -20.453 40.5 12.469 1 96.06 675 LEU B C 1
ATOM 11992 O O . LEU B 1 675 ? -20.75 40.25 13.633 1 96.06 675 LEU B O 1
ATOM 11996 N N . ARG B 1 676 ? -21.047 39.969 11.484 1 97.19 676 ARG B N 1
ATOM 11997 C CA . ARG B 1 676 ? -22.188 39.062 11.609 1 97.19 676 ARG B CA 1
ATOM 11998 C C . ARG B 1 676 ? -21.766 37.688 12.125 1 97.19 676 ARG B C 1
ATOM 12000 O O . ARG B 1 676 ? -22.594 36.938 12.625 1 97.19 676 ARG B O 1
ATOM 12007 N N . GLY B 1 677 ? -20.484 37.438 11.992 1 95.5 677 GLY B N 1
ATOM 12008 C CA . GLY B 1 677 ? -19.953 36.188 12.453 1 95.5 677 GLY B CA 1
ATOM 12009 C C . GLY B 1 677 ? -19.359 36.25 13.852 1 95.5 677 GLY B C 1
ATOM 12010 O O . GLY B 1 677 ? -18.922 35.25 14.398 1 95.5 677 GLY B O 1
ATOM 12011 N N . GLY B 1 678 ? -19.328 37.469 14.461 1 95.44 678 GLY B N 1
ATOM 12012 C CA . GLY B 1 678 ? -18.766 37.625 15.789 1 95.44 678 GLY B CA 1
ATOM 12013 C C . GLY B 1 678 ? -19.484 36.844 16.859 1 95.44 678 GLY B C 1
ATOM 12014 O O . GLY B 1 678 ? -20.703 36.969 17 1 95.44 678 GLY B O 1
ATOM 12015 N N . PHE B 1 679 ? -18.766 36.031 17.641 1 95.62 679 PHE B N 1
ATOM 12016 C CA . PHE B 1 679 ? -19.266 35.188 18.719 1 95.62 679 PHE B CA 1
ATOM 12017 C C . PHE B 1 679 ? -20.297 34.188 18.203 1 95.62 679 PHE B C 1
ATOM 12019 O O . PHE B 1 679 ? -21.25 33.844 18.906 1 95.62 679 PHE B O 1
ATOM 12026 N N . ALA B 1 680 ? -20.094 33.75 16.922 1 91.44 680 ALA B N 1
ATOM 12027 C CA . ALA B 1 680 ? -21.062 32.875 16.297 1 91.44 680 ALA B CA 1
ATOM 12028 C C . ALA B 1 680 ? -20.672 31.406 16.422 1 91.44 680 ALA B C 1
ATOM 12030 O O . ALA B 1 680 ? -21.359 30.516 15.914 1 91.44 680 ALA B O 1
ATOM 12031 N N . ASN B 1 681 ? -19.578 31.109 17.109 1 89.88 681 ASN B N 1
ATOM 12032 C CA . ASN B 1 681 ? -19.156 29.734 17.312 1 89.88 681 ASN B CA 1
ATOM 12033 C C . ASN B 1 681 ? -20.25 28.891 17.938 1 89.88 681 ASN B C 1
ATOM 12035 O O . ASN B 1 681 ? -20.844 29.297 18.938 1 89.88 681 ASN B O 1
ATOM 12039 N N . SER B 1 682 ? -20.484 27.703 17.406 1 86.12 682 SER B N 1
ATOM 12040 C CA . SER B 1 682 ? -21.609 26.859 17.812 1 86.12 682 SER B CA 1
ATOM 12041 C C . SER B 1 682 ? -21.422 26.344 19.219 1 86.12 682 SER B C 1
ATOM 12043 O O . SER B 1 682 ? -22.391 25.906 19.859 1 86.12 682 SER B O 1
ATOM 12045 N N . LYS B 1 683 ? -20.203 26.375 19.719 1 87.88 683 LYS B N 1
ATOM 12046 C CA . LYS B 1 683 ? -19.938 25.797 21.031 1 87.88 683 LYS B CA 1
ATOM 12047 C C . LYS B 1 683 ? -19.859 26.875 22.109 1 87.88 683 LYS B C 1
ATOM 12049 O O . LYS B 1 683 ? -19.656 26.578 23.281 1 87.88 683 LYS B O 1
ATOM 12054 N N . LEU B 1 684 ? -20 28.141 21.688 1 92.31 684 LEU B N 1
ATOM 12055 C CA . LEU B 1 684 ? -19.953 29.234 22.656 1 92.31 684 LEU B CA 1
ATOM 12056 C C . LEU B 1 684 ? -21.141 29.141 23.625 1 92.31 684 LEU B C 1
ATOM 12058 O O . LEU B 1 684 ? -22.281 28.969 23.203 1 92.31 684 LEU B O 1
ATOM 12062 N N . LYS B 1 685 ? -20.859 29.25 24.922 1 94.12 685 LYS B N 1
ATOM 12063 C CA . LYS B 1 685 ? -21.875 29.219 25.969 1 94.12 685 LYS B CA 1
ATOM 12064 C C . LYS B 1 685 ? -22.016 30.578 26.641 1 94.12 685 LYS B C 1
ATOM 12066 O O . LYS B 1 685 ? -21.25 30.922 27.547 1 94.12 685 LYS B O 1
ATOM 12071 N N . ASN B 1 686 ? -23.016 31.344 26.266 1 96.88 686 ASN B N 1
ATOM 12072 C CA . ASN B 1 686 ? -23.406 32.562 26.938 1 96.88 686 ASN B CA 1
ATOM 12073 C C . ASN B 1 686 ? -24.359 32.281 28.094 1 96.88 686 ASN B C 1
ATOM 12075 O O . ASN B 1 686 ? -25.438 31.719 27.891 1 96.88 686 ASN B O 1
ATOM 12079 N N . LEU B 1 687 ? -24 32.719 29.281 1 96.62 687 LEU B N 1
ATOM 12080 C CA . LEU B 1 687 ? -24.75 32.375 30.484 1 96.62 687 LEU B CA 1
ATOM 12081 C C . LEU B 1 687 ? -26.031 33.188 30.594 1 96.62 687 LEU B C 1
ATOM 12083 O O . LEU B 1 687 ? -26.891 32.906 31.422 1 96.62 687 LEU B O 1
ATOM 12087 N N . LEU B 1 688 ? -26.266 34.125 29.688 1 96.81 688 LEU B N 1
ATOM 12088 C CA . LEU B 1 688 ? -27.484 34.906 29.672 1 96.81 688 LEU B CA 1
ATOM 12089 C C . LEU B 1 688 ? -28.625 34.156 29.031 1 96.81 688 LEU B C 1
ATOM 12091 O O . LEU B 1 688 ? -29.797 34.531 29.156 1 96.81 688 LEU B O 1
ATOM 12095 N N . VAL B 1 689 ? -28.297 33.094 28.281 1 96.81 689 VAL B N 1
ATOM 12096 C CA . VAL B 1 689 ? -29.312 32.344 27.547 1 96.81 689 VAL B CA 1
ATOM 12097 C C . VAL B 1 689 ? -29.062 30.844 27.75 1 96.81 689 VAL B C 1
ATOM 12099 O O . VAL B 1 689 ? -27.969 30.422 28.125 1 96.81 689 VAL B O 1
ATOM 12102 N N . ASP B 1 690 ? -30.031 29.953 27.359 1 93.5 690 ASP B N 1
ATOM 12103 C CA . ASP B 1 690 ? -29.953 28.516 27.562 1 93.5 690 ASP B CA 1
ATOM 12104 C C . ASP B 1 690 ? -29.562 27.797 26.266 1 93.5 690 ASP B C 1
ATOM 12106 O O . ASP B 1 690 ? -29.375 26.578 26.25 1 93.5 690 ASP B O 1
ATOM 12110 N N . VAL B 1 691 ? -29.328 28.516 25.25 1 90.62 691 VAL B N 1
ATOM 12111 C CA . VAL B 1 691 ? -28.953 27.922 23.969 1 90.62 691 VAL B CA 1
ATOM 12112 C C . VAL B 1 691 ? -27.484 28.188 23.688 1 90.62 691 VAL B C 1
ATOM 12114 O O . VAL B 1 691 ? -26.953 29.25 24.047 1 90.62 691 VAL B O 1
ATOM 12117 N N . GLN B 1 692 ? -26.797 27.188 23.172 1 87.06 692 GLN B N 1
ATOM 12118 C CA . GLN B 1 692 ? -25.406 27.375 22.766 1 87.06 692 GLN B CA 1
ATOM 12119 C C . GLN B 1 692 ? -25.328 28.062 21.406 1 87.06 692 GLN B C 1
ATOM 12121 O O . GLN B 1 692 ? -26.234 27.969 20.594 1 87.06 692 GLN B O 1
ATOM 12126 N N . GLY B 1 693 ? -24.234 28.766 21.344 1 86.38 693 GLY B N 1
ATOM 12127 C CA . GLY B 1 693 ? -24.016 29.469 20.094 1 86.38 693 GLY B CA 1
ATOM 12128 C C . GLY B 1 693 ? -24 30.984 20.25 1 86.38 693 GLY B C 1
ATOM 12129 O O . GLY B 1 693 ? -23.844 31.484 21.359 1 86.38 693 GLY B O 1
ATOM 12130 N N . GLY B 1 694 ? -24.078 31.812 19.109 1 90.62 694 GLY B N 1
ATOM 12131 C CA . GLY B 1 694 ? -23.953 33.25 19.047 1 90.62 694 GLY B CA 1
ATOM 12132 C C . GLY B 1 694 ? -25.234 34 19.375 1 90.62 694 GLY B C 1
ATOM 12133 O O . GLY B 1 694 ? -25.672 34.875 18.641 1 90.62 694 GLY B O 1
ATOM 12134 N N . PHE B 1 695 ? -25.766 33.562 20.641 1 96.12 695 PHE B N 1
ATOM 12135 C CA . PHE B 1 695 ? -27.016 34.188 21.062 1 96.12 695 PHE B CA 1
ATOM 12136 C C . PHE B 1 695 ? -26.828 34.938 22.375 1 96.12 695 PHE B C 1
ATOM 12138 O O . PHE B 1 695 ? -25.906 34.625 23.141 1 96.12 695 PHE B O 1
ATOM 12145 N N . THR B 1 696 ? -27.656 35.938 22.594 1 97.75 696 THR B N 1
ATOM 12146 C CA . THR B 1 696 ? -27.656 36.719 23.828 1 97.75 696 THR B CA 1
ATOM 12147 C C . THR B 1 696 ? -29.047 37.25 24.125 1 97.75 696 THR B C 1
ATOM 12149 O O . THR B 1 696 ? -30.031 36.844 23.484 1 97.75 696 THR B O 1
ATOM 12152 N N . LYS B 1 697 ? -29.125 37.969 25.266 1 97.25 697 LYS B N 1
ATOM 12153 C CA . LYS B 1 697 ? -30.391 38.562 25.719 1 97.25 697 LYS B CA 1
ATOM 12154 C C . LYS B 1 697 ? -30.328 40.062 25.703 1 97.25 697 LYS B C 1
ATOM 12156 O O . LYS B 1 697 ? -29.359 40.656 26.219 1 97.25 697 LYS B O 1
ATOM 12161 N N . HIS B 1 698 ? -31.375 40.719 25.047 1 97.5 698 HIS B N 1
ATOM 12162 C CA . HIS B 1 698 ? -31.5 42.156 25.078 1 97.5 698 HIS B CA 1
ATOM 12163 C C . HIS B 1 698 ? -32.281 42.625 26.312 1 97.5 698 HIS B C 1
ATOM 12165 O O . HIS B 1 698 ? -33.344 42.094 26.625 1 97.5 698 HIS B O 1
ATOM 12171 N N . PHE B 1 699 ? -31.719 43.469 27.094 1 95.44 699 PHE B N 1
ATOM 12172 C CA . PHE B 1 699 ? -32.375 44.031 28.281 1 95.44 699 PHE B CA 1
ATOM 12173 C C . PHE B 1 699 ? -32.844 45.438 28.031 1 95.44 699 PHE B C 1
ATOM 12175 O O . PHE B 1 699 ? -32.25 46.188 27.281 1 95.44 699 PHE B O 1
ATOM 12182 N N . PRO B 1 700 ? -33.938 45.938 28.562 1 91.69 700 PRO B N 1
ATOM 12183 C CA . PRO B 1 700 ? -34.594 45.25 29.688 1 91.69 700 PRO B CA 1
ATOM 12184 C C . PRO B 1 700 ? -35.719 44.312 29.234 1 91.69 700 PRO B C 1
ATOM 12186 O O . PRO B 1 700 ? -36.312 43.594 30.062 1 91.69 700 PRO B O 1
ATOM 12189 N N . ASP B 1 701 ? -35.969 44.219 27.938 1 93.94 701 ASP B N 1
ATOM 12190 C CA . ASP B 1 701 ? -37.156 43.469 27.484 1 93.94 701 ASP B CA 1
ATOM 12191 C C . ASP B 1 701 ? -36.906 41.969 27.562 1 93.94 701 ASP B C 1
ATOM 12193 O O . ASP B 1 701 ? -37.844 41.188 27.516 1 93.94 701 ASP B O 1
ATOM 12197 N N . GLY B 1 702 ? -35.719 41.531 27.656 1 94.06 702 GLY B N 1
ATOM 12198 C CA . GLY B 1 702 ? -35.406 40.156 27.906 1 94.06 702 GLY B CA 1
ATOM 12199 C C . GLY B 1 702 ? -35.5 39.281 26.656 1 94.06 702 GLY B C 1
ATOM 12200 O O . GLY B 1 702 ? -35.375 38.062 26.719 1 94.06 702 GLY B O 1
ATOM 12201 N N . LYS B 1 703 ? -35.562 39.781 25.531 1 96.44 703 LYS B N 1
ATOM 12202 C CA . LYS B 1 703 ? -35.688 39.031 24.281 1 96.44 703 LYS B CA 1
ATOM 12203 C C . LYS B 1 703 ? -34.375 38.375 23.891 1 96.44 703 LYS B C 1
ATOM 12205 O O . LYS B 1 703 ? -33.312 39.031 23.938 1 96.44 703 LYS B O 1
ATOM 12210 N N . VAL B 1 704 ? -34.469 37.094 23.547 1 97.19 704 VAL B N 1
ATOM 12211 C CA . VAL B 1 704 ? -33.312 36.344 23.109 1 97.19 704 VAL B CA 1
ATOM 12212 C C . VAL B 1 704 ? -33.125 36.531 21.609 1 97.19 704 VAL B C 1
ATOM 12214 O O . VAL B 1 704 ? -34.062 36.406 20.828 1 97.19 704 VAL B O 1
ATOM 12217 N N . MET B 1 705 ? -31.984 36.844 21.125 1 96.69 705 MET B N 1
ATOM 12218 C CA . MET B 1 705 ? -31.641 37.031 19.719 1 96.69 705 MET B CA 1
ATOM 12219 C C . MET B 1 705 ? -30.141 36.812 19.5 1 96.69 705 MET B C 1
ATOM 12221 O O . MET B 1 705 ? -29.422 36.5 20.438 1 96.69 705 MET B O 1
ATOM 12225 N N . SER B 1 706 ? -29.719 36.906 18.188 1 96.94 706 SER B N 1
ATOM 12226 C CA . SER B 1 706 ? -28.297 36.719 17.922 1 96.94 706 SER B CA 1
ATOM 12227 C C . SER B 1 706 ? -27.469 37.875 18.5 1 96.94 706 SER B C 1
ATOM 12229 O O . SER B 1 706 ? -28 38.969 18.734 1 96.94 706 SER B O 1
ATOM 12231 N N . VAL B 1 707 ? -26.219 37.656 18.797 1 97.81 707 VAL B N 1
ATOM 12232 C CA . VAL B 1 707 ? -25.328 38.656 19.328 1 97.81 707 VAL B CA 1
ATOM 12233 C C . VAL B 1 707 ? -25.297 39.875 18.406 1 97.81 707 VAL B C 1
ATOM 12235 O O . VAL B 1 707 ? -25.328 41 18.859 1 97.81 707 VAL B O 1
ATOM 12238 N N . TYR B 1 708 ? -25.266 39.656 17.109 1 97.19 708 TYR B N 1
ATOM 12239 C CA . TYR B 1 708 ? -25.25 40.719 16.125 1 97.19 708 TYR B CA 1
ATOM 12240 C C . TYR B 1 708 ? -26.516 41.594 16.219 1 97.19 708 TYR B C 1
ATOM 12242 O O . TYR B 1 708 ? -26.438 42.812 16.266 1 97.19 708 TYR B O 1
ATOM 12250 N N . GLU B 1 709 ? -27.609 40.969 16.266 1 97.44 709 GLU B N 1
ATOM 12251 C CA . GLU B 1 709 ? -28.875 41.688 16.297 1 97.44 709 GLU B CA 1
ATOM 12252 C C . GLU B 1 709 ? -29.016 42.5 17.578 1 97.44 709 GLU B C 1
ATOM 12254 O O . GLU B 1 709 ? -29.5 43.625 17.531 1 97.44 709 GLU B O 1
ATOM 12259 N N . ALA B 1 710 ? -28.641 41.906 18.625 1 98.06 710 ALA B N 1
ATOM 12260 C CA . ALA B 1 710 ? -28.703 42.594 19.906 1 98.06 710 ALA B CA 1
ATOM 12261 C C . ALA B 1 710 ? -27.812 43.844 19.875 1 98.06 710 ALA B C 1
ATOM 12263 O O . ALA B 1 710 ? -28.203 44.906 20.344 1 98.06 710 ALA B O 1
ATOM 12264 N N . SER B 1 711 ? -26.625 43.688 19.422 1 97.5 711 SER B N 1
ATOM 12265 C CA . SER B 1 711 ? -25.688 44.812 19.344 1 97.5 711 SER B CA 1
ATOM 12266 C C . SER B 1 711 ? -26.234 45.938 18.484 1 97.5 711 SER B C 1
ATOM 12268 O O . SER B 1 711 ? -26.094 47.125 18.828 1 97.5 711 SER B O 1
ATOM 12270 N N . GLN B 1 712 ? -26.812 45.594 17.375 1 96.75 712 GLN B N 1
ATOM 12271 C CA . GLN B 1 712 ? -27.391 46.625 16.5 1 96.75 712 GLN B CA 1
ATOM 12272 C C . GLN B 1 712 ? -28.531 47.344 17.203 1 96.75 712 GLN B C 1
ATOM 12274 O O . GLN B 1 712 ? -28.672 48.562 17.062 1 96.75 712 GLN B O 1
ATOM 12279 N N . GLN B 1 713 ? -29.266 46.625 17.922 1 97.5 713 GLN B N 1
ATOM 12280 C CA . GLN B 1 713 ? -30.359 47.25 18.656 1 97.5 713 GLN B CA 1
ATOM 12281 C C . GLN B 1 713 ? -29.844 48.219 19.719 1 97.5 713 GLN B C 1
ATOM 12283 O O . GLN B 1 713 ? -30.328 49.344 19.859 1 97.5 713 GLN B O 1
ATOM 12288 N N . TYR B 1 714 ? -28.891 47.812 20.484 1 97.88 714 TYR B N 1
ATOM 12289 C CA . TYR B 1 714 ? -28.297 48.656 21.516 1 97.88 714 TYR B CA 1
ATOM 12290 C C . TYR B 1 714 ? -27.672 49.906 20.891 1 97.88 714 TYR B C 1
ATOM 12292 O O . TYR B 1 714 ? -27.719 50.969 21.484 1 97.88 714 TYR B O 1
ATOM 12300 N N . LYS B 1 715 ? -27.031 49.75 19.797 1 95.25 715 LYS B N 1
ATOM 12301 C CA . LYS B 1 715 ? -26.438 50.875 19.078 1 95.25 715 LYS B CA 1
ATOM 12302 C C . LYS B 1 715 ? -27.484 51.906 18.734 1 95.25 715 LYS B C 1
ATOM 12304 O O . LYS B 1 715 ? -27.266 53.125 18.906 1 95.25 715 LYS B O 1
ATOM 12309 N N . LYS B 1 716 ? -28.594 51.438 18.25 1 96.06 716 LYS B N 1
ATOM 12310 C CA . LYS B 1 716 ? -29.703 52.344 17.906 1 96.06 716 LYS B CA 1
ATOM 12311 C C . LYS B 1 716 ? -30.203 53.062 19.156 1 96.06 716 LYS B C 1
ATOM 12313 O O . LYS B 1 716 ? -30.656 54.219 19.062 1 96.06 716 LYS B O 1
ATOM 12318 N N . GLU B 1 717 ? -30.062 52.406 20.25 1 97.19 717 GLU B N 1
ATOM 12319 C CA . GLU B 1 717 ? -30.547 52.969 21.5 1 97.19 717 GLU B CA 1
ATOM 12320 C C . GLU B 1 717 ? -29.5 53.844 22.156 1 97.19 717 GLU B C 1
ATOM 12322 O O . GLU B 1 717 ? -29.781 54.531 23.141 1 97.19 717 GLU B O 1
ATOM 12327 N N . GLY B 1 718 ? -28.328 53.844 21.625 1 94.81 718 GLY B N 1
ATOM 12328 C CA . GLY B 1 718 ? -27.234 54.656 22.172 1 94.81 718 GLY B CA 1
ATOM 12329 C C . GLY B 1 718 ? -26.688 54.062 23.469 1 94.81 718 GLY B C 1
ATOM 12330 O O . GLY B 1 718 ? -26.172 54.812 24.312 1 94.81 718 GLY B O 1
ATOM 12331 N N . VAL B 1 719 ? -26.828 52.875 23.719 1 96.94 719 VAL B N 1
ATOM 12332 C CA . VAL B 1 719 ? -26.375 52.188 24.938 1 96.94 719 VAL B CA 1
ATOM 12333 C C . VAL B 1 719 ? -25.016 51.562 24.703 1 96.94 719 VAL B C 1
ATOM 12335 O O . VAL B 1 719 ? -24.875 50.719 23.812 1 96.94 719 VAL B O 1
ATOM 12338 N N . PRO B 1 720 ? -23.969 51.938 25.438 1 96.19 720 PRO B N 1
ATOM 12339 C CA . PRO B 1 720 ? -22.688 51.25 25.328 1 96.19 720 PRO B CA 1
ATOM 12340 C C . PRO B 1 720 ? -22.719 49.844 25.891 1 96.19 720 PRO B C 1
ATOM 12342 O O . PRO B 1 720 ? -23.609 49.5 26.688 1 96.19 720 PRO B O 1
ATOM 12345 N N . LEU B 1 721 ? -21.812 49.031 25.422 1 97.88 721 LEU B N 1
ATOM 12346 C CA . LEU B 1 721 ? -21.828 47.625 25.828 1 97.88 721 LEU B CA 1
ATOM 12347 C C . LEU B 1 721 ? -20.531 47.219 26.516 1 97.88 721 LEU B C 1
ATOM 12349 O O . LEU B 1 721 ? -19.484 47.844 26.281 1 97.88 721 LEU B O 1
ATOM 12353 N N . VAL B 1 722 ? -20.547 46.188 27.406 1 98.44 722 VAL B N 1
ATOM 12354 C CA . VAL B 1 722 ? -19.391 45.531 27.984 1 98.44 722 VAL B CA 1
ATOM 12355 C C . VAL B 1 722 ? -19.547 44.031 27.922 1 98.44 722 VAL B C 1
ATOM 12357 O O . VAL B 1 722 ? -20.641 43.531 27.672 1 98.44 722 VAL B O 1
ATOM 12360 N N . ILE B 1 723 ? -18.469 43.312 27.969 1 98.56 723 ILE B N 1
ATOM 12361 C CA . ILE B 1 723 ? -18.453 41.875 28.094 1 98.56 723 ILE B CA 1
ATOM 12362 C C . ILE B 1 723 ? -17.859 41.469 29.438 1 98.56 723 ILE B C 1
ATOM 12364 O O . ILE B 1 723 ? -16.891 42.094 29.906 1 98.56 723 ILE B O 1
ATOM 12368 N N . VAL B 1 724 ? -18.469 40.531 30.141 1 98.56 724 VAL B N 1
ATOM 12369 C CA . VAL B 1 724 ? -17.969 40 31.391 1 98.56 724 VAL B CA 1
ATOM 12370 C C . VAL B 1 724 ? -17.594 38.531 31.203 1 98.56 724 VAL B C 1
ATOM 12372 O O . VAL B 1 724 ? -18.391 37.75 30.688 1 98.56 724 VAL B O 1
ATOM 12375 N N . ALA B 1 725 ? -16.391 38.188 31.531 1 98.12 725 ALA B N 1
ATOM 12376 C CA . ALA B 1 725 ? -15.906 36.812 31.297 1 98.12 725 ALA B CA 1
ATOM 12377 C C . ALA B 1 725 ? -15.039 36.344 32.438 1 98.12 725 ALA B C 1
ATOM 12379 O O . ALA B 1 725 ? -14.734 37.094 33.375 1 98.12 725 ALA B O 1
ATOM 12380 N N . GLY B 1 726 ? -14.703 35.062 32.438 1 96.75 726 GLY B N 1
ATOM 12381 C CA . GLY B 1 726 ? -13.875 34.469 33.469 1 96.75 726 GLY B CA 1
ATOM 12382 C C . GLY B 1 726 ? -12.391 34.531 33.156 1 96.75 726 GLY B C 1
ATOM 12383 O O . GLY B 1 726 ? -11.891 35.562 32.688 1 96.75 726 GLY B O 1
ATOM 12384 N N . LYS B 1 727 ? -11.695 33.406 33.406 1 93.56 727 LYS B N 1
ATOM 12385 C CA . LYS B 1 727 ? -10.242 33.312 33.25 1 93.56 727 LYS B CA 1
ATOM 12386 C C . LYS B 1 727 ? -9.852 33 31.812 1 93.56 727 LYS B C 1
ATOM 12388 O O . LYS B 1 727 ? -10.57 32.312 31.109 1 93.56 727 LYS B O 1
ATOM 12393 N N . GLN B 1 728 ? -8.594 33.469 31.406 1 90.75 728 GLN B N 1
ATOM 12394 C CA . GLN B 1 728 ? -7.953 33.125 30.156 1 90.75 728 GLN B CA 1
ATOM 12395 C C . GLN B 1 728 ? -8.82 33.562 28.969 1 90.75 728 GLN B C 1
ATOM 12397 O O . GLN B 1 728 ? -9.086 32.75 28.078 1 90.75 728 GLN B O 1
ATOM 12402 N N . TYR B 1 729 ? -9.32 34.812 29.094 1 94.88 729 TYR B N 1
ATOM 12403 C CA . TYR B 1 729 ? -10.133 35.375 28.016 1 94.88 729 TYR B CA 1
ATOM 12404 C C . TYR B 1 729 ? -9.273 35.688 26.812 1 94.88 729 TYR B C 1
ATOM 12406 O O . TYR B 1 729 ? -8.281 36.406 26.922 1 94.88 729 TYR B O 1
ATOM 12414 N N . GLY B 1 730 ? -9.633 35.094 25.688 1 93.31 730 GLY B N 1
ATOM 12415 C CA . GLY B 1 730 ? -8.969 35.406 24.422 1 93.31 730 GLY B CA 1
ATOM 12416 C C . GLY B 1 730 ? -7.824 34.469 24.109 1 93.31 730 GLY B C 1
ATOM 12417 O O . GLY B 1 730 ? -6.832 34.844 23.484 1 93.31 730 GLY B O 1
ATOM 12418 N N . SER B 1 731 ? -7.875 33.188 24.484 1 87.38 731 SER B N 1
ATOM 12419 C CA . SER B 1 731 ? -6.832 32.219 24.203 1 87.38 731 SER B CA 1
ATOM 12420 C C . SER B 1 731 ? -6.852 31.766 22.75 1 87.38 731 SER B C 1
ATOM 12422 O O . SER B 1 731 ? -7.918 31.688 22.141 1 87.38 731 SER B O 1
ATOM 12424 N N . GLY B 1 732 ? -5.605 31.547 22.312 1 81 732 GLY B N 1
ATOM 12425 C CA . GLY B 1 732 ? -5.578 30.938 20.984 1 81 732 GLY B CA 1
ATOM 12426 C C . GLY B 1 732 ? -4.859 31.781 19.953 1 81 732 GLY B C 1
ATOM 12427 O O . GLY B 1 732 ? -3.725 32.219 20.172 1 81 732 GLY B O 1
ATOM 12428 N N . SER B 1 733 ? -5.594 32.188 18.797 1 79.31 733 SER B N 1
ATOM 12429 C CA . SER B 1 733 ? -5.012 32.688 17.562 1 79.31 733 SER B CA 1
ATOM 12430 C C . SER B 1 733 ? -4.789 34.219 17.656 1 79.31 733 SER B C 1
ATOM 12432 O O . SER B 1 733 ? -5.438 34.875 18.453 1 79.31 733 SER B O 1
ATOM 12434 N N . SER B 1 734 ? -3.832 34.688 16.859 1 78.62 734 SER B N 1
ATOM 12435 C CA . SER B 1 734 ? -3.479 36.125 16.781 1 78.62 734 SER B CA 1
ATOM 12436 C C . SER B 1 734 ? -4.492 36.906 15.953 1 78.62 734 SER B C 1
ATOM 12438 O O . SER B 1 734 ? -4.203 38 15.492 1 78.62 734 SER B O 1
ATOM 12440 N N . ARG B 1 735 ? -5.645 36.469 15.852 1 85.69 735 ARG B N 1
ATOM 12441 C CA . ARG B 1 735 ? -6.652 37.031 14.969 1 85.69 735 ARG B CA 1
ATOM 12442 C C . ARG B 1 735 ? -7.039 38.438 15.438 1 85.69 735 ARG B C 1
ATOM 12444 O O . ARG B 1 735 ? -7.688 38.594 16.469 1 85.69 735 ARG B O 1
ATOM 12451 N N . ASP B 1 736 ? -6.852 39.5 14.633 1 91.12 736 ASP B N 1
ATOM 12452 C CA . ASP B 1 736 ? -7.227 40.875 14.961 1 91.12 736 ASP B CA 1
ATOM 12453 C C . ASP B 1 736 ? -8.742 41.031 14.961 1 91.12 736 ASP B C 1
ATOM 12455 O O . ASP B 1 736 ? -9.281 41.875 15.688 1 91.12 736 ASP B O 1
ATOM 12459 N N . TRP B 1 737 ? -9.375 40.125 14.195 1 93.94 737 TRP B N 1
ATOM 12460 C CA . TRP B 1 737 ? -10.828 40.25 14.062 1 93.94 737 TRP B CA 1
ATOM 12461 C C . TRP B 1 737 ? -11.516 39.906 15.383 1 93.94 737 TRP B C 1
ATOM 12463 O O . TRP B 1 737 ? -12.664 40.312 15.602 1 93.94 737 TRP B O 1
ATOM 12473 N N . ALA B 1 738 ? -10.891 39.156 16.234 1 94.62 738 ALA B N 1
ATOM 12474 C CA . ALA B 1 738 ? -11.492 38.938 17.547 1 94.62 738 ALA B CA 1
ATOM 12475 C C . ALA B 1 738 ? -11.664 40.25 18.312 1 94.62 738 ALA B C 1
ATOM 12477 O O . ALA B 1 738 ? -12.641 40.438 19.031 1 94.62 738 ALA B O 1
ATOM 12478 N N . ALA B 1 739 ? -10.75 41.188 18.125 1 94.38 739 ALA B N 1
ATOM 12479 C CA . ALA B 1 739 ? -10.844 42.5 18.75 1 94.38 739 ALA B CA 1
ATOM 12480 C C . ALA B 1 739 ? -11.664 43.469 17.891 1 94.38 739 ALA B C 1
ATOM 12482 O O . ALA B 1 739 ? -12.453 44.25 18.422 1 94.38 739 ALA B O 1
ATOM 12483 N N . LYS B 1 740 ? -11.484 43.406 16.562 1 93.94 740 LYS B N 1
ATOM 12484 C CA . LYS B 1 740 ? -12.227 44.281 15.664 1 93.94 740 LYS B CA 1
ATOM 12485 C C . LYS B 1 740 ? -13.734 44.094 15.844 1 93.94 740 LYS B C 1
ATOM 12487 O O . LYS B 1 740 ? -14.477 45.062 15.922 1 93.94 740 LYS B O 1
ATOM 12492 N N . VAL B 1 741 ? -14.086 42.812 15.867 1 95.5 741 VAL B N 1
ATOM 12493 C CA . VAL B 1 741 ? -15.516 42.531 15.961 1 95.5 741 VAL B CA 1
ATOM 12494 C C . VAL B 1 741 ? -16.047 43.031 17.297 1 95.5 741 VAL B C 1
ATOM 12496 O O . VAL B 1 741 ? -17.156 43.562 17.375 1 95.5 741 VAL B O 1
ATOM 12499 N N . THR B 1 742 ? -15.32 42.844 18.375 1 95.56 742 THR B N 1
ATOM 12500 C CA . THR B 1 742 ? -15.711 43.312 19.703 1 95.56 742 THR B CA 1
ATOM 12501 C C . THR B 1 742 ? -15.961 44.812 19.688 1 95.56 742 THR B C 1
ATOM 12503 O O . THR B 1 742 ? -17 45.281 20.172 1 95.56 742 THR B O 1
ATOM 12506 N N . ALA B 1 743 ? -15.086 45.531 19.109 1 94.12 743 ALA B N 1
ATOM 12507 C CA . ALA B 1 743 ? -15.203 47 19.016 1 94.12 743 ALA B CA 1
ATOM 12508 C C . ALA B 1 743 ? -16.391 47.406 18.141 1 94.12 743 ALA B C 1
ATOM 12510 O O . ALA B 1 743 ? -17.156 48.312 18.5 1 94.12 743 ALA B O 1
ATOM 12511 N N . LEU B 1 744 ? -16.516 46.781 17 1 93.81 744 LEU B N 1
ATOM 12512 C CA . LEU B 1 744 ? -17.531 47.125 16.016 1 93.81 744 LEU B CA 1
ATOM 12513 C C . LEU B 1 744 ? -18.922 46.781 16.531 1 93.81 744 LEU B C 1
ATOM 12515 O O . LEU B 1 744 ? -19.922 47.375 16.078 1 93.81 744 LEU B O 1
ATOM 12519 N N . LEU B 1 745 ? -18.984 45.844 17.438 1 95.69 745 LEU B N 1
ATOM 12520 C CA . LEU B 1 745 ? -20.266 45.5 18.031 1 95.69 745 LEU B CA 1
ATOM 12521 C C . LEU B 1 745 ? -20.688 46.562 19.047 1 95.69 745 LEU B C 1
ATOM 12523 O O . LEU B 1 745 ? -21.844 46.562 19.5 1 95.69 745 LEU B O 1
ATOM 12527 N N . GLY B 1 746 ? -19.812 47.406 19.438 1 93.62 746 GLY B N 1
ATOM 12528 C CA . GLY B 1 746 ? -20.156 48.469 20.359 1 93.62 746 GLY B CA 1
ATOM 12529 C C . GLY B 1 746 ? -19.641 48.25 21.766 1 93.62 746 GLY B C 1
ATOM 12530 O O . GLY B 1 746 ? -19.984 48.969 22.688 1 93.62 746 GLY B O 1
ATOM 12531 N N . VAL B 1 747 ? -18.812 47.312 21.938 1 96.44 747 VAL B N 1
ATOM 12532 C CA . VAL B 1 747 ? -18.234 47 23.25 1 96.44 747 VAL B CA 1
ATOM 12533 C C . VAL B 1 747 ? -17.125 47.969 23.578 1 96.44 747 VAL B C 1
ATOM 12535 O O . VAL B 1 747 ? -16.219 48.188 22.766 1 96.44 747 VAL B O 1
ATOM 12538 N N . LYS B 1 748 ? -17.172 48.531 24.766 1 96.06 748 LYS B N 1
ATOM 12539 C CA . LYS B 1 748 ? -16.188 49.531 25.156 1 96.06 748 LYS B CA 1
ATOM 12540 C C . LYS B 1 748 ? -15.133 48.969 26.094 1 96.06 748 LYS B C 1
ATOM 12542 O O . LYS B 1 748 ? -14.008 49.438 26.141 1 96.06 748 LYS B O 1
ATOM 12547 N N . ALA B 1 749 ? -15.508 48 26.828 1 97.38 749 ALA B N 1
ATOM 12548 C CA . ALA B 1 749 ? -14.602 47.344 27.766 1 97.38 749 ALA B CA 1
ATOM 12549 C C . ALA B 1 749 ? -14.945 45.875 27.953 1 97.38 749 ALA B C 1
ATOM 12551 O O . ALA B 1 749 ? -16.109 45.5 27.844 1 97.38 749 ALA B O 1
ATOM 12552 N N . VAL B 1 750 ? -13.961 45.125 28.156 1 98.31 750 VAL B N 1
ATOM 12553 C CA . VAL B 1 750 ? -14.125 43.719 28.5 1 98.31 750 VAL B CA 1
ATOM 12554 C C . VAL B 1 750 ? -13.633 43.5 29.922 1 98.31 750 VAL B C 1
ATOM 12556 O O . VAL B 1 750 ? -12.484 43.812 30.25 1 98.31 750 VAL B O 1
ATOM 12559 N N . LEU B 1 751 ? -14.484 43 30.812 1 98.56 751 LEU B N 1
ATOM 12560 C CA . LEU B 1 751 ? -14.203 42.719 32.219 1 98.56 751 LEU B CA 1
ATOM 12561 C C . LEU B 1 751 ? -14.008 41.219 32.406 1 98.56 751 LEU B C 1
ATOM 12563 O O . LEU B 1 751 ? -14.977 40.438 32.375 1 98.56 751 LEU B O 1
ATOM 12567 N N . ALA B 1 752 ? -12.797 40.844 32.625 1 98 752 ALA B N 1
ATOM 12568 C CA . ALA B 1 752 ? -12.5 39.438 32.781 1 98 752 ALA B CA 1
ATOM 12569 C C . ALA B 1 752 ? -11.547 39.188 33.938 1 98 752 ALA B C 1
ATOM 12571 O O . ALA B 1 752 ? -10.914 40.125 34.438 1 98 752 ALA B O 1
ATOM 12572 N N . GLU B 1 753 ? -11.484 37.938 34.406 1 96.81 753 GLU B N 1
ATOM 12573 C CA . GLU B 1 753 ? -10.562 37.594 35.469 1 96.81 753 GLU B CA 1
ATOM 12574 C C . GLU B 1 753 ? -9.117 37.656 35 1 96.81 753 GLU B C 1
ATOM 12576 O O . GLU B 1 753 ? -8.219 38 35.781 1 96.81 753 GLU B O 1
ATOM 12581 N N . SER B 1 754 ? -8.891 37.25 33.844 1 93.94 754 SER B N 1
ATOM 12582 C CA . SER B 1 754 ? -7.57 37.344 33.219 1 93.94 754 SER B CA 1
ATOM 12583 C C . SER B 1 754 ? -7.668 37.312 31.688 1 93.94 754 SER B C 1
ATOM 12585 O O . SER B 1 754 ? -8.695 36.938 31.141 1 93.94 754 SER B O 1
ATOM 12587 N N . PHE B 1 755 ? -6.574 37.844 31.062 1 93.62 755 PHE B N 1
ATOM 12588 C CA . PHE B 1 755 ? -6.527 37.938 29.609 1 93.62 755 PHE B CA 1
ATOM 12589 C C . PHE B 1 755 ? -5.309 37.219 29.062 1 93.62 755 PHE B C 1
ATOM 12591 O O . PHE B 1 755 ? -4.281 37.094 29.734 1 93.62 755 PHE B O 1
ATOM 12598 N N . GLU B 1 756 ? -5.492 36.719 27.844 1 91.12 756 GLU B N 1
ATOM 12599 C CA . GLU B 1 756 ? -4.332 36.25 27.094 1 91.12 756 GLU B CA 1
ATOM 12600 C C . GLU B 1 756 ? -3.643 37.406 26.375 1 91.12 756 GLU B C 1
ATOM 12602 O O . GLU B 1 756 ? -4.305 38.344 25.906 1 91.12 756 GLU B O 1
ATOM 12607 N N . ARG B 1 757 ? -2.404 37.25 26.188 1 86.56 757 ARG B N 1
ATOM 12608 C CA . ARG B 1 757 ? -1.529 38.344 25.828 1 86.56 757 ARG B CA 1
ATOM 12609 C C . ARG B 1 757 ? -1.93 38.969 24.484 1 86.56 757 ARG B C 1
ATOM 12611 O O . ARG B 1 757 ? -2.135 40.188 24.391 1 86.56 757 ARG B O 1
ATOM 12618 N N . ILE B 1 758 ? -2.014 38.125 23.406 1 89.81 758 ILE B N 1
ATOM 12619 C CA . ILE B 1 758 ? -2.195 38.656 22.047 1 89.81 758 ILE B CA 1
ATOM 12620 C C . ILE B 1 758 ? -3.562 39.312 21.922 1 89.81 758 ILE B C 1
ATOM 12622 O O . ILE B 1 758 ? -3.68 40.406 21.344 1 89.81 758 ILE B O 1
ATOM 12626 N N . HIS B 1 759 ? -4.516 38.656 22.516 1 93.5 759 HIS B N 1
ATOM 12627 C CA . HIS B 1 759 ? -5.859 39.219 22.438 1 93.5 759 HIS B CA 1
ATOM 12628 C C . HIS B 1 759 ? -5.965 40.531 23.234 1 93.5 759 HIS B C 1
ATOM 12630 O O . HIS B 1 759 ? -6.609 41.469 22.797 1 93.5 759 HIS B O 1
ATOM 12636 N N . ARG B 1 760 ? -5.398 40.562 24.375 1 93.56 760 ARG B N 1
ATOM 12637 C CA . ARG B 1 760 ? -5.355 41.781 25.172 1 93.56 760 ARG B CA 1
ATOM 12638 C C . ARG B 1 760 ? -4.797 42.938 24.375 1 93.56 760 ARG B C 1
ATOM 12640 O O . ARG B 1 760 ? -5.383 44.031 24.344 1 93.56 760 ARG B O 1
ATOM 12647 N N . SER B 1 761 ? -3.713 42.656 23.719 1 92 761 SER B N 1
ATOM 12648 C CA . SER B 1 761 ? -3.064 43.688 22.922 1 92 761 SER B CA 1
ATOM 12649 C C . SER B 1 761 ? -3.957 44.156 21.766 1 92 761 SER B C 1
ATOM 12651 O O . SER B 1 761 ? -4.008 45.344 21.438 1 92 761 SER B O 1
ATOM 12653 N N . ASN B 1 762 ? -4.621 43.25 21.172 1 93.62 762 ASN B N 1
ATOM 12654 C CA . ASN B 1 762 ? -5.52 43.562 20.062 1 93.62 762 ASN B CA 1
ATOM 12655 C C . ASN B 1 762 ? -6.691 44.438 20.531 1 93.62 762 ASN B C 1
ATOM 12657 O O . ASN B 1 762 ? -7.145 45.312 19.812 1 93.62 762 ASN B O 1
ATOM 12661 N N . LEU B 1 763 ? -7.223 44.094 21.703 1 95 763 LEU B N 1
ATOM 12662 C CA . LEU B 1 763 ? -8.312 44.875 22.25 1 95 763 LEU B CA 1
ATOM 12663 C C . LEU B 1 763 ? -7.879 46.344 22.438 1 95 763 LEU B C 1
ATOM 12665 O O . LEU B 1 763 ? -8.562 47.25 21.969 1 95 763 LEU B O 1
ATOM 12669 N N . VAL B 1 764 ? -6.746 46.531 23.016 1 94.06 764 VAL B N 1
ATOM 12670 C CA . VAL B 1 764 ? -6.203 47.875 23.25 1 94.06 764 VAL B CA 1
ATOM 12671 C C . VAL B 1 764 ? -5.992 48.594 21.922 1 94.06 764 VAL B C 1
ATOM 12673 O O . VAL B 1 764 ? -6.312 49.75 21.781 1 94.06 764 VAL B O 1
ATOM 12676 N N . ALA B 1 765 ? -5.461 47.844 20.984 1 92.75 765 ALA B N 1
ATOM 12677 C CA . ALA B 1 765 ? -5.176 48.406 19.672 1 92.75 765 ALA B CA 1
ATOM 12678 C C . ALA B 1 765 ? -6.457 48.844 18.969 1 92.75 765 ALA B C 1
ATOM 12680 O O . ALA B 1 765 ? -6.418 49.719 18.094 1 92.75 765 ALA B O 1
ATOM 12681 N N . MET B 1 766 ? -7.609 48.344 19.375 1 92.69 766 MET B N 1
ATOM 12682 C CA . MET B 1 766 ? -8.891 48.719 18.797 1 92.69 766 MET B CA 1
ATOM 12683 C C . MET B 1 766 ? -9.617 49.719 19.656 1 92.69 766 MET B C 1
ATOM 12685 O O . MET B 1 766 ? -10.734 50.125 19.344 1 92.69 766 MET B O 1
ATOM 12689 N N . GLY B 1 767 ? -9.016 50 20.734 1 91.81 767 GLY B N 1
ATOM 12690 C CA . GLY B 1 767 ? -9.594 51 21.609 1 91.81 767 GLY B CA 1
ATOM 12691 C C . GLY B 1 767 ? -10.539 50.438 22.641 1 91.81 767 GLY B C 1
ATOM 12692 O O . GLY B 1 767 ? -11.242 51.156 23.344 1 91.81 767 GLY B O 1
ATOM 12693 N N . VAL B 1 768 ? -10.656 49.156 22.75 1 94.69 768 VAL B N 1
ATOM 12694 C CA . VAL B 1 768 ? -11.422 48.469 23.781 1 94.69 768 VAL B CA 1
ATOM 12695 C C . VAL B 1 768 ? -10.555 48.25 25.016 1 94.69 768 VAL B C 1
ATOM 12697 O O . VAL B 1 768 ? -9.43 47.719 24.906 1 94.69 768 VAL B O 1
ATOM 12700 N N . VAL B 1 769 ? -10.992 48.562 26.172 1 96.56 769 VAL B N 1
ATOM 12701 C CA . VAL B 1 769 ? -10.148 48.5 27.359 1 96.56 769 VAL B CA 1
ATOM 12702 C C . VAL B 1 769 ? -10.344 47.188 28.078 1 96.56 769 VAL B C 1
ATOM 12704 O O . VAL B 1 769 ? -11.445 46.875 28.562 1 96.56 769 VAL B O 1
ATOM 12707 N N . PRO B 1 770 ? -9.344 46.406 28.141 1 97.5 770 PRO B N 1
ATOM 12708 C CA . PRO B 1 770 ? -9.414 45.188 28.953 1 97.5 770 PRO B CA 1
ATOM 12709 C C . PRO B 1 770 ? -9.203 45.469 30.453 1 97.5 770 PRO B C 1
ATOM 12711 O O . PRO B 1 770 ? -8.242 46.125 30.828 1 97.5 770 PRO B O 1
ATOM 12714 N N . ILE B 1 771 ? -10.109 44.969 31.266 1 98.31 771 ILE B N 1
ATOM 12715 C CA . ILE B 1 771 ? -10.047 45.219 32.688 1 98.31 771 ILE B CA 1
ATOM 12716 C C . ILE B 1 771 ? -10.125 43.875 33.469 1 98.31 771 ILE B C 1
ATOM 12718 O O . ILE B 1 771 ? -11.094 43.125 33.312 1 98.31 771 ILE B O 1
ATOM 12722 N N . GLU B 1 772 ? -9.102 43.625 34.219 1 97.75 772 GLU B N 1
ATOM 12723 C CA . GLU B 1 772 ? -9.133 42.438 35.062 1 97.75 772 GLU B CA 1
ATOM 12724 C C . GLU B 1 772 ? -9.914 42.688 36.344 1 97.75 772 GLU B C 1
ATOM 12726 O O . GLU B 1 772 ? -9.617 43.656 37.094 1 97.75 772 GLU B O 1
ATOM 12731 N N . ILE B 1 773 ? -10.898 41.938 36.594 1 97.94 773 ILE B N 1
ATOM 12732 C CA . ILE B 1 773 ? -11.734 42.062 37.781 1 97.94 773 ILE B CA 1
ATOM 12733 C C . ILE B 1 773 ? -11.742 40.719 38.531 1 97.94 773 ILE B C 1
ATOM 12735 O O . ILE B 1 773 ? -11.32 39.719 38 1 97.94 773 ILE B O 1
ATOM 12739 N N . PRO B 1 774 ? -12.195 40.75 39.781 1 96 774 PRO B N 1
ATOM 12740 C CA . PRO B 1 774 ? -12.367 39.469 40.469 1 96 774 PRO B CA 1
ATOM 12741 C C . PRO B 1 774 ? -13.43 38.594 39.812 1 96 774 PRO B C 1
ATOM 12743 O O . PRO B 1 774 ? -14.141 39.031 38.938 1 96 774 PRO B O 1
ATOM 12746 N N . ASP B 1 775 ? -13.508 37.438 40.312 1 95.62 775 ASP B N 1
ATOM 12747 C CA . ASP B 1 775 ? -14.5 36.5 39.812 1 95.62 775 ASP B CA 1
ATOM 12748 C C . ASP B 1 775 ? -15.906 37.094 39.844 1 95.62 775 ASP B C 1
ATOM 12750 O O . ASP B 1 775 ? -16.422 37.375 40.938 1 95.62 775 ASP B O 1
ATOM 12754 N N . TRP B 1 776 ? -16.453 37.312 38.688 1 94.81 776 TRP B N 1
ATOM 12755 C CA . TRP B 1 776 ? -17.75 37.969 38.594 1 94.81 776 TRP B CA 1
ATOM 12756 C C . TRP B 1 776 ? -18.844 37.156 39.25 1 94.81 776 TRP B C 1
ATOM 12758 O O . TRP B 1 776 ? -19.859 37.688 39.688 1 94.81 776 TRP B O 1
ATOM 12768 N N . LYS B 1 777 ? -18.797 35.812 39.312 1 92.06 777 LYS B N 1
ATOM 12769 C CA . LYS B 1 777 ? -19.75 34.969 40 1 92.06 777 LYS B CA 1
ATOM 12770 C C . LYS B 1 777 ? -19.797 35.312 41.5 1 92.06 777 LYS B C 1
ATOM 12772 O O . LYS B 1 777 ? -20.875 35.344 42.094 1 92.06 777 LYS B O 1
ATOM 12777 N N . SER B 1 778 ? -18.531 35.5 42.031 1 95.5 778 SER B N 1
ATOM 12778 C CA . SER B 1 778 ? -18.422 35.844 43.438 1 95.5 778 SER B CA 1
ATOM 12779 C C . SER B 1 778 ? -19.031 37.219 43.75 1 95.5 778 SER B C 1
ATOM 12781 O O . SER B 1 778 ? -19.438 37.5 44.875 1 95.5 778 SER B O 1
ATOM 12783 N N . LEU B 1 779 ? -19.094 38.031 42.781 1 95.25 779 LEU B N 1
ATOM 12784 C CA . LEU B 1 779 ? -19.672 39.375 42.906 1 95.25 779 LEU B CA 1
ATOM 12785 C C . LEU B 1 779 ? -21.188 39.312 42.781 1 95.25 779 LEU B C 1
ATOM 12787 O O . LEU B 1 779 ? -21.875 40.312 43 1 95.25 779 LEU B O 1
ATOM 12791 N N . GLY B 1 780 ? -21.688 38.188 42.406 1 94.69 780 GLY B N 1
ATOM 12792 C CA . GLY B 1 780 ? -23.109 37.969 42.25 1 94.69 780 GLY B CA 1
ATOM 12793 C C . GLY B 1 780 ? -23.672 38.625 41 1 94.69 780 GLY B C 1
ATOM 12794 O O . GLY B 1 780 ? -24.844 39 40.969 1 94.69 780 GLY B O 1
ATOM 12795 N N . ILE B 1 781 ? -22.906 38.781 40.031 1 96.19 781 ILE B N 1
ATOM 12796 C CA . ILE B 1 781 ? -23.344 39.375 38.781 1 96.19 781 ILE B CA 1
ATOM 12797 C C . ILE B 1 781 ? -24.219 38.406 38.031 1 96.19 781 ILE B C 1
ATOM 12799 O O . ILE B 1 781 ? -23.859 37.219 37.844 1 96.19 781 ILE B O 1
ATOM 12803 N N . LYS B 1 782 ? -25.359 38.875 37.5 1 95.56 782 LYS B N 1
ATOM 12804 C CA . LYS B 1 782 ? -26.312 38 36.812 1 95.56 782 LYS B CA 1
ATOM 12805 C C . LYS B 1 782 ? -26.391 38.312 35.312 1 95.56 782 LYS B C 1
ATOM 12807 O O . LYS B 1 782 ? -26.844 37.5 34.531 1 95.56 782 LYS B O 1
ATOM 12812 N N . GLY B 1 783 ? -26 39.469 34.969 1 95.94 783 GLY B N 1
ATOM 12813 C CA . GLY B 1 783 ? -25.953 39.812 33.562 1 95.94 783 GLY B CA 1
ATOM 12814 C C . GLY B 1 783 ? -26.953 40.906 33.188 1 95.94 783 GLY B C 1
ATOM 12815 O O . GLY B 1 783 ? -26.844 41.531 32.125 1 95.94 783 GLY B O 1
ATOM 12816 N N . ASP B 1 784 ? -27.906 41.219 34 1 96.12 784 ASP B N 1
ATOM 12817 C CA . ASP B 1 784 ? -28.906 42.25 33.719 1 96.12 784 ASP B CA 1
ATOM 12818 C C . ASP B 1 784 ? -28.531 43.562 34.375 1 96.12 784 ASP B C 1
ATOM 12820 O O . ASP B 1 784 ? -29.328 44.5 34.375 1 96.12 784 ASP B O 1
ATOM 12824 N N . GLU B 1 785 ? -27.391 43.719 34.906 1 97.38 785 GLU B N 1
ATOM 12825 C CA . GLU B 1 785 ? -26.922 44.906 35.594 1 97.38 785 GLU B CA 1
ATOM 12826 C C . GLU B 1 785 ? -26.609 46.031 34.594 1 97.38 785 GLU B C 1
ATOM 12828 O O . GLU B 1 785 ? -26.281 45.75 33.438 1 97.38 785 GLU B O 1
ATOM 12833 N N . ILE B 1 786 ? -26.719 47.25 35.062 1 97.81 786 ILE B N 1
ATOM 12834 C CA . ILE B 1 786 ? -26.125 48.375 34.375 1 97.81 786 ILE B CA 1
ATOM 12835 C C . ILE B 1 786 ? -24.703 48.594 34.875 1 97.81 786 ILE B C 1
ATOM 12837 O O . ILE B 1 786 ? -24.422 48.5 36.062 1 97.81 786 ILE B O 1
ATOM 12841 N N . VAL B 1 787 ? -23.766 48.875 33.938 1 98.31 787 VAL B N 1
ATOM 12842 C CA . VAL B 1 787 ? -22.359 48.906 34.312 1 98.31 787 VAL B CA 1
ATOM 12843 C C . VAL B 1 787 ? -21.781 50.281 34 1 98.31 787 VAL B C 1
ATOM 12845 O O . VAL B 1 787 ? -22.016 50.844 32.938 1 98.31 787 VAL B O 1
ATOM 12848 N N . ASN B 1 788 ? -21.094 50.844 34.906 1 98.06 788 ASN B N 1
ATOM 12849 C CA . ASN B 1 788 ? -20.281 52.062 34.719 1 98.06 788 ASN B CA 1
ATOM 12850 C C . ASN B 1 788 ? -18.797 51.781 34.906 1 98.06 788 ASN B C 1
ATOM 12852 O O . ASN B 1 788 ? -18.406 51.062 35.844 1 98.06 788 ASN B O 1
ATOM 12856 N N . VAL B 1 789 ? -17.984 52.219 34.031 1 97.69 789 VAL B N 1
ATOM 12857 C CA . VAL B 1 789 ? -16.531 52.094 34.094 1 97.69 789 VAL B CA 1
ATOM 12858 C C . VAL B 1 789 ? -15.883 53.469 34 1 97.69 789 VAL B C 1
ATOM 12860 O O . VAL B 1 789 ? -16.125 54.188 33.062 1 97.69 789 VAL B O 1
ATOM 12863 N N . TYR B 1 790 ? -15.055 53.812 34.906 1 96.75 790 TYR B N 1
ATOM 12864 C CA . TYR B 1 790 ? -14.438 55.125 34.938 1 96.75 790 TYR B CA 1
ATOM 12865 C C . TYR B 1 790 ? -13.023 55.094 34.375 1 96.75 790 TYR B C 1
ATOM 12867 O O . TYR B 1 790 ? -12.094 54.625 35.031 1 96.75 790 TYR B O 1
ATOM 12875 N N . LEU B 1 791 ? -12.844 55.656 33.156 1 94.81 791 LEU B N 1
ATOM 12876 C CA . LEU B 1 791 ? -11.602 55.5 32.375 1 94.81 791 LEU B CA 1
ATOM 12877 C C . LEU B 1 791 ? -10.977 56.844 32.062 1 94.81 791 LEU B C 1
ATOM 12879 O O . LEU B 1 791 ? -9.867 56.906 31.531 1 94.81 791 LEU B O 1
ATOM 12883 N N . LYS B 1 792 ? -11.539 57.938 32.281 1 89.94 792 LYS B N 1
ATOM 12884 C CA . LYS B 1 792 ? -11.141 59.25 31.828 1 89.94 792 LYS B CA 1
ATOM 12885 C C . LYS B 1 792 ? -9.703 59.562 32.219 1 89.94 792 LYS B C 1
ATOM 12887 O O . LYS B 1 792 ? -8.953 60.188 31.438 1 89.94 792 LYS B O 1
ATOM 12892 N N . ASP B 1 793 ? -9.281 59.156 33.438 1 89.62 793 ASP B N 1
ATOM 12893 C CA . ASP B 1 793 ? -7.93 59.438 33.906 1 89.62 793 ASP B CA 1
ATOM 12894 C C . ASP B 1 793 ? -7.062 58.188 33.875 1 89.62 793 ASP B C 1
ATOM 12896 O O . ASP B 1 793 ? -6.195 58 34.75 1 89.62 793 ASP B O 1
ATOM 12900 N N . LEU B 1 794 ? -7.277 57.438 32.844 1 93.5 794 LEU B N 1
ATOM 12901 C CA . LEU B 1 794 ? -6.598 56.156 32.719 1 93.5 794 LEU B CA 1
ATOM 12902 C C . LEU B 1 794 ? -5.094 56.344 32.562 1 93.5 794 LEU B C 1
ATOM 12904 O O . LEU B 1 794 ? -4.656 57.219 31.797 1 93.5 794 LEU B O 1
ATOM 12908 N N . LYS B 1 795 ? -4.312 55.688 33.312 1 93 795 LYS B N 1
ATOM 12909 C CA . LYS B 1 795 ? -2.861 55.562 33.219 1 93 795 LYS B CA 1
ATOM 12910 C C . LYS B 1 795 ? -2.453 54.125 33 1 93 795 LYS B C 1
ATOM 12912 O O . LYS B 1 795 ? -3.225 53.188 33.281 1 93 795 LYS B O 1
ATOM 12917 N N . PRO B 1 796 ? -1.271 53.969 32.406 1 91.62 796 PRO B N 1
ATOM 12918 C CA . PRO B 1 796 ? -0.838 52.594 32.188 1 91.62 796 PRO B CA 1
ATOM 12919 C C . PRO B 1 796 ? -0.842 51.75 33.5 1 91.62 796 PRO B C 1
ATOM 12921 O O . PRO B 1 796 ? -0.345 52.219 34.531 1 91.62 796 PRO B O 1
ATOM 12924 N N . LYS B 1 797 ? -1.447 50.656 33.438 1 89.88 797 LYS B N 1
ATOM 12925 C CA . LYS B 1 797 ? -1.516 49.688 34.531 1 89.88 797 LYS B CA 1
ATOM 12926 C C . LYS B 1 797 ? -2.133 50.312 35.781 1 89.88 797 LYS B C 1
ATOM 12928 O O . LYS B 1 797 ? -1.646 50.094 36.906 1 89.88 797 LYS B O 1
ATOM 12933 N N . SER B 1 798 ? -3.164 51.031 35.594 1 93 798 SER B N 1
ATOM 12934 C CA . SER B 1 798 ? -3.82 51.656 36.719 1 93 798 SER B CA 1
ATOM 12935 C C . SER B 1 798 ? -5.121 50.938 37.094 1 93 798 SER B C 1
ATOM 12937 O O . SER B 1 798 ? -5.695 50.219 36.25 1 93 798 SER B O 1
ATOM 12939 N N . LYS B 1 799 ? -5.453 51.062 38.312 1 96.56 799 LYS B N 1
ATOM 12940 C CA . LYS B 1 799 ? -6.754 50.562 38.75 1 96.56 799 LYS B CA 1
ATOM 12941 C C . LYS B 1 799 ? -7.871 51.531 38.375 1 96.56 799 LYS B C 1
ATOM 12943 O O . LYS B 1 799 ? -7.684 52.75 38.406 1 96.56 799 LYS B O 1
ATOM 12948 N N . VAL B 1 800 ? -8.945 50.969 38 1 97.12 800 VAL B N 1
ATOM 12949 C CA . VAL B 1 800 ? -10.102 51.781 37.594 1 97.12 800 VAL B CA 1
ATOM 12950 C C . VAL B 1 800 ? -11.336 51.312 38.344 1 97.12 800 VAL B C 1
ATOM 12952 O O . VAL B 1 800 ? -11.445 50.125 38.719 1 97.12 800 VAL B O 1
ATOM 12955 N N . LYS B 1 801 ? -12.242 52.188 38.594 1 97.31 801 LYS B N 1
ATOM 12956 C CA . LYS B 1 801 ? -13.492 51.875 39.281 1 97.31 801 LYS B CA 1
ATOM 12957 C C . LYS B 1 801 ? -14.531 51.312 38.312 1 97.31 801 LYS B C 1
ATOM 12959 O O . LYS B 1 801 ? -14.758 51.875 37.25 1 97.31 801 LYS B O 1
ATOM 12964 N N . VAL B 1 802 ? -15.102 50.188 38.688 1 98 802 VAL B N 1
ATOM 12965 C CA . VAL B 1 802 ? -16.203 49.562 37.938 1 98 802 VAL B CA 1
ATOM 12966 C C . VAL B 1 802 ? -17.422 49.406 38.875 1 98 802 VAL B C 1
ATOM 12968 O O . VAL B 1 802 ? -17.297 48.906 40 1 98 802 VAL B O 1
ATOM 12971 N N . GLU B 1 803 ? -18.547 49.906 38.438 1 98 803 GLU B N 1
ATOM 12972 C CA . GLU B 1 803 ? -19.781 49.844 39.188 1 98 803 GLU B CA 1
ATOM 12973 C C . GLU B 1 803 ? -20.828 49 38.469 1 98 803 GLU B C 1
ATOM 12975 O O . GLU B 1 803 ? -21.125 49.25 37.281 1 98 803 GLU B O 1
ATOM 12980 N N . PHE B 1 804 ? -21.359 47.969 39.188 1 97.88 804 PHE B N 1
ATOM 12981 C CA . PHE B 1 804 ? -22.5 47.219 38.719 1 97.88 804 PHE B CA 1
ATOM 12982 C C . PHE B 1 804 ? -23.766 47.625 39.469 1 97.88 804 PHE B C 1
ATOM 12984 O O . PHE B 1 804 ? -23.844 47.469 40.688 1 97.88 804 PHE B O 1
ATOM 12991 N N . ILE B 1 805 ? -24.719 48.125 38.75 1 97.69 805 ILE B N 1
ATOM 12992 C CA . ILE B 1 805 ? -25.984 48.531 39.344 1 97.69 805 ILE B CA 1
ATOM 12993 C C . ILE B 1 805 ? -27.047 47.438 39.062 1 97.69 805 ILE B C 1
ATOM 12995 O O . ILE B 1 805 ? -27.422 47.219 37.906 1 97.69 805 ILE B O 1
ATOM 12999 N N . LYS B 1 806 ? -27.531 46.875 40.125 1 95.5 806 LYS B N 1
ATOM 13000 C CA . LYS B 1 806 ? -28.531 45.812 40 1 95.5 806 LYS B CA 1
ATOM 13001 C C . LYS B 1 806 ? -29.922 46.375 39.781 1 95.5 806 LYS B C 1
ATOM 13003 O O . LYS B 1 806 ? -30.125 47.594 39.875 1 95.5 806 LYS B O 1
ATOM 13008 N N . GLN B 1 807 ? -30.828 45.562 39.469 1 90.38 807 GLN B N 1
ATOM 13009 C CA . GLN B 1 807 ? -32.188 45.969 39.156 1 90.38 807 GLN B CA 1
ATOM 13010 C C . GLN B 1 807 ? -32.812 46.688 40.344 1 90.38 807 GLN B C 1
ATOM 13012 O O . GLN B 1 807 ? -33.656 47.594 40.188 1 90.38 807 GLN B O 1
ATOM 13017 N N . ASP B 1 808 ? -32.438 46.312 41.5 1 91.94 808 ASP B N 1
ATOM 13018 C CA . ASP B 1 808 ? -33 46.875 42.719 1 91.94 808 ASP B CA 1
ATOM 13019 C C . ASP B 1 808 ? -32.312 48.188 43.094 1 91.94 808 ASP B C 1
ATOM 13021 O O . ASP B 1 808 ? -32.656 48.781 44.125 1 91.94 808 ASP B O 1
ATOM 13025 N N . GLY B 1 809 ? -31.344 48.562 42.344 1 91.44 809 GLY B N 1
ATOM 13026 C CA . GLY B 1 809 ? -30.656 49.844 42.594 1 91.44 809 GLY B CA 1
ATOM 13027 C C . GLY B 1 809 ? -29.391 49.656 43.406 1 91.44 809 GLY B C 1
ATOM 13028 O O . GLY B 1 809 ? -28.578 50.594 43.469 1 91.44 809 GLY B O 1
ATOM 13029 N N . SER B 1 810 ? -29.25 48.469 44 1 94.94 810 SER B N 1
ATOM 13030 C CA . SER B 1 810 ? -28.031 48.219 44.75 1 94.94 810 SER B CA 1
ATOM 13031 C C . SER B 1 810 ? -26.812 48.219 43.844 1 94.94 810 SER B C 1
ATOM 13033 O O . SER B 1 810 ? -26.891 47.812 42.688 1 94.94 810 SER B O 1
ATOM 13035 N N . LYS B 1 811 ? -25.688 48.656 44.375 1 95.56 811 LYS B N 1
ATOM 13036 C CA . LYS B 1 811 ? -24.469 48.812 43.594 1 95.56 811 LYS B CA 1
ATOM 13037 C C . LYS B 1 811 ? -23.344 47.906 44.125 1 95.56 811 LYS B C 1
ATOM 13039 O O . LYS B 1 811 ? -23.219 47.719 45.344 1 95.56 811 LYS B O 1
ATOM 13044 N N . VAL B 1 812 ? -22.656 47.281 43.281 1 96.19 812 VAL B N 1
ATOM 13045 C CA . VAL B 1 812 ? -21.406 46.562 43.531 1 96.19 812 VAL B CA 1
ATOM 13046 C C . VAL B 1 812 ? -20.234 47.281 42.875 1 96.19 812 VAL B C 1
ATOM 13048 O O . VAL B 1 812 ? -20.219 47.469 41.656 1 96.19 812 VAL B O 1
ATOM 13051 N N . GLU B 1 813 ? -19.344 47.75 43.719 1 96.56 813 GLU B N 1
ATOM 13052 C CA . GLU B 1 813 ? -18.188 48.5 43.219 1 96.56 813 GLU B CA 1
ATOM 13053 C C . GLU B 1 813 ? -16.906 47.656 43.312 1 96.56 813 GLU B C 1
ATOM 13055 O O . GLU B 1 813 ? -16.672 47 44.312 1 96.56 813 GLU B O 1
ATOM 13060 N N . VAL B 1 814 ? -16.172 47.656 42.25 1 96.38 814 VAL B N 1
ATOM 13061 C CA . VAL B 1 814 ? -14.93 46.906 42.219 1 96.38 814 VAL B CA 1
ATOM 13062 C C . VAL B 1 814 ? -13.82 47.781 41.625 1 96.38 814 VAL B C 1
ATOM 13064 O O . VAL B 1 814 ? -14.078 48.656 40.812 1 96.38 814 VAL B O 1
ATOM 13067 N N . GLN B 1 815 ? -12.633 47.531 42.188 1 95.94 815 GLN B N 1
ATOM 13068 C CA . GLN B 1 815 ? -11.445 48.125 41.562 1 95.94 815 GLN B CA 1
ATOM 13069 C C . GLN B 1 815 ? -10.781 47.125 40.625 1 95.94 815 GLN B C 1
ATOM 13071 O O . GLN B 1 815 ? -10.188 46.156 41.031 1 95.94 815 GLN B O 1
ATOM 13076 N N . GLY B 1 816 ? -10.953 47.406 39.344 1 96.5 816 GLY B N 1
ATOM 13077 C CA . GLY B 1 816 ? -10.336 46.562 38.344 1 96.5 816 GLY B CA 1
ATOM 13078 C C . GLY B 1 816 ? -9.008 47.094 37.844 1 96.5 816 GLY B C 1
ATOM 13079 O O . GLY B 1 816 ? -8.75 48.281 37.906 1 96.5 816 GLY B O 1
ATOM 13080 N N . LEU B 1 817 ? -8.148 46.188 37.375 1 97.12 817 LEU B N 1
ATOM 13081 C CA . LEU B 1 817 ? -6.871 46.562 36.781 1 97.12 817 LEU B CA 1
ATOM 13082 C C . LEU B 1 817 ? -7 46.75 35.281 1 97.12 817 LEU B C 1
ATOM 13084 O O . LEU B 1 817 ? -7.27 45.781 34.562 1 97.12 817 LEU B O 1
ATOM 13088 N N . ALA B 1 818 ? -6.879 48 34.781 1 96.75 818 ALA B N 1
ATOM 13089 C CA . ALA B 1 818 ? -6.863 48.219 33.344 1 96.75 818 ALA B CA 1
ATOM 13090 C C . ALA B 1 818 ? -5.586 47.656 32.719 1 96.75 818 ALA B C 1
ATOM 13092 O O . ALA B 1 818 ? -4.48 48.031 33.125 1 96.75 818 ALA B O 1
ATOM 13093 N N . ARG B 1 819 ? -5.742 46.75 31.797 1 94.69 819 ARG B N 1
ATOM 13094 C CA . ARG B 1 819 ? -4.594 46.125 31.156 1 94.69 819 ARG B CA 1
ATOM 13095 C C . ARG B 1 819 ? -4.148 46.906 29.922 1 94.69 819 ARG B C 1
ATOM 13097 O O . ARG B 1 819 ? -4.148 46.375 28.812 1 94.69 819 ARG B O 1
ATOM 13104 N N . VAL B 1 820 ? -3.975 48.156 30.062 1 94.81 820 VAL B N 1
ATOM 13105 C CA . VAL B 1 820 ? -3.215 49.062 29.203 1 94.81 820 VAL B CA 1
ATOM 13106 C C . VAL B 1 820 ? -1.808 49.25 29.766 1 94.81 820 VAL B C 1
ATOM 13108 O O . VAL B 1 820 ? -1.592 50.094 30.641 1 94.81 820 VAL B O 1
ATOM 13111 N N . ASP B 1 821 ? -0.91 48.594 29.188 1 89.62 821 ASP B N 1
ATOM 13112 C CA . ASP B 1 821 ? 0.323 48.312 29.906 1 89.62 821 ASP B CA 1
ATOM 13113 C C . ASP B 1 821 ? 1.398 49.344 29.625 1 89.62 821 ASP B C 1
ATOM 13115 O O . ASP B 1 821 ? 2.346 49.5 30.391 1 89.62 821 ASP B O 1
ATOM 13119 N N . THR B 1 822 ? 1.33 50 28.469 1 89.19 822 THR B N 1
ATOM 13120 C CA . THR B 1 822 ? 2.381 50.938 28.094 1 89.19 822 THR B CA 1
ATOM 13121 C C . THR B 1 822 ? 1.793 52.312 27.766 1 89.19 822 THR B C 1
ATOM 13123 O O . THR B 1 822 ? 0.594 52.438 27.516 1 89.19 822 THR B O 1
ATOM 13126 N N . ASN B 1 823 ? 2.674 53.281 27.781 1 90.56 823 ASN B N 1
ATOM 13127 C CA . ASN B 1 823 ? 2.266 54.625 27.375 1 90.56 823 ASN B CA 1
ATOM 13128 C C . ASN B 1 823 ? 1.856 54.688 25.906 1 90.56 823 ASN B C 1
ATOM 13130 O O . ASN B 1 823 ? 0.945 55.438 25.547 1 90.56 823 ASN B O 1
ATOM 13134 N N . VAL B 1 824 ? 2.535 53.906 25.234 1 89 824 VAL B N 1
ATOM 13135 C CA . VAL B 1 824 ? 2.211 53.875 23.812 1 89 824 VAL B CA 1
ATOM 13136 C C . VAL B 1 824 ? 0.804 53.312 23.609 1 89 824 VAL B C 1
ATOM 13138 O O . VAL B 1 824 ? 0.038 53.812 22.781 1 89 824 VAL B O 1
ATOM 13141 N N . GLU B 1 825 ? 0.469 52.344 24.328 1 92.44 825 GLU B N 1
ATOM 13142 C CA . GLU B 1 825 ? -0.865 51.75 24.266 1 92.44 825 GLU B CA 1
ATOM 13143 C C . GLU B 1 825 ? -1.933 52.75 24.688 1 92.44 825 GLU B C 1
ATOM 13145 O O . GLU B 1 825 ? -3.018 52.781 24.094 1 92.44 825 GLU B O 1
ATOM 13150 N N . LEU B 1 826 ? -1.594 53.5 25.672 1 93.81 826 LEU B N 1
ATOM 13151 C CA . LEU B 1 826 ? -2.518 54.531 26.109 1 93.81 826 LEU B CA 1
ATOM 13152 C C . LEU B 1 826 ? -2.777 55.562 25 1 93.81 826 LEU B C 1
ATOM 13154 O O . LEU B 1 826 ? -3.91 56 24.812 1 93.81 826 LEU B O 1
ATOM 13158 N N . GLU B 1 827 ? -1.748 55.844 24.297 1 91.44 827 GLU B N 1
ATOM 13159 C CA . GLU B 1 827 ? -1.893 56.781 23.188 1 91.44 827 GLU B CA 1
ATOM 13160 C C . GLU B 1 827 ? -2.779 56.188 22.094 1 91.44 827 GLU B C 1
ATOM 13162 O O . GLU B 1 827 ? -3.52 56.906 21.422 1 91.44 827 GLU B O 1
ATOM 13167 N N . TYR B 1 828 ? -2.641 54.875 21.859 1 91.88 828 TYR B N 1
ATOM 13168 C CA . TYR B 1 828 ? -3.527 54.219 20.891 1 91.88 828 TYR B CA 1
ATOM 13169 C C . TYR B 1 828 ? -4.988 54.469 21.25 1 91.88 828 TYR B C 1
ATOM 13171 O O . TYR B 1 828 ? -5.793 54.844 20.391 1 91.88 828 TYR B O 1
ATOM 13179 N N . ILE B 1 829 ? -5.332 54.219 22.5 1 92.75 829 ILE B N 1
ATOM 13180 C CA . ILE B 1 829 ? -6.711 54.344 22.969 1 92.75 829 ILE B CA 1
ATOM 13181 C C . ILE B 1 829 ? -7.18 55.781 22.844 1 92.75 829 ILE B C 1
ATOM 13183 O O . ILE B 1 829 ? -8.305 56.031 22.422 1 92.75 829 ILE B O 1
ATOM 13187 N N . LYS B 1 830 ? -6.336 56.719 23.219 1 91.62 830 LYS B N 1
ATOM 13188 C CA . LYS B 1 830 ? -6.68 58.156 23.172 1 91.62 830 LYS B CA 1
ATOM 13189 C C . LYS B 1 830 ? -6.992 58.594 21.734 1 91.62 830 LYS B C 1
ATOM 13191 O O . LYS B 1 830 ? -7.848 59.438 21.531 1 91.62 830 LYS B O 1
ATOM 13196 N N . GLN B 1 831 ? -6.332 57.938 20.844 1 88.69 831 GLN B N 1
ATOM 13197 C CA . GLN B 1 831 ? -6.504 58.344 19.438 1 88.69 831 GLN B CA 1
ATOM 13198 C C . GLN B 1 831 ? -7.57 57.5 18.75 1 88.69 831 GLN B C 1
ATOM 13200 O O . GLN B 1 831 ? -7.801 57.625 17.547 1 88.69 831 GLN B O 1
ATOM 13205 N N . GLY B 1 832 ? -8.117 56.656 19.484 1 85.94 832 GLY B N 1
ATOM 13206 C CA . GLY B 1 832 ? -9.203 55.875 18.938 1 85.94 832 GLY B CA 1
ATOM 13207 C C . GLY B 1 832 ? -8.742 54.562 18.312 1 85.94 832 GLY B C 1
ATOM 13208 O O . GLY B 1 832 ? -9.508 53.875 17.625 1 85.94 832 GLY B O 1
ATOM 13209 N N . GLY B 1 833 ? -7.461 54.219 18.531 1 89.44 833 GLY B N 1
ATOM 13210 C CA . GLY B 1 833 ? -6.918 52.969 18.016 1 89.44 833 GLY B CA 1
ATOM 13211 C C . GLY B 1 833 ? -5.555 53.125 17.359 1 89.44 833 GLY B C 1
ATOM 13212 O O . GLY B 1 833 ? -5.148 54.25 17.047 1 89.44 833 GLY B O 1
ATOM 13213 N N . ILE B 1 834 ? -4.93 51.969 17.156 1 90.44 834 ILE B N 1
ATOM 13214 C CA . ILE B 1 834 ? -3.553 52 16.672 1 90.44 834 ILE B CA 1
ATOM 13215 C C . ILE B 1 834 ? -3.521 52.438 15.219 1 90.44 834 ILE B C 1
ATOM 13217 O O . ILE B 1 834 ? -2.582 53.125 14.789 1 90.44 834 ILE B O 1
ATOM 13221 N N . LEU B 1 835 ? -4.543 52.094 14.398 1 90.12 835 LEU B N 1
ATOM 13222 C CA . LEU B 1 835 ? -4.547 52.469 12.984 1 90.12 835 LEU B CA 1
ATOM 13223 C C . LEU B 1 835 ? -4.629 53.969 12.805 1 90.12 835 LEU B C 1
ATOM 13225 O O . LEU B 1 835 ? -3.908 54.531 11.984 1 90.12 835 LEU B O 1
ATOM 13229 N N . LYS B 1 836 ? -5.492 54.562 13.523 1 90.5 836 LYS B N 1
ATOM 13230 C CA . LYS B 1 836 ? -5.594 56.031 13.477 1 90.5 836 LYS B CA 1
ATOM 13231 C C . LYS B 1 836 ? -4.309 56.688 13.969 1 90.5 836 LYS B C 1
ATOM 13233 O O . LYS B 1 836 ? -3.875 57.688 13.422 1 90.5 836 LYS B O 1
ATOM 13238 N N . TYR B 1 837 ? -3.791 56.125 15.008 1 90.75 837 TYR B N 1
ATOM 13239 C CA . TYR B 1 837 ? -2.533 56.625 15.555 1 90.75 837 TYR B CA 1
ATOM 13240 C C . TYR B 1 837 ? -1.439 56.625 14.492 1 90.75 837 TYR B C 1
ATOM 13242 O O . TYR B 1 837 ? -0.785 57.625 14.266 1 90.75 837 TYR B O 1
ATOM 13250 N N . VAL B 1 838 ? -1.248 55.531 13.82 1 91.5 838 VAL B N 1
ATOM 13251 C CA . VAL B 1 838 ? -0.198 55.375 12.82 1 91.5 838 VAL B CA 1
ATOM 13252 C C . VAL B 1 838 ? -0.496 56.281 11.625 1 91.5 838 VAL B C 1
ATOM 13254 O O . VAL B 1 838 ? 0.409 56.938 11.07 1 91.5 838 VAL B O 1
ATOM 13257 N N . PHE B 1 839 ? -1.722 56.344 11.203 1 92 839 PHE B N 1
ATOM 13258 C CA . PHE B 1 839 ? -2.131 57.156 10.07 1 92 839 PHE B CA 1
ATOM 13259 C C . PHE B 1 839 ? -1.842 58.625 10.328 1 92 839 PHE B C 1
ATOM 13261 O O . PHE B 1 839 ? -1.265 59.312 9.477 1 92 839 PHE B O 1
ATOM 13268 N N . ASN B 1 840 ? -2.221 59.125 11.492 1 89.69 840 ASN B N 1
ATOM 13269 C CA . ASN B 1 840 ? -2.002 60.5 11.867 1 89.69 840 ASN B CA 1
ATOM 13270 C C . ASN B 1 840 ? -0.514 60.844 11.938 1 89.69 840 ASN B C 1
ATOM 13272 O O . ASN B 1 840 ? -0.099 61.938 11.562 1 89.69 840 ASN B O 1
ATOM 13276 N N . LYS B 1 841 ? 0.142 59.938 12.461 1 89.38 841 LYS B N 1
ATOM 13277 C CA . LYS B 1 841 ? 1.587 60.125 12.539 1 89.38 841 LYS B CA 1
ATOM 13278 C C . LYS B 1 841 ? 2.197 60.281 11.148 1 89.38 841 LYS B C 1
ATOM 13280 O O . LYS B 1 841 ? 3.092 61.094 10.938 1 89.38 841 LYS B O 1
ATOM 13285 N N . LEU B 1 842 ? 1.807 59.531 10.227 1 89.06 842 LEU B N 1
ATOM 13286 C CA . LEU B 1 842 ? 2.336 59.531 8.867 1 89.06 842 LEU B CA 1
ATOM 13287 C C . LEU B 1 842 ? 1.945 60.812 8.141 1 89.06 842 LEU B C 1
ATOM 13289 O O . LEU B 1 842 ? 2.717 61.344 7.332 1 89.06 842 LEU B O 1
ATOM 13293 N N . ILE B 1 843 ? 0.79 61.375 8.453 1 88.38 843 ILE B N 1
ATOM 13294 C CA . ILE B 1 843 ? 0.35 62.625 7.867 1 88.38 843 ILE B CA 1
ATOM 13295 C C . ILE B 1 843 ? 1.219 63.781 8.391 1 88.38 843 ILE B C 1
ATOM 13297 O O . ILE B 1 843 ? 1.612 64.688 7.625 1 88.38 843 ILE B O 1
ATOM 13301 N N . HIS B 1 844 ? 1.495 63.719 9.672 1 85.38 844 HIS B N 1
ATOM 13302 C CA . HIS B 1 844 ? 2.281 64.812 10.289 1 85.38 844 HIS B CA 1
ATOM 13303 C C . HIS B 1 844 ? 3.725 64.75 9.797 1 85.38 844 HIS B C 1
ATOM 13305 O O . HIS B 1 844 ? 4.352 65.812 9.656 1 85.38 844 HIS B O 1
ATOM 13311 N N . GLU B 1 845 ? 4.309 63.656 9.672 1 77.88 845 GLU B N 1
ATOM 13312 C CA . GLU B 1 845 ? 5.676 63.531 9.164 1 77.88 845 GLU B CA 1
ATOM 13313 C C . GLU B 1 845 ? 5.781 64.062 7.734 1 77.88 845 GLU B C 1
ATOM 13315 O O . GLU B 1 845 ? 6.844 64.5 7.316 1 77.88 845 GLU B O 1
ATOM 13320 N N . SER B 1 846 ? 4.75 64 7.055 1 60.28 846 SER B N 1
ATOM 13321 C CA . SER B 1 846 ? 4.715 64.562 5.691 1 60.28 846 SER B CA 1
ATOM 13322 C C . SER B 1 846 ? 4.691 66.062 5.684 1 60.28 846 SER B C 1
ATOM 13324 O O . SER B 1 846 ? 5.176 66.688 4.738 1 60.28 846 SER B O 1
ATOM 13326 N N . GLN B 1 847 ? 4.172 66.625 6.695 1 56.66 847 GLN B N 1
ATOM 13327 C CA . GLN B 1 847 ? 4.055 68.062 6.746 1 56.66 847 GLN B CA 1
ATOM 13328 C C . GLN B 1 847 ? 5.336 68.688 7.277 1 56.66 847 GLN B C 1
ATOM 13330 O O . GLN B 1 847 ? 5.609 69.875 7.004 1 56.66 847 GLN B O 1
ATOM 13335 N N . ASN B 1 848 ? 6.223 67.938 7.898 1 49.5 848 ASN B N 1
ATOM 13336 C CA . ASN B 1 848 ? 7.523 68.5 8.312 1 49.5 848 ASN B CA 1
ATOM 13337 C C . ASN B 1 848 ? 8.617 68.062 7.32 1 49.5 848 ASN B C 1
ATOM 13339 O O . ASN B 1 848 ? 8.648 66.938 6.832 1 49.5 848 ASN B O 1
#